Protein 2EBT (pdb70)

Structure (mmCIF, N/CA/C/O backbone):
data_2EBT
#
_entry.id   2EBT
#
loop_
_entity.id
_entity.type
_entity.pdbx_description
1 polymer 'Krueppel-like factor 5'
2 non-polymer 'ZINC ION'
#
loop_
_atom_site.group_PDB
_atom_site.id
_atom_site.type_symbol
_atom_site.label_atom_id
_atom_site.label_alt_id
_atom_site.label_comp_id
_atom_site.label_asym_id
_atom_site.label_entity_id
_atom_site.label_seq_id
_atom_site.pdbx_PDB_ins_code
_atom_site.Cartn_x
_atom_site.Cartn_y
_atom_site.Cartn_z
_atom_site.occupancy
_atom_site.B_iso_or_equiv
_atom_site.auth_seq_id
_atom_site.auth_comp_id
_atom_site.auth_asym_id
_atom_site.auth_atom_id
_atom_site.pdbx_PDB_model_num
ATOM 1 N N . GLY A 1 1 ? 1.112 3.012 46.236 1.00 0.00 358 GLY A N 1
ATOM 2 C CA . GLY A 1 1 ? 1.854 3.013 44.989 1.00 0.00 358 GLY A CA 1
ATOM 3 C C . GLY A 1 1 ? 1.402 4.111 44.047 1.00 0.00 358 GLY A C 1
ATOM 4 O O . GLY A 1 1 ? 0.552 3.889 43.185 1.00 0.00 358 GLY A O 1
ATOM 8 N N . SER A 1 2 ? 1.972 5.301 44.211 1.00 0.00 359 SER A N 1
ATOM 9 C CA . SER A 1 2 ? 1.619 6.440 43.372 1.00 0.00 359 SER A CA 1
ATOM 10 C C . SER A 1 2 ? 2.868 7.089 42.784 1.00 0.00 359 SER A C 1
ATOM 11 O O . SER A 1 2 ? 2.888 7.479 41.617 1.00 0.00 359 SER A O 1
ATOM 19 N N . SER A 1 3 ? 3.910 7.202 43.603 1.00 0.00 360 SER A N 1
ATOM 20 C CA . SER A 1 3 ? 5.162 7.807 43.166 1.00 0.00 360 SER A CA 1
ATOM 21 C C . SER A 1 3 ? 5.826 6.963 42.082 1.00 0.00 360 SER A C 1
ATOM 22 O O . SER A 1 3 ? 5.338 5.890 41.731 1.00 0.00 360 SER A O 1
ATOM 30 N N . GLY A 1 4 ? 6.942 7.457 41.556 1.00 0.00 361 GLY A N 1
ATOM 31 C CA . GLY A 1 4 ? 7.655 6.736 40.518 1.00 0.00 361 GLY A CA 1
ATOM 32 C C . GLY A 1 4 ? 9.092 7.197 40.374 1.00 0.00 361 GLY A C 1
ATOM 33 O O . GLY A 1 4 ? 9.495 8.192 40.975 1.00 0.00 361 GLY A O 1
ATOM 37 N N . SER A 1 5 ? 9.868 6.469 39.577 1.00 0.00 362 SER A N 1
ATOM 38 C CA . SER A 1 5 ? 11.270 6.806 39.361 1.00 0.00 362 SER A CA 1
ATOM 39 C C . SER A 1 5 ? 11.888 5.903 38.297 1.00 0.00 362 SER A C 1
ATOM 40 O O . SER A 1 5 ? 11.775 4.679 38.364 1.00 0.00 362 SER A O 1
ATOM 48 N N . SER A 1 6 ? 12.540 6.517 37.315 1.00 0.00 363 SER A N 1
ATOM 49 C CA . SER A 1 6 ? 13.172 5.771 36.233 1.00 0.00 363 SER A CA 1
ATOM 50 C C . SER A 1 6 ? 14.618 6.217 36.038 1.00 0.00 363 SER A C 1
ATOM 51 O O . SER A 1 6 ? 15.070 7.182 36.654 1.00 0.00 363 SER A O 1
ATOM 59 N N . GLY A 1 7 ? 15.339 5.507 35.176 1.00 0.00 364 GLY A N 1
ATOM 60 C CA . GLY A 1 7 ? 16.726 5.844 34.914 1.00 0.00 364 GLY A CA 1
ATOM 61 C C . GLY A 1 7 ? 17.328 5.002 33.807 1.00 0.00 364 GLY A C 1
ATOM 62 O O . GLY A 1 7 ? 16.980 3.835 33.626 1.00 0.00 364 GLY A O 1
ATOM 66 N N . PRO A 1 8 ? 18.254 5.598 33.042 1.00 0.00 365 PRO A N 1
ATOM 67 C CA . PRO A 1 8 ? 18.925 4.914 31.932 1.00 0.00 365 PRO A CA 1
ATOM 68 C C . PRO A 1 8 ? 19.881 3.828 32.414 1.00 0.00 365 PRO A C 1
ATOM 69 O O . PRO A 1 8 ? 19.897 3.481 33.596 1.00 0.00 365 PRO A O 1
ATOM 80 N N . ASP A 1 9 ? 20.678 3.296 31.494 1.00 0.00 366 ASP A N 1
ATOM 81 C CA . ASP A 1 9 ? 21.639 2.251 31.826 1.00 0.00 366 ASP A CA 1
ATOM 82 C C . ASP A 1 9 ? 22.854 2.317 30.905 1.00 0.00 366 ASP A C 1
ATOM 83 O O . ASP A 1 9 ? 22.884 3.101 29.955 1.00 0.00 366 ASP A O 1
ATOM 92 N N . LEU A 1 10 ? 23.853 1.491 31.194 1.00 0.00 367 LEU A N 1
ATOM 93 C CA . LEU A 1 10 ? 25.072 1.457 30.392 1.00 0.00 367 LEU A CA 1
ATOM 94 C C . LEU A 1 10 ? 25.701 0.067 30.418 1.00 0.00 367 LEU A C 1
ATOM 95 O O . LEU A 1 10 ? 25.539 -0.680 31.382 1.00 0.00 367 LEU A O 1
ATOM 111 N N . GLU A 1 11 ? 26.420 -0.271 29.352 1.00 0.00 368 GLU A N 1
ATOM 112 C CA . GLU A 1 11 ? 27.074 -1.571 29.253 1.00 0.00 368 GLU A CA 1
ATOM 113 C C . GLU A 1 11 ? 28.107 -1.576 28.131 1.00 0.00 368 GLU A C 1
ATOM 114 O O . GLU A 1 11 ? 28.107 -0.699 27.267 1.00 0.00 368 GLU A O 1
ATOM 126 N N . LYS A 1 12 ? 28.988 -2.570 28.150 1.00 0.00 369 LYS A N 1
ATOM 127 C CA . LYS A 1 12 ? 30.028 -2.692 27.135 1.00 0.00 369 LYS A CA 1
ATOM 128 C C . LYS A 1 12 ? 29.487 -2.330 25.756 1.00 0.00 369 LYS A C 1
ATOM 129 O O . LYS A 1 12 ? 28.277 -2.348 25.529 1.00 0.00 369 LYS A O 1
ATOM 148 N N . ARG A 1 13 ? 30.390 -2.002 24.838 1.00 0.00 370 ARG A N 1
ATOM 149 C CA . ARG A 1 13 ? 30.003 -1.636 23.481 1.00 0.00 370 ARG A CA 1
ATOM 150 C C . ARG A 1 13 ? 29.703 -2.878 22.647 1.00 0.00 370 ARG A C 1
ATOM 151 O O . ARG A 1 13 ? 30.615 -3.587 22.221 1.00 0.00 370 ARG A O 1
ATOM 172 N N . ARG A 1 14 ? 28.419 -3.136 22.420 1.00 0.00 371 ARG A N 1
ATOM 173 C CA . ARG A 1 14 ? 27.999 -4.293 21.639 1.00 0.00 371 ARG A CA 1
ATOM 174 C C . ARG A 1 14 ? 27.254 -3.858 20.380 1.00 0.00 371 ARG A C 1
ATOM 175 O O . ARG A 1 14 ? 26.922 -2.683 20.218 1.00 0.00 371 ARG A O 1
ATOM 196 N N . ILE A 1 15 ? 26.994 -4.812 19.493 1.00 0.00 372 ILE A N 1
ATOM 197 C CA . ILE A 1 15 ? 26.288 -4.527 18.250 1.00 0.00 372 ILE A CA 1
ATOM 198 C C . ILE A 1 15 ? 24.778 -4.614 18.443 1.00 0.00 372 ILE A C 1
ATOM 199 O O . ILE A 1 15 ? 24.252 -5.649 18.852 1.00 0.00 372 ILE A O 1
ATOM 215 N N . HIS A 1 16 ? 24.086 -3.519 18.144 1.00 0.00 373 HIS A N 1
ATOM 216 C CA . HIS A 1 16 ? 22.634 -3.471 18.283 1.00 0.00 373 HIS A CA 1
ATOM 217 C C . HIS A 1 16 ? 21.951 -3.815 16.963 1.00 0.00 373 HIS A C 1
ATOM 218 O O . HIS A 1 16 ? 22.293 -3.267 15.914 1.00 0.00 373 HIS A O 1
ATOM 232 N N . TYR A 1 17 ? 20.985 -4.725 17.021 1.00 0.00 374 TYR A N 1
ATOM 233 C CA . TYR A 1 17 ? 20.256 -5.144 15.830 1.00 0.00 374 TYR A CA 1
ATOM 234 C C . TYR A 1 17 ? 18.828 -4.609 15.849 1.00 0.00 374 TYR A C 1
ATOM 235 O O . TYR A 1 17 ? 18.073 -4.852 16.791 1.00 0.00 374 TYR A O 1
ATOM 253 N N . CYS A 1 18 ? 18.463 -3.878 14.801 1.00 0.00 375 CYS A N 1
ATOM 254 C CA . CYS A 1 18 ? 17.126 -3.307 14.694 1.00 0.00 375 CYS A CA 1
ATOM 255 C C . CYS A 1 18 ? 16.059 -4.372 14.936 1.00 0.00 375 CYS A C 1
ATOM 256 O O . CYS A 1 18 ? 16.049 -5.415 14.282 1.00 0.00 375 CYS A O 1
ATOM 263 N N . ASP A 1 19 ? 15.163 -4.100 15.878 1.00 0.00 376 ASP A N 1
ATOM 264 C CA . ASP A 1 19 ? 14.091 -5.033 16.205 1.00 0.00 376 ASP A CA 1
ATOM 265 C C . ASP A 1 19 ? 12.932 -4.896 15.222 1.00 0.00 376 ASP A C 1
ATOM 266 O O . ASP A 1 19 ? 11.765 -4.927 15.614 1.00 0.00 376 ASP A O 1
ATOM 275 N N . TYR A 1 20 ? 13.262 -4.743 13.945 1.00 0.00 377 TYR A N 1
ATOM 276 C CA . TYR A 1 20 ? 12.249 -4.597 12.906 1.00 0.00 377 TYR A CA 1
ATOM 277 C C . TYR A 1 20 ? 12.347 -5.728 11.887 1.00 0.00 377 TYR A C 1
ATOM 278 O O . TYR A 1 20 ? 13.434 -6.153 11.496 1.00 0.00 377 TYR A O 1
ATOM 296 N N . PRO A 1 21 ? 11.183 -6.227 11.445 1.00 0.00 378 PRO A N 1
ATOM 297 C CA . PRO A 1 21 ? 11.110 -7.315 10.465 1.00 0.00 378 PRO A CA 1
ATOM 298 C C . PRO A 1 21 ? 11.560 -6.874 9.076 1.00 0.00 378 PRO A C 1
ATOM 299 O O . PRO A 1 21 ? 11.111 -5.851 8.562 1.00 0.00 378 PRO A O 1
ATOM 310 N N . GLY A 1 22 ? 12.451 -7.655 8.472 1.00 0.00 379 GLY A N 1
ATOM 311 C CA . GLY A 1 22 ? 12.948 -7.329 7.148 1.00 0.00 379 GLY A CA 1
ATOM 312 C C . GLY A 1 22 ? 14.160 -6.420 7.191 1.00 0.00 379 GLY A C 1
ATOM 313 O O . GLY A 1 22 ? 15.150 -6.661 6.500 1.00 0.00 379 GLY A O 1
ATOM 317 N N . CYS A 1 23 ? 14.082 -5.371 8.003 1.00 0.00 380 CYS A N 1
ATOM 318 C CA . CYS A 1 23 ? 15.180 -4.420 8.132 1.00 0.00 380 CYS A CA 1
ATOM 319 C C . CYS A 1 23 ? 16.496 -5.143 8.401 1.00 0.00 380 CYS A C 1
ATOM 320 O O . CYS A 1 23 ? 16.546 -6.100 9.176 1.00 0.00 380 CYS A O 1
ATOM 327 N N . THR A 1 24 ? 17.563 -4.679 7.757 1.00 0.00 381 THR A N 1
ATOM 328 C CA . THR A 1 24 ? 18.879 -5.281 7.926 1.00 0.00 381 THR A CA 1
ATOM 329 C C . THR A 1 24 ? 19.921 -4.230 8.292 1.00 0.00 381 THR A C 1
ATOM 330 O O . THR A 1 24 ? 21.078 -4.317 7.878 1.00 0.00 381 THR A O 1
ATOM 341 N N . LYS A 1 25 ? 19.505 -3.238 9.071 1.00 0.00 382 LYS A N 1
ATOM 342 C CA . LYS A 1 25 ? 20.403 -2.170 9.496 1.00 0.00 382 LYS A CA 1
ATOM 343 C C . LYS A 1 25 ? 20.799 -2.342 10.959 1.00 0.00 382 LYS A C 1
ATOM 344 O O . LYS A 1 25 ? 19.960 -2.639 11.809 1.00 0.00 382 LYS A O 1
ATOM 363 N N . VAL A 1 26 ? 22.083 -2.152 11.246 1.00 0.00 383 VAL A N 1
ATOM 364 C CA . VAL A 1 26 ? 22.590 -2.284 12.606 1.00 0.00 383 VAL A CA 1
ATOM 365 C C . VAL A 1 26 ? 23.512 -1.123 12.964 1.00 0.00 383 VAL A C 1
ATOM 366 O O . VAL A 1 26 ? 24.015 -0.422 12.085 1.00 0.00 383 VAL A O 1
ATOM 379 N N . TYR A 1 27 ? 23.729 -0.926 14.259 1.00 0.00 384 TYR A N 1
ATOM 380 C CA . TYR A 1 27 ? 24.589 0.152 14.734 1.00 0.00 384 TYR A CA 1
ATOM 381 C C . TYR A 1 27 ? 25.101 -0.140 16.142 1.00 0.00 384 TYR A C 1
ATOM 382 O O . TYR A 1 27 ? 24.363 -0.634 16.995 1.00 0.00 384 TYR A O 1
ATOM 400 N N . THR A 1 28 ? 26.372 0.170 16.378 1.00 0.00 385 THR A N 1
ATOM 401 C CA . THR A 1 28 ? 26.985 -0.058 17.681 1.00 0.00 385 THR A CA 1
ATOM 402 C C . THR A 1 28 ? 26.729 1.114 18.622 1.00 0.00 385 THR A C 1
ATOM 403 O O . THR A 1 28 ? 27.579 1.463 19.441 1.00 0.00 385 THR A O 1
ATOM 414 N N . LYS A 1 29 ? 25.552 1.717 18.501 1.00 0.00 386 LYS A N 1
ATOM 415 C CA . LYS A 1 29 ? 25.182 2.850 19.342 1.00 0.00 386 LYS A CA 1
ATOM 416 C C . LYS A 1 29 ? 23.699 2.803 19.695 1.00 0.00 386 LYS A C 1
ATOM 417 O O . LYS A 1 29 ? 22.866 2.425 18.871 1.00 0.00 386 LYS A O 1
ATOM 436 N N . SER A 1 30 ? 23.375 3.191 20.925 1.00 0.00 387 SER A N 1
ATOM 437 C CA . SER A 1 30 ? 21.993 3.191 21.388 1.00 0.00 387 SER A CA 1
ATOM 438 C C . SER A 1 30 ? 21.284 4.480 20.982 1.00 0.00 387 SER A C 1
ATOM 439 O O . SER A 1 30 ? 20.056 4.530 20.910 1.00 0.00 387 SER A O 1
ATOM 447 N N . SER A 1 31 ? 22.068 5.521 20.719 1.00 0.00 388 SER A N 1
ATOM 448 C CA . SER A 1 31 ? 21.516 6.812 20.324 1.00 0.00 388 SER A CA 1
ATOM 449 C C . SER A 1 31 ? 21.240 6.849 18.824 1.00 0.00 388 SER A C 1
ATOM 450 O O . SER A 1 31 ? 20.202 7.346 18.385 1.00 0.00 388 SER A O 1
ATOM 458 N N . HIS A 1 32 ? 22.175 6.319 18.043 1.00 0.00 389 HIS A N 1
ATOM 459 C CA . HIS A 1 32 ? 22.033 6.290 16.592 1.00 0.00 389 HIS A CA 1
ATOM 460 C C . HIS A 1 32 ? 20.861 5.406 16.178 1.00 0.00 389 HIS A C 1
ATOM 461 O O . HIS A 1 32 ? 20.107 5.743 15.264 1.00 0.00 389 HIS A O 1
ATOM 475 N N . LEU A 1 33 ? 20.712 4.273 16.856 1.00 0.00 390 LEU A N 1
ATOM 476 C CA . LEU A 1 33 ? 19.632 3.339 16.559 1.00 0.00 390 LEU A CA 1
ATOM 477 C C . LEU A 1 33 ? 18.272 4.010 16.725 1.00 0.00 390 LEU A C 1
ATOM 478 O O . LEU A 1 33 ? 17.462 4.034 15.798 1.00 0.00 390 LEU A O 1
ATOM 494 N N . LYS A 1 34 ? 18.028 4.555 17.912 1.00 0.00 391 LYS A N 1
ATOM 495 C CA . LYS A 1 34 ? 16.767 5.230 18.200 1.00 0.00 391 LYS A CA 1
ATOM 496 C C . LYS A 1 34 ? 16.386 6.177 17.067 1.00 0.00 391 LYS A C 1
ATOM 497 O O . LYS A 1 34 ? 15.221 6.257 16.678 1.00 0.00 391 LYS A O 1
ATOM 516 N N . ALA A 1 35 ? 17.375 6.891 16.540 1.00 0.00 392 ALA A N 1
ATOM 517 C CA . ALA A 1 35 ? 17.143 7.829 15.449 1.00 0.00 392 ALA A CA 1
ATOM 518 C C . ALA A 1 35 ? 16.690 7.103 14.187 1.00 0.00 392 ALA A C 1
ATOM 519 O O . ALA A 1 35 ? 15.845 7.601 13.442 1.00 0.00 392 ALA A O 1
ATOM 526 N N . HIS A 1 36 ? 17.255 5.923 13.953 1.00 0.00 393 HIS A N 1
ATOM 527 C CA . HIS A 1 36 ? 16.909 5.128 12.780 1.00 0.00 393 HIS A CA 1
ATOM 528 C C . HIS A 1 36 ? 15.473 4.619 12.874 1.00 0.00 393 HIS A C 1
ATOM 529 O O . HIS A 1 36 ? 14.693 4.753 11.931 1.00 0.00 393 HIS A O 1
ATOM 543 N N . LEU A 1 37 ? 15.132 4.034 14.017 1.00 0.00 394 LEU A N 1
ATOM 544 C CA . LEU A 1 37 ? 13.791 3.504 14.234 1.00 0.00 394 LEU A CA 1
ATOM 545 C C . LEU A 1 37 ? 12.730 4.526 13.837 1.00 0.00 394 LEU A C 1
ATOM 546 O O . LEU A 1 37 ? 11.674 4.168 13.316 1.00 0.00 394 LEU A O 1
ATOM 562 N N . ARG A 1 38 ? 13.020 5.799 14.084 1.00 0.00 395 ARG A N 1
ATOM 563 C CA . ARG A 1 38 ? 12.092 6.873 13.751 1.00 0.00 395 ARG A CA 1
ATOM 564 C C . ARG A 1 38 ? 11.498 6.666 12.361 1.00 0.00 395 ARG A C 1
ATOM 565 O O . ARG A 1 38 ? 10.353 7.039 12.101 1.00 0.00 395 ARG A O 1
ATOM 586 N N . THR A 1 39 ? 12.284 6.070 11.470 1.00 0.00 396 THR A N 1
ATOM 587 C CA . THR A 1 39 ? 11.837 5.815 10.106 1.00 0.00 396 THR A CA 1
ATOM 588 C C . THR A 1 39 ? 10.749 4.749 10.074 1.00 0.00 396 THR A C 1
ATOM 589 O O . THR A 1 39 ? 9.773 4.865 9.332 1.00 0.00 396 THR A O 1
ATOM 600 N N . HIS A 1 40 ? 10.921 3.709 10.884 1.00 0.00 397 HIS A N 1
ATOM 601 C CA . HIS A 1 40 ? 9.952 2.621 10.949 1.00 0.00 397 HIS A CA 1
ATOM 602 C C . HIS A 1 40 ? 8.642 3.097 11.571 1.00 0.00 397 HIS A C 1
ATOM 603 O O . HIS A 1 40 ? 7.557 2.744 11.106 1.00 0.00 397 HIS A O 1
ATOM 617 N N . THR A 1 41 ? 8.750 3.901 12.624 1.00 0.00 398 THR A N 1
ATOM 618 C CA . THR A 1 41 ? 7.576 4.423 13.310 1.00 0.00 398 THR A CA 1
ATOM 619 C C . THR A 1 41 ? 7.105 5.728 12.678 1.00 0.00 398 THR A C 1
ATOM 620 O O . THR A 1 41 ? 7.874 6.680 12.549 1.00 0.00 398 THR A O 1
ATOM 631 N N . GLY A 1 42 ? 5.835 5.767 12.286 1.00 0.00 399 GLY A N 1
ATOM 632 C CA . GLY A 1 42 ? 5.284 6.961 11.672 1.00 0.00 399 GLY A CA 1
ATOM 633 C C . GLY A 1 42 ? 3.793 6.849 11.423 1.00 0.00 399 GLY A C 1
ATOM 634 O O . GLY A 1 42 ? 3.036 6.460 12.312 1.00 0.00 399 GLY A O 1
ATOM 638 N N . GLU A 1 43 ? 3.370 7.191 10.210 1.00 0.00 400 GLU A N 1
ATOM 639 C CA . GLU A 1 43 ? 1.958 7.130 9.849 1.00 0.00 400 GLU A CA 1
ATOM 640 C C . GLU A 1 43 ? 1.765 7.418 8.363 1.00 0.00 400 GLU A C 1
ATOM 641 O O . GLU A 1 43 ? 2.358 8.348 7.816 1.00 0.00 400 GLU A O 1
ATOM 653 N N . LYS A 1 44 ? 0.930 6.612 7.714 1.00 0.00 401 LYS A N 1
ATOM 654 C CA . LYS A 1 44 ? 0.656 6.779 6.292 1.00 0.00 401 LYS A CA 1
ATOM 655 C C . LYS A 1 44 ? -0.842 6.710 6.015 1.00 0.00 401 LYS A C 1
ATOM 656 O O . LYS A 1 44 ? -1.376 5.678 5.609 1.00 0.00 401 LYS A O 1
ATOM 675 N N . PRO A 1 45 ? -1.538 7.835 6.237 1.00 0.00 402 PRO A N 1
ATOM 676 C CA . PRO A 1 45 ? -2.984 7.928 6.016 1.00 0.00 402 PRO A CA 1
ATOM 677 C C . PRO A 1 45 ? -3.349 7.878 4.536 1.00 0.00 402 PRO A C 1
ATOM 678 O O . PRO A 1 45 ? -4.345 7.265 4.152 1.00 0.00 402 PRO A O 1
ATOM 689 N N . TYR A 1 46 ? -2.536 8.527 3.709 1.00 0.00 403 TYR A N 1
ATOM 690 C CA . TYR A 1 46 ? -2.775 8.558 2.271 1.00 0.00 403 TYR A CA 1
ATOM 691 C C . TYR A 1 46 ? -2.606 7.170 1.661 1.00 0.00 403 TYR A C 1
ATOM 692 O O . TYR A 1 46 ? -1.530 6.575 1.727 1.00 0.00 403 TYR A O 1
ATOM 710 N N . LYS A 1 47 ? -3.679 6.659 1.065 1.00 0.00 404 LYS A N 1
ATOM 711 C CA . LYS A 1 47 ? -3.652 5.342 0.440 1.00 0.00 404 LYS A CA 1
ATOM 712 C C . LYS A 1 47 ? -3.998 5.437 -1.043 1.00 0.00 404 LYS A C 1
ATOM 713 O O . LYS A 1 47 ? -4.883 6.196 -1.437 1.00 0.00 404 LYS A O 1
ATOM 732 N N . CYS A 1 48 ? -3.295 4.660 -1.860 1.00 0.00 405 CYS A N 1
ATOM 733 C CA . CYS A 1 48 ? -3.527 4.655 -3.299 1.00 0.00 405 CYS A CA 1
ATOM 734 C C . CYS A 1 48 ? -4.851 3.974 -3.634 1.00 0.00 405 CYS A C 1
ATOM 735 O O . CYS A 1 48 ? -4.979 2.754 -3.531 1.00 0.00 405 CYS A O 1
ATOM 742 N N . THR A 1 49 ? -5.836 4.772 -4.036 1.00 0.00 406 THR A N 1
ATOM 743 C CA . THR A 1 49 ? -7.150 4.249 -4.385 1.00 0.00 406 THR A CA 1
ATOM 744 C C . THR A 1 49 ? -7.156 3.673 -5.796 1.00 0.00 406 THR A C 1
ATOM 745 O O . THR A 1 49 ? -8.042 3.974 -6.596 1.00 0.00 406 THR A O 1
ATOM 756 N N . TRP A 1 50 ? -6.162 2.844 -6.095 1.00 0.00 407 TRP A N 1
ATOM 757 C CA . TRP A 1 50 ? -6.054 2.225 -7.412 1.00 0.00 407 TRP A CA 1
ATOM 758 C C . TRP A 1 50 ? -6.427 0.748 -7.352 1.00 0.00 407 TRP A C 1
ATOM 759 O O . TRP A 1 50 ? -6.421 0.141 -6.281 1.00 0.00 407 TRP A O 1
ATOM 780 N N . GLU A 1 51 ? -6.751 0.176 -8.507 1.00 0.00 408 GLU A N 1
ATOM 781 C CA . GLU A 1 51 ? -7.128 -1.230 -8.584 1.00 0.00 408 GLU A CA 1
ATOM 782 C C . GLU A 1 51 ? -5.903 -2.130 -8.449 1.00 0.00 408 GLU A C 1
ATOM 783 O O . GLU A 1 51 ? -5.015 -2.121 -9.301 1.00 0.00 408 GLU A O 1
ATOM 795 N N . GLY A 1 52 ? -5.862 -2.906 -7.370 1.00 0.00 409 GLY A N 1
ATOM 796 C CA . GLY A 1 52 ? -4.742 -3.800 -7.142 1.00 0.00 409 GLY A CA 1
ATOM 797 C C . GLY A 1 52 ? -3.720 -3.217 -6.186 1.00 0.00 409 GLY A C 1
ATOM 798 O O . GLY A 1 52 ? -3.252 -3.899 -5.273 1.00 0.00 409 GLY A O 1
ATOM 802 N N . CYS A 1 53 ? -3.371 -1.952 -6.395 1.00 0.00 410 CYS A N 1
ATOM 803 C CA . CYS A 1 53 ? -2.396 -1.277 -5.547 1.00 0.00 410 CYS A CA 1
ATOM 804 C C . CYS A 1 53 ? -2.897 -1.187 -4.108 1.00 0.00 410 CYS A C 1
ATOM 805 O O . CYS A 1 53 ? -4.035 -0.789 -3.860 1.00 0.00 410 CYS A O 1
ATOM 812 N N . ASP A 1 54 ? -2.039 -1.559 -3.164 1.00 0.00 411 ASP A N 1
ATOM 813 C CA . ASP A 1 54 ? -2.393 -1.519 -1.750 1.00 0.00 411 ASP A CA 1
ATOM 814 C C . ASP A 1 54 ? -1.304 -0.827 -0.937 1.00 0.00 411 ASP A C 1
ATOM 815 O O . ASP A 1 54 ? -1.079 -1.159 0.227 1.00 0.00 411 ASP A O 1
ATOM 824 N N . TRP A 1 55 ? -0.630 0.135 -1.557 1.00 0.00 412 TRP A N 1
ATOM 825 C CA . TRP A 1 55 ? 0.437 0.873 -0.891 1.00 0.00 412 TRP A CA 1
ATOM 826 C C . TRP A 1 55 ? -0.109 2.123 -0.210 1.00 0.00 412 TRP A C 1
ATOM 827 O O . TRP A 1 55 ? -1.275 2.477 -0.385 1.00 0.00 412 TRP A O 1
ATOM 848 N N . ARG A 1 56 ? 0.740 2.788 0.566 1.00 0.00 413 ARG A N 1
ATOM 849 C CA . ARG A 1 56 ? 0.341 3.999 1.273 1.00 0.00 413 ARG A CA 1
ATOM 850 C C . ARG A 1 56 ? 1.516 4.964 1.404 1.00 0.00 413 ARG A C 1
ATOM 851 O O . ARG A 1 56 ? 2.676 4.555 1.370 1.00 0.00 413 ARG A O 1
ATOM 872 N N . PHE A 1 57 ? 1.206 6.248 1.554 1.00 0.00 414 PHE A N 1
ATOM 873 C CA . PHE A 1 57 ? 2.236 7.272 1.688 1.00 0.00 414 PHE A CA 1
ATOM 874 C C . PHE A 1 57 ? 1.903 8.232 2.826 1.00 0.00 414 PHE A C 1
ATOM 875 O O . PHE A 1 57 ? 0.796 8.213 3.365 1.00 0.00 414 PHE A O 1
ATOM 892 N N . ALA A 1 58 ? 2.868 9.071 3.187 1.00 0.00 415 ALA A N 1
ATOM 893 C CA . ALA A 1 58 ? 2.678 10.040 4.259 1.00 0.00 415 ALA A CA 1
ATOM 894 C C . ALA A 1 58 ? 2.479 11.445 3.701 1.00 0.00 415 ALA A C 1
ATOM 895 O O . ALA A 1 58 ? 1.616 12.191 4.165 1.00 0.00 415 ALA A O 1
ATOM 902 N N . ARG A 1 59 ? 3.281 11.799 2.702 1.00 0.00 416 ARG A N 1
ATOM 903 C CA . ARG A 1 59 ? 3.194 13.115 2.082 1.00 0.00 416 ARG A CA 1
ATOM 904 C C . ARG A 1 59 ? 2.199 13.107 0.925 1.00 0.00 416 ARG A C 1
ATOM 905 O O . ARG A 1 59 ? 2.222 12.212 0.080 1.00 0.00 416 ARG A O 1
ATOM 926 N N . SER A 1 60 ? 1.326 14.108 0.895 1.00 0.00 417 SER A N 1
ATOM 927 C CA . SER A 1 60 ? 0.319 14.213 -0.155 1.00 0.00 417 SER A CA 1
ATOM 928 C C . SER A 1 60 ? 0.974 14.249 -1.533 1.00 0.00 417 SER A C 1
ATOM 929 O O . SER A 1 60 ? 0.574 13.520 -2.441 1.00 0.00 417 SER A O 1
ATOM 937 N N . ASP A 1 61 ? 1.982 15.101 -1.680 1.00 0.00 418 ASP A N 1
ATOM 938 C CA . ASP A 1 61 ? 2.694 15.232 -2.946 1.00 0.00 418 ASP A CA 1
ATOM 939 C C . ASP A 1 61 ? 3.288 13.895 -3.376 1.00 0.00 418 ASP A C 1
ATOM 940 O O . ASP A 1 61 ? 3.204 13.515 -4.544 1.00 0.00 418 ASP A O 1
ATOM 949 N N . GLU A 1 62 ? 3.890 13.186 -2.425 1.00 0.00 419 GLU A N 1
ATOM 950 C CA . GLU A 1 62 ? 4.499 11.892 -2.707 1.00 0.00 419 GLU A CA 1
ATOM 951 C C . GLU A 1 62 ? 3.526 10.983 -3.453 1.00 0.00 419 GLU A C 1
ATOM 952 O O . GLU A 1 62 ? 3.859 10.422 -4.498 1.00 0.00 419 GLU A O 1
ATOM 964 N N . LEU A 1 63 ? 2.323 10.842 -2.908 1.00 0.00 420 LEU A N 1
ATOM 965 C CA . LEU A 1 63 ? 1.300 10.000 -3.519 1.00 0.00 420 LEU A CA 1
ATOM 966 C C . LEU A 1 63 ? 0.976 10.477 -4.932 1.00 0.00 420 LEU A C 1
ATOM 967 O O . LEU A 1 63 ? 1.102 9.724 -5.898 1.00 0.00 420 LEU A O 1
ATOM 983 N N . THR A 1 64 ? 0.559 11.734 -5.045 1.00 0.00 421 THR A N 1
ATOM 984 C CA . THR A 1 64 ? 0.218 12.312 -6.339 1.00 0.00 421 THR A CA 1
ATOM 985 C C . THR A 1 64 ? 1.167 11.823 -7.427 1.00 0.00 421 THR A C 1
ATOM 986 O O . THR A 1 64 ? 0.733 11.306 -8.456 1.00 0.00 421 THR A O 1
ATOM 997 N N . ARG A 1 65 ? 2.465 11.990 -7.193 1.00 0.00 422 ARG A N 1
ATOM 998 C CA . ARG A 1 65 ? 3.475 11.566 -8.154 1.00 0.00 422 ARG A CA 1
ATOM 999 C C . ARG A 1 65 ? 3.363 10.071 -8.437 1.00 0.00 422 ARG A C 1
ATOM 1000 O O . ARG A 1 65 ? 3.345 9.646 -9.593 1.00 0.00 422 ARG A O 1
ATOM 1021 N N . HIS A 1 66 ? 3.288 9.277 -7.373 1.00 0.00 423 HIS A N 1
ATOM 1022 C CA . HIS A 1 66 ? 3.177 7.828 -7.507 1.00 0.00 423 HIS A CA 1
ATOM 1023 C C . HIS A 1 66 ? 1.982 7.453 -8.379 1.00 0.00 423 HIS A C 1
ATOM 1024 O O . HIS A 1 66 ? 2.094 6.615 -9.274 1.00 0.00 423 HIS A O 1
ATOM 1038 N N . TYR A 1 67 ? 0.841 8.077 -8.110 1.00 0.00 424 TYR A N 1
ATOM 1039 C CA . TYR A 1 67 ? -0.375 7.807 -8.868 1.00 0.00 424 TYR A CA 1
ATOM 1040 C C . TYR A 1 67 ? -0.130 7.963 -10.366 1.00 0.00 424 TYR A C 1
ATOM 1041 O O . TYR A 1 67 ? -0.674 7.213 -11.176 1.00 0.00 424 TYR A O 1
ATOM 1059 N N . ARG A 1 68 ? 0.693 8.942 -10.725 1.00 0.00 425 ARG A N 1
ATOM 1060 C CA . ARG A 1 68 ? 1.011 9.199 -12.124 1.00 0.00 425 ARG A CA 1
ATOM 1061 C C . ARG A 1 68 ? 1.382 7.905 -12.843 1.00 0.00 425 ARG A C 1
ATOM 1062 O O . ARG A 1 68 ? 0.962 7.669 -13.977 1.00 0.00 425 ARG A O 1
ATOM 1083 N N . LYS A 1 69 ? 2.171 7.069 -12.177 1.00 0.00 426 LYS A N 1
ATOM 1084 C CA . LYS A 1 69 ? 2.599 5.798 -12.751 1.00 0.00 426 LYS A CA 1
ATOM 1085 C C . LYS A 1 69 ? 1.405 5.014 -13.287 1.00 0.00 426 LYS A C 1
ATOM 1086 O O . LYS A 1 69 ? 1.477 4.409 -14.357 1.00 0.00 426 LYS A O 1
ATOM 1105 N N . HIS A 1 70 ? 0.307 5.031 -12.537 1.00 0.00 427 HIS A N 1
ATOM 1106 C CA . HIS A 1 70 ? -0.903 4.323 -12.939 1.00 0.00 427 HIS A CA 1
ATOM 1107 C C . HIS A 1 70 ? -1.600 5.045 -14.088 1.00 0.00 427 HIS A C 1
ATOM 1108 O O . HIS A 1 70 ? -2.081 4.416 -15.031 1.00 0.00 427 HIS A O 1
ATOM 1122 N N . THR A 1 71 ? -1.650 6.371 -14.004 1.00 0.00 428 THR A N 1
ATOM 1123 C CA . THR A 1 71 ? -2.289 7.179 -15.035 1.00 0.00 428 THR A CA 1
ATOM 1124 C C . THR A 1 71 ? -1.322 7.482 -16.173 1.00 0.00 428 THR A C 1
ATOM 1125 O O . THR A 1 71 ? -1.440 8.506 -16.846 1.00 0.00 428 THR A O 1
ATOM 1136 N N . GLY A 1 72 ? -0.364 6.584 -16.385 1.00 0.00 429 GLY A N 1
ATOM 1137 C CA . GLY A 1 72 ? 0.610 6.774 -17.444 1.00 0.00 429 GLY A CA 1
ATOM 1138 C C . GLY A 1 72 ? 0.974 5.476 -18.136 1.00 0.00 429 GLY A C 1
ATOM 1139 O O . GLY A 1 72 ? 0.208 4.962 -18.951 1.00 0.00 429 GLY A O 1
ATOM 1143 N N . ALA A 1 73 ? 2.149 4.944 -17.813 1.00 0.00 430 ALA A N 1
ATOM 1144 C CA . ALA A 1 73 ? 2.613 3.698 -18.409 1.00 0.00 430 ALA A CA 1
ATOM 1145 C C . ALA A 1 73 ? 2.545 2.551 -17.406 1.00 0.00 430 ALA A C 1
ATOM 1146 O O . ALA A 1 73 ? 2.594 2.768 -16.195 1.00 0.00 430 ALA A O 1
ATOM 1153 N N . LYS A 1 74 ? 2.432 1.330 -17.918 1.00 0.00 431 LYS A N 1
ATOM 1154 C CA . LYS A 1 74 ? 2.358 0.148 -17.068 1.00 0.00 431 LYS A CA 1
ATOM 1155 C C . LYS A 1 74 ? 3.378 -0.900 -17.503 1.00 0.00 431 LYS A C 1
ATOM 1156 O O . LYS A 1 74 ? 3.555 -1.174 -18.690 1.00 0.00 431 LYS A O 1
ATOM 1175 N N . PRO A 1 75 ? 4.065 -1.502 -16.521 1.00 0.00 432 PRO A N 1
ATOM 1176 C CA . PRO A 1 75 ? 5.077 -2.531 -16.778 1.00 0.00 432 PRO A CA 1
ATOM 1177 C C . PRO A 1 75 ? 4.465 -3.833 -17.282 1.00 0.00 432 PRO A C 1
ATOM 1178 O O . PRO A 1 75 ? 5.169 -4.819 -17.498 1.00 0.00 432 PRO A O 1
ATOM 1189 N N . PHE A 1 76 ? 3.149 -3.830 -17.467 1.00 0.00 433 PHE A N 1
ATOM 1190 C CA . PHE A 1 76 ? 2.441 -5.013 -17.945 1.00 0.00 433 PHE A CA 1
ATOM 1191 C C . PHE A 1 76 ? 1.290 -4.622 -18.867 1.00 0.00 433 PHE A C 1
ATOM 1192 O O . PHE A 1 76 ? 0.312 -4.016 -18.432 1.00 0.00 433 PHE A O 1
ATOM 1209 N N . GLN A 1 77 ? 1.416 -4.974 -20.142 1.00 0.00 434 GLN A N 1
ATOM 1210 C CA . GLN A 1 77 ? 0.388 -4.659 -21.126 1.00 0.00 434 GLN A CA 1
ATOM 1211 C C . GLN A 1 77 ? 0.143 -5.842 -22.057 1.00 0.00 434 GLN A C 1
ATOM 1212 O O . GLN A 1 77 ? 1.082 -6.410 -22.616 1.00 0.00 434 GLN A O 1
ATOM 1226 N N . CYS A 1 78 ? -1.123 -6.210 -22.218 1.00 0.00 435 CYS A N 1
ATOM 1227 C CA . CYS A 1 78 ? -1.492 -7.327 -23.080 1.00 0.00 435 CYS A CA 1
ATOM 1228 C C . CYS A 1 78 ? -1.256 -6.982 -24.548 1.00 0.00 435 CYS A C 1
ATOM 1229 O O . CYS A 1 78 ? -0.878 -5.859 -24.880 1.00 0.00 435 CYS A O 1
ATOM 1236 N N . GLY A 1 79 ? -1.481 -7.958 -25.423 1.00 0.00 436 GLY A N 1
ATOM 1237 C CA . GLY A 1 79 ? -1.288 -7.738 -26.844 1.00 0.00 436 GLY A CA 1
ATOM 1238 C C . GLY A 1 79 ? -2.599 -7.595 -27.592 1.00 0.00 436 GLY A C 1
ATOM 1239 O O . GLY A 1 79 ? -2.830 -6.593 -28.268 1.00 0.00 436 GLY A O 1
ATOM 1243 N N . VAL A 1 80 ? -3.460 -8.601 -27.473 1.00 0.00 437 VAL A N 1
ATOM 1244 C CA . VAL A 1 80 ? -4.754 -8.583 -28.143 1.00 0.00 437 VAL A CA 1
ATOM 1245 C C . VAL A 1 80 ? -5.606 -7.414 -27.662 1.00 0.00 437 VAL A C 1
ATOM 1246 O O . VAL A 1 80 ? -5.876 -6.477 -28.415 1.00 0.00 437 VAL A O 1
ATOM 1259 N N . CYS A 1 81 ? -6.027 -7.474 -26.404 1.00 0.00 438 CYS A N 1
ATOM 1260 C CA . CYS A 1 81 ? -6.849 -6.421 -25.820 1.00 0.00 438 CYS A CA 1
ATOM 1261 C C . CYS A 1 81 ? -6.038 -5.143 -25.624 1.00 0.00 438 CYS A C 1
ATOM 1262 O O . CYS A 1 81 ? -6.591 -4.046 -25.570 1.00 0.00 438 CYS A O 1
ATOM 1269 N N . ASN A 1 82 ? -4.721 -5.295 -25.520 1.00 0.00 439 ASN A N 1
ATOM 1270 C CA . ASN A 1 82 ? -3.833 -4.155 -25.329 1.00 0.00 439 ASN A CA 1
ATOM 1271 C C . ASN A 1 82 ? -4.187 -3.396 -24.054 1.00 0.00 439 ASN A C 1
ATOM 1272 O O . ASN A 1 82 ? -4.144 -2.166 -24.019 1.00 0.00 439 ASN A O 1
ATOM 1283 N N . ARG A 1 83 ? -4.536 -4.138 -23.008 1.00 0.00 440 ARG A N 1
ATOM 1284 C CA . ARG A 1 83 ? -4.898 -3.536 -21.731 1.00 0.00 440 ARG A CA 1
ATOM 1285 C C . ARG A 1 83 ? -3.679 -3.421 -20.819 1.00 0.00 440 ARG A C 1
ATOM 1286 O O . ARG A 1 83 ? -2.578 -3.832 -21.184 1.00 0.00 440 ARG A O 1
ATOM 1307 N N . SER A 1 84 ? -3.885 -2.858 -19.633 1.00 0.00 441 SER A N 1
ATOM 1308 C CA . SER A 1 84 ? -2.803 -2.684 -18.671 1.00 0.00 441 SER A CA 1
ATOM 1309 C C . SER A 1 84 ? -3.115 -3.410 -17.366 1.00 0.00 441 SER A C 1
ATOM 1310 O O . SER A 1 84 ? -4.269 -3.481 -16.942 1.00 0.00 441 SER A O 1
ATOM 1318 N N . PHE A 1 85 ? -2.077 -3.947 -16.732 1.00 0.00 442 PHE A N 1
ATOM 1319 C CA . PHE A 1 85 ? -2.239 -4.669 -15.476 1.00 0.00 442 PHE A CA 1
ATOM 1320 C C . PHE A 1 85 ? -1.164 -4.260 -14.472 1.00 0.00 442 PHE A C 1
ATOM 1321 O O . PHE A 1 85 ? -0.107 -3.756 -14.850 1.00 0.00 442 PHE A O 1
ATOM 1338 N N . SER A 1 86 ? -1.444 -4.482 -13.192 1.00 0.00 443 SER A N 1
ATOM 1339 C CA . SER A 1 86 ? -0.504 -4.134 -12.133 1.00 0.00 443 SER A CA 1
ATOM 1340 C C . SER A 1 86 ? 0.464 -5.283 -11.865 1.00 0.00 443 SER A C 1
ATOM 1341 O O . SER A 1 86 ? 1.673 -5.078 -11.761 1.00 0.00 443 SER A O 1
ATOM 1349 N N . ARG A 1 87 ? -0.078 -6.491 -11.756 1.00 0.00 444 ARG A N 1
ATOM 1350 C CA . ARG A 1 87 ? 0.736 -7.673 -11.499 1.00 0.00 444 ARG A CA 1
ATOM 1351 C C . ARG A 1 87 ? 1.009 -8.436 -12.793 1.00 0.00 444 ARG A C 1
ATOM 1352 O O . ARG A 1 87 ? 0.278 -8.297 -13.773 1.00 0.00 444 ARG A O 1
ATOM 1373 N N . SER A 1 88 ? 2.066 -9.241 -12.786 1.00 0.00 445 SER A N 1
ATOM 1374 C CA . SER A 1 88 ? 2.439 -10.023 -13.960 1.00 0.00 445 SER A CA 1
ATOM 1375 C C . SER A 1 88 ? 1.569 -11.270 -14.080 1.00 0.00 445 SER A C 1
ATOM 1376 O O . SER A 1 88 ? 0.940 -11.505 -15.112 1.00 0.00 445 SER A O 1
ATOM 1384 N N . ASP A 1 89 ? 1.538 -12.067 -13.017 1.00 0.00 446 ASP A N 1
ATOM 1385 C CA . ASP A 1 89 ? 0.745 -13.291 -13.002 1.00 0.00 446 ASP A CA 1
ATOM 1386 C C . ASP A 1 89 ? -0.629 -13.056 -13.622 1.00 0.00 446 ASP A C 1
ATOM 1387 O O . ASP A 1 89 ? -1.112 -13.868 -14.412 1.00 0.00 446 ASP A O 1
ATOM 1396 N N . HIS A 1 90 ? -1.254 -11.940 -13.260 1.00 0.00 447 HIS A N 1
ATOM 1397 C CA . HIS A 1 90 ? -2.573 -11.598 -13.781 1.00 0.00 447 HIS A CA 1
ATOM 1398 C C . HIS A 1 90 ? -2.565 -11.576 -15.306 1.00 0.00 447 HIS A C 1
ATOM 1399 O O . HIS A 1 90 ? -3.450 -12.142 -15.950 1.00 0.00 447 HIS A O 1
ATOM 1413 N N . LEU A 1 91 ? -1.562 -10.920 -15.879 1.00 0.00 448 LEU A N 1
ATOM 1414 C CA . LEU A 1 91 ? -1.440 -10.824 -17.329 1.00 0.00 448 LEU A CA 1
ATOM 1415 C C . LEU A 1 91 ? -1.297 -12.207 -17.957 1.00 0.00 448 LEU A C 1
ATOM 1416 O O . LEU A 1 91 ? -2.027 -12.557 -18.884 1.00 0.00 448 LEU A O 1
ATOM 1432 N N . ALA A 1 92 ? -0.354 -12.990 -17.443 1.00 0.00 449 ALA A N 1
ATOM 1433 C CA . ALA A 1 92 ? -0.119 -14.336 -17.950 1.00 0.00 449 ALA A CA 1
ATOM 1434 C C . ALA A 1 92 ? -1.403 -15.158 -17.943 1.00 0.00 449 ALA A C 1
ATOM 1435 O O . ALA A 1 92 ? -1.817 -15.692 -18.972 1.00 0.00 449 ALA A O 1
ATOM 1442 N N . LEU A 1 93 ? -2.031 -15.255 -16.776 1.00 0.00 450 LEU A N 1
ATOM 1443 C CA . LEU A 1 93 ? -3.269 -16.013 -16.634 1.00 0.00 450 LEU A CA 1
ATOM 1444 C C . LEU A 1 93 ? -4.383 -15.398 -17.475 1.00 0.00 450 LEU A C 1
ATOM 1445 O O . LEU A 1 93 ? -5.216 -16.110 -18.038 1.00 0.00 450 LEU A O 1
ATOM 1461 N N . HIS A 1 94 ? -4.392 -14.071 -17.558 1.00 0.00 451 HIS A N 1
ATOM 1462 C CA . HIS A 1 94 ? -5.402 -13.360 -18.333 1.00 0.00 451 HIS A CA 1
ATOM 1463 C C . HIS A 1 94 ? -5.468 -13.895 -19.760 1.00 0.00 451 HIS A C 1
ATOM 1464 O O . HIS A 1 94 ? -6.545 -14.203 -20.268 1.00 0.00 451 HIS A O 1
ATOM 1478 N N . MET A 1 95 ? -4.309 -14.000 -20.401 1.00 0.00 452 MET A N 1
ATOM 1479 C CA . MET A 1 95 ? -4.235 -14.498 -21.770 1.00 0.00 452 MET A CA 1
ATOM 1480 C C . MET A 1 95 ? -5.264 -15.600 -22.003 1.00 0.00 452 MET A C 1
ATOM 1481 O O . MET A 1 95 ? -5.970 -15.601 -23.012 1.00 0.00 452 MET A O 1
ATOM 1495 N N . LYS A 1 96 ? -5.344 -16.537 -21.065 1.00 0.00 453 LYS A N 1
ATOM 1496 C CA . LYS A 1 96 ? -6.287 -17.645 -21.167 1.00 0.00 453 LYS A CA 1
ATOM 1497 C C . LYS A 1 96 ? -7.599 -17.186 -21.795 1.00 0.00 453 LYS A C 1
ATOM 1498 O O . LYS A 1 96 ? -8.088 -17.794 -22.747 1.00 0.00 453 LYS A O 1
ATOM 1517 N N . ARG A 1 97 ? -8.163 -16.110 -21.257 1.00 0.00 454 ARG A N 1
ATOM 1518 C CA . ARG A 1 97 ? -9.418 -15.570 -21.765 1.00 0.00 454 ARG A CA 1
ATOM 1519 C C . ARG A 1 97 ? -9.390 -15.469 -23.287 1.00 0.00 454 ARG A C 1
ATOM 1520 O O . ARG A 1 97 ? -10.330 -15.886 -23.965 1.00 0.00 454 ARG A O 1
ATOM 1541 N N . HIS A 1 98 ? -8.306 -14.913 -23.818 1.00 0.00 455 HIS A N 1
ATOM 1542 C CA . HIS A 1 98 ? -8.155 -14.758 -25.261 1.00 0.00 455 HIS A CA 1
ATOM 1543 C C . HIS A 1 98 ? -8.199 -16.113 -25.961 1.00 0.00 455 HIS A C 1
ATOM 1544 O O . HIS A 1 98 ? -9.116 -16.394 -26.731 1.00 0.00 455 HIS A O 1
ATOM 1558 N N . GLN A 1 99 ? -7.200 -16.946 -25.688 1.00 0.00 456 GLN A N 1
ATOM 1559 C CA . GLN A 1 99 ? -7.125 -18.271 -26.293 1.00 0.00 456 GLN A CA 1
ATOM 1560 C C . GLN A 1 99 ? -8.306 -19.134 -25.862 1.00 0.00 456 GLN A C 1
ATOM 1561 O O . GLN A 1 99 ? -9.080 -18.752 -24.986 1.00 0.00 456 GLN A O 1
ATOM 1575 N N . ASN A 1 100 ? -8.437 -20.301 -26.485 1.00 0.00 457 ASN A N 1
ATOM 1576 C CA . ASN A 1 100 ? -9.525 -21.219 -26.166 1.00 0.00 457 ASN A CA 1
ATOM 1577 C C . ASN A 1 100 ? -9.528 -21.564 -24.680 1.00 0.00 457 ASN A C 1
ATOM 1578 O O . ASN A 1 100 ? -8.569 -22.138 -24.164 1.00 0.00 457 ASN A O 1
ATOM 1592 N N . GLY A 1 1 ? 72.080 14.036 20.582 1.00 0.00 358 GLY A N 2
ATOM 1593 C CA . GLY A 1 1 ? 70.716 13.887 20.108 1.00 0.00 358 GLY A CA 2
ATOM 1594 C C . GLY A 1 1 ? 70.056 12.625 20.628 1.00 0.00 358 GLY A C 2
ATOM 1595 O O . GLY A 1 1 ? 70.735 11.700 21.075 1.00 0.00 358 GLY A O 2
ATOM 1599 N N . SER A 1 2 ? 68.729 12.588 20.572 1.00 0.00 359 SER A N 2
ATOM 1600 C CA . SER A 1 2 ? 67.976 11.432 21.046 1.00 0.00 359 SER A CA 2
ATOM 1601 C C . SER A 1 2 ? 66.607 11.364 20.377 1.00 0.00 359 SER A C 2
ATOM 1602 O O . SER A 1 2 ? 66.245 12.237 19.588 1.00 0.00 359 SER A O 2
ATOM 1610 N N . SER A 1 3 ? 65.849 10.320 20.699 1.00 0.00 360 SER A N 2
ATOM 1611 C CA . SER A 1 3 ? 64.521 10.135 20.128 1.00 0.00 360 SER A CA 2
ATOM 1612 C C . SER A 1 3 ? 63.775 9.011 20.840 1.00 0.00 360 SER A C 2
ATOM 1613 O O . SER A 1 3 ? 64.323 8.346 21.719 1.00 0.00 360 SER A O 2
ATOM 1621 N N . GLY A 1 4 ? 62.519 8.804 20.454 1.00 0.00 361 GLY A N 2
ATOM 1622 C CA . GLY A 1 4 ? 61.718 7.760 21.065 1.00 0.00 361 GLY A CA 2
ATOM 1623 C C . GLY A 1 4 ? 60.255 7.849 20.676 1.00 0.00 361 GLY A C 2
ATOM 1624 O O . GLY A 1 4 ? 59.802 8.877 20.172 1.00 0.00 361 GLY A O 2
ATOM 1628 N N . SER A 1 5 ? 59.515 6.770 20.910 1.00 0.00 362 SER A N 2
ATOM 1629 C CA . SER A 1 5 ? 58.096 6.729 20.575 1.00 0.00 362 SER A CA 2
ATOM 1630 C C . SER A 1 5 ? 57.462 5.428 21.057 1.00 0.00 362 SER A C 2
ATOM 1631 O O . SER A 1 5 ? 58.109 4.381 21.082 1.00 0.00 362 SER A O 2
ATOM 1639 N N . SER A 1 6 ? 56.191 5.503 21.439 1.00 0.00 363 SER A N 2
ATOM 1640 C CA . SER A 1 6 ? 55.469 4.333 21.924 1.00 0.00 363 SER A CA 2
ATOM 1641 C C . SER A 1 6 ? 53.971 4.613 22.004 1.00 0.00 363 SER A C 2
ATOM 1642 O O . SER A 1 6 ? 53.526 5.739 21.783 1.00 0.00 363 SER A O 2
ATOM 1650 N N . GLY A 1 7 ? 53.198 3.579 22.322 1.00 0.00 364 GLY A N 2
ATOM 1651 C CA . GLY A 1 7 ? 51.758 3.734 22.425 1.00 0.00 364 GLY A CA 2
ATOM 1652 C C . GLY A 1 7 ? 51.044 2.408 22.596 1.00 0.00 364 GLY A C 2
ATOM 1653 O O . GLY A 1 7 ? 51.377 1.412 21.954 1.00 0.00 364 GLY A O 2
ATOM 1657 N N . PRO A 1 8 ? 50.036 2.384 23.481 1.00 0.00 365 PRO A N 2
ATOM 1658 C CA . PRO A 1 8 ? 49.252 1.176 23.755 1.00 0.00 365 PRO A CA 2
ATOM 1659 C C . PRO A 1 8 ? 48.361 0.784 22.582 1.00 0.00 365 PRO A C 2
ATOM 1660 O O . PRO A 1 8 ? 48.404 1.409 21.522 1.00 0.00 365 PRO A O 2
ATOM 1671 N N . ASP A 1 9 ? 47.555 -0.253 22.778 1.00 0.00 366 ASP A N 2
ATOM 1672 C CA . ASP A 1 9 ? 46.652 -0.727 21.736 1.00 0.00 366 ASP A CA 2
ATOM 1673 C C . ASP A 1 9 ? 45.436 -1.420 22.345 1.00 0.00 366 ASP A C 2
ATOM 1674 O O . ASP A 1 9 ? 45.571 -2.376 23.110 1.00 0.00 366 ASP A O 2
ATOM 1683 N N . LEU A 1 10 ? 44.250 -0.932 22.000 1.00 0.00 367 LEU A N 2
ATOM 1684 C CA . LEU A 1 10 ? 43.009 -1.504 22.513 1.00 0.00 367 LEU A CA 2
ATOM 1685 C C . LEU A 1 10 ? 41.797 -0.861 21.847 1.00 0.00 367 LEU A C 2
ATOM 1686 O O . LEU A 1 10 ? 41.869 0.269 21.365 1.00 0.00 367 LEU A O 2
ATOM 1702 N N . GLU A 1 11 ? 40.684 -1.589 21.826 1.00 0.00 368 GLU A N 2
ATOM 1703 C CA . GLU A 1 11 ? 39.456 -1.088 21.219 1.00 0.00 368 GLU A CA 2
ATOM 1704 C C . GLU A 1 11 ? 38.245 -1.872 21.716 1.00 0.00 368 GLU A C 2
ATOM 1705 O O . GLU A 1 11 ? 38.367 -3.021 22.140 1.00 0.00 368 GLU A O 2
ATOM 1717 N N . LYS A 1 12 ? 37.077 -1.242 21.662 1.00 0.00 369 LYS A N 2
ATOM 1718 C CA . LYS A 1 12 ? 35.842 -1.878 22.105 1.00 0.00 369 LYS A CA 2
ATOM 1719 C C . LYS A 1 12 ? 34.624 -1.109 21.605 1.00 0.00 369 LYS A C 2
ATOM 1720 O O . LYS A 1 12 ? 34.670 0.112 21.449 1.00 0.00 369 LYS A O 2
ATOM 1739 N N . ARG A 1 13 ? 33.535 -1.829 21.357 1.00 0.00 370 ARG A N 2
ATOM 1740 C CA . ARG A 1 13 ? 32.304 -1.214 20.875 1.00 0.00 370 ARG A CA 2
ATOM 1741 C C . ARG A 1 13 ? 31.170 -2.233 20.825 1.00 0.00 370 ARG A C 2
ATOM 1742 O O . ARG A 1 13 ? 31.360 -3.367 20.383 1.00 0.00 370 ARG A O 2
ATOM 1763 N N . ARG A 1 14 ? 29.991 -1.822 21.280 1.00 0.00 371 ARG A N 2
ATOM 1764 C CA . ARG A 1 14 ? 28.827 -2.700 21.289 1.00 0.00 371 ARG A CA 2
ATOM 1765 C C . ARG A 1 14 ? 28.110 -2.665 19.942 1.00 0.00 371 ARG A C 2
ATOM 1766 O O . ARG A 1 14 ? 28.512 -1.938 19.033 1.00 0.00 371 ARG A O 2
ATOM 1787 N N . ILE A 1 15 ? 27.048 -3.454 19.823 1.00 0.00 372 ILE A N 2
ATOM 1788 C CA . ILE A 1 15 ? 26.275 -3.512 18.588 1.00 0.00 372 ILE A CA 2
ATOM 1789 C C . ILE A 1 15 ? 24.788 -3.688 18.878 1.00 0.00 372 ILE A C 2
ATOM 1790 O O . ILE A 1 15 ? 24.406 -4.197 19.933 1.00 0.00 372 ILE A O 2
ATOM 1806 N N . HIS A 1 16 ? 23.953 -3.266 17.934 1.00 0.00 373 HIS A N 2
ATOM 1807 C CA . HIS A 1 16 ? 22.507 -3.379 18.087 1.00 0.00 373 HIS A CA 2
ATOM 1808 C C . HIS A 1 16 ? 21.828 -3.537 16.730 1.00 0.00 373 HIS A C 2
ATOM 1809 O O . HIS A 1 16 ? 22.100 -2.781 15.797 1.00 0.00 373 HIS A O 2
ATOM 1823 N N . TYR A 1 17 ? 20.945 -4.523 16.627 1.00 0.00 374 TYR A N 2
ATOM 1824 C CA . TYR A 1 17 ? 20.229 -4.782 15.383 1.00 0.00 374 TYR A CA 2
ATOM 1825 C C . TYR A 1 17 ? 18.790 -4.285 15.469 1.00 0.00 374 TYR A C 2
ATOM 1826 O O . TYR A 1 17 ? 18.085 -4.551 16.443 1.00 0.00 374 TYR A O 2
ATOM 1844 N N . CYS A 1 18 ? 18.359 -3.561 14.441 1.00 0.00 375 CYS A N 2
ATOM 1845 C CA . CYS A 1 18 ? 17.003 -3.026 14.398 1.00 0.00 375 CYS A CA 2
ATOM 1846 C C . CYS A 1 18 ? 15.983 -4.096 14.776 1.00 0.00 375 CYS A C 2
ATOM 1847 O O . CYS A 1 18 ? 16.057 -5.232 14.308 1.00 0.00 375 CYS A O 2
ATOM 1854 N N . ASP A 1 19 ? 15.032 -3.724 15.626 1.00 0.00 376 ASP A N 2
ATOM 1855 C CA . ASP A 1 19 ? 13.996 -4.650 16.067 1.00 0.00 376 ASP A CA 2
ATOM 1856 C C . ASP A 1 19 ? 12.814 -4.643 15.102 1.00 0.00 376 ASP A C 2
ATOM 1857 O O . ASP A 1 19 ? 11.657 -4.681 15.521 1.00 0.00 376 ASP A O 2
ATOM 1866 N N . TYR A 1 20 ? 13.114 -4.592 13.809 1.00 0.00 377 TYR A N 2
ATOM 1867 C CA . TYR A 1 20 ? 12.076 -4.576 12.784 1.00 0.00 377 TYR A CA 2
ATOM 1868 C C . TYR A 1 20 ? 12.210 -5.779 11.855 1.00 0.00 377 TYR A C 2
ATOM 1869 O O . TYR A 1 20 ? 13.306 -6.162 11.447 1.00 0.00 377 TYR A O 2
ATOM 1887 N N . PRO A 1 21 ? 11.066 -6.390 11.511 1.00 0.00 378 PRO A N 2
ATOM 1888 C CA . PRO A 1 21 ? 11.027 -7.557 10.626 1.00 0.00 378 PRO A CA 2
ATOM 1889 C C . PRO A 1 21 ? 11.386 -7.205 9.186 1.00 0.00 378 PRO A C 2
ATOM 1890 O O . PRO A 1 21 ? 10.616 -6.548 8.487 1.00 0.00 378 PRO A O 2
ATOM 1901 N N . GLY A 1 22 ? 12.561 -7.647 8.749 1.00 0.00 379 GLY A N 2
ATOM 1902 C CA . GLY A 1 22 ? 13.001 -7.369 7.394 1.00 0.00 379 GLY A CA 2
ATOM 1903 C C . GLY A 1 22 ? 14.175 -6.412 7.351 1.00 0.00 379 GLY A C 2
ATOM 1904 O O . GLY A 1 22 ? 15.076 -6.559 6.525 1.00 0.00 379 GLY A O 2
ATOM 1908 N N . CYS A 1 23 ? 14.165 -5.426 8.242 1.00 0.00 380 CYS A N 2
ATOM 1909 C CA . CYS A 1 23 ? 15.236 -4.438 8.302 1.00 0.00 380 CYS A CA 2
ATOM 1910 C C . CYS A 1 23 ? 16.554 -5.089 8.715 1.00 0.00 380 CYS A C 2
ATOM 1911 O O . CYS A 1 23 ? 16.613 -5.829 9.697 1.00 0.00 380 CYS A O 2
ATOM 1918 N N . THR A 1 24 ? 17.610 -4.806 7.958 1.00 0.00 381 THR A N 2
ATOM 1919 C CA . THR A 1 24 ? 18.926 -5.363 8.244 1.00 0.00 381 THR A CA 2
ATOM 1920 C C . THR A 1 24 ? 19.907 -4.272 8.654 1.00 0.00 381 THR A C 2
ATOM 1921 O O . THR A 1 24 ? 21.078 -4.301 8.275 1.00 0.00 381 THR A O 2
ATOM 1932 N N . LYS A 1 25 ? 19.423 -3.310 9.432 1.00 0.00 382 LYS A N 2
ATOM 1933 C CA . LYS A 1 25 ? 20.259 -2.208 9.897 1.00 0.00 382 LYS A CA 2
ATOM 1934 C C . LYS A 1 25 ? 20.865 -2.524 11.261 1.00 0.00 382 LYS A C 2
ATOM 1935 O O . LYS A 1 25 ? 20.317 -3.316 12.027 1.00 0.00 382 LYS A O 2
ATOM 1954 N N . VAL A 1 26 ? 22.000 -1.898 11.557 1.00 0.00 383 VAL A N 2
ATOM 1955 C CA . VAL A 1 26 ? 22.680 -2.111 12.829 1.00 0.00 383 VAL A CA 2
ATOM 1956 C C . VAL A 1 26 ? 23.591 -0.936 13.168 1.00 0.00 383 VAL A C 2
ATOM 1957 O O . VAL A 1 26 ? 24.285 -0.404 12.302 1.00 0.00 383 VAL A O 2
ATOM 1970 N N . TYR A 1 27 ? 23.583 -0.535 14.435 1.00 0.00 384 TYR A N 2
ATOM 1971 C CA . TYR A 1 27 ? 24.407 0.579 14.889 1.00 0.00 384 TYR A CA 2
ATOM 1972 C C . TYR A 1 27 ? 25.155 0.217 16.168 1.00 0.00 384 TYR A C 2
ATOM 1973 O O . TYR A 1 27 ? 24.562 -0.263 17.135 1.00 0.00 384 TYR A O 2
ATOM 1991 N N . THR A 1 28 ? 26.464 0.450 16.166 1.00 0.00 385 THR A N 2
ATOM 1992 C CA . THR A 1 28 ? 27.296 0.149 17.324 1.00 0.00 385 THR A CA 2
ATOM 1993 C C . THR A 1 28 ? 26.639 0.628 18.613 1.00 0.00 385 THR A C 2
ATOM 1994 O O . THR A 1 28 ? 26.500 -0.131 19.572 1.00 0.00 385 THR A O 2
ATOM 2005 N N . LYS A 1 29 ? 26.234 1.894 18.630 1.00 0.00 386 LYS A N 2
ATOM 2006 C CA . LYS A 1 29 ? 25.588 2.476 19.800 1.00 0.00 386 LYS A CA 2
ATOM 2007 C C . LYS A 1 29 ? 24.070 2.434 19.662 1.00 0.00 386 LYS A C 2
ATOM 2008 O O . LYS A 1 29 ? 23.535 2.530 18.557 1.00 0.00 386 LYS A O 2
ATOM 2027 N N . SER A 1 30 ? 23.381 2.290 20.789 1.00 0.00 387 SER A N 2
ATOM 2028 C CA . SER A 1 30 ? 21.924 2.232 20.793 1.00 0.00 387 SER A CA 2
ATOM 2029 C C . SER A 1 30 ? 21.325 3.612 20.537 1.00 0.00 387 SER A C 2
ATOM 2030 O O . SER A 1 30 ? 20.134 3.741 20.254 1.00 0.00 387 SER A O 2
ATOM 2038 N N . SER A 1 31 ? 22.161 4.641 20.640 1.00 0.00 388 SER A N 2
ATOM 2039 C CA . SER A 1 31 ? 21.715 6.012 20.424 1.00 0.00 388 SER A CA 2
ATOM 2040 C C . SER A 1 31 ? 21.365 6.245 18.957 1.00 0.00 388 SER A C 2
ATOM 2041 O O . SER A 1 31 ? 20.324 6.821 18.639 1.00 0.00 388 SER A O 2
ATOM 2049 N N . HIS A 1 32 ? 22.243 5.793 18.067 1.00 0.00 389 HIS A N 2
ATOM 2050 C CA . HIS A 1 32 ? 22.028 5.951 16.633 1.00 0.00 389 HIS A CA 2
ATOM 2051 C C . HIS A 1 32 ? 20.800 5.167 16.178 1.00 0.00 389 HIS A C 2
ATOM 2052 O O . HIS A 1 32 ? 20.044 5.621 15.319 1.00 0.00 389 HIS A O 2
ATOM 2066 N N . LEU A 1 33 ? 20.609 3.988 16.760 1.00 0.00 390 LEU A N 2
ATOM 2067 C CA . LEU A 1 33 ? 19.473 3.140 16.414 1.00 0.00 390 LEU A CA 2
ATOM 2068 C C . LEU A 1 33 ? 18.157 3.885 16.613 1.00 0.00 390 LEU A C 2
ATOM 2069 O O . LEU A 1 33 ? 17.372 4.041 15.677 1.00 0.00 390 LEU A O 2
ATOM 2085 N N . LYS A 1 34 ? 17.922 4.344 17.837 1.00 0.00 391 LYS A N 2
ATOM 2086 C CA . LYS A 1 34 ? 16.703 5.076 18.160 1.00 0.00 391 LYS A CA 2
ATOM 2087 C C . LYS A 1 34 ? 16.361 6.075 17.059 1.00 0.00 391 LYS A C 2
ATOM 2088 O O . LYS A 1 34 ? 15.205 6.196 16.655 1.00 0.00 391 LYS A O 2
ATOM 2107 N N . ALA A 1 35 ? 17.374 6.788 16.577 1.00 0.00 392 ALA A N 2
ATOM 2108 C CA . ALA A 1 35 ? 17.180 7.773 15.521 1.00 0.00 392 ALA A CA 2
ATOM 2109 C C . ALA A 1 35 ? 16.684 7.113 14.239 1.00 0.00 392 ALA A C 2
ATOM 2110 O O . ALA A 1 35 ? 15.751 7.600 13.599 1.00 0.00 392 ALA A O 2
ATOM 2117 N N . HIS A 1 36 ? 17.315 6.004 13.868 1.00 0.00 393 HIS A N 2
ATOM 2118 C CA . HIS A 1 36 ? 16.937 5.277 12.661 1.00 0.00 393 HIS A CA 2
ATOM 2119 C C . HIS A 1 36 ? 15.488 4.807 12.740 1.00 0.00 393 HIS A C 2
ATOM 2120 O O . HIS A 1 36 ? 14.687 5.077 11.845 1.00 0.00 393 HIS A O 2
ATOM 2134 N N . LEU A 1 37 ? 15.159 4.101 13.817 1.00 0.00 394 LEU A N 2
ATOM 2135 C CA . LEU A 1 37 ? 13.805 3.593 14.013 1.00 0.00 394 LEU A CA 2
ATOM 2136 C C . LEU A 1 37 ? 12.770 4.577 13.478 1.00 0.00 394 LEU A C 2
ATOM 2137 O O . LEU A 1 37 ? 11.834 4.189 12.779 1.00 0.00 394 LEU A O 2
ATOM 2153 N N . ARG A 1 38 ? 12.947 5.852 13.808 1.00 0.00 395 ARG A N 2
ATOM 2154 C CA . ARG A 1 38 ? 12.029 6.892 13.359 1.00 0.00 395 ARG A CA 2
ATOM 2155 C C . ARG A 1 38 ? 11.554 6.619 11.935 1.00 0.00 395 ARG A C 2
ATOM 2156 O O . ARG A 1 38 ? 10.354 6.636 11.655 1.00 0.00 395 ARG A O 2
ATOM 2177 N N . THR A 1 39 ? 12.502 6.369 11.038 1.00 0.00 396 THR A N 2
ATOM 2178 C CA . THR A 1 39 ? 12.180 6.095 9.643 1.00 0.00 396 THR A CA 2
ATOM 2179 C C . THR A 1 39 ? 10.956 5.194 9.527 1.00 0.00 396 THR A C 2
ATOM 2180 O O . THR A 1 39 ? 10.025 5.487 8.776 1.00 0.00 396 THR A O 2
ATOM 2191 N N . HIS A 1 40 ? 10.962 4.096 10.277 1.00 0.00 397 HIS A N 2
ATOM 2192 C CA . HIS A 1 40 ? 9.850 3.152 10.259 1.00 0.00 397 HIS A CA 2
ATOM 2193 C C . HIS A 1 40 ? 8.569 3.813 10.759 1.00 0.00 397 HIS A C 2
ATOM 2194 O O . HIS A 1 40 ? 7.519 3.717 10.123 1.00 0.00 397 HIS A O 2
ATOM 2208 N N . THR A 1 41 ? 8.661 4.484 11.903 1.00 0.00 398 THR A N 2
ATOM 2209 C CA . THR A 1 41 ? 7.510 5.158 12.489 1.00 0.00 398 THR A CA 2
ATOM 2210 C C . THR A 1 41 ? 7.138 6.403 11.692 1.00 0.00 398 THR A C 2
ATOM 2211 O O . THR A 1 41 ? 8.008 7.144 11.237 1.00 0.00 398 THR A O 2
ATOM 2222 N N . GLY A 1 42 ? 5.837 6.627 11.526 1.00 0.00 399 GLY A N 2
ATOM 2223 C CA . GLY A 1 42 ? 5.373 7.784 10.783 1.00 0.00 399 GLY A CA 2
ATOM 2224 C C . GLY A 1 42 ? 4.494 8.694 11.618 1.00 0.00 399 GLY A C 2
ATOM 2225 O O . GLY A 1 42 ? 4.977 9.655 12.216 1.00 0.00 399 GLY A O 2
ATOM 2229 N N . GLU A 1 43 ? 3.200 8.392 11.657 1.00 0.00 400 GLU A N 2
ATOM 2230 C CA . GLU A 1 43 ? 2.253 9.193 12.423 1.00 0.00 400 GLU A CA 2
ATOM 2231 C C . GLU A 1 43 ? 1.291 8.301 13.203 1.00 0.00 400 GLU A C 2
ATOM 2232 O O . GLU A 1 43 ? 0.720 7.357 12.656 1.00 0.00 400 GLU A O 2
ATOM 2244 N N . LYS A 1 44 ? 1.117 8.606 14.484 1.00 0.00 401 LYS A N 2
ATOM 2245 C CA . LYS A 1 44 ? 0.224 7.834 15.340 1.00 0.00 401 LYS A CA 2
ATOM 2246 C C . LYS A 1 44 ? -0.760 8.747 16.065 1.00 0.00 401 LYS A C 2
ATOM 2247 O O . LYS A 1 44 ? -0.506 9.219 17.173 1.00 0.00 401 LYS A O 2
ATOM 2266 N N . PRO A 1 45 ? -1.912 9.002 15.426 1.00 0.00 402 PRO A N 2
ATOM 2267 C CA . PRO A 1 45 ? -2.958 9.859 15.993 1.00 0.00 402 PRO A CA 2
ATOM 2268 C C . PRO A 1 45 ? -3.650 9.214 17.189 1.00 0.00 402 PRO A C 2
ATOM 2269 O O . PRO A 1 45 ? -4.389 9.874 17.921 1.00 0.00 402 PRO A O 2
ATOM 2280 N N . TYR A 1 46 ? -3.405 7.923 17.383 1.00 0.00 403 TYR A N 2
ATOM 2281 C CA . TYR A 1 46 ? -4.007 7.189 18.490 1.00 0.00 403 TYR A CA 2
ATOM 2282 C C . TYR A 1 46 ? -3.027 7.058 19.653 1.00 0.00 403 TYR A C 2
ATOM 2283 O O . TYR A 1 46 ? -1.920 6.544 19.493 1.00 0.00 403 TYR A O 2
ATOM 2301 N N . LYS A 1 47 ? -3.444 7.525 20.825 1.00 0.00 404 LYS A N 2
ATOM 2302 C CA . LYS A 1 47 ? -2.607 7.459 22.017 1.00 0.00 404 LYS A CA 2
ATOM 2303 C C . LYS A 1 47 ? -3.346 6.776 23.163 1.00 0.00 404 LYS A C 2
ATOM 2304 O O . LYS A 1 47 ? -4.576 6.779 23.212 1.00 0.00 404 LYS A O 2
ATOM 2323 N N . CYS A 1 48 ? -2.587 6.193 24.085 1.00 0.00 405 CYS A N 2
ATOM 2324 C CA . CYS A 1 48 ? -3.169 5.507 25.232 1.00 0.00 405 CYS A CA 2
ATOM 2325 C C . CYS A 1 48 ? -3.544 6.501 26.328 1.00 0.00 405 CYS A C 2
ATOM 2326 O O . CYS A 1 48 ? -2.684 7.186 26.882 1.00 0.00 405 CYS A O 2
ATOM 2333 N N . THR A 1 49 ? -4.836 6.574 26.635 1.00 0.00 406 THR A N 2
ATOM 2334 C CA . THR A 1 49 ? -5.326 7.484 27.663 1.00 0.00 406 THR A CA 2
ATOM 2335 C C . THR A 1 49 ? -5.148 6.889 29.055 1.00 0.00 406 THR A C 2
ATOM 2336 O O . THR A 1 49 ? -6.044 6.971 29.895 1.00 0.00 406 THR A O 2
ATOM 2347 N N . TRP A 1 50 ? -3.986 6.290 29.293 1.00 0.00 407 TRP A N 2
ATOM 2348 C CA . TRP A 1 50 ? -3.691 5.682 30.585 1.00 0.00 407 TRP A CA 2
ATOM 2349 C C . TRP A 1 50 ? -2.674 6.513 31.359 1.00 0.00 407 TRP A C 2
ATOM 2350 O O . TRP A 1 50 ? -1.958 7.329 30.780 1.00 0.00 407 TRP A O 2
ATOM 2371 N N . GLU A 1 51 ? -2.618 6.301 32.670 1.00 0.00 408 GLU A N 2
ATOM 2372 C CA . GLU A 1 51 ? -1.688 7.033 33.523 1.00 0.00 408 GLU A CA 2
ATOM 2373 C C . GLU A 1 51 ? -0.294 6.416 33.463 1.00 0.00 408 GLU A C 2
ATOM 2374 O O . GLU A 1 51 ? -0.074 5.306 33.946 1.00 0.00 408 GLU A O 2
ATOM 2386 N N . GLY A 1 52 ? 0.645 7.145 32.866 1.00 0.00 409 GLY A N 2
ATOM 2387 C CA . GLY A 1 52 ? 2.005 6.653 32.753 1.00 0.00 409 GLY A CA 2
ATOM 2388 C C . GLY A 1 52 ? 2.345 6.206 31.346 1.00 0.00 409 GLY A C 2
ATOM 2389 O O . GLY A 1 52 ? 3.445 6.462 30.853 1.00 0.00 409 GLY A O 2
ATOM 2393 N N . CYS A 1 53 ? 1.401 5.534 30.695 1.00 0.00 410 CYS A N 2
ATOM 2394 C CA . CYS A 1 53 ? 1.606 5.048 29.336 1.00 0.00 410 CYS A CA 2
ATOM 2395 C C . CYS A 1 53 ? 1.621 6.204 28.341 1.00 0.00 410 CYS A C 2
ATOM 2396 O O . CYS A 1 53 ? 0.651 6.954 28.231 1.00 0.00 410 CYS A O 2
ATOM 2403 N N . ASP A 1 54 ? 2.728 6.342 27.620 1.00 0.00 411 ASP A N 2
ATOM 2404 C CA . ASP A 1 54 ? 2.870 7.406 26.632 1.00 0.00 411 ASP A CA 2
ATOM 2405 C C . ASP A 1 54 ? 3.118 6.828 25.243 1.00 0.00 411 ASP A C 2
ATOM 2406 O O . ASP A 1 54 ? 3.784 7.447 24.413 1.00 0.00 411 ASP A O 2
ATOM 2415 N N . TRP A 1 55 ? 2.579 5.640 24.997 1.00 0.00 412 TRP A N 2
ATOM 2416 C CA . TRP A 1 55 ? 2.744 4.978 23.708 1.00 0.00 412 TRP A CA 2
ATOM 2417 C C . TRP A 1 55 ? 1.627 5.371 22.748 1.00 0.00 412 TRP A C 2
ATOM 2418 O O . TRP A 1 55 ? 0.599 5.906 23.163 1.00 0.00 412 TRP A O 2
ATOM 2439 N N . ARG A 1 56 ? 1.835 5.103 21.463 1.00 0.00 413 ARG A N 2
ATOM 2440 C CA . ARG A 1 56 ? 0.845 5.430 20.444 1.00 0.00 413 ARG A CA 2
ATOM 2441 C C . ARG A 1 56 ? 0.801 4.354 19.363 1.00 0.00 413 ARG A C 2
ATOM 2442 O O . ARG A 1 56 ? 1.586 3.405 19.384 1.00 0.00 413 ARG A O 2
ATOM 2463 N N . PHE A 1 57 ? -0.122 4.507 18.419 1.00 0.00 414 PHE A N 2
ATOM 2464 C CA . PHE A 1 57 ? -0.270 3.548 17.331 1.00 0.00 414 PHE A CA 2
ATOM 2465 C C . PHE A 1 57 ? -0.795 4.231 16.072 1.00 0.00 414 PHE A C 2
ATOM 2466 O O . PHE A 1 57 ? -1.331 5.338 16.130 1.00 0.00 414 PHE A O 2
ATOM 2483 N N . ALA A 1 58 ? -0.637 3.564 14.934 1.00 0.00 415 ALA A N 2
ATOM 2484 C CA . ALA A 1 58 ? -1.097 4.104 13.660 1.00 0.00 415 ALA A CA 2
ATOM 2485 C C . ALA A 1 58 ? -2.567 3.778 13.424 1.00 0.00 415 ALA A C 2
ATOM 2486 O O . ALA A 1 58 ? -3.353 4.647 13.045 1.00 0.00 415 ALA A O 2
ATOM 2493 N N . ARG A 1 59 ? -2.933 2.521 13.650 1.00 0.00 416 ARG A N 2
ATOM 2494 C CA . ARG A 1 59 ? -4.310 2.080 13.459 1.00 0.00 416 ARG A CA 2
ATOM 2495 C C . ARG A 1 59 ? -5.089 2.147 14.769 1.00 0.00 416 ARG A C 2
ATOM 2496 O O . ARG A 1 59 ? -4.506 2.311 15.841 1.00 0.00 416 ARG A O 2
ATOM 2517 N N . SER A 1 60 ? -6.408 2.019 14.675 1.00 0.00 417 SER A N 2
ATOM 2518 C CA . SER A 1 60 ? -7.267 2.069 15.852 1.00 0.00 417 SER A CA 2
ATOM 2519 C C . SER A 1 60 ? -7.288 0.722 16.568 1.00 0.00 417 SER A C 2
ATOM 2520 O O . SER A 1 60 ? -7.220 0.657 17.795 1.00 0.00 417 SER A O 2
ATOM 2528 N N . ASP A 1 61 ? -7.383 -0.352 15.791 1.00 0.00 418 ASP A N 2
ATOM 2529 C CA . ASP A 1 61 ? -7.411 -1.699 16.349 1.00 0.00 418 ASP A CA 2
ATOM 2530 C C . ASP A 1 61 ? -6.174 -1.961 17.201 1.00 0.00 418 ASP A C 2
ATOM 2531 O O . ASP A 1 61 ? -6.274 -2.465 18.319 1.00 0.00 418 ASP A O 2
ATOM 2540 N N . GLU A 1 62 ? -5.008 -1.615 16.664 1.00 0.00 419 GLU A N 2
ATOM 2541 C CA . GLU A 1 62 ? -3.751 -1.814 17.376 1.00 0.00 419 GLU A CA 2
ATOM 2542 C C . GLU A 1 62 ? -3.861 -1.337 18.821 1.00 0.00 419 GLU A C 2
ATOM 2543 O O . GLU A 1 62 ? -3.574 -2.083 19.758 1.00 0.00 419 GLU A O 2
ATOM 2555 N N . LEU A 1 63 ? -4.280 -0.088 18.994 1.00 0.00 420 LEU A N 2
ATOM 2556 C CA . LEU A 1 63 ? -4.429 0.492 20.325 1.00 0.00 420 LEU A CA 2
ATOM 2557 C C . LEU A 1 63 ? -5.356 -0.358 21.188 1.00 0.00 420 LEU A C 2
ATOM 2558 O O . LEU A 1 63 ? -5.085 -0.593 22.366 1.00 0.00 420 LEU A O 2
ATOM 2574 N N . THR A 1 64 ? -6.453 -0.817 20.593 1.00 0.00 421 THR A N 2
ATOM 2575 C CA . THR A 1 64 ? -7.421 -1.641 21.306 1.00 0.00 421 THR A CA 2
ATOM 2576 C C . THR A 1 64 ? -6.746 -2.843 21.957 1.00 0.00 421 THR A C 2
ATOM 2577 O O . THR A 1 64 ? -6.911 -3.088 23.152 1.00 0.00 421 THR A O 2
ATOM 2588 N N . ARG A 1 65 ? -5.986 -3.590 21.163 1.00 0.00 422 ARG A N 2
ATOM 2589 C CA . ARG A 1 65 ? -5.286 -4.768 21.663 1.00 0.00 422 ARG A CA 2
ATOM 2590 C C . ARG A 1 65 ? -4.257 -4.381 22.720 1.00 0.00 422 ARG A C 2
ATOM 2591 O O . ARG A 1 65 ? -3.991 -5.142 23.651 1.00 0.00 422 ARG A O 2
ATOM 2612 N N . HIS A 1 66 ? -3.681 -3.192 22.571 1.00 0.00 423 HIS A N 2
ATOM 2613 C CA . HIS A 1 66 ? -2.680 -2.704 23.513 1.00 0.00 423 HIS A CA 2
ATOM 2614 C C . HIS A 1 66 ? -3.323 -2.338 24.847 1.00 0.00 423 HIS A C 2
ATOM 2615 O O . HIS A 1 66 ? -2.737 -2.549 25.909 1.00 0.00 423 HIS A O 2
ATOM 2629 N N . TYR A 1 67 ? -4.531 -1.787 24.785 1.00 0.00 424 TYR A N 2
ATOM 2630 C CA . TYR A 1 67 ? -5.252 -1.389 25.987 1.00 0.00 424 TYR A CA 2
ATOM 2631 C C . TYR A 1 67 ? -5.621 -2.606 26.830 1.00 0.00 424 TYR A C 2
ATOM 2632 O O . TYR A 1 67 ? -5.390 -2.630 28.039 1.00 0.00 424 TYR A O 2
ATOM 2650 N N . ARG A 1 68 ? -6.195 -3.614 26.182 1.00 0.00 425 ARG A N 2
ATOM 2651 C CA . ARG A 1 68 ? -6.596 -4.835 26.871 1.00 0.00 425 ARG A CA 2
ATOM 2652 C C . ARG A 1 68 ? -5.615 -5.176 27.989 1.00 0.00 425 ARG A C 2
ATOM 2653 O O . ARG A 1 68 ? -6.008 -5.354 29.142 1.00 0.00 425 ARG A O 2
ATOM 2674 N N . LYS A 1 69 ? -4.337 -5.267 27.639 1.00 0.00 426 LYS A N 2
ATOM 2675 C CA . LYS A 1 69 ? -3.298 -5.587 28.612 1.00 0.00 426 LYS A CA 2
ATOM 2676 C C . LYS A 1 69 ? -3.487 -4.782 29.894 1.00 0.00 426 LYS A C 2
ATOM 2677 O O . LYS A 1 69 ? -3.433 -5.329 30.996 1.00 0.00 426 LYS A O 2
ATOM 2696 N N . HIS A 1 70 ? -3.711 -3.480 29.743 1.00 0.00 427 HIS A N 2
ATOM 2697 C CA . HIS A 1 70 ? -3.911 -2.601 30.889 1.00 0.00 427 HIS A CA 2
ATOM 2698 C C . HIS A 1 70 ? -5.062 -3.096 31.760 1.00 0.00 427 HIS A C 2
ATOM 2699 O O . HIS A 1 70 ? -4.969 -3.100 32.988 1.00 0.00 427 HIS A O 2
ATOM 2713 N N . THR A 1 71 ? -6.148 -3.513 31.116 1.00 0.00 428 THR A N 2
ATOM 2714 C CA . THR A 1 71 ? -7.317 -4.008 31.832 1.00 0.00 428 THR A CA 2
ATOM 2715 C C . THR A 1 71 ? -7.165 -5.484 32.179 1.00 0.00 428 THR A C 2
ATOM 2716 O O . THR A 1 71 ? -8.152 -6.186 32.394 1.00 0.00 428 THR A O 2
ATOM 2727 N N . GLY A 1 72 ? -5.921 -5.950 32.232 1.00 0.00 429 GLY A N 2
ATOM 2728 C CA . GLY A 1 72 ? -5.662 -7.341 32.555 1.00 0.00 429 GLY A CA 2
ATOM 2729 C C . GLY A 1 72 ? -4.194 -7.612 32.819 1.00 0.00 429 GLY A C 2
ATOM 2730 O O . GLY A 1 72 ? -3.405 -7.755 31.886 1.00 0.00 429 GLY A O 2
ATOM 2734 N N . ALA A 1 73 ? -3.827 -7.680 34.095 1.00 0.00 430 ALA A N 2
ATOM 2735 C CA . ALA A 1 73 ? -2.445 -7.936 34.479 1.00 0.00 430 ALA A CA 2
ATOM 2736 C C . ALA A 1 73 ? -2.263 -9.375 34.951 1.00 0.00 430 ALA A C 2
ATOM 2737 O O . ALA A 1 73 ? -2.811 -9.777 35.977 1.00 0.00 430 ALA A O 2
ATOM 2744 N N . LYS A 1 74 ? -1.491 -10.147 34.194 1.00 0.00 431 LYS A N 2
ATOM 2745 C CA . LYS A 1 74 ? -1.236 -11.542 34.534 1.00 0.00 431 LYS A CA 2
ATOM 2746 C C . LYS A 1 74 ? -0.137 -11.653 35.586 1.00 0.00 431 LYS A C 2
ATOM 2747 O O . LYS A 1 74 ? 0.631 -10.719 35.818 1.00 0.00 431 LYS A O 2
ATOM 2766 N N . PRO A 1 75 ? -0.056 -12.823 36.238 1.00 0.00 432 PRO A N 2
ATOM 2767 C CA . PRO A 1 75 ? 0.947 -13.084 37.274 1.00 0.00 432 PRO A CA 2
ATOM 2768 C C . PRO A 1 75 ? 2.356 -13.194 36.702 1.00 0.00 432 PRO A C 2
ATOM 2769 O O . PRO A 1 75 ? 3.314 -13.459 37.429 1.00 0.00 432 PRO A O 2
ATOM 2780 N N . PHE A 1 76 ? 2.477 -12.989 35.395 1.00 0.00 433 PHE A N 2
ATOM 2781 C CA . PHE A 1 76 ? 3.770 -13.065 34.725 1.00 0.00 433 PHE A CA 2
ATOM 2782 C C . PHE A 1 76 ? 3.849 -12.060 33.579 1.00 0.00 433 PHE A C 2
ATOM 2783 O O . PHE A 1 76 ? 3.101 -12.153 32.607 1.00 0.00 433 PHE A O 2
ATOM 2800 N N . GLN A 1 77 ? 4.761 -11.101 33.704 1.00 0.00 434 GLN A N 2
ATOM 2801 C CA . GLN A 1 77 ? 4.938 -10.078 32.680 1.00 0.00 434 GLN A CA 2
ATOM 2802 C C . GLN A 1 77 ? 6.404 -9.961 32.275 1.00 0.00 434 GLN A C 2
ATOM 2803 O O . GLN A 1 77 ? 7.303 -10.225 33.074 1.00 0.00 434 GLN A O 2
ATOM 2817 N N . CYS A 1 78 ? 6.638 -9.563 31.029 1.00 0.00 435 CYS A N 2
ATOM 2818 C CA . CYS A 1 78 ? 7.994 -9.411 30.516 1.00 0.00 435 CYS A CA 2
ATOM 2819 C C . CYS A 1 78 ? 8.609 -8.097 30.987 1.00 0.00 435 CYS A C 2
ATOM 2820 O O . CYS A 1 78 ? 7.979 -7.329 31.713 1.00 0.00 435 CYS A O 2
ATOM 2827 N N . GLY A 1 79 ? 9.846 -7.845 30.568 1.00 0.00 436 GLY A N 2
ATOM 2828 C CA . GLY A 1 79 ? 10.526 -6.623 30.957 1.00 0.00 436 GLY A CA 2
ATOM 2829 C C . GLY A 1 79 ? 10.769 -5.696 29.783 1.00 0.00 436 GLY A C 2
ATOM 2830 O O . GLY A 1 79 ? 10.323 -4.548 29.786 1.00 0.00 436 GLY A O 2
ATOM 2834 N N . VAL A 1 80 ? 11.479 -6.193 28.775 1.00 0.00 437 VAL A N 2
ATOM 2835 C CA . VAL A 1 80 ? 11.781 -5.401 27.589 1.00 0.00 437 VAL A CA 2
ATOM 2836 C C . VAL A 1 80 ? 10.504 -4.961 26.882 1.00 0.00 437 VAL A C 2
ATOM 2837 O O . VAL A 1 80 ? 10.239 -3.767 26.741 1.00 0.00 437 VAL A O 2
ATOM 2850 N N . CYS A 1 81 ? 9.714 -5.934 26.439 1.00 0.00 438 CYS A N 2
ATOM 2851 C CA . CYS A 1 81 ? 8.464 -5.649 25.746 1.00 0.00 438 CYS A CA 2
ATOM 2852 C C . CYS A 1 81 ? 7.327 -5.433 26.741 1.00 0.00 438 CYS A C 2
ATOM 2853 O O . CYS A 1 81 ? 6.320 -4.803 26.422 1.00 0.00 438 CYS A O 2
ATOM 2860 N N . ASN A 1 82 ? 7.498 -5.961 27.949 1.00 0.00 439 ASN A N 2
ATOM 2861 C CA . ASN A 1 82 ? 6.487 -5.827 28.992 1.00 0.00 439 ASN A CA 2
ATOM 2862 C C . ASN A 1 82 ? 5.158 -6.425 28.541 1.00 0.00 439 ASN A C 2
ATOM 2863 O O . ASN A 1 82 ? 4.106 -5.799 28.675 1.00 0.00 439 ASN A O 2
ATOM 2874 N N . ARG A 1 83 ? 5.214 -7.641 28.008 1.00 0.00 440 ARG A N 2
ATOM 2875 C CA . ARG A 1 83 ? 4.015 -8.324 27.537 1.00 0.00 440 ARG A CA 2
ATOM 2876 C C . ARG A 1 83 ? 3.467 -9.262 28.609 1.00 0.00 440 ARG A C 2
ATOM 2877 O O . ARG A 1 83 ? 4.151 -9.573 29.584 1.00 0.00 440 ARG A O 2
ATOM 2898 N N . SER A 1 84 ? 2.229 -9.709 28.421 1.00 0.00 441 SER A N 2
ATOM 2899 C CA . SER A 1 84 ? 1.588 -10.607 29.374 1.00 0.00 441 SER A CA 2
ATOM 2900 C C . SER A 1 84 ? 1.717 -12.059 28.923 1.00 0.00 441 SER A C 2
ATOM 2901 O O . SER A 1 84 ? 1.795 -12.345 27.728 1.00 0.00 441 SER A O 2
ATOM 2909 N N . PHE A 1 85 ? 1.738 -12.972 29.888 1.00 0.00 442 PHE A N 2
ATOM 2910 C CA . PHE A 1 85 ? 1.858 -14.395 29.592 1.00 0.00 442 PHE A CA 2
ATOM 2911 C C . PHE A 1 85 ? 0.897 -15.212 30.450 1.00 0.00 442 PHE A C 2
ATOM 2912 O O . PHE A 1 85 ? 0.265 -14.686 31.366 1.00 0.00 442 PHE A O 2
ATOM 2929 N N . SER A 1 86 ? 0.792 -16.502 30.146 1.00 0.00 443 SER A N 2
ATOM 2930 C CA . SER A 1 86 ? -0.095 -17.392 30.886 1.00 0.00 443 SER A CA 2
ATOM 2931 C C . SER A 1 86 ? 0.694 -18.248 31.872 1.00 0.00 443 SER A C 2
ATOM 2932 O O . SER A 1 86 ? 0.246 -18.498 32.991 1.00 0.00 443 SER A O 2
ATOM 2940 N N . ARG A 1 87 ? 1.872 -18.695 31.448 1.00 0.00 444 ARG A N 2
ATOM 2941 C CA . ARG A 1 87 ? 2.724 -19.524 32.292 1.00 0.00 444 ARG A CA 2
ATOM 2942 C C . ARG A 1 87 ? 4.088 -18.872 32.495 1.00 0.00 444 ARG A C 2
ATOM 2943 O O . ARG A 1 87 ? 4.394 -17.848 31.885 1.00 0.00 444 ARG A O 2
ATOM 2964 N N . SER A 1 88 ? 4.903 -19.473 33.356 1.00 0.00 445 SER A N 2
ATOM 2965 C CA . SER A 1 88 ? 6.233 -18.948 33.643 1.00 0.00 445 SER A CA 2
ATOM 2966 C C . SER A 1 88 ? 7.260 -19.504 32.661 1.00 0.00 445 SER A C 2
ATOM 2967 O O . SER A 1 88 ? 8.365 -18.976 32.536 1.00 0.00 445 SER A O 2
ATOM 2975 N N . ASP A 1 89 ? 6.886 -20.572 31.966 1.00 0.00 446 ASP A N 2
ATOM 2976 C CA . ASP A 1 89 ? 7.773 -21.200 30.993 1.00 0.00 446 ASP A CA 2
ATOM 2977 C C . ASP A 1 89 ? 7.750 -20.444 29.669 1.00 0.00 446 ASP A C 2
ATOM 2978 O O . ASP A 1 89 ? 8.747 -20.401 28.948 1.00 0.00 446 ASP A O 2
ATOM 2987 N N . HIS A 1 90 ? 6.604 -19.848 29.353 1.00 0.00 447 HIS A N 2
ATOM 2988 C CA . HIS A 1 90 ? 6.450 -19.094 28.114 1.00 0.00 447 HIS A CA 2
ATOM 2989 C C . HIS A 1 90 ? 7.198 -17.766 28.191 1.00 0.00 447 HIS A C 2
ATOM 2990 O O . HIS A 1 90 ? 7.822 -17.336 27.220 1.00 0.00 447 HIS A O 2
ATOM 3004 N N . LEU A 1 91 ? 7.130 -17.121 29.350 1.00 0.00 448 LEU A N 2
ATOM 3005 C CA . LEU A 1 91 ? 7.800 -15.841 29.553 1.00 0.00 448 LEU A CA 2
ATOM 3006 C C . LEU A 1 91 ? 9.315 -16.002 29.480 1.00 0.00 448 LEU A C 2
ATOM 3007 O O . LEU A 1 91 ? 10.013 -15.155 28.921 1.00 0.00 448 LEU A O 2
ATOM 3023 N N . ALA A 1 92 ? 9.817 -17.095 30.045 1.00 0.00 449 ALA A N 2
ATOM 3024 C CA . ALA A 1 92 ? 11.249 -17.369 30.039 1.00 0.00 449 ALA A CA 2
ATOM 3025 C C . ALA A 1 92 ? 11.742 -17.682 28.631 1.00 0.00 449 ALA A C 2
ATOM 3026 O O . ALA A 1 92 ? 12.660 -17.035 28.125 1.00 0.00 449 ALA A O 2
ATOM 3033 N N . LEU A 1 93 ? 11.129 -18.679 28.002 1.00 0.00 450 LEU A N 2
ATOM 3034 C CA . LEU A 1 93 ? 11.506 -19.079 26.651 1.00 0.00 450 LEU A CA 2
ATOM 3035 C C . LEU A 1 93 ? 11.386 -17.907 25.683 1.00 0.00 450 LEU A C 2
ATOM 3036 O O . LEU A 1 93 ? 12.035 -17.884 24.636 1.00 0.00 450 LEU A O 2
ATOM 3052 N N . HIS A 1 94 ? 10.553 -16.934 26.039 1.00 0.00 451 HIS A N 2
ATOM 3053 C CA . HIS A 1 94 ? 10.350 -15.757 25.202 1.00 0.00 451 HIS A CA 2
ATOM 3054 C C . HIS A 1 94 ? 11.410 -14.697 25.489 1.00 0.00 451 HIS A C 2
ATOM 3055 O O . HIS A 1 94 ? 11.973 -14.104 24.569 1.00 0.00 451 HIS A O 2
ATOM 3069 N N . MET A 1 95 ? 11.676 -14.464 26.770 1.00 0.00 452 MET A N 2
ATOM 3070 C CA . MET A 1 95 ? 12.669 -13.477 27.177 1.00 0.00 452 MET A CA 2
ATOM 3071 C C . MET A 1 95 ? 13.929 -13.589 26.325 1.00 0.00 452 MET A C 2
ATOM 3072 O O . MET A 1 95 ? 14.360 -12.617 25.705 1.00 0.00 452 MET A O 2
ATOM 3086 N N . LYS A 1 96 ? 14.515 -14.781 26.298 1.00 0.00 453 LYS A N 2
ATOM 3087 C CA . LYS A 1 96 ? 15.725 -15.022 25.522 1.00 0.00 453 LYS A CA 2
ATOM 3088 C C . LYS A 1 96 ? 15.462 -14.831 24.031 1.00 0.00 453 LYS A C 2
ATOM 3089 O O . LYS A 1 96 ? 16.369 -14.492 23.270 1.00 0.00 453 LYS A O 2
ATOM 3108 N N . ARG A 1 97 ? 14.217 -15.049 23.622 1.00 0.00 454 ARG A N 2
ATOM 3109 C CA . ARG A 1 97 ? 13.835 -14.901 22.223 1.00 0.00 454 ARG A CA 2
ATOM 3110 C C . ARG A 1 97 ? 14.103 -13.480 21.734 1.00 0.00 454 ARG A C 2
ATOM 3111 O O . ARG A 1 97 ? 14.453 -13.268 20.573 1.00 0.00 454 ARG A O 2
ATOM 3132 N N . HIS A 1 98 ? 13.936 -12.511 22.628 1.00 0.00 455 HIS A N 2
ATOM 3133 C CA . HIS A 1 98 ? 14.160 -11.110 22.288 1.00 0.00 455 HIS A CA 2
ATOM 3134 C C . HIS A 1 98 ? 15.452 -10.944 21.494 1.00 0.00 455 HIS A C 2
ATOM 3135 O O . HIS A 1 98 ? 15.476 -10.270 20.464 1.00 0.00 455 HIS A O 2
ATOM 3149 N N . GLN A 1 99 ? 16.524 -11.561 21.981 1.00 0.00 456 GLN A N 2
ATOM 3150 C CA . GLN A 1 99 ? 17.819 -11.479 21.316 1.00 0.00 456 GLN A CA 2
ATOM 3151 C C . GLN A 1 99 ? 17.689 -11.790 19.829 1.00 0.00 456 GLN A C 2
ATOM 3152 O O . GLN A 1 99 ? 17.207 -12.855 19.447 1.00 0.00 456 GLN A O 2
ATOM 3166 N N . ASN A 1 100 ? 18.122 -10.851 18.994 1.00 0.00 457 ASN A N 2
ATOM 3167 C CA . ASN A 1 100 ? 18.052 -11.024 17.547 1.00 0.00 457 ASN A CA 2
ATOM 3168 C C . ASN A 1 100 ? 18.951 -10.017 16.835 1.00 0.00 457 ASN A C 2
ATOM 3169 O O . ASN A 1 100 ? 19.157 -8.904 17.317 1.00 0.00 457 ASN A O 2
ATOM 3183 N N . GLY A 1 1 ? 71.182 -2.877 15.372 1.00 0.00 358 GLY A N 3
ATOM 3184 C CA . GLY A 1 1 ? 70.090 -3.086 14.440 1.00 0.00 358 GLY A CA 3
ATOM 3185 C C . GLY A 1 1 ? 68.735 -2.824 15.067 1.00 0.00 358 GLY A C 3
ATOM 3186 O O . GLY A 1 1 ? 68.608 -1.983 15.957 1.00 0.00 358 GLY A O 3
ATOM 3190 N N . SER A 1 2 ? 67.719 -3.544 14.602 1.00 0.00 359 SER A N 3
ATOM 3191 C CA . SER A 1 2 ? 66.366 -3.381 15.119 1.00 0.00 359 SER A CA 3
ATOM 3192 C C . SER A 1 2 ? 65.989 -4.544 16.032 1.00 0.00 359 SER A C 3
ATOM 3193 O O . SER A 1 2 ? 66.584 -5.619 15.963 1.00 0.00 359 SER A O 3
ATOM 3201 N N . SER A 1 3 ? 64.997 -4.319 16.888 1.00 0.00 360 SER A N 3
ATOM 3202 C CA . SER A 1 3 ? 64.543 -5.345 17.818 1.00 0.00 360 SER A CA 3
ATOM 3203 C C . SER A 1 3 ? 63.284 -6.032 17.297 1.00 0.00 360 SER A C 3
ATOM 3204 O O . SER A 1 3 ? 63.267 -7.244 17.083 1.00 0.00 360 SER A O 3
ATOM 3212 N N . GLY A 1 4 ? 62.230 -5.247 17.094 1.00 0.00 361 GLY A N 3
ATOM 3213 C CA . GLY A 1 4 ? 60.981 -5.796 16.600 1.00 0.00 361 GLY A CA 3
ATOM 3214 C C . GLY A 1 4 ? 60.055 -6.231 17.719 1.00 0.00 361 GLY A C 3
ATOM 3215 O O . GLY A 1 4 ? 60.478 -6.909 18.655 1.00 0.00 361 GLY A O 3
ATOM 3219 N N . SER A 1 5 ? 58.789 -5.838 17.624 1.00 0.00 362 SER A N 3
ATOM 3220 C CA . SER A 1 5 ? 57.802 -6.187 18.639 1.00 0.00 362 SER A CA 3
ATOM 3221 C C . SER A 1 5 ? 56.385 -6.048 18.090 1.00 0.00 362 SER A C 3
ATOM 3222 O O . SER A 1 5 ? 56.182 -5.540 16.988 1.00 0.00 362 SER A O 3
ATOM 3230 N N . SER A 1 6 ? 55.409 -6.505 18.868 1.00 0.00 363 SER A N 3
ATOM 3231 C CA . SER A 1 6 ? 54.011 -6.437 18.459 1.00 0.00 363 SER A CA 3
ATOM 3232 C C . SER A 1 6 ? 53.087 -6.495 19.672 1.00 0.00 363 SER A C 3
ATOM 3233 O O . SER A 1 6 ? 53.515 -6.826 20.777 1.00 0.00 363 SER A O 3
ATOM 3241 N N . GLY A 1 7 ? 51.816 -6.170 19.456 1.00 0.00 364 GLY A N 3
ATOM 3242 C CA . GLY A 1 7 ? 50.850 -6.192 20.539 1.00 0.00 364 GLY A CA 3
ATOM 3243 C C . GLY A 1 7 ? 49.589 -5.419 20.207 1.00 0.00 364 GLY A C 3
ATOM 3244 O O . GLY A 1 7 ? 49.427 -4.260 20.591 1.00 0.00 364 GLY A O 3
ATOM 3248 N N . PRO A 1 8 ? 48.670 -6.065 19.475 1.00 0.00 365 PRO A N 3
ATOM 3249 C CA . PRO A 1 8 ? 47.401 -5.449 19.074 1.00 0.00 365 PRO A CA 3
ATOM 3250 C C . PRO A 1 8 ? 46.459 -5.242 20.255 1.00 0.00 365 PRO A C 3
ATOM 3251 O O . PRO A 1 8 ? 46.698 -5.754 21.349 1.00 0.00 365 PRO A O 3
ATOM 3262 N N . ASP A 1 9 ? 45.388 -4.491 20.026 1.00 0.00 366 ASP A N 3
ATOM 3263 C CA . ASP A 1 9 ? 44.408 -4.218 21.071 1.00 0.00 366 ASP A CA 3
ATOM 3264 C C . ASP A 1 9 ? 43.004 -4.110 20.485 1.00 0.00 366 ASP A C 3
ATOM 3265 O O . ASP A 1 9 ? 42.733 -3.245 19.650 1.00 0.00 366 ASP A O 3
ATOM 3274 N N . LEU A 1 10 ? 42.115 -4.993 20.925 1.00 0.00 367 LEU A N 3
ATOM 3275 C CA . LEU A 1 10 ? 40.738 -4.998 20.443 1.00 0.00 367 LEU A CA 3
ATOM 3276 C C . LEU A 1 10 ? 39.854 -4.106 21.310 1.00 0.00 367 LEU A C 3
ATOM 3277 O O . LEU A 1 10 ? 40.325 -3.494 22.268 1.00 0.00 367 LEU A O 3
ATOM 3293 N N . GLU A 1 11 ? 38.572 -4.040 20.967 1.00 0.00 368 GLU A N 3
ATOM 3294 C CA . GLU A 1 11 ? 37.623 -3.223 21.715 1.00 0.00 368 GLU A CA 3
ATOM 3295 C C . GLU A 1 11 ? 36.353 -4.012 22.025 1.00 0.00 368 GLU A C 3
ATOM 3296 O O . GLU A 1 11 ? 35.950 -4.888 21.260 1.00 0.00 368 GLU A O 3
ATOM 3308 N N . LYS A 1 12 ? 35.727 -3.694 23.153 1.00 0.00 369 LYS A N 3
ATOM 3309 C CA . LYS A 1 12 ? 34.503 -4.370 23.566 1.00 0.00 369 LYS A CA 3
ATOM 3310 C C . LYS A 1 12 ? 33.298 -3.445 23.431 1.00 0.00 369 LYS A C 3
ATOM 3311 O O . LYS A 1 12 ? 33.004 -2.659 24.332 1.00 0.00 369 LYS A O 3
ATOM 3330 N N . ARG A 1 13 ? 32.605 -3.544 22.302 1.00 0.00 370 ARG A N 3
ATOM 3331 C CA . ARG A 1 13 ? 31.432 -2.716 22.050 1.00 0.00 370 ARG A CA 3
ATOM 3332 C C . ARG A 1 13 ? 30.271 -3.561 21.533 1.00 0.00 370 ARG A C 3
ATOM 3333 O O . ARG A 1 13 ? 30.424 -4.331 20.585 1.00 0.00 370 ARG A O 3
ATOM 3354 N N . ARG A 1 14 ? 29.111 -3.412 22.165 1.00 0.00 371 ARG A N 3
ATOM 3355 C CA . ARG A 1 14 ? 27.924 -4.162 21.770 1.00 0.00 371 ARG A CA 3
ATOM 3356 C C . ARG A 1 14 ? 27.273 -3.541 20.539 1.00 0.00 371 ARG A C 3
ATOM 3357 O O . ARG A 1 14 ? 27.419 -2.345 20.284 1.00 0.00 371 ARG A O 3
ATOM 3378 N N . ILE A 1 15 ? 26.554 -4.360 19.779 1.00 0.00 372 ILE A N 3
ATOM 3379 C CA . ILE A 1 15 ? 25.880 -3.890 18.575 1.00 0.00 372 ILE A CA 3
ATOM 3380 C C . ILE A 1 15 ? 24.373 -4.107 18.668 1.00 0.00 372 ILE A C 3
ATOM 3381 O O . ILE A 1 15 ? 23.913 -5.171 19.086 1.00 0.00 372 ILE A O 3
ATOM 3397 N N . HIS A 1 16 ? 23.609 -3.093 18.275 1.00 0.00 373 HIS A N 3
ATOM 3398 C CA . HIS A 1 16 ? 22.153 -3.174 18.311 1.00 0.00 373 HIS A CA 3
ATOM 3399 C C . HIS A 1 16 ? 21.584 -3.362 16.908 1.00 0.00 373 HIS A C 3
ATOM 3400 O O . HIS A 1 16 ? 21.759 -2.509 16.037 1.00 0.00 373 HIS A O 3
ATOM 3414 N N . TYR A 1 17 ? 20.902 -4.482 16.696 1.00 0.00 374 TYR A N 3
ATOM 3415 C CA . TYR A 1 17 ? 20.310 -4.783 15.399 1.00 0.00 374 TYR A CA 3
ATOM 3416 C C . TYR A 1 17 ? 18.886 -4.243 15.311 1.00 0.00 374 TYR A C 3
ATOM 3417 O O . TYR A 1 17 ? 18.062 -4.485 16.194 1.00 0.00 374 TYR A O 3
ATOM 3435 N N . CYS A 1 18 ? 18.603 -3.511 14.239 1.00 0.00 375 CYS A N 3
ATOM 3436 C CA . CYS A 1 18 ? 17.279 -2.936 14.034 1.00 0.00 375 CYS A CA 3
ATOM 3437 C C . CYS A 1 18 ? 16.191 -3.878 14.542 1.00 0.00 375 CYS A C 3
ATOM 3438 O O . CYS A 1 18 ? 16.165 -5.058 14.193 1.00 0.00 375 CYS A O 3
ATOM 3445 N N . ASP A 1 19 ? 15.296 -3.347 15.368 1.00 0.00 376 ASP A N 3
ATOM 3446 C CA . ASP A 1 19 ? 14.205 -4.139 15.924 1.00 0.00 376 ASP A CA 3
ATOM 3447 C C . ASP A 1 19 ? 13.024 -4.190 14.960 1.00 0.00 376 ASP A C 3
ATOM 3448 O O . ASP A 1 19 ? 11.867 -4.181 15.379 1.00 0.00 376 ASP A O 3
ATOM 3457 N N . TYR A 1 20 ? 13.325 -4.242 13.667 1.00 0.00 377 TYR A N 3
ATOM 3458 C CA . TYR A 1 20 ? 12.288 -4.291 12.643 1.00 0.00 377 TYR A CA 3
ATOM 3459 C C . TYR A 1 20 ? 12.378 -5.583 11.837 1.00 0.00 377 TYR A C 3
ATOM 3460 O O . TYR A 1 20 ? 13.461 -6.054 11.489 1.00 0.00 377 TYR A O 3
ATOM 3478 N N . PRO A 1 21 ? 11.212 -6.172 11.532 1.00 0.00 378 PRO A N 3
ATOM 3479 C CA . PRO A 1 21 ? 11.131 -7.417 10.763 1.00 0.00 378 PRO A CA 3
ATOM 3480 C C . PRO A 1 21 ? 11.528 -7.223 9.303 1.00 0.00 378 PRO A C 3
ATOM 3481 O O . PRO A 1 21 ? 10.841 -6.534 8.550 1.00 0.00 378 PRO A O 3
ATOM 3492 N N . GLY A 1 22 ? 12.640 -7.837 8.910 1.00 0.00 379 GLY A N 3
ATOM 3493 C CA . GLY A 1 22 ? 13.108 -7.719 7.542 1.00 0.00 379 GLY A CA 3
ATOM 3494 C C . GLY A 1 22 ? 14.337 -6.840 7.423 1.00 0.00 379 GLY A C 3
ATOM 3495 O O . GLY A 1 22 ? 15.269 -7.159 6.684 1.00 0.00 379 GLY A O 3
ATOM 3499 N N . CYS A 1 23 ? 14.340 -5.728 8.150 1.00 0.00 380 CYS A N 3
ATOM 3500 C CA . CYS A 1 23 ? 15.462 -4.798 8.122 1.00 0.00 380 CYS A CA 3
ATOM 3501 C C . CYS A 1 23 ? 16.745 -5.478 8.591 1.00 0.00 380 CYS A C 3
ATOM 3502 O O . CYS A 1 23 ? 16.716 -6.353 9.458 1.00 0.00 380 CYS A O 3
ATOM 3509 N N . THR A 1 24 ? 17.870 -5.071 8.012 1.00 0.00 381 THR A N 3
ATOM 3510 C CA . THR A 1 24 ? 19.163 -5.641 8.370 1.00 0.00 381 THR A CA 3
ATOM 3511 C C . THR A 1 24 ? 20.102 -4.572 8.917 1.00 0.00 381 THR A C 3
ATOM 3512 O O . THR A 1 24 ? 21.167 -4.882 9.454 1.00 0.00 381 THR A O 3
ATOM 3523 N N . LYS A 1 25 ? 19.702 -3.313 8.780 1.00 0.00 382 LYS A N 3
ATOM 3524 C CA . LYS A 1 25 ? 20.507 -2.197 9.263 1.00 0.00 382 LYS A CA 3
ATOM 3525 C C . LYS A 1 25 ? 20.739 -2.303 10.767 1.00 0.00 382 LYS A C 3
ATOM 3526 O O . LYS A 1 25 ? 19.856 -2.729 11.512 1.00 0.00 382 LYS A O 3
ATOM 3545 N N . VAL A 1 26 ? 21.930 -1.913 11.207 1.00 0.00 383 VAL A N 3
ATOM 3546 C CA . VAL A 1 26 ? 22.276 -1.962 12.623 1.00 0.00 383 VAL A CA 3
ATOM 3547 C C . VAL A 1 26 ? 22.987 -0.686 13.059 1.00 0.00 383 VAL A C 3
ATOM 3548 O O . VAL A 1 26 ? 23.126 0.258 12.280 1.00 0.00 383 VAL A O 3
ATOM 3561 N N . TYR A 1 27 ? 23.436 -0.663 14.309 1.00 0.00 384 TYR A N 3
ATOM 3562 C CA . TYR A 1 27 ? 24.132 0.498 14.851 1.00 0.00 384 TYR A CA 3
ATOM 3563 C C . TYR A 1 27 ? 24.964 0.114 16.070 1.00 0.00 384 TYR A C 3
ATOM 3564 O O . TYR A 1 27 ? 24.429 -0.310 17.095 1.00 0.00 384 TYR A O 3
ATOM 3582 N N . THR A 1 28 ? 26.280 0.268 15.952 1.00 0.00 385 THR A N 3
ATOM 3583 C CA . THR A 1 28 ? 27.188 -0.062 17.043 1.00 0.00 385 THR A CA 3
ATOM 3584 C C . THR A 1 28 ? 26.676 0.486 18.370 1.00 0.00 385 THR A C 3
ATOM 3585 O O . THR A 1 28 ? 26.771 -0.175 19.405 1.00 0.00 385 THR A O 3
ATOM 3596 N N . LYS A 1 29 ? 26.132 1.697 18.334 1.00 0.00 386 LYS A N 3
ATOM 3597 C CA . LYS A 1 29 ? 25.602 2.334 19.534 1.00 0.00 386 LYS A CA 3
ATOM 3598 C C . LYS A 1 29 ? 24.079 2.404 19.486 1.00 0.00 386 LYS A C 3
ATOM 3599 O O . LYS A 1 29 ? 23.484 2.432 18.409 1.00 0.00 386 LYS A O 3
ATOM 3618 N N . SER A 1 30 ? 23.455 2.433 20.659 1.00 0.00 387 SER A N 3
ATOM 3619 C CA . SER A 1 30 ? 22.001 2.498 20.750 1.00 0.00 387 SER A CA 3
ATOM 3620 C C . SER A 1 30 ? 21.499 3.905 20.440 1.00 0.00 387 SER A C 3
ATOM 3621 O O . SER A 1 30 ? 20.637 4.094 19.582 1.00 0.00 387 SER A O 3
ATOM 3629 N N . SER A 1 31 ? 22.045 4.890 21.146 1.00 0.00 388 SER A N 3
ATOM 3630 C CA . SER A 1 31 ? 21.651 6.280 20.951 1.00 0.00 388 SER A CA 3
ATOM 3631 C C . SER A 1 31 ? 21.375 6.564 19.477 1.00 0.00 388 SER A C 3
ATOM 3632 O O . SER A 1 31 ? 20.409 7.247 19.135 1.00 0.00 388 SER A O 3
ATOM 3640 N N . HIS A 1 32 ? 22.231 6.036 18.609 1.00 0.00 389 HIS A N 3
ATOM 3641 C CA . HIS A 1 32 ? 22.081 6.232 17.171 1.00 0.00 389 HIS A CA 3
ATOM 3642 C C . HIS A 1 32 ? 20.933 5.388 16.625 1.00 0.00 389 HIS A C 3
ATOM 3643 O O . HIS A 1 32 ? 20.164 5.841 15.777 1.00 0.00 389 HIS A O 3
ATOM 3657 N N . LEU A 1 33 ? 20.824 4.158 17.116 1.00 0.00 390 LEU A N 3
ATOM 3658 C CA . LEU A 1 33 ? 19.771 3.250 16.676 1.00 0.00 390 LEU A CA 3
ATOM 3659 C C . LEU A 1 33 ? 18.405 3.925 16.746 1.00 0.00 390 LEU A C 3
ATOM 3660 O O . LEU A 1 33 ? 17.542 3.696 15.898 1.00 0.00 390 LEU A O 3
ATOM 3676 N N . LYS A 1 34 ? 18.216 4.761 17.762 1.00 0.00 391 LYS A N 3
ATOM 3677 C CA . LYS A 1 34 ? 16.957 5.474 17.942 1.00 0.00 391 LYS A CA 3
ATOM 3678 C C . LYS A 1 34 ? 16.584 6.247 16.681 1.00 0.00 391 LYS A C 3
ATOM 3679 O O . LYS A 1 34 ? 15.458 6.149 16.192 1.00 0.00 391 LYS A O 3
ATOM 3698 N N . ALA A 1 35 ? 17.536 7.013 16.159 1.00 0.00 392 ALA A N 3
ATOM 3699 C CA . ALA A 1 35 ? 17.308 7.799 14.953 1.00 0.00 392 ALA A CA 3
ATOM 3700 C C . ALA A 1 35 ? 16.774 6.927 13.822 1.00 0.00 392 ALA A C 3
ATOM 3701 O O . ALA A 1 35 ? 16.224 7.432 12.842 1.00 0.00 392 ALA A O 3
ATOM 3708 N N . HIS A 1 36 ? 16.940 5.616 13.963 1.00 0.00 393 HIS A N 3
ATOM 3709 C CA . HIS A 1 36 ? 16.474 4.673 12.952 1.00 0.00 393 HIS A CA 3
ATOM 3710 C C . HIS A 1 36 ? 15.023 4.277 13.206 1.00 0.00 393 HIS A C 3
ATOM 3711 O O . HIS A 1 36 ? 14.180 4.359 12.311 1.00 0.00 393 HIS A O 3
ATOM 3725 N N . LEU A 1 37 ? 14.738 3.846 14.430 1.00 0.00 394 LEU A N 3
ATOM 3726 C CA . LEU A 1 37 ? 13.389 3.436 14.802 1.00 0.00 394 LEU A CA 3
ATOM 3727 C C . LEU A 1 37 ? 12.375 4.521 14.455 1.00 0.00 394 LEU A C 3
ATOM 3728 O O . LEU A 1 37 ? 11.251 4.227 14.048 1.00 0.00 394 LEU A O 3
ATOM 3744 N N . ARG A 1 38 ? 12.780 5.776 14.618 1.00 0.00 395 ARG A N 3
ATOM 3745 C CA . ARG A 1 38 ? 11.907 6.905 14.321 1.00 0.00 395 ARG A CA 3
ATOM 3746 C C . ARG A 1 38 ? 11.286 6.763 12.935 1.00 0.00 395 ARG A C 3
ATOM 3747 O O . ARG A 1 38 ? 10.136 7.146 12.715 1.00 0.00 395 ARG A O 3
ATOM 3768 N N . THR A 1 39 ? 12.054 6.209 12.002 1.00 0.00 396 THR A N 3
ATOM 3769 C CA . THR A 1 39 ? 11.580 6.017 10.637 1.00 0.00 396 THR A CA 3
ATOM 3770 C C . THR A 1 39 ? 10.747 4.746 10.518 1.00 0.00 396 THR A C 3
ATOM 3771 O O . THR A 1 39 ? 9.943 4.603 9.596 1.00 0.00 396 THR A O 3
ATOM 3782 N N . HIS A 1 40 ? 10.943 3.825 11.456 1.00 0.00 397 HIS A N 3
ATOM 3783 C CA . HIS A 1 40 ? 10.208 2.565 11.456 1.00 0.00 397 HIS A CA 3
ATOM 3784 C C . HIS A 1 40 ? 8.919 2.689 12.262 1.00 0.00 397 HIS A C 3
ATOM 3785 O O . HIS A 1 40 ? 8.172 1.720 12.413 1.00 0.00 397 HIS A O 3
ATOM 3799 N N . THR A 1 41 ? 8.662 3.886 12.780 1.00 0.00 398 THR A N 3
ATOM 3800 C CA . THR A 1 41 ? 7.465 4.136 13.572 1.00 0.00 398 THR A CA 3
ATOM 3801 C C . THR A 1 41 ? 6.203 3.893 12.753 1.00 0.00 398 THR A C 3
ATOM 3802 O O . THR A 1 41 ? 5.377 3.051 13.102 1.00 0.00 398 THR A O 3
ATOM 3813 N N . GLY A 1 42 ? 6.060 4.637 11.660 1.00 0.00 399 GLY A N 3
ATOM 3814 C CA . GLY A 1 42 ? 4.896 4.486 10.807 1.00 0.00 399 GLY A CA 3
ATOM 3815 C C . GLY A 1 42 ? 3.883 5.596 11.008 1.00 0.00 399 GLY A C 3
ATOM 3816 O O . GLY A 1 42 ? 3.881 6.263 12.042 1.00 0.00 399 GLY A O 3
ATOM 3820 N N . GLU A 1 43 ? 3.020 5.794 10.017 1.00 0.00 400 GLU A N 3
ATOM 3821 C CA . GLU A 1 43 ? 1.999 6.833 10.090 1.00 0.00 400 GLU A CA 3
ATOM 3822 C C . GLU A 1 43 ? 0.672 6.259 10.577 1.00 0.00 400 GLU A C 3
ATOM 3823 O O . GLU A 1 43 ? 0.087 5.385 9.936 1.00 0.00 400 GLU A O 3
ATOM 3835 N N . LYS A 1 44 ? 0.203 6.755 11.717 1.00 0.00 401 LYS A N 3
ATOM 3836 C CA . LYS A 1 44 ? -1.055 6.293 12.292 1.00 0.00 401 LYS A CA 3
ATOM 3837 C C . LYS A 1 44 ? -2.121 7.382 12.216 1.00 0.00 401 LYS A C 3
ATOM 3838 O O . LYS A 1 44 ? -2.330 8.147 13.157 1.00 0.00 401 LYS A O 3
ATOM 3857 N N . PRO A 1 45 ? -2.812 7.454 11.069 1.00 0.00 402 PRO A N 3
ATOM 3858 C CA . PRO A 1 45 ? -3.869 8.445 10.843 1.00 0.00 402 PRO A CA 3
ATOM 3859 C C . PRO A 1 45 ? -5.109 8.172 11.687 1.00 0.00 402 PRO A C 3
ATOM 3860 O O . PRO A 1 45 ? -5.925 9.065 11.916 1.00 0.00 402 PRO A O 3
ATOM 3871 N N . TYR A 1 46 ? -5.245 6.933 12.148 1.00 0.00 403 TYR A N 3
ATOM 3872 C CA . TYR A 1 46 ? -6.387 6.543 12.966 1.00 0.00 403 TYR A CA 3
ATOM 3873 C C . TYR A 1 46 ? -6.194 6.979 14.415 1.00 0.00 403 TYR A C 3
ATOM 3874 O O . TYR A 1 46 ? -5.331 6.460 15.123 1.00 0.00 403 TYR A O 3
ATOM 3892 N N . LYS A 1 47 ? -7.005 7.938 14.849 1.00 0.00 404 LYS A N 3
ATOM 3893 C CA . LYS A 1 47 ? -6.927 8.446 16.214 1.00 0.00 404 LYS A CA 3
ATOM 3894 C C . LYS A 1 47 ? -8.256 8.260 16.940 1.00 0.00 404 LYS A C 3
ATOM 3895 O O . LYS A 1 47 ? -9.306 8.677 16.450 1.00 0.00 404 LYS A O 3
ATOM 3914 N N . CYS A 1 48 ? -8.203 7.633 18.110 1.00 0.00 405 CYS A N 3
ATOM 3915 C CA . CYS A 1 48 ? -9.402 7.393 18.905 1.00 0.00 405 CYS A CA 3
ATOM 3916 C C . CYS A 1 48 ? -10.148 8.697 19.170 1.00 0.00 405 CYS A C 3
ATOM 3917 O O . CYS A 1 48 ? -9.685 9.548 19.930 1.00 0.00 405 CYS A O 3
ATOM 3924 N N . THR A 1 49 ? -11.309 8.847 18.539 1.00 0.00 406 THR A N 3
ATOM 3925 C CA . THR A 1 49 ? -12.120 10.046 18.706 1.00 0.00 406 THR A CA 3
ATOM 3926 C C . THR A 1 49 ? -12.849 10.035 20.045 1.00 0.00 406 THR A C 3
ATOM 3927 O O . THR A 1 49 ? -14.051 10.293 20.109 1.00 0.00 406 THR A O 3
ATOM 3938 N N . TRP A 1 50 ? -12.115 9.736 21.110 1.00 0.00 407 TRP A N 3
ATOM 3939 C CA . TRP A 1 50 ? -12.693 9.693 22.449 1.00 0.00 407 TRP A CA 3
ATOM 3940 C C . TRP A 1 50 ? -12.237 10.888 23.278 1.00 0.00 407 TRP A C 3
ATOM 3941 O O . TRP A 1 50 ? -11.225 11.517 22.971 1.00 0.00 407 TRP A O 3
ATOM 3962 N N . GLU A 1 51 ? -12.990 11.196 24.329 1.00 0.00 408 GLU A N 3
ATOM 3963 C CA . GLU A 1 51 ? -12.662 12.317 25.201 1.00 0.00 408 GLU A CA 3
ATOM 3964 C C . GLU A 1 51 ? -11.630 11.908 26.248 1.00 0.00 408 GLU A C 3
ATOM 3965 O O . GLU A 1 51 ? -11.923 11.128 27.153 1.00 0.00 408 GLU A O 3
ATOM 3977 N N . GLY A 1 52 ? -10.419 12.441 26.117 1.00 0.00 409 GLY A N 3
ATOM 3978 C CA . GLY A 1 52 ? -9.361 12.120 27.057 1.00 0.00 409 GLY A CA 3
ATOM 3979 C C . GLY A 1 52 ? -8.349 11.149 26.481 1.00 0.00 409 GLY A C 3
ATOM 3980 O O . GLY A 1 52 ? -7.154 11.246 26.763 1.00 0.00 409 GLY A O 3
ATOM 3984 N N . CYS A 1 53 ? -8.827 10.208 25.674 1.00 0.00 410 CYS A N 3
ATOM 3985 C CA . CYS A 1 53 ? -7.957 9.214 25.059 1.00 0.00 410 CYS A CA 3
ATOM 3986 C C . CYS A 1 53 ? -6.987 9.870 24.081 1.00 0.00 410 CYS A C 3
ATOM 3987 O O . CYS A 1 53 ? -7.365 10.757 23.316 1.00 0.00 410 CYS A O 3
ATOM 3994 N N . ASP A 1 54 ? -5.735 9.427 24.112 1.00 0.00 411 ASP A N 3
ATOM 3995 C CA . ASP A 1 54 ? -4.710 9.970 23.228 1.00 0.00 411 ASP A CA 3
ATOM 3996 C C . ASP A 1 54 ? -3.960 8.849 22.513 1.00 0.00 411 ASP A C 3
ATOM 3997 O O . ASP A 1 54 ? -2.765 8.965 22.240 1.00 0.00 411 ASP A O 3
ATOM 4006 N N . TRP A 1 55 ? -4.668 7.767 22.215 1.00 0.00 412 TRP A N 3
ATOM 4007 C CA . TRP A 1 55 ? -4.069 6.625 21.533 1.00 0.00 412 TRP A CA 3
ATOM 4008 C C . TRP A 1 55 ? -4.333 6.687 20.033 1.00 0.00 412 TRP A C 3
ATOM 4009 O O . TRP A 1 55 ? -5.184 7.449 19.574 1.00 0.00 412 TRP A O 3
ATOM 4030 N N . ARG A 1 56 ? -3.600 5.880 19.274 1.00 0.00 413 ARG A N 3
ATOM 4031 C CA . ARG A 1 56 ? -3.755 5.844 17.824 1.00 0.00 413 ARG A CA 3
ATOM 4032 C C . ARG A 1 56 ? -3.380 4.472 17.271 1.00 0.00 413 ARG A C 3
ATOM 4033 O O . ARG A 1 56 ? -2.887 3.611 18.000 1.00 0.00 413 ARG A O 3
ATOM 4054 N N . PHE A 1 57 ? -3.618 4.276 15.978 1.00 0.00 414 PHE A N 3
ATOM 4055 C CA . PHE A 1 57 ? -3.307 3.009 15.327 1.00 0.00 414 PHE A CA 3
ATOM 4056 C C . PHE A 1 57 ? -3.022 3.216 13.843 1.00 0.00 414 PHE A C 3
ATOM 4057 O O . PHE A 1 57 ? -3.504 4.171 13.234 1.00 0.00 414 PHE A O 3
ATOM 4074 N N . ALA A 1 58 ? -2.234 2.314 13.267 1.00 0.00 415 ALA A N 3
ATOM 4075 C CA . ALA A 1 58 ? -1.885 2.395 11.854 1.00 0.00 415 ALA A CA 3
ATOM 4076 C C . ALA A 1 58 ? -3.009 1.851 10.978 1.00 0.00 415 ALA A C 3
ATOM 4077 O O . ALA A 1 58 ? -3.313 2.409 9.924 1.00 0.00 415 ALA A O 3
ATOM 4084 N N . ARG A 1 59 ? -3.621 0.758 11.421 1.00 0.00 416 ARG A N 3
ATOM 4085 C CA . ARG A 1 59 ? -4.710 0.137 10.677 1.00 0.00 416 ARG A CA 3
ATOM 4086 C C . ARG A 1 59 ? -6.056 0.435 11.331 1.00 0.00 416 ARG A C 3
ATOM 4087 O O . ARG A 1 59 ? -6.189 0.379 12.554 1.00 0.00 416 ARG A O 3
ATOM 4108 N N . SER A 1 60 ? -7.051 0.753 10.509 1.00 0.00 417 SER A N 3
ATOM 4109 C CA . SER A 1 60 ? -8.385 1.064 11.008 1.00 0.00 417 SER A CA 3
ATOM 4110 C C . SER A 1 60 ? -8.878 -0.024 11.956 1.00 0.00 417 SER A C 3
ATOM 4111 O O . SER A 1 60 ? -9.215 0.247 13.109 1.00 0.00 417 SER A O 3
ATOM 4119 N N . ASP A 1 61 ? -8.918 -1.257 11.463 1.00 0.00 418 ASP A N 3
ATOM 4120 C CA . ASP A 1 61 ? -9.368 -2.388 12.265 1.00 0.00 418 ASP A CA 3
ATOM 4121 C C . ASP A 1 61 ? -8.796 -2.314 13.678 1.00 0.00 418 ASP A C 3
ATOM 4122 O O . ASP A 1 61 ? -9.538 -2.338 14.659 1.00 0.00 418 ASP A O 3
ATOM 4131 N N . GLU A 1 62 ? -7.473 -2.225 13.771 1.00 0.00 419 GLU A N 3
ATOM 4132 C CA . GLU A 1 62 ? -6.803 -2.150 15.063 1.00 0.00 419 GLU A CA 3
ATOM 4133 C C . GLU A 1 62 ? -7.522 -1.178 15.994 1.00 0.00 419 GLU A C 3
ATOM 4134 O O . GLU A 1 62 ? -7.950 -1.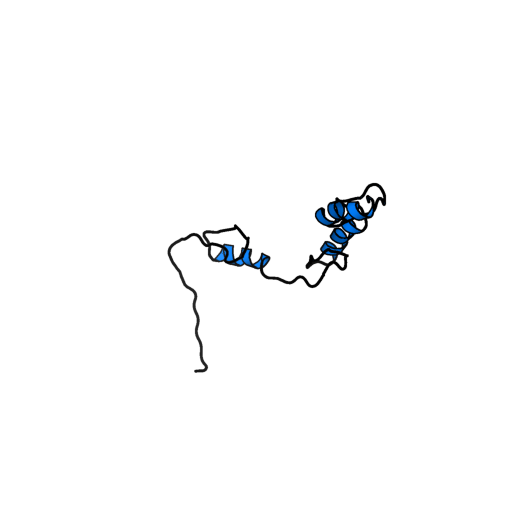549 17.088 1.00 0.00 419 GLU A O 3
ATOM 4146 N N . LEU A 1 63 ? -7.652 0.068 15.553 1.00 0.00 420 LEU A N 3
ATOM 4147 C CA . LEU A 1 63 ? -8.319 1.095 16.345 1.00 0.00 420 LEU A CA 3
ATOM 4148 C C . LEU A 1 63 ? -9.743 0.675 16.693 1.00 0.00 420 LEU A C 3
ATOM 4149 O O . LEU A 1 63 ? -10.133 0.667 17.861 1.00 0.00 420 LEU A O 3
ATOM 4165 N N . THR A 1 64 ? -10.517 0.324 15.670 1.00 0.00 421 THR A N 3
ATOM 4166 C CA . THR A 1 64 ? -11.898 -0.098 15.867 1.00 0.00 421 THR A CA 3
ATOM 4167 C C . THR A 1 64 ? -12.038 -0.955 17.120 1.00 0.00 421 THR A C 3
ATOM 4168 O O . THR A 1 64 ? -12.894 -0.699 17.967 1.00 0.00 421 THR A O 3
ATOM 4179 N N . ARG A 1 65 ? -11.191 -1.973 17.233 1.00 0.00 422 ARG A N 3
ATOM 4180 C CA . ARG A 1 65 ? -11.221 -2.868 18.383 1.00 0.00 422 ARG A CA 3
ATOM 4181 C C . ARG A 1 65 ? -11.005 -2.094 19.680 1.00 0.00 422 ARG A C 3
ATOM 4182 O O . ARG A 1 65 ? -11.803 -2.192 20.613 1.00 0.00 422 ARG A O 3
ATOM 4203 N N . HIS A 1 66 ? -9.922 -1.326 19.732 1.00 0.00 423 HIS A N 3
ATOM 4204 C CA . HIS A 1 66 ? -9.602 -0.534 20.914 1.00 0.00 423 HIS A CA 3
ATOM 4205 C C . HIS A 1 66 ? -10.765 0.378 21.289 1.00 0.00 423 HIS A C 3
ATOM 4206 O O . HIS A 1 66 ? -11.058 0.575 22.469 1.00 0.00 423 HIS A O 3
ATOM 4220 N N . TYR A 1 67 ? -11.425 0.933 20.278 1.00 0.00 424 TYR A N 3
ATOM 4221 C CA . TYR A 1 67 ? -12.555 1.827 20.502 1.00 0.00 424 TYR A CA 3
ATOM 4222 C C . TYR A 1 67 ? -13.664 1.121 21.275 1.00 0.00 424 TYR A C 3
ATOM 4223 O O . TYR A 1 67 ? -14.142 1.621 22.293 1.00 0.00 424 TYR A O 3
ATOM 4241 N N . ARG A 1 68 ? -14.069 -0.046 20.783 1.00 0.00 425 ARG A N 3
ATOM 4242 C CA . ARG A 1 68 ? -15.122 -0.822 21.426 1.00 0.00 425 ARG A CA 3
ATOM 4243 C C . ARG A 1 68 ? -15.005 -0.743 22.945 1.00 0.00 425 ARG A C 3
ATOM 4244 O O . ARG A 1 68 ? -15.984 -0.473 23.641 1.00 0.00 425 ARG A O 3
ATOM 4265 N N . LYS A 1 69 ? -13.801 -0.982 23.454 1.00 0.00 426 LYS A N 3
ATOM 4266 C CA . LYS A 1 69 ? -13.555 -0.938 24.890 1.00 0.00 426 LYS A CA 3
ATOM 4267 C C . LYS A 1 69 ? -14.215 0.285 25.518 1.00 0.00 426 LYS A C 3
ATOM 4268 O O . LYS A 1 69 ? -14.889 0.182 26.544 1.00 0.00 426 LYS A O 3
ATOM 4287 N N . HIS A 1 70 ? -14.019 1.444 24.896 1.00 0.00 427 HIS A N 3
ATOM 4288 C CA . HIS A 1 70 ? -14.598 2.687 25.393 1.00 0.00 427 HIS A CA 3
ATOM 4289 C C . HIS A 1 70 ? -16.121 2.601 25.428 1.00 0.00 427 HIS A C 3
ATOM 4290 O O . HIS A 1 70 ? -16.753 2.993 26.409 1.00 0.00 427 HIS A O 3
ATOM 4304 N N . THR A 1 71 ? -16.704 2.087 24.350 1.00 0.00 428 THR A N 3
ATOM 4305 C CA . THR A 1 71 ? -18.153 1.952 24.256 1.00 0.00 428 THR A CA 3
ATOM 4306 C C . THR A 1 71 ? -18.629 0.663 24.917 1.00 0.00 428 THR A C 3
ATOM 4307 O O . THR A 1 71 ? -19.630 0.078 24.509 1.00 0.00 428 THR A O 3
ATOM 4318 N N . GLY A 1 72 ? -17.904 0.227 25.943 1.00 0.00 429 GLY A N 3
ATOM 4319 C CA . GLY A 1 72 ? -18.269 -0.990 26.645 1.00 0.00 429 GLY A CA 3
ATOM 4320 C C . GLY A 1 72 ? -17.692 -1.046 28.046 1.00 0.00 429 GLY A C 3
ATOM 4321 O O . GLY A 1 72 ? -17.606 -0.027 28.730 1.00 0.00 429 GLY A O 3
ATOM 4325 N N . ALA A 1 73 ? -17.297 -2.241 28.474 1.00 0.00 430 ALA A N 3
ATOM 4326 C CA . ALA A 1 73 ? -16.726 -2.426 29.802 1.00 0.00 430 ALA A CA 3
ATOM 4327 C C . ALA A 1 73 ? -15.536 -1.498 30.022 1.00 0.00 430 ALA A C 3
ATOM 4328 O O . ALA A 1 73 ? -14.952 -0.983 29.068 1.00 0.00 430 ALA A O 3
ATOM 4335 N N . LYS A 1 74 ? -15.182 -1.286 31.285 1.00 0.00 431 LYS A N 3
ATOM 4336 C CA . LYS A 1 74 ? -14.062 -0.420 31.631 1.00 0.00 431 LYS A CA 3
ATOM 4337 C C . LYS A 1 74 ? -13.028 -1.174 32.461 1.00 0.00 431 LYS A C 3
ATOM 4338 O O . LYS A 1 74 ? -13.361 -1.989 33.322 1.00 0.00 431 LYS A O 3
ATOM 4357 N N . PRO A 1 75 ? -11.742 -0.898 32.199 1.00 0.00 432 PRO A N 3
ATOM 4358 C CA . PRO A 1 75 ? -10.633 -1.538 32.913 1.00 0.00 432 PRO A CA 3
ATOM 4359 C C . PRO A 1 75 ? -10.537 -1.081 34.365 1.00 0.00 432 PRO A C 3
ATOM 4360 O O . PRO A 1 75 ? -9.972 -1.777 35.209 1.00 0.00 432 PRO A O 3
ATOM 4371 N N . PHE A 1 76 ? -11.094 0.091 34.649 1.00 0.00 433 PHE A N 3
ATOM 4372 C CA . PHE A 1 76 ? -11.071 0.641 36.000 1.00 0.00 433 PHE A CA 3
ATOM 4373 C C . PHE A 1 76 ? -12.218 1.625 36.206 1.00 0.00 433 PHE A C 3
ATOM 4374 O O . PHE A 1 76 ? -12.247 2.696 35.600 1.00 0.00 433 PHE A O 3
ATOM 4391 N N . GLN A 1 77 ? -13.162 1.253 37.066 1.00 0.00 434 GLN A N 3
ATOM 4392 C CA . GLN A 1 77 ? -14.312 2.103 37.351 1.00 0.00 434 GLN A CA 3
ATOM 4393 C C . GLN A 1 77 ? -14.299 2.567 38.803 1.00 0.00 434 GLN A C 3
ATOM 4394 O O . GLN A 1 77 ? -14.418 1.760 39.726 1.00 0.00 434 GLN A O 3
ATOM 4408 N N . CYS A 1 78 ? -14.153 3.873 39.000 1.00 0.00 435 CYS A N 3
ATOM 4409 C CA . CYS A 1 78 ? -14.123 4.446 40.340 1.00 0.00 435 CYS A CA 3
ATOM 4410 C C . CYS A 1 78 ? -15.381 4.074 41.119 1.00 0.00 435 CYS A C 3
ATOM 4411 O O . CYS A 1 78 ? -16.301 3.463 40.578 1.00 0.00 435 CYS A O 3
ATOM 4418 N N . GLY A 1 79 ? -15.414 4.449 42.395 1.00 0.00 436 GLY A N 3
ATOM 4419 C CA . GLY A 1 79 ? -16.563 4.147 43.228 1.00 0.00 436 GLY A CA 3
ATOM 4420 C C . GLY A 1 79 ? -17.418 5.368 43.501 1.00 0.00 436 GLY A C 3
ATOM 4421 O O . GLY A 1 79 ? -18.582 5.422 43.102 1.00 0.00 436 GLY A O 3
ATOM 4425 N N . VAL A 1 80 ? -16.842 6.351 44.184 1.00 0.00 437 VAL A N 3
ATOM 4426 C CA . VAL A 1 80 ? -17.559 7.578 44.511 1.00 0.00 437 VAL A CA 3
ATOM 4427 C C . VAL A 1 80 ? -18.114 8.241 43.256 1.00 0.00 437 VAL A C 3
ATOM 4428 O O . VAL A 1 80 ? -19.328 8.304 43.057 1.00 0.00 437 VAL A O 3
ATOM 4441 N N . CYS A 1 81 ? -17.217 8.736 42.409 1.00 0.00 438 CYS A N 3
ATOM 4442 C CA . CYS A 1 81 ? -17.615 9.396 41.171 1.00 0.00 438 CYS A CA 3
ATOM 4443 C C . CYS A 1 81 ? -18.052 8.373 40.126 1.00 0.00 438 CYS A C 3
ATOM 4444 O O . CYS A 1 81 ? -18.949 8.633 39.325 1.00 0.00 438 CYS A O 3
ATOM 4451 N N . ASN A 1 82 ? -17.410 7.209 40.141 1.00 0.00 439 ASN A N 3
ATOM 4452 C CA . ASN A 1 82 ? -17.732 6.147 39.195 1.00 0.00 439 ASN A CA 3
ATOM 4453 C C . ASN A 1 82 ? -17.263 6.510 37.789 1.00 0.00 439 ASN A C 3
ATOM 4454 O O . ASN A 1 82 ? -17.984 6.310 36.812 1.00 0.00 439 ASN A O 3
ATOM 4465 N N . ARG A 1 83 ? -16.050 7.046 37.696 1.00 0.00 440 ARG A N 3
ATOM 4466 C CA . ARG A 1 83 ? -15.485 7.438 36.411 1.00 0.00 440 ARG A CA 3
ATOM 4467 C C . ARG A 1 83 ? -14.694 6.289 35.791 1.00 0.00 440 ARG A C 3
ATOM 4468 O O . ARG A 1 83 ? -14.541 5.229 36.399 1.00 0.00 440 ARG A O 3
ATOM 4489 N N . SER A 1 84 ? -14.194 6.507 34.579 1.00 0.00 441 SER A N 3
ATOM 4490 C CA . SER A 1 84 ? -13.423 5.489 33.876 1.00 0.00 441 SER A CA 3
ATOM 4491 C C . SER A 1 84 ? -11.969 5.923 33.716 1.00 0.00 441 SER A C 3
ATOM 4492 O O . SER A 1 84 ? -11.668 7.115 33.657 1.00 0.00 441 SER A O 3
ATOM 4500 N N . PHE A 1 85 ? -11.071 4.946 33.646 1.00 0.00 442 PHE A N 3
ATOM 4501 C CA . PHE A 1 85 ? -9.648 5.225 33.494 1.00 0.00 442 PHE A CA 3
ATOM 4502 C C . PHE A 1 85 ? -9.002 4.243 32.521 1.00 0.00 442 PHE A C 3
ATOM 4503 O O . PHE A 1 85 ? -9.622 3.262 32.109 1.00 0.00 442 PHE A O 3
ATOM 4520 N N . SER A 1 86 ? -7.753 4.514 32.157 1.00 0.00 443 SER A N 3
ATOM 4521 C CA . SER A 1 86 ? -7.023 3.658 31.230 1.00 0.00 443 SER A CA 3
ATOM 4522 C C . SER A 1 86 ? -6.003 2.799 31.971 1.00 0.00 443 SER A C 3
ATOM 4523 O O . SER A 1 86 ? -5.894 1.597 31.729 1.00 0.00 443 SER A O 3
ATOM 4531 N N . ARG A 1 87 ? -5.258 3.426 32.876 1.00 0.00 444 ARG A N 3
ATOM 4532 C CA . ARG A 1 87 ? -4.245 2.720 33.652 1.00 0.00 444 ARG A CA 3
ATOM 4533 C C . ARG A 1 87 ? -4.724 2.482 35.081 1.00 0.00 444 ARG A C 3
ATOM 4534 O O . ARG A 1 87 ? -5.735 3.039 35.509 1.00 0.00 444 ARG A O 3
ATOM 4555 N N . SER A 1 88 ? -3.991 1.651 35.815 1.00 0.00 445 SER A N 3
ATOM 4556 C CA . SER A 1 88 ? -4.343 1.335 37.194 1.00 0.00 445 SER A CA 3
ATOM 4557 C C . SER A 1 88 ? -3.982 2.489 38.125 1.00 0.00 445 SER A C 3
ATOM 4558 O O . SER A 1 88 ? -4.840 3.034 38.819 1.00 0.00 445 SER A O 3
ATOM 4566 N N . ASP A 1 89 ? -2.705 2.857 38.133 1.00 0.00 446 ASP A N 3
ATOM 4567 C CA . ASP A 1 89 ? -2.228 3.946 38.977 1.00 0.00 446 ASP A CA 3
ATOM 4568 C C . ASP A 1 89 ? -3.153 5.156 38.876 1.00 0.00 446 ASP A C 3
ATOM 4569 O O . ASP A 1 89 ? -3.481 5.785 39.883 1.00 0.00 446 ASP A O 3
ATOM 4578 N N . HIS A 1 90 ? -3.569 5.476 37.655 1.00 0.00 447 HIS A N 3
ATOM 4579 C CA . HIS A 1 90 ? -4.456 6.611 37.423 1.00 0.00 447 HIS A CA 3
ATOM 4580 C C . HIS A 1 90 ? -5.621 6.600 38.408 1.00 0.00 447 HIS A C 3
ATOM 4581 O O . HIS A 1 90 ? -5.956 7.627 39.001 1.00 0.00 447 HIS A O 3
ATOM 4595 N N . LEU A 1 91 ? -6.235 5.435 38.577 1.00 0.00 448 LEU A N 3
ATOM 4596 C CA . LEU A 1 91 ? -7.364 5.291 39.490 1.00 0.00 448 LEU A CA 3
ATOM 4597 C C . LEU A 1 91 ? -6.944 5.585 40.927 1.00 0.00 448 LEU A C 3
ATOM 4598 O O . LEU A 1 91 ? -7.505 6.463 41.581 1.00 0.00 448 LEU A O 3
ATOM 4614 N N . ALA A 1 92 ? -5.951 4.845 41.410 1.00 0.00 449 ALA A N 3
ATOM 4615 C CA . ALA A 1 92 ? -5.452 5.030 42.768 1.00 0.00 449 ALA A CA 3
ATOM 4616 C C . ALA A 1 92 ? -5.145 6.497 43.045 1.00 0.00 449 ALA A C 3
ATOM 4617 O O . ALA A 1 92 ? -5.608 7.063 44.036 1.00 0.00 449 ALA A O 3
ATOM 4624 N N . LEU A 1 93 ? -4.360 7.109 42.164 1.00 0.00 450 LEU A N 3
ATOM 4625 C CA . LEU A 1 93 ? -3.990 8.512 42.314 1.00 0.00 450 LEU A CA 3
ATOM 4626 C C . LEU A 1 93 ? -5.229 9.399 42.377 1.00 0.00 450 LEU A C 3
ATOM 4627 O O . LEU A 1 93 ? -5.388 10.198 43.301 1.00 0.00 450 LEU A O 3
ATOM 4643 N N . HIS A 1 94 ? -6.107 9.252 41.389 1.00 0.00 451 HIS A N 3
ATOM 4644 C CA . HIS A 1 94 ? -7.334 10.038 41.334 1.00 0.00 451 HIS A CA 3
ATOM 4645 C C . HIS A 1 94 ? -7.984 10.129 42.711 1.00 0.00 451 HIS A C 3
ATOM 4646 O O . HIS A 1 94 ? -8.495 11.179 43.098 1.00 0.00 451 HIS A O 3
ATOM 4660 N N . MET A 1 95 ? -7.959 9.022 43.446 1.00 0.00 452 MET A N 3
ATOM 4661 C CA . MET A 1 95 ? -8.545 8.978 44.781 1.00 0.00 452 MET A CA 3
ATOM 4662 C C . MET A 1 95 ? -8.180 10.227 45.577 1.00 0.00 452 MET A C 3
ATOM 4663 O O . MET A 1 95 ? -9.003 10.769 46.315 1.00 0.00 452 MET A O 3
ATOM 4677 N N . LYS A 1 96 ? -6.940 10.680 45.422 1.00 0.00 453 LYS A N 3
ATOM 4678 C CA . LYS A 1 96 ? -6.465 11.865 46.125 1.00 0.00 453 LYS A CA 3
ATOM 4679 C C . LYS A 1 96 ? -7.555 12.930 46.195 1.00 0.00 453 LYS A C 3
ATOM 4680 O O . LYS A 1 96 ? -7.824 13.487 47.259 1.00 0.00 453 LYS A O 3
ATOM 4699 N N . ARG A 1 97 ? -8.179 13.206 45.055 1.00 0.00 454 ARG A N 3
ATOM 4700 C CA . ARG A 1 97 ? -9.241 14.204 44.987 1.00 0.00 454 ARG A CA 3
ATOM 4701 C C . ARG A 1 97 ? -10.397 13.830 45.909 1.00 0.00 454 ARG A C 3
ATOM 4702 O O . ARG A 1 97 ? -10.873 14.655 46.691 1.00 0.00 454 ARG A O 3
ATOM 4723 N N . HIS A 1 98 ? -10.846 12.583 45.812 1.00 0.00 455 HIS A N 3
ATOM 4724 C CA . HIS A 1 98 ? -11.947 12.100 46.638 1.00 0.00 455 HIS A CA 3
ATOM 4725 C C . HIS A 1 98 ? -11.612 12.230 48.121 1.00 0.00 455 HIS A C 3
ATOM 4726 O O . HIS A 1 98 ? -12.377 12.811 48.890 1.00 0.00 455 HIS A O 3
ATOM 4740 N N . GLN A 1 99 ? -10.465 11.685 48.514 1.00 0.00 456 GLN A N 3
ATOM 4741 C CA . GLN A 1 99 ? -10.031 11.740 49.905 1.00 0.00 456 GLN A CA 3
ATOM 4742 C C . GLN A 1 99 ? -9.633 13.160 50.295 1.00 0.00 456 GLN A C 3
ATOM 4743 O O . GLN A 1 99 ? -9.380 14.002 49.435 1.00 0.00 456 GLN A O 3
ATOM 4757 N N . ASN A 1 100 ? -9.580 13.417 51.598 1.00 0.00 457 ASN A N 3
ATOM 4758 C CA . ASN A 1 100 ? -9.213 14.735 52.103 1.00 0.00 457 ASN A CA 3
ATOM 4759 C C . ASN A 1 100 ? -7.968 14.655 52.980 1.00 0.00 457 ASN A C 3
ATOM 4760 O O . ASN A 1 100 ? -7.946 13.936 53.979 1.00 0.00 457 ASN A O 3
ATOM 4774 N N . GLY A 1 1 ? 73.685 -16.163 22.566 1.00 0.00 358 GLY A N 4
ATOM 4775 C CA . GLY A 1 1 ? 72.615 -15.182 22.568 1.00 0.00 358 GLY A CA 4
ATOM 4776 C C . GLY A 1 1 ? 71.252 -15.811 22.780 1.00 0.00 358 GLY A C 4
ATOM 4777 O O . GLY A 1 1 ? 71.091 -17.023 22.637 1.00 0.00 358 GLY A O 4
ATOM 4781 N N . SER A 1 2 ? 70.269 -14.985 23.123 1.00 0.00 359 SER A N 4
ATOM 4782 C CA . SER A 1 2 ? 68.914 -15.468 23.360 1.00 0.00 359 SER A CA 4
ATOM 4783 C C . SER A 1 2 ? 67.957 -14.305 23.606 1.00 0.00 359 SER A C 4
ATOM 4784 O O . SER A 1 2 ? 68.384 -13.185 23.886 1.00 0.00 359 SER A O 4
ATOM 4792 N N . SER A 1 3 ? 66.661 -14.579 23.497 1.00 0.00 360 SER A N 4
ATOM 4793 C CA . SER A 1 3 ? 65.643 -13.556 23.703 1.00 0.00 360 SER A CA 4
ATOM 4794 C C . SER A 1 3 ? 64.262 -14.186 23.851 1.00 0.00 360 SER A C 4
ATOM 4795 O O . SER A 1 3 ? 64.106 -15.401 23.742 1.00 0.00 360 SER A O 4
ATOM 4803 N N . GLY A 1 4 ? 63.260 -13.348 24.101 1.00 0.00 361 GLY A N 4
ATOM 4804 C CA . GLY A 1 4 ? 61.904 -13.840 24.261 1.00 0.00 361 GLY A CA 4
ATOM 4805 C C . GLY A 1 4 ? 60.925 -12.738 24.617 1.00 0.00 361 GLY A C 4
ATOM 4806 O O . GLY A 1 4 ? 61.313 -11.711 25.174 1.00 0.00 361 GLY A O 4
ATOM 4810 N N . SER A 1 5 ? 59.654 -12.951 24.293 1.00 0.00 362 SER A N 4
ATOM 4811 C CA . SER A 1 5 ? 58.618 -11.965 24.578 1.00 0.00 362 SER A CA 4
ATOM 4812 C C . SER A 1 5 ? 57.235 -12.608 24.553 1.00 0.00 362 SER A C 4
ATOM 4813 O O . SER A 1 5 ? 57.095 -13.797 24.264 1.00 0.00 362 SER A O 4
ATOM 4821 N N . SER A 1 6 ? 56.214 -11.814 24.860 1.00 0.00 363 SER A N 4
ATOM 4822 C CA . SER A 1 6 ? 54.841 -12.305 24.877 1.00 0.00 363 SER A CA 4
ATOM 4823 C C . SER A 1 6 ? 53.857 -11.160 25.095 1.00 0.00 363 SER A C 4
ATOM 4824 O O . SER A 1 6 ? 54.246 -10.054 25.468 1.00 0.00 363 SER A O 4
ATOM 4832 N N . GLY A 1 7 ? 52.578 -11.434 24.858 1.00 0.00 364 GLY A N 4
ATOM 4833 C CA . GLY A 1 7 ? 51.556 -10.418 25.033 1.00 0.00 364 GLY A CA 4
ATOM 4834 C C . GLY A 1 7 ? 50.155 -10.969 24.863 1.00 0.00 364 GLY A C 4
ATOM 4835 O O . GLY A 1 7 ? 49.786 -11.471 23.801 1.00 0.00 364 GLY A O 4
ATOM 4839 N N . PRO A 1 8 ? 49.347 -10.881 25.930 1.00 0.00 365 PRO A N 4
ATOM 4840 C CA . PRO A 1 8 ? 47.965 -11.371 25.920 1.00 0.00 365 PRO A CA 4
ATOM 4841 C C . PRO A 1 8 ? 47.056 -10.522 25.038 1.00 0.00 365 PRO A C 4
ATOM 4842 O O . PRO A 1 8 ? 47.122 -9.293 25.063 1.00 0.00 365 PRO A O 4
ATOM 4853 N N . ASP A 1 9 ? 46.207 -11.185 24.261 1.00 0.00 366 ASP A N 4
ATOM 4854 C CA . ASP A 1 9 ? 45.282 -10.491 23.372 1.00 0.00 366 ASP A CA 4
ATOM 4855 C C . ASP A 1 9 ? 43.983 -10.152 24.097 1.00 0.00 366 ASP A C 4
ATOM 4856 O O . ASP A 1 9 ? 43.678 -10.721 25.146 1.00 0.00 366 ASP A O 4
ATOM 4865 N N . LEU A 1 10 ? 43.222 -9.221 23.532 1.00 0.00 367 LEU A N 4
ATOM 4866 C CA . LEU A 1 10 ? 41.956 -8.804 24.125 1.00 0.00 367 LEU A CA 4
ATOM 4867 C C . LEU A 1 10 ? 41.179 -7.902 23.171 1.00 0.00 367 LEU A C 4
ATOM 4868 O O . LEU A 1 10 ? 41.755 -7.294 22.270 1.00 0.00 367 LEU A O 4
ATOM 4884 N N . GLU A 1 11 ? 39.868 -7.820 23.378 1.00 0.00 368 GLU A N 4
ATOM 4885 C CA . GLU A 1 11 ? 39.013 -6.991 22.537 1.00 0.00 368 GLU A CA 4
ATOM 4886 C C . GLU A 1 11 ? 37.629 -6.832 23.158 1.00 0.00 368 GLU A C 4
ATOM 4887 O O . GLU A 1 11 ? 37.256 -7.569 24.070 1.00 0.00 368 GLU A O 4
ATOM 4899 N N . LYS A 1 12 ? 36.870 -5.862 22.657 1.00 0.00 369 LYS A N 4
ATOM 4900 C CA . LYS A 1 12 ? 35.526 -5.605 23.161 1.00 0.00 369 LYS A CA 4
ATOM 4901 C C . LYS A 1 12 ? 34.723 -4.773 22.166 1.00 0.00 369 LYS A C 4
ATOM 4902 O O . LYS A 1 12 ? 35.173 -3.717 21.720 1.00 0.00 369 LYS A O 4
ATOM 4921 N N . ARG A 1 13 ? 33.532 -5.254 21.825 1.00 0.00 370 ARG A N 4
ATOM 4922 C CA . ARG A 1 13 ? 32.667 -4.554 20.883 1.00 0.00 370 ARG A CA 4
ATOM 4923 C C . ARG A 1 13 ? 31.209 -4.963 21.077 1.00 0.00 370 ARG A C 4
ATOM 4924 O O . ARG A 1 13 ? 30.919 -6.087 21.485 1.00 0.00 370 ARG A O 4
ATOM 4945 N N . ARG A 1 14 ? 30.298 -4.041 20.784 1.00 0.00 371 ARG A N 4
ATOM 4946 C CA . ARG A 1 14 ? 28.871 -4.305 20.928 1.00 0.00 371 ARG A CA 4
ATOM 4947 C C . ARG A 1 14 ? 28.089 -3.720 19.755 1.00 0.00 371 ARG A C 4
ATOM 4948 O O . ARG A 1 14 ? 28.367 -2.609 19.303 1.00 0.00 371 ARG A O 4
ATOM 4969 N N . ILE A 1 15 ? 27.112 -4.476 19.267 1.00 0.00 372 ILE A N 4
ATOM 4970 C CA . ILE A 1 15 ? 26.290 -4.033 18.148 1.00 0.00 372 ILE A CA 4
ATOM 4971 C C . ILE A 1 15 ? 24.807 -4.233 18.442 1.00 0.00 372 ILE A C 4
ATOM 4972 O O . ILE A 1 15 ? 24.414 -5.219 19.066 1.00 0.00 372 ILE A O 4
ATOM 4988 N N . HIS A 1 16 ? 23.987 -3.291 17.986 1.00 0.00 373 HIS A N 4
ATOM 4989 C CA . HIS A 1 16 ? 22.545 -3.364 18.198 1.00 0.00 373 HIS A CA 4
ATOM 4990 C C . HIS A 1 16 ? 21.816 -3.626 16.884 1.00 0.00 373 HIS A C 4
ATOM 4991 O O . HIS A 1 16 ? 21.904 -2.834 15.945 1.00 0.00 373 HIS A O 4
ATOM 5005 N N . TYR A 1 17 ? 21.096 -4.741 16.824 1.00 0.00 374 TYR A N 4
ATOM 5006 C CA . TYR A 1 17 ? 20.354 -5.108 15.623 1.00 0.00 374 TYR A CA 4
ATOM 5007 C C . TYR A 1 17 ? 18.910 -4.623 15.707 1.00 0.00 374 TYR A C 4
ATOM 5008 O O . TYR A 1 17 ? 18.164 -5.008 16.608 1.00 0.00 374 TYR A O 4
ATOM 5026 N N . CYS A 1 18 ? 18.521 -3.776 14.759 1.00 0.00 375 CYS A N 4
ATOM 5027 C CA . CYS A 1 18 ? 17.167 -3.238 14.723 1.00 0.00 375 CYS A CA 4
ATOM 5028 C C . CYS A 1 18 ? 16.138 -4.337 14.969 1.00 0.00 375 CYS A C 4
ATOM 5029 O O . CYS A 1 18 ? 16.131 -5.360 14.284 1.00 0.00 375 CYS A O 4
ATOM 5036 N N . ASP A 1 19 ? 15.270 -4.118 15.950 1.00 0.00 376 ASP A N 4
ATOM 5037 C CA . ASP A 1 19 ? 14.235 -5.089 16.286 1.00 0.00 376 ASP A CA 4
ATOM 5038 C C . ASP A 1 19 ? 13.040 -4.956 15.346 1.00 0.00 376 ASP A C 4
ATOM 5039 O O . ASP A 1 19 ? 11.889 -5.035 15.775 1.00 0.00 376 ASP A O 4
ATOM 5048 N N . TYR A 1 20 ? 13.322 -4.754 14.064 1.00 0.00 377 TYR A N 4
ATOM 5049 C CA . TYR A 1 20 ? 12.271 -4.608 13.064 1.00 0.00 377 TYR A CA 4
ATOM 5050 C C . TYR A 1 20 ? 12.356 -5.715 12.018 1.00 0.00 377 TYR A C 4
ATOM 5051 O O . TYR A 1 20 ? 13.436 -6.100 11.570 1.00 0.00 377 TYR A O 4
ATOM 5069 N N . PRO A 1 21 ? 11.188 -6.240 11.618 1.00 0.00 378 PRO A N 4
ATOM 5070 C CA . PRO A 1 21 ? 11.102 -7.309 10.619 1.00 0.00 378 PRO A CA 4
ATOM 5071 C C . PRO A 1 21 ? 11.477 -6.829 9.221 1.00 0.00 378 PRO A C 4
ATOM 5072 O O . PRO A 1 21 ? 10.913 -5.860 8.715 1.00 0.00 378 PRO A O 4
ATOM 5083 N N . GLY A 1 22 ? 12.434 -7.514 8.602 1.00 0.00 379 GLY A N 4
ATOM 5084 C CA . GLY A 1 22 ? 12.868 -7.141 7.268 1.00 0.00 379 GLY A CA 4
ATOM 5085 C C . GLY A 1 22 ? 14.104 -6.265 7.284 1.00 0.00 379 GLY A C 4
ATOM 5086 O O . GLY A 1 22 ? 15.084 -6.549 6.595 1.00 0.00 379 GLY A O 4
ATOM 5090 N N . CYS A 1 23 ? 14.059 -5.195 8.071 1.00 0.00 380 CYS A N 4
ATOM 5091 C CA . CYS A 1 23 ? 15.183 -4.272 8.172 1.00 0.00 380 CYS A CA 4
ATOM 5092 C C . CYS A 1 23 ? 16.466 -5.015 8.536 1.00 0.00 380 CYS A C 4
ATOM 5093 O O . CYS A 1 23 ? 16.481 -5.841 9.449 1.00 0.00 380 CYS A O 4
ATOM 5100 N N . THR A 1 24 ? 17.542 -4.714 7.815 1.00 0.00 381 THR A N 4
ATOM 5101 C CA . THR A 1 24 ? 18.828 -5.352 8.061 1.00 0.00 381 THR A CA 4
ATOM 5102 C C . THR A 1 24 ? 19.899 -4.320 8.397 1.00 0.00 381 THR A C 4
ATOM 5103 O O . THR A 1 24 ? 21.035 -4.415 7.931 1.00 0.00 381 THR A O 4
ATOM 5114 N N . LYS A 1 25 ? 19.530 -3.335 9.209 1.00 0.00 382 LYS A N 4
ATOM 5115 C CA . LYS A 1 25 ? 20.459 -2.286 9.610 1.00 0.00 382 LYS A CA 4
ATOM 5116 C C . LYS A 1 25 ? 20.846 -2.434 11.078 1.00 0.00 382 LYS A C 4
ATOM 5117 O O . LYS A 1 25 ? 20.007 -2.743 11.923 1.00 0.00 382 LYS A O 4
ATOM 5136 N N . VAL A 1 26 ? 22.122 -2.208 11.375 1.00 0.00 383 VAL A N 4
ATOM 5137 C CA . VAL A 1 26 ? 22.620 -2.314 12.741 1.00 0.00 383 VAL A CA 4
ATOM 5138 C C . VAL A 1 26 ? 23.457 -1.097 13.117 1.00 0.00 383 VAL A C 4
ATOM 5139 O O . VAL A 1 26 ? 23.922 -0.358 12.248 1.00 0.00 383 VAL A O 4
ATOM 5152 N N . TYR A 1 27 ? 23.647 -0.894 14.416 1.00 0.00 384 TYR A N 4
ATOM 5153 C CA . TYR A 1 27 ? 24.427 0.235 14.907 1.00 0.00 384 TYR A CA 4
ATOM 5154 C C . TYR A 1 27 ? 25.112 -0.109 16.226 1.00 0.00 384 TYR A C 4
ATOM 5155 O O . TYR A 1 27 ? 24.496 -0.669 17.133 1.00 0.00 384 TYR A O 4
ATOM 5173 N N . THR A 1 28 ? 26.394 0.230 16.326 1.00 0.00 385 THR A N 4
ATOM 5174 C CA . THR A 1 28 ? 27.165 -0.042 17.533 1.00 0.00 385 THR A CA 4
ATOM 5175 C C . THR A 1 28 ? 26.555 0.654 18.744 1.00 0.00 385 THR A C 4
ATOM 5176 O O . THR A 1 28 ? 26.421 0.059 19.813 1.00 0.00 385 THR A O 4
ATOM 5187 N N . LYS A 1 29 ? 26.186 1.919 18.570 1.00 0.00 386 LYS A N 4
ATOM 5188 C CA . LYS A 1 29 ? 25.588 2.697 19.648 1.00 0.00 386 LYS A CA 4
ATOM 5189 C C . LYS A 1 29 ? 24.071 2.535 19.659 1.00 0.00 386 LYS A C 4
ATOM 5190 O O . LYS A 1 29 ? 23.470 2.163 18.651 1.00 0.00 386 LYS A O 4
ATOM 5209 N N . SER A 1 30 ? 23.459 2.818 20.804 1.00 0.00 387 SER A N 4
ATOM 5210 C CA . SER A 1 30 ? 22.012 2.702 20.946 1.00 0.00 387 SER A CA 4
ATOM 5211 C C . SER A 1 30 ? 21.311 3.941 20.397 1.00 0.00 387 SER A C 4
ATOM 5212 O O . SER A 1 30 ? 20.510 3.853 19.467 1.00 0.00 387 SER A O 4
ATOM 5220 N N . SER A 1 31 ? 21.619 5.095 20.981 1.00 0.00 388 SER A N 4
ATOM 5221 C CA . SER A 1 31 ? 21.016 6.352 20.553 1.00 0.00 388 SER A CA 4
ATOM 5222 C C . SER A 1 31 ? 20.875 6.399 19.035 1.00 0.00 388 SER A C 4
ATOM 5223 O O . SER A 1 31 ? 19.796 6.671 18.508 1.00 0.00 388 SER A O 4
ATOM 5231 N N . HIS A 1 32 ? 21.974 6.131 18.337 1.00 0.00 389 HIS A N 4
ATOM 5232 C CA . HIS A 1 32 ? 21.974 6.141 16.878 1.00 0.00 389 HIS A CA 4
ATOM 5233 C C . HIS A 1 32 ? 20.810 5.322 16.329 1.00 0.00 389 HIS A C 4
ATOM 5234 O O . HIS A 1 32 ? 20.137 5.736 15.384 1.00 0.00 389 HIS A O 4
ATOM 5248 N N . LEU A 1 33 ? 20.580 4.157 16.925 1.00 0.00 390 LEU A N 4
ATOM 5249 C CA . LEU A 1 33 ? 19.497 3.279 16.495 1.00 0.00 390 LEU A CA 4
ATOM 5250 C C . LEU A 1 33 ? 18.147 3.977 16.621 1.00 0.00 390 LEU A C 4
ATOM 5251 O O . LEU A 1 33 ? 17.300 3.878 15.733 1.00 0.00 390 LEU A O 4
ATOM 5267 N N . LYS A 1 34 ? 17.953 4.684 17.729 1.00 0.00 391 LYS A N 4
ATOM 5268 C CA . LYS A 1 34 ? 16.708 5.402 17.970 1.00 0.00 391 LYS A CA 4
ATOM 5269 C C . LYS A 1 34 ? 16.349 6.286 16.780 1.00 0.00 391 LYS A C 4
ATOM 5270 O O . LYS A 1 34 ? 15.248 6.196 16.238 1.00 0.00 391 LYS A O 4
ATOM 5289 N N . ALA A 1 35 ? 17.286 7.138 16.378 1.00 0.00 392 ALA A N 4
ATOM 5290 C CA . ALA A 1 35 ? 17.070 8.035 15.249 1.00 0.00 392 ALA A CA 4
ATOM 5291 C C . ALA A 1 35 ? 16.643 7.261 14.007 1.00 0.00 392 ALA A C 4
ATOM 5292 O O . ALA A 1 35 ? 15.741 7.681 13.281 1.00 0.00 392 ALA A O 4
ATOM 5299 N N . HIS A 1 36 ? 17.296 6.128 13.767 1.00 0.00 393 HIS A N 4
ATOM 5300 C CA . HIS A 1 36 ? 16.983 5.295 12.611 1.00 0.00 393 HIS A CA 4
ATOM 5301 C C . HIS A 1 36 ? 15.562 4.747 12.705 1.00 0.00 393 HIS A C 4
ATOM 5302 O O . HIS A 1 36 ? 14.772 4.879 11.769 1.00 0.00 393 HIS A O 4
ATOM 5316 N N . LEU A 1 37 ? 15.244 4.133 13.839 1.00 0.00 394 LEU A N 4
ATOM 5317 C CA . LEU A 1 37 ? 13.918 3.564 14.055 1.00 0.00 394 LEU A CA 4
ATOM 5318 C C . LEU A 1 37 ? 12.839 4.454 13.447 1.00 0.00 394 LEU A C 4
ATOM 5319 O O . LEU A 1 37 ? 11.972 3.981 12.712 1.00 0.00 394 LEU A O 4
ATOM 5335 N N . ARG A 1 38 ? 12.899 5.745 13.758 1.00 0.00 395 ARG A N 4
ATOM 5336 C CA . ARG A 1 38 ? 11.927 6.701 13.243 1.00 0.00 395 ARG A CA 4
ATOM 5337 C C . ARG A 1 38 ? 11.538 6.360 11.807 1.00 0.00 395 ARG A C 4
ATOM 5338 O O . ARG A 1 38 ? 10.355 6.288 11.473 1.00 0.00 395 ARG A O 4
ATOM 5359 N N . THR A 1 39 ? 12.542 6.152 10.961 1.00 0.00 396 THR A N 4
ATOM 5360 C CA . THR A 1 39 ? 12.306 5.821 9.561 1.00 0.00 396 THR A CA 4
ATOM 5361 C C . THR A 1 39 ? 11.144 4.845 9.416 1.00 0.00 396 THR A C 4
ATOM 5362 O O . THR A 1 39 ? 10.271 5.025 8.566 1.00 0.00 396 THR A O 4
ATOM 5373 N N . HIS A 1 40 ? 11.137 3.811 10.251 1.00 0.00 397 HIS A N 4
ATOM 5374 C CA . HIS A 1 40 ? 10.080 2.807 10.216 1.00 0.00 397 HIS A CA 4
ATOM 5375 C C . HIS A 1 40 ? 8.755 3.396 10.690 1.00 0.00 397 HIS A C 4
ATOM 5376 O O . HIS A 1 40 ? 7.703 3.139 10.103 1.00 0.00 397 HIS A O 4
ATOM 5390 N N . THR A 1 41 ? 8.812 4.187 11.757 1.00 0.00 398 THR A N 4
ATOM 5391 C CA . THR A 1 41 ? 7.617 4.811 12.311 1.00 0.00 398 THR A CA 4
ATOM 5392 C C . THR A 1 41 ? 6.674 5.270 11.205 1.00 0.00 398 THR A C 4
ATOM 5393 O O . THR A 1 41 ? 7.085 5.958 10.271 1.00 0.00 398 THR A O 4
ATOM 5404 N N . GLY A 1 42 ? 5.406 4.886 11.317 1.00 0.00 399 GLY A N 4
ATOM 5405 C CA . GLY A 1 42 ? 4.424 5.268 10.320 1.00 0.00 399 GLY A CA 4
ATOM 5406 C C . GLY A 1 42 ? 4.200 6.767 10.272 1.00 0.00 399 GLY A C 4
ATOM 5407 O O . GLY A 1 42 ? 5.100 7.524 9.911 1.00 0.00 399 GLY A O 4
ATOM 5411 N N . GLU A 1 43 ? 2.995 7.195 10.635 1.00 0.00 400 GLU A N 4
ATOM 5412 C CA . GLU A 1 43 ? 2.656 8.613 10.629 1.00 0.00 400 GLU A CA 4
ATOM 5413 C C . GLU A 1 43 ? 1.505 8.902 11.590 1.00 0.00 400 GLU A C 4
ATOM 5414 O O . GLU A 1 43 ? 0.394 8.402 11.413 1.00 0.00 400 GLU A O 4
ATOM 5426 N N . LYS A 1 44 ? 1.780 9.710 12.608 1.00 0.00 401 LYS A N 4
ATOM 5427 C CA . LYS A 1 44 ? 0.770 10.067 13.597 1.00 0.00 401 LYS A CA 4
ATOM 5428 C C . LYS A 1 44 ? 0.730 11.576 13.813 1.00 0.00 401 LYS A C 4
ATOM 5429 O O . LYS A 1 44 ? 1.471 12.131 14.625 1.00 0.00 401 LYS A O 4
ATOM 5448 N N . PRO A 1 45 ? -0.157 12.258 13.073 1.00 0.00 402 PRO A N 4
ATOM 5449 C CA . PRO A 1 45 ? -0.316 13.712 13.168 1.00 0.00 402 PRO A CA 4
ATOM 5450 C C . PRO A 1 45 ? -0.943 14.141 14.490 1.00 0.00 402 PRO A C 4
ATOM 5451 O O . PRO A 1 45 ? -0.803 15.289 14.911 1.00 0.00 402 PRO A O 4
ATOM 5462 N N . TYR A 1 46 ? -1.634 13.211 15.141 1.00 0.00 403 TYR A N 4
ATOM 5463 C CA . TYR A 1 46 ? -2.285 13.495 16.415 1.00 0.00 403 TYR A CA 4
ATOM 5464 C C . TYR A 1 46 ? -1.285 13.419 17.565 1.00 0.00 403 TYR A C 4
ATOM 5465 O O . TYR A 1 46 ? -0.693 12.370 17.821 1.00 0.00 403 TYR A O 4
ATOM 5483 N N . LYS A 1 47 ? -1.104 14.538 18.257 1.00 0.00 404 LYS A N 4
ATOM 5484 C CA . LYS A 1 47 ? -0.179 14.601 19.383 1.00 0.00 404 LYS A CA 4
ATOM 5485 C C . LYS A 1 47 ? -0.906 15.002 20.662 1.00 0.00 404 LYS A C 4
ATOM 5486 O O . LYS A 1 47 ? -1.850 15.792 20.631 1.00 0.00 404 LYS A O 4
ATOM 5505 N N . CYS A 1 48 ? -0.459 14.454 21.787 1.00 0.00 405 CYS A N 4
ATOM 5506 C CA . CYS A 1 48 ? -1.065 14.755 23.079 1.00 0.00 405 CYS A CA 4
ATOM 5507 C C . CYS A 1 48 ? -0.709 16.168 23.531 1.00 0.00 405 CYS A C 4
ATOM 5508 O O . CYS A 1 48 ? 0.454 16.473 23.798 1.00 0.00 405 CYS A O 4
ATOM 5515 N N . THR A 1 49 ? -1.719 17.029 23.615 1.00 0.00 406 THR A N 4
ATOM 5516 C CA . THR A 1 49 ? -1.513 18.410 24.033 1.00 0.00 406 THR A CA 4
ATOM 5517 C C . THR A 1 49 ? -1.468 18.523 25.553 1.00 0.00 406 THR A C 4
ATOM 5518 O O . THR A 1 49 ? -2.096 19.406 26.137 1.00 0.00 406 THR A O 4
ATOM 5529 N N . TRP A 1 50 ? -0.722 17.625 26.186 1.00 0.00 407 TRP A N 4
ATOM 5530 C CA . TRP A 1 50 ? -0.596 17.625 27.639 1.00 0.00 407 TRP A CA 4
ATOM 5531 C C . TRP A 1 50 ? 0.784 18.115 28.065 1.00 0.00 407 TRP A C 4
ATOM 5532 O O . TRP A 1 50 ? 1.724 18.116 27.271 1.00 0.00 407 TRP A O 4
ATOM 5553 N N . GLU A 1 51 ? 0.897 18.531 29.322 1.00 0.00 408 GLU A N 4
ATOM 5554 C CA . GLU A 1 51 ? 2.163 19.024 29.852 1.00 0.00 408 GLU A CA 4
ATOM 5555 C C . GLU A 1 51 ? 3.098 17.867 30.194 1.00 0.00 408 GLU A C 4
ATOM 5556 O O . GLU A 1 51 ? 2.810 17.064 31.081 1.00 0.00 408 GLU A O 4
ATOM 5568 N N . GLY A 1 52 ? 4.218 17.788 29.483 1.00 0.00 409 GLY A N 4
ATOM 5569 C CA . GLY A 1 52 ? 5.177 16.727 29.725 1.00 0.00 409 GLY A CA 4
ATOM 5570 C C . GLY A 1 52 ? 5.005 15.561 28.770 1.00 0.00 409 GLY A C 4
ATOM 5571 O O . GLY A 1 52 ? 5.970 15.105 28.156 1.00 0.00 409 GLY A O 4
ATOM 5575 N N . CYS A 1 53 ? 3.774 15.077 28.646 1.00 0.00 410 CYS A N 4
ATOM 5576 C CA . CYS A 1 53 ? 3.478 13.957 27.762 1.00 0.00 410 CYS A CA 4
ATOM 5577 C C . CYS A 1 53 ? 3.832 14.296 26.317 1.00 0.00 410 CYS A C 4
ATOM 5578 O O . CYS A 1 53 ? 3.504 15.374 25.823 1.00 0.00 410 CYS A O 4
ATOM 5585 N N . ASP A 1 54 ? 4.504 13.367 25.645 1.00 0.00 411 ASP A N 4
ATOM 5586 C CA . ASP A 1 54 ? 4.903 13.566 24.256 1.00 0.00 411 ASP A CA 4
ATOM 5587 C C . ASP A 1 54 ? 4.531 12.356 23.406 1.00 0.00 411 ASP A C 4
ATOM 5588 O O . ASP A 1 54 ? 5.285 11.951 22.522 1.00 0.00 411 ASP A O 4
ATOM 5597 N N . TRP A 1 55 ? 3.364 11.783 23.680 1.00 0.00 412 TRP A N 4
ATOM 5598 C CA . TRP A 1 55 ? 2.893 10.617 22.940 1.00 0.00 412 TRP A CA 4
ATOM 5599 C C . TRP A 1 55 ? 2.015 11.036 21.766 1.00 0.00 412 TRP A C 4
ATOM 5600 O O . TRP A 1 55 ? 1.441 12.125 21.766 1.00 0.00 412 TRP A O 4
ATOM 5621 N N . ARG A 1 56 ? 1.916 10.166 20.767 1.00 0.00 413 ARG A N 4
ATOM 5622 C CA . ARG A 1 56 ? 1.109 10.447 19.586 1.00 0.00 413 ARG A CA 4
ATOM 5623 C C . ARG A 1 56 ? 0.237 9.247 19.225 1.00 0.00 413 ARG A C 4
ATOM 5624 O O . ARG A 1 56 ? 0.401 8.159 19.776 1.00 0.00 413 ARG A O 4
ATOM 5645 N N . PHE A 1 57 ? -0.690 9.454 18.295 1.00 0.00 414 PHE A N 4
ATOM 5646 C CA . PHE A 1 57 ? -1.588 8.391 17.861 1.00 0.00 414 PHE A CA 4
ATOM 5647 C C . PHE A 1 57 ? -2.001 8.588 16.405 1.00 0.00 414 PHE A C 4
ATOM 5648 O O . PHE A 1 57 ? -1.898 9.688 15.864 1.00 0.00 414 PHE A O 4
ATOM 5665 N N . ALA A 1 58 ? -2.468 7.513 15.779 1.00 0.00 415 ALA A N 4
ATOM 5666 C CA . ALA A 1 58 ? -2.898 7.568 14.387 1.00 0.00 415 ALA A CA 4
ATOM 5667 C C . ALA A 1 58 ? -4.369 7.957 14.282 1.00 0.00 415 ALA A C 4
ATOM 5668 O O . ALA A 1 58 ? -4.743 8.791 13.457 1.00 0.00 415 ALA A O 4
ATOM 5675 N N . ARG A 1 59 ? -5.200 7.346 15.120 1.00 0.00 416 ARG A N 4
ATOM 5676 C CA . ARG A 1 59 ? -6.630 7.627 15.120 1.00 0.00 416 ARG A CA 4
ATOM 5677 C C . ARG A 1 59 ? -6.959 8.774 16.071 1.00 0.00 416 ARG A C 4
ATOM 5678 O O . ARG A 1 59 ? -6.373 8.889 17.147 1.00 0.00 416 ARG A O 4
ATOM 5699 N N . SER A 1 60 ? -7.900 9.621 15.665 1.00 0.00 417 SER A N 4
ATOM 5700 C CA . SER A 1 60 ? -8.303 10.762 16.479 1.00 0.00 417 SER A CA 4
ATOM 5701 C C . SER A 1 60 ? -8.962 10.299 17.775 1.00 0.00 417 SER A C 4
ATOM 5702 O O . SER A 1 60 ? -9.056 11.056 18.741 1.00 0.00 417 SER A O 4
ATOM 5710 N N . ASP A 1 61 ? -9.415 9.050 17.787 1.00 0.00 418 ASP A N 4
ATOM 5711 C CA . ASP A 1 61 ? -10.064 8.484 18.964 1.00 0.00 418 ASP A CA 4
ATOM 5712 C C . ASP A 1 61 ? -9.029 7.990 19.970 1.00 0.00 418 ASP A C 4
ATOM 5713 O O . ASP A 1 61 ? -9.190 8.166 21.177 1.00 0.00 418 ASP A O 4
ATOM 5722 N N . GLU A 1 62 ? -7.968 7.370 19.464 1.00 0.00 419 GLU A N 4
ATOM 5723 C CA . GLU A 1 62 ? -6.908 6.849 20.319 1.00 0.00 419 GLU A CA 4
ATOM 5724 C C . GLU A 1 62 ? -6.342 7.947 21.215 1.00 0.00 419 GLU A C 4
ATOM 5725 O O . GLU A 1 62 ? -6.005 7.706 22.375 1.00 0.00 419 GLU A O 4
ATOM 5737 N N . LEU A 1 63 ? -6.241 9.154 20.669 1.00 0.00 420 LEU A N 4
ATOM 5738 C CA . LEU A 1 63 ? -5.715 10.291 21.417 1.00 0.00 420 LEU A CA 4
ATOM 5739 C C . LEU A 1 63 ? -6.739 10.798 22.428 1.00 0.00 420 LEU A C 4
ATOM 5740 O O . LEU A 1 63 ? -6.415 11.037 23.591 1.00 0.00 420 LEU A O 4
ATOM 5756 N N . THR A 1 64 ? -7.980 10.957 21.976 1.00 0.00 421 THR A N 4
ATOM 5757 C CA . THR A 1 64 ? -9.052 11.434 22.841 1.00 0.00 421 THR A CA 4
ATOM 5758 C C . THR A 1 64 ? -9.234 10.520 24.046 1.00 0.00 421 THR A C 4
ATOM 5759 O O . THR A 1 64 ? -9.447 10.987 25.166 1.00 0.00 421 THR A O 4
ATOM 5770 N N . ARG A 1 65 ? -9.150 9.214 23.812 1.00 0.00 422 ARG A N 4
ATOM 5771 C CA . ARG A 1 65 ? -9.306 8.234 24.879 1.00 0.00 422 ARG A CA 4
ATOM 5772 C C . ARG A 1 65 ? -8.128 8.292 25.848 1.00 0.00 422 ARG A C 4
ATOM 5773 O O . ARG A 1 65 ? -8.290 8.093 27.052 1.00 0.00 422 ARG A O 4
ATOM 5794 N N . HIS A 1 66 ? -6.942 8.566 25.313 1.00 0.00 423 HIS A N 4
ATOM 5795 C CA . HIS A 1 66 ? -5.737 8.651 26.130 1.00 0.00 423 HIS A CA 4
ATOM 5796 C C . HIS A 1 66 ? -5.756 9.905 26.999 1.00 0.00 423 HIS A C 4
ATOM 5797 O O . HIS A 1 66 ? -5.636 9.826 28.222 1.00 0.00 423 HIS A O 4
ATOM 5811 N N . TYR A 1 67 ? -5.908 11.059 26.360 1.00 0.00 424 TYR A N 4
ATOM 5812 C CA . TYR A 1 67 ? -5.940 12.330 27.075 1.00 0.00 424 TYR A CA 4
ATOM 5813 C C . TYR A 1 67 ? -6.747 12.209 28.365 1.00 0.00 424 TYR A C 4
ATOM 5814 O O . TYR A 1 67 ? -6.285 12.599 29.437 1.00 0.00 424 TYR A O 4
ATOM 5832 N N . ARG A 1 68 ? -7.954 11.666 28.251 1.00 0.00 425 ARG A N 4
ATOM 5833 C CA . ARG A 1 68 ? -8.826 11.494 29.407 1.00 0.00 425 ARG A CA 4
ATOM 5834 C C . ARG A 1 68 ? -8.022 11.092 30.640 1.00 0.00 425 ARG A C 4
ATOM 5835 O O . ARG A 1 68 ? -8.102 11.738 31.685 1.00 0.00 425 ARG A O 4
ATOM 5856 N N . LYS A 1 69 ? -7.246 10.021 30.511 1.00 0.00 426 LYS A N 4
ATOM 5857 C CA . LYS A 1 69 ? -6.426 9.532 31.613 1.00 0.00 426 LYS A CA 4
ATOM 5858 C C . LYS A 1 69 ? -5.797 10.692 32.379 1.00 0.00 426 LYS A C 4
ATOM 5859 O O . LYS A 1 69 ? -5.858 10.742 33.608 1.00 0.00 426 LYS A O 4
ATOM 5878 N N . HIS A 1 70 ? -5.195 11.623 31.646 1.00 0.00 427 HIS A N 4
ATOM 5879 C CA . HIS A 1 70 ? -4.558 12.783 32.257 1.00 0.00 427 HIS A CA 4
ATOM 5880 C C . HIS A 1 70 ? -5.533 13.523 33.168 1.00 0.00 427 HIS A C 4
ATOM 5881 O O . HIS A 1 70 ? -5.211 13.843 34.312 1.00 0.00 427 HIS A O 4
ATOM 5895 N N . THR A 1 71 ? -6.729 13.792 32.652 1.00 0.00 428 THR A N 4
ATOM 5896 C CA . THR A 1 71 ? -7.751 14.495 33.417 1.00 0.00 428 THR A CA 4
ATOM 5897 C C . THR A 1 71 ? -8.357 13.592 34.485 1.00 0.00 428 THR A C 4
ATOM 5898 O O . THR A 1 71 ? -8.930 14.069 35.463 1.00 0.00 428 THR A O 4
ATOM 5909 N N . GLY A 1 72 ? -8.225 12.283 34.291 1.00 0.00 429 GLY A N 4
ATOM 5910 C CA . GLY A 1 72 ? -8.765 11.333 35.247 1.00 0.00 429 GLY A CA 4
ATOM 5911 C C . GLY A 1 72 ? -10.279 11.276 35.215 1.00 0.00 429 GLY A C 4
ATOM 5912 O O . GLY A 1 72 ? -10.903 11.698 34.242 1.00 0.00 429 GLY A O 4
ATOM 5916 N N . ALA A 1 73 ? -10.872 10.752 36.283 1.00 0.00 430 ALA A N 4
ATOM 5917 C CA . ALA A 1 73 ? -12.323 10.642 36.374 1.00 0.00 430 ALA A CA 4
ATOM 5918 C C . ALA A 1 73 ? -12.967 12.012 36.553 1.00 0.00 430 ALA A C 4
ATOM 5919 O O . ALA A 1 73 ? -13.808 12.423 35.753 1.00 0.00 430 ALA A O 4
ATOM 5926 N N . LYS A 1 74 ? -12.569 12.715 37.608 1.00 0.00 431 LYS A N 4
ATOM 5927 C CA . LYS A 1 74 ? -13.107 14.040 37.892 1.00 0.00 431 LYS A CA 4
ATOM 5928 C C . LYS A 1 74 ? -12.804 15.006 36.752 1.00 0.00 431 LYS A C 4
ATOM 5929 O O . LYS A 1 74 ? -11.900 14.789 35.946 1.00 0.00 431 LYS A O 4
ATOM 5948 N N . PRO A 1 75 ? -13.577 16.101 36.682 1.00 0.00 432 PRO A N 4
ATOM 5949 C CA . PRO A 1 75 ? -13.409 17.123 35.645 1.00 0.00 432 PRO A CA 4
ATOM 5950 C C . PRO A 1 75 ? -12.123 17.923 35.823 1.00 0.00 432 PRO A C 4
ATOM 5951 O O . PRO A 1 75 ? -11.731 18.691 34.944 1.00 0.00 432 PRO A O 4
ATOM 5962 N N . PHE A 1 76 ? -11.470 17.738 36.966 1.00 0.00 433 PHE A N 4
ATOM 5963 C CA . PHE A 1 76 ? -10.228 18.443 37.259 1.00 0.00 433 PHE A CA 4
ATOM 5964 C C . PHE A 1 76 ? -9.262 17.547 38.029 1.00 0.00 433 PHE A C 4
ATOM 5965 O O . PHE A 1 76 ? -9.581 17.061 39.114 1.00 0.00 433 PHE A O 4
ATOM 5982 N N . GLN A 1 77 ? -8.081 17.332 37.458 1.00 0.00 434 GLN A N 4
ATOM 5983 C CA . GLN A 1 77 ? -7.069 16.493 38.089 1.00 0.00 434 GLN A CA 4
ATOM 5984 C C . GLN A 1 77 ? -5.697 17.156 38.028 1.00 0.00 434 GLN A C 4
ATOM 5985 O O . GLN A 1 77 ? -5.303 17.697 36.995 1.00 0.00 434 GLN A O 4
ATOM 5999 N N . CYS A 1 78 ? -4.974 17.111 39.142 1.00 0.00 435 CYS A N 4
ATOM 6000 C CA . CYS A 1 78 ? -3.646 17.707 39.217 1.00 0.00 435 CYS A CA 4
ATOM 6001 C C . CYS A 1 78 ? -2.642 16.905 38.393 1.00 0.00 435 CYS A C 4
ATOM 6002 O O . CYS A 1 78 ? -2.996 15.911 37.760 1.00 0.00 435 CYS A O 4
ATOM 6009 N N . GLY A 1 79 ? -1.388 17.346 38.406 1.00 0.00 436 GLY A N 4
ATOM 6010 C CA . GLY A 1 79 ? -0.352 16.658 37.657 1.00 0.00 436 GLY A CA 4
ATOM 6011 C C . GLY A 1 79 ? 0.763 16.145 38.546 1.00 0.00 436 GLY A C 4
ATOM 6012 O O . GLY A 1 79 ? 1.081 14.956 38.533 1.00 0.00 436 GLY A O 4
ATOM 6016 N N . VAL A 1 80 ? 1.361 17.045 39.321 1.00 0.00 437 VAL A N 4
ATOM 6017 C CA . VAL A 1 80 ? 2.448 16.677 40.221 1.00 0.00 437 VAL A CA 4
ATOM 6018 C C . VAL A 1 80 ? 1.981 15.666 41.262 1.00 0.00 437 VAL A C 4
ATOM 6019 O O . VAL A 1 80 ? 2.564 14.591 41.405 1.00 0.00 437 VAL A O 4
ATOM 6032 N N . CYS A 1 81 ? 0.926 16.018 41.989 1.00 0.00 438 CYS A N 4
ATOM 6033 C CA . CYS A 1 81 ? 0.380 15.143 43.019 1.00 0.00 438 CYS A CA 4
ATOM 6034 C C . CYS A 1 81 ? -0.674 14.206 42.433 1.00 0.00 438 CYS A C 4
ATOM 6035 O O . CYS A 1 81 ? -0.886 13.104 42.936 1.00 0.00 438 CYS A O 4
ATOM 6042 N N . ASN A 1 82 ? -1.329 14.654 41.368 1.00 0.00 439 ASN A N 4
ATOM 6043 C CA . ASN A 1 82 ? -2.361 13.857 40.714 1.00 0.00 439 ASN A CA 4
ATOM 6044 C C . ASN A 1 82 ? -3.562 13.662 41.633 1.00 0.00 439 ASN A C 4
ATOM 6045 O O . ASN A 1 82 ? -4.029 12.540 41.832 1.00 0.00 439 ASN A O 4
ATOM 6056 N N . ARG A 1 83 ? -4.059 14.762 42.191 1.00 0.00 440 ARG A N 4
ATOM 6057 C CA . ARG A 1 83 ? -5.205 14.712 43.089 1.00 0.00 440 ARG A CA 4
ATOM 6058 C C . ARG A 1 83 ? -6.465 15.217 42.392 1.00 0.00 440 ARG A C 4
ATOM 6059 O O . ARG A 1 83 ? -6.415 16.164 41.607 1.00 0.00 440 ARG A O 4
ATOM 6080 N N . SER A 1 84 ? -7.593 14.577 42.684 1.00 0.00 441 SER A N 4
ATOM 6081 C CA . SER A 1 84 ? -8.866 14.959 42.081 1.00 0.00 441 SER A CA 4
ATOM 6082 C C . SER A 1 84 ? -9.580 16.002 42.936 1.00 0.00 441 SER A C 4
ATOM 6083 O O . SER A 1 84 ? -9.448 16.015 44.159 1.00 0.00 441 SER A O 4
ATOM 6091 N N . PHE A 1 85 ? -10.337 16.876 42.280 1.00 0.00 442 PHE A N 4
ATOM 6092 C CA . PHE A 1 85 ? -11.072 17.924 42.978 1.00 0.00 442 PHE A CA 4
ATOM 6093 C C . PHE A 1 85 ? -12.383 18.237 42.263 1.00 0.00 442 PHE A C 4
ATOM 6094 O O . PHE A 1 85 ? -12.417 18.381 41.041 1.00 0.00 442 PHE A O 4
ATOM 6111 N N . SER A 1 86 ? -13.461 18.341 43.034 1.00 0.00 443 SER A N 4
ATOM 6112 C CA . SER A 1 86 ? -14.776 18.632 42.475 1.00 0.00 443 SER A CA 4
ATOM 6113 C C . SER A 1 86 ? -14.866 20.088 42.028 1.00 0.00 443 SER A C 4
ATOM 6114 O O . SER A 1 86 ? -15.362 20.386 40.942 1.00 0.00 443 SER A O 4
ATOM 6122 N N . ARG A 1 87 ? -14.382 20.991 42.875 1.00 0.00 444 ARG A N 4
ATOM 6123 C CA . ARG A 1 87 ? -14.408 22.416 42.569 1.00 0.00 444 ARG A CA 4
ATOM 6124 C C . ARG A 1 87 ? -13.175 22.823 41.767 1.00 0.00 444 ARG A C 4
ATOM 6125 O O . ARG A 1 87 ? -12.067 22.360 42.036 1.00 0.00 444 ARG A O 4
ATOM 6146 N N . SER A 1 88 ? -13.377 23.691 40.781 1.00 0.00 445 SER A N 4
ATOM 6147 C CA . SER A 1 88 ? -12.284 24.157 39.936 1.00 0.00 445 SER A CA 4
ATOM 6148 C C . SER A 1 88 ? -11.337 25.059 40.722 1.00 0.00 445 SER A C 4
ATOM 6149 O O . SER A 1 88 ? -10.116 24.944 40.610 1.00 0.00 445 SER A O 4
ATOM 6157 N N . ASP A 1 89 ? -11.909 25.956 41.518 1.00 0.00 446 ASP A N 4
ATOM 6158 C CA . ASP A 1 89 ? -11.117 26.878 42.324 1.00 0.00 446 ASP A CA 4
ATOM 6159 C C . ASP A 1 89 ? -10.127 26.119 43.202 1.00 0.00 446 ASP A C 4
ATOM 6160 O O . ASP A 1 89 ? -8.948 26.470 43.273 1.00 0.00 446 ASP A O 4
ATOM 6169 N N . HIS A 1 90 ? -10.613 25.078 43.871 1.00 0.00 447 HIS A N 4
ATOM 6170 C CA . HIS A 1 90 ? -9.771 24.270 44.745 1.00 0.00 447 HIS A CA 4
ATOM 6171 C C . HIS A 1 90 ? -8.448 23.932 44.064 1.00 0.00 447 HIS A C 4
ATOM 6172 O O . HIS A 1 90 ? -7.388 23.967 44.691 1.00 0.00 447 HIS A O 4
ATOM 6186 N N . LEU A 1 91 ? -8.517 23.603 42.779 1.00 0.00 448 LEU A N 4
ATOM 6187 C CA . LEU A 1 91 ? -7.325 23.257 42.012 1.00 0.00 448 LEU A CA 4
ATOM 6188 C C . LEU A 1 91 ? -6.399 24.461 41.873 1.00 0.00 448 LEU A C 4
ATOM 6189 O O . LEU A 1 91 ? -5.237 24.413 42.276 1.00 0.00 448 LEU A O 4
ATOM 6205 N N . ALA A 1 92 ? -6.922 25.541 41.301 1.00 0.00 449 ALA A N 4
ATOM 6206 C CA . ALA A 1 92 ? -6.144 26.759 41.113 1.00 0.00 449 ALA A CA 4
ATOM 6207 C C . ALA A 1 92 ? -5.421 27.152 42.397 1.00 0.00 449 ALA A C 4
ATOM 6208 O O . ALA A 1 92 ? -4.218 27.419 42.387 1.00 0.00 449 ALA A O 4
ATOM 6215 N N . LEU A 1 93 ? -6.160 27.188 43.500 1.00 0.00 450 LEU A N 4
ATOM 6216 C CA . LEU A 1 93 ? -5.589 27.550 44.792 1.00 0.00 450 LEU A CA 4
ATOM 6217 C C . LEU A 1 93 ? -4.574 26.507 45.250 1.00 0.00 450 LEU A C 4
ATOM 6218 O O . LEU A 1 93 ? -3.524 26.846 45.796 1.00 0.00 450 LEU A O 4
ATOM 6234 N N . HIS A 1 94 ? -4.895 25.237 45.023 1.00 0.00 451 HIS A N 4
ATOM 6235 C CA . HIS A 1 94 ? -4.009 24.145 45.410 1.00 0.00 451 HIS A CA 4
ATOM 6236 C C . HIS A 1 94 ? -2.614 24.343 44.826 1.00 0.00 451 HIS A C 4
ATOM 6237 O O . HIS A 1 94 ? -1.610 24.157 45.514 1.00 0.00 451 HIS A O 4
ATOM 6251 N N . MET A 1 95 ? -2.558 24.722 43.553 1.00 0.00 452 MET A N 4
ATOM 6252 C CA . MET A 1 95 ? -1.286 24.946 42.877 1.00 0.00 452 MET A CA 4
ATOM 6253 C C . MET A 1 95 ? -0.313 25.695 43.784 1.00 0.00 452 MET A C 4
ATOM 6254 O O . MET A 1 95 ? 0.865 25.348 43.869 1.00 0.00 452 MET A O 4
ATOM 6268 N N . LYS A 1 96 ? -0.814 26.724 44.459 1.00 0.00 453 LYS A N 4
ATOM 6269 C CA . LYS A 1 96 ? 0.009 27.522 45.360 1.00 0.00 453 LYS A CA 4
ATOM 6270 C C . LYS A 1 96 ? 1.040 26.650 46.071 1.00 0.00 453 LYS A C 4
ATOM 6271 O O . LYS A 1 96 ? 2.196 27.042 46.226 1.00 0.00 453 LYS A O 4
ATOM 6290 N N . ARG A 1 97 ? 0.613 25.466 46.498 1.00 0.00 454 ARG A N 4
ATOM 6291 C CA . ARG A 1 97 ? 1.500 24.539 47.191 1.00 0.00 454 ARG A CA 4
ATOM 6292 C C . ARG A 1 97 ? 2.608 24.051 46.264 1.00 0.00 454 ARG A C 4
ATOM 6293 O O . ARG A 1 97 ? 3.789 24.106 46.608 1.00 0.00 454 ARG A O 4
ATOM 6314 N N . HIS A 1 98 ? 2.220 23.572 45.086 1.00 0.00 455 HIS A N 4
ATOM 6315 C CA . HIS A 1 98 ? 3.181 23.073 44.109 1.00 0.00 455 HIS A CA 4
ATOM 6316 C C . HIS A 1 98 ? 4.120 24.186 43.655 1.00 0.00 455 HIS A C 4
ATOM 6317 O O . HIS A 1 98 ? 5.339 24.017 43.648 1.00 0.00 455 HIS A O 4
ATOM 6331 N N . GLN A 1 99 ? 3.544 25.322 43.275 1.00 0.00 456 GLN A N 4
ATOM 6332 C CA . GLN A 1 99 ? 4.331 26.461 42.818 1.00 0.00 456 GLN A CA 4
ATOM 6333 C C . GLN A 1 99 ? 5.534 26.693 43.727 1.00 0.00 456 GLN A C 4
ATOM 6334 O O . GLN A 1 99 ? 5.582 26.189 44.849 1.00 0.00 456 GLN A O 4
ATOM 6348 N N . ASN A 1 100 ? 6.503 27.457 43.235 1.00 0.00 457 ASN A N 4
ATOM 6349 C CA . ASN A 1 100 ? 7.707 27.754 44.003 1.00 0.00 457 ASN A CA 4
ATOM 6350 C C . ASN A 1 100 ? 7.361 28.076 45.454 1.00 0.00 457 ASN A C 4
ATOM 6351 O O . ASN A 1 100 ? 6.204 28.333 45.784 1.00 0.00 457 ASN A O 4
ATOM 6365 N N . GLY A 1 1 ? 68.120 -28.603 31.523 1.00 0.00 358 GLY A N 5
ATOM 6366 C CA . GLY A 1 1 ? 67.313 -27.398 31.557 1.00 0.00 358 GLY A CA 5
ATOM 6367 C C . GLY A 1 1 ? 65.936 -27.605 30.960 1.00 0.00 358 GLY A C 5
ATOM 6368 O O . GLY A 1 1 ? 65.652 -28.657 30.387 1.00 0.00 358 GLY A O 5
ATOM 6372 N N . SER A 1 2 ? 65.076 -26.600 31.095 1.00 0.00 359 SER A N 5
ATOM 6373 C CA . SER A 1 2 ? 63.719 -26.679 30.568 1.00 0.00 359 SER A CA 5
ATOM 6374 C C . SER A 1 2 ? 62.998 -25.344 30.722 1.00 0.00 359 SER A C 5
ATOM 6375 O O . SER A 1 2 ? 63.280 -24.576 31.642 1.00 0.00 359 SER A O 5
ATOM 6383 N N . SER A 1 3 ? 62.064 -25.074 29.815 1.00 0.00 360 SER A N 5
ATOM 6384 C CA . SER A 1 3 ? 61.304 -23.830 29.847 1.00 0.00 360 SER A CA 5
ATOM 6385 C C . SER A 1 3 ? 60.130 -23.886 28.875 1.00 0.00 360 SER A C 5
ATOM 6386 O O . SER A 1 3 ? 59.987 -24.839 28.111 1.00 0.00 360 SER A O 5
ATOM 6394 N N . GLY A 1 4 ? 59.290 -22.856 28.911 1.00 0.00 361 GLY A N 5
ATOM 6395 C CA . GLY A 1 4 ? 58.138 -22.806 28.030 1.00 0.00 361 GLY A CA 5
ATOM 6396 C C . GLY A 1 4 ? 57.461 -21.450 28.036 1.00 0.00 361 GLY A C 5
ATOM 6397 O O . GLY A 1 4 ? 57.951 -20.507 28.657 1.00 0.00 361 GLY A O 5
ATOM 6401 N N . SER A 1 5 ? 56.332 -21.351 27.341 1.00 0.00 362 SER A N 5
ATOM 6402 C CA . SER A 1 5 ? 55.590 -20.098 27.264 1.00 0.00 362 SER A CA 5
ATOM 6403 C C . SER A 1 5 ? 54.181 -20.334 26.728 1.00 0.00 362 SER A C 5
ATOM 6404 O O . SER A 1 5 ? 53.883 -21.393 26.177 1.00 0.00 362 SER A O 5
ATOM 6412 N N . SER A 1 6 ? 53.317 -19.338 26.895 1.00 0.00 363 SER A N 5
ATOM 6413 C CA . SER A 1 6 ? 51.937 -19.437 26.433 1.00 0.00 363 SER A CA 5
ATOM 6414 C C . SER A 1 6 ? 51.235 -18.085 26.526 1.00 0.00 363 SER A C 5
ATOM 6415 O O . SER A 1 6 ? 51.668 -17.197 27.258 1.00 0.00 363 SER A O 5
ATOM 6423 N N . GLY A 1 7 ? 50.146 -17.938 25.777 1.00 0.00 364 GLY A N 5
ATOM 6424 C CA . GLY A 1 7 ? 49.401 -16.694 25.788 1.00 0.00 364 GLY A CA 5
ATOM 6425 C C . GLY A 1 7 ? 48.154 -16.757 24.928 1.00 0.00 364 GLY A C 5
ATOM 6426 O O . GLY A 1 7 ? 48.196 -16.530 23.719 1.00 0.00 364 GLY A O 5
ATOM 6430 N N . PRO A 1 8 ? 47.012 -17.073 25.557 1.00 0.00 365 PRO A N 5
ATOM 6431 C CA . PRO A 1 8 ? 45.726 -17.174 24.860 1.00 0.00 365 PRO A CA 5
ATOM 6432 C C . PRO A 1 8 ? 45.210 -15.816 24.397 1.00 0.00 365 PRO A C 5
ATOM 6433 O O . PRO A 1 8 ? 45.888 -14.800 24.546 1.00 0.00 365 PRO A O 5
ATOM 6444 N N . ASP A 1 9 ? 44.006 -15.807 23.835 1.00 0.00 366 ASP A N 5
ATOM 6445 C CA . ASP A 1 9 ? 43.397 -14.573 23.352 1.00 0.00 366 ASP A CA 5
ATOM 6446 C C . ASP A 1 9 ? 41.875 -14.660 23.404 1.00 0.00 366 ASP A C 5
ATOM 6447 O O . ASP A 1 9 ? 41.306 -15.752 23.438 1.00 0.00 366 ASP A O 5
ATOM 6456 N N . LEU A 1 10 ? 41.221 -13.504 23.411 1.00 0.00 367 LEU A N 5
ATOM 6457 C CA . LEU A 1 10 ? 39.764 -13.449 23.460 1.00 0.00 367 LEU A CA 5
ATOM 6458 C C . LEU A 1 10 ? 39.240 -12.224 22.720 1.00 0.00 367 LEU A C 5
ATOM 6459 O O . LEU A 1 10 ? 40.007 -11.336 22.349 1.00 0.00 367 LEU A O 5
ATOM 6475 N N . GLU A 1 11 ? 37.928 -12.182 22.509 1.00 0.00 368 GLU A N 5
ATOM 6476 C CA . GLU A 1 11 ? 37.302 -11.064 21.814 1.00 0.00 368 GLU A CA 5
ATOM 6477 C C . GLU A 1 11 ? 35.795 -11.050 22.052 1.00 0.00 368 GLU A C 5
ATOM 6478 O O . GLU A 1 11 ? 35.176 -12.096 22.253 1.00 0.00 368 GLU A O 5
ATOM 6490 N N . LYS A 1 12 ? 35.209 -9.858 22.029 1.00 0.00 369 LYS A N 5
ATOM 6491 C CA . LYS A 1 12 ? 33.774 -9.706 22.241 1.00 0.00 369 LYS A CA 5
ATOM 6492 C C . LYS A 1 12 ? 33.295 -8.339 21.763 1.00 0.00 369 LYS A C 5
ATOM 6493 O O . LYS A 1 12 ? 33.691 -7.307 22.306 1.00 0.00 369 LYS A O 5
ATOM 6512 N N . ARG A 1 13 ? 32.441 -8.339 20.745 1.00 0.00 370 ARG A N 5
ATOM 6513 C CA . ARG A 1 13 ? 31.909 -7.098 20.194 1.00 0.00 370 ARG A CA 5
ATOM 6514 C C . ARG A 1 13 ? 30.414 -6.975 20.478 1.00 0.00 370 ARG A C 5
ATOM 6515 O O . ARG A 1 13 ? 29.733 -7.972 20.714 1.00 0.00 370 ARG A O 5
ATOM 6536 N N . ARG A 1 14 ? 29.912 -5.744 20.455 1.00 0.00 371 ARG A N 5
ATOM 6537 C CA . ARG A 1 14 ? 28.500 -5.490 20.711 1.00 0.00 371 ARG A CA 5
ATOM 6538 C C . ARG A 1 14 ? 27.837 -4.835 19.503 1.00 0.00 371 ARG A C 5
ATOM 6539 O O . ARG A 1 14 ? 28.358 -3.868 18.946 1.00 0.00 371 ARG A O 5
ATOM 6560 N N . ILE A 1 15 ? 26.688 -5.368 19.103 1.00 0.00 372 ILE A N 5
ATOM 6561 C CA . ILE A 1 15 ? 25.954 -4.835 17.962 1.00 0.00 372 ILE A CA 5
ATOM 6562 C C . ILE A 1 15 ? 24.466 -4.714 18.273 1.00 0.00 372 ILE A C 5
ATOM 6563 O O . ILE A 1 15 ? 23.840 -5.663 18.745 1.00 0.00 372 ILE A O 5
ATOM 6579 N N . HIS A 1 16 ? 23.905 -3.540 18.002 1.00 0.00 373 HIS A N 5
ATOM 6580 C CA . HIS A 1 16 ? 22.489 -3.294 18.250 1.00 0.00 373 HIS A CA 5
ATOM 6581 C C . HIS A 1 16 ? 21.660 -3.586 17.003 1.00 0.00 373 HIS A C 5
ATOM 6582 O O . HIS A 1 16 ? 21.484 -2.720 16.146 1.00 0.00 373 HIS A O 5
ATOM 6596 N N . TYR A 1 17 ? 21.155 -4.811 16.907 1.00 0.00 374 TYR A N 5
ATOM 6597 C CA . TYR A 1 17 ? 20.347 -5.218 15.763 1.00 0.00 374 TYR A CA 5
ATOM 6598 C C . TYR A 1 17 ? 18.964 -4.577 15.817 1.00 0.00 374 TYR A C 5
ATOM 6599 O O . TYR A 1 17 ? 18.269 -4.656 16.831 1.00 0.00 374 TYR A O 5
ATOM 6617 N N . CYS A 1 18 ? 18.570 -3.942 14.719 1.00 0.00 375 CYS A N 5
ATOM 6618 C CA . CYS A 1 18 ? 17.270 -3.287 14.638 1.00 0.00 375 CYS A CA 5
ATOM 6619 C C . CYS A 1 18 ? 16.145 -4.270 14.952 1.00 0.00 375 CYS A C 5
ATOM 6620 O O . CYS A 1 18 ? 16.076 -5.355 14.374 1.00 0.00 375 CYS A O 5
ATOM 6627 N N . ASP A 1 19 ? 15.267 -3.881 15.870 1.00 0.00 376 ASP A N 5
ATOM 6628 C CA . ASP A 1 19 ? 14.144 -4.726 16.260 1.00 0.00 376 ASP A CA 5
ATOM 6629 C C . ASP A 1 19 ? 12.983 -4.573 15.283 1.00 0.00 376 ASP A C 5
ATOM 6630 O O . ASP A 1 19 ? 11.819 -4.548 15.685 1.00 0.00 376 ASP A O 5
ATOM 6639 N N . TYR A 1 20 ? 13.307 -4.469 13.999 1.00 0.00 377 TYR A N 5
ATOM 6640 C CA . TYR A 1 20 ? 12.291 -4.314 12.964 1.00 0.00 377 TYR A CA 5
ATOM 6641 C C . TYR A 1 20 ? 12.332 -5.481 11.982 1.00 0.00 377 TYR A C 5
ATOM 6642 O O . TYR A 1 20 ? 13.396 -5.959 11.590 1.00 0.00 377 TYR A O 5
ATOM 6660 N N . PRO A 1 21 ? 11.143 -5.950 11.573 1.00 0.00 378 PRO A N 5
ATOM 6661 C CA . PRO A 1 21 ? 11.015 -7.065 10.630 1.00 0.00 378 PRO A CA 5
ATOM 6662 C C . PRO A 1 21 ? 11.461 -6.688 9.222 1.00 0.00 378 PRO A C 5
ATOM 6663 O O . PRO A 1 21 ? 10.984 -5.708 8.651 1.00 0.00 378 PRO A O 5
ATOM 6674 N N . GLY A 1 22 ? 12.378 -7.473 8.666 1.00 0.00 379 GLY A N 5
ATOM 6675 C CA . GLY A 1 22 ? 12.873 -7.205 7.328 1.00 0.00 379 GLY A CA 5
ATOM 6676 C C . GLY A 1 22 ? 14.146 -6.383 7.335 1.00 0.00 379 GLY A C 5
ATOM 6677 O O . GLY A 1 22 ? 15.125 -6.735 6.676 1.00 0.00 379 GLY A O 5
ATOM 6681 N N . CYS A 1 23 ? 14.134 -5.283 8.080 1.00 0.00 380 CYS A N 5
ATOM 6682 C CA . CYS A 1 23 ? 15.296 -4.406 8.168 1.00 0.00 380 CYS A CA 5
ATOM 6683 C C . CYS A 1 23 ? 16.548 -5.197 8.535 1.00 0.00 380 CYS A C 5
ATOM 6684 O O . CYS A 1 23 ? 16.525 -6.036 9.437 1.00 0.00 380 CYS A O 5
ATOM 6691 N N . THR A 1 24 ? 17.641 -4.925 7.830 1.00 0.00 381 THR A N 5
ATOM 6692 C CA . THR A 1 24 ? 18.903 -5.611 8.079 1.00 0.00 381 THR A CA 5
ATOM 6693 C C . THR A 1 24 ? 20.017 -4.617 8.390 1.00 0.00 381 THR A C 5
ATOM 6694 O O . THR A 1 24 ? 21.161 -4.801 7.974 1.00 0.00 381 THR A O 5
ATOM 6705 N N . LYS A 1 25 ? 19.676 -3.564 9.125 1.00 0.00 382 LYS A N 5
ATOM 6706 C CA . LYS A 1 25 ? 20.647 -2.541 9.494 1.00 0.00 382 LYS A CA 5
ATOM 6707 C C . LYS A 1 25 ? 21.075 -2.698 10.950 1.00 0.00 382 LYS A C 5
ATOM 6708 O O . LYS A 1 25 ? 20.301 -3.157 11.789 1.00 0.00 382 LYS A O 5
ATOM 6727 N N . VAL A 1 26 ? 22.313 -2.310 11.243 1.00 0.00 383 VAL A N 5
ATOM 6728 C CA . VAL A 1 26 ? 22.842 -2.405 12.598 1.00 0.00 383 VAL A CA 5
ATOM 6729 C C . VAL A 1 26 ? 23.811 -1.264 12.891 1.00 0.00 383 VAL A C 5
ATOM 6730 O O . VAL A 1 26 ? 24.521 -0.796 12.001 1.00 0.00 383 VAL A O 5
ATOM 6743 N N . TYR A 1 27 ? 23.834 -0.822 14.143 1.00 0.00 384 TYR A N 5
ATOM 6744 C CA . TYR A 1 27 ? 24.714 0.266 14.553 1.00 0.00 384 TYR A CA 5
ATOM 6745 C C . TYR A 1 27 ? 25.283 0.011 15.946 1.00 0.00 384 TYR A C 5
ATOM 6746 O O . TYR A 1 27 ? 24.594 -0.505 16.827 1.00 0.00 384 TYR A O 5
ATOM 6764 N N . THR A 1 28 ? 26.546 0.376 16.137 1.00 0.00 385 THR A N 5
ATOM 6765 C CA . THR A 1 28 ? 27.210 0.187 17.421 1.00 0.00 385 THR A CA 5
ATOM 6766 C C . THR A 1 28 ? 26.917 1.346 18.367 1.00 0.00 385 THR A C 5
ATOM 6767 O O . THR A 1 28 ? 27.783 1.771 19.132 1.00 0.00 385 THR A O 5
ATOM 6778 N N . LYS A 1 29 ? 25.690 1.853 18.312 1.00 0.00 386 LYS A N 5
ATOM 6779 C CA . LYS A 1 29 ? 25.280 2.962 19.165 1.00 0.00 386 LYS A CA 5
ATOM 6780 C C . LYS A 1 29 ? 23.849 2.770 19.657 1.00 0.00 386 LYS A C 5
ATOM 6781 O O . LYS A 1 29 ? 23.030 2.144 18.984 1.00 0.00 386 LYS A O 5
ATOM 6800 N N . SER A 1 30 ? 23.554 3.314 20.833 1.00 0.00 387 SER A N 5
ATOM 6801 C CA . SER A 1 30 ? 22.222 3.201 21.415 1.00 0.00 387 SER A CA 5
ATOM 6802 C C . SER A 1 30 ? 21.328 4.347 20.952 1.00 0.00 387 SER A C 5
ATOM 6803 O O . SER A 1 30 ? 20.209 4.127 20.487 1.00 0.00 387 SER A O 5
ATOM 6811 N N . SER A 1 31 ? 21.829 5.571 21.084 1.00 0.00 388 SER A N 5
ATOM 6812 C CA . SER A 1 31 ? 21.075 6.753 20.683 1.00 0.00 388 SER A CA 5
ATOM 6813 C C . SER A 1 31 ? 20.797 6.737 19.183 1.00 0.00 388 SER A C 5
ATOM 6814 O O . SER A 1 31 ? 19.669 6.969 18.747 1.00 0.00 388 SER A O 5
ATOM 6822 N N . HIS A 1 32 ? 21.834 6.461 18.398 1.00 0.00 389 HIS A N 5
ATOM 6823 C CA . HIS A 1 32 ? 21.702 6.414 16.946 1.00 0.00 389 HIS A CA 5
ATOM 6824 C C . HIS A 1 32 ? 20.559 5.490 16.534 1.00 0.00 389 HIS A C 5
ATOM 6825 O O . HIS A 1 32 ? 19.642 5.901 15.822 1.00 0.00 389 HIS A O 5
ATOM 6839 N N . LEU A 1 33 ? 20.621 4.243 16.985 1.00 0.00 390 LEU A N 5
ATOM 6840 C CA . LEU A 1 33 ? 19.592 3.260 16.663 1.00 0.00 390 LEU A CA 5
ATOM 6841 C C . LEU A 1 33 ? 18.202 3.887 16.728 1.00 0.00 390 LEU A C 5
ATOM 6842 O O . LEU A 1 33 ? 17.497 3.964 15.722 1.00 0.00 390 LEU A O 5
ATOM 6858 N N . LYS A 1 34 ? 17.816 4.334 17.918 1.00 0.00 391 LYS A N 5
ATOM 6859 C CA . LYS A 1 34 ? 16.512 4.957 18.115 1.00 0.00 391 LYS A CA 5
ATOM 6860 C C . LYS A 1 34 ? 16.192 5.921 16.977 1.00 0.00 391 LYS A C 5
ATOM 6861 O O . LYS A 1 34 ? 15.099 5.889 16.413 1.00 0.00 391 LYS A O 5
ATOM 6880 N N . ALA A 1 35 ? 17.154 6.775 16.643 1.00 0.00 392 ALA A N 5
ATOM 6881 C CA . ALA A 1 35 ? 16.975 7.745 15.570 1.00 0.00 392 ALA A CA 5
ATOM 6882 C C . ALA A 1 35 ? 16.642 7.052 14.253 1.00 0.00 392 ALA A C 5
ATOM 6883 O O . ALA A 1 35 ? 15.802 7.524 13.486 1.00 0.00 392 ALA A O 5
ATOM 6890 N N . HIS A 1 36 ? 17.306 5.929 13.996 1.00 0.00 393 HIS A N 5
ATOM 6891 C CA . HIS A 1 36 ? 17.081 5.171 12.771 1.00 0.00 393 HIS A CA 5
ATOM 6892 C C . HIS A 1 36 ? 15.653 4.634 12.719 1.00 0.00 393 HIS A C 5
ATOM 6893 O O . HIS A 1 36 ? 14.987 4.712 11.686 1.00 0.00 393 HIS A O 5
ATOM 6907 N N . LEU A 1 37 ? 15.190 4.089 13.839 1.00 0.00 394 LEU A N 5
ATOM 6908 C CA . LEU A 1 37 ? 13.842 3.539 13.921 1.00 0.00 394 LEU A CA 5
ATOM 6909 C C . LEU A 1 37 ? 12.842 4.439 13.203 1.00 0.00 394 LEU A C 5
ATOM 6910 O O . LEU A 1 37 ? 11.875 3.961 12.609 1.00 0.00 394 LEU A O 5
ATOM 6926 N N . ARG A 1 38 ? 13.082 5.745 13.260 1.00 0.00 395 ARG A N 5
ATOM 6927 C CA . ARG A 1 38 ? 12.203 6.713 12.614 1.00 0.00 395 ARG A CA 5
ATOM 6928 C C . ARG A 1 38 ? 11.905 6.301 11.175 1.00 0.00 395 ARG A C 5
ATOM 6929 O O . ARG A 1 38 ? 10.749 6.269 10.753 1.00 0.00 395 ARG A O 5
ATOM 6950 N N . THR A 1 39 ? 12.957 5.987 10.425 1.00 0.00 396 THR A N 5
ATOM 6951 C CA . THR A 1 39 ? 12.810 5.580 9.034 1.00 0.00 396 THR A CA 5
ATOM 6952 C C . THR A 1 39 ? 11.536 4.768 8.831 1.00 0.00 396 THR A C 5
ATOM 6953 O O . THR A 1 39 ? 10.709 5.094 7.979 1.00 0.00 396 THR A O 5
ATOM 6964 N N . HIS A 1 40 ? 11.383 3.708 9.619 1.00 0.00 397 HIS A N 5
ATOM 6965 C CA . HIS A 1 40 ? 10.208 2.849 9.526 1.00 0.00 397 HIS A CA 5
ATOM 6966 C C . HIS A 1 40 ? 8.960 3.583 10.007 1.00 0.00 397 HIS A C 5
ATOM 6967 O O . HIS A 1 40 ? 7.898 3.497 9.388 1.00 0.00 397 HIS A O 5
ATOM 6981 N N . THR A 1 41 ? 9.093 4.305 11.115 1.00 0.00 398 THR A N 5
ATOM 6982 C CA . THR A 1 41 ? 7.976 5.051 11.680 1.00 0.00 398 THR A CA 5
ATOM 6983 C C . THR A 1 41 ? 7.110 5.659 10.583 1.00 0.00 398 THR A C 5
ATOM 6984 O O . THR A 1 41 ? 7.587 6.446 9.767 1.00 0.00 398 THR A O 5
ATOM 6995 N N . GLY A 1 42 ? 5.833 5.289 10.570 1.00 0.00 399 GLY A N 5
ATOM 6996 C CA . GLY A 1 42 ? 4.920 5.809 9.568 1.00 0.00 399 GLY A CA 5
ATOM 6997 C C . GLY A 1 42 ? 3.467 5.592 9.940 1.00 0.00 399 GLY A C 5
ATOM 6998 O O . GLY A 1 42 ? 2.840 6.458 10.548 1.00 0.00 399 GLY A O 5
ATOM 7002 N N . GLU A 1 43 ? 2.930 4.432 9.572 1.00 0.00 400 GLU A N 5
ATOM 7003 C CA . GLU A 1 43 ? 1.540 4.106 9.869 1.00 0.00 400 GLU A CA 5
ATOM 7004 C C . GLU A 1 43 ? 1.197 4.455 11.315 1.00 0.00 400 GLU A C 5
ATOM 7005 O O . GLU A 1 43 ? 1.436 3.667 12.229 1.00 0.00 400 GLU A O 5
ATOM 7017 N N . LYS A 1 44 ? 0.635 5.643 11.513 1.00 0.00 401 LYS A N 5
ATOM 7018 C CA . LYS A 1 44 ? 0.257 6.098 12.845 1.00 0.00 401 LYS A CA 5
ATOM 7019 C C . LYS A 1 44 ? -1.196 6.561 12.870 1.00 0.00 401 LYS A C 5
ATOM 7020 O O . LYS A 1 44 ? -1.493 7.756 12.873 1.00 0.00 401 LYS A O 5
ATOM 7039 N N . PRO A 1 45 ? -2.126 5.594 12.891 1.00 0.00 402 PRO A N 5
ATOM 7040 C CA . PRO A 1 45 ? -3.564 5.878 12.919 1.00 0.00 402 PRO A CA 5
ATOM 7041 C C . PRO A 1 45 ? -4.012 6.473 14.249 1.00 0.00 402 PRO A C 5
ATOM 7042 O O . PRO A 1 45 ? -5.044 7.139 14.326 1.00 0.00 402 PRO A O 5
ATOM 7053 N N . TYR A 1 46 ? -3.229 6.228 15.295 1.00 0.00 403 TYR A N 5
ATOM 7054 C CA . TYR A 1 46 ? -3.547 6.738 16.623 1.00 0.00 403 TYR A CA 5
ATOM 7055 C C . TYR A 1 46 ? -3.066 8.176 16.784 1.00 0.00 403 TYR A C 5
ATOM 7056 O O . TYR A 1 46 ? -1.893 8.480 16.563 1.00 0.00 403 TYR A O 5
ATOM 7074 N N . LYS A 1 47 ? -3.980 9.059 17.171 1.00 0.00 404 LYS A N 5
ATOM 7075 C CA . LYS A 1 47 ? -3.652 10.467 17.364 1.00 0.00 404 LYS A CA 5
ATOM 7076 C C . LYS A 1 47 ? -4.149 10.960 18.719 1.00 0.00 404 LYS A C 5
ATOM 7077 O O . LYS A 1 47 ? -5.300 10.731 19.091 1.00 0.00 404 LYS A O 5
ATOM 7096 N N . CYS A 1 48 ? -3.274 11.640 19.453 1.00 0.00 405 CYS A N 5
ATOM 7097 C CA . CYS A 1 48 ? -3.623 12.167 20.767 1.00 0.00 405 CYS A CA 5
ATOM 7098 C C . CYS A 1 48 ? -4.698 13.244 20.652 1.00 0.00 405 CYS A C 5
ATOM 7099 O O . CYS A 1 48 ? -4.464 14.314 20.090 1.00 0.00 405 CYS A O 5
ATOM 7106 N N . THR A 1 49 ? -5.879 12.955 21.191 1.00 0.00 406 THR A N 5
ATOM 7107 C CA . THR A 1 49 ? -6.990 13.897 21.149 1.00 0.00 406 THR A CA 5
ATOM 7108 C C . THR A 1 49 ? -6.888 14.917 22.277 1.00 0.00 406 THR A C 5
ATOM 7109 O O . THR A 1 49 ? -7.872 15.199 22.962 1.00 0.00 406 THR A O 5
ATOM 7120 N N . TRP A 1 50 ? -5.694 15.468 22.464 1.00 0.00 407 TRP A N 5
ATOM 7121 C CA . TRP A 1 50 ? -5.465 16.458 23.510 1.00 0.00 407 TRP A CA 5
ATOM 7122 C C . TRP A 1 50 ? -5.294 17.851 22.913 1.00 0.00 407 TRP A C 5
ATOM 7123 O O . TRP A 1 50 ? -4.430 18.070 22.065 1.00 0.00 407 TRP A O 5
ATOM 7144 N N . GLU A 1 51 ? -6.124 18.788 23.361 1.00 0.00 408 GLU A N 5
ATOM 7145 C CA . GLU A 1 51 ? -6.063 20.159 22.868 1.00 0.00 408 GLU A CA 5
ATOM 7146 C C . GLU A 1 51 ? -4.620 20.650 22.802 1.00 0.00 408 GLU A C 5
ATOM 7147 O O . GLU A 1 51 ? -3.945 20.768 23.824 1.00 0.00 408 GLU A O 5
ATOM 7159 N N . GLY A 1 52 ? -4.153 20.935 21.591 1.00 0.00 409 GLY A N 5
ATOM 7160 C CA . GLY A 1 52 ? -2.793 21.409 21.413 1.00 0.00 409 GLY A CA 5
ATOM 7161 C C . GLY A 1 52 ? -1.857 20.319 20.928 1.00 0.00 409 GLY A C 5
ATOM 7162 O O . GLY A 1 52 ? -1.080 20.527 19.996 1.00 0.00 409 GLY A O 5
ATOM 7166 N N . CYS A 1 53 ? -1.930 19.154 21.563 1.00 0.00 410 CYS A N 5
ATOM 7167 C CA . CYS A 1 53 ? -1.082 18.027 21.193 1.00 0.00 410 CYS A CA 5
ATOM 7168 C C . CYS A 1 53 ? -1.452 17.499 19.811 1.00 0.00 410 CYS A C 5
ATOM 7169 O O . CYS A 1 53 ? -2.629 17.317 19.499 1.00 0.00 410 CYS A O 5
ATOM 7176 N N . ASP A 1 54 ? -0.440 17.254 18.986 1.00 0.00 411 ASP A N 5
ATOM 7177 C CA . ASP A 1 54 ? -0.658 16.744 17.637 1.00 0.00 411 ASP A CA 5
ATOM 7178 C C . ASP A 1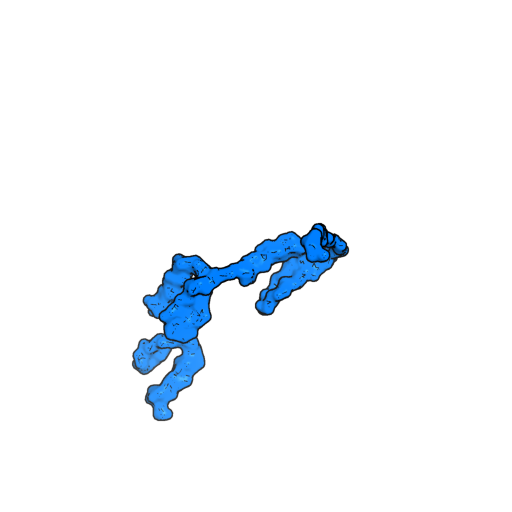 54 ? 0.232 15.536 17.362 1.00 0.00 411 ASP A C 5
ATOM 7179 O O . ASP A 1 54 ? 0.531 15.223 16.210 1.00 0.00 411 ASP A O 5
ATOM 7188 N N . TRP A 1 55 ? 0.651 14.862 18.427 1.00 0.00 412 TRP A N 5
ATOM 7189 C CA . TRP A 1 55 ? 1.508 13.689 18.300 1.00 0.00 412 TRP A CA 5
ATOM 7190 C C . TRP A 1 55 ? 0.684 12.444 17.989 1.00 0.00 412 TRP A C 5
ATOM 7191 O O . TRP A 1 55 ? -0.520 12.407 18.243 1.00 0.00 412 TRP A O 5
ATOM 7212 N N . ARG A 1 56 ? 1.339 11.428 17.438 1.00 0.00 413 ARG A N 5
ATOM 7213 C CA . ARG A 1 56 ? 0.666 10.182 17.091 1.00 0.00 413 ARG A CA 5
ATOM 7214 C C . ARG A 1 56 ? 1.537 8.979 17.439 1.00 0.00 413 ARG A C 5
ATOM 7215 O O . ARG A 1 56 ? 2.757 9.095 17.557 1.00 0.00 413 ARG A O 5
ATOM 7236 N N . PHE A 1 57 ? 0.902 7.823 17.602 1.00 0.00 414 PHE A N 5
ATOM 7237 C CA . PHE A 1 57 ? 1.618 6.598 17.938 1.00 0.00 414 PHE A CA 5
ATOM 7238 C C . PHE A 1 57 ? 1.091 5.419 17.124 1.00 0.00 414 PHE A C 5
ATOM 7239 O O . PHE A 1 57 ? 0.113 5.547 16.388 1.00 0.00 414 PHE A O 5
ATOM 7256 N N . ALA A 1 58 ? 1.748 4.272 17.262 1.00 0.00 415 ALA A N 5
ATOM 7257 C CA . ALA A 1 58 ? 1.346 3.071 16.541 1.00 0.00 415 ALA A CA 5
ATOM 7258 C C . ALA A 1 58 ? 0.509 2.153 17.427 1.00 0.00 415 ALA A C 5
ATOM 7259 O O . ALA A 1 58 ? -0.511 1.617 16.993 1.00 0.00 415 ALA A O 5
ATOM 7266 N N . ARG A 1 59 ? 0.947 1.977 18.669 1.00 0.00 416 ARG A N 5
ATOM 7267 C CA . ARG A 1 59 ? 0.239 1.122 19.615 1.00 0.00 416 ARG A CA 5
ATOM 7268 C C . ARG A 1 59 ? -0.676 1.948 20.514 1.00 0.00 416 ARG A C 5
ATOM 7269 O O . ARG A 1 59 ? -0.264 2.968 21.067 1.00 0.00 416 ARG A O 5
ATOM 7290 N N . SER A 1 60 ? -1.920 1.501 20.655 1.00 0.00 417 SER A N 5
ATOM 7291 C CA . SER A 1 60 ? -2.895 2.201 21.483 1.00 0.00 417 SER A CA 5
ATOM 7292 C C . SER A 1 60 ? -2.355 2.415 22.894 1.00 0.00 417 SER A C 5
ATOM 7293 O O . SER A 1 60 ? -2.358 3.533 23.409 1.00 0.00 417 SER A O 5
ATOM 7301 N N . ASP A 1 61 ? -1.893 1.334 23.514 1.00 0.00 418 ASP A N 5
ATOM 7302 C CA . ASP A 1 61 ? -1.349 1.402 24.865 1.00 0.00 418 ASP A CA 5
ATOM 7303 C C . ASP A 1 61 ? -0.407 2.593 25.013 1.00 0.00 418 ASP A C 5
ATOM 7304 O O . ASP A 1 61 ? -0.506 3.359 25.971 1.00 0.00 418 ASP A O 5
ATOM 7313 N N . GLU A 1 62 ? 0.505 2.742 24.058 1.00 0.00 419 GLU A N 5
ATOM 7314 C CA . GLU A 1 62 ? 1.466 3.839 24.084 1.00 0.00 419 GLU A CA 5
ATOM 7315 C C . GLU A 1 62 ? 0.753 5.183 24.204 1.00 0.00 419 GLU A C 5
ATOM 7316 O O . GLU A 1 62 ? 1.108 6.014 25.041 1.00 0.00 419 GLU A O 5
ATOM 7328 N N . LEU A 1 63 ? -0.254 5.389 23.362 1.00 0.00 420 LEU A N 5
ATOM 7329 C CA . LEU A 1 63 ? -1.017 6.632 23.373 1.00 0.00 420 LEU A CA 5
ATOM 7330 C C . LEU A 1 63 ? -1.731 6.822 24.708 1.00 0.00 420 LEU A C 5
ATOM 7331 O O . LEU A 1 63 ? -1.859 7.942 25.203 1.00 0.00 420 LEU A O 5
ATOM 7347 N N . THR A 1 64 ? -2.193 5.718 25.288 1.00 0.00 421 THR A N 5
ATOM 7348 C CA . THR A 1 64 ? -2.892 5.762 26.566 1.00 0.00 421 THR A CA 5
ATOM 7349 C C . THR A 1 64 ? -1.996 6.322 27.664 1.00 0.00 421 THR A C 5
ATOM 7350 O O . THR A 1 64 ? -2.353 7.287 28.339 1.00 0.00 421 THR A O 5
ATOM 7361 N N . ARG A 1 65 ? -0.829 5.709 27.839 1.00 0.00 422 ARG A N 5
ATOM 7362 C CA . ARG A 1 65 ? 0.119 6.147 28.856 1.00 0.00 422 ARG A CA 5
ATOM 7363 C C . ARG A 1 65 ? 0.488 7.614 28.661 1.00 0.00 422 ARG A C 5
ATOM 7364 O O . ARG A 1 65 ? 0.483 8.399 29.610 1.00 0.00 422 ARG A O 5
ATOM 7385 N N . HIS A 1 66 ? 0.809 7.978 27.423 1.00 0.00 423 HIS A N 5
ATOM 7386 C CA . HIS A 1 66 ? 1.181 9.352 27.102 1.00 0.00 423 HIS A CA 5
ATOM 7387 C C . HIS A 1 66 ? 0.049 10.316 27.445 1.00 0.00 423 HIS A C 5
ATOM 7388 O O . HIS A 1 66 ? 0.250 11.296 28.163 1.00 0.00 423 HIS A O 5
ATOM 7402 N N . TYR A 1 67 ? -1.141 10.031 26.927 1.00 0.00 424 TYR A N 5
ATOM 7403 C CA . TYR A 1 67 ? -2.304 10.874 27.176 1.00 0.00 424 TYR A CA 5
ATOM 7404 C C . TYR A 1 67 ? -2.447 11.180 28.664 1.00 0.00 424 TYR A C 5
ATOM 7405 O O . TYR A 1 67 ? -2.839 12.282 29.048 1.00 0.00 424 TYR A O 5
ATOM 7423 N N . ARG A 1 68 ? -2.126 10.196 29.497 1.00 0.00 425 ARG A N 5
ATOM 7424 C CA . ARG A 1 68 ? -2.218 10.358 30.943 1.00 0.00 425 ARG A CA 5
ATOM 7425 C C . ARG A 1 68 ? -1.264 11.445 31.431 1.00 0.00 425 ARG A C 5
ATOM 7426 O O . ARG A 1 68 ? -1.657 12.343 32.176 1.00 0.00 425 ARG A O 5
ATOM 7447 N N . LYS A 1 69 ? -0.008 11.356 31.006 1.00 0.00 426 LYS A N 5
ATOM 7448 C CA . LYS A 1 69 ? 1.003 12.331 31.397 1.00 0.00 426 LYS A CA 5
ATOM 7449 C C . LYS A 1 69 ? 0.429 13.744 31.387 1.00 0.00 426 LYS A C 5
ATOM 7450 O O . LYS A 1 69 ? 0.654 14.523 32.314 1.00 0.00 426 LYS A O 5
ATOM 7469 N N . HIS A 1 70 ? -0.314 14.069 30.333 1.00 0.00 427 HIS A N 5
ATOM 7470 C CA . HIS A 1 70 ? -0.922 15.388 30.204 1.00 0.00 427 HIS A CA 5
ATOM 7471 C C . HIS A 1 70 ? -1.585 15.812 31.511 1.00 0.00 427 HIS A C 5
ATOM 7472 O O . HIS A 1 70 ? -1.201 16.811 32.120 1.00 0.00 427 HIS A O 5
ATOM 7486 N N . THR A 1 71 ? -2.584 15.045 31.939 1.00 0.00 428 THR A N 5
ATOM 7487 C CA . THR A 1 71 ? -3.301 15.341 33.172 1.00 0.00 428 THR A CA 5
ATOM 7488 C C . THR A 1 71 ? -2.795 14.480 34.323 1.00 0.00 428 THR A C 5
ATOM 7489 O O . THR A 1 71 ? -3.549 14.138 35.233 1.00 0.00 428 THR A O 5
ATOM 7500 N N . GLY A 1 72 ? -1.513 14.131 34.276 1.00 0.00 429 GLY A N 5
ATOM 7501 C CA . GLY A 1 72 ? -0.928 13.312 35.322 1.00 0.00 429 GLY A CA 5
ATOM 7502 C C . GLY A 1 72 ? -0.011 14.103 36.234 1.00 0.00 429 GLY A C 5
ATOM 7503 O O . GLY A 1 72 ? -0.448 15.036 36.907 1.00 0.00 429 GLY A O 5
ATOM 7507 N N . ALA A 1 73 ? 1.264 13.729 36.257 1.00 0.00 430 ALA A N 5
ATOM 7508 C CA . ALA A 1 73 ? 2.245 14.411 37.093 1.00 0.00 430 ALA A CA 5
ATOM 7509 C C . ALA A 1 73 ? 3.424 14.907 36.263 1.00 0.00 430 ALA A C 5
ATOM 7510 O O . ALA A 1 73 ? 4.062 14.134 35.547 1.00 0.00 430 ALA A O 5
ATOM 7517 N N . LYS A 1 74 ? 3.708 16.201 36.362 1.00 0.00 431 LYS A N 5
ATOM 7518 C CA . LYS A 1 74 ? 4.811 16.801 35.620 1.00 0.00 431 LYS A CA 5
ATOM 7519 C C . LYS A 1 74 ? 5.990 17.095 36.542 1.00 0.00 431 LYS A C 5
ATOM 7520 O O . LYS A 1 74 ? 5.937 17.981 37.395 1.00 0.00 431 LYS A O 5
ATOM 7539 N N . PRO A 1 75 ? 7.082 16.335 36.369 1.00 0.00 432 PRO A N 5
ATOM 7540 C CA . PRO A 1 75 ? 8.296 16.497 37.175 1.00 0.00 432 PRO A CA 5
ATOM 7541 C C . PRO A 1 75 ? 9.030 17.796 36.862 1.00 0.00 432 PRO A C 5
ATOM 7542 O O . PRO A 1 75 ? 10.069 18.091 37.453 1.00 0.00 432 PRO A O 5
ATOM 7553 N N . PHE A 1 76 ? 8.483 18.570 35.931 1.00 0.00 433 PHE A N 5
ATOM 7554 C CA . PHE A 1 76 ? 9.087 19.839 35.539 1.00 0.00 433 PHE A CA 5
ATOM 7555 C C . PHE A 1 76 ? 8.070 20.973 35.621 1.00 0.00 433 PHE A C 5
ATOM 7556 O O . PHE A 1 76 ? 7.114 21.020 34.847 1.00 0.00 433 PHE A O 5
ATOM 7573 N N . GLN A 1 77 ? 8.283 21.885 36.564 1.00 0.00 434 GLN A N 5
ATOM 7574 C CA . GLN A 1 77 ? 7.385 23.018 36.748 1.00 0.00 434 GLN A CA 5
ATOM 7575 C C . GLN A 1 77 ? 8.171 24.304 36.981 1.00 0.00 434 GLN A C 5
ATOM 7576 O O . GLN A 1 77 ? 9.181 24.308 37.686 1.00 0.00 434 GLN A O 5
ATOM 7590 N N . CYS A 1 78 ? 7.703 25.395 36.383 1.00 0.00 435 CYS A N 5
ATOM 7591 C CA . CYS A 1 78 ? 8.362 26.687 36.523 1.00 0.00 435 CYS A CA 5
ATOM 7592 C C . CYS A 1 78 ? 8.036 27.320 37.873 1.00 0.00 435 CYS A C 5
ATOM 7593 O O . CYS A 1 78 ? 7.243 26.785 38.646 1.00 0.00 435 CYS A O 5
ATOM 7600 N N . GLY A 1 79 ? 8.655 28.464 38.149 1.00 0.00 436 GLY A N 5
ATOM 7601 C CA . GLY A 1 79 ? 8.418 29.152 39.405 1.00 0.00 436 GLY A CA 5
ATOM 7602 C C . GLY A 1 79 ? 7.619 30.428 39.225 1.00 0.00 436 GLY A C 5
ATOM 7603 O O . GLY A 1 79 ? 6.698 30.705 39.993 1.00 0.00 436 GLY A O 5
ATOM 7607 N N . VAL A 1 80 ? 7.974 31.208 38.210 1.00 0.00 437 VAL A N 5
ATOM 7608 C CA . VAL A 1 80 ? 7.284 32.462 37.932 1.00 0.00 437 VAL A CA 5
ATOM 7609 C C . VAL A 1 80 ? 5.919 32.210 37.301 1.00 0.00 437 VAL A C 5
ATOM 7610 O O . VAL A 1 80 ? 4.882 32.464 37.915 1.00 0.00 437 VAL A O 5
ATOM 7623 N N . CYS A 1 81 ? 5.926 31.710 36.070 1.00 0.00 438 CYS A N 5
ATOM 7624 C CA . CYS A 1 81 ? 4.689 31.423 35.354 1.00 0.00 438 CYS A CA 5
ATOM 7625 C C . CYS A 1 81 ? 4.007 30.181 35.922 1.00 0.00 438 CYS A C 5
ATOM 7626 O O . CYS A 1 81 ? 2.807 29.982 35.740 1.00 0.00 438 CYS A O 5
ATOM 7633 N N . ASN A 1 82 ? 4.782 29.350 36.611 1.00 0.00 439 ASN A N 5
ATOM 7634 C CA . ASN A 1 82 ? 4.254 28.128 37.205 1.00 0.00 439 ASN A CA 5
ATOM 7635 C C . ASN A 1 82 ? 3.645 27.223 36.138 1.00 0.00 439 ASN A C 5
ATOM 7636 O O . ASN A 1 82 ? 2.499 26.790 36.257 1.00 0.00 439 ASN A O 5
ATOM 7647 N N . ARG A 1 83 ? 4.422 26.941 35.097 1.00 0.00 440 ARG A N 5
ATOM 7648 C CA . ARG A 1 83 ? 3.959 26.088 34.008 1.00 0.00 440 ARG A CA 5
ATOM 7649 C C . ARG A 1 83 ? 4.678 24.742 34.029 1.00 0.00 440 ARG A C 5
ATOM 7650 O O . ARG A 1 83 ? 5.777 24.622 34.571 1.00 0.00 440 ARG A O 5
ATOM 7671 N N . SER A 1 84 ? 4.050 23.732 33.437 1.00 0.00 441 SER A N 5
ATOM 7672 C CA . SER A 1 84 ? 4.627 22.393 33.392 1.00 0.00 441 SER A CA 5
ATOM 7673 C C . SER A 1 84 ? 5.097 22.052 31.981 1.00 0.00 441 SER A C 5
ATOM 7674 O O . SER A 1 84 ? 4.617 22.621 31.000 1.00 0.00 441 SER A O 5
ATOM 7682 N N . PHE A 1 85 ? 6.039 21.119 31.887 1.00 0.00 442 PHE A N 5
ATOM 7683 C CA . PHE A 1 85 ? 6.576 20.702 30.597 1.00 0.00 442 PHE A CA 5
ATOM 7684 C C . PHE A 1 85 ? 6.906 19.212 30.602 1.00 0.00 442 PHE A C 5
ATOM 7685 O O . PHE A 1 85 ? 7.335 18.664 31.617 1.00 0.00 442 PHE A O 5
ATOM 7702 N N . SER A 1 86 ? 6.703 18.563 29.460 1.00 0.00 443 SER A N 5
ATOM 7703 C CA . SER A 1 86 ? 6.974 17.136 29.333 1.00 0.00 443 SER A CA 5
ATOM 7704 C C . SER A 1 86 ? 8.476 16.871 29.292 1.00 0.00 443 SER A C 5
ATOM 7705 O O . SER A 1 86 ? 8.973 15.954 29.946 1.00 0.00 443 SER A O 5
ATOM 7713 N N . ARG A 1 87 ? 9.193 17.679 28.518 1.00 0.00 444 ARG A N 5
ATOM 7714 C CA . ARG A 1 87 ? 10.637 17.532 28.390 1.00 0.00 444 ARG A CA 5
ATOM 7715 C C . ARG A 1 87 ? 11.367 18.462 29.355 1.00 0.00 444 ARG A C 5
ATOM 7716 O O . ARG A 1 87 ? 10.862 19.530 29.704 1.00 0.00 444 ARG A O 5
ATOM 7737 N N . SER A 1 88 ? 12.556 18.050 29.782 1.00 0.00 445 SER A N 5
ATOM 7738 C CA . SER A 1 88 ? 13.352 18.844 30.710 1.00 0.00 445 SER A CA 5
ATOM 7739 C C . SER A 1 88 ? 14.048 19.992 29.984 1.00 0.00 445 SER A C 5
ATOM 7740 O O . SER A 1 88 ? 13.854 21.161 30.318 1.00 0.00 445 SER A O 5
ATOM 7748 N N . ASP A 1 89 ? 14.858 19.649 28.989 1.00 0.00 446 ASP A N 5
ATOM 7749 C CA . ASP A 1 89 ? 15.583 20.650 28.214 1.00 0.00 446 ASP A CA 5
ATOM 7750 C C . ASP A 1 89 ? 14.710 21.875 27.957 1.00 0.00 446 ASP A C 5
ATOM 7751 O O . ASP A 1 89 ? 15.179 23.011 28.036 1.00 0.00 446 ASP A O 5
ATOM 7760 N N . HIS A 1 90 ? 13.439 21.636 27.649 1.00 0.00 447 HIS A N 5
ATOM 7761 C CA . HIS A 1 90 ? 12.501 22.720 27.380 1.00 0.00 447 HIS A CA 5
ATOM 7762 C C . HIS A 1 90 ? 12.416 23.672 28.570 1.00 0.00 447 HIS A C 5
ATOM 7763 O O . HIS A 1 90 ? 12.434 24.892 28.404 1.00 0.00 447 HIS A O 5
ATOM 7777 N N . LEU A 1 91 ? 12.322 23.106 29.768 1.00 0.00 448 LEU A N 5
ATOM 7778 C CA . LEU A 1 91 ? 12.233 23.905 30.986 1.00 0.00 448 LEU A CA 5
ATOM 7779 C C . LEU A 1 91 ? 13.476 24.771 31.161 1.00 0.00 448 LEU A C 5
ATOM 7780 O O . LEU A 1 91 ? 13.384 25.994 31.257 1.00 0.00 448 LEU A O 5
ATOM 7796 N N . ALA A 1 92 ? 14.638 24.127 31.201 1.00 0.00 449 ALA A N 5
ATOM 7797 C CA . ALA A 1 92 ? 15.900 24.839 31.360 1.00 0.00 449 ALA A CA 5
ATOM 7798 C C . ALA A 1 92 ? 15.957 26.065 30.455 1.00 0.00 449 ALA A C 5
ATOM 7799 O O . ALA A 1 92 ? 16.187 27.182 30.920 1.00 0.00 449 ALA A O 5
ATOM 7806 N N . LEU A 1 93 ? 15.748 25.849 29.161 1.00 0.00 450 LEU A N 5
ATOM 7807 C CA . LEU A 1 93 ? 15.776 26.937 28.190 1.00 0.00 450 LEU A CA 5
ATOM 7808 C C . LEU A 1 93 ? 14.634 27.918 28.437 1.00 0.00 450 LEU A C 5
ATOM 7809 O O . LEU A 1 93 ? 14.818 29.133 28.360 1.00 0.00 450 LEU A O 5
ATOM 7825 N N . HIS A 1 94 ? 13.455 27.382 28.736 1.00 0.00 451 HIS A N 5
ATOM 7826 C CA . HIS A 1 94 ? 12.284 28.210 28.998 1.00 0.00 451 HIS A CA 5
ATOM 7827 C C . HIS A 1 94 ? 12.595 29.277 30.043 1.00 0.00 451 HIS A C 5
ATOM 7828 O O . HIS A 1 94 ? 12.205 30.435 29.896 1.00 0.00 451 HIS A O 5
ATOM 7842 N N . MET A 1 95 ? 13.299 28.879 31.097 1.00 0.00 452 MET A N 5
ATOM 7843 C CA . MET A 1 95 ? 13.663 29.802 32.166 1.00 0.00 452 MET A CA 5
ATOM 7844 C C . MET A 1 95 ? 14.207 31.107 31.595 1.00 0.00 452 MET A C 5
ATOM 7845 O O . MET A 1 95 ? 13.822 32.194 32.026 1.00 0.00 452 MET A O 5
ATOM 7859 N N . LYS A 1 96 ? 15.106 30.993 30.623 1.00 0.00 453 LYS A N 5
ATOM 7860 C CA . LYS A 1 96 ? 15.704 32.164 29.992 1.00 0.00 453 LYS A CA 5
ATOM 7861 C C . LYS A 1 96 ? 14.637 33.197 29.641 1.00 0.00 453 LYS A C 5
ATOM 7862 O O . LYS A 1 96 ? 14.844 34.398 29.812 1.00 0.00 453 LYS A O 5
ATOM 7881 N N . ARG A 1 97 ? 13.497 32.720 29.152 1.00 0.00 454 ARG A N 5
ATOM 7882 C CA . ARG A 1 97 ? 12.399 33.603 28.777 1.00 0.00 454 ARG A CA 5
ATOM 7883 C C . ARG A 1 97 ? 12.090 34.592 29.897 1.00 0.00 454 ARG A C 5
ATOM 7884 O O . ARG A 1 97 ? 11.740 35.745 29.643 1.00 0.00 454 ARG A O 5
ATOM 7905 N N . HIS A 1 98 ? 12.223 34.134 31.138 1.00 0.00 455 HIS A N 5
ATOM 7906 C CA . HIS A 1 98 ? 11.958 34.979 32.297 1.00 0.00 455 HIS A CA 5
ATOM 7907 C C . HIS A 1 98 ? 13.161 35.863 32.611 1.00 0.00 455 HIS A C 5
ATOM 7908 O O . HIS A 1 98 ? 13.007 37.004 33.046 1.00 0.00 455 HIS A O 5
ATOM 7922 N N . GLN A 1 99 ? 14.357 35.329 32.387 1.00 0.00 456 GLN A N 5
ATOM 7923 C CA . GLN A 1 99 ? 15.585 36.070 32.647 1.00 0.00 456 GLN A CA 5
ATOM 7924 C C . GLN A 1 99 ? 15.965 36.932 31.448 1.00 0.00 456 GLN A C 5
ATOM 7925 O O . GLN A 1 99 ? 17.069 36.822 30.917 1.00 0.00 456 GLN A O 5
ATOM 7939 N N . ASN A 1 100 ? 15.042 37.791 31.027 1.00 0.00 457 ASN A N 5
ATOM 7940 C CA . ASN A 1 100 ? 15.280 38.672 29.889 1.00 0.00 457 ASN A CA 5
ATOM 7941 C C . ASN A 1 100 ? 14.638 40.037 30.115 1.00 0.00 457 ASN A C 5
ATOM 7942 O O . ASN A 1 100 ? 13.431 40.139 30.329 1.00 0.00 457 ASN A O 5
ATOM 7956 N N . GLY A 1 1 ? 35.477 -30.845 59.122 1.00 0.00 358 GLY A N 6
ATOM 7957 C CA . GLY A 1 1 ? 35.474 -30.751 57.674 1.00 0.00 358 GLY A CA 6
ATOM 7958 C C . GLY A 1 1 ? 35.326 -29.324 57.186 1.00 0.00 358 GLY A C 6
ATOM 7959 O O . GLY A 1 1 ? 34.942 -28.437 57.948 1.00 0.00 358 GLY A O 6
ATOM 7963 N N . SER A 1 2 ? 35.634 -29.101 55.912 1.00 0.00 359 SER A N 6
ATOM 7964 C CA . SER A 1 2 ? 35.539 -27.770 55.324 1.00 0.00 359 SER A CA 6
ATOM 7965 C C . SER A 1 2 ? 35.619 -27.841 53.802 1.00 0.00 359 SER A C 6
ATOM 7966 O O . SER A 1 2 ? 36.213 -28.763 53.243 1.00 0.00 359 SER A O 6
ATOM 7974 N N . SER A 1 3 ? 35.017 -26.860 53.138 1.00 0.00 360 SER A N 6
ATOM 7975 C CA . SER A 1 3 ? 35.016 -26.812 51.681 1.00 0.00 360 SER A CA 6
ATOM 7976 C C . SER A 1 3 ? 34.517 -25.459 51.182 1.00 0.00 360 SER A C 6
ATOM 7977 O O . SER A 1 3 ? 33.544 -24.913 51.701 1.00 0.00 360 SER A O 6
ATOM 7985 N N . GLY A 1 4 ? 35.192 -24.922 50.170 1.00 0.00 361 GLY A N 6
ATOM 7986 C CA . GLY A 1 4 ? 34.804 -23.638 49.617 1.00 0.00 361 GLY A CA 6
ATOM 7987 C C . GLY A 1 4 ? 35.371 -23.409 48.230 1.00 0.00 361 GLY A C 6
ATOM 7988 O O . GLY A 1 4 ? 36.452 -23.899 47.905 1.00 0.00 361 GLY A O 6
ATOM 7992 N N . SER A 1 5 ? 34.638 -22.663 47.409 1.00 0.00 362 SER A N 6
ATOM 7993 C CA . SER A 1 5 ? 35.071 -22.374 46.047 1.00 0.00 362 SER A CA 6
ATOM 7994 C C . SER A 1 5 ? 34.195 -21.297 45.415 1.00 0.00 362 SER A C 6
ATOM 7995 O O . SER A 1 5 ? 33.239 -20.821 46.026 1.00 0.00 362 SER A O 6
ATOM 8003 N N . SER A 1 6 ? 34.530 -20.916 44.186 1.00 0.00 363 SER A N 6
ATOM 8004 C CA . SER A 1 6 ? 33.777 -19.893 43.471 1.00 0.00 363 SER A CA 6
ATOM 8005 C C . SER A 1 6 ? 34.272 -19.758 42.034 1.00 0.00 363 SER A C 6
ATOM 8006 O O . SER A 1 6 ? 35.251 -20.390 41.641 1.00 0.00 363 SER A O 6
ATOM 8014 N N . GLY A 1 7 ? 33.586 -18.929 41.253 1.00 0.00 364 GLY A N 6
ATOM 8015 C CA . GLY A 1 7 ? 33.969 -18.726 39.869 1.00 0.00 364 GLY A CA 6
ATOM 8016 C C . GLY A 1 7 ? 33.081 -17.720 39.163 1.00 0.00 364 GLY A C 6
ATOM 8017 O O . GLY A 1 7 ? 32.083 -18.075 38.535 1.00 0.00 364 GLY A O 6
ATOM 8021 N N . PRO A 1 8 ? 33.443 -16.433 39.263 1.00 0.00 365 PRO A N 6
ATOM 8022 C CA . PRO A 1 8 ? 32.685 -15.346 38.635 1.00 0.00 365 PRO A CA 6
ATOM 8023 C C . PRO A 1 8 ? 32.798 -15.362 37.115 1.00 0.00 365 PRO A C 6
ATOM 8024 O O . PRO A 1 8 ? 33.544 -16.160 36.547 1.00 0.00 365 PRO A O 6
ATOM 8035 N N . ASP A 1 9 ? 32.055 -14.476 36.462 1.00 0.00 366 ASP A N 6
ATOM 8036 C CA . ASP A 1 9 ? 32.074 -14.387 35.006 1.00 0.00 366 ASP A CA 6
ATOM 8037 C C . ASP A 1 9 ? 31.517 -13.047 34.536 1.00 0.00 366 ASP A C 6
ATOM 8038 O O . ASP A 1 9 ? 30.577 -12.512 35.125 1.00 0.00 366 ASP A O 6
ATOM 8047 N N . LEU A 1 10 ? 32.104 -12.508 33.473 1.00 0.00 367 LEU A N 6
ATOM 8048 C CA . LEU A 1 10 ? 31.668 -11.229 32.924 1.00 0.00 367 LEU A CA 6
ATOM 8049 C C . LEU A 1 10 ? 32.030 -11.119 31.447 1.00 0.00 367 LEU A C 6
ATOM 8050 O O . LEU A 1 10 ? 32.770 -11.947 30.916 1.00 0.00 367 LEU A O 6
ATOM 8066 N N . GLU A 1 11 ? 31.506 -10.089 30.789 1.00 0.00 368 GLU A N 6
ATOM 8067 C CA . GLU A 1 11 ? 31.776 -9.870 29.373 1.00 0.00 368 GLU A CA 6
ATOM 8068 C C . GLU A 1 11 ? 31.647 -8.392 29.017 1.00 0.00 368 GLU A C 6
ATOM 8069 O O . GLU A 1 11 ? 31.184 -7.585 29.823 1.00 0.00 368 GLU A O 6
ATOM 8081 N N . LYS A 1 12 ? 32.062 -8.044 27.803 1.00 0.00 369 LYS A N 6
ATOM 8082 C CA . LYS A 1 12 ? 31.993 -6.664 27.337 1.00 0.00 369 LYS A CA 6
ATOM 8083 C C . LYS A 1 12 ? 31.705 -6.608 25.841 1.00 0.00 369 LYS A C 6
ATOM 8084 O O . LYS A 1 12 ? 32.422 -7.207 25.039 1.00 0.00 369 LYS A O 6
ATOM 8103 N N . ARG A 1 13 ? 30.653 -5.885 25.471 1.00 0.00 370 ARG A N 6
ATOM 8104 C CA . ARG A 1 13 ? 30.272 -5.751 24.071 1.00 0.00 370 ARG A CA 6
ATOM 8105 C C . ARG A 1 13 ? 29.181 -4.698 23.902 1.00 0.00 370 ARG A C 6
ATOM 8106 O O . ARG A 1 13 ? 28.304 -4.556 24.755 1.00 0.00 370 ARG A O 6
ATOM 8127 N N . ARG A 1 14 ? 29.243 -3.960 22.798 1.00 0.00 371 ARG A N 6
ATOM 8128 C CA . ARG A 1 14 ? 28.262 -2.919 22.519 1.00 0.00 371 ARG A CA 6
ATOM 8129 C C . ARG A 1 14 ? 27.732 -3.038 21.093 1.00 0.00 371 ARG A C 6
ATOM 8130 O O . ARG A 1 14 ? 28.253 -2.409 20.172 1.00 0.00 371 ARG A O 6
ATOM 8151 N N . ILE A 1 15 ? 26.695 -3.850 20.920 1.00 0.00 372 ILE A N 6
ATOM 8152 C CA . ILE A 1 15 ? 26.095 -4.051 19.607 1.00 0.00 372 ILE A CA 6
ATOM 8153 C C . ILE A 1 15 ? 24.576 -3.937 19.673 1.00 0.00 372 ILE A C 6
ATOM 8154 O O . ILE A 1 15 ? 23.965 -4.226 20.702 1.00 0.00 372 ILE A O 6
ATOM 8170 N N . HIS A 1 16 ? 23.970 -3.515 18.567 1.00 0.00 373 HIS A N 6
ATOM 8171 C CA . HIS A 1 16 ? 22.521 -3.364 18.498 1.00 0.00 373 HIS A CA 6
ATOM 8172 C C . HIS A 1 16 ? 21.990 -3.832 17.147 1.00 0.00 373 HIS A C 6
ATOM 8173 O O . HIS A 1 16 ? 22.370 -3.303 16.102 1.00 0.00 373 HIS A O 6
ATOM 8187 N N . TYR A 1 17 ? 21.111 -4.827 17.175 1.00 0.00 374 TYR A N 6
ATOM 8188 C CA . TYR A 1 17 ? 20.530 -5.369 15.952 1.00 0.00 374 TYR A CA 6
ATOM 8189 C C . TYR A 1 17 ? 19.057 -4.986 15.833 1.00 0.00 374 TYR A C 6
ATOM 8190 O O . TYR A 1 17 ? 18.214 -5.474 16.586 1.00 0.00 374 TYR A O 6
ATOM 8208 N N . CYS A 1 18 ? 18.756 -4.110 14.880 1.00 0.00 375 CYS A N 6
ATOM 8209 C CA . CYS A 1 18 ? 17.387 -3.661 14.659 1.00 0.00 375 CYS A CA 6
ATOM 8210 C C . CYS A 1 18 ? 16.397 -4.800 14.887 1.00 0.00 375 CYS A C 6
ATOM 8211 O O . CYS A 1 18 ? 16.598 -5.916 14.409 1.00 0.00 375 CYS A O 6
ATOM 8218 N N . ASP A 1 19 ? 15.328 -4.509 15.621 1.00 0.00 376 ASP A N 6
ATOM 8219 C CA . ASP A 1 19 ? 14.306 -5.507 15.912 1.00 0.00 376 ASP A CA 6
ATOM 8220 C C . ASP A 1 19 ? 13.089 -5.316 15.012 1.00 0.00 376 ASP A C 6
ATOM 8221 O O . ASP A 1 19 ? 11.949 -5.463 15.454 1.00 0.00 376 ASP A O 6
ATOM 8230 N N . TYR A 1 20 ? 13.338 -4.988 13.749 1.00 0.00 377 TYR A N 6
ATOM 8231 C CA . TYR A 1 20 ? 12.263 -4.774 12.788 1.00 0.00 377 TYR A CA 6
ATOM 8232 C C . TYR A 1 20 ? 12.319 -5.808 11.668 1.00 0.00 377 TYR A C 6
ATOM 8233 O O . TYR A 1 20 ? 13.385 -6.147 11.154 1.00 0.00 377 TYR A O 6
ATOM 8251 N N . PRO A 1 21 ? 11.143 -6.322 11.279 1.00 0.00 378 PRO A N 6
ATOM 8252 C CA . PRO A 1 21 ? 11.030 -7.324 10.215 1.00 0.00 378 PRO A CA 6
ATOM 8253 C C . PRO A 1 21 ? 11.344 -6.747 8.839 1.00 0.00 378 PRO A C 6
ATOM 8254 O O . PRO A 1 21 ? 10.825 -5.697 8.463 1.00 0.00 378 PRO A O 6
ATOM 8265 N N . GLY A 1 22 ? 12.197 -7.440 8.092 1.00 0.00 379 GLY A N 6
ATOM 8266 C CA . GLY A 1 22 ? 12.565 -6.981 6.766 1.00 0.00 379 GLY A CA 6
ATOM 8267 C C . GLY A 1 22 ? 13.780 -6.075 6.782 1.00 0.00 379 GLY A C 6
ATOM 8268 O O . GLY A 1 22 ? 14.671 -6.202 5.941 1.00 0.00 379 GLY A O 6
ATOM 8272 N N . CYS A 1 23 ? 13.818 -5.155 7.741 1.00 0.00 380 CYS A N 6
ATOM 8273 C CA . CYS A 1 23 ? 14.931 -4.222 7.863 1.00 0.00 380 CYS A CA 6
ATOM 8274 C C . CYS A 1 23 ? 16.170 -4.923 8.414 1.00 0.00 380 CYS A C 6
ATOM 8275 O O . CYS A 1 23 ? 16.090 -5.683 9.380 1.00 0.00 380 CYS A O 6
ATOM 8282 N N . THR A 1 24 ? 17.316 -4.662 7.794 1.00 0.00 381 THR A N 6
ATOM 8283 C CA . THR A 1 24 ? 18.572 -5.267 8.221 1.00 0.00 381 THR A CA 6
ATOM 8284 C C . THR A 1 24 ? 19.601 -4.201 8.581 1.00 0.00 381 THR A C 6
ATOM 8285 O O . THR A 1 24 ? 20.786 -4.339 8.277 1.00 0.00 381 THR A O 6
ATOM 8296 N N . LYS A 1 25 ? 19.141 -3.138 9.233 1.00 0.00 382 LYS A N 6
ATOM 8297 C CA . LYS A 1 25 ? 20.022 -2.049 9.638 1.00 0.00 382 LYS A CA 6
ATOM 8298 C C . LYS A 1 25 ? 20.527 -2.258 11.062 1.00 0.00 382 LYS A C 6
ATOM 8299 O O . LYS A 1 25 ? 19.778 -2.687 11.940 1.00 0.00 382 LYS A O 6
ATOM 8318 N N . VAL A 1 26 ? 21.801 -1.952 11.284 1.00 0.00 383 VAL A N 6
ATOM 8319 C CA . VAL A 1 26 ? 22.406 -2.104 12.602 1.00 0.00 383 VAL A CA 6
ATOM 8320 C C . VAL A 1 26 ? 23.270 -0.898 12.953 1.00 0.00 383 VAL A C 6
ATOM 8321 O O . VAL A 1 26 ? 23.738 -0.179 12.070 1.00 0.00 383 VAL A O 6
ATOM 8334 N N . TYR A 1 27 ? 23.479 -0.684 14.247 1.00 0.00 384 TYR A N 6
ATOM 8335 C CA . TYR A 1 27 ? 24.287 0.436 14.715 1.00 0.00 384 TYR A CA 6
ATOM 8336 C C . TYR A 1 27 ? 25.009 0.083 16.012 1.00 0.00 384 TYR A C 6
ATOM 8337 O O . TYR A 1 27 ? 24.388 -0.345 16.986 1.00 0.00 384 TYR A O 6
ATOM 8355 N N . THR A 1 28 ? 26.325 0.267 16.018 1.00 0.00 385 THR A N 6
ATOM 8356 C CA . THR A 1 28 ? 27.134 -0.032 17.193 1.00 0.00 385 THR A CA 6
ATOM 8357 C C . THR A 1 28 ? 26.618 0.712 18.419 1.00 0.00 385 THR A C 6
ATOM 8358 O O . THR A 1 28 ? 26.514 0.143 19.506 1.00 0.00 385 THR A O 6
ATOM 8369 N N . LYS A 1 29 ? 26.294 1.988 18.238 1.00 0.00 386 LYS A N 6
ATOM 8370 C CA . LYS A 1 29 ? 25.786 2.811 19.329 1.00 0.00 386 LYS A CA 6
ATOM 8371 C C . LYS A 1 29 ? 24.261 2.787 19.364 1.00 0.00 386 LYS A C 6
ATOM 8372 O O . LYS A 1 29 ? 23.610 2.621 18.333 1.00 0.00 386 LYS A O 6
ATOM 8391 N N . SER A 1 30 ? 23.698 2.956 20.556 1.00 0.00 387 SER A N 6
ATOM 8392 C CA . SER A 1 30 ? 22.250 2.952 20.725 1.00 0.00 387 SER A CA 6
ATOM 8393 C C . SER A 1 30 ? 21.657 4.311 20.366 1.00 0.00 387 SER A C 6
ATOM 8394 O O . SER A 1 30 ? 20.676 4.397 19.627 1.00 0.00 387 SER A O 6
ATOM 8402 N N . SER A 1 31 ? 22.260 5.371 20.895 1.00 0.00 388 SER A N 6
ATOM 8403 C CA . SER A 1 31 ? 21.790 6.727 20.634 1.00 0.00 388 SER A CA 6
ATOM 8404 C C . SER A 1 31 ? 21.376 6.887 19.174 1.00 0.00 388 SER A C 6
ATOM 8405 O O . SER A 1 31 ? 20.320 7.444 18.874 1.00 0.00 388 SER A O 6
ATOM 8413 N N . HIS A 1 32 ? 22.217 6.394 18.270 1.00 0.00 389 HIS A N 6
ATOM 8414 C CA . HIS A 1 32 ? 21.939 6.481 16.840 1.00 0.00 389 HIS A CA 6
ATOM 8415 C C . HIS A 1 32 ? 20.755 5.596 16.462 1.00 0.00 389 HIS A C 6
ATOM 8416 O O . HIS A 1 32 ? 19.835 6.034 15.770 1.00 0.00 389 HIS A O 6
ATOM 8430 N N . LEU A 1 33 ? 20.785 4.349 16.920 1.00 0.00 390 LEU A N 6
ATOM 8431 C CA . LEU A 1 33 ? 19.714 3.402 16.629 1.00 0.00 390 LEU A CA 6
ATOM 8432 C C . LEU A 1 33 ? 18.347 4.055 16.804 1.00 0.00 390 LEU A C 6
ATOM 8433 O O . LEU A 1 33 ? 17.482 3.954 15.934 1.00 0.00 390 LEU A O 6
ATOM 8449 N N . LYS A 1 34 ? 18.158 4.726 17.935 1.00 0.00 391 LYS A N 6
ATOM 8450 C CA . LYS A 1 34 ? 16.897 5.400 18.225 1.00 0.00 391 LYS A CA 6
ATOM 8451 C C . LYS A 1 34 ? 16.379 6.136 16.994 1.00 0.00 391 LYS A C 6
ATOM 8452 O O . LYS A 1 34 ? 15.213 6.001 16.623 1.00 0.00 391 LYS A O 6
ATOM 8471 N N . ALA A 1 35 ? 17.253 6.914 16.364 1.00 0.00 392 ALA A N 6
ATOM 8472 C CA . ALA A 1 35 ? 16.884 7.669 15.173 1.00 0.00 392 ALA A CA 6
ATOM 8473 C C . ALA A 1 35 ? 16.493 6.737 14.031 1.00 0.00 392 ALA A C 6
ATOM 8474 O O . ALA A 1 35 ? 15.440 6.902 13.415 1.00 0.00 392 ALA A O 6
ATOM 8481 N N . HIS A 1 36 ? 17.347 5.757 13.754 1.00 0.00 393 HIS A N 6
ATOM 8482 C CA . HIS A 1 36 ? 17.090 4.798 12.685 1.00 0.00 393 HIS A CA 6
ATOM 8483 C C . HIS A 1 36 ? 15.693 4.200 12.817 1.00 0.00 393 HIS A C 6
ATOM 8484 O O . HIS A 1 36 ? 14.988 4.019 11.823 1.00 0.00 393 HIS A O 6
ATOM 8498 N N . LEU A 1 37 ? 15.299 3.895 14.048 1.00 0.00 394 LEU A N 6
ATOM 8499 C CA . LEU A 1 37 ? 13.986 3.316 14.310 1.00 0.00 394 LEU A CA 6
ATOM 8500 C C . LEU A 1 37 ? 12.875 4.263 13.866 1.00 0.00 394 LEU A C 6
ATOM 8501 O O . LEU A 1 37 ? 11.754 3.834 13.591 1.00 0.00 394 LEU A O 6
ATOM 8517 N N . ARG A 1 38 ? 13.195 5.551 13.794 1.00 0.00 395 ARG A N 6
ATOM 8518 C CA . ARG A 1 38 ? 12.225 6.557 13.382 1.00 0.00 395 ARG A CA 6
ATOM 8519 C C . ARG A 1 38 ? 11.623 6.208 12.024 1.00 0.00 395 ARG A C 6
ATOM 8520 O O . ARG A 1 38 ? 10.436 6.430 11.783 1.00 0.00 395 ARG A O 6
ATOM 8541 N N . THR A 1 39 ? 12.450 5.661 11.139 1.00 0.00 396 THR A N 6
ATOM 8542 C CA . THR A 1 39 ? 12.001 5.283 9.805 1.00 0.00 396 THR A CA 6
ATOM 8543 C C . THR A 1 39 ? 10.857 4.278 9.875 1.00 0.00 396 THR A C 6
ATOM 8544 O O . THR A 1 39 ? 9.996 4.240 8.995 1.00 0.00 396 THR A O 6
ATOM 8555 N N . HIS A 1 40 ? 10.853 3.465 10.926 1.00 0.00 397 HIS A N 6
ATOM 8556 C CA . HIS A 1 40 ? 9.813 2.459 11.111 1.00 0.00 397 HIS A CA 6
ATOM 8557 C C . HIS A 1 40 ? 8.588 3.063 11.792 1.00 0.00 397 HIS A C 6
ATOM 8558 O O . HIS A 1 40 ? 7.670 2.346 12.193 1.00 0.00 397 HIS A O 6
ATOM 8572 N N . THR A 1 41 ? 8.581 4.386 11.921 1.00 0.00 398 THR A N 6
ATOM 8573 C CA . THR A 1 41 ? 7.471 5.086 12.555 1.00 0.00 398 THR A CA 6
ATOM 8574 C C . THR A 1 41 ? 6.695 5.918 11.541 1.00 0.00 398 THR A C 6
ATOM 8575 O O . THR A 1 41 ? 6.982 7.098 11.341 1.00 0.00 398 THR A O 6
ATOM 8586 N N . GLY A 1 42 ? 5.708 5.296 10.903 1.00 0.00 399 GLY A N 6
ATOM 8587 C CA . GLY A 1 42 ? 4.904 5.995 9.917 1.00 0.00 399 GLY A CA 6
ATOM 8588 C C . GLY A 1 42 ? 5.737 6.552 8.779 1.00 0.00 399 GLY A C 6
ATOM 8589 O O . GLY A 1 42 ? 6.270 5.797 7.966 1.00 0.00 399 GLY A O 6
ATOM 8593 N N . GLU A 1 43 ? 5.848 7.875 8.721 1.00 0.00 400 GLU A N 6
ATOM 8594 C CA . GLU A 1 43 ? 6.620 8.531 7.672 1.00 0.00 400 GLU A CA 6
ATOM 8595 C C . GLU A 1 43 ? 6.740 10.028 7.940 1.00 0.00 400 GLU A C 6
ATOM 8596 O O . GLU A 1 43 ? 6.099 10.562 8.845 1.00 0.00 400 GLU A O 6
ATOM 8608 N N . LYS A 1 44 ? 7.567 10.701 7.147 1.00 0.00 401 LYS A N 6
ATOM 8609 C CA . LYS A 1 44 ? 7.772 12.137 7.296 1.00 0.00 401 LYS A CA 6
ATOM 8610 C C . LYS A 1 44 ? 7.540 12.860 5.973 1.00 0.00 401 LYS A C 6
ATOM 8611 O O . LYS A 1 44 ? 8.473 13.326 5.320 1.00 0.00 401 LYS A O 6
ATOM 8630 N N . PRO A 1 45 ? 6.265 12.958 5.568 1.00 0.00 402 PRO A N 6
ATOM 8631 C CA . PRO A 1 45 ? 5.880 13.625 4.320 1.00 0.00 402 PRO A CA 6
ATOM 8632 C C . PRO A 1 45 ? 6.078 15.136 4.386 1.00 0.00 402 PRO A C 6
ATOM 8633 O O . PRO A 1 45 ? 6.019 15.824 3.367 1.00 0.00 402 PRO A O 6
ATOM 8644 N N . TYR A 1 46 ? 6.313 15.645 5.590 1.00 0.00 403 TYR A N 6
ATOM 8645 C CA . TYR A 1 46 ? 6.518 17.075 5.789 1.00 0.00 403 TYR A CA 6
ATOM 8646 C C . TYR A 1 46 ? 7.899 17.500 5.300 1.00 0.00 403 TYR A C 6
ATOM 8647 O O . TYR A 1 46 ? 8.882 17.425 6.037 1.00 0.00 403 TYR A O 6
ATOM 8665 N N . LYS A 1 47 ? 7.965 17.949 4.051 1.00 0.00 404 LYS A N 6
ATOM 8666 C CA . LYS A 1 47 ? 9.224 18.389 3.461 1.00 0.00 404 LYS A CA 6
ATOM 8667 C C . LYS A 1 47 ? 9.307 19.912 3.430 1.00 0.00 404 LYS A C 6
ATOM 8668 O O . LYS A 1 47 ? 8.423 20.581 2.895 1.00 0.00 404 LYS A O 6
ATOM 8687 N N . CYS A 1 48 ? 10.375 20.453 4.006 1.00 0.00 405 CYS A N 6
ATOM 8688 C CA . CYS A 1 48 ? 10.574 21.897 4.043 1.00 0.00 405 CYS A CA 6
ATOM 8689 C C . CYS A 1 48 ? 10.470 22.497 2.644 1.00 0.00 405 CYS A C 6
ATOM 8690 O O . CYS A 1 48 ? 11.231 22.140 1.744 1.00 0.00 405 CYS A O 6
ATOM 8697 N N . THR A 1 49 ? 9.522 23.413 2.468 1.00 0.00 406 THR A N 6
ATOM 8698 C CA . THR A 1 49 ? 9.317 24.062 1.180 1.00 0.00 406 THR A CA 6
ATOM 8699 C C . THR A 1 49 ? 10.284 25.225 0.990 1.00 0.00 406 THR A C 6
ATOM 8700 O O . THR A 1 49 ? 9.896 26.299 0.531 1.00 0.00 406 THR A O 6
ATOM 8711 N N . TRP A 1 50 ? 11.545 25.004 1.345 1.00 0.00 407 TRP A N 6
ATOM 8712 C CA . TRP A 1 50 ? 12.568 26.034 1.213 1.00 0.00 407 TRP A CA 6
ATOM 8713 C C . TRP A 1 50 ? 13.522 25.711 0.068 1.00 0.00 407 TRP A C 6
ATOM 8714 O O . TRP A 1 50 ? 13.603 24.567 -0.378 1.00 0.00 407 TRP A O 6
ATOM 8735 N N . GLU A 1 51 ? 14.241 26.725 -0.402 1.00 0.00 408 GLU A N 6
ATOM 8736 C CA . GLU A 1 51 ? 15.189 26.546 -1.496 1.00 0.00 408 GLU A CA 6
ATOM 8737 C C . GLU A 1 51 ? 16.568 26.165 -0.964 1.00 0.00 408 GLU A C 6
ATOM 8738 O O . GLU A 1 51 ? 17.274 26.992 -0.390 1.00 0.00 408 GLU A O 6
ATOM 8750 N N . GLY A 1 52 ? 16.943 24.904 -1.159 1.00 0.00 409 GLY A N 6
ATOM 8751 C CA . GLY A 1 52 ? 18.235 24.434 -0.693 1.00 0.00 409 GLY A CA 6
ATOM 8752 C C . GLY A 1 52 ? 18.113 23.430 0.436 1.00 0.00 409 GLY A C 6
ATOM 8753 O O . GLY A 1 52 ? 18.805 22.411 0.448 1.00 0.00 409 GLY A O 6
ATOM 8757 N N . CYS A 1 53 ? 17.234 23.718 1.389 1.00 0.00 410 CYS A N 6
ATOM 8758 C CA . CYS A 1 53 ? 17.025 22.834 2.530 1.00 0.00 410 CYS A CA 6
ATOM 8759 C C . CYS A 1 53 ? 16.535 21.463 2.073 1.00 0.00 410 CYS A C 6
ATOM 8760 O O . CYS A 1 53 ? 15.633 21.360 1.241 1.00 0.00 410 CYS A O 6
ATOM 8767 N N . ASP A 1 54 ? 17.135 20.413 2.623 1.00 0.00 411 ASP A N 6
ATOM 8768 C CA . ASP A 1 54 ? 16.759 19.048 2.274 1.00 0.00 411 ASP A CA 6
ATOM 8769 C C . ASP A 1 54 ? 16.374 18.255 3.519 1.00 0.00 411 ASP A C 6
ATOM 8770 O O . ASP A 1 54 ? 16.719 17.080 3.650 1.00 0.00 411 ASP A O 6
ATOM 8779 N N . TRP A 1 55 ? 15.659 18.905 4.430 1.00 0.00 412 TRP A N 6
ATOM 8780 C CA . TRP A 1 55 ? 15.228 18.260 5.666 1.00 0.00 412 TRP A CA 6
ATOM 8781 C C . TRP A 1 55 ? 13.751 17.889 5.599 1.00 0.00 412 TRP A C 6
ATOM 8782 O O . TRP A 1 55 ? 13.035 18.315 4.694 1.00 0.00 412 TRP A O 6
ATOM 8803 N N . ARG A 1 56 ? 13.302 17.093 6.564 1.00 0.00 413 ARG A N 6
ATOM 8804 C CA . ARG A 1 56 ? 11.909 16.664 6.614 1.00 0.00 413 ARG A CA 6
ATOM 8805 C C . ARG A 1 56 ? 11.443 16.496 8.057 1.00 0.00 413 ARG A C 6
ATOM 8806 O O . ARG A 1 56 ? 12.227 16.646 8.995 1.00 0.00 413 ARG A O 6
ATOM 8827 N N . PHE A 1 57 ? 10.163 16.183 8.227 1.00 0.00 414 PHE A N 6
ATOM 8828 C CA . PHE A 1 57 ? 9.592 15.996 9.556 1.00 0.00 414 PHE A CA 6
ATOM 8829 C C . PHE A 1 57 ? 8.296 15.193 9.483 1.00 0.00 414 PHE A C 6
ATOM 8830 O O . PHE A 1 57 ? 7.858 14.799 8.403 1.00 0.00 414 PHE A O 6
ATOM 8847 N N . ALA A 1 58 ? 7.688 14.955 10.641 1.00 0.00 415 ALA A N 6
ATOM 8848 C CA . ALA A 1 58 ? 6.443 14.202 10.709 1.00 0.00 415 ALA A CA 6
ATOM 8849 C C . ALA A 1 58 ? 5.343 15.018 11.381 1.00 0.00 415 ALA A C 6
ATOM 8850 O O . ALA A 1 58 ? 4.156 14.762 11.179 1.00 0.00 415 ALA A O 6
ATOM 8857 N N . ARG A 1 59 ? 5.747 15.999 12.181 1.00 0.00 416 ARG A N 6
ATOM 8858 C CA . ARG A 1 59 ? 4.795 16.851 12.884 1.00 0.00 416 ARG A CA 6
ATOM 8859 C C . ARG A 1 59 ? 4.849 18.280 12.352 1.00 0.00 416 ARG A C 6
ATOM 8860 O O . ARG A 1 59 ? 5.744 18.635 11.586 1.00 0.00 416 ARG A O 6
ATOM 8881 N N . SER A 1 60 ? 3.883 19.096 12.763 1.00 0.00 417 SER A N 6
ATOM 8882 C CA . SER A 1 60 ? 3.817 20.485 12.325 1.00 0.00 417 SER A CA 6
ATOM 8883 C C . SER A 1 60 ? 4.809 21.347 13.101 1.00 0.00 417 SER A C 6
ATOM 8884 O O . SER A 1 60 ? 5.783 21.849 12.540 1.00 0.00 417 SER A O 6
ATOM 8892 N N . ASP A 1 61 ? 4.553 21.514 14.394 1.00 0.00 418 ASP A N 6
ATOM 8893 C CA . ASP A 1 61 ? 5.423 22.313 15.248 1.00 0.00 418 ASP A CA 6
ATOM 8894 C C . ASP A 1 61 ? 6.887 22.123 14.864 1.00 0.00 418 ASP A C 6
ATOM 8895 O O . ASP A 1 61 ? 7.638 23.090 14.746 1.00 0.00 418 ASP A O 6
ATOM 8904 N N . GLU A 1 62 ? 7.284 20.869 14.672 1.00 0.00 419 GLU A N 6
ATOM 8905 C CA . GLU A 1 62 ? 8.659 20.552 14.304 1.00 0.00 419 GLU A CA 6
ATOM 8906 C C . GLU A 1 62 ? 9.062 21.281 13.025 1.00 0.00 419 GLU A C 6
ATOM 8907 O O . GLU A 1 62 ? 10.043 22.026 13.005 1.00 0.00 419 GLU A O 6
ATOM 8919 N N . LEU A 1 63 ? 8.299 21.061 11.960 1.00 0.00 420 LEU A N 6
ATOM 8920 C CA . LEU A 1 63 ? 8.575 21.697 10.677 1.00 0.00 420 LEU A CA 6
ATOM 8921 C C . LEU A 1 63 ? 8.520 23.216 10.798 1.00 0.00 420 LEU A C 6
ATOM 8922 O O . LEU A 1 63 ? 9.447 23.917 10.390 1.00 0.00 420 LEU A O 6
ATOM 8938 N N . THR A 1 64 ? 7.428 23.721 11.365 1.00 0.00 421 THR A N 6
ATOM 8939 C CA . THR A 1 64 ? 7.253 25.157 11.542 1.00 0.00 421 THR A CA 6
ATOM 8940 C C . THR A 1 64 ? 8.442 25.770 12.274 1.00 0.00 421 THR A C 6
ATOM 8941 O O . THR A 1 64 ? 9.131 26.639 11.739 1.00 0.00 421 THR A O 6
ATOM 8952 N N . ARG A 1 65 ? 8.676 25.311 13.499 1.00 0.00 422 ARG A N 6
ATOM 8953 C CA . ARG A 1 65 ? 9.782 25.816 14.304 1.00 0.00 422 ARG A CA 6
ATOM 8954 C C . ARG A 1 65 ? 11.084 25.806 13.508 1.00 0.00 422 ARG A C 6
ATOM 8955 O O . ARG A 1 65 ? 11.887 26.735 13.600 1.00 0.00 422 ARG A O 6
ATOM 8976 N N . HIS A 1 66 ? 11.285 24.750 12.726 1.00 0.00 423 HIS A N 6
ATOM 8977 C CA . HIS A 1 66 ? 12.489 24.620 11.913 1.00 0.00 423 HIS A CA 6
ATOM 8978 C C . HIS A 1 66 ? 12.490 25.638 10.776 1.00 0.00 423 HIS A C 6
ATOM 8979 O O . HIS A 1 66 ? 13.524 26.225 10.456 1.00 0.00 423 HIS A O 6
ATOM 8993 N N . TYR A 1 67 ? 11.326 25.842 10.170 1.00 0.00 424 TYR A N 6
ATOM 8994 C CA . TYR A 1 67 ? 11.194 26.786 9.067 1.00 0.00 424 TYR A CA 6
ATOM 8995 C C . TYR A 1 67 ? 11.562 28.198 9.512 1.00 0.00 424 TYR A C 6
ATOM 8996 O O . TYR A 1 67 ? 12.255 28.925 8.800 1.00 0.00 424 TYR A O 6
ATOM 9014 N N . ARG A 1 68 ? 11.093 28.580 10.696 1.00 0.00 425 ARG A N 6
ATOM 9015 C CA . ARG A 1 68 ? 11.371 29.905 11.237 1.00 0.00 425 ARG A CA 6
ATOM 9016 C C . ARG A 1 68 ? 12.866 30.206 11.193 1.00 0.00 425 ARG A C 6
ATOM 9017 O O . ARG A 1 68 ? 13.279 31.302 10.812 1.00 0.00 425 ARG A O 6
ATOM 9038 N N . LYS A 1 69 ? 13.674 29.228 11.588 1.00 0.00 426 LYS A N 6
ATOM 9039 C CA . LYS A 1 69 ? 15.123 29.387 11.594 1.00 0.00 426 LYS A CA 6
ATOM 9040 C C . LYS A 1 69 ? 15.611 29.981 10.276 1.00 0.00 426 LYS A C 6
ATOM 9041 O O . LYS A 1 69 ? 16.370 30.950 10.265 1.00 0.00 426 LYS A O 6
ATOM 9060 N N . HIS A 1 70 ? 15.168 29.395 9.168 1.00 0.00 427 HIS A N 6
ATOM 9061 C CA . HIS A 1 70 ? 15.558 29.869 7.845 1.00 0.00 427 HIS A CA 6
ATOM 9062 C C . HIS A 1 70 ? 15.445 31.388 7.756 1.00 0.00 427 HIS A C 6
ATOM 9063 O O . HIS A 1 70 ? 16.422 32.079 7.467 1.00 0.00 427 HIS A O 6
ATOM 9077 N N . THR A 1 71 ? 14.245 31.903 8.007 1.00 0.00 428 THR A N 6
ATOM 9078 C CA . THR A 1 71 ? 14.002 33.339 7.953 1.00 0.00 428 THR A CA 6
ATOM 9079 C C . THR A 1 71 ? 13.855 33.924 9.353 1.00 0.00 428 THR A C 6
ATOM 9080 O O . THR A 1 71 ? 13.123 34.891 9.558 1.00 0.00 428 THR A O 6
ATOM 9091 N N . GLY A 1 72 ? 14.557 33.331 10.314 1.00 0.00 429 GLY A N 6
ATOM 9092 C CA . GLY A 1 72 ? 14.491 33.808 11.683 1.00 0.00 429 GLY A CA 6
ATOM 9093 C C . GLY A 1 72 ? 15.829 34.311 12.187 1.00 0.00 429 GLY A C 6
ATOM 9094 O O . GLY A 1 72 ? 16.228 35.437 11.890 1.00 0.00 429 GLY A O 6
ATOM 9098 N N . ALA A 1 73 ? 16.523 33.476 12.954 1.00 0.00 430 ALA A N 6
ATOM 9099 C CA . ALA A 1 73 ? 17.823 33.843 13.500 1.00 0.00 430 ALA A CA 6
ATOM 9100 C C . ALA A 1 73 ? 18.624 34.673 12.502 1.00 0.00 430 ALA A C 6
ATOM 9101 O O . ALA A 1 73 ? 19.208 35.697 12.858 1.00 0.00 430 ALA A O 6
ATOM 9108 N N . LYS A 1 74 ? 18.646 34.226 11.251 1.00 0.00 431 LYS A N 6
ATOM 9109 C CA . LYS A 1 74 ? 19.374 34.928 10.201 1.00 0.00 431 LYS A CA 6
ATOM 9110 C C . LYS A 1 74 ? 18.551 34.993 8.919 1.00 0.00 431 LYS A C 6
ATOM 9111 O O . LYS A 1 74 ? 18.075 33.980 8.405 1.00 0.00 431 LYS A O 6
ATOM 9130 N N . PRO A 1 75 ? 18.378 36.212 8.387 1.00 0.00 432 PRO A N 6
ATOM 9131 C CA . PRO A 1 75 ? 17.613 36.438 7.157 1.00 0.00 432 PRO A CA 6
ATOM 9132 C C . PRO A 1 75 ? 18.325 35.894 5.923 1.00 0.00 432 PRO A C 6
ATOM 9133 O O . PRO A 1 75 ? 17.699 35.641 4.894 1.00 0.00 432 PRO A O 6
ATOM 9144 N N . PHE A 1 76 ? 19.637 35.715 6.034 1.00 0.00 433 PHE A N 6
ATOM 9145 C CA . PHE A 1 76 ? 20.435 35.200 4.926 1.00 0.00 433 PHE A CA 6
ATOM 9146 C C . PHE A 1 76 ? 20.888 33.770 5.202 1.00 0.00 433 PHE A C 6
ATOM 9147 O O . PHE A 1 76 ? 21.592 33.508 6.177 1.00 0.00 433 PHE A O 6
ATOM 9164 N N . GLN A 1 77 ? 20.479 32.848 4.335 1.00 0.00 434 GLN A N 6
ATOM 9165 C CA . GLN A 1 77 ? 20.842 31.444 4.486 1.00 0.00 434 GLN A CA 6
ATOM 9166 C C . GLN A 1 77 ? 21.250 30.841 3.146 1.00 0.00 434 GLN A C 6
ATOM 9167 O O . GLN A 1 77 ? 20.624 31.103 2.119 1.00 0.00 434 GLN A O 6
ATOM 9181 N N . CYS A 1 78 ? 22.304 30.032 3.163 1.00 0.00 435 CYS A N 6
ATOM 9182 C CA . CYS A 1 78 ? 22.797 29.391 1.950 1.00 0.00 435 CYS A CA 6
ATOM 9183 C C . CYS A 1 78 ? 22.149 28.024 1.755 1.00 0.00 435 CYS A C 6
ATOM 9184 O O . CYS A 1 78 ? 21.405 27.550 2.613 1.00 0.00 435 CYS A O 6
ATOM 9191 N N . GLY A 1 79 ? 22.437 27.395 0.619 1.00 0.00 436 GLY A N 6
ATOM 9192 C CA . GLY A 1 79 ? 21.874 26.089 0.331 1.00 0.00 436 GLY A CA 6
ATOM 9193 C C . GLY A 1 79 ? 22.916 24.988 0.369 1.00 0.00 436 GLY A C 6
ATOM 9194 O O . GLY A 1 79 ? 22.832 24.072 1.188 1.00 0.00 436 GLY A O 6
ATOM 9198 N N . VAL A 1 80 ? 23.899 25.075 -0.521 1.00 0.00 437 VAL A N 6
ATOM 9199 C CA . VAL A 1 80 ? 24.961 24.078 -0.586 1.00 0.00 437 VAL A CA 6
ATOM 9200 C C . VAL A 1 80 ? 25.578 23.841 0.788 1.00 0.00 437 VAL A C 6
ATOM 9201 O O . VAL A 1 80 ? 25.553 22.724 1.307 1.00 0.00 437 VAL A O 6
ATOM 9214 N N . CYS A 1 81 ? 26.130 24.898 1.373 1.00 0.00 438 CYS A N 6
ATOM 9215 C CA . CYS A 1 81 ? 26.754 24.806 2.687 1.00 0.00 438 CYS A CA 6
ATOM 9216 C C . CYS A 1 81 ? 25.715 24.958 3.794 1.00 0.00 438 CYS A C 6
ATOM 9217 O O . CYS A 1 81 ? 25.940 24.546 4.931 1.00 0.00 438 CYS A O 6
ATOM 9224 N N . ASN A 1 82 ? 24.576 25.551 3.452 1.00 0.00 439 ASN A N 6
ATOM 9225 C CA . ASN A 1 82 ? 23.501 25.757 4.416 1.00 0.00 439 ASN A CA 6
ATOM 9226 C C . ASN A 1 82 ? 24.014 26.489 5.653 1.00 0.00 439 ASN A C 6
ATOM 9227 O O . ASN A 1 82 ? 23.813 26.038 6.781 1.00 0.00 439 ASN A O 6
ATOM 9238 N N . ARG A 1 83 ? 24.675 27.620 5.433 1.00 0.00 440 ARG A N 6
ATOM 9239 C CA . ARG A 1 83 ? 25.217 28.414 6.529 1.00 0.00 440 ARG A CA 6
ATOM 9240 C C . ARG A 1 83 ? 24.433 29.712 6.699 1.00 0.00 440 ARG A C 6
ATOM 9241 O O . ARG A 1 83 ? 23.532 30.012 5.916 1.00 0.00 440 ARG A O 6
ATOM 9262 N N . SER A 1 84 ? 24.783 30.478 7.727 1.00 0.00 441 SER A N 6
ATOM 9263 C CA . SER A 1 84 ? 24.110 31.742 8.003 1.00 0.00 441 SER A CA 6
ATOM 9264 C C . SER A 1 84 ? 25.090 32.908 7.926 1.00 0.00 441 SER A C 6
ATOM 9265 O O . SER A 1 84 ? 26.266 32.769 8.265 1.00 0.00 441 SER A O 6
ATOM 9273 N N . PHE A 1 85 ? 24.598 34.058 7.478 1.00 0.00 442 PHE A N 6
ATOM 9274 C CA . PHE A 1 85 ? 25.430 35.250 7.355 1.00 0.00 442 PHE A CA 6
ATOM 9275 C C . PHE A 1 85 ? 24.755 36.454 8.003 1.00 0.00 442 PHE A C 6
ATOM 9276 O O . PHE A 1 85 ? 23.532 36.591 7.963 1.00 0.00 442 PHE A O 6
ATOM 9293 N N . SER A 1 86 ? 25.560 37.325 8.603 1.00 0.00 443 SER A N 6
ATOM 9294 C CA . SER A 1 86 ? 25.041 38.517 9.264 1.00 0.00 443 SER A CA 6
ATOM 9295 C C . SER A 1 86 ? 24.737 39.613 8.249 1.00 0.00 443 SER A C 6
ATOM 9296 O O . SER A 1 86 ? 23.707 40.282 8.331 1.00 0.00 443 SER A O 6
ATOM 9304 N N . ARG A 1 87 ? 25.641 39.792 7.291 1.00 0.00 444 ARG A N 6
ATOM 9305 C CA . ARG A 1 87 ? 25.472 40.808 6.260 1.00 0.00 444 ARG A CA 6
ATOM 9306 C C . ARG A 1 87 ? 25.066 40.173 4.933 1.00 0.00 444 ARG A C 6
ATOM 9307 O O . ARG A 1 87 ? 25.116 38.953 4.776 1.00 0.00 444 ARG A O 6
ATOM 9328 N N . SER A 1 88 ? 24.663 41.009 3.981 1.00 0.00 445 SER A N 6
ATOM 9329 C CA . SER A 1 88 ? 24.244 40.530 2.670 1.00 0.00 445 SER A CA 6
ATOM 9330 C C . SER A 1 88 ? 25.448 40.341 1.750 1.00 0.00 445 SER A C 6
ATOM 9331 O O . SER A 1 88 ? 25.671 39.254 1.217 1.00 0.00 445 SER A O 6
ATOM 9339 N N . ASP A 1 89 ? 26.219 41.408 1.570 1.00 0.00 446 ASP A N 6
ATOM 9340 C CA . ASP A 1 89 ? 27.400 41.361 0.717 1.00 0.00 446 ASP A CA 6
ATOM 9341 C C . ASP A 1 89 ? 28.130 40.031 0.871 1.00 0.00 446 ASP A C 6
ATOM 9342 O O . ASP A 1 89 ? 28.509 39.400 -0.117 1.00 0.00 446 ASP A O 6
ATOM 9351 N N . HIS A 1 90 ? 28.325 39.609 2.117 1.00 0.00 447 HIS A N 6
ATOM 9352 C CA . HIS A 1 90 ? 29.010 38.353 2.400 1.00 0.00 447 HIS A CA 6
ATOM 9353 C C . HIS A 1 90 ? 28.339 37.192 1.674 1.00 0.00 447 HIS A C 6
ATOM 9354 O O . HIS A 1 90 ? 29.004 36.386 1.022 1.00 0.00 447 HIS A O 6
ATOM 9368 N N . LEU A 1 91 ? 27.018 37.112 1.791 1.00 0.00 448 LEU A N 6
ATOM 9369 C CA . LEU A 1 91 ? 26.256 36.048 1.147 1.00 0.00 448 LEU A CA 6
ATOM 9370 C C . LEU A 1 91 ? 26.486 36.051 -0.361 1.00 0.00 448 LEU A C 6
ATOM 9371 O O . LEU A 1 91 ? 26.910 35.049 -0.936 1.00 0.00 448 LEU A O 6
ATOM 9387 N N . ALA A 1 92 ? 26.204 37.184 -0.996 1.00 0.00 449 ALA A N 6
ATOM 9388 C CA . ALA A 1 92 ? 26.385 37.318 -2.436 1.00 0.00 449 ALA A CA 6
ATOM 9389 C C . ALA A 1 92 ? 27.778 36.866 -2.859 1.00 0.00 449 ALA A C 6
ATOM 9390 O O . ALA A 1 92 ? 27.924 35.952 -3.672 1.00 0.00 449 ALA A O 6
ATOM 9397 N N . LEU A 1 93 ? 28.798 37.510 -2.305 1.00 0.00 450 LEU A N 6
ATOM 9398 C CA . LEU A 1 93 ? 30.181 37.174 -2.625 1.00 0.00 450 LEU A CA 6
ATOM 9399 C C . LEU A 1 93 ? 30.483 35.720 -2.276 1.00 0.00 450 LEU A C 6
ATOM 9400 O O . LEU A 1 93 ? 31.252 35.052 -2.968 1.00 0.00 450 LEU A O 6
ATOM 9416 N N . HIS A 1 94 ? 29.871 35.236 -1.201 1.00 0.00 451 HIS A N 6
ATOM 9417 C CA . HIS A 1 94 ? 30.072 33.859 -0.761 1.00 0.00 451 HIS A CA 6
ATOM 9418 C C . HIS A 1 94 ? 29.634 32.875 -1.841 1.00 0.00 451 HIS A C 6
ATOM 9419 O O . HIS A 1 94 ? 30.313 31.883 -2.103 1.00 0.00 451 HIS A O 6
ATOM 9433 N N . MET A 1 95 ? 28.494 33.156 -2.464 1.00 0.00 452 MET A N 6
ATOM 9434 C CA . MET A 1 95 ? 27.965 32.295 -3.516 1.00 0.00 452 MET A CA 6
ATOM 9435 C C . MET A 1 95 ? 29.006 32.070 -4.608 1.00 0.00 452 MET A C 6
ATOM 9436 O O . MET A 1 95 ? 29.207 30.946 -5.067 1.00 0.00 452 MET A O 6
ATOM 9450 N N . LYS A 1 96 ? 29.664 33.148 -5.022 1.00 0.00 453 LYS A N 6
ATOM 9451 C CA . LYS A 1 96 ? 30.685 33.069 -6.060 1.00 0.00 453 LYS A CA 6
ATOM 9452 C C . LYS A 1 96 ? 31.492 31.781 -5.934 1.00 0.00 453 LYS A C 6
ATOM 9453 O O . LYS A 1 96 ? 31.803 31.132 -6.932 1.00 0.00 453 LYS A O 6
ATOM 9472 N N . ARG A 1 97 ? 31.827 31.418 -4.700 1.00 0.00 454 ARG A N 6
ATOM 9473 C CA . ARG A 1 97 ? 32.598 30.207 -4.443 1.00 0.00 454 ARG A CA 6
ATOM 9474 C C . ARG A 1 97 ? 31.803 28.964 -4.831 1.00 0.00 454 ARG A C 6
ATOM 9475 O O . ARG A 1 97 ? 32.297 28.099 -5.556 1.00 0.00 454 ARG A O 6
ATOM 9496 N N . HIS A 1 98 ? 30.569 28.880 -4.343 1.00 0.00 455 HIS A N 6
ATOM 9497 C CA . HIS A 1 98 ? 29.706 27.743 -4.638 1.00 0.00 455 HIS A CA 6
ATOM 9498 C C . HIS A 1 98 ? 29.538 27.564 -6.144 1.00 0.00 455 HIS A C 6
ATOM 9499 O O . HIS A 1 98 ? 29.641 26.452 -6.661 1.00 0.00 455 HIS A O 6
ATOM 9513 N N . GLN A 1 99 ? 29.279 28.666 -6.840 1.00 0.00 456 GLN A N 6
ATOM 9514 C CA . GLN A 1 99 ? 29.096 28.630 -8.286 1.00 0.00 456 GLN A CA 6
ATOM 9515 C C . GLN A 1 99 ? 30.431 28.438 -9.000 1.00 0.00 456 GLN A C 6
ATOM 9516 O O . GLN A 1 99 ? 31.259 29.347 -9.041 1.00 0.00 456 GLN A O 6
ATOM 9530 N N . ASN A 1 100 ? 30.632 27.250 -9.559 1.00 0.00 457 ASN A N 6
ATOM 9531 C CA . ASN A 1 100 ? 31.867 26.938 -10.270 1.00 0.00 457 ASN A CA 6
ATOM 9532 C C . ASN A 1 100 ? 31.760 27.327 -11.741 1.00 0.00 457 ASN A C 6
ATOM 9533 O O . ASN A 1 100 ? 32.588 26.929 -12.560 1.00 0.00 457 ASN A O 6
ATOM 9547 N N . GLY A 1 1 ? 49.078 -3.597 60.172 1.00 0.00 358 GLY A N 7
ATOM 9548 C CA . GLY A 1 1 ? 48.402 -3.018 59.026 1.00 0.00 358 GLY A CA 7
ATOM 9549 C C . GLY A 1 1 ? 48.066 -4.051 57.969 1.00 0.00 358 GLY A C 7
ATOM 9550 O O . GLY A 1 1 ? 48.402 -5.226 58.111 1.00 0.00 358 GLY A O 7
ATOM 9554 N N . SER A 1 2 ? 47.399 -3.612 56.906 1.00 0.00 359 SER A N 7
ATOM 9555 C CA . SER A 1 2 ? 47.011 -4.508 55.823 1.00 0.00 359 SER A CA 7
ATOM 9556 C C . SER A 1 2 ? 46.411 -3.725 54.659 1.00 0.00 359 SER A C 7
ATOM 9557 O O . SER A 1 2 ? 45.693 -2.746 54.860 1.00 0.00 359 SER A O 7
ATOM 9565 N N . SER A 1 3 ? 46.710 -4.166 53.441 1.00 0.00 360 SER A N 7
ATOM 9566 C CA . SER A 1 3 ? 46.204 -3.505 52.244 1.00 0.00 360 SER A CA 7
ATOM 9567 C C . SER A 1 3 ? 45.908 -4.523 51.146 1.00 0.00 360 SER A C 7
ATOM 9568 O O . SER A 1 3 ? 46.229 -5.703 51.276 1.00 0.00 360 SER A O 7
ATOM 9576 N N . GLY A 1 4 ? 45.292 -4.055 50.065 1.00 0.00 361 GLY A N 7
ATOM 9577 C CA . GLY A 1 4 ? 44.962 -4.936 48.960 1.00 0.00 361 GLY A CA 7
ATOM 9578 C C . GLY A 1 4 ? 43.901 -4.351 48.049 1.00 0.00 361 GLY A C 7
ATOM 9579 O O . GLY A 1 4 ? 42.863 -3.881 48.515 1.00 0.00 361 GLY A O 7
ATOM 9583 N N . SER A 1 5 ? 44.161 -4.378 46.746 1.00 0.00 362 SER A N 7
ATOM 9584 C CA . SER A 1 5 ? 43.223 -3.842 45.767 1.00 0.00 362 SER A CA 7
ATOM 9585 C C . SER A 1 5 ? 43.286 -4.632 44.464 1.00 0.00 362 SER A C 7
ATOM 9586 O O . SER A 1 5 ? 44.343 -4.743 43.842 1.00 0.00 362 SER A O 7
ATOM 9594 N N . SER A 1 6 ? 42.146 -5.180 44.056 1.00 0.00 363 SER A N 7
ATOM 9595 C CA . SER A 1 6 ? 42.070 -5.964 42.829 1.00 0.00 363 SER A CA 7
ATOM 9596 C C . SER A 1 6 ? 41.740 -5.074 41.635 1.00 0.00 363 SER A C 7
ATOM 9597 O O . SER A 1 6 ? 42.506 -4.993 40.675 1.00 0.00 363 SER A O 7
ATOM 9605 N N . GLY A 1 7 ? 40.592 -4.406 41.702 1.00 0.00 364 GLY A N 7
ATOM 9606 C CA . GLY A 1 7 ? 40.179 -3.530 40.621 1.00 0.00 364 GLY A CA 7
ATOM 9607 C C . GLY A 1 7 ? 39.739 -4.297 39.390 1.00 0.00 364 GLY A C 7
ATOM 9608 O O . GLY A 1 7 ? 40.511 -4.508 38.455 1.00 0.00 364 GLY A O 7
ATOM 9612 N N . PRO A 1 8 ? 38.469 -4.729 39.380 1.00 0.00 365 PRO A N 7
ATOM 9613 C CA . PRO A 1 8 ? 37.899 -5.484 38.260 1.00 0.00 365 PRO A CA 7
ATOM 9614 C C . PRO A 1 8 ? 37.719 -4.626 37.013 1.00 0.00 365 PRO A C 7
ATOM 9615 O O . PRO A 1 8 ? 37.874 -3.405 37.061 1.00 0.00 365 PRO A O 7
ATOM 9626 N N . ASP A 1 9 ? 37.392 -5.271 35.899 1.00 0.00 366 ASP A N 7
ATOM 9627 C CA . ASP A 1 9 ? 37.190 -4.565 34.638 1.00 0.00 366 ASP A CA 7
ATOM 9628 C C . ASP A 1 9 ? 36.646 -5.507 33.569 1.00 0.00 366 ASP A C 7
ATOM 9629 O O . ASP A 1 9 ? 37.363 -6.374 33.067 1.00 0.00 366 ASP A O 7
ATOM 9638 N N . LEU A 1 10 ? 35.375 -5.333 33.226 1.00 0.00 367 LEU A N 7
ATOM 9639 C CA . LEU A 1 10 ? 34.733 -6.169 32.217 1.00 0.00 367 LEU A CA 7
ATOM 9640 C C . LEU A 1 10 ? 34.611 -5.425 30.891 1.00 0.00 367 LEU A C 7
ATOM 9641 O O . LEU A 1 10 ? 34.297 -4.235 30.864 1.00 0.00 367 LEU A O 7
ATOM 9657 N N . GLU A 1 11 ? 34.859 -6.134 29.794 1.00 0.00 368 GLU A N 7
ATOM 9658 C CA . GLU A 1 11 ? 34.774 -5.540 28.466 1.00 0.00 368 GLU A CA 7
ATOM 9659 C C . GLU A 1 11 ? 33.870 -6.367 27.556 1.00 0.00 368 GLU A C 7
ATOM 9660 O O . GLU A 1 11 ? 34.003 -7.588 27.474 1.00 0.00 368 GLU A O 7
ATOM 9672 N N . LYS A 1 12 ? 32.950 -5.693 26.875 1.00 0.00 369 LYS A N 7
ATOM 9673 C CA . LYS A 1 12 ? 32.023 -6.363 25.970 1.00 0.00 369 LYS A CA 7
ATOM 9674 C C . LYS A 1 12 ? 31.854 -5.568 24.679 1.00 0.00 369 LYS A C 7
ATOM 9675 O O . LYS A 1 12 ? 32.189 -4.385 24.618 1.00 0.00 369 LYS A O 7
ATOM 9694 N N . ARG A 1 13 ? 31.330 -6.226 23.650 1.00 0.00 370 ARG A N 7
ATOM 9695 C CA . ARG A 1 13 ? 31.116 -5.581 22.360 1.00 0.00 370 ARG A CA 7
ATOM 9696 C C . ARG A 1 13 ? 29.937 -4.614 22.425 1.00 0.00 370 ARG A C 7
ATOM 9697 O O . ARG A 1 13 ? 29.198 -4.586 23.409 1.00 0.00 370 ARG A O 7
ATOM 9718 N N . ARG A 1 14 ? 29.769 -3.822 21.371 1.00 0.00 371 ARG A N 7
ATOM 9719 C CA . ARG A 1 14 ? 28.682 -2.852 21.309 1.00 0.00 371 ARG A CA 7
ATOM 9720 C C . ARG A 1 14 ? 27.981 -2.908 19.955 1.00 0.00 371 ARG A C 7
ATOM 9721 O O . ARG A 1 14 ? 28.375 -2.221 19.013 1.00 0.00 371 ARG A O 7
ATOM 9742 N N . ILE A 1 15 ? 26.940 -3.730 19.867 1.00 0.00 372 ILE A N 7
ATOM 9743 C CA . ILE A 1 15 ? 26.184 -3.874 18.630 1.00 0.00 372 ILE A CA 7
ATOM 9744 C C . ILE A 1 15 ? 24.683 -3.840 18.895 1.00 0.00 372 ILE A C 7
ATOM 9745 O O . ILE A 1 15 ? 24.223 -4.225 19.971 1.00 0.00 372 ILE A O 7
ATOM 9761 N N . HIS A 1 16 ? 23.923 -3.380 17.907 1.00 0.00 373 HIS A N 7
ATOM 9762 C CA . HIS A 1 16 ? 22.472 -3.298 18.033 1.00 0.00 373 HIS A CA 7
ATOM 9763 C C . HIS A 1 16 ? 21.795 -3.541 16.687 1.00 0.00 373 HIS A C 7
ATOM 9764 O O . HIS A 1 16 ? 22.007 -2.794 15.731 1.00 0.00 373 HIS A O 7
ATOM 9778 N N . TYR A 1 17 ? 20.982 -4.589 16.620 1.00 0.00 374 TYR A N 7
ATOM 9779 C CA . TYR A 1 17 ? 20.277 -4.932 15.391 1.00 0.00 374 TYR A CA 7
ATOM 9780 C C . TYR A 1 17 ? 18.847 -4.400 15.416 1.00 0.00 374 TYR A C 7
ATOM 9781 O O . TYR A 1 17 ? 18.135 -4.546 16.410 1.00 0.00 374 TYR A O 7
ATOM 9799 N N . CYS A 1 18 ? 18.434 -3.781 14.315 1.00 0.00 375 CYS A N 7
ATOM 9800 C CA . CYS A 1 18 ? 17.090 -3.226 14.208 1.00 0.00 375 CYS A CA 7
ATOM 9801 C C . CYS A 1 18 ? 16.041 -4.262 14.598 1.00 0.00 375 CYS A C 7
ATOM 9802 O O . CYS A 1 18 ? 16.023 -5.373 14.067 1.00 0.00 375 CYS A O 7
ATOM 9809 N N . ASP A 1 19 ? 15.169 -3.891 15.529 1.00 0.00 376 ASP A N 7
ATOM 9810 C CA . ASP A 1 19 ? 14.115 -4.788 15.990 1.00 0.00 376 ASP A CA 7
ATOM 9811 C C . ASP A 1 19 ? 12.904 -4.725 15.064 1.00 0.00 376 ASP A C 7
ATOM 9812 O O . ASP A 1 19 ? 11.760 -4.784 15.516 1.00 0.00 376 ASP A O 7
ATOM 9821 N N . TYR A 1 20 ? 13.164 -4.603 13.767 1.00 0.00 377 TYR A N 7
ATOM 9822 C CA . TYR A 1 20 ? 12.095 -4.528 12.777 1.00 0.00 377 TYR A CA 7
ATOM 9823 C C . TYR A 1 20 ? 12.159 -5.712 11.816 1.00 0.00 377 TYR A C 7
ATOM 9824 O O . TYR A 1 20 ? 13.231 -6.142 11.390 1.00 0.00 377 TYR A O 7
ATOM 9842 N N . PRO A 1 21 ? 10.982 -6.251 11.465 1.00 0.00 378 PRO A N 7
ATOM 9843 C CA . PRO A 1 21 ? 10.876 -7.391 10.550 1.00 0.00 378 PRO A CA 7
ATOM 9844 C C . PRO A 1 21 ? 11.244 -7.021 9.117 1.00 0.00 378 PRO A C 7
ATOM 9845 O O . PRO A 1 21 ? 10.486 -6.342 8.426 1.00 0.00 378 PRO A O 7
ATOM 9856 N N . GLY A 1 22 ? 12.415 -7.472 8.676 1.00 0.00 379 GLY A N 7
ATOM 9857 C CA . GLY A 1 22 ? 12.863 -7.178 7.328 1.00 0.00 379 GLY A CA 7
ATOM 9858 C C . GLY A 1 22 ? 14.121 -6.333 7.306 1.00 0.00 379 GLY A C 7
ATOM 9859 O O . GLY A 1 22 ? 15.033 -6.583 6.517 1.00 0.00 379 GLY A O 7
ATOM 9863 N N . CYS A 1 23 ? 14.172 -5.327 8.174 1.00 0.00 380 CYS A N 7
ATOM 9864 C CA . CYS A 1 23 ? 15.326 -4.440 8.250 1.00 0.00 380 CYS A CA 7
ATOM 9865 C C . CYS A 1 23 ? 16.560 -5.194 8.736 1.00 0.00 380 CYS A C 7
ATOM 9866 O O . CYS A 1 23 ? 16.523 -5.876 9.761 1.00 0.00 380 CYS A O 7
ATOM 9873 N N . THR A 1 24 ? 17.655 -5.067 7.992 1.00 0.00 381 THR A N 7
ATOM 9874 C CA . THR A 1 24 ? 18.901 -5.737 8.345 1.00 0.00 381 THR A CA 7
ATOM 9875 C C . THR A 1 24 ? 19.985 -4.727 8.703 1.00 0.00 381 THR A C 7
ATOM 9876 O O . THR A 1 24 ? 21.170 -4.960 8.461 1.00 0.00 381 THR A O 7
ATOM 9887 N N . LYS A 1 25 ? 19.574 -3.604 9.282 1.00 0.00 382 LYS A N 7
ATOM 9888 C CA . LYS A 1 25 ? 20.510 -2.558 9.676 1.00 0.00 382 LYS A CA 7
ATOM 9889 C C . LYS A 1 25 ? 21.088 -2.839 11.060 1.00 0.00 382 LYS A C 7
ATOM 9890 O O . LYS A 1 25 ? 20.590 -3.696 11.789 1.00 0.00 382 LYS A O 7
ATOM 9909 N N . VAL A 1 26 ? 22.141 -2.110 11.415 1.00 0.00 383 VAL A N 7
ATOM 9910 C CA . VAL A 1 26 ? 22.785 -2.279 12.712 1.00 0.00 383 VAL A CA 7
ATOM 9911 C C . VAL A 1 26 ? 23.611 -1.051 13.080 1.00 0.00 383 VAL A C 7
ATOM 9912 O O . VAL A 1 26 ? 24.305 -0.481 12.237 1.00 0.00 383 VAL A O 7
ATOM 9925 N N . TYR A 1 27 ? 23.532 -0.648 14.343 1.00 0.00 384 TYR A N 7
ATOM 9926 C CA . TYR A 1 27 ? 24.271 0.514 14.822 1.00 0.00 384 TYR A CA 7
ATOM 9927 C C . TYR A 1 27 ? 24.944 0.218 16.159 1.00 0.00 384 TYR A C 7
ATOM 9928 O O . TYR A 1 27 ? 24.276 -0.016 17.167 1.00 0.00 384 TYR A O 7
ATOM 9946 N N . THR A 1 28 ? 26.274 0.230 16.160 1.00 0.00 385 THR A N 7
ATOM 9947 C CA . THR A 1 28 ? 27.039 -0.038 17.371 1.00 0.00 385 THR A CA 7
ATOM 9948 C C . THR A 1 28 ? 26.502 0.766 18.550 1.00 0.00 385 THR A C 7
ATOM 9949 O O . THR A 1 28 ? 26.392 0.255 19.665 1.00 0.00 385 THR A O 7
ATOM 9960 N N . LYS A 1 29 ? 26.167 2.027 18.297 1.00 0.00 386 LYS A N 7
ATOM 9961 C CA . LYS A 1 29 ? 25.639 2.902 19.337 1.00 0.00 386 LYS A CA 7
ATOM 9962 C C . LYS A 1 29 ? 24.127 2.742 19.466 1.00 0.00 386 LYS A C 7
ATOM 9963 O O . LYS A 1 29 ? 23.420 2.606 18.468 1.00 0.00 386 LYS A O 7
ATOM 9982 N N . SER A 1 30 ? 23.639 2.760 20.702 1.00 0.00 387 SER A N 7
ATOM 9983 C CA . SER A 1 30 ? 22.211 2.614 20.962 1.00 0.00 387 SER A CA 7
ATOM 9984 C C . SER A 1 30 ? 21.457 3.885 20.581 1.00 0.00 387 SER A C 7
ATOM 9985 O O . SER A 1 30 ? 20.401 3.828 19.951 1.00 0.00 387 SER A O 7
ATOM 9993 N N . SER A 1 31 ? 22.008 5.031 20.968 1.00 0.00 388 SER A N 7
ATOM 9994 C CA . SER A 1 31 ? 21.387 6.316 20.671 1.00 0.00 388 SER A CA 7
ATOM 9995 C C . SER A 1 31 ? 21.118 6.457 19.176 1.00 0.00 388 SER A C 7
ATOM 9996 O O . SER A 1 31 ? 20.024 6.844 18.764 1.00 0.00 388 SER A O 7
ATOM 10004 N N . HIS A 1 32 ? 22.125 6.140 18.367 1.00 0.00 389 HIS A N 7
ATOM 10005 C CA . HIS A 1 32 ? 21.998 6.230 16.917 1.00 0.00 389 HIS A CA 7
ATOM 10006 C C . HIS A 1 32 ? 20.810 5.409 16.424 1.00 0.00 389 HIS A C 7
ATOM 10007 O O . HIS A 1 32 ? 19.995 5.890 15.634 1.00 0.00 389 HIS A O 7
ATOM 10021 N N . LEU A 1 33 ? 20.717 4.170 16.893 1.00 0.00 390 LEU A N 7
ATOM 10022 C CA . LEU A 1 33 ? 19.629 3.282 16.499 1.00 0.00 390 LEU A CA 7
ATOM 10023 C C . LEU A 1 33 ? 18.275 3.951 16.715 1.00 0.00 390 LEU A C 7
ATOM 10024 O O . LEU A 1 33 ? 17.446 4.007 15.806 1.00 0.00 390 LEU A O 7
ATOM 10040 N N . LYS A 1 34 ? 18.058 4.459 17.923 1.00 0.00 391 LYS A N 7
ATOM 10041 C CA . LYS A 1 34 ? 16.807 5.128 18.259 1.00 0.00 391 LYS A CA 7
ATOM 10042 C C . LYS A 1 34 ? 16.369 6.060 17.134 1.00 0.00 391 LYS A C 7
ATOM 10043 O O . LYS A 1 34 ? 15.211 6.045 16.718 1.00 0.00 391 LYS A O 7
ATOM 10062 N N . ALA A 1 35 ? 17.303 6.869 16.645 1.00 0.00 392 ALA A N 7
ATOM 10063 C CA . ALA A 1 35 ? 17.014 7.805 15.565 1.00 0.00 392 ALA A CA 7
ATOM 10064 C C . ALA A 1 35 ? 16.568 7.070 14.306 1.00 0.00 392 ALA A C 7
ATOM 10065 O O . ALA A 1 35 ? 15.590 7.454 13.663 1.00 0.00 392 ALA A O 7
ATOM 10072 N N . HIS A 1 36 ? 17.291 6.010 13.957 1.00 0.00 393 HIS A N 7
ATOM 10073 C CA . HIS A 1 36 ? 16.969 5.221 12.774 1.00 0.00 393 HIS A CA 7
ATOM 10074 C C . HIS A 1 36 ? 15.539 4.693 12.845 1.00 0.00 393 HIS A C 7
ATOM 10075 O O . HIS A 1 36 ? 14.774 4.815 11.888 1.00 0.00 393 HIS A O 7
ATOM 10089 N N . LEU A 1 37 ? 15.186 4.107 13.983 1.00 0.00 394 LEU A N 7
ATOM 10090 C CA . LEU A 1 37 ? 13.848 3.560 14.179 1.00 0.00 394 LEU A CA 7
ATOM 10091 C C . LEU A 1 37 ? 12.790 4.484 13.585 1.00 0.00 394 LEU A C 7
ATOM 10092 O O . LEU A 1 37 ? 11.864 4.032 12.911 1.00 0.00 394 LEU A O 7
ATOM 10108 N N . ARG A 1 38 ? 12.934 5.780 13.838 1.00 0.00 395 ARG A N 7
ATOM 10109 C CA . ARG A 1 38 ? 11.991 6.768 13.328 1.00 0.00 395 ARG A CA 7
ATOM 10110 C C . ARG A 1 38 ? 11.565 6.427 11.903 1.00 0.00 395 ARG A C 7
ATOM 10111 O O . ARG A 1 38 ? 10.386 6.517 11.558 1.00 0.00 395 ARG A O 7
ATOM 10132 N N . THR A 1 39 ? 12.531 6.036 11.079 1.00 0.00 396 THR A N 7
ATOM 10133 C CA . THR A 1 39 ? 12.257 5.683 9.692 1.00 0.00 396 THR A CA 7
ATOM 10134 C C . THR A 1 39 ? 11.048 4.760 9.588 1.00 0.00 396 THR A C 7
ATOM 10135 O O . THR A 1 39 ? 10.195 4.934 8.717 1.00 0.00 396 THR A O 7
ATOM 10146 N N . HIS A 1 40 ? 10.980 3.779 10.482 1.00 0.00 397 HIS A N 7
ATOM 10147 C CA . HIS A 1 40 ? 9.874 2.828 10.491 1.00 0.00 397 HIS A CA 7
ATOM 10148 C C . HIS A 1 40 ? 8.661 3.413 11.209 1.00 0.00 397 HIS A C 7
ATOM 10149 O O . HIS A 1 40 ? 7.524 3.248 10.766 1.00 0.00 397 HIS A O 7
ATOM 10163 N N . THR A 1 41 ? 8.911 4.098 12.321 1.00 0.00 398 THR A N 7
ATOM 10164 C CA . THR A 1 41 ? 7.841 4.706 13.101 1.00 0.00 398 THR A CA 7
ATOM 10165 C C . THR A 1 41 ? 7.742 6.202 12.827 1.00 0.00 398 THR A C 7
ATOM 10166 O O . THR A 1 41 ? 8.653 6.964 13.150 1.00 0.00 398 THR A O 7
ATOM 10177 N N . GLY A 1 42 ? 6.629 6.618 12.231 1.00 0.00 399 GLY A N 7
ATOM 10178 C CA . GLY A 1 42 ? 6.432 8.023 11.925 1.00 0.00 399 GLY A CA 7
ATOM 10179 C C . GLY A 1 42 ? 7.077 8.427 10.614 1.00 0.00 399 GLY A C 7
ATOM 10180 O O . GLY A 1 42 ? 8.302 8.435 10.495 1.00 0.00 399 GLY A O 7
ATOM 10184 N N . GLU A 1 43 ? 6.251 8.760 9.627 1.00 0.00 400 GLU A N 7
ATOM 10185 C CA . GLU A 1 43 ? 6.750 9.164 8.318 1.00 0.00 400 GLU A CA 7
ATOM 10186 C C . GLU A 1 43 ? 6.086 10.459 7.858 1.00 0.00 400 GLU A C 7
ATOM 10187 O O . GLU A 1 43 ? 5.288 11.053 8.584 1.00 0.00 400 GLU A O 7
ATOM 10199 N N . LYS A 1 44 ? 6.422 10.892 6.648 1.00 0.00 401 LYS A N 7
ATOM 10200 C CA . LYS A 1 44 ? 5.860 12.116 6.089 1.00 0.00 401 LYS A CA 7
ATOM 10201 C C . LYS A 1 44 ? 5.052 11.818 4.830 1.00 0.00 401 LYS A C 7
ATOM 10202 O O . LYS A 1 44 ? 5.597 11.659 3.737 1.00 0.00 401 LYS A O 7
ATOM 10221 N N . PRO A 1 45 ? 3.722 11.741 4.984 1.00 0.00 402 PRO A N 7
ATOM 10222 C CA . PRO A 1 45 ? 2.811 11.464 3.869 1.00 0.00 402 PRO A CA 7
ATOM 10223 C C . PRO A 1 45 ? 2.729 12.626 2.885 1.00 0.00 402 PRO A C 7
ATOM 10224 O O . PRO A 1 45 ? 2.293 12.458 1.746 1.00 0.00 402 PRO A O 7
ATOM 10235 N N . TYR A 1 46 ? 3.150 13.804 3.331 1.00 0.00 403 TYR A N 7
ATOM 10236 C CA . TYR A 1 46 ? 3.122 14.994 2.490 1.00 0.00 403 TYR A CA 7
ATOM 10237 C C . TYR A 1 46 ? 4.489 15.251 1.863 1.00 0.00 403 TYR A C 7
ATOM 10238 O O . TYR A 1 46 ? 5.491 15.394 2.565 1.00 0.00 403 TYR A O 7
ATOM 10256 N N . LYS A 1 47 ? 4.522 15.308 0.536 1.00 0.00 404 LYS A N 7
ATOM 10257 C CA . LYS A 1 47 ? 5.764 15.549 -0.189 1.00 0.00 404 LYS A CA 7
ATOM 10258 C C . LYS A 1 47 ? 5.572 16.623 -1.256 1.00 0.00 404 LYS A C 7
ATOM 10259 O O . LYS A 1 47 ? 4.465 16.824 -1.755 1.00 0.00 404 LYS A O 7
ATOM 10278 N N . CYS A 1 48 ? 6.657 17.308 -1.602 1.00 0.00 405 CYS A N 7
ATOM 10279 C CA . CYS A 1 48 ? 6.608 18.360 -2.610 1.00 0.00 405 CYS A CA 7
ATOM 10280 C C . CYS A 1 48 ? 6.558 17.765 -4.014 1.00 0.00 405 CYS A C 7
ATOM 10281 O O . CYS A 1 48 ? 7.487 17.080 -4.445 1.00 0.00 405 CYS A O 7
ATOM 10288 N N . THR A 1 49 ? 5.467 18.031 -4.725 1.00 0.00 406 THR A N 7
ATOM 10289 C CA . THR A 1 49 ? 5.294 17.522 -6.080 1.00 0.00 406 THR A CA 7
ATOM 10290 C C . THR A 1 49 ? 6.068 18.366 -7.087 1.00 0.00 406 THR A C 7
ATOM 10291 O O . THR A 1 49 ? 5.560 18.689 -8.160 1.00 0.00 406 THR A O 7
ATOM 10302 N N . TRP A 1 50 ? 7.299 18.719 -6.734 1.00 0.00 407 TRP A N 7
ATOM 10303 C CA . TRP A 1 50 ? 8.143 19.525 -7.608 1.00 0.00 407 TRP A CA 7
ATOM 10304 C C . TRP A 1 50 ? 9.262 18.684 -8.211 1.00 0.00 407 TRP A C 7
ATOM 10305 O O . TRP A 1 50 ? 9.883 17.875 -7.522 1.00 0.00 407 TRP A O 7
ATOM 10326 N N . GLU A 1 51 ? 9.515 18.880 -9.501 1.00 0.00 408 GLU A N 7
ATOM 10327 C CA . GLU A 1 51 ? 10.560 18.138 -10.196 1.00 0.00 408 GLU A CA 7
ATOM 10328 C C . GLU A 1 51 ? 11.915 18.350 -9.527 1.00 0.00 408 GLU A C 7
ATOM 10329 O O . GLU A 1 51 ? 12.369 19.482 -9.364 1.00 0.00 408 GLU A O 7
ATOM 10341 N N . GLY A 1 52 ? 12.556 17.252 -9.139 1.00 0.00 409 GLY A N 7
ATOM 10342 C CA . GLY A 1 52 ? 13.852 17.338 -8.491 1.00 0.00 409 GLY A CA 7
ATOM 10343 C C . GLY A 1 52 ? 13.741 17.432 -6.983 1.00 0.00 409 GLY A C 7
ATOM 10344 O O . GLY A 1 52 ? 14.469 16.755 -6.256 1.00 0.00 409 GLY A O 7
ATOM 10348 N N . CYS A 1 53 ? 12.829 18.275 -6.510 1.00 0.00 410 CYS A N 7
ATOM 10349 C CA . CYS A 1 53 ? 12.625 18.457 -5.078 1.00 0.00 410 CYS A CA 7
ATOM 10350 C C . CYS A 1 53 ? 12.260 17.136 -4.407 1.00 0.00 410 CYS A C 7
ATOM 10351 O O . CYS A 1 53 ? 11.409 16.393 -4.897 1.00 0.00 410 CYS A O 7
ATOM 10358 N N . ASP A 1 54 ? 12.910 16.850 -3.284 1.00 0.00 411 ASP A N 7
ATOM 10359 C CA . ASP A 1 54 ? 12.653 15.619 -2.545 1.00 0.00 411 ASP A CA 7
ATOM 10360 C C . ASP A 1 54 ? 12.386 15.915 -1.073 1.00 0.00 411 ASP A C 7
ATOM 10361 O O . ASP A 1 54 ? 12.714 15.112 -0.199 1.00 0.00 411 ASP A O 7
ATOM 10370 N N . TRP A 1 55 ? 11.791 17.072 -0.806 1.00 0.00 412 TRP A N 7
ATOM 10371 C CA . TRP A 1 55 ? 11.481 17.474 0.561 1.00 0.00 412 TRP A CA 7
ATOM 10372 C C . TRP A 1 55 ? 10.081 17.019 0.958 1.00 0.00 412 TRP A C 7
ATOM 10373 O O . TRP A 1 55 ? 9.146 17.087 0.160 1.00 0.00 412 TRP A O 7
ATOM 10394 N N . ARG A 1 56 ? 9.943 16.556 2.197 1.00 0.00 413 ARG A N 7
ATOM 10395 C CA . ARG A 1 56 ? 8.656 16.089 2.698 1.00 0.00 413 ARG A CA 7
ATOM 10396 C C . ARG A 1 56 ? 8.252 16.855 3.955 1.00 0.00 413 ARG A C 7
ATOM 10397 O O . ARG A 1 56 ? 9.023 17.660 4.479 1.00 0.00 413 ARG A O 7
ATOM 10418 N N . PHE A 1 57 ? 7.039 16.600 4.433 1.00 0.00 414 PHE A N 7
ATOM 10419 C CA . PHE A 1 57 ? 6.532 17.266 5.627 1.00 0.00 414 PHE A CA 7
ATOM 10420 C C . PHE A 1 57 ? 5.495 16.399 6.335 1.00 0.00 414 PHE A C 7
ATOM 10421 O O . PHE A 1 57 ? 4.974 15.442 5.761 1.00 0.00 414 PHE A O 7
ATOM 10438 N N . ALA A 1 58 ? 5.200 16.740 7.585 1.00 0.00 415 ALA A N 7
ATOM 10439 C CA . ALA A 1 58 ? 4.225 15.995 8.371 1.00 0.00 415 ALA A CA 7
ATOM 10440 C C . ALA A 1 58 ? 2.840 16.624 8.268 1.00 0.00 415 ALA A C 7
ATOM 10441 O O . ALA A 1 58 ? 1.848 15.931 8.044 1.00 0.00 415 ALA A O 7
ATOM 10448 N N . ARG A 1 59 ? 2.780 17.942 8.434 1.00 0.00 416 ARG A N 7
ATOM 10449 C CA . ARG A 1 59 ? 1.516 18.664 8.362 1.00 0.00 416 ARG A CA 7
ATOM 10450 C C . ARG A 1 59 ? 1.267 19.184 6.949 1.00 0.00 416 ARG A C 7
ATOM 10451 O O . ARG A 1 59 ? 2.207 19.434 6.195 1.00 0.00 416 ARG A O 7
ATOM 10472 N N . SER A 1 60 ? -0.005 19.345 6.599 1.00 0.00 417 SER A N 7
ATOM 10473 C CA . SER A 1 60 ? -0.378 19.831 5.276 1.00 0.00 417 SER A CA 7
ATOM 10474 C C . SER A 1 60 ? 0.108 21.262 5.066 1.00 0.00 417 SER A C 7
ATOM 10475 O O . SER A 1 60 ? 0.873 21.541 4.142 1.00 0.00 417 SER A O 7
ATOM 10483 N N . ASP A 1 61 ? -0.342 22.165 5.930 1.00 0.00 418 ASP A N 7
ATOM 10484 C CA . ASP A 1 61 ? 0.047 23.568 5.842 1.00 0.00 418 ASP A CA 7
ATOM 10485 C C . ASP A 1 61 ? 1.552 23.702 5.628 1.00 0.00 418 ASP A C 7
ATOM 10486 O O . ASP A 1 61 ? 1.998 24.358 4.688 1.00 0.00 418 ASP A O 7
ATOM 10495 N N . GLU A 1 62 ? 2.327 23.078 6.509 1.00 0.00 419 GLU A N 7
ATOM 10496 C CA . GLU A 1 62 ? 3.782 23.130 6.417 1.00 0.00 419 GLU A CA 7
ATOM 10497 C C . GLU A 1 62 ? 4.241 22.970 4.970 1.00 0.00 419 GLU A C 7
ATOM 10498 O O . GLU A 1 62 ? 5.130 23.686 4.507 1.00 0.00 419 GLU A O 7
ATOM 10510 N N . LEU A 1 63 ? 3.630 22.027 4.262 1.00 0.00 420 LEU A N 7
ATOM 10511 C CA . LEU A 1 63 ? 3.976 21.772 2.868 1.00 0.00 420 LEU A CA 7
ATOM 10512 C C . LEU A 1 63 ? 3.574 22.948 1.983 1.00 0.00 420 LEU A C 7
ATOM 10513 O O . LEU A 1 63 ? 4.390 23.481 1.231 1.00 0.00 420 LEU A O 7
ATOM 10529 N N . THR A 1 64 ? 2.310 23.349 2.080 1.00 0.00 421 THR A N 7
ATOM 10530 C CA . THR A 1 64 ? 1.799 24.462 1.290 1.00 0.00 421 THR A CA 7
ATOM 10531 C C . THR A 1 64 ? 2.754 25.650 1.332 1.00 0.00 421 THR A C 7
ATOM 10532 O O . THR A 1 64 ? 3.096 26.220 0.296 1.00 0.00 421 THR A O 7
ATOM 10543 N N . ARG A 1 65 ? 3.181 26.018 2.535 1.00 0.00 422 ARG A N 7
ATOM 10544 C CA . ARG A 1 65 ? 4.097 27.139 2.712 1.00 0.00 422 ARG A CA 7
ATOM 10545 C C . ARG A 1 65 ? 5.380 26.923 1.915 1.00 0.00 422 ARG A C 7
ATOM 10546 O O . ARG A 1 65 ? 5.857 27.827 1.229 1.00 0.00 422 ARG A O 7
ATOM 10567 N N . HIS A 1 66 ? 5.935 25.719 2.012 1.00 0.00 423 HIS A N 7
ATOM 10568 C CA . HIS A 1 66 ? 7.164 25.384 1.301 1.00 0.00 423 HIS A CA 7
ATOM 10569 C C . HIS A 1 66 ? 6.982 25.548 -0.205 1.00 0.00 423 HIS A C 7
ATOM 10570 O O . HIS A 1 66 ? 7.807 26.168 -0.876 1.00 0.00 423 HIS A O 7
ATOM 10584 N N . TYR A 1 67 ? 5.897 24.989 -0.729 1.00 0.00 424 TYR A N 7
ATOM 10585 C CA . TYR A 1 67 ? 5.608 25.070 -2.156 1.00 0.00 424 TYR A CA 7
ATOM 10586 C C . TYR A 1 67 ? 5.557 26.523 -2.619 1.00 0.00 424 TYR A C 7
ATOM 10587 O O . TYR A 1 67 ? 6.158 26.886 -3.631 1.00 0.00 424 TYR A O 7
ATOM 10605 N N . ARG A 1 68 ? 4.834 27.350 -1.871 1.00 0.00 425 ARG A N 7
ATOM 10606 C CA . ARG A 1 68 ? 4.702 28.764 -2.204 1.00 0.00 425 ARG A CA 7
ATOM 10607 C C . ARG A 1 68 ? 6.049 29.354 -2.613 1.00 0.00 425 ARG A C 7
ATOM 10608 O O . ARG A 1 68 ? 6.126 30.187 -3.516 1.00 0.00 425 ARG A O 7
ATOM 10629 N N . LYS A 1 69 ? 7.109 28.916 -1.942 1.00 0.00 426 LYS A N 7
ATOM 10630 C CA . LYS A 1 69 ? 8.453 29.399 -2.234 1.00 0.00 426 LYS A CA 7
ATOM 10631 C C . LYS A 1 69 ? 8.832 29.110 -3.683 1.00 0.00 426 LYS A C 7
ATOM 10632 O O . LYS A 1 69 ? 9.354 29.977 -4.384 1.00 0.00 426 LYS A O 7
ATOM 10651 N N . HIS A 1 70 ? 8.564 27.886 -4.127 1.00 0.00 427 HIS A N 7
ATOM 10652 C CA . HIS A 1 70 ? 8.875 27.483 -5.494 1.00 0.00 427 HIS A CA 7
ATOM 10653 C C . HIS A 1 70 ? 8.228 28.430 -6.500 1.00 0.00 427 HIS A C 7
ATOM 10654 O O . HIS A 1 70 ? 8.894 28.956 -7.393 1.00 0.00 427 HIS A O 7
ATOM 10668 N N . THR A 1 71 ? 6.924 28.644 -6.350 1.00 0.00 428 THR A N 7
ATOM 10669 C CA . THR A 1 71 ? 6.187 29.526 -7.246 1.00 0.00 428 THR A CA 7
ATOM 10670 C C . THR A 1 71 ? 6.497 30.990 -6.955 1.00 0.00 428 THR A C 7
ATOM 10671 O O . THR A 1 71 ? 6.339 31.851 -7.819 1.00 0.00 428 THR A O 7
ATOM 10682 N N . GLY A 1 72 ? 6.940 31.264 -5.732 1.00 0.00 429 GLY A N 7
ATOM 10683 C CA . GLY A 1 72 ? 7.265 32.626 -5.349 1.00 0.00 429 GLY A CA 7
ATOM 10684 C C . GLY A 1 72 ? 8.531 32.707 -4.519 1.00 0.00 429 GLY A C 7
ATOM 10685 O O . GLY A 1 72 ? 8.475 32.722 -3.289 1.00 0.00 429 GLY A O 7
ATOM 10689 N N . ALA A 1 73 ? 9.676 32.759 -5.191 1.00 0.00 430 ALA A N 7
ATOM 10690 C CA . ALA A 1 73 ? 10.961 32.840 -4.508 1.00 0.00 430 ALA A CA 7
ATOM 10691 C C . ALA A 1 73 ? 11.862 33.886 -5.154 1.00 0.00 430 ALA A C 7
ATOM 10692 O O . ALA A 1 73 ? 12.482 33.634 -6.188 1.00 0.00 430 ALA A O 7
ATOM 10699 N N . LYS A 1 74 ? 11.930 35.063 -4.540 1.00 0.00 431 LYS A N 7
ATOM 10700 C CA . LYS A 1 74 ? 12.755 36.149 -5.055 1.00 0.00 431 LYS A CA 7
ATOM 10701 C C . LYS A 1 74 ? 13.608 36.756 -3.946 1.00 0.00 431 LYS A C 7
ATOM 10702 O O . LYS A 1 74 ? 13.100 37.255 -2.941 1.00 0.00 431 LYS A O 7
ATOM 10721 N N . PRO A 1 75 ? 14.936 36.716 -4.130 1.00 0.00 432 PRO A N 7
ATOM 10722 C CA . PRO A 1 75 ? 15.888 37.260 -3.157 1.00 0.00 432 PRO A CA 7
ATOM 10723 C C . PRO A 1 75 ? 15.844 38.783 -3.092 1.00 0.00 432 PRO A C 7
ATOM 10724 O O . PRO A 1 75 ? 16.450 39.395 -2.212 1.00 0.00 432 PRO A O 7
ATOM 10735 N N . PHE A 1 76 ? 15.124 39.390 -4.030 1.00 0.00 433 PHE A N 7
ATOM 10736 C CA . PHE A 1 76 ? 15.002 40.842 -4.080 1.00 0.00 433 PHE A CA 7
ATOM 10737 C C . PHE A 1 76 ? 13.540 41.268 -3.988 1.00 0.00 433 PHE A C 7
ATOM 10738 O O . PHE A 1 76 ? 12.709 40.845 -4.791 1.00 0.00 433 PHE A O 7
ATOM 10755 N N . GLN A 1 77 ? 13.235 42.108 -3.004 1.00 0.00 434 GLN A N 7
ATOM 10756 C CA . GLN A 1 77 ? 11.874 42.591 -2.807 1.00 0.00 434 GLN A CA 7
ATOM 10757 C C . GLN A 1 77 ? 11.869 44.072 -2.445 1.00 0.00 434 GLN A C 7
ATOM 10758 O O . GLN A 1 77 ? 12.648 44.520 -1.603 1.00 0.00 434 GLN A O 7
ATOM 10772 N N . CYS A 1 78 ? 10.985 44.830 -3.087 1.00 0.00 435 CYS A N 7
ATOM 10773 C CA . CYS A 1 78 ? 10.879 46.262 -2.834 1.00 0.00 435 CYS A CA 7
ATOM 10774 C C . CYS A 1 78 ? 9.999 46.535 -1.618 1.00 0.00 435 CYS A C 7
ATOM 10775 O O . CYS A 1 78 ? 9.369 45.627 -1.077 1.00 0.00 435 CYS A O 7
ATOM 10782 N N . GLY A 1 79 ? 9.961 47.795 -1.193 1.00 0.00 436 GLY A N 7
ATOM 10783 C CA . GLY A 1 79 ? 9.156 48.166 -0.044 1.00 0.00 436 GLY A CA 7
ATOM 10784 C C . GLY A 1 79 ? 7.926 48.963 -0.431 1.00 0.00 436 GLY A C 7
ATOM 10785 O O . GLY A 1 79 ? 6.804 48.599 -0.077 1.00 0.00 436 GLY A O 7
ATOM 10789 N N . VAL A 1 80 ? 8.135 50.055 -1.159 1.00 0.00 437 VAL A N 7
ATOM 10790 C CA . VAL A 1 80 ? 7.034 50.907 -1.594 1.00 0.00 437 VAL A CA 7
ATOM 10791 C C . VAL A 1 80 ? 6.063 50.138 -2.483 1.00 0.00 437 VAL A C 7
ATOM 10792 O O . VAL A 1 80 ? 4.883 49.999 -2.157 1.00 0.00 437 VAL A O 7
ATOM 10805 N N . CYS A 1 81 ? 6.566 49.639 -3.607 1.00 0.00 438 CYS A N 7
ATOM 10806 C CA . CYS A 1 81 ? 5.744 48.884 -4.544 1.00 0.00 438 CYS A CA 7
ATOM 10807 C C . CYS A 1 81 ? 5.636 47.422 -4.118 1.00 0.00 438 CYS A C 7
ATOM 10808 O O . CYS A 1 81 ? 4.783 46.684 -4.607 1.00 0.00 438 CYS A O 7
ATOM 10815 N N . ASN A 1 82 ? 6.509 47.013 -3.203 1.00 0.00 439 ASN A N 7
ATOM 10816 C CA . ASN A 1 82 ? 6.513 45.640 -2.711 1.00 0.00 439 ASN A CA 7
ATOM 10817 C C . ASN A 1 82 ? 6.465 44.647 -3.868 1.00 0.00 439 ASN A C 7
ATOM 10818 O O . ASN A 1 82 ? 5.691 43.690 -3.845 1.00 0.00 439 ASN A O 7
ATOM 10829 N N . ARG A 1 83 ? 7.296 44.882 -4.877 1.00 0.00 440 ARG A N 7
ATOM 10830 C CA . ARG A 1 83 ? 7.348 44.009 -6.044 1.00 0.00 440 ARG A CA 7
ATOM 10831 C C . ARG A 1 83 ? 8.542 43.063 -5.962 1.00 0.00 440 ARG A C 7
ATOM 10832 O O . ARG A 1 83 ? 9.298 43.084 -4.991 1.00 0.00 440 ARG A O 7
ATOM 10853 N N . SER A 1 84 ? 8.705 42.234 -6.989 1.00 0.00 441 SER A N 7
ATOM 10854 C CA . SER A 1 84 ? 9.805 41.278 -7.031 1.00 0.00 441 SER A CA 7
ATOM 10855 C C . SER A 1 84 ? 10.637 41.462 -8.297 1.00 0.00 441 SER A C 7
ATOM 10856 O O . SER A 1 84 ? 10.128 41.897 -9.330 1.00 0.00 441 SER A O 7
ATOM 10864 N N . PHE A 1 85 ? 11.920 41.128 -8.207 1.00 0.00 442 PHE A N 7
ATOM 10865 C CA . PHE A 1 85 ? 12.825 41.257 -9.344 1.00 0.00 442 PHE A CA 7
ATOM 10866 C C . PHE A 1 85 ? 13.787 40.075 -9.410 1.00 0.00 442 PHE A C 7
ATOM 10867 O O . PHE A 1 85 ? 14.302 39.622 -8.387 1.00 0.00 442 PHE A O 7
ATOM 10884 N N . SER A 1 86 ? 14.025 39.580 -10.620 1.00 0.00 443 SER A N 7
ATOM 10885 C CA . SER A 1 86 ? 14.922 38.448 -10.821 1.00 0.00 443 SER A CA 7
ATOM 10886 C C . SER A 1 86 ? 16.380 38.898 -10.790 1.00 0.00 443 SER A C 7
ATOM 10887 O O . SER A 1 86 ? 17.229 38.244 -10.185 1.00 0.00 443 SER A O 7
ATOM 10895 N N . ARG A 1 87 ? 16.661 40.018 -11.446 1.00 0.00 444 ARG A N 7
ATOM 10896 C CA . ARG A 1 87 ? 18.015 40.556 -11.496 1.00 0.00 444 ARG A CA 7
ATOM 10897 C C . ARG A 1 87 ? 18.196 41.668 -10.467 1.00 0.00 444 ARG A C 7
ATOM 10898 O O . ARG A 1 87 ? 17.407 42.611 -10.413 1.00 0.00 444 ARG A O 7
ATOM 10919 N N . SER A 1 88 ? 19.241 41.551 -9.654 1.00 0.00 445 SER A N 7
ATOM 10920 C CA . SER A 1 88 ? 19.523 42.544 -8.624 1.00 0.00 445 SER A CA 7
ATOM 10921 C C . SER A 1 88 ? 19.598 43.944 -9.225 1.00 0.00 445 SER A C 7
ATOM 10922 O O . SER A 1 88 ? 18.881 44.851 -8.805 1.00 0.00 445 SER A O 7
ATOM 10930 N N . ASP A 1 89 ? 20.472 44.111 -10.212 1.00 0.00 446 ASP A N 7
ATOM 10931 C CA . ASP A 1 89 ? 20.642 45.399 -10.873 1.00 0.00 446 ASP A CA 7
ATOM 10932 C C . ASP A 1 89 ? 19.292 46.065 -11.121 1.00 0.00 446 ASP A C 7
ATOM 10933 O O . ASP A 1 89 ? 19.098 47.238 -10.799 1.00 0.00 446 ASP A O 7
ATOM 10942 N N . HIS A 1 90 ? 18.361 45.309 -11.695 1.00 0.00 447 HIS A N 7
ATOM 10943 C CA . HIS A 1 90 ? 17.029 45.826 -11.986 1.00 0.00 447 HIS A CA 7
ATOM 10944 C C . HIS A 1 90 ? 16.436 46.520 -10.763 1.00 0.00 447 HIS A C 7
ATOM 10945 O O . HIS A 1 90 ? 15.846 47.596 -10.872 1.00 0.00 447 HIS A O 7
ATOM 10959 N N . LEU A 1 91 ? 16.596 45.897 -9.601 1.00 0.00 448 LEU A N 7
ATOM 10960 C CA . LEU A 1 91 ? 16.076 46.454 -8.357 1.00 0.00 448 LEU A CA 7
ATOM 10961 C C . LEU A 1 91 ? 16.748 47.785 -8.033 1.00 0.00 448 LEU A C 7
ATOM 10962 O O . LEU A 1 91 ? 16.087 48.748 -7.647 1.00 0.00 448 LEU A O 7
ATOM 10978 N N . ALA A 1 92 ? 18.066 47.831 -8.195 1.00 0.00 449 ALA A N 7
ATOM 10979 C CA . ALA A 1 92 ? 18.828 49.044 -7.925 1.00 0.00 449 ALA A CA 7
ATOM 10980 C C . ALA A 1 92 ? 18.352 50.197 -8.802 1.00 0.00 449 ALA A C 7
ATOM 10981 O O . ALA A 1 92 ? 18.041 51.281 -8.305 1.00 0.00 449 ALA A O 7
ATOM 10988 N N . LEU A 1 93 ? 18.299 49.958 -10.107 1.00 0.00 450 LEU A N 7
ATOM 10989 C CA . LEU A 1 93 ? 17.862 50.978 -11.055 1.00 0.00 450 LEU A CA 7
ATOM 10990 C C . LEU A 1 93 ? 16.394 51.330 -10.838 1.00 0.00 450 LEU A C 7
ATOM 10991 O O . LEU A 1 93 ? 16.005 52.495 -10.920 1.00 0.00 450 LEU A O 7
ATOM 11007 N N . HIS A 1 94 ? 15.583 50.314 -10.558 1.00 0.00 451 HIS A N 7
ATOM 11008 C CA . HIS A 1 94 ? 14.157 50.516 -10.326 1.00 0.00 451 HIS A CA 7
ATOM 11009 C C . HIS A 1 94 ? 13.926 51.458 -9.148 1.00 0.00 451 HIS A C 7
ATOM 11010 O O . HIS A 1 94 ? 13.134 52.395 -9.237 1.00 0.00 451 HIS A O 7
ATOM 11024 N N . MET A 1 95 ? 14.623 51.201 -8.046 1.00 0.00 452 MET A N 7
ATOM 11025 C CA . MET A 1 95 ? 14.494 52.026 -6.851 1.00 0.00 452 MET A CA 7
ATOM 11026 C C . MET A 1 95 ? 14.558 53.509 -7.204 1.00 0.00 452 MET A C 7
ATOM 11027 O O . MET A 1 95 ? 13.745 54.306 -6.735 1.00 0.00 452 MET A O 7
ATOM 11041 N N . LYS A 1 96 ? 15.530 53.873 -8.035 1.00 0.00 453 LYS A N 7
ATOM 11042 C CA . LYS A 1 96 ? 15.700 55.259 -8.452 1.00 0.00 453 LYS A CA 7
ATOM 11043 C C . LYS A 1 96 ? 14.350 55.918 -8.715 1.00 0.00 453 LYS A C 7
ATOM 11044 O O . LYS A 1 96 ? 14.094 57.034 -8.261 1.00 0.00 453 LYS A O 7
ATOM 11063 N N . ARG A 1 97 ? 13.489 55.221 -9.449 1.00 0.00 454 ARG A N 7
ATOM 11064 C CA . ARG A 1 97 ? 12.165 55.739 -9.771 1.00 0.00 454 ARG A CA 7
ATOM 11065 C C . ARG A 1 97 ? 11.427 56.171 -8.507 1.00 0.00 454 ARG A C 7
ATOM 11066 O O . ARG A 1 97 ? 10.808 57.234 -8.470 1.00 0.00 454 ARG A O 7
ATOM 11087 N N . HIS A 1 98 ? 11.498 55.338 -7.473 1.00 0.00 455 HIS A N 7
ATOM 11088 C CA . HIS A 1 98 ? 10.837 55.634 -6.207 1.00 0.00 455 HIS A CA 7
ATOM 11089 C C . HIS A 1 98 ? 11.413 56.898 -5.576 1.00 0.00 455 HIS A C 7
ATOM 11090 O O . HIS A 1 98 ? 10.727 57.914 -5.466 1.00 0.00 455 HIS A O 7
ATOM 11104 N N . GLN A 1 99 ? 12.674 56.827 -5.164 1.00 0.00 456 GLN A N 7
ATOM 11105 C CA . GLN A 1 99 ? 13.340 57.966 -4.543 1.00 0.00 456 GLN A CA 7
ATOM 11106 C C . GLN A 1 99 ? 13.323 59.177 -5.469 1.00 0.00 456 GLN A C 7
ATOM 11107 O O . GLN A 1 99 ? 13.917 59.156 -6.546 1.00 0.00 456 GLN A O 7
ATOM 11121 N N . ASN A 1 100 ? 12.637 60.233 -5.042 1.00 0.00 457 ASN A N 7
ATOM 11122 C CA . ASN A 1 100 ? 12.542 61.454 -5.833 1.00 0.00 457 ASN A CA 7
ATOM 11123 C C . ASN A 1 100 ? 13.711 62.388 -5.536 1.00 0.00 457 ASN A C 7
ATOM 11124 O O . ASN A 1 100 ? 13.718 63.544 -5.957 1.00 0.00 457 ASN A O 7
ATOM 11138 N N . GLY A 1 1 ? 62.229 -33.101 36.115 1.00 0.00 358 GLY A N 8
ATOM 11139 C CA . GLY A 1 1 ? 60.914 -32.832 35.564 1.00 0.00 358 GLY A CA 8
ATOM 11140 C C . GLY A 1 1 ? 60.799 -31.431 34.996 1.00 0.00 358 GLY A C 8
ATOM 11141 O O . GLY A 1 1 ? 61.754 -30.656 35.041 1.00 0.00 358 GLY A O 8
ATOM 11145 N N . SER A 1 2 ? 59.628 -31.106 34.458 1.00 0.00 359 SER A N 8
ATOM 11146 C CA . SER A 1 2 ? 59.394 -29.791 33.873 1.00 0.00 359 SER A CA 8
ATOM 11147 C C . SER A 1 2 ? 57.909 -29.574 33.601 1.00 0.00 359 SER A C 8
ATOM 11148 O O . SER A 1 2 ? 57.098 -30.487 33.756 1.00 0.00 359 SER A O 8
ATOM 11156 N N . SER A 1 3 ? 57.559 -28.358 33.195 1.00 0.00 360 SER A N 8
ATOM 11157 C CA . SER A 1 3 ? 56.171 -28.018 32.905 1.00 0.00 360 SER A CA 8
ATOM 11158 C C . SER A 1 3 ? 56.070 -26.623 32.294 1.00 0.00 360 SER A C 8
ATOM 11159 O O . SER A 1 3 ? 56.907 -25.759 32.550 1.00 0.00 360 SER A O 8
ATOM 11167 N N . GLY A 1 4 ? 55.036 -26.413 31.484 1.00 0.00 361 GLY A N 8
ATOM 11168 C CA . GLY A 1 4 ? 54.843 -25.123 30.849 1.00 0.00 361 GLY A CA 8
ATOM 11169 C C . GLY A 1 4 ? 53.439 -24.585 31.042 1.00 0.00 361 GLY A C 8
ATOM 11170 O O . GLY A 1 4 ? 52.701 -25.054 31.909 1.00 0.00 361 GLY A O 8
ATOM 11174 N N . SER A 1 5 ? 53.068 -23.598 30.234 1.00 0.00 362 SER A N 8
ATOM 11175 C CA . SER A 1 5 ? 51.744 -22.992 30.324 1.00 0.00 362 SER A CA 8
ATOM 11176 C C . SER A 1 5 ? 51.501 -22.043 29.155 1.00 0.00 362 SER A C 8
ATOM 11177 O O . SER A 1 5 ? 52.382 -21.825 28.324 1.00 0.00 362 SER A O 8
ATOM 11185 N N . SER A 1 6 ? 50.297 -21.481 29.098 1.00 0.00 363 SER A N 8
ATOM 11186 C CA . SER A 1 6 ? 49.934 -20.558 28.029 1.00 0.00 363 SER A CA 8
ATOM 11187 C C . SER A 1 6 ? 48.741 -19.699 28.435 1.00 0.00 363 SER A C 8
ATOM 11188 O O . SER A 1 6 ? 48.126 -19.923 29.476 1.00 0.00 363 SER A O 8
ATOM 11196 N N . GLY A 1 7 ? 48.418 -18.713 27.602 1.00 0.00 364 GLY A N 8
ATOM 11197 C CA . GLY A 1 7 ? 47.300 -17.835 27.891 1.00 0.00 364 GLY A CA 8
ATOM 11198 C C . GLY A 1 7 ? 46.827 -17.077 26.666 1.00 0.00 364 GLY A C 8
ATOM 11199 O O . GLY A 1 7 ? 47.345 -16.011 26.331 1.00 0.00 364 GLY A O 8
ATOM 11203 N N . PRO A 1 8 ? 45.821 -17.631 25.974 1.00 0.00 365 PRO A N 8
ATOM 11204 C CA . PRO A 1 8 ? 45.257 -17.018 24.768 1.00 0.00 365 PRO A CA 8
ATOM 11205 C C . PRO A 1 8 ? 44.474 -15.746 25.076 1.00 0.00 365 PRO A C 8
ATOM 11206 O O . PRO A 1 8 ? 44.432 -15.294 26.220 1.00 0.00 365 PRO A O 8
ATOM 11217 N N . ASP A 1 9 ? 43.856 -15.174 24.049 1.00 0.00 366 ASP A N 8
ATOM 11218 C CA . ASP A 1 9 ? 43.073 -13.955 24.211 1.00 0.00 366 ASP A CA 8
ATOM 11219 C C . ASP A 1 9 ? 41.824 -13.990 23.335 1.00 0.00 366 ASP A C 8
ATOM 11220 O O . ASP A 1 9 ? 41.657 -14.890 22.510 1.00 0.00 366 ASP A O 8
ATOM 11229 N N . LEU A 1 10 ? 40.950 -13.008 23.520 1.00 0.00 367 LEU A N 8
ATOM 11230 C CA . LEU A 1 10 ? 39.715 -12.927 22.747 1.00 0.00 367 LEU A CA 8
ATOM 11231 C C . LEU A 1 10 ? 39.238 -11.482 22.633 1.00 0.00 367 LEU A C 8
ATOM 11232 O O . LEU A 1 10 ? 39.671 -10.615 23.390 1.00 0.00 367 LEU A O 8
ATOM 11248 N N . GLU A 1 11 ? 38.342 -11.234 21.683 1.00 0.00 368 GLU A N 8
ATOM 11249 C CA . GLU A 1 11 ? 37.805 -9.895 21.471 1.00 0.00 368 GLU A CA 8
ATOM 11250 C C . GLU A 1 11 ? 36.280 -9.921 21.423 1.00 0.00 368 GLU A C 8
ATOM 11251 O O . GLU A 1 11 ? 35.680 -10.852 20.886 1.00 0.00 368 GLU A O 8
ATOM 11263 N N . LYS A 1 12 ? 35.659 -8.892 21.989 1.00 0.00 369 LYS A N 8
ATOM 11264 C CA . LYS A 1 12 ? 34.204 -8.795 22.012 1.00 0.00 369 LYS A CA 8
ATOM 11265 C C . LYS A 1 12 ? 33.745 -7.403 21.588 1.00 0.00 369 LYS A C 8
ATOM 11266 O O . LYS A 1 12 ? 34.292 -6.396 22.038 1.00 0.00 369 LYS A O 8
ATOM 11285 N N . ARG A 1 13 ? 32.739 -7.355 20.722 1.00 0.00 370 ARG A N 8
ATOM 11286 C CA . ARG A 1 13 ? 32.207 -6.087 20.238 1.00 0.00 370 ARG A CA 8
ATOM 11287 C C . ARG A 1 13 ? 30.721 -5.961 20.564 1.00 0.00 370 ARG A C 8
ATOM 11288 O O . ARG A 1 13 ? 30.100 -6.906 21.049 1.00 0.00 370 ARG A O 8
ATOM 11309 N N . ARG A 1 14 ? 30.159 -4.787 20.294 1.00 0.00 371 ARG A N 8
ATOM 11310 C CA . ARG A 1 14 ? 28.748 -4.537 20.560 1.00 0.00 371 ARG A CA 8
ATOM 11311 C C . ARG A 1 14 ? 27.955 -4.458 19.258 1.00 0.00 371 ARG A C 8
ATOM 11312 O O . ARG A 1 14 ? 28.476 -4.032 18.227 1.00 0.00 371 ARG A O 8
ATOM 11333 N N . ILE A 1 15 ? 26.694 -4.873 19.314 1.00 0.00 372 ILE A N 8
ATOM 11334 C CA . ILE A 1 15 ? 25.830 -4.849 18.140 1.00 0.00 372 ILE A CA 8
ATOM 11335 C C . ILE A 1 15 ? 24.370 -4.660 18.537 1.00 0.00 372 ILE A C 8
ATOM 11336 O O . ILE A 1 15 ? 23.854 -5.367 19.403 1.00 0.00 372 ILE A O 8
ATOM 11352 N N . HIS A 1 16 ? 23.707 -3.704 17.895 1.00 0.00 373 HIS A N 8
ATOM 11353 C CA . HIS A 1 16 ? 22.304 -3.424 18.178 1.00 0.00 373 HIS A CA 8
ATOM 11354 C C . HIS A 1 16 ? 21.432 -3.735 16.965 1.00 0.00 373 HIS A C 8
ATOM 11355 O O . HIS A 1 16 ? 21.230 -2.883 16.099 1.00 0.00 373 HIS A O 8
ATOM 11369 N N . TYR A 1 17 ? 20.918 -4.958 16.911 1.00 0.00 374 TYR A N 8
ATOM 11370 C CA . TYR A 1 17 ? 20.071 -5.382 15.802 1.00 0.00 374 TYR A CA 8
ATOM 11371 C C . TYR A 1 17 ? 18.713 -4.688 15.858 1.00 0.00 374 TYR A C 8
ATOM 11372 O O . TYR A 1 17 ? 18.009 -4.754 16.866 1.00 0.00 374 TYR A O 8
ATOM 11390 N N . CYS A 1 18 ? 18.352 -4.022 14.766 1.00 0.00 375 CYS A N 8
ATOM 11391 C CA . CYS A 1 18 ? 17.080 -3.314 14.687 1.00 0.00 375 CYS A CA 8
ATOM 11392 C C . CYS A 1 18 ? 15.923 -4.230 15.077 1.00 0.00 375 CYS A C 8
ATOM 11393 O O . CYS A 1 18 ? 15.900 -5.407 14.717 1.00 0.00 375 CYS A O 8
ATOM 11400 N N . ASP A 1 19 ? 14.965 -3.681 15.816 1.00 0.00 376 ASP A N 8
ATOM 11401 C CA . ASP A 1 19 ? 13.804 -4.447 16.255 1.00 0.00 376 ASP A CA 8
ATOM 11402 C C . ASP A 1 19 ? 12.726 -4.465 15.176 1.00 0.00 376 ASP A C 8
ATOM 11403 O O . ASP A 1 19 ? 11.532 -4.489 15.477 1.00 0.00 376 ASP A O 8
ATOM 11412 N N . TYR A 1 20 ? 13.154 -4.451 13.919 1.00 0.00 377 TYR A N 8
ATOM 11413 C CA . TYR A 1 20 ? 12.225 -4.462 12.795 1.00 0.00 377 TYR A CA 8
ATOM 11414 C C . TYR A 1 20 ? 12.436 -5.697 11.925 1.00 0.00 377 TYR A C 8
ATOM 11415 O O . TYR A 1 20 ? 13.563 -6.119 11.664 1.00 0.00 377 TYR A O 8
ATOM 11433 N N . PRO A 1 21 ? 11.326 -6.292 11.464 1.00 0.00 378 PRO A N 8
ATOM 11434 C CA . PRO A 1 21 ? 11.362 -7.486 10.615 1.00 0.00 378 PRO A CA 8
ATOM 11435 C C . PRO A 1 21 ? 11.901 -7.190 9.220 1.00 0.00 378 PRO A C 8
ATOM 11436 O O . PRO A 1 21 ? 11.473 -6.239 8.567 1.00 0.00 378 PRO A O 8
ATOM 11447 N N . GLY A 1 22 ? 12.843 -8.012 8.767 1.00 0.00 379 GLY A N 8
ATOM 11448 C CA . GLY A 1 22 ? 13.425 -7.821 7.452 1.00 0.00 379 GLY A CA 8
ATOM 11449 C C . GLY A 1 22 ? 14.568 -6.826 7.462 1.00 0.00 379 GLY A C 8
ATOM 11450 O O . GLY A 1 22 ? 15.626 -7.079 6.885 1.00 0.00 379 GLY A O 8
ATOM 11454 N N . CYS A 1 23 ? 14.356 -5.690 8.118 1.00 0.00 380 CYS A N 8
ATOM 11455 C CA . CYS A 1 23 ? 15.376 -4.652 8.199 1.00 0.00 380 CYS A CA 8
ATOM 11456 C C . CYS A 1 23 ? 16.766 -5.265 8.345 1.00 0.00 380 CYS A C 8
ATOM 11457 O O . CYS A 1 23 ? 16.953 -6.242 9.071 1.00 0.00 380 CYS A O 8
ATOM 11464 N N . THR A 1 24 ? 17.739 -4.684 7.650 1.00 0.00 381 THR A N 8
ATOM 11465 C CA . THR A 1 24 ? 19.111 -5.172 7.700 1.00 0.00 381 THR A CA 8
ATOM 11466 C C . THR A 1 24 ? 20.075 -4.062 8.104 1.00 0.00 381 THR A C 8
ATOM 11467 O O . THR A 1 24 ? 21.176 -3.955 7.564 1.00 0.00 381 THR A O 8
ATOM 11478 N N . LYS A 1 25 ? 19.655 -3.239 9.058 1.00 0.00 382 LYS A N 8
ATOM 11479 C CA . LYS A 1 25 ? 20.482 -2.137 9.537 1.00 0.00 382 LYS A CA 8
ATOM 11480 C C . LYS A 1 25 ? 20.853 -2.333 11.003 1.00 0.00 382 LYS A C 8
ATOM 11481 O O . LYS A 1 25 ? 20.072 -2.877 11.785 1.00 0.00 382 LYS A O 8
ATOM 11500 N N . VAL A 1 26 ? 22.049 -1.886 11.371 1.00 0.00 383 VAL A N 8
ATOM 11501 C CA . VAL A 1 26 ? 22.523 -2.010 12.745 1.00 0.00 383 VAL A CA 8
ATOM 11502 C C . VAL A 1 26 ? 23.427 -0.842 13.122 1.00 0.00 383 VAL A C 8
ATOM 11503 O O . VAL A 1 26 ? 24.188 -0.340 12.294 1.00 0.00 383 VAL A O 8
ATOM 11516 N N . TYR A 1 27 ? 23.339 -0.414 14.376 1.00 0.00 384 TYR A N 8
ATOM 11517 C CA . TYR A 1 27 ? 24.148 0.697 14.863 1.00 0.00 384 TYR A CA 8
ATOM 11518 C C . TYR A 1 27 ? 24.884 0.315 16.144 1.00 0.00 384 TYR A C 8
ATOM 11519 O O . TYR A 1 27 ? 24.266 0.089 17.185 1.00 0.00 384 TYR A O 8
ATOM 11537 N N . THR A 1 28 ? 26.209 0.246 16.060 1.00 0.00 385 THR A N 8
ATOM 11538 C CA . THR A 1 28 ? 27.030 -0.109 17.211 1.00 0.00 385 THR A CA 8
ATOM 11539 C C . THR A 1 28 ? 26.653 0.722 18.432 1.00 0.00 385 THR A C 8
ATOM 11540 O O . THR A 1 28 ? 26.951 0.348 19.567 1.00 0.00 385 THR A O 8
ATOM 11551 N N . LYS A 1 29 ? 25.995 1.851 18.194 1.00 0.00 386 LYS A N 8
ATOM 11552 C CA . LYS A 1 29 ? 25.575 2.736 19.274 1.00 0.00 386 LYS A CA 8
ATOM 11553 C C . LYS A 1 29 ? 24.054 2.817 19.350 1.00 0.00 386 LYS A C 8
ATOM 11554 O O . LYS A 1 29 ? 23.376 2.904 18.327 1.00 0.00 386 LYS A O 8
ATOM 11573 N N . SER A 1 30 ? 23.525 2.790 20.569 1.00 0.00 387 SER A N 8
ATOM 11574 C CA . SER A 1 30 ? 22.083 2.859 20.778 1.00 0.00 387 SER A CA 8
ATOM 11575 C C . SER A 1 30 ? 21.546 4.238 20.409 1.00 0.00 387 SER A C 8
ATOM 11576 O O . SER A 1 30 ? 20.594 4.360 19.639 1.00 0.00 387 SER A O 8
ATOM 11584 N N . SER A 1 31 ? 22.164 5.275 20.966 1.00 0.00 388 SER A N 8
ATOM 11585 C CA . SER A 1 31 ? 21.747 6.647 20.699 1.00 0.00 388 SER A CA 8
ATOM 11586 C C . SER A 1 31 ? 21.465 6.850 19.213 1.00 0.00 388 SER A C 8
ATOM 11587 O O . SER A 1 31 ? 20.568 7.605 18.837 1.00 0.00 388 SER A O 8
ATOM 11595 N N . HIS A 1 32 ? 22.239 6.171 18.373 1.00 0.00 389 HIS A N 8
ATOM 11596 C CA . HIS A 1 32 ? 22.074 6.276 16.927 1.00 0.00 389 HIS A CA 8
ATOM 11597 C C . HIS A 1 32 ? 20.900 5.426 16.452 1.00 0.00 389 HIS A C 8
ATOM 11598 O O . HIS A 1 32 ? 20.162 5.818 15.547 1.00 0.00 389 HIS A O 8
ATOM 11612 N N . LEU A 1 33 ? 20.732 4.260 17.066 1.00 0.00 390 LEU A N 8
ATOM 11613 C CA . LEU A 1 33 ? 19.648 3.354 16.706 1.00 0.00 390 LEU A CA 8
ATOM 11614 C C . LEU A 1 33 ? 18.296 4.055 16.805 1.00 0.00 390 LEU A C 8
ATOM 11615 O O . LEU A 1 33 ? 17.520 4.069 15.849 1.00 0.00 390 LEU A O 8
ATOM 11631 N N . LYS A 1 34 ? 18.022 4.637 17.967 1.00 0.00 391 LYS A N 8
ATOM 11632 C CA . LYS A 1 34 ? 16.766 5.344 18.191 1.00 0.00 391 LYS A CA 8
ATOM 11633 C C . LYS A 1 34 ? 16.368 6.150 16.959 1.00 0.00 391 LYS A C 8
ATOM 11634 O O . LYS A 1 34 ? 15.266 5.994 16.434 1.00 0.00 391 LYS A O 8
ATOM 11653 N N . ALA A 1 35 ? 17.272 7.011 16.503 1.00 0.00 392 ALA A N 8
ATOM 11654 C CA . ALA A 1 35 ? 17.016 7.839 15.331 1.00 0.00 392 ALA A CA 8
ATOM 11655 C C . ALA A 1 35 ? 16.492 6.999 14.170 1.00 0.00 392 ALA A C 8
ATOM 11656 O O . ALA A 1 35 ? 15.439 7.293 13.605 1.00 0.00 392 ALA A O 8
ATOM 11663 N N . HIS A 1 36 ? 17.235 5.955 13.819 1.00 0.00 393 HIS A N 8
ATOM 11664 C CA . HIS A 1 36 ? 16.846 5.073 12.725 1.00 0.00 393 HIS A CA 8
ATOM 11665 C C . HIS A 1 36 ? 15.403 4.605 12.892 1.00 0.00 393 HIS A C 8
ATOM 11666 O O . HIS A 1 36 ? 14.623 4.611 11.938 1.00 0.00 393 HIS A O 8
ATOM 11680 N N . LEU A 1 37 ? 15.055 4.198 14.108 1.00 0.00 394 LEU A N 8
ATOM 11681 C CA . LEU A 1 37 ? 13.706 3.726 14.399 1.00 0.00 394 LEU A CA 8
ATOM 11682 C C . LEU A 1 37 ? 12.668 4.784 14.037 1.00 0.00 394 LEU A C 8
ATOM 11683 O O . LEU A 1 37 ? 11.611 4.469 13.490 1.00 0.00 394 LEU A O 8
ATOM 11699 N N . ARG A 1 38 ? 12.978 6.039 14.344 1.00 0.00 395 ARG A N 8
ATOM 11700 C CA . ARG A 1 38 ? 12.073 7.143 14.050 1.00 0.00 395 ARG A CA 8
ATOM 11701 C C . ARG A 1 38 ? 11.311 6.891 12.752 1.00 0.00 395 ARG A C 8
ATOM 11702 O O . ARG A 1 38 ? 10.132 7.227 12.636 1.00 0.00 395 ARG A O 8
ATOM 11723 N N . THR A 1 39 ? 11.993 6.296 11.778 1.00 0.00 396 THR A N 8
ATOM 11724 C CA . THR A 1 39 ? 11.381 6.000 10.489 1.00 0.00 396 THR A CA 8
ATOM 11725 C C . THR A 1 39 ? 10.442 4.804 10.587 1.00 0.00 396 THR A C 8
ATOM 11726 O O . THR A 1 39 ? 9.312 4.847 10.099 1.00 0.00 396 THR A O 8
ATOM 11737 N N . HIS A 1 40 ? 10.915 3.736 11.222 1.00 0.00 397 HIS A N 8
ATOM 11738 C CA . HIS A 1 40 ? 10.116 2.527 11.386 1.00 0.00 397 HIS A CA 8
ATOM 11739 C C . HIS A 1 40 ? 8.805 2.836 12.102 1.00 0.00 397 HIS A C 8
ATOM 11740 O O . HIS A 1 40 ? 7.732 2.417 11.665 1.00 0.00 397 HIS A O 8
ATOM 11754 N N . THR A 1 41 ? 8.897 3.571 13.206 1.00 0.00 398 THR A N 8
ATOM 11755 C CA . THR A 1 41 ? 7.720 3.934 13.984 1.00 0.00 398 THR A CA 8
ATOM 11756 C C . THR A 1 41 ? 6.921 5.032 13.291 1.00 0.00 398 THR A C 8
ATOM 11757 O O . THR A 1 41 ? 7.485 5.895 12.620 1.00 0.00 398 THR A O 8
ATOM 11768 N N . GLY A 1 42 ? 5.602 4.994 13.460 1.00 0.00 399 GLY A N 8
ATOM 11769 C CA . GLY A 1 42 ? 4.747 5.992 12.845 1.00 0.00 399 GLY A CA 8
ATOM 11770 C C . GLY A 1 42 ? 3.801 5.394 11.822 1.00 0.00 399 GLY A C 8
ATOM 11771 O O . GLY A 1 42 ? 3.658 4.175 11.738 1.00 0.00 399 GLY A O 8
ATOM 11775 N N . GLU A 1 43 ? 3.153 6.255 11.044 1.00 0.00 400 GLU A N 8
ATOM 11776 C CA . GLU A 1 43 ? 2.214 5.804 10.023 1.00 0.00 400 GLU A CA 8
ATOM 11777 C C . GLU A 1 43 ? 2.107 6.823 8.893 1.00 0.00 400 GLU A C 8
ATOM 11778 O O . GLU A 1 43 ? 2.084 8.031 9.130 1.00 0.00 400 GLU A O 8
ATOM 11790 N N . LYS A 1 44 ? 2.043 6.328 7.661 1.00 0.00 401 LYS A N 8
ATOM 11791 C CA . LYS A 1 44 ? 1.939 7.193 6.493 1.00 0.00 401 LYS A CA 8
ATOM 11792 C C . LYS A 1 44 ? 0.571 7.053 5.833 1.00 0.00 401 LYS A C 8
ATOM 11793 O O . LYS A 1 44 ? 0.435 6.503 4.740 1.00 0.00 401 LYS A O 8
ATOM 11812 N N . PRO A 1 45 ? -0.469 7.564 6.509 1.00 0.00 402 PRO A N 8
ATOM 11813 C CA . PRO A 1 45 ? -1.844 7.510 6.006 1.00 0.00 402 PRO A CA 8
ATOM 11814 C C . PRO A 1 45 ? -2.057 8.419 4.800 1.00 0.00 402 PRO A C 8
ATOM 11815 O O . PRO A 1 45 ? -3.089 8.349 4.132 1.00 0.00 402 PRO A O 8
ATOM 11826 N N . TYR A 1 46 ? -1.074 9.269 4.526 1.00 0.00 403 TYR A N 8
ATOM 11827 C CA . TYR A 1 46 ? -1.155 10.193 3.401 1.00 0.00 403 TYR A CA 8
ATOM 11828 C C . TYR A 1 46 ? -0.909 9.468 2.081 1.00 0.00 403 TYR A C 8
ATOM 11829 O O . TYR A 1 46 ? 0.219 9.411 1.591 1.00 0.00 403 TYR A O 8
ATOM 11847 N N . LYS A 1 47 ? -1.974 8.914 1.511 1.00 0.00 404 LYS A N 8
ATOM 11848 C CA . LYS A 1 47 ? -1.877 8.194 0.247 1.00 0.00 404 LYS A CA 8
ATOM 11849 C C . LYS A 1 47 ? -2.183 9.115 -0.929 1.00 0.00 404 LYS A C 8
ATOM 11850 O O . LYS A 1 47 ? -3.201 9.808 -0.941 1.00 0.00 404 LYS A O 8
ATOM 11869 N N . CYS A 1 48 ? -1.296 9.117 -1.919 1.00 0.00 405 CYS A N 8
ATOM 11870 C CA . CYS A 1 48 ? -1.471 9.952 -3.101 1.00 0.00 405 CYS A CA 8
ATOM 11871 C C . CYS A 1 48 ? -2.791 9.636 -3.800 1.00 0.00 405 CYS A C 8
ATOM 11872 O O . CYS A 1 48 ? -3.049 8.493 -4.178 1.00 0.00 405 CYS A O 8
ATOM 11879 N N . THR A 1 49 ? -3.624 10.659 -3.968 1.00 0.00 406 THR A N 8
ATOM 11880 C CA . THR A 1 49 ? -4.917 10.491 -4.620 1.00 0.00 406 THR A CA 8
ATOM 11881 C C . THR A 1 49 ? -4.776 10.520 -6.137 1.00 0.00 406 THR A C 8
ATOM 11882 O O . THR A 1 49 ? -5.584 11.133 -6.834 1.00 0.00 406 THR A O 8
ATOM 11893 N N . TRP A 1 50 ? -3.745 9.852 -6.643 1.00 0.00 407 TRP A N 8
ATOM 11894 C CA . TRP A 1 50 ? -3.499 9.800 -8.080 1.00 0.00 407 TRP A CA 8
ATOM 11895 C C . TRP A 1 50 ? -3.813 8.416 -8.636 1.00 0.00 407 TRP A C 8
ATOM 11896 O O . TRP A 1 50 ? -3.822 7.430 -7.901 1.00 0.00 407 TRP A O 8
ATOM 11917 N N . GLU A 1 51 ? -4.070 8.351 -9.939 1.00 0.00 408 GLU A N 8
ATOM 11918 C CA . GLU A 1 51 ? -4.385 7.086 -10.593 1.00 0.00 408 GLU A CA 8
ATOM 11919 C C . GLU A 1 51 ? -3.117 6.282 -10.863 1.00 0.00 408 GLU A C 8
ATOM 11920 O O . GLU A 1 51 ? -2.286 6.670 -11.682 1.00 0.00 408 GLU A O 8
ATOM 11932 N N . GLY A 1 52 ? -2.975 5.159 -10.165 1.00 0.00 409 GLY A N 8
ATOM 11933 C CA . GLY A 1 52 ? -1.806 4.318 -10.343 1.00 0.00 409 GLY A CA 8
ATOM 11934 C C . GLY A 1 52 ? -0.815 4.455 -9.204 1.00 0.00 409 GLY A C 8
ATOM 11935 O O . GLY A 1 52 ? -0.293 3.459 -8.701 1.00 0.00 409 GLY A O 8
ATOM 11939 N N . CYS A 1 53 ? -0.553 5.692 -8.795 1.00 0.00 410 CYS A N 8
ATOM 11940 C CA . CYS A 1 53 ? 0.384 5.957 -7.710 1.00 0.00 410 CYS A CA 8
ATOM 11941 C C . CYS A 1 53 ? -0.041 5.233 -6.436 1.00 0.00 410 CYS A C 8
ATOM 11942 O O . CYS A 1 53 ? -1.167 5.392 -5.964 1.00 0.00 410 CYS A O 8
ATOM 11949 N N . ASP A 1 54 ? 0.868 4.436 -5.884 1.00 0.00 411 ASP A N 8
ATOM 11950 C CA . ASP A 1 54 ? 0.589 3.688 -4.664 1.00 0.00 411 ASP A CA 8
ATOM 11951 C C . ASP A 1 54 ? 1.569 4.067 -3.558 1.00 0.00 411 ASP A C 8
ATOM 11952 O O . ASP A 1 54 ? 1.939 3.233 -2.731 1.00 0.00 411 ASP A O 8
ATOM 11961 N N . TRP A 1 55 ? 1.986 5.328 -3.550 1.00 0.00 412 TRP A N 8
ATOM 11962 C CA . TRP A 1 55 ? 2.924 5.816 -2.546 1.00 0.00 412 TRP A CA 8
ATOM 11963 C C . TRP A 1 55 ? 2.187 6.485 -1.392 1.00 0.00 412 TRP A C 8
ATOM 11964 O O . TRP A 1 55 ? 1.010 6.829 -1.511 1.00 0.00 412 TRP A O 8
ATOM 11985 N N . ARG A 1 56 ? 2.885 6.668 -0.275 1.00 0.00 413 ARG A N 8
ATOM 11986 C CA . ARG A 1 56 ? 2.294 7.295 0.901 1.00 0.00 413 ARG A CA 8
ATOM 11987 C C . ARG A 1 56 ? 3.303 8.206 1.595 1.00 0.00 413 ARG A C 8
ATOM 11988 O O . ARG A 1 56 ? 4.505 8.128 1.339 1.00 0.00 413 ARG A O 8
ATOM 12009 N N . PHE A 1 57 ? 2.805 9.070 2.473 1.00 0.00 414 PHE A N 8
ATOM 12010 C CA . PHE A 1 57 ? 3.662 9.998 3.203 1.00 0.00 414 PHE A CA 8
ATOM 12011 C C . PHE A 1 57 ? 3.181 10.166 4.641 1.00 0.00 414 PHE A C 8
ATOM 12012 O O . PHE A 1 57 ? 2.162 9.600 5.036 1.00 0.00 414 PHE A O 8
ATOM 12029 N N . ALA A 1 58 ? 3.922 10.949 5.419 1.00 0.00 415 ALA A N 8
ATOM 12030 C CA . ALA A 1 58 ? 3.571 11.194 6.812 1.00 0.00 415 ALA A CA 8
ATOM 12031 C C . ALA A 1 58 ? 3.078 12.623 7.011 1.00 0.00 415 ALA A C 8
ATOM 12032 O O . ALA A 1 58 ? 2.170 12.872 7.804 1.00 0.00 415 ALA A O 8
ATOM 12039 N N . ARG A 1 59 ? 3.684 13.559 6.287 1.00 0.00 416 ARG A N 8
ATOM 12040 C CA . ARG A 1 59 ? 3.309 14.964 6.386 1.00 0.00 416 ARG A CA 8
ATOM 12041 C C . ARG A 1 59 ? 2.588 15.424 5.122 1.00 0.00 416 ARG A C 8
ATOM 12042 O O . ARG A 1 59 ? 2.602 14.736 4.102 1.00 0.00 416 ARG A O 8
ATOM 12063 N N . SER A 1 60 ? 1.960 16.593 5.198 1.00 0.00 417 SER A N 8
ATOM 12064 C CA . SER A 1 60 ? 1.230 17.144 4.062 1.00 0.00 417 SER A CA 8
ATOM 12065 C C . SER A 1 60 ? 2.190 17.745 3.040 1.00 0.00 417 SER A C 8
ATOM 12066 O O . SER A 1 60 ? 2.029 17.555 1.834 1.00 0.00 417 SER A O 8
ATOM 12074 N N . ASP A 1 61 ? 3.187 18.472 3.531 1.00 0.00 418 ASP A N 8
ATOM 12075 C CA . ASP A 1 61 ? 4.175 19.101 2.661 1.00 0.00 418 ASP A CA 8
ATOM 12076 C C . ASP A 1 61 ? 4.847 18.066 1.764 1.00 0.00 418 ASP A C 8
ATOM 12077 O O . ASP A 1 61 ? 5.011 18.285 0.564 1.00 0.00 418 ASP A O 8
ATOM 12086 N N . GLU A 1 62 ? 5.234 16.940 2.355 1.00 0.00 419 GLU A N 8
ATOM 12087 C CA . GLU A 1 62 ? 5.890 15.873 1.608 1.00 0.00 419 GLU A CA 8
ATOM 12088 C C . GLU A 1 62 ? 5.040 15.441 0.416 1.00 0.00 419 GLU A C 8
ATOM 12089 O O . GLU A 1 62 ? 5.552 15.243 -0.687 1.00 0.00 419 GLU A O 8
ATOM 12101 N N . LEU A 1 63 ? 3.740 15.298 0.646 1.00 0.00 420 LEU A N 8
ATOM 12102 C CA . LEU A 1 63 ? 2.817 14.889 -0.408 1.00 0.00 420 LEU A CA 8
ATOM 12103 C C . LEU A 1 63 ? 2.555 16.037 -1.378 1.00 0.00 420 LEU A C 8
ATOM 12104 O O . LEU A 1 63 ? 2.848 15.936 -2.570 1.00 0.00 420 LEU A O 8
ATOM 12120 N N . THR A 1 64 ? 2.003 17.129 -0.859 1.00 0.00 421 THR A N 8
ATOM 12121 C CA . THR A 1 64 ? 1.703 18.297 -1.678 1.00 0.00 421 THR A CA 8
ATOM 12122 C C . THR A 1 64 ? 2.761 18.499 -2.757 1.00 0.00 421 THR A C 8
ATOM 12123 O O . THR A 1 64 ? 2.438 18.672 -3.932 1.00 0.00 421 THR A O 8
ATOM 12134 N N . ARG A 1 65 ? 4.026 18.474 -2.350 1.00 0.00 422 ARG A N 8
ATOM 12135 C CA . ARG A 1 65 ? 5.132 18.655 -3.283 1.00 0.00 422 ARG A CA 8
ATOM 12136 C C . ARG A 1 65 ? 5.160 17.533 -4.317 1.00 0.00 422 ARG A C 8
ATOM 12137 O O . ARG A 1 65 ? 5.290 17.783 -5.516 1.00 0.00 422 ARG A O 8
ATOM 12158 N N . HIS A 1 66 ? 5.038 16.297 -3.845 1.00 0.00 423 HIS A N 8
ATOM 12159 C CA . HIS A 1 66 ? 5.049 15.136 -4.729 1.00 0.00 423 HIS A CA 8
ATOM 12160 C C . HIS A 1 66 ? 3.886 15.194 -5.715 1.00 0.00 423 HIS A C 8
ATOM 12161 O O . HIS A 1 66 ? 4.089 15.189 -6.930 1.00 0.00 423 HIS A O 8
ATOM 12175 N N . TYR A 1 67 ? 2.670 15.246 -5.185 1.00 0.00 424 TYR A N 8
ATOM 12176 C CA . TYR A 1 67 ? 1.475 15.301 -6.019 1.00 0.00 424 TYR A CA 8
ATOM 12177 C C . TYR A 1 67 ? 1.647 16.308 -7.152 1.00 0.00 424 TYR A C 8
ATOM 12178 O O . TYR A 1 67 ? 1.301 16.032 -8.301 1.00 0.00 424 TYR A O 8
ATOM 12196 N N . ARG A 1 68 ? 2.184 17.477 -6.819 1.00 0.00 425 ARG A N 8
ATOM 12197 C CA . ARG A 1 68 ? 2.402 18.527 -7.808 1.00 0.00 425 ARG A CA 8
ATOM 12198 C C . ARG A 1 68 ? 3.129 17.978 -9.032 1.00 0.00 425 ARG A C 8
ATOM 12199 O O . ARG A 1 68 ? 2.819 18.342 -10.166 1.00 0.00 425 ARG A O 8
ATOM 12220 N N . LYS A 1 69 ? 4.099 17.101 -8.794 1.00 0.00 426 LYS A N 8
ATOM 12221 C CA . LYS A 1 69 ? 4.871 16.501 -9.876 1.00 0.00 426 LYS A CA 8
ATOM 12222 C C . LYS A 1 69 ? 3.952 15.846 -10.901 1.00 0.00 426 LYS A C 8
ATOM 12223 O O . LYS A 1 69 ? 4.167 15.964 -12.108 1.00 0.00 426 LYS A O 8
ATOM 12242 N N . HIS A 1 70 ? 2.926 15.155 -10.414 1.00 0.00 427 HIS A N 8
ATOM 12243 C CA . HIS A 1 70 ? 1.972 14.482 -11.289 1.00 0.00 427 HIS A CA 8
ATOM 12244 C C . HIS A 1 70 ? 1.353 15.467 -12.277 1.00 0.00 427 HIS A C 8
ATOM 12245 O O . HIS A 1 70 ? 1.097 15.125 -13.432 1.00 0.00 427 HIS A O 8
ATOM 12259 N N . THR A 1 71 ? 1.115 16.690 -11.815 1.00 0.00 428 THR A N 8
ATOM 12260 C CA . THR A 1 71 ? 0.524 17.723 -12.657 1.00 0.00 428 THR A CA 8
ATOM 12261 C C . THR A 1 71 ? 1.592 18.665 -13.202 1.00 0.00 428 THR A C 8
ATOM 12262 O O . THR A 1 71 ? 1.329 19.842 -13.445 1.00 0.00 428 THR A O 8
ATOM 12273 N N . GLY A 1 72 ? 2.798 18.139 -13.391 1.00 0.00 429 GLY A N 8
ATOM 12274 C CA . GLY A 1 72 ? 3.887 18.947 -13.907 1.00 0.00 429 GLY A CA 8
ATOM 12275 C C . GLY A 1 72 ? 4.664 18.243 -15.001 1.00 0.00 429 GLY A C 8
ATOM 12276 O O . GLY A 1 72 ? 4.499 17.043 -15.215 1.00 0.00 429 GLY A O 8
ATOM 12280 N N . ALA A 1 73 ? 5.514 18.992 -15.697 1.00 0.00 430 ALA A N 8
ATOM 12281 C CA . ALA A 1 73 ? 6.319 18.432 -16.775 1.00 0.00 430 ALA A CA 8
ATOM 12282 C C . ALA A 1 73 ? 7.766 18.905 -16.682 1.00 0.00 430 ALA A C 8
ATOM 12283 O O . ALA A 1 73 ? 8.136 19.924 -17.265 1.00 0.00 430 ALA A O 8
ATOM 12290 N N . LYS A 1 74 ? 8.581 18.158 -15.945 1.00 0.00 431 LYS A N 8
ATOM 12291 C CA . LYS A 1 74 ? 9.989 18.499 -15.776 1.00 0.00 431 LYS A CA 8
ATOM 12292 C C . LYS A 1 74 ? 10.836 17.881 -16.883 1.00 0.00 431 LYS A C 8
ATOM 12293 O O . LYS A 1 74 ? 10.806 16.674 -17.121 1.00 0.00 431 LYS A O 8
ATOM 12312 N N . PRO A 1 75 ? 11.612 18.727 -17.578 1.00 0.00 432 PRO A N 8
ATOM 12313 C CA . PRO A 1 75 ? 12.484 18.286 -18.670 1.00 0.00 432 PRO A CA 8
ATOM 12314 C C . PRO A 1 75 ? 13.663 17.458 -18.172 1.00 0.00 432 PRO A C 8
ATOM 12315 O O . PRO A 1 75 ? 14.197 16.620 -18.899 1.00 0.00 432 PRO A O 8
ATOM 12326 N N . PHE A 1 76 ? 14.065 17.697 -16.928 1.00 0.00 433 PHE A N 8
ATOM 12327 C CA . PHE A 1 76 ? 15.182 16.973 -16.333 1.00 0.00 433 PHE A CA 8
ATOM 12328 C C . PHE A 1 76 ? 14.884 16.612 -14.881 1.00 0.00 433 PHE A C 8
ATOM 12329 O O . PHE A 1 76 ? 14.388 17.437 -14.115 1.00 0.00 433 PHE A O 8
ATOM 12346 N N . GLN A 1 77 ? 15.191 15.372 -14.511 1.00 0.00 434 GLN A N 8
ATOM 12347 C CA . GLN A 1 77 ? 14.955 14.901 -13.152 1.00 0.00 434 GLN A CA 8
ATOM 12348 C C . GLN A 1 77 ? 16.113 14.036 -12.667 1.00 0.00 434 GLN A C 8
ATOM 12349 O O . GLN A 1 77 ? 16.608 13.176 -13.396 1.00 0.00 434 GLN A O 8
ATOM 12363 N N . CYS A 1 78 ? 16.543 14.270 -11.431 1.00 0.00 435 CYS A N 8
ATOM 12364 C CA . CYS A 1 78 ? 17.644 13.514 -10.847 1.00 0.00 435 CYS A CA 8
ATOM 12365 C C . CYS A 1 78 ? 17.144 12.208 -10.238 1.00 0.00 435 CYS A C 8
ATOM 12366 O O . CYS A 1 78 ? 15.942 11.952 -10.192 1.00 0.00 435 CYS A O 8
ATOM 12373 N N . GLY A 1 79 ? 18.077 11.384 -9.770 1.00 0.00 436 GLY A N 8
ATOM 12374 C CA . GLY A 1 79 ? 17.712 10.114 -9.169 1.00 0.00 436 GLY A CA 8
ATOM 12375 C C . GLY A 1 79 ? 17.898 10.110 -7.664 1.00 0.00 436 GLY A C 8
ATOM 12376 O O . GLY A 1 79 ? 16.993 9.730 -6.921 1.00 0.00 436 GLY A O 8
ATOM 12380 N N . VAL A 1 80 ? 19.075 10.532 -7.214 1.00 0.00 437 VAL A N 8
ATOM 12381 C CA . VAL A 1 80 ? 19.377 10.575 -5.788 1.00 0.00 437 VAL A CA 8
ATOM 12382 C C . VAL A 1 80 ? 18.473 11.567 -5.064 1.00 0.00 437 VAL A C 8
ATOM 12383 O O . VAL A 1 80 ? 17.688 11.188 -4.195 1.00 0.00 437 VAL A O 8
ATOM 12396 N N . CYS A 1 81 ? 18.589 12.840 -5.429 1.00 0.00 438 CYS A N 8
ATOM 12397 C CA . CYS A 1 81 ? 17.783 13.888 -4.815 1.00 0.00 438 CYS A CA 8
ATOM 12398 C C . CYS A 1 81 ? 16.403 13.962 -5.463 1.00 0.00 438 CYS A C 8
ATOM 12399 O O . CYS A 1 81 ? 15.463 14.506 -4.885 1.00 0.00 438 CYS A O 8
ATOM 12406 N N . ASN A 1 82 ? 16.291 13.412 -6.668 1.00 0.00 439 ASN A N 8
ATOM 12407 C CA . ASN A 1 82 ? 15.027 13.416 -7.395 1.00 0.00 439 ASN A CA 8
ATOM 12408 C C . ASN A 1 82 ? 14.502 14.838 -7.565 1.00 0.00 439 ASN A C 8
ATOM 12409 O O . ASN A 1 82 ? 13.306 15.091 -7.416 1.00 0.00 439 ASN A O 8
ATOM 12420 N N . ARG A 1 83 ? 15.404 15.763 -7.878 1.00 0.00 440 ARG A N 8
ATOM 12421 C CA . ARG A 1 83 ? 15.032 17.160 -8.067 1.00 0.00 440 ARG A CA 8
ATOM 12422 C C . ARG A 1 83 ? 14.911 17.493 -9.551 1.00 0.00 440 ARG A C 8
ATOM 12423 O O . ARG A 1 83 ? 15.226 16.670 -10.411 1.00 0.00 440 ARG A O 8
ATOM 12444 N N . SER A 1 84 ? 14.452 18.706 -9.845 1.00 0.00 441 SER A N 8
ATOM 12445 C CA . SER A 1 84 ? 14.285 19.147 -11.224 1.00 0.00 441 SER A CA 8
ATOM 12446 C C . SER A 1 84 ? 15.196 20.332 -11.530 1.00 0.00 441 SER A C 8
ATOM 12447 O O . SER A 1 84 ? 15.607 21.063 -10.629 1.00 0.00 441 SER A O 8
ATOM 12455 N N . PHE A 1 85 ? 15.509 20.515 -12.808 1.00 0.00 442 PHE A N 8
ATOM 12456 C CA . PHE A 1 85 ? 16.373 21.609 -13.235 1.00 0.00 442 PHE A CA 8
ATOM 12457 C C . PHE A 1 85 ? 15.850 22.247 -14.518 1.00 0.00 442 PHE A C 8
ATOM 12458 O O . PHE A 1 85 ? 15.606 21.561 -15.511 1.00 0.00 442 PHE A O 8
ATOM 12475 N N . SER A 1 86 ? 15.678 23.565 -14.490 1.00 0.00 443 SER A N 8
ATOM 12476 C CA . SER A 1 86 ? 15.179 24.296 -15.649 1.00 0.00 443 SER A CA 8
ATOM 12477 C C . SER A 1 86 ? 16.126 24.145 -16.835 1.00 0.00 443 SER A C 8
ATOM 12478 O O . SER A 1 86 ? 15.690 23.975 -17.974 1.00 0.00 443 SER A O 8
ATOM 12486 N N . ARG A 1 87 ? 17.425 24.209 -16.560 1.00 0.00 444 ARG A N 8
ATOM 12487 C CA . ARG A 1 87 ? 18.434 24.081 -17.604 1.00 0.00 444 ARG A CA 8
ATOM 12488 C C . ARG A 1 87 ? 19.020 22.673 -17.623 1.00 0.00 444 ARG A C 8
ATOM 12489 O O . ARG A 1 87 ? 18.825 21.895 -16.689 1.00 0.00 444 ARG A O 8
ATOM 12510 N N . SER A 1 88 ? 19.739 22.351 -18.694 1.00 0.00 445 SER A N 8
ATOM 12511 C CA . SER A 1 88 ? 20.350 21.035 -18.838 1.00 0.00 445 SER A CA 8
ATOM 12512 C C . SER A 1 88 ? 21.710 20.989 -18.147 1.00 0.00 445 SER A C 8
ATOM 12513 O O . SER A 1 88 ? 21.978 20.100 -17.338 1.00 0.00 445 SER A O 8
ATOM 12521 N N . ASP A 1 89 ? 22.564 21.952 -18.473 1.00 0.00 446 ASP A N 8
ATOM 12522 C CA . ASP A 1 89 ? 23.897 22.024 -17.884 1.00 0.00 446 ASP A CA 8
ATOM 12523 C C . ASP A 1 89 ? 23.829 21.880 -16.367 1.00 0.00 446 ASP A C 8
ATOM 12524 O O . ASP A 1 89 ? 24.624 21.158 -15.765 1.00 0.00 446 ASP A O 8
ATOM 12533 N N . HIS A 1 90 ? 22.874 22.574 -15.754 1.00 0.00 447 HIS A N 8
ATOM 12534 C CA . HIS A 1 90 ? 22.703 22.524 -14.306 1.00 0.00 447 HIS A CA 8
ATOM 12535 C C . HIS A 1 90 ? 22.702 21.082 -13.809 1.00 0.00 447 HIS A C 8
ATOM 12536 O O . HIS A 1 90 ? 23.382 20.749 -12.837 1.00 0.00 447 HIS A O 8
ATOM 12550 N N . LEU A 1 91 ? 21.935 20.230 -14.480 1.00 0.00 448 LEU A N 8
ATOM 12551 C CA . LEU A 1 91 ? 21.845 18.823 -14.106 1.00 0.00 448 LEU A CA 8
ATOM 12552 C C . LEU A 1 91 ? 23.219 18.162 -14.138 1.00 0.00 448 LEU A C 8
ATOM 12553 O O . LEU A 1 91 ? 23.565 17.381 -13.251 1.00 0.00 448 LEU A O 8
ATOM 12569 N N . ALA A 1 92 ? 24.000 18.481 -15.165 1.00 0.00 449 ALA A N 8
ATOM 12570 C CA . ALA A 1 92 ? 25.338 17.921 -15.310 1.00 0.00 449 ALA A CA 8
ATOM 12571 C C . ALA A 1 92 ? 26.247 18.370 -14.171 1.00 0.00 449 ALA A C 8
ATOM 12572 O O . ALA A 1 92 ? 26.779 17.545 -13.426 1.00 0.00 449 ALA A O 8
ATOM 12579 N N . LEU A 1 93 ? 26.422 19.680 -14.041 1.00 0.00 450 LEU A N 8
ATOM 12580 C CA . LEU A 1 93 ? 27.268 20.238 -12.992 1.00 0.00 450 LEU A CA 8
ATOM 12581 C C . LEU A 1 93 ? 26.812 19.767 -11.615 1.00 0.00 450 LEU A C 8
ATOM 12582 O O . LEU A 1 93 ? 27.608 19.688 -10.679 1.00 0.00 450 LEU A O 8
ATOM 12598 N N . HIS A 1 94 ? 25.525 19.452 -11.499 1.00 0.00 451 HIS A N 8
ATOM 12599 C CA . HIS A 1 94 ? 24.963 18.985 -10.237 1.00 0.00 451 HIS A CA 8
ATOM 12600 C C . HIS A 1 94 ? 25.278 17.509 -10.015 1.00 0.00 451 HIS A C 8
ATOM 12601 O O . HIS A 1 94 ? 25.703 17.112 -8.931 1.00 0.00 451 HIS A O 8
ATOM 12615 N N . MET A 1 95 ? 25.066 16.702 -11.049 1.00 0.00 452 MET A N 8
ATOM 12616 C CA . MET A 1 95 ? 25.329 15.269 -10.967 1.00 0.00 452 MET A CA 8
ATOM 12617 C C . MET A 1 95 ? 26.613 14.996 -10.190 1.00 0.00 452 MET A C 8
ATOM 12618 O O . MET A 1 95 ? 26.593 14.343 -9.146 1.00 0.00 452 MET A O 8
ATOM 12632 N N . LYS A 1 96 ? 27.729 15.499 -10.706 1.00 0.00 453 LYS A N 8
ATOM 12633 C CA . LYS A 1 96 ? 29.024 15.311 -10.061 1.00 0.00 453 LYS A CA 8
ATOM 12634 C C . LYS A 1 96 ? 28.961 15.706 -8.589 1.00 0.00 453 LYS A C 8
ATOM 12635 O O . LYS A 1 96 ? 29.644 15.119 -7.750 1.00 0.00 453 LYS A O 8
ATOM 12654 N N . ARG A 1 97 ? 28.136 16.702 -8.283 1.00 0.00 454 ARG A N 8
ATOM 12655 C CA . ARG A 1 97 ? 27.985 17.175 -6.912 1.00 0.00 454 ARG A CA 8
ATOM 12656 C C . ARG A 1 97 ? 27.654 16.020 -5.972 1.00 0.00 454 ARG A C 8
ATOM 12657 O O . ARG A 1 97 ? 28.236 15.897 -4.894 1.00 0.00 454 ARG A O 8
ATOM 12678 N N . HIS A 1 98 ? 26.717 15.174 -6.389 1.00 0.00 455 HIS A N 8
ATOM 12679 C CA . HIS A 1 98 ? 26.309 14.028 -5.584 1.00 0.00 455 HIS A CA 8
ATOM 12680 C C . HIS A 1 98 ? 27.520 13.199 -5.166 1.00 0.00 455 HIS A C 8
ATOM 12681 O O . HIS A 1 98 ? 27.733 12.949 -3.980 1.00 0.00 455 HIS A O 8
ATOM 12695 N N . GLN A 1 99 ? 28.308 12.774 -6.149 1.00 0.00 456 GLN A N 8
ATOM 12696 C CA . GLN A 1 99 ? 29.496 11.972 -5.883 1.00 0.00 456 GLN A CA 8
ATOM 12697 C C . GLN A 1 99 ? 30.327 12.586 -4.762 1.00 0.00 456 GLN A C 8
ATOM 12698 O O . GLN A 1 99 ? 30.428 13.807 -4.647 1.00 0.00 456 GLN A O 8
ATOM 12712 N N . ASN A 1 100 ? 30.921 11.731 -3.936 1.00 0.00 457 ASN A N 8
ATOM 12713 C CA . ASN A 1 100 ? 31.743 12.189 -2.822 1.00 0.00 457 ASN A CA 8
ATOM 12714 C C . ASN A 1 100 ? 33.080 11.454 -2.794 1.00 0.00 457 ASN A C 8
ATOM 12715 O O . ASN A 1 100 ? 33.127 10.237 -2.618 1.00 0.00 457 ASN A O 8
ATOM 12729 N N . GLY A 1 1 ? 57.657 -31.361 45.871 1.00 0.00 358 GLY A N 9
ATOM 12730 C CA . GLY A 1 1 ? 56.494 -30.514 45.679 1.00 0.00 358 GLY A CA 9
ATOM 12731 C C . GLY A 1 1 ? 56.709 -29.472 44.600 1.00 0.00 358 GLY A C 9
ATOM 12732 O O . GLY A 1 1 ? 57.806 -29.348 44.055 1.00 0.00 358 GLY A O 9
ATOM 12736 N N . SER A 1 2 ? 55.658 -28.720 44.288 1.00 0.00 359 SER A N 9
ATOM 12737 C CA . SER A 1 2 ? 55.734 -27.686 43.263 1.00 0.00 359 SER A CA 9
ATOM 12738 C C . SER A 1 2 ? 54.435 -26.888 43.198 1.00 0.00 359 SER A C 9
ATOM 12739 O O . SER A 1 2 ? 53.476 -27.183 43.911 1.00 0.00 359 SER A O 9
ATOM 12747 N N . SER A 1 3 ? 54.413 -25.875 42.337 1.00 0.00 360 SER A N 9
ATOM 12748 C CA . SER A 1 3 ? 53.234 -25.031 42.181 1.00 0.00 360 SER A CA 9
ATOM 12749 C C . SER A 1 3 ? 53.232 -24.349 40.816 1.00 0.00 360 SER A C 9
ATOM 12750 O O . SER A 1 3 ? 54.177 -24.485 40.040 1.00 0.00 360 SER A O 9
ATOM 12758 N N . GLY A 1 4 ? 52.162 -23.613 40.531 1.00 0.00 361 GLY A N 9
ATOM 12759 C CA . GLY A 1 4 ? 52.056 -22.919 39.261 1.00 0.00 361 GLY A CA 9
ATOM 12760 C C . GLY A 1 4 ? 51.138 -21.715 39.333 1.00 0.00 361 GLY A C 9
ATOM 12761 O O . GLY A 1 4 ? 50.746 -21.288 40.419 1.00 0.00 361 GLY A O 9
ATOM 12765 N N . SER A 1 5 ? 50.794 -21.164 38.173 1.00 0.00 362 SER A N 9
ATOM 12766 C CA . SER A 1 5 ? 49.921 -19.998 38.109 1.00 0.00 362 SER A CA 9
ATOM 12767 C C . SER A 1 5 ? 49.370 -19.809 36.699 1.00 0.00 362 SER A C 9
ATOM 12768 O O . SER A 1 5 ? 49.807 -20.468 35.756 1.00 0.00 362 SER A O 9
ATOM 12776 N N . SER A 1 6 ? 48.406 -18.904 36.564 1.00 0.00 363 SER A N 9
ATOM 12777 C CA . SER A 1 6 ? 47.791 -18.629 35.270 1.00 0.00 363 SER A CA 9
ATOM 12778 C C . SER A 1 6 ? 47.193 -17.226 35.240 1.00 0.00 363 SER A C 9
ATOM 12779 O O . SER A 1 6 ? 47.213 -16.509 36.239 1.00 0.00 363 SER A O 9
ATOM 12787 N N . GLY A 1 7 ? 46.662 -16.841 34.083 1.00 0.00 364 GLY A N 9
ATOM 12788 C CA . GLY A 1 7 ? 46.066 -15.525 33.943 1.00 0.00 364 GLY A CA 9
ATOM 12789 C C . GLY A 1 7 ? 45.020 -15.477 32.846 1.00 0.00 364 GLY A C 9
ATOM 12790 O O . GLY A 1 7 ? 45.319 -15.657 31.665 1.00 0.00 364 GLY A O 9
ATOM 12794 N N . PRO A 1 8 ? 43.760 -15.230 33.235 1.00 0.00 365 PRO A N 9
ATOM 12795 C CA . PRO A 1 8 ? 42.641 -15.154 32.291 1.00 0.00 365 PRO A CA 9
ATOM 12796 C C . PRO A 1 8 ? 42.714 -13.916 31.404 1.00 0.00 365 PRO A C 9
ATOM 12797 O O . PRO A 1 8 ? 43.672 -13.146 31.474 1.00 0.00 365 PRO A O 9
ATOM 12808 N N . ASP A 1 9 ? 41.696 -13.729 30.572 1.00 0.00 366 ASP A N 9
ATOM 12809 C CA . ASP A 1 9 ? 41.644 -12.583 29.672 1.00 0.00 366 ASP A CA 9
ATOM 12810 C C . ASP A 1 9 ? 40.259 -11.943 29.687 1.00 0.00 366 ASP A C 9
ATOM 12811 O O . ASP A 1 9 ? 39.336 -12.450 30.325 1.00 0.00 366 ASP A O 9
ATOM 12820 N N . LEU A 1 10 ? 40.122 -10.826 28.980 1.00 0.00 367 LEU A N 9
ATOM 12821 C CA . LEU A 1 10 ? 38.850 -10.115 28.913 1.00 0.00 367 LEU A CA 9
ATOM 12822 C C . LEU A 1 10 ? 38.699 -9.395 27.577 1.00 0.00 367 LEU A C 9
ATOM 12823 O O . LEU A 1 10 ? 39.605 -9.414 26.745 1.00 0.00 367 LEU A O 9
ATOM 12839 N N . GLU A 1 11 ? 37.548 -8.760 27.379 1.00 0.00 368 GLU A N 9
ATOM 12840 C CA . GLU A 1 11 ? 37.279 -8.033 26.144 1.00 0.00 368 GLU A CA 9
ATOM 12841 C C . GLU A 1 11 ? 36.158 -7.018 26.344 1.00 0.00 368 GLU A C 9
ATOM 12842 O O . GLU A 1 11 ? 35.482 -7.015 27.373 1.00 0.00 368 GLU A O 9
ATOM 12854 N N . LYS A 1 12 ? 35.965 -6.155 25.351 1.00 0.00 369 LYS A N 9
ATOM 12855 C CA . LYS A 1 12 ? 34.926 -5.134 25.415 1.00 0.00 369 LYS A CA 9
ATOM 12856 C C . LYS A 1 12 ? 34.320 -4.889 24.037 1.00 0.00 369 LYS A C 9
ATOM 12857 O O . LYS A 1 12 ? 35.036 -4.615 23.073 1.00 0.00 369 LYS A O 9
ATOM 12876 N N . ARG A 1 13 ? 32.997 -4.986 23.951 1.00 0.00 370 ARG A N 9
ATOM 12877 C CA . ARG A 1 13 ? 32.295 -4.774 22.691 1.00 0.00 370 ARG A CA 9
ATOM 12878 C C . ARG A 1 13 ? 30.786 -4.720 22.911 1.00 0.00 370 ARG A C 9
ATOM 12879 O O . ARG A 1 13 ? 30.283 -5.172 23.940 1.00 0.00 370 ARG A O 9
ATOM 12900 N N . ARG A 1 14 ? 30.071 -4.165 21.939 1.00 0.00 371 ARG A N 9
ATOM 12901 C CA . ARG A 1 14 ? 28.620 -4.050 22.027 1.00 0.00 371 ARG A CA 9
ATOM 12902 C C . ARG A 1 14 ? 28.026 -3.620 20.689 1.00 0.00 371 ARG A C 9
ATOM 12903 O O . ARG A 1 14 ? 28.599 -2.789 19.984 1.00 0.00 371 ARG A O 9
ATOM 12924 N N . ILE A 1 15 ? 26.876 -4.190 20.347 1.00 0.00 372 ILE A N 9
ATOM 12925 C CA . ILE A 1 15 ? 26.205 -3.865 19.095 1.00 0.00 372 ILE A CA 9
ATOM 12926 C C . ILE A 1 15 ? 24.692 -3.984 19.235 1.00 0.00 372 ILE A C 9
ATOM 12927 O O . ILE A 1 15 ? 24.190 -4.845 19.959 1.00 0.00 372 ILE A O 9
ATOM 12943 N N . HIS A 1 16 ? 23.968 -3.116 18.536 1.00 0.00 373 HIS A N 9
ATOM 12944 C CA . HIS A 1 16 ? 22.510 -3.125 18.581 1.00 0.00 373 HIS A CA 9
ATOM 12945 C C . HIS A 1 16 ? 21.927 -3.464 17.212 1.00 0.00 373 HIS A C 9
ATOM 12946 O O . HIS A 1 16 ? 22.304 -2.870 16.201 1.00 0.00 373 HIS A O 9
ATOM 12960 N N . TYR A 1 17 ? 21.007 -4.422 17.187 1.00 0.00 374 TYR A N 9
ATOM 12961 C CA . TYR A 1 17 ? 20.374 -4.842 15.942 1.00 0.00 374 TYR A CA 9
ATOM 12962 C C . TYR A 1 17 ? 18.901 -4.447 15.920 1.00 0.00 374 TYR A C 9
ATOM 12963 O O . TYR A 1 17 ? 18.170 -4.674 16.884 1.00 0.00 374 TYR A O 9
ATOM 12981 N N . CYS A 1 18 ? 18.471 -3.855 14.811 1.00 0.00 375 CYS A N 9
ATOM 12982 C CA . CYS A 1 18 ? 17.085 -3.427 14.659 1.00 0.00 375 CYS A CA 9
ATOM 12983 C C . CYS A 1 18 ? 16.133 -4.611 14.798 1.00 0.00 375 CYS A C 9
ATOM 12984 O O . CYS A 1 18 ? 16.186 -5.560 14.015 1.00 0.00 375 CYS A O 9
ATOM 12991 N N . ASP A 1 19 ? 15.262 -4.548 15.800 1.00 0.00 376 ASP A N 9
ATOM 12992 C CA . ASP A 1 19 ? 14.296 -5.614 16.041 1.00 0.00 376 ASP A CA 9
ATOM 12993 C C . ASP A 1 19 ? 13.084 -5.466 15.126 1.00 0.00 376 ASP A C 9
ATOM 12994 O O . ASP A 1 19 ? 11.945 -5.658 15.552 1.00 0.00 376 ASP A O 9
ATOM 13003 N N . TYR A 1 20 ? 13.338 -5.124 13.868 1.00 0.00 377 TYR A N 9
ATOM 13004 C CA . TYR A 1 20 ? 12.268 -4.947 12.893 1.00 0.00 377 TYR A CA 9
ATOM 13005 C C . TYR A 1 20 ? 12.422 -5.924 11.732 1.00 0.00 377 TYR A C 9
ATOM 13006 O O . TYR A 1 20 ? 13.517 -6.142 11.212 1.00 0.00 377 TYR A O 9
ATOM 13024 N N . PRO A 1 21 ? 11.299 -6.526 11.313 1.00 0.00 378 PRO A N 9
ATOM 13025 C CA . PRO A 1 21 ? 11.282 -7.488 10.207 1.00 0.00 378 PRO A CA 9
ATOM 13026 C C . PRO A 1 21 ? 11.547 -6.827 8.859 1.00 0.00 378 PRO A C 9
ATOM 13027 O O . PRO A 1 21 ? 11.039 -5.742 8.578 1.00 0.00 378 PRO A O 9
ATOM 13038 N N . GLY A 1 22 ? 12.346 -7.489 8.027 1.00 0.00 379 GLY A N 9
ATOM 13039 C CA . GLY A 1 22 ? 12.664 -6.950 6.718 1.00 0.00 379 GLY A CA 9
ATOM 13040 C C . GLY A 1 22 ? 13.865 -6.026 6.748 1.00 0.00 379 GLY A C 9
ATOM 13041 O O . GLY A 1 22 ? 14.710 -6.064 5.853 1.00 0.00 379 GLY A O 9
ATOM 13045 N N . CYS A 1 23 ? 13.941 -5.190 7.778 1.00 0.00 380 CYS A N 9
ATOM 13046 C CA . CYS A 1 23 ? 15.046 -4.250 7.921 1.00 0.00 380 CYS A CA 9
ATOM 13047 C C . CYS A 1 23 ? 16.275 -4.939 8.506 1.00 0.00 380 CYS A C 9
ATOM 13048 O O . CYS A 1 23 ? 16.217 -5.526 9.587 1.00 0.00 380 CYS A O 9
ATOM 13055 N N . THR A 1 24 ? 17.389 -4.864 7.784 1.00 0.00 381 THR A N 9
ATOM 13056 C CA . THR A 1 24 ? 18.632 -5.481 8.229 1.00 0.00 381 THR A CA 9
ATOM 13057 C C . THR A 1 24 ? 19.672 -4.425 8.587 1.00 0.00 381 THR A C 9
ATOM 13058 O O . THR A 1 24 ? 20.867 -4.614 8.358 1.00 0.00 381 THR A O 9
ATOM 13069 N N . LYS A 1 25 ? 19.211 -3.314 9.150 1.00 0.00 382 LYS A N 9
ATOM 13070 C CA . LYS A 1 25 ? 20.101 -2.228 9.542 1.00 0.00 382 LYS A CA 9
ATOM 13071 C C . LYS A 1 25 ? 20.441 -2.311 11.026 1.00 0.00 382 LYS A C 9
ATOM 13072 O O . LYS A 1 25 ? 19.576 -2.593 11.856 1.00 0.00 382 LYS A O 9
ATOM 13091 N N . VAL A 1 26 ? 21.705 -2.063 11.355 1.00 0.00 383 VAL A N 9
ATOM 13092 C CA . VAL A 1 26 ? 22.158 -2.107 12.740 1.00 0.00 383 VAL A CA 9
ATOM 13093 C C . VAL A 1 26 ? 23.105 -0.953 13.045 1.00 0.00 383 VAL A C 9
ATOM 13094 O O . VAL A 1 26 ? 23.522 -0.223 12.145 1.00 0.00 383 VAL A O 9
ATOM 13107 N N . TYR A 1 27 ? 23.441 -0.792 14.320 1.00 0.00 384 TYR A N 9
ATOM 13108 C CA . TYR A 1 27 ? 24.338 0.275 14.746 1.00 0.00 384 TYR A CA 9
ATOM 13109 C C . TYR A 1 27 ? 25.083 -0.114 16.019 1.00 0.00 384 TYR A C 9
ATOM 13110 O O . TYR A 1 27 ? 24.546 -0.814 16.878 1.00 0.00 384 TYR A O 9
ATOM 13128 N N . THR A 1 28 ? 26.325 0.346 16.135 1.00 0.00 385 THR A N 9
ATOM 13129 C CA . THR A 1 28 ? 27.145 0.047 17.302 1.00 0.00 385 THR A CA 9
ATOM 13130 C C . THR A 1 28 ? 26.602 0.737 18.548 1.00 0.00 385 THR A C 9
ATOM 13131 O O . THR A 1 28 ? 26.506 0.130 19.615 1.00 0.00 385 THR A O 9
ATOM 13142 N N . LYS A 1 29 ? 26.246 2.009 18.406 1.00 0.00 386 LYS A N 9
ATOM 13143 C CA . LYS A 1 29 ? 25.709 2.782 19.519 1.00 0.00 386 LYS A CA 9
ATOM 13144 C C . LYS A 1 29 ? 24.193 2.635 19.604 1.00 0.00 386 LYS A C 9
ATOM 13145 O O . LYS A 1 29 ? 23.524 2.414 18.594 1.00 0.00 386 LYS A O 9
ATOM 13164 N N . SER A 1 30 ? 23.657 2.759 20.814 1.00 0.00 387 SER A N 9
ATOM 13165 C CA . SER A 1 30 ? 22.220 2.637 21.030 1.00 0.00 387 SER A CA 9
ATOM 13166 C C . SER A 1 30 ? 21.521 3.973 20.798 1.00 0.00 387 SER A C 9
ATOM 13167 O O . SER A 1 30 ? 20.298 4.031 20.663 1.00 0.00 387 SER A O 9
ATOM 13175 N N . SER A 1 31 ? 22.305 5.045 20.753 1.00 0.00 388 SER A N 9
ATOM 13176 C CA . SER A 1 31 ? 21.762 6.381 20.542 1.00 0.00 388 SER A CA 9
ATOM 13177 C C . SER A 1 31 ? 21.407 6.597 19.074 1.00 0.00 388 SER A C 9
ATOM 13178 O O . SER A 1 31 ? 20.325 7.088 18.750 1.00 0.00 388 SER A O 9
ATOM 13186 N N . HIS A 1 32 ? 22.326 6.226 18.188 1.00 0.00 389 HIS A N 9
ATOM 13187 C CA . HIS A 1 32 ? 22.111 6.378 16.753 1.00 0.00 389 HIS A CA 9
ATOM 13188 C C . HIS A 1 32 ? 20.903 5.567 16.296 1.00 0.00 389 HIS A C 9
ATOM 13189 O O . HIS A 1 32 ? 20.066 6.055 15.535 1.00 0.00 389 HIS A O 9
ATOM 13203 N N . LEU A 1 33 ? 20.817 4.327 16.765 1.00 0.00 390 LEU A N 9
ATOM 13204 C CA . LEU A 1 33 ? 19.711 3.447 16.404 1.00 0.00 390 LEU A CA 9
ATOM 13205 C C . LEU A 1 33 ? 18.372 4.161 16.567 1.00 0.00 390 LEU A C 9
ATOM 13206 O O . LEU A 1 33 ? 17.567 4.213 15.636 1.00 0.00 390 LEU A O 9
ATOM 13222 N N . LYS A 1 34 ? 18.141 4.711 17.754 1.00 0.00 391 LYS A N 9
ATOM 13223 C CA . LYS A 1 34 ? 16.903 5.425 18.039 1.00 0.00 391 LYS A CA 9
ATOM 13224 C C . LYS A 1 34 ? 16.500 6.308 16.862 1.00 0.00 391 LYS A C 9
ATOM 13225 O O . LYS A 1 34 ? 15.343 6.310 16.443 1.00 0.00 391 LYS A O 9
ATOM 13244 N N . ALA A 1 35 ? 17.463 7.055 16.332 1.00 0.00 392 ALA A N 9
ATOM 13245 C CA . ALA A 1 35 ? 17.210 7.939 15.201 1.00 0.00 392 ALA A CA 9
ATOM 13246 C C . ALA A 1 35 ? 16.673 7.160 14.005 1.00 0.00 392 ALA A C 9
ATOM 13247 O O . ALA A 1 35 ? 15.802 7.639 13.279 1.00 0.00 392 ALA A O 9
ATOM 13254 N N . HIS A 1 36 ? 17.200 5.956 13.804 1.00 0.00 393 HIS A N 9
ATOM 13255 C CA . HIS A 1 36 ? 16.773 5.110 12.695 1.00 0.00 393 HIS A CA 9
ATOM 13256 C C . HIS A 1 36 ? 15.360 4.584 12.925 1.00 0.00 393 HIS A C 9
ATOM 13257 O O . HIS A 1 36 ? 14.461 4.813 12.115 1.00 0.00 393 HIS A O 9
ATOM 13271 N N . LEU A 1 37 ? 15.171 3.876 14.034 1.00 0.00 394 LEU A N 9
ATOM 13272 C CA . LEU A 1 37 ? 13.867 3.316 14.370 1.00 0.00 394 LEU A CA 9
ATOM 13273 C C . LEU A 1 37 ? 12.746 4.281 13.996 1.00 0.00 394 LEU A C 9
ATOM 13274 O O . LEU A 1 37 ? 11.747 3.885 13.396 1.00 0.00 394 LEU A O 9
ATOM 13290 N N . ARG A 1 38 ? 12.921 5.550 14.352 1.00 0.00 395 ARG A N 9
ATOM 13291 C CA . ARG A 1 38 ? 11.926 6.572 14.052 1.00 0.00 395 ARG A CA 9
ATOM 13292 C C . ARG A 1 38 ? 11.248 6.294 12.713 1.00 0.00 395 ARG A C 9
ATOM 13293 O O . ARG A 1 38 ? 10.026 6.160 12.640 1.00 0.00 395 ARG A O 9
ATOM 13314 N N . THR A 1 39 ? 12.049 6.210 11.656 1.00 0.00 396 THR A N 9
ATOM 13315 C CA . THR A 1 39 ? 11.527 5.950 10.320 1.00 0.00 396 THR A CA 9
ATOM 13316 C C . THR A 1 39 ? 10.442 4.879 10.352 1.00 0.00 396 THR A C 9
ATOM 13317 O O . THR A 1 39 ? 9.364 5.057 9.785 1.00 0.00 396 THR A O 9
ATOM 13328 N N . HIS A 1 40 ? 10.734 3.768 11.021 1.00 0.00 397 HIS A N 9
ATOM 13329 C CA . HIS A 1 40 ? 9.781 2.668 11.128 1.00 0.00 397 HIS A CA 9
ATOM 13330 C C . HIS A 1 40 ? 8.464 3.147 11.731 1.00 0.00 397 HIS A C 9
ATOM 13331 O O . HIS A 1 40 ? 7.388 2.869 11.200 1.00 0.00 397 HIS A O 9
ATOM 13345 N N . THR A 1 41 ? 8.556 3.868 12.844 1.00 0.00 398 THR A N 9
ATOM 13346 C CA . THR A 1 41 ? 7.372 4.384 13.520 1.00 0.00 398 THR A CA 9
ATOM 13347 C C . THR A 1 41 ? 6.910 5.695 12.895 1.00 0.00 398 THR A C 9
ATOM 13348 O O . THR A 1 41 ? 7.681 6.647 12.783 1.00 0.00 398 THR A O 9
ATOM 13359 N N . GLY A 1 42 ? 5.644 5.739 12.489 1.00 0.00 399 GLY A N 9
ATOM 13360 C CA . GLY A 1 42 ? 5.101 6.939 11.881 1.00 0.00 399 GLY A CA 9
ATOM 13361 C C . GLY A 1 42 ? 4.148 6.632 10.742 1.00 0.00 399 GLY A C 9
ATOM 13362 O O . GLY A 1 42 ? 4.093 5.502 10.259 1.00 0.00 399 GLY A O 9
ATOM 13366 N N . GLU A 1 43 ? 3.395 7.640 10.315 1.00 0.00 400 GLU A N 9
ATOM 13367 C CA . GLU A 1 43 ? 2.438 7.471 9.228 1.00 0.00 400 GLU A CA 9
ATOM 13368 C C . GLU A 1 43 ? 2.676 8.501 8.128 1.00 0.00 400 GLU A C 9
ATOM 13369 O O . GLU A 1 43 ? 2.012 9.537 8.077 1.00 0.00 400 GLU A O 9
ATOM 13381 N N . LYS A 1 44 ? 3.628 8.210 7.248 1.00 0.00 401 LYS A N 9
ATOM 13382 C CA . LYS A 1 44 ? 3.955 9.109 6.148 1.00 0.00 401 LYS A CA 9
ATOM 13383 C C . LYS A 1 44 ? 3.458 8.547 4.819 1.00 0.00 401 LYS A C 9
ATOM 13384 O O . LYS A 1 44 ? 4.228 8.029 4.010 1.00 0.00 401 LYS A O 9
ATOM 13403 N N . PRO A 1 45 ? 2.141 8.650 4.587 1.00 0.00 402 PRO A N 9
ATOM 13404 C CA . PRO A 1 45 ? 1.513 8.159 3.357 1.00 0.00 402 PRO A CA 9
ATOM 13405 C C . PRO A 1 45 ? 1.893 8.994 2.139 1.00 0.00 402 PRO A C 9
ATOM 13406 O O . PRO A 1 45 ? 1.888 8.502 1.011 1.00 0.00 402 PRO A O 9
ATOM 13417 N N . TYR A 1 46 ? 2.222 10.259 2.374 1.00 0.00 403 TYR A N 9
ATOM 13418 C CA . TYR A 1 46 ? 2.604 11.163 1.295 1.00 0.00 403 TYR A CA 9
ATOM 13419 C C . TYR A 1 46 ? 4.097 11.060 1.000 1.00 0.00 403 TYR A C 9
ATOM 13420 O O . TYR A 1 46 ? 4.931 11.210 1.893 1.00 0.00 403 TYR A O 9
ATOM 13438 N N . LYS A 1 47 ? 4.427 10.803 -0.261 1.00 0.00 404 LYS A N 9
ATOM 13439 C CA . LYS A 1 47 ? 5.818 10.680 -0.679 1.00 0.00 404 LYS A CA 9
ATOM 13440 C C . LYS A 1 47 ? 6.118 11.608 -1.852 1.00 0.00 404 LYS A C 9
ATOM 13441 O O . LYS A 1 47 ? 5.274 11.815 -2.724 1.00 0.00 404 LYS A O 9
ATOM 13460 N N . CYS A 1 48 ? 7.325 12.162 -1.869 1.00 0.00 405 CYS A N 9
ATOM 13461 C CA . CYS A 1 48 ? 7.737 13.067 -2.935 1.00 0.00 405 CYS A CA 9
ATOM 13462 C C . CYS A 1 48 ? 7.954 12.306 -4.240 1.00 0.00 405 CYS A C 9
ATOM 13463 O O . CYS A 1 48 ? 8.854 11.472 -4.345 1.00 0.00 405 CYS A O 9
ATOM 13470 N N . THR A 1 49 ? 7.122 12.600 -5.235 1.00 0.00 406 THR A N 9
ATOM 13471 C CA . THR A 1 49 ? 7.221 11.944 -6.533 1.00 0.00 406 THR A CA 9
ATOM 13472 C C . THR A 1 49 ? 8.334 12.556 -7.375 1.00 0.00 406 THR A C 9
ATOM 13473 O O . THR A 1 49 ? 8.166 12.779 -8.574 1.00 0.00 406 THR A O 9
ATOM 13484 N N . TRP A 1 50 ? 9.469 12.825 -6.741 1.00 0.00 407 TRP A N 9
ATOM 13485 C CA . TRP A 1 50 ? 10.611 13.412 -7.433 1.00 0.00 407 TRP A CA 9
ATOM 13486 C C . TRP A 1 50 ? 11.724 12.385 -7.615 1.00 0.00 407 TRP A C 9
ATOM 13487 O O . TRP A 1 50 ? 12.295 11.899 -6.640 1.00 0.00 407 TRP A O 9
ATOM 13508 N N . GLU A 1 51 ? 12.026 12.062 -8.868 1.00 0.00 408 GLU A N 9
ATOM 13509 C CA . GLU A 1 51 ? 13.071 11.092 -9.175 1.00 0.00 408 GLU A CA 9
ATOM 13510 C C . GLU A 1 51 ? 14.326 11.366 -8.352 1.00 0.00 408 GLU A C 9
ATOM 13511 O O . GLU A 1 51 ? 14.819 12.492 -8.308 1.00 0.00 408 GLU A O 9
ATOM 13523 N N . GLY A 1 52 ? 14.838 10.326 -7.700 1.00 0.00 409 GLY A N 9
ATOM 13524 C CA . GLY A 1 52 ? 16.030 10.475 -6.886 1.00 0.00 409 GLY A CA 9
ATOM 13525 C C . GLY A 1 52 ? 15.709 10.773 -5.435 1.00 0.00 409 GLY A C 9
ATOM 13526 O O . GLY A 1 52 ? 16.227 10.120 -4.529 1.00 0.00 409 GLY A O 9
ATOM 13530 N N . CYS A 1 53 ? 14.853 11.765 -5.212 1.00 0.00 410 CYS A N 9
ATOM 13531 C CA . CYS A 1 53 ? 14.464 12.151 -3.861 1.00 0.00 410 CYS A CA 9
ATOM 13532 C C . CYS A 1 53 ? 13.813 10.982 -3.127 1.00 0.00 410 CYS A C 9
ATOM 13533 O O . CYS A 1 53 ? 13.060 10.207 -3.717 1.00 0.00 410 CYS A O 9
ATOM 13540 N N . ASP A 1 54 ? 14.111 10.861 -1.838 1.00 0.00 411 ASP A N 9
ATOM 13541 C CA . ASP A 1 54 ? 13.554 9.788 -1.023 1.00 0.00 411 ASP A CA 9
ATOM 13542 C C . ASP A 1 54 ? 12.966 10.338 0.273 1.00 0.00 411 ASP A C 9
ATOM 13543 O O . ASP A 1 54 ? 13.073 9.714 1.329 1.00 0.00 411 ASP A O 9
ATOM 13552 N N . TRP A 1 55 ? 12.348 11.510 0.184 1.00 0.00 412 TRP A N 9
ATOM 13553 C CA . TRP A 1 55 ? 11.744 12.146 1.350 1.00 0.00 412 TRP A CA 9
ATOM 13554 C C . TRP A 1 55 ? 10.263 11.800 1.453 1.00 0.00 412 TRP A C 9
ATOM 13555 O O . TRP A 1 55 ? 9.664 11.306 0.497 1.00 0.00 412 TRP A O 9
ATOM 13576 N N . ARG A 1 56 ? 9.678 12.062 2.616 1.00 0.00 413 ARG A N 9
ATOM 13577 C CA . ARG A 1 56 ? 8.266 11.777 2.843 1.00 0.00 413 ARG A CA 9
ATOM 13578 C C . ARG A 1 56 ? 7.703 12.664 3.949 1.00 0.00 413 ARG A C 9
ATOM 13579 O O . ARG A 1 56 ? 8.451 13.245 4.736 1.00 0.00 413 ARG A O 9
ATOM 13600 N N . PHE A 1 57 ? 6.379 12.765 4.003 1.00 0.00 414 PHE A N 9
ATOM 13601 C CA . PHE A 1 57 ? 5.715 13.583 5.012 1.00 0.00 414 PHE A CA 9
ATOM 13602 C C . PHE A 1 57 ? 4.380 12.966 5.419 1.00 0.00 414 PHE A C 9
ATOM 13603 O O . PHE A 1 57 ? 3.867 12.071 4.748 1.00 0.00 414 PHE A O 9
ATOM 13620 N N . ALA A 1 58 ? 3.822 13.453 6.523 1.00 0.00 415 ALA A N 9
ATOM 13621 C CA . ALA A 1 58 ? 2.547 12.952 7.020 1.00 0.00 415 ALA A CA 9
ATOM 13622 C C . ALA A 1 58 ? 1.391 13.826 6.544 1.00 0.00 415 ALA A C 9
ATOM 13623 O O . ALA A 1 58 ? 0.382 13.322 6.051 1.00 0.00 415 ALA A O 9
ATOM 13630 N N . ARG A 1 59 ? 1.545 15.137 6.696 1.00 0.00 416 ARG A N 9
ATOM 13631 C CA . ARG A 1 59 ? 0.513 16.080 6.283 1.00 0.00 416 ARG A CA 9
ATOM 13632 C C . ARG A 1 59 ? 0.703 16.491 4.826 1.00 0.00 416 ARG A C 9
ATOM 13633 O O . ARG A 1 59 ? 1.771 16.965 4.438 1.00 0.00 416 ARG A O 9
ATOM 13654 N N . SER A 1 60 ? -0.340 16.304 4.023 1.00 0.00 417 SER A N 9
ATOM 13655 C CA . SER A 1 60 ? -0.286 16.651 2.608 1.00 0.00 417 SER A CA 9
ATOM 13656 C C . SER A 1 60 ? 0.454 17.968 2.398 1.00 0.00 417 SER A C 9
ATOM 13657 O O . SER A 1 60 ? 1.346 18.065 1.555 1.00 0.00 417 SER A O 9
ATOM 13665 N N . ASP A 1 61 ? 0.078 18.980 3.173 1.00 0.00 418 ASP A N 9
ATOM 13666 C CA . ASP A 1 61 ? 0.707 20.293 3.074 1.00 0.00 418 ASP A CA 9
ATOM 13667 C C . ASP A 1 61 ? 2.227 20.169 3.078 1.00 0.00 418 ASP A C 9
ATOM 13668 O O . ASP A 1 61 ? 2.902 20.669 2.179 1.00 0.00 418 ASP A O 9
ATOM 13677 N N . GLU A 1 62 ? 2.759 19.500 4.096 1.00 0.00 419 GLU A N 9
ATOM 13678 C CA . GLU A 1 62 ? 4.200 19.313 4.217 1.00 0.00 419 GLU A CA 9
ATOM 13679 C C . GLU A 1 62 ? 4.831 19.051 2.853 1.00 0.00 419 GLU A C 9
ATOM 13680 O O . GLU A 1 62 ? 5.835 19.668 2.492 1.00 0.00 419 GLU A O 9
ATOM 13692 N N . LEU A 1 63 ? 4.237 18.133 2.099 1.00 0.00 420 LEU A N 9
ATOM 13693 C CA . LEU A 1 63 ? 4.740 17.789 0.774 1.00 0.00 420 LEU A CA 9
ATOM 13694 C C . LEU A 1 63 ? 4.633 18.978 -0.175 1.00 0.00 420 LEU A C 9
ATOM 13695 O O . LEU A 1 63 ? 5.622 19.396 -0.779 1.00 0.00 420 LEU A O 9
ATOM 13711 N N . THR A 1 64 ? 3.426 19.521 -0.302 1.00 0.00 421 THR A N 9
ATOM 13712 C CA . THR A 1 64 ? 3.190 20.663 -1.177 1.00 0.00 421 THR A CA 9
ATOM 13713 C C . THR A 1 64 ? 4.304 21.695 -1.046 1.00 0.00 421 THR A C 9
ATOM 13714 O O . THR A 1 64 ? 4.755 22.263 -2.040 1.00 0.00 421 THR A O 9
ATOM 13725 N N . ARG A 1 65 ? 4.743 21.932 0.185 1.00 0.00 422 ARG A N 9
ATOM 13726 C CA . ARG A 1 65 ? 5.804 22.897 0.445 1.00 0.00 422 ARG A CA 9
ATOM 13727 C C . ARG A 1 65 ? 7.162 22.338 0.028 1.00 0.00 422 ARG A C 9
ATOM 13728 O O . ARG A 1 65 ? 7.985 23.046 -0.553 1.00 0.00 422 ARG A O 9
ATOM 13749 N N . HIS A 1 66 ? 7.389 21.063 0.330 1.00 0.00 423 HIS A N 9
ATOM 13750 C CA . HIS A 1 66 ? 8.646 20.409 -0.014 1.00 0.00 423 HIS A CA 9
ATOM 13751 C C . HIS A 1 66 ? 8.866 20.413 -1.524 1.00 0.00 423 HIS A C 9
ATOM 13752 O O . HIS A 1 66 ? 9.989 20.583 -1.997 1.00 0.00 423 HIS A O 9
ATOM 13766 N N . TYR A 1 67 ? 7.786 20.223 -2.274 1.00 0.00 424 TYR A N 9
ATOM 13767 C CA . TYR A 1 67 ? 7.861 20.202 -3.730 1.00 0.00 424 TYR A CA 9
ATOM 13768 C C . TYR A 1 67 ? 8.251 21.572 -4.276 1.00 0.00 424 TYR A C 9
ATOM 13769 O O . TYR A 1 67 ? 9.061 21.678 -5.197 1.00 0.00 424 TYR A O 9
ATOM 13787 N N . ARG A 1 68 ? 7.670 22.619 -3.699 1.00 0.00 425 ARG A N 9
ATOM 13788 C CA . ARG A 1 68 ? 7.955 23.983 -4.127 1.00 0.00 425 ARG A CA 9
ATOM 13789 C C . ARG A 1 68 ? 9.459 24.221 -4.217 1.00 0.00 425 ARG A C 9
ATOM 13790 O O . ARG A 1 68 ? 9.948 24.825 -5.173 1.00 0.00 425 ARG A O 9
ATOM 13811 N N . LYS A 1 69 ? 10.190 23.744 -3.215 1.00 0.00 426 LYS A N 9
ATOM 13812 C CA . LYS A 1 69 ? 11.638 23.903 -3.180 1.00 0.00 426 LYS A CA 9
ATOM 13813 C C . LYS A 1 69 ? 12.288 23.246 -4.393 1.00 0.00 426 LYS A C 9
ATOM 13814 O O . LYS A 1 69 ? 13.134 23.845 -5.058 1.00 0.00 426 LYS A O 9
ATOM 13833 N N . HIS A 1 70 ? 11.885 22.011 -4.678 1.00 0.00 427 HIS A N 9
ATOM 13834 C CA . HIS A 1 70 ? 12.427 21.274 -5.814 1.00 0.00 427 HIS A CA 9
ATOM 13835 C C . HIS A 1 70 ? 12.366 22.114 -7.086 1.00 0.00 427 HIS A C 9
ATOM 13836 O O . HIS A 1 70 ? 13.363 22.262 -7.794 1.00 0.00 427 HIS A O 9
ATOM 13850 N N . THR A 1 71 ? 11.189 22.661 -7.373 1.00 0.00 428 THR A N 9
ATOM 13851 C CA . THR A 1 71 ? 10.997 23.484 -8.560 1.00 0.00 428 THR A CA 9
ATOM 13852 C C . THR A 1 71 ? 11.332 24.944 -8.277 1.00 0.00 428 THR A C 9
ATOM 13853 O O . THR A 1 71 ? 10.743 25.851 -8.864 1.00 0.00 428 THR A O 9
ATOM 13864 N N . GLY A 1 72 ? 12.282 25.165 -7.374 1.00 0.00 429 GLY A N 9
ATOM 13865 C CA . GLY A 1 72 ? 12.679 26.517 -7.029 1.00 0.00 429 GLY A CA 9
ATOM 13866 C C . GLY A 1 72 ? 14.131 26.799 -7.362 1.00 0.00 429 GLY A C 9
ATOM 13867 O O . GLY A 1 72 ? 14.447 27.239 -8.467 1.00 0.00 429 GLY A O 9
ATOM 13871 N N . ALA A 1 73 ? 15.016 26.545 -6.404 1.00 0.00 430 ALA A N 9
ATOM 13872 C CA . ALA A 1 73 ? 16.442 26.774 -6.602 1.00 0.00 430 ALA A CA 9
ATOM 13873 C C . ALA A 1 73 ? 16.960 25.999 -7.809 1.00 0.00 430 ALA A C 9
ATOM 13874 O O . ALA A 1 73 ? 17.454 26.586 -8.772 1.00 0.00 430 ALA A O 9
ATOM 13881 N N . LYS A 1 74 ? 16.845 24.676 -7.750 1.00 0.00 431 LYS A N 9
ATOM 13882 C CA . LYS A 1 74 ? 17.301 23.819 -8.838 1.00 0.00 431 LYS A CA 9
ATOM 13883 C C . LYS A 1 74 ? 16.171 22.924 -9.336 1.00 0.00 431 LYS A C 9
ATOM 13884 O O . LYS A 1 74 ? 15.873 21.879 -8.755 1.00 0.00 431 LYS A O 9
ATOM 13903 N N . PRO A 1 75 ? 15.527 23.339 -10.436 1.00 0.00 432 PRO A N 9
ATOM 13904 C CA . PRO A 1 75 ? 14.421 22.587 -11.037 1.00 0.00 432 PRO A CA 9
ATOM 13905 C C . PRO A 1 75 ? 14.887 21.286 -11.681 1.00 0.00 432 PRO A C 9
ATOM 13906 O O . PRO A 1 75 ? 14.147 20.303 -11.724 1.00 0.00 432 PRO A O 9
ATOM 13917 N N . PHE A 1 76 ? 16.118 21.286 -12.181 1.00 0.00 433 PHE A N 9
ATOM 13918 C CA . PHE A 1 76 ? 16.683 20.105 -12.824 1.00 0.00 433 PHE A CA 9
ATOM 13919 C C . PHE A 1 76 ? 17.597 19.348 -11.865 1.00 0.00 433 PHE A C 9
ATOM 13920 O O . PHE A 1 76 ? 18.595 19.888 -11.387 1.00 0.00 433 PHE A O 9
ATOM 13937 N N . GLN A 1 77 ? 17.247 18.096 -11.587 1.00 0.00 434 GLN A N 9
ATOM 13938 C CA . GLN A 1 77 ? 18.035 17.266 -10.684 1.00 0.00 434 GLN A CA 9
ATOM 13939 C C . GLN A 1 77 ? 18.195 15.855 -11.242 1.00 0.00 434 GLN A C 9
ATOM 13940 O O . GLN A 1 77 ? 17.212 15.148 -11.461 1.00 0.00 434 GLN A O 9
ATOM 13954 N N . CYS A 1 78 ? 19.441 15.453 -11.470 1.00 0.00 435 CYS A N 9
ATOM 13955 C CA . CYS A 1 78 ? 19.731 14.127 -12.003 1.00 0.00 435 CYS A CA 9
ATOM 13956 C C . CYS A 1 78 ? 19.409 13.045 -10.976 1.00 0.00 435 CYS A C 9
ATOM 13957 O O . CYS A 1 78 ? 18.989 13.341 -9.859 1.00 0.00 435 CYS A O 9
ATOM 13964 N N . GLY A 1 79 ? 19.610 11.790 -11.365 1.00 0.00 436 GLY A N 9
ATOM 13965 C CA . GLY A 1 79 ? 19.336 10.683 -10.467 1.00 0.00 436 GLY A CA 9
ATOM 13966 C C . GLY A 1 79 ? 20.600 9.993 -9.995 1.00 0.00 436 GLY A C 9
ATOM 13967 O O . GLY A 1 79 ? 20.828 9.852 -8.793 1.00 0.00 436 GLY A O 9
ATOM 13971 N N . VAL A 1 80 ? 21.426 9.561 -10.943 1.00 0.00 437 VAL A N 9
ATOM 13972 C CA . VAL A 1 80 ? 22.674 8.881 -10.617 1.00 0.00 437 VAL A CA 9
ATOM 13973 C C . VAL A 1 80 ? 23.623 9.806 -9.863 1.00 0.00 437 VAL A C 9
ATOM 13974 O O . VAL A 1 80 ? 23.861 9.628 -8.668 1.00 0.00 437 VAL A O 9
ATOM 13987 N N . CYS A 1 81 ? 24.162 10.794 -10.568 1.00 0.00 438 CYS A N 9
ATOM 13988 C CA . CYS A 1 81 ? 25.086 11.748 -9.965 1.00 0.00 438 CYS A CA 9
ATOM 13989 C C . CYS A 1 81 ? 24.350 12.695 -9.021 1.00 0.00 438 CYS A C 9
ATOM 13990 O O . CYS A 1 81 ? 24.972 13.440 -8.265 1.00 0.00 438 CYS A O 9
ATOM 13997 N N . ASN A 1 82 ? 23.023 12.659 -9.071 1.00 0.00 439 ASN A N 9
ATOM 13998 C CA . ASN A 1 82 ? 22.202 13.513 -8.221 1.00 0.00 439 ASN A CA 9
ATOM 13999 C C . ASN A 1 82 ? 22.706 14.953 -8.249 1.00 0.00 439 ASN A C 9
ATOM 14000 O O . ASN A 1 82 ? 22.889 15.578 -7.204 1.00 0.00 439 ASN A O 9
ATOM 14011 N N . ARG A 1 83 ? 22.927 15.474 -9.452 1.00 0.00 440 ARG A N 9
ATOM 14012 C CA . ARG A 1 83 ? 23.410 16.840 -9.616 1.00 0.00 440 ARG A CA 9
ATOM 14013 C C . ARG A 1 83 ? 22.290 17.758 -10.098 1.00 0.00 440 ARG A C 9
ATOM 14014 O O . ARG A 1 83 ? 21.157 17.320 -10.296 1.00 0.00 440 ARG A O 9
ATOM 14035 N N . SER A 1 84 ? 22.617 19.033 -10.283 1.00 0.00 441 SER A N 9
ATOM 14036 C CA . SER A 1 84 ? 21.638 20.014 -10.738 1.00 0.00 441 SER A CA 9
ATOM 14037 C C . SER A 1 84 ? 22.194 20.841 -11.893 1.00 0.00 441 SER A C 9
ATOM 14038 O O . SER A 1 84 ? 23.400 21.069 -11.984 1.00 0.00 441 SER A O 9
ATOM 14046 N N . PHE A 1 85 ? 21.305 21.289 -12.773 1.00 0.00 442 PHE A N 9
ATOM 14047 C CA . PHE A 1 85 ? 21.705 22.090 -13.924 1.00 0.00 442 PHE A CA 9
ATOM 14048 C C . PHE A 1 85 ? 20.808 23.316 -14.071 1.00 0.00 442 PHE A C 9
ATOM 14049 O O . PHE A 1 85 ? 19.638 23.292 -13.690 1.00 0.00 442 PHE A O 9
ATOM 14066 N N . SER A 1 86 ? 21.367 24.387 -14.625 1.00 0.00 443 SER A N 9
ATOM 14067 C CA . SER A 1 86 ? 20.621 25.625 -14.819 1.00 0.00 443 SER A CA 9
ATOM 14068 C C . SER A 1 86 ? 19.665 25.503 -16.002 1.00 0.00 443 SER A C 9
ATOM 14069 O O . SER A 1 86 ? 18.471 25.778 -15.880 1.00 0.00 443 SER A O 9
ATOM 14077 N N . ARG A 1 87 ? 20.199 25.089 -17.146 1.00 0.00 444 ARG A N 9
ATOM 14078 C CA . ARG A 1 87 ? 19.395 24.931 -18.352 1.00 0.00 444 ARG A CA 9
ATOM 14079 C C . ARG A 1 87 ? 18.984 23.474 -18.545 1.00 0.00 444 ARG A C 9
ATOM 14080 O O . ARG A 1 87 ? 19.453 22.587 -17.832 1.00 0.00 444 ARG A O 9
ATOM 14101 N N . SER A 1 88 ? 18.106 23.236 -19.514 1.00 0.00 445 SER A N 9
ATOM 14102 C CA . SER A 1 88 ? 17.629 21.888 -19.799 1.00 0.00 445 SER A CA 9
ATOM 14103 C C . SER A 1 88 ? 18.619 21.137 -20.684 1.00 0.00 445 SER A C 9
ATOM 14104 O O . SER A 1 88 ? 19.014 20.012 -20.377 1.00 0.00 445 SER A O 9
ATOM 14112 N N . ASP A 1 89 ? 19.015 21.767 -21.784 1.00 0.00 446 ASP A N 9
ATOM 14113 C CA . ASP A 1 89 ? 19.960 21.161 -22.715 1.00 0.00 446 ASP A CA 9
ATOM 14114 C C . ASP A 1 89 ? 21.108 20.492 -21.965 1.00 0.00 446 ASP A C 9
ATOM 14115 O O . ASP A 1 89 ? 21.513 19.377 -22.296 1.00 0.00 446 ASP A O 9
ATOM 14124 N N . HIS A 1 90 ? 21.629 21.180 -20.954 1.00 0.00 447 HIS A N 9
ATOM 14125 C CA . HIS A 1 90 ? 22.731 20.652 -20.157 1.00 0.00 447 HIS A CA 9
ATOM 14126 C C . HIS A 1 90 ? 22.365 19.301 -19.551 1.00 0.00 447 HIS A C 9
ATOM 14127 O O . HIS A 1 90 ? 23.146 18.350 -19.610 1.00 0.00 447 HIS A O 9
ATOM 14141 N N . LEU A 1 91 ? 21.173 19.223 -18.969 1.00 0.00 448 LEU A N 9
ATOM 14142 C CA . LEU A 1 91 ? 20.704 17.988 -18.351 1.00 0.00 448 LEU A CA 9
ATOM 14143 C C . LEU A 1 91 ? 20.621 16.862 -19.377 1.00 0.00 448 LEU A C 9
ATOM 14144 O O . LEU A 1 91 ? 21.196 15.792 -19.187 1.00 0.00 448 LEU A O 9
ATOM 14160 N N . ALA A 1 92 ? 19.902 17.114 -20.467 1.00 0.00 449 ALA A N 9
ATOM 14161 C CA . ALA A 1 92 ? 19.748 16.124 -21.525 1.00 0.00 449 ALA A CA 9
ATOM 14162 C C . ALA A 1 92 ? 21.104 15.665 -22.050 1.00 0.00 449 ALA A C 9
ATOM 14163 O O . ALA A 1 92 ? 21.450 14.486 -21.958 1.00 0.00 449 ALA A O 9
ATOM 14170 N N . LEU A 1 93 ? 21.868 16.602 -22.600 1.00 0.00 450 LEU A N 9
ATOM 14171 C CA . LEU A 1 93 ? 23.187 16.293 -23.141 1.00 0.00 450 LEU A CA 9
ATOM 14172 C C . LEU A 1 93 ? 24.050 15.586 -22.101 1.00 0.00 450 LEU A C 9
ATOM 14173 O O . LEU A 1 93 ? 25.066 14.975 -22.433 1.00 0.00 450 LEU A O 9
ATOM 14189 N N . HIS A 1 94 ? 23.637 15.672 -20.840 1.00 0.00 451 HIS A N 9
ATOM 14190 C CA . HIS A 1 94 ? 24.371 15.037 -19.751 1.00 0.00 451 HIS A CA 9
ATOM 14191 C C . HIS A 1 94 ? 23.879 13.611 -19.522 1.00 0.00 451 HIS A C 9
ATOM 14192 O O . HIS A 1 94 ? 24.671 12.705 -19.268 1.00 0.00 451 HIS A O 9
ATOM 14206 N N . MET A 1 95 ? 22.567 13.422 -19.613 1.00 0.00 452 MET A N 9
ATOM 14207 C CA . MET A 1 95 ? 21.970 12.106 -19.416 1.00 0.00 452 MET A CA 9
ATOM 14208 C C . MET A 1 95 ? 22.711 11.046 -20.226 1.00 0.00 452 MET A C 9
ATOM 14209 O O . MET A 1 95 ? 23.204 10.062 -19.675 1.00 0.00 452 MET A O 9
ATOM 14223 N N . LYS A 1 96 ? 22.785 11.254 -21.536 1.00 0.00 453 LYS A N 9
ATOM 14224 C CA . LYS A 1 96 ? 23.467 10.318 -22.422 1.00 0.00 453 LYS A CA 9
ATOM 14225 C C . LYS A 1 96 ? 24.867 10.002 -21.907 1.00 0.00 453 LYS A C 9
ATOM 14226 O O . LYS A 1 96 ? 25.424 8.944 -22.203 1.00 0.00 453 LYS A O 9
ATOM 14245 N N . ARG A 1 97 ? 25.431 10.925 -21.134 1.00 0.00 454 ARG A N 9
ATOM 14246 C CA . ARG A 1 97 ? 26.766 10.744 -20.578 1.00 0.00 454 ARG A CA 9
ATOM 14247 C C . ARG A 1 97 ? 26.797 9.564 -19.610 1.00 0.00 454 ARG A C 9
ATOM 14248 O O . ARG A 1 97 ? 27.712 8.741 -19.647 1.00 0.00 454 ARG A O 9
ATOM 14269 N N . HIS A 1 98 ? 25.791 9.489 -18.745 1.00 0.00 455 HIS A N 9
ATOM 14270 C CA . HIS A 1 98 ? 25.703 8.410 -17.767 1.00 0.00 455 HIS A CA 9
ATOM 14271 C C . HIS A 1 98 ? 25.743 7.049 -18.455 1.00 0.00 455 HIS A C 9
ATOM 14272 O O . HIS A 1 98 ? 26.504 6.167 -18.061 1.00 0.00 455 HIS A O 9
ATOM 14286 N N . GLN A 1 99 ? 24.918 6.887 -19.485 1.00 0.00 456 GLN A N 9
ATOM 14287 C CA . GLN A 1 99 ? 24.859 5.633 -20.226 1.00 0.00 456 GLN A CA 9
ATOM 14288 C C . GLN A 1 99 ? 26.169 5.373 -20.961 1.00 0.00 456 GLN A C 9
ATOM 14289 O O . GLN A 1 99 ? 27.084 6.194 -20.928 1.00 0.00 456 GLN A O 9
ATOM 14303 N N . ASN A 1 100 ? 26.252 4.224 -21.625 1.00 0.00 457 ASN A N 9
ATOM 14304 C CA . ASN A 1 100 ? 27.451 3.856 -22.368 1.00 0.00 457 ASN A CA 9
ATOM 14305 C C . ASN A 1 100 ? 27.715 4.845 -23.500 1.00 0.00 457 ASN A C 9
ATOM 14306 O O . ASN A 1 100 ? 28.725 4.751 -24.197 1.00 0.00 457 ASN A O 9
ATOM 14320 N N . GLY A 1 1 ? 59.096 9.421 50.887 1.00 0.00 358 GLY A N 10
ATOM 14321 C CA . GLY A 1 1 ? 58.015 9.841 50.015 1.00 0.00 358 GLY A CA 10
ATOM 14322 C C . GLY A 1 1 ? 57.557 8.734 49.085 1.00 0.00 358 GLY A C 10
ATOM 14323 O O . GLY A 1 1 ? 58.152 7.657 49.051 1.00 0.00 358 GLY A O 10
ATOM 14327 N N . SER A 1 2 ? 56.496 8.999 48.330 1.00 0.00 359 SER A N 10
ATOM 14328 C CA . SER A 1 2 ? 55.955 8.015 47.399 1.00 0.00 359 SER A CA 10
ATOM 14329 C C . SER A 1 2 ? 54.858 8.630 46.535 1.00 0.00 359 SER A C 10
ATOM 14330 O O . SER A 1 2 ? 54.472 9.782 46.731 1.00 0.00 359 SER A O 10
ATOM 14338 N N . SER A 1 3 ? 54.361 7.852 45.579 1.00 0.00 360 SER A N 10
ATOM 14339 C CA . SER A 1 3 ? 53.310 8.320 44.682 1.00 0.00 360 SER A CA 10
ATOM 14340 C C . SER A 1 3 ? 52.735 7.164 43.870 1.00 0.00 360 SER A C 10
ATOM 14341 O O . SER A 1 3 ? 53.241 6.044 43.919 1.00 0.00 360 SER A O 10
ATOM 14349 N N . GLY A 1 4 ? 51.673 7.446 43.121 1.00 0.00 361 GLY A N 10
ATOM 14350 C CA . GLY A 1 4 ? 51.046 6.420 42.308 1.00 0.00 361 GLY A CA 10
ATOM 14351 C C . GLY A 1 4 ? 50.769 6.891 40.894 1.00 0.00 361 GLY A C 10
ATOM 14352 O O . GLY A 1 4 ? 51.461 6.498 39.955 1.00 0.00 361 GLY A O 10
ATOM 14356 N N . SER A 1 5 ? 49.752 7.733 40.740 1.00 0.00 362 SER A N 10
ATOM 14357 C CA . SER A 1 5 ? 49.382 8.253 39.429 1.00 0.00 362 SER A CA 10
ATOM 14358 C C . SER A 1 5 ? 48.907 7.129 38.513 1.00 0.00 362 SER A C 10
ATOM 14359 O O . SER A 1 5 ? 49.263 7.081 37.336 1.00 0.00 362 SER A O 10
ATOM 14367 N N . SER A 1 6 ? 48.101 6.226 39.063 1.00 0.00 363 SER A N 10
ATOM 14368 C CA . SER A 1 6 ? 47.580 5.100 38.298 1.00 0.00 363 SER A CA 10
ATOM 14369 C C . SER A 1 6 ? 46.496 5.558 37.327 1.00 0.00 363 SER A C 10
ATOM 14370 O O . SER A 1 6 ? 46.017 6.688 37.402 1.00 0.00 363 SER A O 10
ATOM 14378 N N . GLY A 1 7 ? 46.114 4.669 36.415 1.00 0.00 364 GLY A N 10
ATOM 14379 C CA . GLY A 1 7 ? 45.089 5.000 35.441 1.00 0.00 364 GLY A CA 10
ATOM 14380 C C . GLY A 1 7 ? 44.471 3.768 34.810 1.00 0.00 364 GLY A C 10
ATOM 14381 O O . GLY A 1 7 ? 45.079 3.103 33.971 1.00 0.00 364 GLY A O 10
ATOM 14385 N N . PRO A 1 8 ? 43.233 3.448 35.216 1.00 0.00 365 PRO A N 10
ATOM 14386 C CA . PRO A 1 8 ? 42.506 2.286 34.698 1.00 0.00 365 PRO A CA 10
ATOM 14387 C C . PRO A 1 8 ? 42.087 2.465 33.243 1.00 0.00 365 PRO A C 10
ATOM 14388 O O . PRO A 1 8 ? 42.406 3.476 32.616 1.00 0.00 365 PRO A O 10
ATOM 14399 N N . ASP A 1 9 ? 41.372 1.480 32.712 1.00 0.00 366 ASP A N 10
ATOM 14400 C CA . ASP A 1 9 ? 40.908 1.530 31.330 1.00 0.00 366 ASP A CA 10
ATOM 14401 C C . ASP A 1 9 ? 39.636 0.708 31.154 1.00 0.00 366 ASP A C 10
ATOM 14402 O O . ASP A 1 9 ? 39.420 -0.280 31.857 1.00 0.00 366 ASP A O 10
ATOM 14411 N N . LEU A 1 10 ? 38.796 1.122 30.212 1.00 0.00 367 LEU A N 10
ATOM 14412 C CA . LEU A 1 10 ? 37.543 0.424 29.943 1.00 0.00 367 LEU A CA 10
ATOM 14413 C C . LEU A 1 10 ? 37.288 0.321 28.443 1.00 0.00 367 LEU A C 10
ATOM 14414 O O . LEU A 1 10 ? 37.879 1.055 27.652 1.00 0.00 367 LEU A O 10
ATOM 14430 N N . GLU A 1 11 ? 36.402 -0.593 28.059 1.00 0.00 368 GLU A N 10
ATOM 14431 C CA . GLU A 1 11 ? 36.068 -0.790 26.654 1.00 0.00 368 GLU A CA 10
ATOM 14432 C C . GLU A 1 11 ? 34.620 -1.244 26.497 1.00 0.00 368 GLU A C 10
ATOM 14433 O O . GLU A 1 11 ? 34.074 -1.928 27.363 1.00 0.00 368 GLU A O 10
ATOM 14445 N N . LYS A 1 12 ? 34.002 -0.857 25.386 1.00 0.00 369 LYS A N 10
ATOM 14446 C CA . LYS A 1 12 ? 32.617 -1.223 25.113 1.00 0.00 369 LYS A CA 10
ATOM 14447 C C . LYS A 1 12 ? 32.485 -1.867 23.737 1.00 0.00 369 LYS A C 10
ATOM 14448 O O . LYS A 1 12 ? 32.898 -1.291 22.730 1.00 0.00 369 LYS A O 10
ATOM 14467 N N . ARG A 1 13 ? 31.907 -3.062 23.700 1.00 0.00 370 ARG A N 10
ATOM 14468 C CA . ARG A 1 13 ? 31.721 -3.783 22.447 1.00 0.00 370 ARG A CA 10
ATOM 14469 C C . ARG A 1 13 ? 30.354 -4.461 22.407 1.00 0.00 370 ARG A C 10
ATOM 14470 O O . ARG A 1 13 ? 30.056 -5.328 23.229 1.00 0.00 370 ARG A O 10
ATOM 14491 N N . ARG A 1 14 ? 29.528 -4.059 21.447 1.00 0.00 371 ARG A N 10
ATOM 14492 C CA . ARG A 1 14 ? 28.193 -4.625 21.301 1.00 0.00 371 ARG A CA 10
ATOM 14493 C C . ARG A 1 14 ? 27.551 -4.176 19.991 1.00 0.00 371 ARG A C 10
ATOM 14494 O O . ARG A 1 14 ? 27.969 -3.184 19.393 1.00 0.00 371 ARG A O 10
ATOM 14515 N N . ILE A 1 15 ? 26.536 -4.911 19.553 1.00 0.00 372 ILE A N 10
ATOM 14516 C CA . ILE A 1 15 ? 25.837 -4.588 18.315 1.00 0.00 372 ILE A CA 10
ATOM 14517 C C . ILE A 1 15 ? 24.348 -4.373 18.564 1.00 0.00 372 ILE A C 10
ATOM 14518 O O . ILE A 1 15 ? 23.746 -5.039 19.407 1.00 0.00 372 ILE A O 10
ATOM 14534 N N . HIS A 1 16 ? 23.758 -3.439 17.825 1.00 0.00 373 HIS A N 10
ATOM 14535 C CA . HIS A 1 16 ? 22.338 -3.138 17.963 1.00 0.00 373 HIS A CA 10
ATOM 14536 C C . HIS A 1 16 ? 21.565 -3.581 16.725 1.00 0.00 373 HIS A C 10
ATOM 14537 O O . HIS A 1 16 ? 21.520 -2.869 15.721 1.00 0.00 373 HIS A O 10
ATOM 14551 N N . TYR A 1 17 ? 20.959 -4.761 16.803 1.00 0.00 374 TYR A N 10
ATOM 14552 C CA . TYR A 1 17 ? 20.191 -5.301 15.687 1.00 0.00 374 TYR A CA 10
ATOM 14553 C C . TYR A 1 17 ? 18.769 -4.749 15.688 1.00 0.00 374 TYR A C 10
ATOM 14554 O O . TYR A 1 17 ? 17.950 -5.109 16.535 1.00 0.00 374 TYR A O 10
ATOM 14572 N N . CYS A 1 18 ? 18.481 -3.872 14.732 1.00 0.00 375 CYS A N 10
ATOM 14573 C CA . CYS A 1 18 ? 17.158 -3.269 14.619 1.00 0.00 375 CYS A CA 10
ATOM 14574 C C . CYS A 1 18 ? 16.068 -4.282 14.957 1.00 0.00 375 CYS A C 10
ATOM 14575 O O . CYS A 1 18 ? 16.123 -5.435 14.530 1.00 0.00 375 CYS A O 10
ATOM 14582 N N . ASP A 1 19 ? 15.078 -3.842 15.726 1.00 0.00 376 ASP A N 10
ATOM 14583 C CA . ASP A 1 19 ? 13.974 -4.709 16.121 1.00 0.00 376 ASP A CA 10
ATOM 14584 C C . ASP A 1 19 ? 12.834 -4.631 15.111 1.00 0.00 376 ASP A C 10
ATOM 14585 O O . ASP A 1 19 ? 11.660 -4.687 15.479 1.00 0.00 376 ASP A O 10
ATOM 14594 N N . TYR A 1 20 ? 13.187 -4.499 13.837 1.00 0.00 377 TYR A N 10
ATOM 14595 C CA . TYR A 1 20 ? 12.193 -4.409 12.774 1.00 0.00 377 TYR A CA 10
ATOM 14596 C C . TYR A 1 20 ? 12.259 -5.631 11.862 1.00 0.00 377 TYR A C 10
ATOM 14597 O O . TYR A 1 20 ? 13.333 -6.123 11.517 1.00 0.00 377 TYR A O 10
ATOM 14615 N N . PRO A 1 21 ? 11.081 -6.133 11.462 1.00 0.00 378 PRO A N 10
ATOM 14616 C CA . PRO A 1 21 ? 10.976 -7.302 10.584 1.00 0.00 378 PRO A CA 10
ATOM 14617 C C . PRO A 1 21 ? 11.443 -7.004 9.164 1.00 0.00 378 PRO A C 10
ATOM 14618 O O . PRO A 1 21 ? 10.860 -6.173 8.470 1.00 0.00 378 PRO A O 10
ATOM 14629 N N . GLY A 1 22 ? 12.499 -7.690 8.737 1.00 0.00 379 GLY A N 10
ATOM 14630 C CA . GLY A 1 22 ? 13.026 -7.485 7.400 1.00 0.00 379 GLY A CA 10
ATOM 14631 C C . GLY A 1 22 ? 14.246 -6.586 7.390 1.00 0.00 379 GLY A C 10
ATOM 14632 O O . GLY A 1 22 ? 15.215 -6.850 6.678 1.00 0.00 379 GLY A O 10
ATOM 14636 N N . CYS A 1 23 ? 14.200 -5.519 8.181 1.00 0.00 380 CYS A N 10
ATOM 14637 C CA . CYS A 1 23 ? 15.309 -4.576 8.259 1.00 0.00 380 CYS A CA 10
ATOM 14638 C C . CYS A 1 23 ? 16.635 -5.309 8.438 1.00 0.00 380 CYS A C 10
ATOM 14639 O O . CYS A 1 23 ? 16.727 -6.272 9.200 1.00 0.00 380 CYS A O 10
ATOM 14646 N N . THR A 1 24 ? 17.661 -4.847 7.731 1.00 0.00 381 THR A N 10
ATOM 14647 C CA . THR A 1 24 ? 18.982 -5.458 7.810 1.00 0.00 381 THR A CA 10
ATOM 14648 C C . THR A 1 24 ? 20.045 -4.425 8.163 1.00 0.00 381 THR A C 10
ATOM 14649 O O . THR A 1 24 ? 21.205 -4.552 7.768 1.00 0.00 381 THR A O 10
ATOM 14660 N N . LYS A 1 25 ? 19.645 -3.401 8.909 1.00 0.00 382 LYS A N 10
ATOM 14661 C CA . LYS A 1 25 ? 20.564 -2.345 9.317 1.00 0.00 382 LYS A CA 10
ATOM 14662 C C . LYS A 1 25 ? 20.919 -2.475 10.795 1.00 0.00 382 LYS A C 10
ATOM 14663 O O . LYS A 1 25 ? 20.074 -2.828 11.618 1.00 0.00 382 LYS A O 10
ATOM 14682 N N . VAL A 1 26 ? 22.173 -2.185 11.125 1.00 0.00 383 VAL A N 10
ATOM 14683 C CA . VAL A 1 26 ? 22.639 -2.266 12.505 1.00 0.00 383 VAL A CA 10
ATOM 14684 C C . VAL A 1 26 ? 23.558 -1.098 12.844 1.00 0.00 383 VAL A C 10
ATOM 14685 O O . VAL A 1 26 ? 24.043 -0.398 11.955 1.00 0.00 383 VAL A O 10
ATOM 14698 N N . TYR A 1 27 ? 23.794 -0.895 14.135 1.00 0.00 384 TYR A N 10
ATOM 14699 C CA . TYR A 1 27 ? 24.654 0.190 14.593 1.00 0.00 384 TYR A CA 10
ATOM 14700 C C . TYR A 1 27 ? 25.225 -0.114 15.975 1.00 0.00 384 TYR A C 10
ATOM 14701 O O . TYR A 1 27 ? 24.554 -0.704 16.822 1.00 0.00 384 TYR A O 10
ATOM 14719 N N . THR A 1 28 ? 26.471 0.294 16.196 1.00 0.00 385 THR A N 10
ATOM 14720 C CA . THR A 1 28 ? 27.135 0.066 17.474 1.00 0.00 385 THR A CA 10
ATOM 14721 C C . THR A 1 28 ? 26.917 1.239 18.423 1.00 0.00 385 THR A C 10
ATOM 14722 O O . THR A 1 28 ? 27.795 1.581 19.215 1.00 0.00 385 THR A O 10
ATOM 14733 N N . LYS A 1 29 ? 25.740 1.851 18.340 1.00 0.00 386 LYS A N 10
ATOM 14734 C CA . LYS A 1 29 ? 25.405 2.984 19.193 1.00 0.00 386 LYS A CA 10
ATOM 14735 C C . LYS A 1 29 ? 23.983 2.859 19.729 1.00 0.00 386 LYS A C 10
ATOM 14736 O O . LYS A 1 29 ? 23.138 2.198 19.126 1.00 0.00 386 LYS A O 10
ATOM 14755 N N . SER A 1 30 ? 23.725 3.500 20.865 1.00 0.00 387 SER A N 10
ATOM 14756 C CA . SER A 1 30 ? 22.405 3.459 21.483 1.00 0.00 387 SER A CA 10
ATOM 14757 C C . SER A 1 30 ? 21.508 4.559 20.924 1.00 0.00 387 SER A C 10
ATOM 14758 O O . SER A 1 30 ? 20.427 4.288 20.401 1.00 0.00 387 SER A O 10
ATOM 14766 N N . SER A 1 31 ? 21.965 5.802 21.038 1.00 0.00 388 SER A N 10
ATOM 14767 C CA . SER A 1 31 ? 21.204 6.945 20.548 1.00 0.00 388 SER A CA 10
ATOM 14768 C C . SER A 1 31 ? 20.908 6.802 19.058 1.00 0.00 388 SER A C 10
ATOM 14769 O O . SER A 1 31 ? 19.773 6.987 18.618 1.00 0.00 388 SER A O 10
ATOM 14777 N N . HIS A 1 32 ? 21.939 6.471 18.286 1.00 0.00 389 HIS A N 10
ATOM 14778 C CA . HIS A 1 32 ? 21.791 6.302 16.845 1.00 0.00 389 HIS A CA 10
ATOM 14779 C C . HIS A 1 32 ? 20.639 5.355 16.524 1.00 0.00 389 HIS A C 10
ATOM 14780 O O . HIS A 1 32 ? 19.705 5.717 15.807 1.00 0.00 389 HIS A O 10
ATOM 14794 N N . LEU A 1 33 ? 20.712 4.141 17.058 1.00 0.00 390 LEU A N 10
ATOM 14795 C CA . LEU A 1 33 ? 19.675 3.140 16.828 1.00 0.00 390 LEU A CA 10
ATOM 14796 C C . LEU A 1 33 ? 18.286 3.759 16.944 1.00 0.00 390 LEU A C 10
ATOM 14797 O O . LEU A 1 33 ? 17.494 3.717 16.002 1.00 0.00 390 LEU A O 10
ATOM 14813 N N . LYS A 1 34 ? 17.996 4.336 18.106 1.00 0.00 391 LYS A N 10
ATOM 14814 C CA . LYS A 1 34 ? 16.704 4.967 18.346 1.00 0.00 391 LYS A CA 10
ATOM 14815 C C . LYS A 1 34 ? 16.339 5.911 17.204 1.00 0.00 391 LYS A C 10
ATOM 14816 O O . LYS A 1 34 ? 15.195 5.939 16.751 1.00 0.00 391 LYS A O 10
ATOM 14835 N N . ALA A 1 35 ? 17.319 6.681 16.743 1.00 0.00 392 ALA A N 10
ATOM 14836 C CA . ALA A 1 35 ? 17.102 7.623 15.652 1.00 0.00 392 ALA A CA 10
ATOM 14837 C C . ALA A 1 35 ? 16.716 6.896 14.368 1.00 0.00 392 ALA A C 10
ATOM 14838 O O . ALA A 1 35 ? 15.789 7.302 13.667 1.00 0.00 392 ALA A O 10
ATOM 14845 N N . HIS A 1 36 ? 17.434 5.819 14.064 1.00 0.00 393 HIS A N 10
ATOM 14846 C CA . HIS A 1 36 ? 17.167 5.036 12.864 1.00 0.00 393 HIS A CA 10
ATOM 14847 C C . HIS A 1 36 ? 15.721 4.549 12.843 1.00 0.00 393 HIS A C 10
ATOM 14848 O O . HIS A 1 36 ? 15.061 4.576 11.804 1.00 0.00 393 HIS A O 10
ATOM 14862 N N . LEU A 1 37 ? 15.236 4.104 13.997 1.00 0.00 394 LEU A N 10
ATOM 14863 C CA . LEU A 1 37 ? 13.868 3.610 14.111 1.00 0.00 394 LEU A CA 10
ATOM 14864 C C . LEU A 1 37 ? 12.881 4.589 13.483 1.00 0.00 394 LEU A C 10
ATOM 14865 O O . LEU A 1 37 ? 11.966 4.188 12.764 1.00 0.00 394 LEU A O 10
ATOM 14881 N N . ARG A 1 38 ? 13.075 5.875 13.758 1.00 0.00 395 ARG A N 10
ATOM 14882 C CA . ARG A 1 38 ? 12.203 6.911 13.219 1.00 0.00 395 ARG A CA 10
ATOM 14883 C C . ARG A 1 38 ? 11.752 6.561 11.804 1.00 0.00 395 ARG A C 10
ATOM 14884 O O . ARG A 1 38 ? 10.562 6.607 11.490 1.00 0.00 395 ARG A O 10
ATOM 14905 N N . THR A 1 39 ? 12.712 6.213 10.952 1.00 0.00 396 THR A N 10
ATOM 14906 C CA . THR A 1 39 ? 12.415 5.857 9.571 1.00 0.00 396 THR A CA 10
ATOM 14907 C C . THR A 1 39 ? 11.179 4.969 9.485 1.00 0.00 396 THR A C 10
ATOM 14908 O O . THR A 1 39 ? 10.257 5.244 8.716 1.00 0.00 396 THR A O 10
ATOM 14919 N N . HIS A 1 40 ? 11.164 3.904 10.280 1.00 0.00 397 HIS A N 10
ATOM 14920 C CA . HIS A 1 40 ? 10.039 2.976 10.295 1.00 0.00 397 HIS A CA 10
ATOM 14921 C C . HIS A 1 40 ? 8.774 3.663 10.802 1.00 0.00 397 HIS A C 10
ATOM 14922 O O . HIS A 1 40 ? 7.712 3.565 10.187 1.00 0.00 397 HIS A O 10
ATOM 14936 N N . THR A 1 41 ? 8.896 4.359 11.928 1.00 0.00 398 THR A N 10
ATOM 14937 C CA . THR A 1 41 ? 7.763 5.061 12.519 1.00 0.00 398 THR A CA 10
ATOM 14938 C C . THR A 1 41 ? 6.933 5.763 11.450 1.00 0.00 398 THR A C 10
ATOM 14939 O O . THR A 1 41 ? 7.359 6.766 10.880 1.00 0.00 398 THR A O 10
ATOM 14950 N N . GLY A 1 42 ? 5.745 5.229 11.184 1.00 0.00 399 GLY A N 10
ATOM 14951 C CA . GLY A 1 42 ? 4.874 5.818 10.184 1.00 0.00 399 GLY A CA 10
ATOM 14952 C C . GLY A 1 42 ? 4.830 5.008 8.904 1.00 0.00 399 GLY A C 10
ATOM 14953 O O . GLY A 1 42 ? 4.992 3.789 8.928 1.00 0.00 399 GLY A O 10
ATOM 14957 N N . GLU A 1 43 ? 4.608 5.687 7.783 1.00 0.00 400 GLU A N 10
ATOM 14958 C CA . GLU A 1 43 ? 4.540 5.022 6.487 1.00 0.00 400 GLU A CA 10
ATOM 14959 C C . GLU A 1 43 ? 5.119 5.909 5.389 1.00 0.00 400 GLU A C 10
ATOM 14960 O O . GLU A 1 43 ? 5.395 7.088 5.608 1.00 0.00 400 GLU A O 10
ATOM 14972 N N . LYS A 1 44 ? 5.300 5.333 4.205 1.00 0.00 401 LYS A N 10
ATOM 14973 C CA . LYS A 1 44 ? 5.844 6.069 3.071 1.00 0.00 401 LYS A CA 10
ATOM 14974 C C . LYS A 1 44 ? 4.866 6.065 1.900 1.00 0.00 401 LYS A C 10
ATOM 14975 O O . LYS A 1 44 ? 4.748 5.087 1.162 1.00 0.00 401 LYS A O 10
ATOM 14994 N N . PRO A 1 45 ? 4.150 7.185 1.723 1.00 0.00 402 PRO A N 10
ATOM 14995 C CA . PRO A 1 45 ? 3.171 7.337 0.643 1.00 0.00 402 PRO A CA 10
ATOM 14996 C C . PRO A 1 45 ? 3.831 7.426 -0.729 1.00 0.00 402 PRO A C 10
ATOM 14997 O O . PRO A 1 45 ? 3.302 6.918 -1.718 1.00 0.00 402 PRO A O 10
ATOM 15008 N N . TYR A 1 46 ? 4.989 8.075 -0.781 1.00 0.00 403 TYR A N 10
ATOM 15009 C CA . TYR A 1 46 ? 5.721 8.233 -2.033 1.00 0.00 403 TYR A CA 10
ATOM 15010 C C . TYR A 1 46 ? 6.332 6.907 -2.477 1.00 0.00 403 TYR A C 10
ATOM 15011 O O . TYR A 1 46 ? 7.164 6.327 -1.779 1.00 0.00 403 TYR A O 10
ATOM 15029 N N . LYS A 1 47 ? 5.913 6.433 -3.646 1.00 0.00 404 LYS A N 10
ATOM 15030 C CA . LYS A 1 47 ? 6.418 5.177 -4.188 1.00 0.00 404 LYS A CA 10
ATOM 15031 C C . LYS A 1 47 ? 6.943 5.369 -5.607 1.00 0.00 404 LYS A C 10
ATOM 15032 O O . LYS A 1 47 ? 6.190 5.716 -6.517 1.00 0.00 404 LYS A O 10
ATOM 15051 N N . CYS A 1 48 ? 8.239 5.139 -5.789 1.00 0.00 405 CYS A N 10
ATOM 15052 C CA . CYS A 1 48 ? 8.865 5.286 -7.098 1.00 0.00 405 CYS A CA 10
ATOM 15053 C C . CYS A 1 48 ? 7.952 4.758 -8.200 1.00 0.00 405 CYS A C 10
ATOM 15054 O O . CYS A 1 48 ? 7.535 3.599 -8.176 1.00 0.00 405 CYS A O 10
ATOM 15061 N N . THR A 1 49 ? 7.644 5.617 -9.167 1.00 0.00 406 THR A N 10
ATOM 15062 C CA . THR A 1 49 ? 6.780 5.239 -10.278 1.00 0.00 406 THR A CA 10
ATOM 15063 C C . THR A 1 49 ? 7.581 4.594 -11.403 1.00 0.00 406 THR A C 10
ATOM 15064 O O . THR A 1 49 ? 7.395 4.920 -12.576 1.00 0.00 406 THR A O 10
ATOM 15075 N N . TRP A 1 50 ? 8.470 3.677 -11.040 1.00 0.00 407 TRP A N 10
ATOM 15076 C CA . TRP A 1 50 ? 9.300 2.986 -12.020 1.00 0.00 407 TRP A CA 10
ATOM 15077 C C . TRP A 1 50 ? 8.854 1.537 -12.185 1.00 0.00 407 TRP A C 10
ATOM 15078 O O . TRP A 1 50 ? 8.185 0.982 -11.314 1.00 0.00 407 TRP A O 10
ATOM 15099 N N . GLU A 1 51 ? 9.229 0.931 -13.307 1.00 0.00 408 GLU A N 10
ATOM 15100 C CA . GLU A 1 51 ? 8.866 -0.454 -13.585 1.00 0.00 408 GLU A CA 10
ATOM 15101 C C . GLU A 1 51 ? 9.833 -1.417 -12.903 1.00 0.00 408 GLU A C 10
ATOM 15102 O O . GLU A 1 51 ? 10.962 -1.603 -13.354 1.00 0.00 408 GLU A O 10
ATOM 15114 N N . GLY A 1 52 ? 9.381 -2.027 -11.811 1.00 0.00 409 GLY A N 10
ATOM 15115 C CA . GLY A 1 52 ? 10.218 -2.963 -11.084 1.00 0.00 409 GLY A CA 10
ATOM 15116 C C . GLY A 1 52 ? 10.590 -2.456 -9.704 1.00 0.00 409 GLY A C 10
ATOM 15117 O O . GLY A 1 52 ? 10.568 -3.210 -8.731 1.00 0.00 409 GLY A O 10
ATOM 15121 N N . CYS A 1 53 ? 10.935 -1.176 -9.619 1.00 0.00 410 CYS A N 10
ATOM 15122 C CA . CYS A 1 53 ? 11.316 -0.569 -8.349 1.00 0.00 410 CYS A CA 10
ATOM 15123 C C . CYS A 1 53 ? 10.105 -0.416 -7.434 1.00 0.00 410 CYS A C 10
ATOM 15124 O O . CYS A 1 53 ? 9.220 0.401 -7.690 1.00 0.00 410 CYS A O 10
ATOM 15131 N N . ASP A 1 54 ? 10.073 -1.207 -6.367 1.00 0.00 411 ASP A N 10
ATOM 15132 C CA . ASP A 1 54 ? 8.971 -1.159 -5.413 1.00 0.00 411 ASP A CA 10
ATOM 15133 C C . ASP A 1 54 ? 9.397 -0.457 -4.127 1.00 0.00 411 ASP A C 10
ATOM 15134 O O . ASP A 1 54 ? 8.904 -0.773 -3.044 1.00 0.00 411 ASP A O 10
ATOM 15143 N N . TRP A 1 55 ? 10.314 0.494 -4.254 1.00 0.00 412 TRP A N 10
ATOM 15144 C CA . TRP A 1 55 ? 10.807 1.240 -3.101 1.00 0.00 412 TRP A CA 10
ATOM 15145 C C . TRP A 1 55 ? 9.909 2.435 -2.802 1.00 0.00 412 TRP A C 10
ATOM 15146 O O . TRP A 1 55 ? 9.094 2.834 -3.634 1.00 0.00 412 TRP A O 10
ATOM 15167 N N . ARG A 1 56 ? 10.065 3.003 -1.610 1.00 0.00 413 ARG A N 10
ATOM 15168 C CA . ARG A 1 56 ? 9.267 4.153 -1.202 1.00 0.00 413 ARG A CA 10
ATOM 15169 C C . ARG A 1 56 ? 10.132 5.190 -0.493 1.00 0.00 413 ARG A C 10
ATOM 15170 O O . ARG A 1 56 ? 11.331 4.987 -0.300 1.00 0.00 413 ARG A O 10
ATOM 15191 N N . PHE A 1 57 ? 9.516 6.303 -0.107 1.00 0.00 414 PHE A N 10
ATOM 15192 C CA . PHE A 1 57 ? 10.230 7.373 0.580 1.00 0.00 414 PHE A CA 10
ATOM 15193 C C . PHE A 1 57 ? 9.282 8.179 1.464 1.00 0.00 414 PHE A C 10
ATOM 15194 O O . PHE A 1 57 ? 8.063 8.110 1.310 1.00 0.00 414 PHE A O 10
ATOM 15211 N N . ALA A 1 58 ? 9.853 8.941 2.392 1.00 0.00 415 ALA A N 10
ATOM 15212 C CA . ALA A 1 58 ? 9.060 9.760 3.300 1.00 0.00 415 ALA A CA 10
ATOM 15213 C C . ALA A 1 58 ? 8.823 11.151 2.720 1.00 0.00 415 ALA A C 10
ATOM 15214 O O . ALA A 1 58 ? 7.719 11.688 2.802 1.00 0.00 415 ALA A O 10
ATOM 15221 N N . ARG A 1 59 ? 9.867 11.728 2.134 1.00 0.00 416 ARG A N 10
ATOM 15222 C CA . ARG A 1 59 ? 9.772 13.057 1.542 1.00 0.00 416 ARG A CA 10
ATOM 15223 C C . ARG A 1 59 ? 9.762 12.974 0.019 1.00 0.00 416 ARG A C 10
ATOM 15224 O O . ARG A 1 59 ? 10.320 12.046 -0.566 1.00 0.00 416 ARG A O 10
ATOM 15245 N N . SER A 1 60 ? 9.123 13.951 -0.618 1.00 0.00 417 SER A N 10
ATOM 15246 C CA . SER A 1 60 ? 9.037 13.986 -2.073 1.00 0.00 417 SER A CA 10
ATOM 15247 C C . SER A 1 60 ? 10.408 14.235 -2.693 1.00 0.00 417 SER A C 10
ATOM 15248 O O . SER A 1 60 ? 10.837 13.509 -3.590 1.00 0.00 417 SER A O 10
ATOM 15256 N N . ASP A 1 61 ? 11.090 15.267 -2.209 1.00 0.00 418 ASP A N 10
ATOM 15257 C CA . ASP A 1 61 ? 12.414 15.613 -2.714 1.00 0.00 418 ASP A CA 10
ATOM 15258 C C . ASP A 1 61 ? 13.309 14.380 -2.782 1.00 0.00 418 ASP A C 10
ATOM 15259 O O . ASP A 1 61 ? 13.921 14.103 -3.813 1.00 0.00 418 ASP A O 10
ATOM 15268 N N . GLU A 1 62 ? 13.380 13.644 -1.677 1.00 0.00 419 GLU A N 10
ATOM 15269 C CA . GLU A 1 62 ? 14.202 12.442 -1.613 1.00 0.00 419 GLU A CA 10
ATOM 15270 C C . GLU A 1 62 ? 13.922 11.526 -2.801 1.00 0.00 419 GLU A C 10
ATOM 15271 O O . GLU A 1 62 ? 14.834 11.151 -3.539 1.00 0.00 419 GLU A O 10
ATOM 15283 N N . LEU A 1 63 ? 12.654 11.170 -2.979 1.00 0.00 420 LEU A N 10
ATOM 15284 C CA . LEU A 1 63 ? 12.252 10.298 -4.077 1.00 0.00 420 LEU A CA 10
ATOM 15285 C C . LEU A 1 63 ? 12.631 10.907 -5.423 1.00 0.00 420 LEU A C 10
ATOM 15286 O O . LEU A 1 63 ? 13.330 10.285 -6.224 1.00 0.00 420 LEU A O 10
ATOM 15302 N N . THR A 1 64 ? 12.168 12.129 -5.665 1.00 0.00 421 THR A N 10
ATOM 15303 C CA . THR A 1 64 ? 12.459 12.823 -6.913 1.00 0.00 421 THR A CA 10
ATOM 15304 C C . THR A 1 64 ? 13.881 12.540 -7.382 1.00 0.00 421 THR A C 10
ATOM 15305 O O . THR A 1 64 ? 14.096 12.091 -8.508 1.00 0.00 421 THR A O 10
ATOM 15316 N N . ARG A 1 65 ? 14.850 12.803 -6.511 1.00 0.00 422 ARG A N 10
ATOM 15317 C CA . ARG A 1 65 ? 16.253 12.576 -6.836 1.00 0.00 422 ARG A CA 10
ATOM 15318 C C . ARG A 1 65 ? 16.491 11.122 -7.231 1.00 0.00 422 ARG A C 10
ATOM 15319 O O . ARG A 1 65 ? 17.213 10.837 -8.187 1.00 0.00 422 ARG A O 10
ATOM 15340 N N . HIS A 1 66 ? 15.879 10.204 -6.489 1.00 0.00 423 HIS A N 10
ATOM 15341 C CA . HIS A 1 66 ? 16.024 8.779 -6.761 1.00 0.00 423 HIS A CA 10
ATOM 15342 C C . HIS A 1 66 ? 15.455 8.427 -8.132 1.00 0.00 423 HIS A C 10
ATOM 15343 O O . HIS A 1 66 ? 16.065 7.677 -8.894 1.00 0.00 423 HIS A O 10
ATOM 15357 N N . TYR A 1 67 ? 14.284 8.974 -8.439 1.00 0.00 424 TYR A N 10
ATOM 15358 C CA . TYR A 1 67 ? 13.631 8.715 -9.717 1.00 0.00 424 TYR A CA 10
ATOM 15359 C C . TYR A 1 67 ? 14.517 9.152 -10.880 1.00 0.00 424 TYR A C 10
ATOM 15360 O O . TYR A 1 67 ? 14.499 8.547 -11.951 1.00 0.00 424 TYR A O 10
ATOM 15378 N N . ARG A 1 68 ? 15.293 10.209 -10.659 1.00 0.00 425 ARG A N 10
ATOM 15379 C CA . ARG A 1 68 ? 16.186 10.729 -11.687 1.00 0.00 425 ARG A CA 10
ATOM 15380 C C . ARG A 1 68 ? 17.263 9.707 -12.040 1.00 0.00 425 ARG A C 10
ATOM 15381 O O . ARG A 1 68 ? 17.589 9.512 -13.211 1.00 0.00 425 ARG A O 10
ATOM 15402 N N . LYS A 1 69 ? 17.811 9.057 -11.019 1.00 0.00 426 LYS A N 10
ATOM 15403 C CA . LYS A 1 69 ? 18.850 8.054 -11.220 1.00 0.00 426 LYS A CA 10
ATOM 15404 C C . LYS A 1 69 ? 18.420 7.025 -12.261 1.00 0.00 426 LYS A C 10
ATOM 15405 O O . LYS A 1 69 ? 19.115 6.804 -13.253 1.00 0.00 426 LYS A O 10
ATOM 15424 N N . HIS A 1 70 ? 17.270 6.400 -12.028 1.00 0.00 427 HIS A N 10
ATOM 15425 C CA . HIS A 1 70 ? 16.746 5.396 -12.948 1.00 0.00 427 HIS A CA 10
ATOM 15426 C C . HIS A 1 70 ? 17.020 5.790 -14.396 1.00 0.00 427 HIS A C 10
ATOM 15427 O O . HIS A 1 70 ? 17.779 5.123 -15.099 1.00 0.00 427 HIS A O 10
ATOM 15441 N N . THR A 1 71 ? 16.396 6.878 -14.837 1.00 0.00 428 THR A N 10
ATOM 15442 C CA . THR A 1 71 ? 16.571 7.360 -16.201 1.00 0.00 428 THR A CA 10
ATOM 15443 C C . THR A 1 71 ? 17.525 8.548 -16.247 1.00 0.00 428 THR A C 10
ATOM 15444 O O . THR A 1 71 ? 17.412 9.413 -17.114 1.00 0.00 428 THR A O 10
ATOM 15455 N N . GLY A 1 72 ? 18.465 8.582 -15.308 1.00 0.00 429 GLY A N 10
ATOM 15456 C CA . GLY A 1 72 ? 19.426 9.669 -15.260 1.00 0.00 429 GLY A CA 10
ATOM 15457 C C . GLY A 1 72 ? 20.701 9.350 -16.015 1.00 0.00 429 GLY A C 10
ATOM 15458 O O . GLY A 1 72 ? 21.034 10.016 -16.994 1.00 0.00 429 GLY A O 10
ATOM 15462 N N . ALA A 1 73 ? 21.417 8.328 -15.557 1.00 0.00 430 ALA A N 10
ATOM 15463 C CA . ALA A 1 73 ? 22.663 7.921 -16.196 1.00 0.00 430 ALA A CA 10
ATOM 15464 C C . ALA A 1 73 ? 22.553 8.004 -17.715 1.00 0.00 430 ALA A C 10
ATOM 15465 O O . ALA A 1 73 ? 23.149 8.878 -18.344 1.00 0.00 430 ALA A O 10
ATOM 15472 N N . LYS A 1 74 ? 21.788 7.088 -18.299 1.00 0.00 431 LYS A N 10
ATOM 15473 C CA . LYS A 1 74 ? 21.599 7.056 -19.744 1.00 0.00 431 LYS A CA 10
ATOM 15474 C C . LYS A 1 74 ? 20.182 6.618 -20.098 1.00 0.00 431 LYS A C 10
ATOM 15475 O O . LYS A 1 74 ? 19.532 5.879 -19.359 1.00 0.00 431 LYS A O 10
ATOM 15494 N N . PRO A 1 75 ? 19.690 7.081 -21.257 1.00 0.00 432 PRO A N 10
ATOM 15495 C CA . PRO A 1 75 ? 18.345 6.748 -21.736 1.00 0.00 432 PRO A CA 10
ATOM 15496 C C . PRO A 1 75 ? 18.225 5.287 -22.157 1.00 0.00 432 PRO A C 10
ATOM 15497 O O . PRO A 1 75 ? 17.125 4.783 -22.380 1.00 0.00 432 PRO A O 10
ATOM 15508 N N . PHE A 1 76 ? 19.365 4.611 -22.262 1.00 0.00 433 PHE A N 10
ATOM 15509 C CA . PHE A 1 76 ? 19.387 3.207 -22.657 1.00 0.00 433 PHE A CA 10
ATOM 15510 C C . PHE A 1 76 ? 19.920 2.333 -21.525 1.00 0.00 433 PHE A C 10
ATOM 15511 O O . PHE A 1 76 ? 21.098 2.402 -21.176 1.00 0.00 433 PHE A O 10
ATOM 15528 N N . GLN A 1 77 ? 19.042 1.512 -20.956 1.00 0.00 434 GLN A N 10
ATOM 15529 C CA . GLN A 1 77 ? 19.423 0.625 -19.863 1.00 0.00 434 GLN A CA 10
ATOM 15530 C C . GLN A 1 77 ? 19.247 -0.836 -20.262 1.00 0.00 434 GLN A C 10
ATOM 15531 O O . GLN A 1 77 ? 18.153 -1.261 -20.634 1.00 0.00 434 GLN A O 10
ATOM 15545 N N . CYS A 1 78 ? 20.330 -1.601 -20.181 1.00 0.00 435 CYS A N 10
ATOM 15546 C CA . CYS A 1 78 ? 20.296 -3.015 -20.533 1.00 0.00 435 CYS A CA 10
ATOM 15547 C C . CYS A 1 78 ? 19.276 -3.764 -19.680 1.00 0.00 435 CYS A C 10
ATOM 15548 O O . CYS A 1 78 ? 18.618 -3.177 -18.823 1.00 0.00 435 CYS A O 10
ATOM 15555 N N . GLY A 1 79 ? 19.151 -5.066 -19.923 1.00 0.00 436 GLY A N 10
ATOM 15556 C CA . GLY A 1 79 ? 18.210 -5.874 -19.170 1.00 0.00 436 GLY A CA 10
ATOM 15557 C C . GLY A 1 79 ? 18.901 -6.845 -18.232 1.00 0.00 436 GLY A C 10
ATOM 15558 O O . GLY A 1 79 ? 18.662 -6.829 -17.025 1.00 0.00 436 GLY A O 10
ATOM 15562 N N . VAL A 1 80 ? 19.758 -7.695 -18.789 1.00 0.00 437 VAL A N 10
ATOM 15563 C CA . VAL A 1 80 ? 20.484 -8.678 -17.995 1.00 0.00 437 VAL A CA 10
ATOM 15564 C C . VAL A 1 80 ? 21.418 -7.999 -16.999 1.00 0.00 437 VAL A C 10
ATOM 15565 O O . VAL A 1 80 ? 21.278 -8.164 -15.787 1.00 0.00 437 VAL A O 10
ATOM 15578 N N . CYS A 1 81 ? 22.372 -7.233 -17.519 1.00 0.00 438 CYS A N 10
ATOM 15579 C CA . CYS A 1 81 ? 23.330 -6.527 -16.676 1.00 0.00 438 CYS A CA 10
ATOM 15580 C C . CYS A 1 81 ? 22.768 -5.184 -16.221 1.00 0.00 438 CYS A C 10
ATOM 15581 O O . CYS A 1 81 ? 23.251 -4.592 -15.257 1.00 0.00 438 CYS A O 10
ATOM 15588 N N . ASN A 1 82 ? 21.743 -4.709 -16.922 1.00 0.00 439 ASN A N 10
ATOM 15589 C CA . ASN A 1 82 ? 21.115 -3.435 -16.591 1.00 0.00 439 ASN A CA 10
ATOM 15590 C C . ASN A 1 82 ? 22.151 -2.316 -16.535 1.00 0.00 439 ASN A C 10
ATOM 15591 O O . ASN A 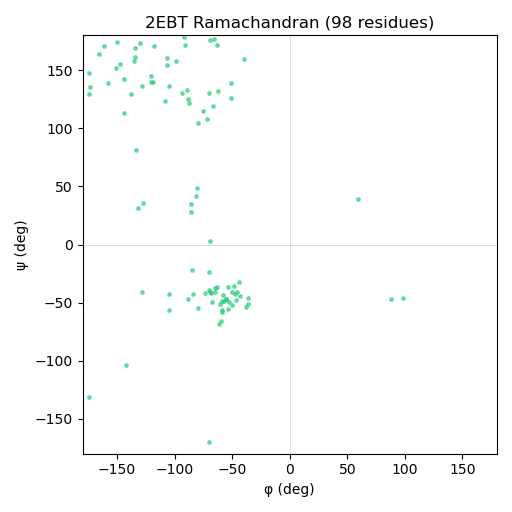1 82 ? 22.178 -1.529 -15.589 1.00 0.00 439 ASN A O 10
ATOM 15602 N N . ARG A 1 83 ? 23.001 -2.252 -17.554 1.00 0.00 440 ARG A N 10
ATOM 15603 C CA . ARG A 1 83 ? 24.039 -1.230 -17.621 1.00 0.00 440 ARG A CA 10
ATOM 15604 C C . ARG A 1 83 ? 23.534 0.010 -18.353 1.00 0.00 440 ARG A C 10
ATOM 15605 O O . ARG A 1 83 ? 22.374 0.075 -18.758 1.00 0.00 440 ARG A O 10
ATOM 15626 N N . SER A 1 84 ? 24.414 0.992 -18.518 1.00 0.00 441 SER A N 10
ATOM 15627 C CA . SER A 1 84 ? 24.057 2.232 -19.197 1.00 0.00 441 SER A CA 10
ATOM 15628 C C . SER A 1 84 ? 24.961 2.471 -20.403 1.00 0.00 441 SER A C 10
ATOM 15629 O O . SER A 1 84 ? 26.120 2.055 -20.417 1.00 0.00 441 SER A O 10
ATOM 15637 N N . PHE A 1 85 ? 24.422 3.144 -21.414 1.00 0.00 442 PHE A N 10
ATOM 15638 C CA . PHE A 1 85 ? 25.178 3.438 -22.626 1.00 0.00 442 PHE A CA 10
ATOM 15639 C C . PHE A 1 85 ? 24.603 4.655 -23.344 1.00 0.00 442 PHE A C 10
ATOM 15640 O O . PHE A 1 85 ? 23.386 4.820 -23.430 1.00 0.00 442 PHE A O 10
ATOM 15657 N N . SER A 1 86 ? 25.487 5.504 -23.857 1.00 0.00 443 SER A N 10
ATOM 15658 C CA . SER A 1 86 ? 25.068 6.709 -24.564 1.00 0.00 443 SER A CA 10
ATOM 15659 C C . SER A 1 86 ? 25.118 6.498 -26.075 1.00 0.00 443 SER A C 10
ATOM 15660 O O . SER A 1 86 ? 25.603 7.353 -26.816 1.00 0.00 443 SER A O 10
ATOM 15668 N N . ARG A 1 87 ? 24.615 5.353 -26.523 1.00 0.00 444 ARG A N 10
ATOM 15669 C CA . ARG A 1 87 ? 24.603 5.027 -27.944 1.00 0.00 444 ARG A CA 10
ATOM 15670 C C . ARG A 1 87 ? 23.695 3.833 -28.221 1.00 0.00 444 ARG A C 10
ATOM 15671 O O . ARG A 1 87 ? 23.811 2.790 -27.578 1.00 0.00 444 ARG A O 10
ATOM 15692 N N . SER A 1 88 ? 22.790 3.995 -29.181 1.00 0.00 445 SER A N 10
ATOM 15693 C CA . SER A 1 88 ? 21.858 2.932 -29.540 1.00 0.00 445 SER A CA 10
ATOM 15694 C C . SER A 1 88 ? 22.599 1.737 -30.132 1.00 0.00 445 SER A C 10
ATOM 15695 O O . SER A 1 88 ? 22.181 0.590 -29.970 1.00 0.00 445 SER A O 10
ATOM 15703 N N . ASP A 1 89 ? 23.702 2.014 -30.819 1.00 0.00 446 ASP A N 10
ATOM 15704 C CA . ASP A 1 89 ? 24.504 0.963 -31.435 1.00 0.00 446 ASP A CA 10
ATOM 15705 C C . ASP A 1 89 ? 25.227 0.139 -30.374 1.00 0.00 446 ASP A C 10
ATOM 15706 O O . ASP A 1 89 ? 25.453 -1.059 -30.551 1.00 0.00 446 ASP A O 10
ATOM 15715 N N . HIS A 1 90 ? 25.587 0.787 -29.271 1.00 0.00 447 HIS A N 10
ATOM 15716 C CA . HIS A 1 90 ? 26.285 0.114 -28.181 1.00 0.00 447 HIS A CA 10
ATOM 15717 C C . HIS A 1 90 ? 25.367 -0.887 -27.485 1.00 0.00 447 HIS A C 10
ATOM 15718 O O . HIS A 1 90 ? 25.791 -1.985 -27.123 1.00 0.00 447 HIS A O 10
ATOM 15732 N N . LEU A 1 91 ? 24.110 -0.500 -27.300 1.00 0.00 448 LEU A N 10
ATOM 15733 C CA . LEU A 1 91 ? 23.132 -1.363 -26.646 1.00 0.00 448 LEU A CA 10
ATOM 15734 C C . LEU A 1 91 ? 22.920 -2.646 -27.442 1.00 0.00 448 LEU A C 10
ATOM 15735 O O . LEU A 1 91 ? 23.114 -3.747 -26.927 1.00 0.00 448 LEU A O 10
ATOM 15751 N N . ALA A 1 92 ? 22.523 -2.497 -28.702 1.00 0.00 449 ALA A N 10
ATOM 15752 C CA . ALA A 1 92 ? 22.290 -3.644 -29.570 1.00 0.00 449 ALA A CA 10
ATOM 15753 C C . ALA A 1 92 ? 23.532 -4.523 -29.666 1.00 0.00 449 ALA A C 10
ATOM 15754 O O . ALA A 1 92 ? 23.482 -5.720 -29.381 1.00 0.00 449 ALA A O 10
ATOM 15761 N N . LEU A 1 93 ? 24.647 -3.922 -30.068 1.00 0.00 450 LEU A N 10
ATOM 15762 C CA . LEU A 1 93 ? 25.903 -4.650 -30.201 1.00 0.00 450 LEU A CA 10
ATOM 15763 C C . LEU A 1 93 ? 26.293 -5.310 -28.882 1.00 0.00 450 LEU A C 10
ATOM 15764 O O . LEU A 1 93 ? 26.685 -6.477 -28.852 1.00 0.00 450 LEU A O 10
ATOM 15780 N N . HIS A 1 94 ? 26.181 -4.556 -27.793 1.00 0.00 451 HIS A N 10
ATOM 15781 C CA . HIS A 1 94 ? 26.519 -5.068 -26.470 1.00 0.00 451 HIS A CA 10
ATOM 15782 C C . HIS A 1 94 ? 25.910 -6.450 -26.251 1.00 0.00 451 HIS A C 10
ATOM 15783 O O . HIS A 1 94 ? 26.611 -7.399 -25.898 1.00 0.00 451 HIS A O 10
ATOM 15797 N N . MET A 1 95 ? 24.602 -6.556 -26.462 1.00 0.00 452 MET A N 10
ATOM 15798 C CA . MET A 1 95 ? 23.900 -7.822 -26.288 1.00 0.00 452 MET A CA 10
ATOM 15799 C C . MET A 1 95 ? 24.741 -8.985 -26.803 1.00 0.00 452 MET A C 10
ATOM 15800 O O . MET A 1 95 ? 24.881 -10.009 -26.134 1.00 0.00 452 MET A O 10
ATOM 15814 N N . LYS A 1 96 ? 25.300 -8.822 -27.998 1.00 0.00 453 LYS A N 10
ATOM 15815 C CA . LYS A 1 96 ? 26.128 -9.858 -28.604 1.00 0.00 453 LYS A CA 10
ATOM 15816 C C . LYS A 1 96 ? 26.920 -10.612 -27.541 1.00 0.00 453 LYS A C 10
ATOM 15817 O O . LYS A 1 96 ? 27.027 -11.838 -27.586 1.00 0.00 453 LYS A O 10
ATOM 15836 N N . ARG A 1 97 ? 27.473 -9.872 -26.585 1.00 0.00 454 ARG A N 10
ATOM 15837 C CA . ARG A 1 97 ? 28.255 -10.472 -25.510 1.00 0.00 454 ARG A CA 10
ATOM 15838 C C . ARG A 1 97 ? 27.376 -11.345 -24.620 1.00 0.00 454 ARG A C 10
ATOM 15839 O O . ARG A 1 97 ? 27.716 -12.492 -24.326 1.00 0.00 454 ARG A O 10
ATOM 15860 N N . HIS A 1 98 ? 26.243 -10.795 -24.194 1.00 0.00 455 HIS A N 10
ATOM 15861 C CA . HIS A 1 98 ? 25.314 -11.524 -23.337 1.00 0.00 455 HIS A CA 10
ATOM 15862 C C . HIS A 1 98 ? 25.006 -12.901 -23.918 1.00 0.00 455 HIS A C 10
ATOM 15863 O O . HIS A 1 98 ? 25.063 -13.908 -23.213 1.00 0.00 455 HIS A O 10
ATOM 15877 N N . GLN A 1 99 ? 24.679 -12.935 -25.205 1.00 0.00 456 GLN A N 10
ATOM 15878 C CA . GLN A 1 99 ? 24.360 -14.188 -25.879 1.00 0.00 456 GLN A CA 10
ATOM 15879 C C . GLN A 1 99 ? 25.607 -15.051 -26.044 1.00 0.00 456 GLN A C 10
ATOM 15880 O O . GLN A 1 99 ? 26.672 -14.555 -26.411 1.00 0.00 456 GLN A O 10
ATOM 15894 N N . ASN A 1 100 ? 25.467 -16.344 -25.769 1.00 0.00 457 ASN A N 10
ATOM 15895 C CA . ASN A 1 100 ? 26.584 -17.275 -25.886 1.00 0.00 457 ASN A CA 10
ATOM 15896 C C . ASN A 1 100 ? 27.283 -17.120 -27.233 1.00 0.00 457 ASN A C 10
ATOM 15897 O O . ASN A 1 100 ? 28.212 -17.861 -27.550 1.00 0.00 457 ASN A O 10
ATOM 15911 N N . GLY A 1 1 ? 71.466 -2.835 40.478 1.00 0.00 358 GLY A N 11
ATOM 15912 C CA . GLY A 1 1 ? 70.726 -2.383 39.315 1.00 0.00 358 GLY A CA 11
ATOM 15913 C C . GLY A 1 1 ? 69.419 -3.129 39.132 1.00 0.00 358 GLY A C 11
ATOM 15914 O O . GLY A 1 1 ? 69.298 -4.288 39.528 1.00 0.00 358 GLY A O 11
ATOM 15918 N N . SER A 1 2 ? 68.438 -2.463 38.531 1.00 0.00 359 SER A N 11
ATOM 15919 C CA . SER A 1 2 ? 67.132 -3.069 38.301 1.00 0.00 359 SER A CA 11
ATOM 15920 C C . SER A 1 2 ? 66.421 -2.400 37.129 1.00 0.00 359 SER A C 11
ATOM 15921 O O . SER A 1 2 ? 66.892 -1.395 36.595 1.00 0.00 359 SER A O 11
ATOM 15929 N N . SER A 1 3 ? 65.285 -2.964 36.733 1.00 0.00 360 SER A N 11
ATOM 15930 C CA . SER A 1 3 ? 64.510 -2.425 35.622 1.00 0.00 360 SER A CA 11
ATOM 15931 C C . SER A 1 3 ? 63.130 -3.073 35.557 1.00 0.00 360 SER A C 11
ATOM 15932 O O . SER A 1 3 ? 62.833 -4.003 36.305 1.00 0.00 360 SER A O 11
ATOM 15940 N N . GLY A 1 4 ? 62.290 -2.573 34.656 1.00 0.00 361 GLY A N 11
ATOM 15941 C CA . GLY A 1 4 ? 60.951 -3.114 34.509 1.00 0.00 361 GLY A CA 11
ATOM 15942 C C . GLY A 1 4 ? 60.010 -2.151 33.814 1.00 0.00 361 GLY A C 11
ATOM 15943 O O . GLY A 1 4 ? 60.204 -0.936 33.865 1.00 0.00 361 GLY A O 11
ATOM 15947 N N . SER A 1 5 ? 58.987 -2.693 33.160 1.00 0.00 362 SER A N 11
ATOM 15948 C CA . SER A 1 5 ? 58.015 -1.874 32.447 1.00 0.00 362 SER A CA 11
ATOM 15949 C C . SER A 1 5 ? 56.811 -2.707 32.020 1.00 0.00 362 SER A C 11
ATOM 15950 O O . SER A 1 5 ? 56.911 -3.923 31.853 1.00 0.00 362 SER A O 11
ATOM 15958 N N . SER A 1 6 ? 55.672 -2.045 31.846 1.00 0.00 363 SER A N 11
ATOM 15959 C CA . SER A 1 6 ? 54.446 -2.724 31.443 1.00 0.00 363 SER A CA 11
ATOM 15960 C C . SER A 1 6 ? 53.504 -1.763 30.725 1.00 0.00 363 SER A C 11
ATOM 15961 O O . SER A 1 6 ? 53.803 -0.579 30.572 1.00 0.00 363 SER A O 11
ATOM 15969 N N . GLY A 1 7 ? 52.361 -2.282 30.285 1.00 0.00 364 GLY A N 11
ATOM 15970 C CA . GLY A 1 7 ? 51.391 -1.457 29.588 1.00 0.00 364 GLY A CA 11
ATOM 15971 C C . GLY A 1 7 ? 50.288 -2.276 28.947 1.00 0.00 364 GLY A C 11
ATOM 15972 O O . GLY A 1 7 ? 50.343 -2.613 27.764 1.00 0.00 364 GLY A O 11
ATOM 15976 N N . PRO A 1 8 ? 49.258 -2.611 29.738 1.00 0.00 365 PRO A N 11
ATOM 15977 C CA . PRO A 1 8 ? 48.118 -3.400 29.263 1.00 0.00 365 PRO A CA 11
ATOM 15978 C C . PRO A 1 8 ? 47.242 -2.624 28.286 1.00 0.00 365 PRO A C 11
ATOM 15979 O O . PRO A 1 8 ? 47.574 -1.504 27.896 1.00 0.00 365 PRO A O 11
ATOM 15990 N N . ASP A 1 9 ? 46.124 -3.224 27.895 1.00 0.00 366 ASP A N 11
ATOM 15991 C CA . ASP A 1 9 ? 45.199 -2.588 26.965 1.00 0.00 366 ASP A CA 11
ATOM 15992 C C . ASP A 1 9 ? 43.869 -3.334 26.924 1.00 0.00 366 ASP A C 11
ATOM 15993 O O . ASP A 1 9 ? 43.791 -4.506 27.297 1.00 0.00 366 ASP A O 11
ATOM 16002 N N . LEU A 1 10 ? 42.826 -2.649 26.471 1.00 0.00 367 LEU A N 11
ATOM 16003 C CA . LEU A 1 10 ? 41.498 -3.246 26.383 1.00 0.00 367 LEU A CA 11
ATOM 16004 C C . LEU A 1 10 ? 40.554 -2.360 25.575 1.00 0.00 367 LEU A C 11
ATOM 16005 O O . LEU A 1 10 ? 40.836 -1.184 25.347 1.00 0.00 367 LEU A O 11
ATOM 16021 N N . GLU A 1 11 ? 39.433 -2.932 25.148 1.00 0.00 368 GLU A N 11
ATOM 16022 C CA . GLU A 1 11 ? 38.448 -2.193 24.368 1.00 0.00 368 GLU A CA 11
ATOM 16023 C C . GLU A 1 11 ? 37.082 -2.869 24.435 1.00 0.00 368 GLU A C 11
ATOM 16024 O O . GLU A 1 11 ? 36.985 -4.094 24.515 1.00 0.00 368 GLU A O 11
ATOM 16036 N N . LYS A 1 12 ? 36.027 -2.062 24.404 1.00 0.00 369 LYS A N 11
ATOM 16037 C CA . LYS A 1 12 ? 34.665 -2.580 24.461 1.00 0.00 369 LYS A CA 11
ATOM 16038 C C . LYS A 1 12 ? 33.787 -1.920 23.402 1.00 0.00 369 LYS A C 11
ATOM 16039 O O . LYS A 1 12 ? 33.937 -0.733 23.111 1.00 0.00 369 LYS A O 11
ATOM 16058 N N . ARG A 1 13 ? 32.871 -2.696 22.832 1.00 0.00 370 ARG A N 11
ATOM 16059 C CA . ARG A 1 13 ? 31.970 -2.186 21.806 1.00 0.00 370 ARG A CA 11
ATOM 16060 C C . ARG A 1 13 ? 30.621 -2.897 21.865 1.00 0.00 370 ARG A C 11
ATOM 16061 O O . ARG A 1 13 ? 30.559 -4.123 21.965 1.00 0.00 370 ARG A O 11
ATOM 16082 N N . ARG A 1 14 ? 29.545 -2.120 21.802 1.00 0.00 371 ARG A N 11
ATOM 16083 C CA . ARG A 1 14 ? 28.198 -2.676 21.850 1.00 0.00 371 ARG A CA 11
ATOM 16084 C C . ARG A 1 14 ? 27.549 -2.650 20.469 1.00 0.00 371 ARG A C 11
ATOM 16085 O O . ARG A 1 14 ? 28.057 -2.012 19.546 1.00 0.00 371 ARG A O 11
ATOM 16106 N N . ILE A 1 15 ? 26.426 -3.348 20.335 1.00 0.00 372 ILE A N 11
ATOM 16107 C CA . ILE A 1 15 ? 25.709 -3.404 19.067 1.00 0.00 372 ILE A CA 11
ATOM 16108 C C . ILE A 1 15 ? 24.206 -3.533 19.291 1.00 0.00 372 ILE A C 11
ATOM 16109 O O . ILE A 1 15 ? 23.758 -3.889 20.382 1.00 0.00 372 ILE A O 11
ATOM 16125 N N . HIS A 1 16 ? 23.432 -3.242 18.251 1.00 0.00 373 HIS A N 11
ATOM 16126 C CA . HIS A 1 16 ? 21.978 -3.328 18.333 1.00 0.00 373 HIS A CA 11
ATOM 16127 C C . HIS A 1 16 ? 21.370 -3.577 16.956 1.00 0.00 373 HIS A C 11
ATOM 16128 O O . HIS A 1 16 ? 21.339 -2.684 16.109 1.00 0.00 373 HIS A O 11
ATOM 16142 N N . TYR A 1 17 ? 20.888 -4.796 16.739 1.00 0.00 374 TYR A N 11
ATOM 16143 C CA . TYR A 1 17 ? 20.284 -5.163 15.464 1.00 0.00 374 TYR A CA 11
ATOM 16144 C C . TYR A 1 17 ? 18.817 -4.748 15.417 1.00 0.00 374 TYR A C 11
ATOM 16145 O O . TYR A 1 17 ? 17.994 -5.241 16.190 1.00 0.00 374 TYR A O 11
ATOM 16163 N N . CYS A 1 18 ? 18.495 -3.839 14.503 1.00 0.00 375 CYS A N 11
ATOM 16164 C CA . CYS A 1 18 ? 17.128 -3.356 14.352 1.00 0.00 375 CYS A CA 11
ATOM 16165 C C . CYS A 1 18 ? 16.123 -4.468 14.639 1.00 0.00 375 CYS A C 11
ATOM 16166 O O . CYS A 1 18 ? 16.198 -5.551 14.059 1.00 0.00 375 CYS A O 11
ATOM 16173 N N . ASP A 1 19 ? 15.184 -4.192 15.537 1.00 0.00 376 ASP A N 11
ATOM 16174 C CA . ASP A 1 19 ? 14.163 -5.168 15.901 1.00 0.00 376 ASP A CA 11
ATOM 16175 C C . ASP A 1 19 ? 12.956 -5.062 14.975 1.00 0.00 376 ASP A C 11
ATOM 16176 O O . ASP A 1 19 ? 11.813 -5.205 15.410 1.00 0.00 376 ASP A O 11
ATOM 16185 N N . TYR A 1 20 ? 13.217 -4.808 13.698 1.00 0.00 377 TYR A N 11
ATOM 16186 C CA . TYR A 1 20 ? 12.151 -4.679 12.711 1.00 0.00 377 TYR A CA 11
ATOM 16187 C C . TYR A 1 20 ? 12.221 -5.805 11.683 1.00 0.00 377 TYR A C 11
ATOM 16188 O O . TYR A 1 20 ? 13.293 -6.181 11.208 1.00 0.00 377 TYR A O 11
ATOM 16206 N N . PRO A 1 21 ? 11.050 -6.356 11.330 1.00 0.00 378 PRO A N 11
ATOM 16207 C CA . PRO A 1 21 ? 10.950 -7.445 10.355 1.00 0.00 378 PRO A CA 11
ATOM 16208 C C . PRO A 1 21 ? 11.272 -6.985 8.937 1.00 0.00 378 PRO A C 11
ATOM 16209 O O . PRO A 1 21 ? 10.559 -6.163 8.363 1.00 0.00 378 PRO A O 11
ATOM 16220 N N . GLY A 1 22 ? 12.352 -7.522 8.377 1.00 0.00 379 GLY A N 11
ATOM 16221 C CA . GLY A 1 22 ? 12.750 -7.154 7.030 1.00 0.00 379 GLY A CA 11
ATOM 16222 C C . GLY A 1 22 ? 13.986 -6.277 7.010 1.00 0.00 379 GLY A C 11
ATOM 16223 O O . GLY A 1 22 ? 14.842 -6.418 6.136 1.00 0.00 379 GLY A O 11
ATOM 16227 N N . CYS A 1 23 ? 14.079 -5.367 7.973 1.00 0.00 380 CYS A N 11
ATOM 16228 C CA . CYS A 1 23 ? 15.218 -4.461 8.062 1.00 0.00 380 CYS A CA 11
ATOM 16229 C C . CYS A 1 23 ? 16.422 -5.160 8.685 1.00 0.00 380 CYS A C 11
ATOM 16230 O O . CYS A 1 23 ? 16.293 -5.878 9.678 1.00 0.00 380 CYS A O 11
ATOM 16237 N N . THR A 1 24 ? 17.594 -4.946 8.096 1.00 0.00 381 THR A N 11
ATOM 16238 C CA . THR A 1 24 ? 18.822 -5.555 8.592 1.00 0.00 381 THR A CA 11
ATOM 16239 C C . THR A 1 24 ? 19.878 -4.498 8.893 1.00 0.00 381 THR A C 11
ATOM 16240 O O . THR A 1 24 ? 21.072 -4.724 8.694 1.00 0.00 381 THR A O 11
ATOM 16251 N N . LYS A 1 25 ? 19.432 -3.343 9.375 1.00 0.00 382 LYS A N 11
ATOM 16252 C CA . LYS A 1 25 ? 20.338 -2.250 9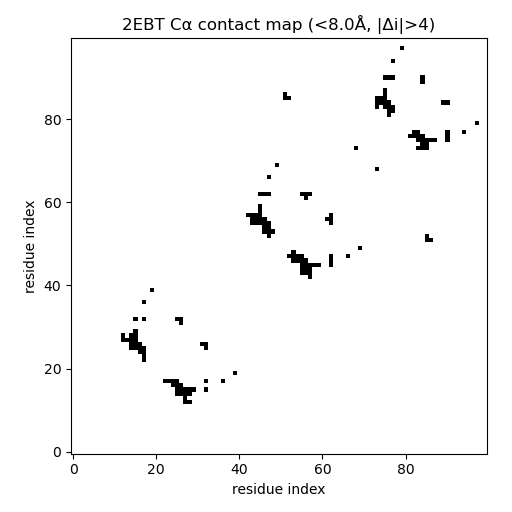.706 1.00 0.00 382 LYS A CA 11
ATOM 16253 C C . LYS A 1 25 ? 20.759 -2.317 11.171 1.00 0.00 382 LYS A C 11
ATOM 16254 O O . LYS A 1 25 ? 19.926 -2.500 12.058 1.00 0.00 382 LYS A O 11
ATOM 16273 N N . VAL A 1 26 ? 22.057 -2.167 11.417 1.00 0.00 383 VAL A N 11
ATOM 16274 C CA . VAL A 1 26 ? 22.587 -2.208 12.774 1.00 0.00 383 VAL A CA 11
ATOM 16275 C C . VAL A 1 26 ? 23.532 -1.039 13.030 1.00 0.00 383 VAL A C 11
ATOM 16276 O O . VAL A 1 26 ? 24.190 -0.547 12.113 1.00 0.00 383 VAL A O 11
ATOM 16289 N N . TYR A 1 27 ? 23.594 -0.599 14.282 1.00 0.00 384 TYR A N 11
ATOM 16290 C CA . TYR A 1 27 ? 24.458 0.513 14.659 1.00 0.00 384 TYR A CA 11
ATOM 16291 C C . TYR A 1 27 ? 25.213 0.204 15.948 1.00 0.00 384 TYR A C 11
ATOM 16292 O O . TYR A 1 27 ? 24.617 -0.177 16.956 1.00 0.00 384 TYR A O 11
ATOM 16310 N N . THR A 1 28 ? 26.532 0.372 15.908 1.00 0.00 385 THR A N 11
ATOM 16311 C CA . THR A 1 28 ? 27.371 0.111 17.071 1.00 0.00 385 THR A CA 11
ATOM 16312 C C . THR A 1 28 ? 26.860 0.860 18.297 1.00 0.00 385 THR A C 11
ATOM 16313 O O . THR A 1 28 ? 26.852 0.325 19.405 1.00 0.00 385 THR A O 11
ATOM 16324 N N . LYS A 1 29 ? 26.434 2.102 18.091 1.00 0.00 386 LYS A N 11
ATOM 16325 C CA . LYS A 1 29 ? 25.920 2.925 19.179 1.00 0.00 386 LYS A CA 11
ATOM 16326 C C . LYS A 1 29 ? 24.421 2.710 19.361 1.00 0.00 386 LYS A C 11
ATOM 16327 O O . LYS A 1 29 ? 23.714 2.363 18.415 1.00 0.00 386 LYS A O 11
ATOM 16346 N N . SER A 1 30 ? 23.942 2.919 20.584 1.00 0.00 387 SER A N 11
ATOM 16347 C CA . SER A 1 30 ? 22.527 2.746 20.890 1.00 0.00 387 SER A CA 11
ATOM 16348 C C . SER A 1 30 ? 21.721 3.961 20.441 1.00 0.00 387 SER A C 11
ATOM 16349 O O . SER A 1 30 ? 20.897 3.871 19.531 1.00 0.00 387 SER A O 11
ATOM 16357 N N . SER A 1 31 ? 21.966 5.097 21.086 1.00 0.00 388 SER A N 11
ATOM 16358 C CA . SER A 1 31 ? 21.261 6.330 20.756 1.00 0.00 388 SER A CA 11
ATOM 16359 C C . SER A 1 31 ? 21.151 6.506 19.245 1.00 0.00 388 SER A C 11
ATOM 16360 O O . SER A 1 31 ? 20.157 7.029 18.739 1.00 0.00 388 SER A O 11
ATOM 16368 N N . HIS A 1 32 ? 22.179 6.064 18.527 1.00 0.00 389 HIS A N 11
ATOM 16369 C CA . HIS A 1 32 ? 22.199 6.171 17.073 1.00 0.00 389 HIS A CA 11
ATOM 16370 C C . HIS A 1 32 ? 21.052 5.377 16.454 1.00 0.00 389 HIS A C 11
ATOM 16371 O O . HIS A 1 32 ? 20.394 5.841 15.521 1.00 0.00 389 HIS A O 11
ATOM 16385 N N . LEU A 1 33 ? 20.818 4.179 16.978 1.00 0.00 390 LEU A N 11
ATOM 16386 C CA . LEU A 1 33 ? 19.750 3.320 16.477 1.00 0.00 390 LEU A CA 11
ATOM 16387 C C . LEU A 1 33 ? 18.388 3.984 16.654 1.00 0.00 390 LEU A C 11
ATOM 16388 O O . LEU A 1 33 ? 17.595 4.059 15.715 1.00 0.00 390 LEU A O 11
ATOM 16404 N N . LYS A 1 34 ? 18.124 4.466 17.863 1.00 0.00 391 LYS A N 11
ATOM 16405 C CA . LYS A 1 34 ? 16.860 5.128 18.164 1.00 0.00 391 LYS A CA 11
ATOM 16406 C C . LYS A 1 34 ? 16.470 6.090 17.047 1.00 0.00 391 LYS A C 11
ATOM 16407 O O . LYS A 1 34 ? 15.306 6.162 16.655 1.00 0.00 391 LYS A O 11
ATOM 16426 N N . ALA A 1 35 ? 17.452 6.828 16.538 1.00 0.00 392 ALA A N 11
ATOM 16427 C CA . ALA A 1 35 ? 17.211 7.783 15.463 1.00 0.00 392 ALA A CA 11
ATOM 16428 C C . ALA A 1 35 ? 16.706 7.081 14.208 1.00 0.00 392 ALA A C 11
ATOM 16429 O O . ALA A 1 35 ? 15.855 7.607 13.489 1.00 0.00 392 ALA A O 11
ATOM 16436 N N . HIS A 1 36 ? 17.234 5.889 13.948 1.00 0.00 393 HIS A N 11
ATOM 16437 C CA . HIS A 1 36 ? 16.836 5.115 12.778 1.00 0.00 393 HIS A CA 11
ATOM 16438 C C . HIS A 1 36 ? 15.421 4.569 12.943 1.00 0.00 393 HIS A C 11
ATOM 16439 O O . HIS A 1 36 ? 14.568 4.754 12.074 1.00 0.00 393 HIS A O 11
ATOM 16453 N N . LEU A 1 37 ? 15.179 3.896 14.063 1.00 0.00 394 LEU A N 11
ATOM 16454 C CA . LEU A 1 37 ? 13.867 3.323 14.342 1.00 0.00 394 LEU A CA 11
ATOM 16455 C C . LEU A 1 37 ? 12.754 4.286 13.938 1.00 0.00 394 LEU A C 11
ATOM 16456 O O . LEU A 1 37 ? 11.693 3.865 13.477 1.00 0.00 394 LEU A O 11
ATOM 16472 N N . ARG A 1 38 ? 13.006 5.579 14.111 1.00 0.00 395 ARG A N 11
ATOM 16473 C CA . ARG A 1 38 ? 12.027 6.601 13.763 1.00 0.00 395 ARG A CA 11
ATOM 16474 C C . ARG A 1 38 ? 11.613 6.483 12.299 1.00 0.00 395 ARG A C 11
ATOM 16475 O O . ARG A 1 38 ? 10.430 6.558 11.969 1.00 0.00 395 ARG A O 11
ATOM 16496 N N . THR A 1 39 ? 12.598 6.298 11.425 1.00 0.00 396 THR A N 11
ATOM 16497 C CA . THR A 1 39 ? 12.337 6.171 9.997 1.00 0.00 396 THR A CA 11
ATOM 16498 C C . THR A 1 39 ? 11.219 5.170 9.729 1.00 0.00 396 THR A C 11
ATOM 16499 O O . THR A 1 39 ? 10.374 5.386 8.859 1.00 0.00 396 THR A O 11
ATOM 16510 N N . HIS A 1 40 ? 11.219 4.074 10.481 1.00 0.00 397 HIS A N 11
ATOM 16511 C CA . HIS A 1 40 ? 10.202 3.040 10.325 1.00 0.00 397 HIS A CA 11
ATOM 16512 C C . HIS A 1 40 ? 8.817 3.585 10.658 1.00 0.00 397 HIS A C 11
ATOM 16513 O O . HIS A 1 40 ? 7.823 3.208 10.036 1.00 0.00 397 HIS A O 11
ATOM 16527 N N . THR A 1 41 ? 8.758 4.474 11.645 1.00 0.00 398 THR A N 11
ATOM 16528 C CA . THR A 1 41 ? 7.495 5.070 12.062 1.00 0.00 398 THR A CA 11
ATOM 16529 C C . THR A 1 41 ? 6.556 5.255 10.876 1.00 0.00 398 THR A C 11
ATOM 16530 O O . THR A 1 41 ? 6.994 5.554 9.766 1.00 0.00 398 THR A O 11
ATOM 16541 N N . GLY A 1 42 ? 5.261 5.077 11.118 1.00 0.00 399 GLY A N 11
ATOM 16542 C CA . GLY A 1 42 ? 4.280 5.230 10.060 1.00 0.00 399 GLY A CA 11
ATOM 16543 C C . GLY A 1 42 ? 2.969 5.803 10.562 1.00 0.00 399 GLY A C 11
ATOM 16544 O O . GLY A 1 42 ? 1.923 5.166 10.448 1.00 0.00 399 GLY A O 11
ATOM 16548 N N . GLU A 1 43 ? 3.027 7.008 11.120 1.00 0.00 400 GLU A N 11
ATOM 16549 C CA . GLU A 1 43 ? 1.835 7.665 11.643 1.00 0.00 400 GLU A CA 11
ATOM 16550 C C . GLU A 1 43 ? 1.209 8.575 10.590 1.00 0.00 400 GLU A C 11
ATOM 16551 O O . GLU A 1 43 ? 0.047 8.967 10.704 1.00 0.00 400 GLU A O 11
ATOM 16563 N N . LYS A 1 44 ? 1.987 8.908 9.566 1.00 0.00 401 LYS A N 11
ATOM 16564 C CA . LYS A 1 44 ? 1.510 9.771 8.491 1.00 0.00 401 LYS A CA 11
ATOM 16565 C C . LYS A 1 44 ? 1.791 9.147 7.128 1.00 0.00 401 LYS A C 11
ATOM 16566 O O . LYS A 1 44 ? 2.898 9.232 6.596 1.00 0.00 401 LYS A O 11
ATOM 16585 N N . PRO A 1 45 ? 0.766 8.506 6.547 1.00 0.00 402 PRO A N 11
ATOM 16586 C CA . PRO A 1 45 ? 0.878 7.857 5.237 1.00 0.00 402 PRO A CA 11
ATOM 16587 C C . PRO A 1 45 ? 1.019 8.865 4.102 1.00 0.00 402 PRO A C 11
ATOM 16588 O O . PRO A 1 45 ? 1.818 8.674 3.185 1.00 0.00 402 PRO A O 11
ATOM 16599 N N . TYR A 1 46 ? 0.238 9.938 4.169 1.00 0.00 403 TYR A N 11
ATOM 16600 C CA . TYR A 1 46 ? 0.275 10.975 3.145 1.00 0.00 403 TYR A CA 11
ATOM 16601 C C . TYR A 1 46 ? 1.699 11.479 2.930 1.00 0.00 403 TYR A C 11
ATOM 16602 O O . TYR A 1 46 ? 2.275 12.137 3.796 1.00 0.00 403 TYR A O 11
ATOM 16620 N N . LYS A 1 47 ? 2.261 11.165 1.768 1.00 0.00 404 LYS A N 11
ATOM 16621 C CA . LYS A 1 47 ? 3.617 11.585 1.435 1.00 0.00 404 LYS A CA 11
ATOM 16622 C C . LYS A 1 47 ? 3.616 12.520 0.230 1.00 0.00 404 LYS A C 11
ATOM 16623 O O . LYS A 1 47 ? 2.931 12.270 -0.762 1.00 0.00 404 LYS A O 11
ATOM 16642 N N . CYS A 1 48 ? 4.389 13.598 0.322 1.00 0.00 405 CYS A N 11
ATOM 16643 C CA . CYS A 1 48 ? 4.479 14.570 -0.760 1.00 0.00 405 CYS A CA 11
ATOM 16644 C C . CYS A 1 48 ? 5.087 13.939 -2.009 1.00 0.00 405 CYS A C 11
ATOM 16645 O O . CYS A 1 48 ? 6.261 13.568 -2.023 1.00 0.00 405 CYS A O 11
ATOM 16652 N N . THR A 1 49 ? 4.279 13.819 -3.058 1.00 0.00 406 THR A N 11
ATOM 16653 C CA . THR A 1 49 ? 4.736 13.232 -4.312 1.00 0.00 406 THR A CA 11
ATOM 16654 C C . THR A 1 49 ? 5.552 14.233 -5.122 1.00 0.00 406 THR A C 11
ATOM 16655 O O . THR A 1 49 ? 5.388 14.342 -6.337 1.00 0.00 406 THR A O 11
ATOM 16666 N N . TRP A 1 50 ? 6.431 14.960 -4.442 1.00 0.00 407 TRP A N 11
ATOM 16667 C CA . TRP A 1 50 ? 7.273 15.952 -5.101 1.00 0.00 407 TRP A CA 11
ATOM 16668 C C . TRP A 1 50 ? 8.719 15.474 -5.177 1.00 0.00 407 TRP A C 11
ATOM 16669 O O . TRP A 1 50 ? 9.229 14.861 -4.240 1.00 0.00 407 TRP A O 11
ATOM 16690 N N . GLU A 1 51 ? 9.374 15.759 -6.298 1.00 0.00 408 GLU A N 11
ATOM 16691 C CA . GLU A 1 51 ? 10.761 15.356 -6.495 1.00 0.00 408 GLU A CA 11
ATOM 16692 C C . GLU A 1 51 ? 11.663 15.974 -5.431 1.00 0.00 408 GLU A C 11
ATOM 16693 O O . GLU A 1 51 ? 11.757 17.195 -5.313 1.00 0.00 408 GLU A O 11
ATOM 16705 N N . GLY A 1 52 ? 12.326 15.121 -4.656 1.00 0.00 409 GLY A N 11
ATOM 16706 C CA . GLY A 1 52 ? 13.211 15.601 -3.611 1.00 0.00 409 GLY A CA 11
ATOM 16707 C C . GLY A 1 52 ? 12.532 15.661 -2.258 1.00 0.00 409 GLY A C 11
ATOM 16708 O O . GLY A 1 52 ? 13.127 15.310 -1.239 1.00 0.00 409 GLY A O 11
ATOM 16712 N N . CYS A 1 53 ? 11.281 16.110 -2.245 1.00 0.00 410 CYS A N 11
ATOM 16713 C CA . CYS A 1 53 ? 10.519 16.218 -1.007 1.00 0.00 410 CYS A CA 11
ATOM 16714 C C . CYS A 1 53 ? 10.191 14.836 -0.448 1.00 0.00 410 CYS A C 11
ATOM 16715 O O . CYS A 1 53 ? 9.736 13.953 -1.175 1.00 0.00 410 CYS A O 11
ATOM 16722 N N . ASP A 1 54 ? 10.424 14.658 0.848 1.00 0.00 411 ASP A N 11
ATOM 16723 C CA . ASP A 1 54 ? 10.152 13.386 1.506 1.00 0.00 411 ASP A CA 11
ATOM 16724 C C . ASP A 1 54 ? 9.346 13.596 2.783 1.00 0.00 411 ASP A C 11
ATOM 16725 O O . ASP A 1 54 ? 9.390 12.774 3.699 1.00 0.00 411 ASP A O 11
ATOM 16734 N N . TRP A 1 55 ? 8.611 14.701 2.838 1.00 0.00 412 TRP A N 11
ATOM 16735 C CA . TRP A 1 55 ? 7.795 15.019 4.004 1.00 0.00 412 TRP A CA 11
ATOM 16736 C C . TRP A 1 55 ? 6.472 14.263 3.966 1.00 0.00 412 TRP A C 11
ATOM 16737 O O . TRP A 1 55 ? 6.110 13.678 2.945 1.00 0.00 412 TRP A O 11
ATOM 16758 N N . ARG A 1 56 ? 5.754 14.278 5.085 1.00 0.00 413 ARG A N 11
ATOM 16759 C CA . ARG A 1 56 ? 4.471 13.592 5.178 1.00 0.00 413 ARG A CA 11
ATOM 16760 C C . ARG A 1 56 ? 3.475 14.411 5.994 1.00 0.00 413 ARG A C 11
ATOM 16761 O O . ARG A 1 56 ? 3.792 15.504 6.465 1.00 0.00 413 ARG A O 11
ATOM 16782 N N . PHE A 1 57 ? 2.270 13.876 6.156 1.00 0.00 414 PHE A N 11
ATOM 16783 C CA . PHE A 1 57 ? 1.226 14.558 6.913 1.00 0.00 414 PHE A CA 11
ATOM 16784 C C . PHE A 1 57 ? 0.161 13.571 7.382 1.00 0.00 414 PHE A C 11
ATOM 16785 O O . PHE A 1 57 ? -0.096 12.561 6.727 1.00 0.00 414 PHE A O 11
ATOM 16802 N N . ALA A 1 58 ? -0.455 13.871 8.521 1.00 0.00 415 ALA A N 11
ATOM 16803 C CA . ALA A 1 58 ? -1.493 13.012 9.077 1.00 0.00 415 ALA A CA 11
ATOM 16804 C C . ALA A 1 58 ? -2.821 13.220 8.358 1.00 0.00 415 ALA A C 11
ATOM 16805 O O . ALA A 1 58 ? -3.614 12.289 8.216 1.00 0.00 415 ALA A O 11
ATOM 16812 N N . ARG A 1 59 ? -3.059 14.447 7.907 1.00 0.00 416 ARG A N 11
ATOM 16813 C CA . ARG A 1 59 ? -4.293 14.778 7.204 1.00 0.00 416 ARG A CA 11
ATOM 16814 C C . ARG A 1 59 ? -4.024 15.037 5.725 1.00 0.00 416 ARG A C 11
ATOM 16815 O O . ARG A 1 59 ? -2.924 15.441 5.346 1.00 0.00 416 ARG A O 11
ATOM 16836 N N . SER A 1 60 ? -5.034 14.802 4.895 1.00 0.00 417 SER A N 11
ATOM 16837 C CA . SER A 1 60 ? -4.906 15.006 3.457 1.00 0.00 417 SER A CA 11
ATOM 16838 C C . SER A 1 60 ? -4.893 16.494 3.118 1.00 0.00 417 SER A C 11
ATOM 16839 O O . SER A 1 60 ? -4.011 16.972 2.404 1.00 0.00 417 SER A O 11
ATOM 16847 N N . ASP A 1 61 ? -5.878 17.220 3.635 1.00 0.00 418 ASP A N 11
ATOM 16848 C CA . ASP A 1 61 ? -5.982 18.653 3.389 1.00 0.00 418 ASP A CA 11
ATOM 16849 C C . ASP A 1 61 ? -4.659 19.353 3.687 1.00 0.00 418 ASP A C 11
ATOM 16850 O O . ASP A 1 61 ? -4.215 20.210 2.924 1.00 0.00 418 ASP A O 11
ATOM 16859 N N . GLU A 1 62 ? -4.037 18.981 4.801 1.00 0.00 419 GLU A N 11
ATOM 16860 C CA . GLU A 1 62 ? -2.766 19.574 5.200 1.00 0.00 419 GLU A CA 11
ATOM 16861 C C . GLU A 1 62 ? -1.722 19.417 4.098 1.00 0.00 419 GLU A C 11
ATOM 16862 O O . GLU A 1 62 ? -0.977 20.349 3.794 1.00 0.00 419 GLU A O 11
ATOM 16874 N N . LEU A 1 63 ? -1.674 18.230 3.502 1.00 0.00 420 LEU A N 11
ATOM 16875 C CA . LEU A 1 63 ? -0.722 17.948 2.434 1.00 0.00 420 LEU A CA 11
ATOM 16876 C C . LEU A 1 63 ? -0.981 18.840 1.224 1.00 0.00 420 LEU A C 11
ATOM 16877 O O . LEU A 1 63 ? -0.085 19.537 0.748 1.00 0.00 420 LEU A O 11
ATOM 16893 N N . THR A 1 64 ? -2.216 18.814 0.730 1.00 0.00 421 THR A N 11
ATOM 16894 C CA . THR A 1 64 ? -2.594 19.620 -0.424 1.00 0.00 421 THR A CA 11
ATOM 16895 C C . THR A 1 64 ? -2.154 21.069 -0.250 1.00 0.00 421 THR A C 11
ATOM 16896 O O . THR A 1 64 ? -1.742 21.722 -1.209 1.00 0.00 421 THR A O 11
ATOM 16907 N N . ARG A 1 65 ? -2.244 21.567 0.979 1.00 0.00 422 ARG A N 11
ATOM 16908 C CA . ARG A 1 65 ? -1.855 22.940 1.277 1.00 0.00 422 ARG A CA 11
ATOM 16909 C C . ARG A 1 65 ? -0.360 23.144 1.046 1.00 0.00 422 ARG A C 11
ATOM 16910 O O . ARG A 1 65 ? 0.055 24.136 0.446 1.00 0.00 422 ARG A O 11
ATOM 16931 N N . HIS A 1 66 ? 0.442 22.200 1.525 1.00 0.00 423 HIS A N 11
ATOM 16932 C CA . HIS A 1 66 ? 1.891 22.276 1.371 1.00 0.00 423 HIS A CA 11
ATOM 16933 C C . HIS A 1 66 ? 2.289 22.120 -0.094 1.00 0.00 423 HIS A C 11
ATOM 16934 O O . HIS A 1 66 ? 3.253 22.733 -0.554 1.00 0.00 423 HIS A O 11
ATOM 16948 N N . TYR A 1 67 ? 1.543 21.296 -0.820 1.00 0.00 424 TYR A N 11
ATOM 16949 C CA . TYR A 1 67 ? 1.821 21.057 -2.232 1.00 0.00 424 TYR A CA 11
ATOM 16950 C C . TYR A 1 67 ? 1.668 22.340 -3.042 1.00 0.00 424 TYR A C 11
ATOM 16951 O O . TYR A 1 67 ? 2.521 22.674 -3.864 1.00 0.00 424 TYR A O 11
ATOM 16969 N N . ARG A 1 68 ? 0.575 23.057 -2.802 1.00 0.00 425 ARG A N 11
ATOM 16970 C CA . ARG A 1 68 ? 0.308 24.304 -3.509 1.00 0.00 425 ARG A CA 11
ATOM 16971 C C . ARG A 1 68 ? 1.580 25.138 -3.638 1.00 0.00 425 ARG A C 11
ATOM 16972 O O . ARG A 1 68 ? 1.806 25.792 -4.656 1.00 0.00 425 ARG A O 11
ATOM 16993 N N . LYS A 1 69 ? 2.406 25.111 -2.598 1.00 0.00 426 LYS A N 11
ATOM 16994 C CA . LYS A 1 69 ? 3.655 25.863 -2.593 1.00 0.00 426 LYS A CA 11
ATOM 16995 C C . LYS A 1 69 ? 4.617 25.329 -3.650 1.00 0.00 426 LYS A C 11
ATOM 16996 O O . LYS A 1 69 ? 5.241 26.098 -4.382 1.00 0.00 426 LYS A O 11
ATOM 17015 N N . HIS A 1 70 ? 4.730 24.007 -3.726 1.00 0.00 427 HIS A N 11
ATOM 17016 C CA . HIS A 1 70 ? 5.614 23.369 -4.696 1.00 0.00 427 HIS A CA 11
ATOM 17017 C C . H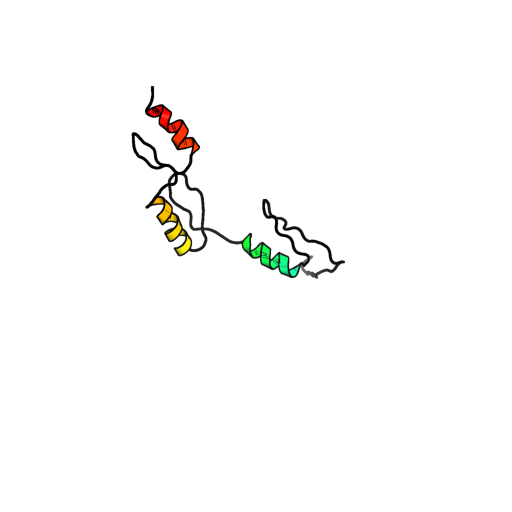IS A 1 70 ? 5.314 23.860 -6.109 1.00 0.00 427 HIS A C 11
ATOM 17018 O O . HIS A 1 70 ? 6.206 23.937 -6.954 1.00 0.00 427 HIS A O 11
ATOM 17032 N N . THR A 1 71 ? 4.051 24.190 -6.360 1.00 0.00 428 THR A N 11
ATOM 17033 C CA . THR A 1 71 ? 3.632 24.671 -7.671 1.00 0.00 428 THR A CA 11
ATOM 17034 C C . THR A 1 71 ? 3.647 26.195 -7.728 1.00 0.00 428 THR A C 11
ATOM 17035 O O . THR A 1 71 ? 3.690 26.785 -8.807 1.00 0.00 428 THR A O 11
ATOM 17046 N N . GLY A 1 72 ? 3.613 26.827 -6.559 1.00 0.00 429 GLY A N 11
ATOM 17047 C CA . GLY A 1 72 ? 3.624 28.277 -6.498 1.00 0.00 429 GLY A CA 11
ATOM 17048 C C . GLY A 1 72 ? 4.871 28.873 -7.120 1.00 0.00 429 GLY A C 11
ATOM 17049 O O . GLY A 1 72 ? 5.986 28.441 -6.828 1.00 0.00 429 GLY A O 11
ATOM 17053 N N . ALA A 1 73 ? 4.683 29.868 -7.981 1.00 0.00 430 ALA A N 11
ATOM 17054 C CA . ALA A 1 73 ? 5.802 30.525 -8.645 1.00 0.00 430 ALA A CA 11
ATOM 17055 C C . ALA A 1 73 ? 6.355 31.663 -7.793 1.00 0.00 430 ALA A C 11
ATOM 17056 O O . ALA A 1 73 ? 5.598 32.439 -7.209 1.00 0.00 430 ALA A O 11
ATOM 17063 N N . LYS A 1 74 ? 7.679 31.757 -7.726 1.00 0.00 431 LYS A N 11
ATOM 17064 C CA . LYS A 1 74 ? 8.334 32.800 -6.947 1.00 0.00 431 LYS A CA 11
ATOM 17065 C C . LYS A 1 74 ? 9.538 33.363 -7.695 1.00 0.00 431 LYS A C 11
ATOM 17066 O O . LYS A 1 74 ? 10.530 32.674 -7.931 1.00 0.00 431 LYS A O 11
ATOM 17085 N N . PRO A 1 75 ? 9.452 34.647 -8.076 1.00 0.00 432 PRO A N 11
ATOM 17086 C CA . PRO A 1 75 ? 10.526 35.331 -8.801 1.00 0.00 432 PRO A CA 11
ATOM 17087 C C . PRO A 1 75 ? 11.753 35.571 -7.928 1.00 0.00 432 PRO A C 11
ATOM 17088 O O . PRO A 1 75 ? 12.875 35.660 -8.427 1.00 0.00 432 PRO A O 11
ATOM 17099 N N . PHE A 1 76 ? 11.533 35.673 -6.621 1.00 0.00 433 PHE A N 11
ATOM 17100 C CA . PHE A 1 76 ? 12.621 35.903 -5.678 1.00 0.00 433 PHE A CA 11
ATOM 17101 C C . PHE A 1 76 ? 12.894 34.653 -4.847 1.00 0.00 433 PHE A C 11
ATOM 17102 O O . PHE A 1 76 ? 12.136 34.325 -3.934 1.00 0.00 433 PHE A O 11
ATOM 17119 N N . GLN A 1 77 ? 13.981 33.960 -5.170 1.00 0.00 434 GLN A N 11
ATOM 17120 C CA . GLN A 1 77 ? 14.353 32.746 -4.455 1.00 0.00 434 GLN A CA 11
ATOM 17121 C C . GLN A 1 77 ? 15.823 32.781 -4.049 1.00 0.00 434 GLN A C 11
ATOM 17122 O O . GLN A 1 77 ? 16.713 32.764 -4.899 1.00 0.00 434 GLN A O 11
ATOM 17136 N N . CYS A 1 78 ? 16.070 32.831 -2.744 1.00 0.00 435 CYS A N 11
ATOM 17137 C CA . CYS A 1 78 ? 17.432 32.871 -2.225 1.00 0.00 435 CYS A CA 11
ATOM 17138 C C . CYS A 1 78 ? 18.158 31.557 -2.501 1.00 0.00 435 CYS A C 11
ATOM 17139 O O . CYS A 1 78 ? 17.562 30.596 -2.987 1.00 0.00 435 CYS A O 11
ATOM 17146 N N . GLY A 1 79 ? 19.449 31.524 -2.188 1.00 0.00 436 GLY A N 11
ATOM 17147 C CA . GLY A 1 79 ? 20.236 30.324 -2.409 1.00 0.00 436 GLY A CA 11
ATOM 17148 C C . GLY A 1 79 ? 20.759 29.727 -1.118 1.00 0.00 436 GLY A C 11
ATOM 17149 O O . GLY A 1 79 ? 20.640 28.524 -0.888 1.00 0.00 436 GLY A O 11
ATOM 17153 N N . VAL A 1 80 ? 21.342 30.571 -0.272 1.00 0.00 437 VAL A N 11
ATOM 17154 C CA . VAL A 1 80 ? 21.887 30.120 1.004 1.00 0.00 437 VAL A CA 11
ATOM 17155 C C . VAL A 1 80 ? 20.806 29.480 1.867 1.00 0.00 437 VAL A C 11
ATOM 17156 O O . VAL A 1 80 ? 20.817 28.271 2.101 1.00 0.00 437 VAL A O 11
ATOM 17169 N N . CYS A 1 81 ? 19.871 30.299 2.339 1.00 0.00 438 CYS A N 11
ATOM 17170 C CA . CYS A 1 81 ? 18.782 29.814 3.178 1.00 0.00 438 CYS A CA 11
ATOM 17171 C C . CYS A 1 81 ? 17.724 29.104 2.338 1.00 0.00 438 CYS A C 11
ATOM 17172 O O . CYS A 1 81 ? 16.977 28.266 2.841 1.00 0.00 438 CYS A O 11
ATOM 17179 N N . ASN A 1 82 ? 17.668 29.445 1.055 1.00 0.00 439 ASN A N 11
ATOM 17180 C CA . ASN A 1 82 ? 16.702 28.841 0.145 1.00 0.00 439 ASN A CA 11
ATOM 17181 C C . ASN A 1 82 ? 15.280 29.267 0.499 1.00 0.00 439 ASN A C 11
ATOM 17182 O O . ASN A 1 82 ? 14.400 28.428 0.695 1.00 0.00 439 ASN A O 11
ATOM 17193 N N . ARG A 1 83 ? 15.063 30.576 0.578 1.00 0.00 440 ARG A N 11
ATOM 17194 C CA . ARG A 1 83 ? 13.749 31.114 0.909 1.00 0.00 440 ARG A CA 11
ATOM 17195 C C . ARG A 1 83 ? 13.175 31.906 -0.262 1.00 0.00 440 ARG A C 11
ATOM 17196 O O . ARG A 1 83 ? 13.781 31.978 -1.331 1.00 0.00 440 ARG A O 11
ATOM 17217 N N . SER A 1 84 ? 12.004 32.498 -0.052 1.00 0.00 441 SER A N 11
ATOM 17218 C CA . SER A 1 84 ? 11.346 33.281 -1.091 1.00 0.00 441 SER A CA 11
ATOM 17219 C C . SER A 1 84 ? 10.617 34.479 -0.489 1.00 0.00 441 SER A C 11
ATOM 17220 O O . SER A 1 84 ? 10.256 34.473 0.688 1.00 0.00 441 SER A O 11
ATOM 17228 N N . PHE A 1 85 ? 10.405 35.505 -1.306 1.00 0.00 442 PHE A N 11
ATOM 17229 C CA . PHE A 1 85 ? 9.720 36.712 -0.855 1.00 0.00 442 PHE A CA 11
ATOM 17230 C C . PHE A 1 85 ? 9.021 37.407 -2.020 1.00 0.00 442 PHE A C 11
ATOM 17231 O O . PHE A 1 85 ? 9.507 37.389 -3.150 1.00 0.00 442 PHE A O 11
ATOM 17248 N N . SER A 1 86 ? 7.876 38.019 -1.734 1.00 0.00 443 SER A N 11
ATOM 17249 C CA . SER A 1 86 ? 7.107 38.717 -2.757 1.00 0.00 443 SER A CA 11
ATOM 17250 C C . SER A 1 86 ? 7.488 40.193 -2.812 1.00 0.00 443 SER A C 11
ATOM 17251 O O . SER A 1 86 ? 6.637 41.059 -3.013 1.00 0.00 443 SER A O 11
ATOM 17259 N N . ARG A 1 87 ? 8.775 40.472 -2.631 1.00 0.00 444 ARG A N 11
ATOM 17260 C CA . ARG A 1 87 ? 9.271 41.843 -2.658 1.00 0.00 444 ARG A CA 11
ATOM 17261 C C . ARG A 1 87 ? 10.785 41.870 -2.843 1.00 0.00 444 ARG A C 11
ATOM 17262 O O . ARG A 1 87 ? 11.521 41.194 -2.125 1.00 0.00 444 ARG A O 11
ATOM 17283 N N . SER A 1 88 ? 11.243 42.655 -3.813 1.00 0.00 445 SER A N 11
ATOM 17284 C CA . SER A 1 88 ? 12.669 42.767 -4.097 1.00 0.00 445 SER A CA 11
ATOM 17285 C C . SER A 1 88 ? 13.423 43.311 -2.887 1.00 0.00 445 SER A C 11
ATOM 17286 O O . SER A 1 88 ? 14.229 42.609 -2.276 1.00 0.00 445 SER A O 11
ATOM 17294 N N . ASP A 1 89 ? 13.154 44.566 -2.546 1.00 0.00 446 ASP A N 11
ATOM 17295 C CA . ASP A 1 89 ? 13.804 45.206 -1.408 1.00 0.00 446 ASP A CA 11
ATOM 17296 C C . ASP A 1 89 ? 13.953 44.228 -0.247 1.00 0.00 446 ASP A C 11
ATOM 17297 O O . ASP A 1 89 ? 14.967 44.228 0.452 1.00 0.00 446 ASP A O 11
ATOM 17306 N N . HIS A 1 90 ? 12.936 43.397 -0.045 1.00 0.00 447 HIS A N 11
ATOM 17307 C CA . HIS A 1 90 ? 12.953 42.414 1.032 1.00 0.00 447 HIS A CA 11
ATOM 17308 C C . HIS A 1 90 ? 14.113 41.439 0.859 1.00 0.00 447 HIS A C 11
ATOM 17309 O O . HIS A 1 90 ? 14.884 41.203 1.790 1.00 0.00 447 HIS A O 11
ATOM 17323 N N . LEU A 1 91 ? 14.231 40.874 -0.338 1.00 0.00 448 LEU A N 11
ATOM 17324 C CA . LEU A 1 91 ? 15.297 39.923 -0.633 1.00 0.00 448 LEU A CA 11
ATOM 17325 C C . LEU A 1 91 ? 16.664 40.596 -0.561 1.00 0.00 448 LEU A C 11
ATOM 17326 O O . LEU A 1 91 ? 17.542 40.164 0.185 1.00 0.00 448 LEU A O 11
ATOM 17342 N N . ALA A 1 92 ? 16.835 41.660 -1.340 1.00 0.00 449 ALA A N 11
ATOM 17343 C CA . ALA A 1 92 ? 18.093 42.396 -1.360 1.00 0.00 449 ALA A CA 11
ATOM 17344 C C . ALA A 1 92 ? 18.574 42.702 0.054 1.00 0.00 449 ALA A C 11
ATOM 17345 O O . ALA A 1 92 ? 19.713 42.399 0.413 1.00 0.00 449 ALA A O 11
ATOM 17352 N N . LEU A 1 93 ? 17.700 43.304 0.853 1.00 0.00 450 LEU A N 11
ATOM 17353 C CA . LEU A 1 93 ? 18.036 43.652 2.230 1.00 0.00 450 LEU A CA 11
ATOM 17354 C C . LEU A 1 93 ? 18.353 42.403 3.045 1.00 0.00 450 LEU A C 11
ATOM 17355 O O . LEU A 1 93 ? 19.279 42.396 3.857 1.00 0.00 450 LEU A O 11
ATOM 17371 N N . HIS A 1 94 ? 17.579 41.345 2.823 1.00 0.00 451 HIS A N 11
ATOM 17372 C CA . HIS A 1 94 ? 17.779 40.088 3.535 1.00 0.00 451 HIS A CA 11
ATOM 17373 C C . HIS A 1 94 ? 19.169 39.523 3.261 1.00 0.00 451 HIS A C 11
ATOM 17374 O O . HIS A 1 94 ? 19.882 39.127 4.182 1.00 0.00 451 HIS A O 11
ATOM 17388 N N . MET A 1 95 ? 19.548 39.488 1.987 1.00 0.00 452 MET A N 11
ATOM 17389 C CA . MET A 1 95 ? 20.853 38.972 1.592 1.00 0.00 452 MET A CA 11
ATOM 17390 C C . MET A 1 95 ? 21.945 39.482 2.526 1.00 0.00 452 MET A C 11
ATOM 17391 O O . MET A 1 95 ? 22.789 38.714 2.990 1.00 0.00 452 MET A O 11
ATOM 17405 N N . LYS A 1 96 ? 21.924 40.782 2.799 1.00 0.00 453 LYS A N 11
ATOM 17406 C CA . LYS A 1 96 ? 22.912 41.396 3.679 1.00 0.00 453 LYS A CA 11
ATOM 17407 C C . LYS A 1 96 ? 23.213 40.494 4.871 1.00 0.00 453 LYS A C 11
ATOM 17408 O O . LYS A 1 96 ? 24.373 40.296 5.235 1.00 0.00 453 LYS A O 11
ATOM 17427 N N . ARG A 1 97 ? 22.163 39.948 5.475 1.00 0.00 454 ARG A N 11
ATOM 17428 C CA . ARG A 1 97 ? 22.316 39.066 6.626 1.00 0.00 454 ARG A CA 11
ATOM 17429 C C . ARG A 1 97 ? 23.320 37.956 6.331 1.00 0.00 454 ARG A C 11
ATOM 17430 O O . ARG A 1 97 ? 24.158 37.623 7.170 1.00 0.00 454 ARG A O 11
ATOM 17451 N N . HIS A 1 98 ? 23.230 37.386 5.133 1.00 0.00 455 HIS A N 11
ATOM 17452 C CA . HIS A 1 98 ? 24.130 36.313 4.727 1.00 0.00 455 HIS A CA 11
ATOM 17453 C C . HIS A 1 98 ? 25.577 36.796 4.708 1.00 0.00 455 HIS A C 11
ATOM 17454 O O . HIS A 1 98 ? 26.433 36.248 5.402 1.00 0.00 455 HIS A O 11
ATOM 17468 N N . GLN A 1 99 ? 25.842 37.825 3.909 1.00 0.00 456 GLN A N 11
ATOM 17469 C CA . GLN A 1 99 ? 27.186 38.380 3.800 1.00 0.00 456 GLN A CA 11
ATOM 17470 C C . GLN A 1 99 ? 27.913 38.314 5.139 1.00 0.00 456 GLN A C 11
ATOM 17471 O O . GLN A 1 99 ? 27.522 38.974 6.101 1.00 0.00 456 GLN A O 11
ATOM 17485 N N . ASN A 1 100 ? 28.972 37.513 5.193 1.00 0.00 457 ASN A N 11
ATOM 17486 C CA . ASN A 1 100 ? 29.754 37.361 6.415 1.00 0.00 457 ASN A CA 11
ATOM 17487 C C . ASN A 1 100 ? 31.245 37.504 6.129 1.00 0.00 457 ASN A C 11
ATOM 17488 O O . ASN A 1 100 ? 31.654 37.668 4.979 1.00 0.00 457 ASN A O 11
ATOM 17502 N N . GLY A 1 1 ? 67.801 5.719 36.989 1.00 0.00 358 GLY A N 12
ATOM 17503 C CA . GLY A 1 1 ? 66.745 4.749 36.767 1.00 0.00 358 GLY A CA 12
ATOM 17504 C C . GLY A 1 1 ? 65.889 5.089 35.563 1.00 0.00 358 GLY A C 12
ATOM 17505 O O . GLY A 1 1 ? 66.144 6.073 34.870 1.00 0.00 358 GLY A O 12
ATOM 17509 N N . SER A 1 2 ? 64.871 4.272 35.313 1.00 0.00 359 SER A N 12
ATOM 17510 C CA . SER A 1 2 ? 63.977 4.488 34.181 1.00 0.00 359 SER A CA 12
ATOM 17511 C C . SER A 1 2 ? 62.805 3.513 34.221 1.00 0.00 359 SER A C 12
ATOM 17512 O O . SER A 1 2 ? 62.836 2.516 34.942 1.00 0.00 359 SER A O 12
ATOM 17520 N N . SER A 1 3 ? 61.770 3.809 33.441 1.00 0.00 360 SER A N 12
ATOM 17521 C CA . SER A 1 3 ? 60.585 2.961 33.389 1.00 0.00 360 SER A CA 12
ATOM 17522 C C . SER A 1 3 ? 59.830 3.163 32.078 1.00 0.00 360 SER A C 12
ATOM 17523 O O . SER A 1 3 ? 60.201 4.002 31.258 1.00 0.00 360 SER A O 12
ATOM 17531 N N . GLY A 1 4 ? 58.768 2.386 31.889 1.00 0.00 361 GLY A N 12
ATOM 17532 C CA . GLY A 1 4 ? 57.977 2.494 30.677 1.00 0.00 361 GLY A CA 12
ATOM 17533 C C . GLY A 1 4 ? 56.568 1.964 30.855 1.00 0.00 361 GLY A C 12
ATOM 17534 O O . GLY A 1 4 ? 56.249 1.361 31.880 1.00 0.00 361 GLY A O 12
ATOM 17538 N N . SER A 1 5 ? 55.721 2.191 29.856 1.00 0.00 362 SER A N 12
ATOM 17539 C CA . SER A 1 5 ? 54.336 1.737 29.909 1.00 0.00 362 SER A CA 12
ATOM 17540 C C . SER A 1 5 ? 53.745 1.631 28.507 1.00 0.00 362 SER A C 12
ATOM 17541 O O . SER A 1 5 ? 54.369 2.034 27.526 1.00 0.00 362 SER A O 12
ATOM 17549 N N . SER A 1 6 ? 52.536 1.083 28.421 1.00 0.00 363 SER A N 12
ATOM 17550 C CA . SER A 1 6 ? 51.861 0.919 27.139 1.00 0.00 363 SER A CA 12
ATOM 17551 C C . SER A 1 6 ? 50.447 0.382 27.335 1.00 0.00 363 SER A C 12
ATOM 17552 O O . SER A 1 6 ? 50.021 0.118 28.459 1.00 0.00 363 SER A O 12
ATOM 17560 N N . GLY A 1 7 ? 49.723 0.221 26.231 1.00 0.00 364 GLY A N 12
ATOM 17561 C CA . GLY A 1 7 ? 48.365 -0.285 26.302 1.00 0.00 364 GLY A CA 12
ATOM 17562 C C . GLY A 1 7 ? 47.654 -0.226 24.964 1.00 0.00 364 GLY A C 12
ATOM 17563 O O . GLY A 1 7 ? 47.866 0.685 24.164 1.00 0.00 364 GLY A O 12
ATOM 17567 N N . PRO A 1 8 ? 46.789 -1.218 24.706 1.00 0.00 365 PRO A N 12
ATOM 17568 C CA . PRO A 1 8 ? 46.028 -1.299 23.455 1.00 0.00 365 PRO A CA 12
ATOM 17569 C C . PRO A 1 8 ? 44.963 -0.212 23.353 1.00 0.00 365 PRO A C 12
ATOM 17570 O O . PRO A 1 8 ? 44.724 0.527 24.309 1.00 0.00 365 PRO A O 12
ATOM 17581 N N . ASP A 1 9 ? 44.328 -0.120 22.191 1.00 0.00 366 ASP A N 12
ATOM 17582 C CA . ASP A 1 9 ? 43.287 0.876 21.964 1.00 0.00 366 ASP A CA 12
ATOM 17583 C C . ASP A 1 9 ? 42.216 0.339 21.021 1.00 0.00 366 ASP A C 12
ATOM 17584 O O . ASP A 1 9 ? 42.525 -0.268 19.994 1.00 0.00 366 ASP A O 12
ATOM 17593 N N . LEU A 1 10 ? 40.956 0.565 21.375 1.00 0.00 367 LEU A N 12
ATOM 17594 C CA . LEU A 1 10 ? 39.838 0.102 20.560 1.00 0.00 367 LEU A CA 12
ATOM 17595 C C . LEU A 1 10 ? 38.660 1.068 20.652 1.00 0.00 367 LEU A C 12
ATOM 17596 O O . LEU A 1 10 ? 38.574 1.868 21.583 1.00 0.00 367 LEU A O 12
ATOM 17612 N N . GLU A 1 11 ? 37.756 0.985 19.681 1.00 0.00 368 GLU A N 12
ATOM 17613 C CA . GLU A 1 11 ? 36.583 1.851 19.655 1.00 0.00 368 GLU A CA 12
ATOM 17614 C C . GLU A 1 11 ? 35.304 1.031 19.520 1.00 0.00 368 GLU A C 12
ATOM 17615 O O . GLU A 1 11 ? 34.408 1.378 18.750 1.00 0.00 368 GLU A O 12
ATOM 17627 N N . LYS A 1 12 ? 35.225 -0.060 20.274 1.00 0.00 369 LYS A N 12
ATOM 17628 C CA . LYS A 1 12 ? 34.057 -0.932 20.241 1.00 0.00 369 LYS A CA 12
ATOM 17629 C C . LYS A 1 12 ? 33.316 -0.899 21.574 1.00 0.00 369 LYS A C 12
ATOM 17630 O O . LYS A 1 12 ? 33.934 -0.813 22.636 1.00 0.00 369 LYS A O 12
ATOM 17649 N N . ARG A 1 13 ? 31.991 -0.971 21.512 1.00 0.00 370 ARG A N 12
ATOM 17650 C CA . ARG A 1 13 ? 31.167 -0.950 22.714 1.00 0.00 370 ARG A CA 12
ATOM 17651 C C . ARG A 1 13 ? 30.198 -2.129 22.730 1.00 0.00 370 ARG A C 12
ATOM 17652 O O . ARG A 1 13 ? 30.275 -2.998 23.598 1.00 0.00 370 ARG A O 12
ATOM 17673 N N . ARG A 1 14 ? 29.285 -2.151 21.763 1.00 0.00 371 ARG A N 12
ATOM 17674 C CA . ARG A 1 14 ? 28.300 -3.221 21.667 1.00 0.00 371 ARG A CA 12
ATOM 17675 C C . ARG A 1 14 ? 27.538 -3.141 20.348 1.00 0.00 371 ARG A C 12
ATOM 17676 O O . ARG A 1 14 ? 27.592 -2.129 19.649 1.00 0.00 371 ARG A O 12
ATOM 17697 N N . ILE A 1 15 ? 26.830 -4.215 20.014 1.00 0.00 372 ILE A N 12
ATOM 17698 C CA . ILE A 1 15 ? 26.057 -4.266 18.779 1.00 0.00 372 ILE A CA 12
ATOM 17699 C C . ILE A 1 15 ? 24.562 -4.172 19.062 1.00 0.00 372 ILE A C 12
ATOM 17700 O O . ILE A 1 15 ? 24.078 -4.679 20.074 1.00 0.00 372 ILE A O 12
ATOM 17716 N N . HIS A 1 16 ? 23.834 -3.521 18.160 1.00 0.00 373 HIS A N 12
ATOM 17717 C CA . HIS A 1 16 ? 22.392 -3.363 18.311 1.00 0.00 373 HIS A CA 12
ATOM 17718 C C . HIS A 1 16 ? 21.680 -3.571 16.978 1.00 0.00 373 HIS A C 12
ATOM 17719 O O . HIS A 1 16 ? 21.749 -2.725 16.087 1.00 0.00 373 HIS A O 12
ATOM 17733 N N . TYR A 1 17 ? 20.996 -4.703 16.849 1.00 0.00 374 TYR A N 12
ATOM 17734 C CA . TYR A 1 17 ? 20.274 -5.024 15.624 1.00 0.00 374 TYR A CA 12
ATOM 17735 C C . TYR A 1 17 ? 18.850 -4.479 15.672 1.00 0.00 374 TYR A C 12
ATOM 17736 O O . TYR A 1 17 ? 18.103 -4.742 16.615 1.00 0.00 374 TYR A O 12
ATOM 17754 N N . CYS A 1 18 ? 18.479 -3.718 14.648 1.00 0.00 375 CYS A N 12
ATOM 17755 C CA . CYS A 1 18 ? 17.145 -3.134 14.571 1.00 0.00 375 CYS A CA 12
ATOM 17756 C C . CYS A 1 18 ? 16.075 -4.186 14.849 1.00 0.00 375 CYS A C 12
ATOM 17757 O O . CYS A 1 18 ? 16.063 -5.252 14.234 1.00 0.00 375 CYS A O 12
ATOM 17764 N N . ASP A 1 19 ? 15.178 -3.877 15.780 1.00 0.00 376 ASP A N 12
ATOM 17765 C CA . ASP A 1 19 ? 14.103 -4.794 16.139 1.00 0.00 376 ASP A CA 12
ATOM 17766 C C . ASP A 1 19 ? 12.948 -4.692 15.148 1.00 0.00 376 ASP A C 12
ATOM 17767 O O . ASP A 1 19 ? 11.780 -4.696 15.538 1.00 0.00 376 ASP A O 12
ATOM 17776 N N . TYR A 1 20 ? 13.282 -4.601 13.866 1.00 0.00 377 TYR A N 12
ATOM 17777 C CA . TYR A 1 20 ? 12.273 -4.495 12.819 1.00 0.00 377 TYR A CA 12
ATOM 17778 C C . TYR A 1 20 ? 12.353 -5.681 11.862 1.00 0.00 377 TYR A C 12
ATOM 17779 O O . TYR A 1 20 ? 13.433 -6.149 11.503 1.00 0.00 377 TYR A O 12
ATOM 17797 N N . PRO A 1 21 ? 11.182 -6.179 11.440 1.00 0.00 378 PRO A N 12
ATOM 17798 C CA . PRO A 1 21 ? 11.091 -7.316 10.519 1.00 0.00 378 PRO A CA 12
ATOM 17799 C C . PRO A 1 21 ? 11.559 -6.961 9.112 1.00 0.00 378 PRO A C 12
ATOM 17800 O O . PRO A 1 21 ? 11.066 -6.012 8.504 1.00 0.00 378 PRO A O 12
ATOM 17811 N N . GLY A 1 22 ? 12.515 -7.730 8.599 1.00 0.00 379 GLY A N 12
ATOM 17812 C CA . GLY A 1 22 ? 13.034 -7.481 7.267 1.00 0.00 379 GLY A CA 12
ATOM 17813 C C . GLY A 1 22 ? 14.231 -6.551 7.276 1.00 0.00 379 GLY A C 12
ATOM 17814 O O . GLY A 1 22 ? 15.201 -6.769 6.550 1.00 0.00 379 GLY A O 12
ATOM 17818 N N . CYS A 1 23 ? 14.164 -5.510 8.099 1.00 0.00 380 CYS A N 12
ATOM 17819 C CA . CYS A 1 23 ? 15.249 -4.541 8.198 1.00 0.00 380 CYS A CA 12
ATOM 17820 C C . CYS A 1 23 ? 16.573 -5.238 8.498 1.00 0.00 380 CYS A C 12
ATOM 17821 O O . CYS A 1 23 ? 16.648 -6.107 9.367 1.00 0.00 380 CYS A O 12
ATOM 17828 N N . THR A 1 24 ? 17.618 -4.849 7.773 1.00 0.00 381 THR A N 12
ATOM 17829 C CA . THR A 1 24 ? 18.939 -5.435 7.960 1.00 0.00 381 THR A CA 12
ATOM 17830 C C . THR A 1 24 ? 19.973 -4.366 8.292 1.00 0.00 381 THR A C 12
ATOM 17831 O O . THR A 1 24 ? 21.088 -4.383 7.771 1.00 0.00 381 THR A O 12
ATOM 17842 N N . LYS A 1 25 ? 19.597 -3.435 9.162 1.00 0.00 382 LYS A N 12
ATOM 17843 C CA . LYS A 1 25 ? 20.492 -2.358 9.566 1.00 0.00 382 LYS A CA 12
ATOM 17844 C C . LYS A 1 25 ? 20.876 -2.491 11.037 1.00 0.00 382 LYS A C 12
ATOM 17845 O O . LYS A 1 25 ? 20.069 -2.917 11.863 1.00 0.00 382 LYS A O 12
ATOM 17864 N N . VAL A 1 26 ? 22.112 -2.123 11.357 1.00 0.00 383 VAL A N 12
ATOM 17865 C CA . VAL A 1 26 ? 22.602 -2.200 12.728 1.00 0.00 383 VAL A CA 12
ATOM 17866 C C . VAL A 1 26 ? 23.450 -0.982 13.077 1.00 0.00 383 VAL A C 12
ATOM 17867 O O . VAL A 1 26 ? 24.146 -0.431 12.224 1.00 0.00 383 VAL A O 12
ATOM 17880 N N . TYR A 1 27 ? 23.387 -0.566 14.337 1.00 0.00 384 TYR A N 12
ATOM 17881 C CA . TYR A 1 27 ? 24.147 0.589 14.800 1.00 0.00 384 TYR A CA 12
ATOM 17882 C C . TYR A 1 27 ? 24.912 0.261 16.079 1.00 0.00 384 TYR A C 12
ATOM 17883 O O . TYR A 1 27 ? 24.315 0.023 17.130 1.00 0.00 384 TYR A O 12
ATOM 17901 N N . THR A 1 28 ? 26.237 0.250 15.983 1.00 0.00 385 THR A N 12
ATOM 17902 C CA . THR A 1 28 ? 27.085 -0.049 17.130 1.00 0.00 385 THR A CA 12
ATOM 17903 C C . THR A 1 28 ? 26.605 0.687 18.375 1.00 0.00 385 THR A C 12
ATOM 17904 O O . THR A 1 28 ? 26.674 0.161 19.486 1.00 0.00 385 THR A O 12
ATOM 17915 N N . LYS A 1 29 ? 26.116 1.908 18.183 1.00 0.00 386 LYS A N 12
ATOM 17916 C CA . LYS A 1 29 ? 25.622 2.718 19.291 1.00 0.00 386 LYS A CA 12
ATOM 17917 C C . LYS A 1 29 ? 24.098 2.692 19.345 1.00 0.00 386 LYS A C 12
ATOM 17918 O O . LYS A 1 29 ? 23.428 2.817 18.320 1.00 0.00 386 LYS A O 12
ATOM 17937 N N . SER A 1 30 ? 23.556 2.529 20.548 1.00 0.00 387 SER A N 12
ATOM 17938 C CA . SER A 1 30 ? 22.110 2.485 20.736 1.00 0.00 387 SER A CA 12
ATOM 17939 C C . SER A 1 30 ? 21.478 3.834 20.408 1.00 0.00 387 SER A C 12
ATOM 17940 O O . SER A 1 30 ? 20.514 3.912 19.647 1.00 0.00 387 SER A O 12
ATOM 17948 N N . SER A 1 31 ? 22.029 4.895 20.989 1.00 0.00 388 SER A N 12
ATOM 17949 C CA . SER A 1 31 ? 21.518 6.242 20.763 1.00 0.00 388 SER A CA 12
ATOM 17950 C C . SER A 1 31 ? 21.222 6.470 19.284 1.00 0.00 388 SER A C 12
ATOM 17951 O O . SER A 1 31 ? 20.106 6.834 18.911 1.00 0.00 388 SER A O 12
ATOM 17959 N N . HIS A 1 32 ? 22.230 6.252 18.445 1.00 0.00 389 HIS A N 12
ATOM 17960 C CA . HIS A 1 32 ? 22.078 6.433 17.005 1.00 0.00 389 HIS A CA 12
ATOM 17961 C C . HIS A 1 32 ? 20.883 5.643 16.482 1.00 0.00 389 HIS A C 12
ATOM 17962 O O . HIS A 1 32 ? 20.031 6.182 15.774 1.00 0.00 389 HIS A O 12
ATOM 17976 N N . LEU A 1 33 ? 20.826 4.363 16.832 1.00 0.00 390 LEU A N 12
ATOM 17977 C CA . LEU A 1 33 ? 19.735 3.498 16.397 1.00 0.00 390 LEU A CA 12
ATOM 17978 C C . LEU A 1 33 ? 18.385 4.177 16.604 1.00 0.00 390 LEU A C 12
ATOM 17979 O O . LEU A 1 33 ? 17.601 4.324 15.666 1.00 0.00 390 LEU A O 12
ATOM 17995 N N . LYS A 1 34 ? 18.122 4.593 17.838 1.00 0.00 391 LYS A N 12
ATOM 17996 C CA . LYS A 1 34 ? 16.868 5.261 18.169 1.00 0.00 391 LYS A CA 12
ATOM 17997 C C . LYS A 1 34 ? 16.406 6.152 17.020 1.00 0.00 391 LYS A C 12
ATOM 17998 O O . LYS A 1 34 ? 15.249 6.095 16.606 1.00 0.00 391 LYS A O 12
ATOM 18017 N N . ALA A 1 35 ? 17.319 6.972 16.509 1.00 0.00 392 ALA A N 12
ATOM 18018 C CA . ALA A 1 35 ? 17.005 7.871 15.406 1.00 0.00 392 ALA A CA 12
ATOM 18019 C C . ALA A 1 35 ? 16.498 7.097 14.194 1.00 0.00 392 ALA A C 12
ATOM 18020 O O . ALA A 1 35 ? 15.534 7.503 13.543 1.00 0.00 392 ALA A O 12
ATOM 18027 N N . HIS A 1 36 ? 17.153 5.979 13.895 1.00 0.00 393 HIS A N 12
ATOM 18028 C CA . HIS A 1 36 ? 16.768 5.148 12.760 1.00 0.00 393 HIS A CA 12
ATOM 18029 C C . HIS A 1 36 ? 15.331 4.657 12.909 1.00 0.00 393 HIS A C 12
ATOM 18030 O O . HIS A 1 36 ? 14.499 4.862 12.024 1.00 0.00 393 HIS A O 12
ATOM 18044 N N . LEU A 1 37 ? 15.047 4.007 14.032 1.00 0.00 394 LEU A N 12
ATOM 18045 C CA . LEU A 1 37 ? 13.710 3.486 14.297 1.00 0.00 394 LEU A CA 12
ATOM 18046 C C . LEU A 1 37 ? 12.640 4.442 13.780 1.00 0.00 394 LEU A C 12
ATOM 18047 O O . LEU A 1 37 ? 11.633 4.016 13.215 1.00 0.00 394 LEU A O 12
ATOM 18063 N N . ARG A 1 38 ? 12.867 5.737 13.976 1.00 0.00 395 ARG A N 12
ATOM 18064 C CA . ARG A 1 38 ? 11.923 6.754 13.529 1.00 0.00 395 ARG A CA 12
ATOM 18065 C C . ARG A 1 38 ? 11.337 6.391 12.167 1.00 0.00 395 ARG A C 12
ATOM 18066 O O . ARG A 1 38 ? 10.119 6.308 12.005 1.00 0.00 395 ARG A O 12
ATOM 18087 N N . THR A 1 39 ? 12.212 6.175 11.190 1.00 0.00 396 THR A N 12
ATOM 18088 C CA . THR A 1 39 ? 11.782 5.822 9.843 1.00 0.00 396 THR A CA 12
ATOM 18089 C C . THR A 1 39 ? 10.663 4.788 9.876 1.00 0.00 396 THR A C 12
ATOM 18090 O O . THR A 1 39 ? 9.659 4.922 9.176 1.00 0.00 396 THR A O 12
ATOM 18101 N N . HIS A 1 40 ? 10.842 3.756 10.695 1.00 0.00 397 HIS A N 12
ATOM 18102 C CA . HIS A 1 40 ? 9.845 2.698 10.820 1.00 0.00 397 HIS A CA 12
ATOM 18103 C C . HIS A 1 40 ? 8.560 3.233 11.444 1.00 0.00 397 HIS A C 12
ATOM 18104 O O . HIS A 1 40 ? 7.463 2.986 10.942 1.00 0.00 397 HIS A O 12
ATOM 18118 N N . THR A 1 41 ? 8.703 3.967 12.543 1.00 0.00 398 THR A N 12
ATOM 18119 C CA . THR A 1 41 ? 7.554 4.536 13.237 1.00 0.00 398 THR A CA 12
ATOM 18120 C C . THR A 1 41 ? 7.364 6.004 12.875 1.00 0.00 398 THR A C 12
ATOM 18121 O O . THR A 1 41 ? 7.989 6.885 13.465 1.00 0.00 398 THR A O 12
ATOM 18132 N N . GLY A 1 42 ? 6.497 6.261 11.900 1.00 0.00 399 GLY A N 12
ATOM 18133 C CA . GLY A 1 42 ? 6.240 7.625 11.477 1.00 0.00 399 GLY A CA 12
ATOM 18134 C C . GLY A 1 42 ? 4.888 7.780 10.809 1.00 0.00 399 GLY A C 12
ATOM 18135 O O . GLY A 1 42 ? 4.088 6.845 10.790 1.00 0.00 399 GLY A O 12
ATOM 18139 N N . GLU A 1 43 ? 4.632 8.964 10.262 1.00 0.00 400 GLU A N 12
ATOM 18140 C CA . GLU A 1 43 ? 3.365 9.238 9.593 1.00 0.00 400 GLU A CA 12
ATOM 18141 C C . GLU A 1 43 ? 3.561 9.354 8.084 1.00 0.00 400 GLU A C 12
ATOM 18142 O O . GLU A 1 43 ? 2.953 8.616 7.309 1.00 0.00 400 GLU A O 12
ATOM 18154 N N . LYS A 1 44 ? 4.414 10.287 7.674 1.00 0.00 401 LYS A N 12
ATOM 18155 C CA . LYS A 1 44 ? 4.693 10.501 6.259 1.00 0.00 401 LYS A CA 12
ATOM 18156 C C . LYS A 1 44 ? 3.433 10.305 5.421 1.00 0.00 401 LYS A C 12
ATOM 18157 O O . LYS A 1 44 ? 3.405 9.519 4.474 1.00 0.00 401 LYS A O 12
ATOM 18176 N N . PRO A 1 45 ? 2.366 11.036 5.776 1.00 0.00 402 PRO A N 12
ATOM 18177 C CA . PRO A 1 45 ? 1.085 10.961 5.068 1.00 0.00 402 PRO A CA 12
ATOM 18178 C C . PRO A 1 45 ? 1.158 11.567 3.670 1.00 0.00 402 PRO A C 12
ATOM 18179 O O . PRO A 1 45 ? 0.345 11.250 2.802 1.00 0.00 402 PRO A O 12
ATOM 18190 N N . TYR A 1 46 ? 2.138 12.439 3.460 1.00 0.00 403 TYR A N 12
ATOM 18191 C CA . TYR A 1 46 ? 2.316 13.091 2.168 1.00 0.00 403 TYR A CA 12
ATOM 18192 C C . TYR A 1 46 ? 2.962 12.142 1.163 1.00 0.00 403 TYR A C 12
ATOM 18193 O O . TYR A 1 46 ? 4.108 11.725 1.332 1.00 0.00 403 TYR A O 12
ATOM 18211 N N . LYS A 1 47 ? 2.217 11.804 0.116 1.00 0.00 404 LYS A N 12
ATOM 18212 C CA . LYS A 1 47 ? 2.715 10.905 -0.919 1.00 0.00 404 LYS A CA 12
ATOM 18213 C C . LYS A 1 47 ? 2.797 11.618 -2.265 1.00 0.00 404 LYS A C 12
ATOM 18214 O O . LYS A 1 47 ? 1.954 12.455 -2.588 1.00 0.00 404 LYS A O 12
ATOM 18233 N N . CYS A 1 48 ? 3.817 11.281 -3.047 1.00 0.00 405 CYS A N 12
ATOM 18234 C CA . CYS A 1 48 ? 4.009 11.887 -4.359 1.00 0.00 405 CYS A CA 12
ATOM 18235 C C . CYS A 1 48 ? 2.966 11.380 -5.351 1.00 0.00 405 CYS A C 12
ATOM 18236 O O . CYS A 1 48 ? 2.872 10.180 -5.612 1.00 0.00 405 CYS A O 12
ATOM 18243 N N . THR A 1 49 ? 2.183 12.303 -5.901 1.00 0.00 406 THR A N 12
ATOM 18244 C CA . THR A 1 49 ? 1.147 11.951 -6.863 1.00 0.00 406 THR A CA 12
ATOM 18245 C C . THR A 1 49 ? 1.735 11.741 -8.254 1.00 0.00 406 THR A C 12
ATOM 18246 O O . THR A 1 49 ? 1.162 12.175 -9.253 1.00 0.00 406 THR A O 12
ATOM 18257 N N . TRP A 1 50 ? 2.882 11.073 -8.311 1.00 0.00 407 TRP A N 12
ATOM 18258 C CA . TRP A 1 50 ? 3.548 10.805 -9.580 1.00 0.00 407 TRP A CA 12
ATOM 18259 C C . TRP A 1 50 ? 3.440 9.330 -9.951 1.00 0.00 407 TRP A C 12
ATOM 18260 O O . TRP A 1 50 ? 3.487 8.459 -9.084 1.00 0.00 407 TRP A O 12
ATOM 18281 N N . GLU A 1 51 ? 3.295 9.059 -11.244 1.00 0.00 408 GLU A N 12
ATOM 18282 C CA . GLU A 1 51 ? 3.180 7.688 -11.728 1.00 0.00 408 GLU A CA 12
ATOM 18283 C C . GLU A 1 51 ? 4.474 6.915 -11.487 1.00 0.00 408 GLU A C 12
ATOM 18284 O O . GLU A 1 51 ? 5.529 7.271 -12.010 1.00 0.00 408 GLU A O 12
ATOM 18296 N N . GLY A 1 52 ? 4.383 5.855 -10.690 1.00 0.00 409 GLY A N 12
ATOM 18297 C CA . GLY A 1 52 ? 5.553 5.049 -10.392 1.00 0.00 409 GLY A CA 12
ATOM 18298 C C . GLY A 1 52 ? 6.163 5.388 -9.047 1.00 0.00 409 GLY A C 12
ATOM 18299 O O . GLY A 1 52 ? 6.443 4.499 -8.242 1.00 0.00 409 GLY A O 12
ATOM 18303 N N . CYS A 1 53 ? 6.373 6.677 -8.802 1.00 0.00 410 CYS A N 12
ATOM 18304 C CA . CYS A 1 53 ? 6.957 7.132 -7.546 1.00 0.00 410 CYS A CA 12
ATOM 18305 C C . CYS A 1 53 ? 6.088 6.719 -6.361 1.00 0.00 410 CYS A C 12
ATOM 18306 O O . CYS A 1 53 ? 4.961 7.191 -6.210 1.00 0.00 410 CYS A O 12
ATOM 18313 N N . ASP A 1 54 ? 6.621 5.836 -5.524 1.00 0.00 411 ASP A N 12
ATOM 18314 C CA . ASP A 1 54 ? 5.896 5.360 -4.351 1.00 0.00 411 ASP A CA 12
ATOM 18315 C C . ASP A 1 54 ? 6.556 5.853 -3.067 1.00 0.00 411 ASP A C 12
ATOM 18316 O O . ASP A 1 54 ? 6.559 5.155 -2.053 1.00 0.00 411 ASP A O 12
ATOM 18325 N N . TRP A 1 55 ? 7.113 7.057 -3.119 1.00 0.00 412 TRP A N 12
ATOM 18326 C CA . TRP A 1 55 ? 7.777 7.642 -1.960 1.00 0.00 412 TRP A CA 12
ATOM 18327 C C . TRP A 1 55 ? 6.787 8.421 -1.101 1.00 0.00 412 TRP A C 12
ATOM 18328 O O . TRP A 1 55 ? 5.611 8.538 -1.445 1.00 0.00 412 TRP A O 12
ATOM 18349 N N . ARG A 1 56 ? 7.271 8.954 0.016 1.00 0.00 413 ARG A N 12
ATOM 18350 C CA . ARG A 1 56 ? 6.427 9.722 0.924 1.00 0.00 413 ARG A CA 12
ATOM 18351 C C . ARG A 1 56 ? 7.274 10.596 1.845 1.00 0.00 413 ARG A C 12
ATOM 18352 O O . ARG A 1 56 ? 8.410 10.252 2.172 1.00 0.00 413 ARG A O 12
ATOM 18373 N N . PHE A 1 57 ? 6.713 11.727 2.259 1.00 0.00 414 PHE A N 12
ATOM 18374 C CA . PHE A 1 57 ? 7.416 12.651 3.140 1.00 0.00 414 PHE A CA 12
ATOM 18375 C C . PHE A 1 57 ? 6.551 13.023 4.341 1.00 0.00 414 PHE A C 12
ATOM 18376 O O . PHE A 1 57 ? 5.345 12.777 4.350 1.00 0.00 414 PHE A O 12
ATOM 18393 N N . ALA A 1 58 ? 7.177 13.615 5.353 1.00 0.00 415 ALA A N 12
ATOM 18394 C CA . ALA A 1 58 ? 6.465 14.022 6.558 1.00 0.00 415 ALA A CA 12
ATOM 18395 C C . ALA A 1 58 ? 5.907 15.434 6.416 1.00 0.00 415 ALA A C 12
ATOM 18396 O O . ALA A 1 58 ? 4.759 15.697 6.774 1.00 0.00 415 ALA A O 12
ATOM 18403 N N . ARG A 1 59 ? 6.726 16.339 5.891 1.00 0.00 416 ARG A N 12
ATOM 18404 C CA . ARG A 1 59 ? 6.315 17.725 5.704 1.00 0.00 416 ARG A CA 12
ATOM 18405 C C . ARG A 1 59 ? 5.969 17.997 4.242 1.00 0.00 416 ARG A C 12
ATOM 18406 O O . ARG A 1 59 ? 6.652 17.524 3.334 1.00 0.00 416 ARG A O 12
ATOM 18427 N N . SER A 1 60 ? 4.902 18.760 4.024 1.00 0.00 417 SER A N 12
ATOM 18428 C CA . SER A 1 60 ? 4.463 19.091 2.674 1.00 0.00 417 SER A CA 12
ATOM 18429 C C . SER A 1 60 ? 5.610 19.678 1.857 1.00 0.00 417 SER A C 12
ATOM 18430 O O . SER A 1 60 ? 5.848 19.274 0.719 1.00 0.00 417 SER A O 12
ATOM 18438 N N . ASP A 1 61 ? 6.318 20.635 2.448 1.00 0.00 418 ASP A N 12
ATOM 18439 C CA . ASP A 1 61 ? 7.442 21.279 1.777 1.00 0.00 418 ASP A CA 12
ATOM 18440 C C . ASP A 1 61 ? 8.358 20.242 1.136 1.00 0.00 418 ASP A C 12
ATOM 18441 O O . ASP A 1 61 ? 8.605 20.279 -0.069 1.00 0.00 418 ASP A O 12
ATOM 18450 N N . GLU A 1 62 ? 8.860 19.318 1.950 1.00 0.00 419 GLU A N 12
ATOM 18451 C CA . GLU A 1 62 ? 9.751 18.273 1.461 1.00 0.00 419 GLU A CA 12
ATOM 18452 C C . GLU A 1 62 ? 9.235 17.687 0.150 1.00 0.00 419 GLU A C 12
ATOM 18453 O O . GLU A 1 62 ? 9.990 17.518 -0.808 1.00 0.00 419 GLU A O 12
ATOM 18465 N N . LEU A 1 63 ? 7.943 17.378 0.115 1.00 0.00 420 LEU A N 12
ATOM 18466 C CA . LEU A 1 63 ? 7.324 16.811 -1.078 1.00 0.00 420 LEU A CA 12
ATOM 18467 C C . LEU A 1 63 ? 7.428 17.773 -2.256 1.00 0.00 420 LEU A C 12
ATOM 18468 O O . LEU A 1 63 ? 7.896 17.405 -3.334 1.00 0.00 420 LEU A O 12
ATOM 18484 N N . THR A 1 64 ? 6.991 19.011 -2.044 1.00 0.00 421 THR A N 12
ATOM 18485 C CA . THR A 1 64 ? 7.036 20.027 -3.087 1.00 0.00 421 THR A CA 12
ATOM 18486 C C . THR A 1 64 ? 8.397 20.050 -3.774 1.00 0.00 421 THR A C 12
ATOM 18487 O O . THR A 1 64 ? 8.490 19.899 -4.992 1.00 0.00 421 THR A O 12
ATOM 18498 N N . ARG A 1 65 ? 9.450 20.238 -2.985 1.00 0.00 422 ARG A N 12
ATOM 18499 C CA . ARG A 1 65 ? 10.806 20.281 -3.519 1.00 0.00 422 ARG A CA 12
ATOM 18500 C C . ARG A 1 65 ? 11.100 19.040 -4.356 1.00 0.00 422 ARG A C 12
ATOM 18501 O O . ARG A 1 65 ? 11.534 19.142 -5.504 1.00 0.00 422 ARG A O 12
ATOM 18522 N N . HIS A 1 66 ? 10.861 17.869 -3.774 1.00 0.00 423 HIS A N 12
ATOM 18523 C CA . HIS A 1 66 ? 11.101 16.608 -4.467 1.00 0.00 423 HIS A CA 12
ATOM 18524 C C . HIS A 1 66 ? 10.404 16.593 -5.825 1.00 0.00 423 HIS A C 12
ATOM 18525 O O . HIS A 1 66 ? 10.994 16.199 -6.831 1.00 0.00 423 HIS A O 12
ATOM 18539 N N . TYR A 1 67 ? 9.148 17.024 -5.844 1.00 0.00 424 TYR A N 12
ATOM 18540 C CA . TYR A 1 67 ? 8.371 17.058 -7.077 1.00 0.00 424 TYR A CA 12
ATOM 18541 C C . TYR A 1 67 ? 9.100 17.848 -8.160 1.00 0.00 424 TYR A C 12
ATOM 18542 O O . TYR A 1 67 ? 9.160 17.429 -9.316 1.00 0.00 424 TYR A O 12
ATOM 18560 N N . ARG A 1 68 ? 9.654 18.993 -7.775 1.00 0.00 425 ARG A N 12
ATOM 18561 C CA . ARG A 1 68 ? 10.379 19.844 -8.712 1.00 0.00 425 ARG A CA 12
ATOM 18562 C C . ARG A 1 68 ? 11.219 19.005 -9.670 1.00 0.00 425 ARG A C 12
ATOM 18563 O O . ARG A 1 68 ? 11.266 19.273 -10.870 1.00 0.00 425 ARG A O 12
ATOM 18584 N N . LYS A 1 69 ? 11.882 17.987 -9.131 1.00 0.00 426 LYS A N 12
ATOM 18585 C CA . LYS A 1 69 ? 12.720 17.107 -9.936 1.00 0.00 426 LYS A CA 12
ATOM 18586 C C . LYS A 1 69 ? 11.895 16.395 -11.003 1.00 0.00 426 LYS A C 12
ATOM 18587 O O . LYS A 1 69 ? 12.273 16.358 -12.174 1.00 0.00 426 LYS A O 12
ATOM 18606 N N . HIS A 1 70 ? 10.764 15.830 -10.590 1.00 0.00 427 HIS A N 12
ATOM 18607 C CA . HIS A 1 70 ? 9.883 15.121 -11.511 1.00 0.00 427 HIS A CA 12
ATOM 18608 C C . HIS A 1 70 ? 9.569 15.979 -12.733 1.00 0.00 427 HIS A C 12
ATOM 18609 O O . HIS A 1 70 ? 9.713 15.534 -13.872 1.00 0.00 427 HIS A O 12
ATOM 18623 N N . THR A 1 71 ? 9.138 17.213 -12.488 1.00 0.00 428 THR A N 12
ATOM 18624 C CA . THR A 1 71 ? 8.801 18.133 -13.567 1.00 0.00 428 THR A CA 12
ATOM 18625 C C . THR A 1 71 ? 10.056 18.653 -14.257 1.00 0.00 428 THR A C 12
ATOM 18626 O O . THR A 1 71 ? 10.016 19.058 -15.418 1.00 0.00 428 THR A O 12
ATOM 18637 N N . GLY A 1 72 ? 11.173 18.639 -13.535 1.00 0.00 429 GLY A N 12
ATOM 18638 C CA . GLY A 1 72 ? 12.425 19.112 -14.096 1.00 0.00 429 GLY A CA 12
ATOM 18639 C C . GLY A 1 72 ? 13.266 17.987 -14.667 1.00 0.00 429 GLY A C 12
ATOM 18640 O O . GLY A 1 72 ? 12.784 16.867 -14.836 1.00 0.00 429 GLY A O 12
ATOM 18644 N N . ALA A 1 73 ? 14.526 18.285 -14.965 1.00 0.00 430 ALA A N 12
ATOM 18645 C CA . ALA A 1 73 ? 15.436 17.291 -15.520 1.00 0.00 430 ALA A CA 12
ATOM 18646 C C . ALA A 1 73 ? 15.485 16.043 -14.644 1.00 0.00 430 ALA A C 12
ATOM 18647 O O . ALA A 1 73 ? 15.177 16.095 -13.453 1.00 0.00 430 ALA A O 12
ATOM 18654 N N . LYS A 1 74 ? 15.874 14.922 -15.242 1.00 0.00 431 LYS A N 12
ATOM 18655 C CA . LYS A 1 74 ? 15.965 13.660 -14.517 1.00 0.00 431 LYS A CA 12
ATOM 18656 C C . LYS A 1 74 ? 17.392 13.124 -14.534 1.00 0.00 431 LYS A C 12
ATOM 18657 O O . LYS A 1 74 ? 18.208 13.490 -15.380 1.00 0.00 431 LYS A O 12
ATOM 18676 N N . PRO A 1 75 ? 17.703 12.235 -13.579 1.00 0.00 432 PRO A N 12
ATOM 18677 C CA . PRO A 1 75 ? 19.033 11.628 -13.465 1.00 0.00 432 PRO A CA 12
ATOM 18678 C C . PRO A 1 75 ? 19.326 10.656 -14.602 1.00 0.00 432 PRO A C 12
ATOM 18679 O O . PRO A 1 75 ? 20.482 10.448 -14.972 1.00 0.00 432 PRO A O 12
ATOM 18690 N N . PHE A 1 76 ? 18.273 10.063 -15.154 1.00 0.00 433 PHE A N 12
ATOM 18691 C CA . PHE A 1 76 ? 18.418 9.112 -16.250 1.00 0.00 433 PHE A CA 12
ATOM 18692 C C . PHE A 1 76 ? 18.139 9.782 -17.592 1.00 0.00 433 PHE A C 12
ATOM 18693 O O . PHE A 1 76 ? 16.999 10.129 -17.898 1.00 0.00 433 PHE A O 12
ATOM 18710 N N . GLN A 1 77 ? 19.189 9.960 -18.387 1.00 0.00 434 GLN A N 12
ATOM 18711 C CA . GLN A 1 77 ? 19.058 10.590 -19.696 1.00 0.00 434 GLN A CA 12
ATOM 18712 C C . GLN A 1 77 ? 19.678 9.719 -20.784 1.00 0.00 434 GLN A C 12
ATOM 18713 O O . GLN A 1 77 ? 20.765 9.169 -20.608 1.00 0.00 434 GLN A O 12
ATOM 18727 N N . CYS A 1 78 ? 18.979 9.597 -21.907 1.00 0.00 435 CYS A N 12
ATOM 18728 C CA . CYS A 1 78 ? 19.459 8.793 -23.024 1.00 0.00 435 CYS A CA 12
ATOM 18729 C C . CYS A 1 78 ? 20.800 9.315 -23.534 1.00 0.00 435 CYS A C 12
ATOM 18730 O O . CYS A 1 78 ? 21.341 10.285 -23.006 1.00 0.00 435 CYS A O 12
ATOM 18737 N N . GLY A 1 79 ? 21.329 8.664 -24.565 1.00 0.00 436 GLY A N 12
ATOM 18738 C CA . GLY A 1 79 ? 22.601 9.076 -25.129 1.00 0.00 436 GLY A CA 12
ATOM 18739 C C . GLY A 1 79 ? 22.436 9.880 -26.403 1.00 0.00 436 GLY A C 12
ATOM 18740 O O . GLY A 1 79 ? 23.063 10.926 -26.572 1.00 0.00 436 GLY A O 12
ATOM 18744 N N . VAL A 1 80 ? 21.591 9.391 -27.305 1.00 0.00 437 VAL A N 12
ATOM 18745 C CA . VAL A 1 80 ? 21.346 10.071 -28.572 1.00 0.00 437 VAL A CA 12
ATOM 18746 C C . VAL A 1 80 ? 20.261 11.132 -28.425 1.00 0.00 437 VAL A C 12
ATOM 18747 O O . VAL A 1 80 ? 20.549 12.329 -28.391 1.00 0.00 437 VAL A O 12
ATOM 18760 N N . CYS A 1 81 ? 19.013 10.686 -28.337 1.00 0.00 438 CYS A N 12
ATOM 18761 C CA . CYS A 1 81 ? 17.883 11.597 -28.194 1.00 0.00 438 CYS A CA 12
ATOM 18762 C C . CYS A 1 81 ? 17.933 12.318 -26.850 1.00 0.00 438 CYS A C 12
ATOM 18763 O O . CYS A 1 81 ? 17.185 13.266 -26.615 1.00 0.00 438 CYS A O 12
ATOM 18770 N N . ASN A 1 82 ? 18.820 11.861 -25.972 1.00 0.00 439 ASN A N 12
ATOM 18771 C CA . ASN A 1 82 ? 18.968 12.462 -24.652 1.00 0.00 439 ASN A CA 12
ATOM 18772 C C . ASN A 1 82 ? 17.611 12.625 -23.973 1.00 0.00 439 ASN A C 12
ATOM 18773 O O . ASN A 1 82 ? 17.263 13.712 -23.513 1.00 0.00 439 ASN A O 12
ATOM 18784 N N . ARG A 1 83 ? 16.851 11.537 -23.915 1.00 0.00 440 ARG A N 12
ATOM 18785 C CA . ARG A 1 83 ? 15.532 11.559 -23.294 1.00 0.00 440 ARG A CA 12
ATOM 18786 C C . ARG A 1 83 ? 15.648 11.681 -21.777 1.00 0.00 440 ARG A C 12
ATOM 18787 O O . ARG A 1 83 ? 16.738 11.880 -21.242 1.00 0.00 440 ARG A O 12
ATOM 18808 N N . SER A 1 84 ? 14.516 11.561 -21.091 1.00 0.00 441 SER A N 12
ATOM 18809 C CA . SER A 1 84 ? 14.489 11.662 -19.636 1.00 0.00 441 SER A CA 12
ATOM 18810 C C . SER A 1 84 ? 13.588 10.588 -19.033 1.00 0.00 441 SER A C 12
ATOM 18811 O O . SER A 1 84 ? 12.392 10.531 -19.323 1.00 0.00 441 SER A O 12
ATOM 18819 N N . PHE A 1 85 ? 14.170 9.739 -18.193 1.00 0.00 442 PHE A N 12
ATOM 18820 C CA . PHE A 1 85 ? 13.421 8.666 -17.550 1.00 0.00 442 PHE A CA 12
ATOM 18821 C C . PHE A 1 85 ? 13.527 8.765 -16.031 1.00 0.00 442 PHE A C 12
ATOM 18822 O O . PHE A 1 85 ? 14.483 9.328 -15.499 1.00 0.00 442 PHE A O 12
ATOM 18839 N N . SER A 1 86 ? 12.536 8.213 -15.337 1.00 0.00 443 SER A N 12
ATOM 18840 C CA . SER A 1 86 ? 12.514 8.242 -13.880 1.00 0.00 443 SER A CA 12
ATOM 18841 C C . SER A 1 86 ? 13.330 7.090 -13.301 1.00 0.00 443 SER A C 12
ATOM 18842 O O . SER A 1 86 ? 13.872 7.191 -12.200 1.00 0.00 443 SER A O 12
ATOM 18850 N N . ARG A 1 87 ? 13.414 5.997 -14.052 1.00 0.00 444 ARG A N 12
ATOM 18851 C CA . ARG A 1 87 ? 14.163 4.825 -13.614 1.00 0.00 444 ARG A CA 12
ATOM 18852 C C . ARG A 1 87 ? 15.285 4.499 -14.595 1.00 0.00 444 ARG A C 12
ATOM 18853 O O . ARG A 1 87 ? 15.356 5.069 -15.684 1.00 0.00 444 ARG A O 12
ATOM 18874 N N . SER A 1 88 ? 16.160 3.580 -14.201 1.00 0.00 445 SER A N 12
ATOM 18875 C CA . SER A 1 88 ? 17.281 3.181 -15.044 1.00 0.00 445 SER A CA 12
ATOM 18876 C C . SER A 1 88 ? 16.837 2.172 -16.098 1.00 0.00 445 SER A C 12
ATOM 18877 O O . SER A 1 88 ? 16.821 2.471 -17.292 1.00 0.00 445 SER A O 12
ATOM 18885 N N . ASP A 1 89 ? 16.477 0.975 -15.648 1.00 0.00 446 ASP A N 12
ATOM 18886 C CA . ASP A 1 89 ? 16.031 -0.080 -16.551 1.00 0.00 446 ASP A CA 12
ATOM 18887 C C . ASP A 1 89 ? 15.226 0.501 -17.709 1.00 0.00 446 ASP A C 12
ATOM 18888 O O . ASP A 1 89 ? 15.427 0.130 -18.866 1.00 0.00 446 ASP A O 12
ATOM 18897 N N . HIS A 1 90 ? 14.315 1.415 -17.391 1.00 0.00 447 HIS A N 12
ATOM 18898 C CA . HIS A 1 90 ? 13.479 2.047 -18.406 1.00 0.00 447 HIS A CA 12
ATOM 18899 C C . HIS A 1 90 ? 14.329 2.572 -19.559 1.00 0.00 447 HIS A C 12
ATOM 18900 O O . HIS A 1 90 ? 14.100 2.229 -20.719 1.00 0.00 447 HIS A O 12
ATOM 18914 N N . LEU A 1 91 ? 15.309 3.407 -19.232 1.00 0.00 448 LEU A N 12
ATOM 18915 C CA . LEU A 1 91 ? 16.193 3.981 -20.241 1.00 0.00 448 LEU A CA 12
ATOM 18916 C C . LEU A 1 91 ? 16.933 2.886 -21.003 1.00 0.00 448 LEU A C 12
ATOM 18917 O O . LEU A 1 91 ? 16.765 2.737 -22.213 1.00 0.00 448 LEU A O 12
ATOM 18933 N N . ALA A 1 92 ? 17.750 2.121 -20.286 1.00 0.00 449 ALA A N 12
ATOM 18934 C CA . ALA A 1 92 ? 18.511 1.037 -20.894 1.00 0.00 449 ALA A CA 12
ATOM 18935 C C . ALA A 1 92 ? 17.726 0.381 -22.025 1.00 0.00 449 ALA A C 12
ATOM 18936 O O . ALA A 1 92 ? 18.227 0.237 -23.141 1.00 0.00 449 ALA A O 12
ATOM 18943 N N . LEU A 1 93 ? 16.493 -0.016 -21.729 1.00 0.00 450 LEU A N 12
ATOM 18944 C CA . LEU A 1 93 ? 15.638 -0.658 -22.721 1.00 0.00 450 LEU A CA 12
ATOM 18945 C C . LEU A 1 93 ? 15.443 0.242 -23.937 1.00 0.00 450 LEU A C 12
ATOM 18946 O O . LEU A 1 93 ? 15.784 -0.131 -25.059 1.00 0.00 450 LEU A O 12
ATOM 18962 N N . HIS A 1 94 ? 14.893 1.430 -23.705 1.00 0.00 451 HIS A N 12
ATOM 18963 C CA . HIS A 1 94 ? 14.656 2.385 -24.781 1.00 0.00 451 HIS A CA 12
ATOM 18964 C C . HIS A 1 94 ? 15.800 2.362 -25.790 1.00 0.00 451 HIS A C 12
ATOM 18965 O O . HIS A 1 94 ? 15.575 2.426 -26.999 1.00 0.00 451 HIS A O 12
ATOM 18979 N N . MET A 1 95 ? 17.026 2.272 -25.286 1.00 0.00 452 MET A N 12
ATOM 18980 C CA . MET A 1 95 ? 18.205 2.241 -26.144 1.00 0.00 452 MET A CA 12
ATOM 18981 C C . MET A 1 95 ? 17.924 1.461 -27.425 1.00 0.00 452 MET A C 12
ATOM 18982 O O . MET A 1 95 ? 18.268 1.904 -28.521 1.00 0.00 452 MET A O 12
ATOM 18996 N N . LYS A 1 96 ? 17.297 0.299 -27.279 1.00 0.00 453 LYS A N 12
ATOM 18997 C CA . LYS A 1 96 ? 16.969 -0.542 -28.424 1.00 0.00 453 LYS A CA 12
ATOM 18998 C C . LYS A 1 96 ? 16.590 0.308 -29.633 1.00 0.00 453 LYS A C 12
ATOM 18999 O O . LYS A 1 96 ? 17.054 0.061 -30.746 1.00 0.00 453 LYS A O 12
ATOM 19018 N N . ARG A 1 97 ? 15.746 1.309 -29.406 1.00 0.00 454 ARG A N 12
ATOM 19019 C CA . ARG A 1 97 ? 15.306 2.195 -30.477 1.00 0.00 454 ARG A CA 12
ATOM 19020 C C . ARG A 1 97 ? 16.477 2.585 -31.375 1.00 0.00 454 ARG A C 12
ATOM 19021 O O . ARG A 1 97 ? 16.425 2.408 -32.592 1.00 0.00 454 ARG A O 12
ATOM 19042 N N . HIS A 1 98 ? 17.531 3.119 -30.765 1.00 0.00 455 HIS A N 12
ATOM 19043 C CA . HIS A 1 98 ? 18.714 3.535 -31.509 1.00 0.00 455 HIS A CA 12
ATOM 19044 C C . HIS A 1 98 ? 19.560 2.328 -31.904 1.00 0.00 455 HIS A C 12
ATOM 19045 O O . HIS A 1 98 ? 20.006 2.218 -33.046 1.00 0.00 455 HIS A O 12
ATOM 19059 N N . GLN A 1 99 ? 19.776 1.426 -30.952 1.00 0.00 456 GLN A N 12
ATOM 19060 C CA . GLN A 1 99 ? 20.570 0.228 -31.201 1.00 0.00 456 GLN A CA 12
ATOM 19061 C C . GLN A 1 99 ? 20.023 -0.549 -32.394 1.00 0.00 456 GLN A C 12
ATOM 19062 O O . GLN A 1 99 ? 18.990 -1.210 -32.296 1.00 0.00 456 GLN A O 12
ATOM 19076 N N . ASN A 1 100 ? 20.723 -0.464 -33.521 1.00 0.00 457 ASN A N 12
ATOM 19077 C CA . ASN A 1 100 ? 20.306 -1.158 -34.733 1.00 0.00 457 ASN A CA 12
ATOM 19078 C C . ASN A 1 100 ? 20.398 -2.671 -34.553 1.00 0.00 457 ASN A C 12
ATOM 19079 O O . ASN A 1 100 ? 19.939 -3.436 -35.400 1.00 0.00 457 ASN A O 12
ATOM 19093 N N . GLY A 1 1 ? 53.076 -37.809 33.342 1.00 0.00 358 GLY A N 13
ATOM 19094 C CA . GLY A 1 1 ? 52.384 -36.853 32.497 1.00 0.00 358 GLY A CA 13
ATOM 19095 C C . GLY A 1 1 ? 51.965 -35.608 33.254 1.00 0.00 358 GLY A C 13
ATOM 19096 O O . GLY A 1 1 ? 52.231 -35.481 34.449 1.00 0.00 358 GLY A O 13
ATOM 19100 N N . SER A 1 2 ? 51.310 -34.685 32.557 1.00 0.00 359 SER A N 13
ATOM 19101 C CA . SER A 1 2 ? 50.859 -33.441 33.169 1.00 0.00 359 SER A CA 13
ATOM 19102 C C . SER A 1 2 ? 49.678 -32.854 32.401 1.00 0.00 359 SER A C 13
ATOM 19103 O O . SER A 1 2 ? 49.259 -33.396 31.378 1.00 0.00 359 SER A O 13
ATOM 19111 N N . SER A 1 3 ? 49.148 -31.744 32.903 1.00 0.00 360 SER A N 13
ATOM 19112 C CA . SER A 1 3 ? 48.013 -31.084 32.267 1.00 0.00 360 SER A CA 13
ATOM 19113 C C . SER A 1 3 ? 48.041 -29.582 32.529 1.00 0.00 360 SER A C 13
ATOM 19114 O O . SER A 1 3 ? 48.908 -29.081 33.244 1.00 0.00 360 SER A O 13
ATOM 19122 N N . GLY A 1 4 ? 47.084 -28.867 31.945 1.00 0.00 361 GLY A N 13
ATOM 19123 C CA . GLY A 1 4 ? 47.016 -27.429 32.126 1.00 0.00 361 GLY A CA 13
ATOM 19124 C C . GLY A 1 4 ? 45.627 -26.957 32.507 1.00 0.00 361 GLY A C 13
ATOM 19125 O O . GLY A 1 4 ? 44.820 -27.733 33.019 1.00 0.00 361 GLY A O 13
ATOM 19129 N N . SER A 1 5 ? 45.348 -25.682 32.259 1.00 0.00 362 SER A N 13
ATOM 19130 C CA . SER A 1 5 ? 44.048 -25.106 32.585 1.00 0.00 362 SER A CA 13
ATOM 19131 C C . SER A 1 5 ? 43.782 -23.858 31.749 1.00 0.00 362 SER A C 13
ATOM 19132 O O . SER A 1 5 ? 44.657 -23.384 31.024 1.00 0.00 362 SER A O 13
ATOM 19140 N N . SER A 1 6 ? 42.567 -23.330 31.856 1.00 0.00 363 SER A N 13
ATOM 19141 C CA . SER A 1 6 ? 42.183 -22.138 31.108 1.00 0.00 363 SER A CA 13
ATOM 19142 C C . SER A 1 6 ? 41.569 -21.091 32.032 1.00 0.00 363 SER A C 13
ATOM 19143 O O . SER A 1 6 ? 41.301 -21.360 33.202 1.00 0.00 363 SER A O 13
ATOM 19151 N N . GLY A 1 7 ? 41.349 -19.894 31.497 1.00 0.00 364 GLY A N 13
ATOM 19152 C CA . GLY A 1 7 ? 40.769 -18.823 32.286 1.00 0.00 364 GLY A CA 13
ATOM 19153 C C . GLY A 1 7 ? 39.512 -18.255 31.657 1.00 0.00 364 GLY A C 13
ATOM 19154 O O . GLY A 1 7 ? 39.522 -17.779 30.521 1.00 0.00 364 GLY A O 13
ATOM 19158 N N . PRO A 1 8 ? 38.399 -18.301 32.403 1.00 0.00 365 PRO A N 13
ATOM 19159 C CA . PRO A 1 8 ? 37.108 -17.792 31.931 1.00 0.00 365 PRO A CA 13
ATOM 19160 C C . PRO A 1 8 ? 37.089 -16.271 31.823 1.00 0.00 365 PRO A C 13
ATOM 19161 O O . PRO A 1 8 ? 37.873 -15.583 32.477 1.00 0.00 365 PRO A O 13
ATOM 19172 N N . ASP A 1 9 ? 36.189 -15.753 30.995 1.00 0.00 366 ASP A N 13
ATOM 19173 C CA . ASP A 1 9 ? 36.068 -14.312 30.802 1.00 0.00 366 ASP A CA 13
ATOM 19174 C C . ASP A 1 9 ? 34.746 -13.965 30.125 1.00 0.00 366 ASP A C 13
ATOM 19175 O O . ASP A 1 9 ? 34.038 -14.844 29.631 1.00 0.00 366 ASP A O 13
ATOM 19184 N N . LEU A 1 10 ? 34.418 -12.677 30.105 1.00 0.00 367 LEU A N 13
ATOM 19185 C CA . LEU A 1 10 ? 33.180 -12.213 29.489 1.00 0.00 367 LEU A CA 13
ATOM 19186 C C . LEU A 1 10 ? 33.368 -10.836 28.859 1.00 0.00 367 LEU A C 13
ATOM 19187 O O . LEU A 1 10 ? 33.436 -9.827 29.559 1.00 0.00 367 LEU A O 13
ATOM 19203 N N . GLU A 1 11 ? 33.450 -10.805 27.532 1.00 0.00 368 GLU A N 13
ATOM 19204 C CA . GLU A 1 11 ? 33.629 -9.552 26.808 1.00 0.00 368 GLU A CA 13
ATOM 19205 C C . GLU A 1 11 ? 32.293 -9.024 26.295 1.00 0.00 368 GLU A C 13
ATOM 19206 O O . GLU A 1 11 ? 31.393 -9.796 25.965 1.00 0.00 368 GLU A O 13
ATOM 19218 N N . LYS A 1 12 ? 32.170 -7.703 26.232 1.00 0.00 369 LYS A N 13
ATOM 19219 C CA . LYS A 1 12 ? 30.945 -7.069 25.759 1.00 0.00 369 LYS A CA 13
ATOM 19220 C C . LYS A 1 12 ? 31.215 -6.217 24.523 1.00 0.00 369 LYS A C 13
ATOM 19221 O O . LYS A 1 12 ? 32.232 -5.529 24.442 1.00 0.00 369 LYS A O 13
ATOM 19240 N N . ARG A 1 13 ? 30.298 -6.268 23.563 1.00 0.00 370 ARG A N 13
ATOM 19241 C CA . ARG A 1 13 ? 30.437 -5.501 22.331 1.00 0.00 370 ARG A CA 13
ATOM 19242 C C . ARG A 1 13 ? 29.276 -4.526 22.163 1.00 0.00 370 ARG A C 13
ATOM 19243 O O . ARG A 1 13 ? 28.110 -4.919 22.212 1.00 0.00 370 ARG A O 13
ATOM 19264 N N . ARG A 1 14 ? 29.602 -3.253 21.966 1.00 0.00 371 ARG A N 13
ATOM 19265 C CA . ARG A 1 14 ? 28.586 -2.222 21.792 1.00 0.00 371 ARG A CA 13
ATOM 19266 C C . ARG A 1 14 ? 27.908 -2.350 20.431 1.00 0.00 371 ARG A C 13
ATOM 19267 O O . ARG A 1 14 ? 28.301 -1.692 19.467 1.00 0.00 371 ARG A O 13
ATOM 19288 N N . ILE A 1 15 ? 26.890 -3.201 20.361 1.00 0.00 372 ILE A N 13
ATOM 19289 C CA . ILE A 1 15 ? 26.158 -3.414 19.119 1.00 0.00 372 ILE A CA 13
ATOM 19290 C C . ILE A 1 15 ? 24.670 -3.612 19.385 1.00 0.00 372 ILE A C 13
ATOM 19291 O O . ILE A 1 15 ? 24.278 -4.121 20.436 1.00 0.00 372 ILE A O 13
ATOM 19307 N N . HIS A 1 16 ? 23.843 -3.207 18.426 1.00 0.00 373 HIS A N 13
ATOM 19308 C CA . HIS A 1 16 ? 22.397 -3.342 18.556 1.00 0.00 373 HIS A CA 13
ATOM 19309 C C . HIS A 1 16 ? 21.748 -3.570 17.194 1.00 0.00 373 HIS A C 13
ATOM 19310 O O . HIS A 1 16 ? 22.013 -2.840 16.238 1.00 0.00 373 HIS A O 13
ATOM 19324 N N . TYR A 1 17 ? 20.899 -4.588 17.112 1.00 0.00 374 TYR A N 13
ATOM 19325 C CA . TYR A 1 17 ? 20.215 -4.915 15.866 1.00 0.00 374 TYR A CA 13
ATOM 19326 C C . TYR A 1 17 ? 18.826 -4.285 15.826 1.00 0.00 374 TYR A C 13
ATOM 19327 O O . TYR A 1 17 ? 18.154 -4.169 16.851 1.00 0.00 374 TYR A O 13
ATOM 19345 N N . CYS A 1 18 ? 18.401 -3.881 14.633 1.00 0.00 375 CYS A N 13
ATOM 19346 C CA . CYS A 1 18 ? 17.093 -3.263 14.456 1.00 0.00 375 CYS A CA 13
ATOM 19347 C C . CYS A 1 18 ? 15.977 -4.286 14.649 1.00 0.00 375 CYS A C 13
ATOM 19348 O O . CYS A 1 18 ? 15.933 -5.308 13.963 1.00 0.00 375 CYS A O 13
ATOM 19355 N N . ASP A 1 19 ? 15.079 -4.004 15.586 1.00 0.00 376 ASP A N 13
ATOM 19356 C CA . ASP A 1 19 ? 13.962 -4.899 15.868 1.00 0.00 376 ASP A CA 13
ATOM 19357 C C . ASP A 1 19 ? 12.836 -4.697 14.860 1.00 0.00 376 ASP A C 13
ATOM 19358 O O . ASP A 1 19 ? 11.658 -4.715 15.218 1.00 0.00 376 ASP A O 13
ATOM 19367 N N . TYR A 1 20 ? 13.205 -4.505 13.598 1.00 0.00 377 TYR A N 13
ATOM 19368 C CA . TYR A 1 20 ? 12.226 -4.296 12.538 1.00 0.00 377 TYR A CA 13
ATOM 19369 C C . TYR A 1 20 ? 12.343 -5.377 11.468 1.00 0.00 377 TYR A C 13
ATOM 19370 O O . TYR A 1 20 ? 13.437 -5.795 11.089 1.00 0.00 377 TYR A O 13
ATOM 19388 N N . PRO A 1 21 ? 11.187 -5.840 10.968 1.00 0.00 378 PRO A N 13
ATOM 19389 C CA . PRO A 1 21 ? 11.132 -6.878 9.934 1.00 0.00 378 PRO A CA 13
ATOM 19390 C C . PRO A 1 21 ? 11.629 -6.376 8.583 1.00 0.00 378 PRO A C 13
ATOM 19391 O O . PRO A 1 21 ? 11.590 -5.179 8.302 1.00 0.00 378 PRO A O 13
ATOM 19402 N N . GLY A 1 22 ? 12.095 -7.300 7.748 1.00 0.00 379 GLY A N 13
ATOM 19403 C CA . GLY A 1 22 ? 12.592 -6.931 6.435 1.00 0.00 379 GLY A CA 13
ATOM 19404 C C . GLY A 1 22 ? 13.695 -5.893 6.504 1.00 0.00 379 GLY A C 13
ATOM 19405 O O . GLY A 1 22 ? 14.000 -5.234 5.509 1.00 0.00 379 GLY A O 13
ATOM 19409 N N . CYS A 1 23 ? 14.293 -5.744 7.681 1.00 0.00 380 CYS A N 13
ATOM 19410 C CA . CYS A 1 23 ? 15.366 -4.777 7.877 1.00 0.00 380 CYS A CA 13
ATOM 19411 C C . CYS A 1 23 ? 16.461 -5.353 8.772 1.00 0.00 380 CYS A C 13
ATOM 19412 O O . CYS A 1 23 ? 16.232 -5.638 9.948 1.00 0.00 380 CYS A O 13
ATOM 19419 N N . THR A 1 24 ? 17.652 -5.523 8.206 1.00 0.00 381 THR A N 13
ATOM 19420 C CA . THR A 1 24 ? 18.781 -6.065 8.950 1.00 0.00 381 THR A CA 13
ATOM 19421 C C . THR A 1 24 ? 19.855 -5.005 9.170 1.00 0.00 381 THR A C 13
ATOM 19422 O O . THR A 1 24 ? 21.027 -5.220 8.860 1.00 0.00 381 THR A O 13
ATOM 19433 N N . LYS A 1 25 ? 19.448 -3.861 9.708 1.00 0.00 382 LYS A N 13
ATOM 19434 C CA . LYS A 1 25 ? 20.375 -2.766 9.971 1.00 0.00 382 LYS A CA 13
ATOM 19435 C C . LYS A 1 25 ? 20.852 -2.795 11.420 1.00 0.00 382 LYS A C 13
ATOM 19436 O O . LYS A 1 25 ? 20.094 -3.139 12.327 1.00 0.00 382 LYS A O 13
ATOM 19455 N N . VAL A 1 26 ? 22.113 -2.430 11.630 1.00 0.00 383 VAL A N 13
ATOM 19456 C CA . VAL A 1 26 ? 22.690 -2.411 12.969 1.00 0.00 383 VAL A CA 13
ATOM 19457 C C . VAL A 1 26 ? 23.638 -1.230 13.142 1.00 0.00 383 VAL A C 13
ATOM 19458 O O . VAL A 1 26 ? 24.491 -0.975 12.291 1.00 0.00 383 VAL A O 13
ATOM 19471 N N . TYR A 1 27 ? 23.485 -0.513 14.249 1.00 0.00 384 TYR A N 13
ATOM 19472 C CA . TYR A 1 27 ? 24.327 0.644 14.534 1.00 0.00 384 TYR A CA 13
ATOM 19473 C C . TYR A 1 27 ? 25.152 0.419 15.797 1.00 0.00 384 TYR A C 13
ATOM 19474 O O . TYR A 1 27 ? 24.608 0.298 16.896 1.00 0.00 384 TYR A O 13
ATOM 19492 N N . THR A 1 28 ? 26.470 0.365 15.633 1.00 0.00 385 THR A N 13
ATOM 19493 C CA . THR A 1 28 ? 27.372 0.154 16.759 1.00 0.00 385 THR A CA 13
ATOM 19494 C C . THR A 1 28 ? 26.846 0.831 18.019 1.00 0.00 385 THR A C 13
ATOM 19495 O O . THR A 1 28 ? 26.752 0.210 19.078 1.00 0.00 385 THR A O 13
ATOM 19506 N N . LYS A 1 29 ? 26.502 2.109 17.899 1.00 0.00 386 LYS A N 13
ATOM 19507 C CA . LYS A 1 29 ? 25.983 2.871 19.028 1.00 0.00 386 LYS A CA 13
ATOM 19508 C C . LYS A 1 29 ? 24.480 2.661 19.181 1.00 0.00 386 LYS A C 13
ATOM 19509 O O . LYS A 1 29 ? 23.785 2.351 18.214 1.00 0.00 386 LYS A O 13
ATOM 19528 N N . SER A 1 30 ? 23.984 2.833 20.403 1.00 0.00 387 SER A N 13
ATOM 19529 C CA . SER A 1 30 ? 22.563 2.660 20.683 1.00 0.00 387 SER A CA 13
ATOM 19530 C C . SER A 1 30 ? 21.788 3.935 20.366 1.00 0.00 387 SER A C 13
ATOM 19531 O O . SER A 1 30 ? 20.872 3.930 19.544 1.00 0.00 387 SER A O 13
ATOM 19539 N N . SER A 1 31 ? 22.163 5.027 21.025 1.00 0.00 388 SER A N 13
ATOM 19540 C CA . SER A 1 31 ? 21.501 6.310 20.818 1.00 0.00 388 SER A CA 13
ATOM 19541 C C . SER A 1 31 ? 21.195 6.531 19.340 1.00 0.00 388 SER A C 13
ATOM 19542 O O . SER A 1 31 ? 20.128 7.032 18.983 1.00 0.00 388 SER A O 13
ATOM 19550 N N . HIS A 1 32 ? 22.139 6.153 18.484 1.00 0.00 389 HIS A N 13
ATOM 19551 C CA . HIS A 1 32 ? 21.971 6.309 17.043 1.00 0.00 389 HIS A CA 13
ATOM 19552 C C . HIS A 1 32 ? 20.808 5.461 16.536 1.00 0.00 389 HIS A C 13
ATOM 19553 O O . HIS A 1 32 ? 19.928 5.954 15.830 1.00 0.00 389 HIS A O 13
ATOM 19567 N N . LEU A 1 33 ? 20.811 4.183 16.901 1.00 0.00 390 LEU A N 13
ATOM 19568 C CA . LEU A 1 33 ? 19.757 3.266 16.483 1.00 0.00 390 LEU A CA 13
ATOM 19569 C C . LEU A 1 33 ? 18.379 3.881 16.707 1.00 0.00 390 LEU A C 13
ATOM 19570 O O . LEU A 1 33 ? 17.505 3.805 15.843 1.00 0.00 390 LEU A O 13
ATOM 19586 N N . LYS A 1 34 ? 18.193 4.493 17.872 1.00 0.00 391 LYS A N 13
ATOM 19587 C CA . LYS A 1 34 ? 16.923 5.126 18.209 1.00 0.00 391 LYS A CA 13
ATOM 19588 C C . LYS A 1 34 ? 16.398 5.951 17.039 1.00 0.00 391 LYS A C 13
ATOM 19589 O O . LYS A 1 34 ? 15.238 5.824 16.648 1.00 0.00 391 LYS A O 13
ATOM 19608 N N . ALA A 1 35 ? 17.261 6.797 16.483 1.00 0.00 392 ALA A N 13
ATOM 19609 C CA . ALA A 1 35 ? 16.884 7.640 15.356 1.00 0.00 392 ALA A CA 13
ATOM 19610 C C . ALA A 1 35 ? 16.371 6.802 14.190 1.00 0.00 392 ALA A C 13
ATOM 19611 O O . ALA A 1 35 ? 15.463 7.214 13.468 1.00 0.00 392 ALA A O 13
ATOM 19618 N N . HIS A 1 36 ? 16.958 5.622 14.012 1.00 0.00 393 HIS A N 13
ATOM 19619 C CA . HIS A 1 36 ? 16.560 4.725 12.933 1.00 0.00 393 HIS A CA 13
ATOM 19620 C C . HIS A 1 36 ? 15.147 4.196 13.160 1.00 0.00 393 HIS A C 13
ATOM 19621 O O . HIS A 1 36 ? 14.378 4.021 12.213 1.00 0.00 393 HIS A O 13
ATOM 19635 N N . LEU A 1 37 ? 14.811 3.943 14.420 1.00 0.00 394 LEU A N 13
ATOM 19636 C CA . LEU A 1 37 ? 13.490 3.432 14.772 1.00 0.00 394 LEU A CA 13
ATOM 19637 C C . LEU A 1 37 ? 12.404 4.442 14.415 1.00 0.00 394 LEU A C 13
ATOM 19638 O O . LEU A 1 37 ? 11.323 4.069 13.957 1.00 0.00 394 LEU A O 13
ATOM 19654 N N . ARG A 1 38 ? 12.699 5.720 14.626 1.00 0.00 395 ARG A N 13
ATOM 19655 C CA . ARG A 1 38 ? 11.747 6.783 14.325 1.00 0.00 395 ARG A CA 13
ATOM 19656 C C . ARG A 1 38 ? 11.071 6.543 12.979 1.00 0.00 395 ARG A C 13
ATOM 19657 O O . ARG A 1 38 ? 9.862 6.731 12.835 1.00 0.00 395 ARG A O 13
ATOM 19678 N N . THR A 1 39 ? 11.859 6.126 11.992 1.00 0.00 396 THR A N 13
ATOM 19679 C CA . THR A 1 39 ? 11.338 5.862 10.657 1.00 0.00 396 THR A CA 13
ATOM 19680 C C . THR A 1 39 ? 10.441 4.630 10.651 1.00 0.00 396 THR A C 13
ATOM 19681 O O . THR A 1 39 ? 9.467 4.562 9.901 1.00 0.00 396 THR A O 13
ATOM 19692 N N . HIS A 1 40 ? 10.774 3.656 11.493 1.00 0.00 397 HIS A N 13
ATOM 19693 C CA . HIS A 1 40 ? 9.996 2.426 11.586 1.00 0.00 397 HIS A CA 13
ATOM 19694 C C . HIS A 1 40 ? 8.737 2.640 12.421 1.00 0.00 397 HIS A C 13
ATOM 19695 O O . HIS A 1 40 ? 7.942 1.720 12.614 1.00 0.00 397 HIS A O 13
ATOM 19709 N N . THR A 1 41 ? 8.561 3.862 12.915 1.00 0.00 398 THR A N 13
ATOM 19710 C CA . THR A 1 41 ? 7.401 4.197 13.731 1.00 0.00 398 THR A CA 13
ATOM 19711 C C . THR A 1 41 ? 6.678 5.421 13.181 1.00 0.00 398 THR A C 13
ATOM 19712 O O . THR A 1 41 ? 7.230 6.172 12.378 1.00 0.00 398 THR A O 13
ATOM 19723 N N . GLY A 1 42 ? 5.438 5.618 13.621 1.00 0.00 399 GLY A N 13
ATOM 19724 C CA . GLY A 1 42 ? 4.660 6.754 13.163 1.00 0.00 399 GLY A CA 13
ATOM 19725 C C . GLY A 1 42 ? 5.511 7.990 12.945 1.00 0.00 399 GLY A C 13
ATOM 19726 O O . GLY A 1 42 ? 6.352 8.326 13.778 1.00 0.00 399 GLY A O 13
ATOM 19730 N N . GLU A 1 43 ? 5.293 8.666 11.821 1.00 0.00 400 GLU A N 13
ATOM 19731 C CA . GLU A 1 43 ? 6.049 9.869 11.496 1.00 0.00 400 GLU A CA 13
ATOM 19732 C C . GLU A 1 43 ? 5.119 10.985 11.027 1.00 0.00 400 GLU A C 13
ATOM 19733 O O . GLU A 1 43 ? 3.926 10.768 10.818 1.00 0.00 400 GLU A O 13
ATOM 19745 N N . LYS A 1 44 ? 5.676 12.181 10.864 1.00 0.00 401 LYS A N 13
ATOM 19746 C CA . LYS A 1 44 ? 4.899 13.332 10.420 1.00 0.00 401 LYS A CA 13
ATOM 19747 C C . LYS A 1 44 ? 5.399 13.838 9.070 1.00 0.00 401 LYS A C 13
ATOM 19748 O O . LYS A 1 44 ? 6.393 14.559 8.980 1.00 0.00 401 LYS A O 13
ATOM 19767 N N . PRO A 1 45 ? 4.695 13.453 7.995 1.00 0.00 402 PRO A N 13
ATOM 19768 C CA . PRO A 1 45 ? 5.049 13.858 6.631 1.00 0.00 402 PRO A CA 13
ATOM 19769 C C . PRO A 1 45 ? 4.801 15.342 6.384 1.00 0.00 402 PRO A C 13
ATOM 19770 O O . PRO A 1 45 ? 5.387 15.937 5.480 1.00 0.00 402 PRO A O 13
ATOM 19781 N N . TYR A 1 46 ? 3.929 15.934 7.194 1.00 0.00 403 TYR A N 13
ATOM 19782 C CA . TYR A 1 46 ? 3.603 17.348 7.061 1.00 0.00 403 TYR A CA 13
ATOM 19783 C C . TYR A 1 46 ? 4.542 18.206 7.904 1.00 0.00 403 TYR A C 13
ATOM 19784 O O . TYR A 1 46 ? 4.682 17.996 9.109 1.00 0.00 403 TYR A O 13
ATOM 19802 N N . LYS A 1 47 ? 5.185 19.174 7.260 1.00 0.00 404 LYS A N 13
ATOM 19803 C CA . LYS A 1 47 ? 6.111 20.066 7.947 1.00 0.00 404 LYS A CA 13
ATOM 19804 C C . LYS A 1 47 ? 5.805 21.525 7.621 1.00 0.00 404 LYS A C 13
ATOM 19805 O O . LYS A 1 47 ? 5.418 21.853 6.499 1.00 0.00 404 LYS A O 13
ATOM 19824 N N . CYS A 1 48 ? 5.981 22.397 8.608 1.00 0.00 405 CYS A N 13
ATOM 19825 C CA . CYS A 1 48 ? 5.724 23.820 8.426 1.00 0.00 405 CYS A CA 13
ATOM 19826 C C . CYS A 1 48 ? 6.728 24.434 7.455 1.00 0.00 405 CYS A C 13
ATOM 19827 O O . CYS A 1 48 ? 7.932 24.450 7.715 1.00 0.00 405 CYS A O 13
ATOM 19834 N N . THR A 1 49 ? 6.225 24.940 6.333 1.00 0.00 406 THR A N 13
ATOM 19835 C CA . THR A 1 49 ? 7.076 25.555 5.323 1.00 0.00 406 THR A CA 13
ATOM 19836 C C . THR A 1 49 ? 7.321 27.027 5.631 1.00 0.00 406 THR A C 13
ATOM 19837 O O . THR A 1 49 ? 7.227 27.880 4.749 1.00 0.00 406 THR A O 13
ATOM 19848 N N . TRP A 1 50 ? 7.637 27.319 6.888 1.00 0.00 407 TRP A N 13
ATOM 19849 C CA . TRP A 1 50 ? 7.897 28.690 7.312 1.00 0.00 407 TRP A CA 13
ATOM 19850 C C . TRP A 1 50 ? 9.381 28.903 7.587 1.00 0.00 407 TRP A C 13
ATOM 19851 O O . TRP A 1 50 ? 10.117 27.950 7.841 1.00 0.00 407 TRP A O 13
ATOM 19872 N N . GLU A 1 51 ? 9.815 30.158 7.534 1.00 0.00 408 GLU A N 13
ATOM 19873 C CA . GLU A 1 51 ? 11.213 30.494 7.777 1.00 0.00 408 GLU A CA 13
ATOM 19874 C C . GLU A 1 51 ? 11.554 30.365 9.258 1.00 0.00 408 GLU A C 13
ATOM 19875 O O . GLU A 1 51 ? 11.061 31.127 10.089 1.00 0.00 408 GLU A O 13
ATOM 19887 N N . GLY A 1 52 ? 12.401 29.393 9.582 1.00 0.00 409 GLY A N 13
ATOM 19888 C CA . GLY A 1 52 ? 12.794 29.181 10.963 1.00 0.00 409 GLY A CA 13
ATOM 19889 C C . GLY A 1 52 ? 12.038 28.037 11.611 1.00 0.00 409 GLY A C 13
ATOM 19890 O O . GLY A 1 52 ? 12.615 27.247 12.358 1.00 0.00 409 GLY A O 13
ATOM 19894 N N . CYS A 1 53 ? 10.743 27.949 11.326 1.00 0.00 410 CYS A N 13
ATOM 19895 C CA . CYS A 1 53 ? 9.906 26.896 11.887 1.00 0.00 410 CYS A CA 13
ATOM 19896 C C . CYS A 1 53 ? 10.232 25.546 11.255 1.00 0.00 410 CYS A C 13
ATOM 19897 O O . CYS A 1 53 ? 10.082 25.363 10.046 1.00 0.00 410 CYS A O 13
ATOM 19904 N N . ASP A 1 54 ? 10.679 24.605 12.079 1.00 0.00 411 ASP A N 13
ATOM 19905 C CA . ASP A 1 54 ? 11.025 23.272 11.601 1.00 0.00 411 ASP A CA 13
ATOM 19906 C C . ASP A 1 54 ? 10.155 22.212 12.270 1.00 0.00 411 ASP A C 13
ATOM 19907 O O . ASP A 1 54 ? 10.593 21.083 12.487 1.00 0.00 411 ASP A O 13
ATOM 19916 N N . TRP A 1 55 ? 8.923 22.585 12.594 1.00 0.00 412 TRP A N 13
ATOM 19917 C CA . TRP A 1 55 ? 7.991 21.666 13.240 1.00 0.00 412 TRP A CA 13
ATOM 19918 C C . TRP A 1 55 ? 7.285 20.794 12.208 1.00 0.00 412 TRP A C 13
ATOM 19919 O O . TRP A 1 55 ? 7.395 21.027 11.005 1.00 0.00 412 TRP A O 13
ATOM 19940 N N . ARG A 1 56 ? 6.559 19.789 12.687 1.00 0.00 413 ARG A N 13
ATOM 19941 C CA . ARG A 1 56 ? 5.835 18.881 11.806 1.00 0.00 413 ARG A CA 13
ATOM 19942 C C . ARG A 1 56 ? 4.604 18.311 12.505 1.00 0.00 413 ARG A C 13
ATOM 19943 O O . ARG A 1 56 ? 4.547 18.249 13.733 1.00 0.00 413 ARG A O 13
ATOM 19964 N N . PHE A 1 57 ? 3.620 17.896 11.713 1.00 0.00 414 PHE A N 13
ATOM 19965 C CA . PHE A 1 57 ? 2.389 17.333 12.255 1.00 0.00 414 PHE A CA 13
ATOM 19966 C C . PHE A 1 57 ? 1.996 16.063 11.506 1.00 0.00 414 PHE A C 13
ATOM 19967 O O . PHE A 1 57 ? 2.453 15.822 10.389 1.00 0.00 414 PHE A O 13
ATOM 19984 N N . ALA A 1 58 ? 1.146 15.254 12.130 1.00 0.00 415 ALA A N 13
ATOM 19985 C CA . ALA A 1 58 ? 0.690 14.010 11.523 1.00 0.00 415 ALA A CA 13
ATOM 19986 C C . ALA A 1 58 ? -0.444 14.264 10.536 1.00 0.00 415 ALA A C 13
ATOM 19987 O O . ALA A 1 58 ? -0.403 13.801 9.396 1.00 0.00 415 ALA A O 13
ATOM 19994 N N . ARG A 1 59 ? -1.455 15.003 10.981 1.00 0.00 416 ARG A N 13
ATOM 19995 C CA . ARG A 1 59 ? -2.601 15.317 10.136 1.00 0.00 416 ARG A CA 13
ATOM 19996 C C . ARG A 1 59 ? -2.421 16.672 9.457 1.00 0.00 416 ARG A C 13
ATOM 19997 O O . ARG A 1 59 ? -1.980 17.636 10.081 1.00 0.00 416 ARG A O 13
ATOM 20018 N N . SER A 1 60 ? -2.765 16.735 8.175 1.00 0.00 417 SER A N 13
ATOM 20019 C CA . SER A 1 60 ? -2.638 17.970 7.410 1.00 0.00 417 SER A CA 13
ATOM 20020 C C . SER A 1 60 ? -3.360 19.119 8.107 1.00 0.00 417 SER A C 13
ATOM 20021 O O . SER A 1 60 ? -2.768 20.162 8.385 1.00 0.00 417 SER A O 13
ATOM 20029 N N . ASP A 1 61 ? -4.643 18.919 8.387 1.00 0.00 418 ASP A N 13
ATOM 20030 C CA . ASP A 1 61 ? -5.448 19.937 9.053 1.00 0.00 418 ASP A CA 13
ATOM 20031 C C . ASP A 1 61 ? -4.658 20.608 10.172 1.00 0.00 418 ASP A C 13
ATOM 20032 O O . ASP A 1 61 ? -4.627 21.833 10.274 1.00 0.00 418 ASP A O 13
ATOM 20041 N N . GLU A 1 62 ? -4.022 19.795 11.010 1.00 0.00 419 GLU A N 13
ATOM 20042 C CA . GLU A 1 62 ? -3.233 20.311 12.123 1.00 0.00 419 GLU A CA 13
ATOM 20043 C C . GLU A 1 62 ? -2.260 21.385 11.648 1.00 0.00 419 GLU A C 13
ATOM 20044 O O . GLU A 1 62 ? -2.175 22.466 12.234 1.00 0.00 419 GLU A O 13
ATOM 20056 N N . LEU A 1 63 ? -1.525 21.081 10.584 1.00 0.00 420 LEU A N 13
ATOM 20057 C CA . LEU A 1 63 ? -0.556 22.019 10.029 1.00 0.00 420 LEU A CA 13
ATOM 20058 C C . LEU A 1 63 ? -1.237 23.314 9.597 1.00 0.00 420 LEU A C 13
ATOM 20059 O O . LEU A 1 63 ? -0.731 24.408 9.847 1.00 0.00 420 LEU A O 13
ATOM 20075 N N . THR A 1 64 ? -2.391 23.182 8.950 1.00 0.00 421 THR A N 13
ATOM 20076 C CA . THR A 1 64 ? -3.142 24.341 8.484 1.00 0.00 421 THR A CA 13
ATOM 20077 C C . THR A 1 64 ? -3.444 25.298 9.632 1.00 0.00 421 THR A C 13
ATOM 20078 O O . THR A 1 64 ? -3.199 26.500 9.531 1.00 0.00 421 THR A O 13
ATOM 20089 N N . ARG A 1 65 ? -3.977 24.757 10.723 1.00 0.00 422 ARG A N 13
ATOM 20090 C CA . ARG A 1 65 ? -4.312 25.564 11.890 1.00 0.00 422 ARG A CA 13
ATOM 20091 C C . ARG A 1 65 ? -3.074 26.268 12.438 1.00 0.00 422 ARG A C 13
ATOM 20092 O O . ARG A 1 65 ? -3.107 27.463 12.734 1.00 0.00 422 ARG A O 13
ATOM 20113 N N . HIS A 1 66 ? -1.984 25.519 12.572 1.00 0.00 423 HIS A N 13
ATOM 20114 C CA . HIS A 1 66 ? -0.736 26.071 13.084 1.00 0.00 423 HIS A CA 13
ATOM 20115 C C . HIS A 1 66 ? -0.217 27.179 12.173 1.00 0.00 423 HIS A C 13
ATOM 20116 O O . HIS A 1 66 ? -0.069 28.326 12.595 1.00 0.00 423 HIS A O 13
ATOM 20130 N N . TYR A 1 67 ? 0.059 26.828 10.922 1.00 0.00 424 TYR A N 13
ATOM 20131 C CA . TYR A 1 67 ? 0.564 27.792 9.951 1.00 0.00 424 TYR A CA 13
ATOM 20132 C C . TYR A 1 67 ? -0.115 29.147 10.125 1.00 0.00 424 TYR A C 13
ATOM 20133 O O . TYR A 1 67 ? 0.538 30.190 10.092 1.00 0.00 424 TYR A O 13
ATOM 20151 N N . ARG A 1 68 ? -1.431 29.122 10.310 1.00 0.00 425 ARG A N 13
ATOM 20152 C CA . ARG A 1 68 ? -2.201 30.348 10.488 1.00 0.00 425 ARG A CA 13
ATOM 20153 C C . ARG A 1 68 ? -1.603 31.209 11.597 1.00 0.00 425 ARG A C 13
ATOM 20154 O O . ARG A 1 68 ? -1.448 32.420 11.442 1.00 0.00 425 ARG A O 13
ATOM 20175 N N . LYS A 1 69 ? -1.268 30.575 12.716 1.00 0.00 426 LYS A N 13
ATOM 20176 C CA . LYS A 1 69 ? -0.687 31.281 13.851 1.00 0.00 426 LYS A CA 13
ATOM 20177 C C . LYS A 1 69 ? 0.402 32.246 13.392 1.00 0.00 426 LYS A C 13
ATOM 20178 O O . LYS A 1 69 ? 0.434 33.405 13.807 1.00 0.00 426 LYS A O 13
ATOM 20197 N N . HIS A 1 70 ? 1.293 31.761 12.533 1.00 0.00 427 HIS A N 13
ATOM 20198 C CA . HIS A 1 70 ? 2.382 32.581 12.016 1.00 0.00 427 HIS A CA 13
ATOM 20199 C C . HIS A 1 70 ? 1.855 33.910 11.482 1.00 0.00 427 HIS A C 13
ATOM 20200 O O . HIS A 1 70 ? 2.397 34.973 11.786 1.00 0.00 427 HIS A O 13
ATOM 20214 N N . THR A 1 71 ? 0.795 33.842 10.682 1.00 0.00 428 THR A N 13
ATOM 20215 C CA . THR A 1 71 ? 0.196 35.038 10.104 1.00 0.00 428 THR A CA 13
ATOM 20216 C C . THR A 1 71 ? -0.681 35.761 11.121 1.00 0.00 428 THR A C 13
ATOM 20217 O O . THR A 1 71 ? -0.899 36.967 11.021 1.00 0.00 428 THR A O 13
ATOM 20228 N N . GLY A 1 72 ? -1.181 35.014 12.101 1.00 0.00 429 GLY A N 13
ATOM 20229 C CA . GLY A 1 72 ? -2.028 35.601 13.122 1.00 0.00 429 GLY A CA 13
ATOM 20230 C C . GLY A 1 72 ? -1.297 36.631 13.961 1.00 0.00 429 GLY A C 13
ATOM 20231 O O . GLY A 1 72 ? -1.478 37.834 13.776 1.00 0.00 429 GLY A O 13
ATOM 20235 N N . ALA A 1 73 ? -0.468 36.158 14.886 1.00 0.00 430 ALA A N 13
ATOM 20236 C CA . ALA A 1 73 ? 0.293 37.046 15.756 1.00 0.00 430 ALA A CA 13
ATOM 20237 C C . ALA A 1 73 ? 1.654 37.373 15.150 1.00 0.00 430 ALA A C 13
ATOM 20238 O O . ALA A 1 73 ? 2.125 36.682 14.247 1.00 0.00 430 ALA A O 13
ATOM 20245 N N . LYS A 1 74 ? 2.281 38.431 15.654 1.00 0.00 431 LYS A N 13
ATOM 20246 C CA . LYS A 1 74 ? 3.589 38.850 15.163 1.00 0.00 431 LYS A CA 13
ATOM 20247 C C . LYS A 1 74 ? 3.514 39.259 13.696 1.00 0.00 431 LYS A C 13
ATOM 20248 O O . LYS A 1 74 ? 4.256 38.760 12.849 1.00 0.00 431 LYS A O 13
ATOM 20267 N N . PRO A 1 75 ? 2.599 40.189 13.385 1.00 0.00 432 PRO A N 13
ATOM 20268 C CA . PRO A 1 75 ? 2.407 40.686 12.020 1.00 0.00 432 PRO A CA 13
ATOM 20269 C C . PRO A 1 75 ? 3.578 41.539 11.544 1.00 0.00 432 PRO A C 13
ATOM 20270 O O . PRO A 1 75 ? 3.563 42.067 10.432 1.00 0.00 432 PRO A O 13
ATOM 20281 N N . PHE A 1 76 ? 4.593 41.670 12.393 1.00 0.00 433 PHE A N 13
ATOM 20282 C CA . PHE A 1 76 ? 5.772 42.460 12.059 1.00 0.00 433 PHE A CA 13
ATOM 20283 C C . PHE A 1 76 ? 6.932 41.558 11.649 1.00 0.00 433 PHE A C 13
ATOM 20284 O O . PHE A 1 76 ? 7.270 40.605 12.351 1.00 0.00 433 PHE A O 13
ATOM 20301 N N . GLN A 1 77 ? 7.537 41.865 10.506 1.00 0.00 434 GLN A N 13
ATOM 20302 C CA . GLN A 1 77 ? 8.659 41.082 10.001 1.00 0.00 434 GLN A CA 13
ATOM 20303 C C . GLN A 1 77 ? 9.737 41.989 9.416 1.00 0.00 434 GLN A C 13
ATOM 20304 O O . GLN A 1 77 ? 9.518 42.661 8.407 1.00 0.00 434 GLN A O 13
ATOM 20318 N N . CYS A 1 78 ? 10.901 42.004 10.056 1.00 0.00 435 CYS A N 13
ATOM 20319 C CA . CYS A 1 78 ? 12.014 42.829 9.601 1.00 0.00 435 CYS A CA 13
ATOM 20320 C C . CYS A 1 78 ? 12.551 42.327 8.264 1.00 0.00 435 CYS A C 13
ATOM 20321 O O . CYS A 1 78 ? 12.115 41.295 7.755 1.00 0.00 435 CYS A O 13
ATOM 20328 N N . GLY A 1 79 ? 13.502 43.066 7.700 1.00 0.00 436 GLY A N 13
ATOM 20329 C CA . GLY A 1 79 ? 14.084 42.680 6.427 1.00 0.00 436 GLY A CA 13
ATOM 20330 C C . GLY A 1 79 ? 15.518 42.208 6.565 1.00 0.00 436 GLY A C 13
ATOM 20331 O O . GLY A 1 79 ? 15.843 41.076 6.207 1.00 0.00 436 GLY A O 13
ATOM 20335 N N . VAL A 1 80 ? 16.379 43.078 7.083 1.00 0.00 437 VAL A N 13
ATOM 20336 C CA . VAL A 1 80 ? 17.786 42.744 7.266 1.00 0.00 437 VAL A CA 13
ATOM 20337 C C . VAL A 1 80 ? 17.946 41.439 8.038 1.00 0.00 437 VAL A C 13
ATOM 20338 O O . VAL A 1 80 ? 18.549 40.484 7.547 1.00 0.00 437 VAL A O 13
ATOM 20351 N N . CYS A 1 81 ? 17.401 41.405 9.249 1.00 0.00 438 CYS A N 13
ATOM 20352 C CA . CYS A 1 81 ? 17.482 40.217 10.091 1.00 0.00 438 CYS A CA 13
ATOM 20353 C C . CYS A 1 81 ? 16.343 39.251 9.778 1.00 0.00 438 CYS A C 13
ATOM 20354 O O . CYS A 1 81 ? 16.484 38.038 9.933 1.00 0.00 438 CYS A O 13
ATOM 20361 N N . ASN A 1 82 ? 15.214 39.797 9.338 1.00 0.00 439 ASN A N 13
ATOM 20362 C CA . ASN A 1 82 ? 14.051 38.984 9.004 1.00 0.00 439 ASN A CA 13
ATOM 20363 C C . ASN A 1 82 ? 13.520 38.261 10.238 1.00 0.00 439 ASN A C 13
ATOM 20364 O O . ASN A 1 82 ? 13.239 37.063 10.195 1.00 0.00 439 ASN A O 13
ATOM 20375 N N . ARG A 1 83 ? 13.385 38.997 11.336 1.00 0.00 440 ARG A N 13
ATOM 20376 C CA . ARG A 1 83 ? 12.888 38.427 12.582 1.00 0.00 440 ARG A CA 13
ATOM 20377 C C . ARG A 1 83 ? 11.422 38.789 12.800 1.00 0.00 440 ARG A C 13
ATOM 20378 O O . ARG A 1 83 ? 10.803 39.446 11.963 1.00 0.00 440 ARG A O 13
ATOM 20399 N N . SER A 1 84 ? 10.872 38.356 13.930 1.00 0.00 441 SER A N 13
ATOM 20400 C CA . SER A 1 84 ? 9.478 38.631 14.256 1.00 0.00 441 SER A CA 13
ATOM 20401 C C . SER A 1 84 ? 9.364 39.344 15.600 1.00 0.00 441 SER A C 13
ATOM 20402 O O . SER A 1 84 ? 10.191 39.148 16.492 1.00 0.00 441 SER A O 13
ATOM 20410 N N . PHE A 1 85 ? 8.335 40.172 15.739 1.00 0.00 442 PHE A N 13
ATOM 20411 C CA . PHE A 1 85 ? 8.112 40.916 16.973 1.00 0.00 442 PHE A CA 13
ATOM 20412 C C . PHE A 1 85 ? 6.651 40.828 17.405 1.00 0.00 442 PHE A C 13
ATOM 20413 O O . PHE A 1 85 ? 5.803 40.329 16.666 1.00 0.00 442 PHE A O 13
ATOM 20430 N N . SER A 1 86 ? 6.366 41.316 18.609 1.00 0.00 443 SER A N 13
ATOM 20431 C CA . SER A 1 86 ? 5.009 41.289 19.142 1.00 0.00 443 SER A CA 13
ATOM 20432 C C . SER A 1 86 ? 4.377 42.677 19.090 1.00 0.00 443 SER A C 13
ATOM 20433 O O . SER A 1 86 ? 3.239 42.836 18.647 1.00 0.00 443 SER A O 13
ATOM 20441 N N . ARG A 1 87 ? 5.124 43.678 19.544 1.00 0.00 444 ARG A N 13
ATOM 20442 C CA . ARG A 1 87 ? 4.638 45.052 19.550 1.00 0.00 444 ARG A CA 13
ATOM 20443 C C . ARG A 1 87 ? 4.997 45.762 18.248 1.00 0.00 444 ARG A C 13
ATOM 20444 O O . ARG A 1 87 ? 5.844 45.294 17.488 1.00 0.00 444 ARG A O 13
ATOM 20465 N N . SER A 1 88 ? 4.346 46.894 17.998 1.00 0.00 445 SER A N 13
ATOM 20466 C CA . SER A 1 88 ? 4.594 47.666 16.786 1.00 0.00 445 SER A CA 13
ATOM 20467 C C . SER A 1 88 ? 5.749 48.641 16.990 1.00 0.00 445 SER A C 13
ATOM 20468 O O . SER A 1 88 ? 6.350 49.119 16.027 1.00 0.00 445 SER A O 13
ATOM 20476 N N . ASP A 1 89 ? 6.055 48.932 18.250 1.00 0.00 446 ASP A N 13
ATOM 20477 C CA . ASP A 1 89 ? 7.139 49.849 18.582 1.00 0.00 446 ASP A CA 13
ATOM 20478 C C . ASP A 1 89 ? 8.484 49.130 18.563 1.00 0.00 446 ASP A C 13
ATOM 20479 O O . ASP A 1 89 ? 9.490 49.685 18.121 1.00 0.00 446 ASP A O 13
ATOM 20488 N N . HIS A 1 90 ? 8.494 47.892 19.046 1.00 0.00 447 HIS A N 13
ATOM 20489 C CA . HIS A 1 90 ? 9.716 47.096 19.086 1.00 0.00 447 HIS A CA 13
ATOM 20490 C C . HIS A 1 90 ? 10.341 46.991 17.697 1.00 0.00 447 HIS A C 13
ATOM 20491 O O . HIS A 1 90 ? 11.564 47.004 17.553 1.00 0.00 447 HIS A O 13
ATOM 20505 N N . LEU A 1 91 ? 9.494 46.886 16.680 1.00 0.00 448 LEU A N 13
ATOM 20506 C CA . LEU A 1 91 ? 9.962 46.778 15.302 1.00 0.00 448 LEU A CA 13
ATOM 20507 C C . LEU A 1 91 ? 10.695 48.046 14.875 1.00 0.00 448 LEU A C 13
ATOM 20508 O O . LEU A 1 91 ? 11.821 47.987 14.383 1.00 0.00 448 LEU A O 13
ATOM 20524 N N . ALA A 1 92 ? 10.048 49.191 15.069 1.00 0.00 449 ALA A N 13
ATOM 20525 C CA . ALA A 1 92 ? 10.640 50.473 14.708 1.00 0.00 449 ALA A CA 13
ATOM 20526 C C . ALA A 1 92 ? 11.920 50.728 15.497 1.00 0.00 449 ALA A C 13
ATOM 20527 O O . ALA A 1 92 ? 12.987 50.938 14.918 1.00 0.00 449 ALA A O 13
ATOM 20534 N N . LEU A 1 93 ? 11.807 50.710 16.820 1.00 0.00 450 LEU A N 13
ATOM 20535 C CA . LEU A 1 93 ? 12.956 50.941 17.689 1.00 0.00 450 LEU A CA 13
ATOM 20536 C C . LEU A 1 93 ? 14.126 50.045 17.295 1.00 0.00 450 LEU A C 13
ATOM 20537 O O . LEU A 1 93 ? 15.288 50.420 17.450 1.00 0.00 450 LEU A O 13
ATOM 20553 N N . HIS A 1 94 ? 13.810 48.860 16.782 1.00 0.00 451 HIS A N 13
ATOM 20554 C CA . HIS A 1 94 ? 14.836 47.911 16.361 1.00 0.00 451 HIS A CA 13
ATOM 20555 C C . HIS A 1 94 ? 15.335 48.238 14.957 1.00 0.00 451 HIS A C 13
ATOM 20556 O O . HIS A 1 94 ? 16.528 48.137 14.674 1.00 0.00 451 HIS A O 13
ATOM 20570 N N . MET A 1 95 ? 14.414 48.628 14.083 1.00 0.00 452 MET A N 13
ATOM 20571 C CA . MET A 1 95 ? 14.761 48.969 12.708 1.00 0.00 452 MET A CA 13
ATOM 20572 C C . MET A 1 95 ? 15.969 49.901 12.668 1.00 0.00 452 MET A C 13
ATOM 20573 O O . MET A 1 95 ? 16.993 49.5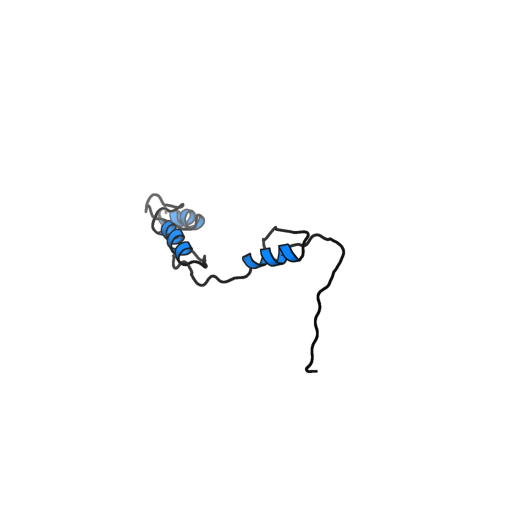81 12.064 1.00 0.00 452 MET A O 13
ATOM 20587 N N . LYS A 1 96 ? 15.842 51.054 13.315 1.00 0.00 453 LYS A N 13
ATOM 20588 C CA . LYS A 1 96 ? 16.922 52.033 13.354 1.00 0.00 453 LYS A CA 13
ATOM 20589 C C . LYS A 1 96 ? 18.197 51.413 13.917 1.00 0.00 453 LYS A C 13
ATOM 20590 O O . LYS A 1 96 ? 19.300 51.723 13.467 1.00 0.00 453 LYS A O 13
ATOM 20609 N N . ARG A 1 97 ? 18.038 50.535 14.902 1.00 0.00 454 ARG A N 13
ATOM 20610 C CA . ARG A 1 97 ? 19.177 49.871 15.525 1.00 0.00 454 ARG A CA 13
ATOM 20611 C C . ARG A 1 97 ? 20.127 49.314 14.469 1.00 0.00 454 ARG A C 13
ATOM 20612 O O . ARG A 1 97 ? 21.342 49.496 14.553 1.00 0.00 454 ARG A O 13
ATOM 20633 N N . HIS A 1 98 ? 19.564 48.634 13.475 1.00 0.00 455 HIS A N 13
ATOM 20634 C CA . HIS A 1 98 ? 20.361 48.050 12.401 1.00 0.00 455 HIS A CA 13
ATOM 20635 C C . HIS A 1 98 ? 21.416 49.036 11.909 1.00 0.00 455 HIS A C 13
ATOM 20636 O O . HIS A 1 98 ? 22.578 48.676 11.726 1.00 0.00 455 HIS A O 13
ATOM 20650 N N . GLN A 1 99 ? 21.001 50.281 11.696 1.00 0.00 456 GLN A N 13
ATOM 20651 C CA . GLN A 1 99 ? 21.911 51.318 11.224 1.00 0.00 456 GLN A CA 13
ATOM 20652 C C . GLN A 1 99 ? 22.835 51.784 12.344 1.00 0.00 456 GLN A C 13
ATOM 20653 O O . GLN A 1 99 ? 22.410 51.938 13.488 1.00 0.00 456 GLN A O 13
ATOM 20667 N N . ASN A 1 100 ? 24.101 52.005 12.006 1.00 0.00 457 ASN A N 13
ATOM 20668 C CA . ASN A 1 100 ? 25.086 52.452 12.985 1.00 0.00 457 ASN A CA 13
ATOM 20669 C C . ASN A 1 100 ? 24.585 53.680 13.739 1.00 0.00 457 ASN A C 13
ATOM 20670 O O . ASN A 1 100 ? 24.544 54.783 13.193 1.00 0.00 457 ASN A O 13
ATOM 20684 N N . GLY A 1 1 ? 73.768 -5.341 30.419 1.00 0.00 358 GLY A N 14
ATOM 20685 C CA . GLY A 1 1 ? 72.542 -5.006 29.718 1.00 0.00 358 GLY A CA 14
ATOM 20686 C C . GLY A 1 1 ? 71.417 -5.976 30.020 1.00 0.00 358 GLY A C 14
ATOM 20687 O O . GLY A 1 1 ? 71.657 -7.159 30.263 1.00 0.00 358 GLY A O 14
ATOM 20691 N N . SER A 1 2 ? 70.186 -5.475 30.007 1.00 0.00 359 SER A N 14
ATOM 20692 C CA . SER A 1 2 ? 69.020 -6.305 30.287 1.00 0.00 359 SER A CA 14
ATOM 20693 C C . SER A 1 2 ? 67.730 -5.525 30.055 1.00 0.00 359 SER A C 14
ATOM 20694 O O . SER A 1 2 ? 67.746 -4.301 29.925 1.00 0.00 359 SER A O 14
ATOM 20702 N N . SER A 1 3 ? 66.613 -6.243 30.003 1.00 0.00 360 SER A N 14
ATOM 20703 C CA . SER A 1 3 ? 65.313 -5.620 29.782 1.00 0.00 360 SER A CA 14
ATOM 20704 C C . SER A 1 3 ? 64.191 -6.646 29.903 1.00 0.00 360 SER A C 14
ATOM 20705 O O . SER A 1 3 ? 64.440 -7.835 30.099 1.00 0.00 360 SER A O 14
ATOM 20713 N N . GLY A 1 4 ? 62.952 -6.177 29.785 1.00 0.00 361 GLY A N 14
ATOM 20714 C CA . GLY A 1 4 ? 61.810 -7.066 29.884 1.00 0.00 361 GLY A CA 14
ATOM 20715 C C . GLY A 1 4 ? 60.502 -6.315 30.040 1.00 0.00 361 GLY A C 14
ATOM 20716 O O . GLY A 1 4 ? 60.446 -5.286 30.714 1.00 0.00 361 GLY A O 14
ATOM 20720 N N . SER A 1 5 ? 59.448 -6.829 29.414 1.00 0.00 362 SER A N 14
ATOM 20721 C CA . SER A 1 5 ? 58.136 -6.196 29.482 1.00 0.00 362 SER A CA 14
ATOM 20722 C C . SER A 1 5 ? 57.052 -7.139 28.968 1.00 0.00 362 SER A C 14
ATOM 20723 O O . SER A 1 5 ? 57.308 -7.996 28.124 1.00 0.00 362 SER A O 14
ATOM 20731 N N . SER A 1 6 ? 55.838 -6.972 29.485 1.00 0.00 363 SER A N 14
ATOM 20732 C CA . SER A 1 6 ? 54.714 -7.809 29.082 1.00 0.00 363 SER A CA 14
ATOM 20733 C C . SER A 1 6 ? 53.569 -6.958 28.543 1.00 0.00 363 SER A C 14
ATOM 20734 O O . SER A 1 6 ? 53.199 -7.064 27.375 1.00 0.00 363 SER A O 14
ATOM 20742 N N . GLY A 1 7 ? 53.010 -6.114 29.405 1.00 0.00 364 GLY A N 14
ATOM 20743 C CA . GLY A 1 7 ? 51.912 -5.257 28.999 1.00 0.00 364 GLY A CA 14
ATOM 20744 C C . GLY A 1 7 ? 50.588 -5.992 28.956 1.00 0.00 364 GLY A C 14
ATOM 20745 O O . GLY A 1 7 ? 50.489 -7.109 28.446 1.00 0.00 364 GLY A O 14
ATOM 20749 N N . PRO A 1 8 ? 49.538 -5.361 29.503 1.00 0.00 365 PRO A N 14
ATOM 20750 C CA . PRO A 1 8 ? 48.194 -5.945 29.538 1.00 0.00 365 PRO A CA 14
ATOM 20751 C C . PRO A 1 8 ? 47.556 -6.016 28.155 1.00 0.00 365 PRO A C 14
ATOM 20752 O O . PRO A 1 8 ? 48.209 -5.750 27.145 1.00 0.00 365 PRO A O 14
ATOM 20763 N N . ASP A 1 9 ? 46.277 -6.374 28.116 1.00 0.00 366 ASP A N 14
ATOM 20764 C CA . ASP A 1 9 ? 45.550 -6.477 26.856 1.00 0.00 366 ASP A CA 14
ATOM 20765 C C . ASP A 1 9 ? 44.054 -6.646 27.104 1.00 0.00 366 ASP A C 14
ATOM 20766 O O . ASP A 1 9 ? 43.637 -7.491 27.897 1.00 0.00 366 ASP A O 14
ATOM 20775 N N . LEU A 1 10 ? 43.252 -5.836 26.422 1.00 0.00 367 LEU A N 14
ATOM 20776 C CA . LEU A 1 10 ? 41.802 -5.895 26.569 1.00 0.00 367 LEU A CA 14
ATOM 20777 C C . LEU A 1 10 ? 41.110 -5.686 25.225 1.00 0.00 367 LEU A C 14
ATOM 20778 O O . LEU A 1 10 ? 41.683 -5.102 24.306 1.00 0.00 367 LEU A O 14
ATOM 20794 N N . GLU A 1 11 ? 39.874 -6.164 25.121 1.00 0.00 368 GLU A N 14
ATOM 20795 C CA . GLU A 1 11 ? 39.104 -6.028 23.891 1.00 0.00 368 GLU A CA 14
ATOM 20796 C C . GLU A 1 11 ? 37.621 -6.285 24.145 1.00 0.00 368 GLU A C 14
ATOM 20797 O O . GLU A 1 11 ? 37.251 -7.273 24.780 1.00 0.00 368 GLU A O 14
ATOM 20809 N N . LYS A 1 12 ? 36.777 -5.389 23.646 1.00 0.00 369 LYS A N 14
ATOM 20810 C CA . LYS A 1 12 ? 35.335 -5.517 23.817 1.00 0.00 369 LYS A CA 14
ATOM 20811 C C . LYS A 1 12 ? 34.603 -5.221 22.511 1.00 0.00 369 LYS A C 14
ATOM 20812 O O . LYS A 1 12 ? 35.225 -4.888 21.502 1.00 0.00 369 LYS A O 14
ATOM 20831 N N . ARG A 1 13 ? 33.280 -5.343 22.539 1.00 0.00 370 ARG A N 14
ATOM 20832 C CA . ARG A 1 13 ? 32.465 -5.088 21.357 1.00 0.00 370 ARG A CA 14
ATOM 20833 C C . ARG A 1 13 ? 30.980 -5.095 21.710 1.00 0.00 370 ARG A C 14
ATOM 20834 O O . ARG A 1 13 ? 30.552 -5.800 22.623 1.00 0.00 370 ARG A O 14
ATOM 20855 N N . ARG A 1 14 ? 30.201 -4.304 20.979 1.00 0.00 371 ARG A N 14
ATOM 20856 C CA . ARG A 1 14 ? 28.765 -4.218 21.216 1.00 0.00 371 ARG A CA 14
ATOM 20857 C C . ARG A 1 14 ? 28.045 -3.661 19.991 1.00 0.00 371 ARG A C 14
ATOM 20858 O O . ARG A 1 14 ? 28.483 -2.677 19.394 1.00 0.00 371 ARG A O 14
ATOM 20879 N N . ILE A 1 15 ? 26.938 -4.298 19.622 1.00 0.00 372 ILE A N 14
ATOM 20880 C CA . ILE A 1 15 ? 26.158 -3.866 18.469 1.00 0.00 372 ILE A CA 14
ATOM 20881 C C . ILE A 1 15 ? 24.670 -4.120 18.686 1.00 0.00 372 ILE A C 14
ATOM 20882 O O . ILE A 1 15 ? 24.282 -5.116 19.299 1.00 0.00 372 ILE A O 14
ATOM 20898 N N . HIS A 1 16 ? 23.840 -3.215 18.177 1.00 0.00 373 HIS A N 14
ATOM 20899 C CA . HIS A 1 16 ? 22.393 -3.342 18.313 1.00 0.00 373 HIS A CA 14
ATOM 20900 C C . HIS A 1 16 ? 21.752 -3.702 16.977 1.00 0.00 373 HIS A C 14
ATOM 20901 O O . HIS A 1 16 ? 22.018 -3.064 15.958 1.00 0.00 373 HIS A O 14
ATOM 20915 N N . TYR A 1 17 ? 20.906 -4.727 16.988 1.00 0.00 374 TYR A N 14
ATOM 20916 C CA . TYR A 1 17 ? 20.229 -5.173 15.777 1.00 0.00 374 TYR A CA 14
ATOM 20917 C C . TYR A 1 17 ? 18.779 -4.701 15.758 1.00 0.00 374 TYR A C 14
ATOM 20918 O O . TYR A 1 17 ? 17.956 -5.154 16.554 1.00 0.00 374 TYR A O 14
ATOM 20936 N N . CYS A 1 18 ? 18.472 -3.789 14.842 1.00 0.00 375 CYS A N 14
ATOM 20937 C CA . CYS A 1 18 ? 17.121 -3.254 14.717 1.00 0.00 375 CYS A CA 14
ATOM 20938 C C . CYS A 1 18 ? 16.081 -4.350 14.930 1.00 0.00 375 CYS A C 14
ATOM 20939 O O . CYS A 1 18 ? 16.093 -5.374 14.247 1.00 0.00 375 CYS A O 14
ATOM 20946 N N . ASP A 1 19 ? 15.181 -4.126 15.882 1.00 0.00 376 ASP A N 14
ATOM 20947 C CA . ASP A 1 19 ? 14.132 -5.093 16.185 1.00 0.00 376 ASP A CA 14
ATOM 20948 C C . ASP A 1 19 ? 12.970 -4.958 15.207 1.00 0.00 376 ASP A C 14
ATOM 20949 O O . ASP A 1 19 ? 11.804 -5.035 15.598 1.00 0.00 376 ASP A O 14
ATOM 20958 N N . TYR A 1 20 ? 13.294 -4.754 13.935 1.00 0.00 377 TYR A N 14
ATOM 20959 C CA . TYR A 1 20 ? 12.276 -4.604 12.902 1.00 0.00 377 TYR A CA 14
ATOM 20960 C C . TYR A 1 20 ? 12.303 -5.785 11.936 1.00 0.00 377 TYR A C 14
ATOM 20961 O O . TYR A 1 20 ? 13.361 -6.256 11.520 1.00 0.00 377 TYR A O 14
ATOM 20979 N N . PRO A 1 21 ? 11.109 -6.275 11.570 1.00 0.00 378 PRO A N 14
ATOM 20980 C CA . PRO A 1 21 ? 10.967 -7.406 10.648 1.00 0.00 378 PRO A CA 14
ATOM 20981 C C . PRO A 1 21 ? 11.366 -7.045 9.221 1.00 0.00 378 PRO A C 14
ATOM 20982 O O . PRO A 1 21 ? 10.732 -6.206 8.582 1.00 0.00 378 PRO A O 14
ATOM 20993 N N . GLY A 1 22 ? 12.422 -7.684 8.727 1.00 0.00 379 GLY A N 14
ATOM 20994 C CA . GLY A 1 22 ? 12.887 -7.416 7.379 1.00 0.00 379 GLY A CA 14
ATOM 20995 C C . GLY A 1 22 ? 14.078 -6.479 7.352 1.00 0.00 379 GLY A C 14
ATOM 20996 O O . GLY A 1 22 ? 14.970 -6.620 6.515 1.00 0.00 379 GLY A O 14
ATOM 21000 N N . CYS A 1 23 ? 14.092 -5.517 8.268 1.00 0.00 380 CYS A N 14
ATOM 21001 C CA . CYS A 1 23 ? 15.181 -4.550 8.346 1.00 0.00 380 CYS A CA 14
ATOM 21002 C C . CYS A 1 23 ? 16.535 -5.254 8.341 1.00 0.00 380 CYS A C 14
ATOM 21003 O O . CYS A 1 23 ? 16.704 -6.305 8.961 1.00 0.00 380 CYS A O 14
ATOM 21010 N N . THR A 1 24 ? 17.499 -4.667 7.638 1.00 0.00 381 THR A N 14
ATOM 21011 C CA . THR A 1 24 ? 18.837 -5.237 7.552 1.00 0.00 381 THR A CA 14
ATOM 21012 C C . THR A 1 24 ? 19.897 -4.214 7.943 1.00 0.00 381 THR A C 14
ATOM 21013 O O . THR A 1 24 ? 21.021 -4.246 7.442 1.00 0.00 381 THR A O 14
ATOM 21024 N N . LYS A 1 25 ? 19.532 -3.305 8.842 1.00 0.00 382 LYS A N 14
ATOM 21025 C CA . LYS A 1 25 ? 20.452 -2.272 9.303 1.00 0.00 382 LYS A CA 14
ATOM 21026 C C . LYS A 1 25 ? 20.802 -2.473 10.774 1.00 0.00 382 LYS A C 14
ATOM 21027 O O . LYS A 1 25 ? 19.957 -2.874 11.574 1.00 0.00 382 LYS A O 14
ATOM 21046 N N . VAL A 1 26 ? 22.053 -2.190 11.124 1.00 0.00 383 VAL A N 14
ATOM 21047 C CA . VAL A 1 26 ? 22.514 -2.336 12.499 1.00 0.00 383 VAL A CA 14
ATOM 21048 C C . VAL A 1 26 ? 23.439 -1.191 12.894 1.00 0.00 383 VAL A C 14
ATOM 21049 O O . VAL A 1 26 ? 24.173 -0.657 12.062 1.00 0.00 383 VAL A O 14
ATOM 21062 N N . TYR A 1 27 ? 23.399 -0.817 14.168 1.00 0.00 384 TYR A N 14
ATOM 21063 C CA . TYR A 1 27 ? 24.233 0.267 14.673 1.00 0.00 384 TYR A CA 14
ATOM 21064 C C . TYR A 1 27 ? 25.067 -0.197 15.864 1.00 0.00 384 TYR A C 14
ATOM 21065 O O . TYR A 1 27 ? 24.741 -1.189 16.518 1.00 0.00 384 TYR A O 14
ATOM 21083 N N . THR A 1 28 ? 26.145 0.529 16.142 1.00 0.00 385 THR A N 14
ATOM 21084 C CA . THR A 1 28 ? 27.027 0.194 17.252 1.00 0.00 385 THR A CA 14
ATOM 21085 C C . THR A 1 28 ? 26.521 0.797 18.558 1.00 0.00 385 THR A C 14
ATOM 21086 O O . THR A 1 28 ? 26.506 0.135 19.595 1.00 0.00 385 THR A O 14
ATOM 21097 N N . LYS A 1 29 ? 26.106 2.058 18.499 1.00 0.00 386 LYS A N 14
ATOM 21098 C CA . LYS A 1 29 ? 25.597 2.752 19.676 1.00 0.00 386 LYS A CA 14
ATOM 21099 C C . LYS A 1 29 ? 24.092 2.547 19.820 1.00 0.00 386 LYS A C 14
ATOM 21100 O O . LYS A 1 29 ? 23.440 2.018 18.920 1.00 0.00 386 LYS A O 14
ATOM 21119 N N . SER A 1 30 ? 23.547 2.970 20.956 1.00 0.00 387 SER A N 14
ATOM 21120 C CA . SER A 1 30 ? 22.120 2.830 21.218 1.00 0.00 387 SER A CA 14
ATOM 21121 C C . SER A 1 30 ? 21.353 4.048 20.712 1.00 0.00 387 SER A C 14
ATOM 21122 O O . SER A 1 30 ? 20.483 3.933 19.849 1.00 0.00 387 SER A O 14
ATOM 21130 N N . SER A 1 31 ? 21.683 5.216 21.256 1.00 0.00 388 SER A N 14
ATOM 21131 C CA . SER A 1 31 ? 21.024 6.456 20.863 1.00 0.00 388 SER A CA 14
ATOM 21132 C C . SER A 1 31 ? 20.930 6.564 19.344 1.00 0.00 388 SER A C 14
ATOM 21133 O O . SER A 1 31 ? 19.860 6.825 18.793 1.00 0.00 388 SER A O 14
ATOM 21141 N N . HIS A 1 32 ? 22.059 6.361 18.672 1.00 0.00 389 HIS A N 14
ATOM 21142 C CA . HIS A 1 32 ? 22.106 6.435 17.216 1.00 0.00 389 HIS A CA 14
ATOM 21143 C C . HIS A 1 32 ? 21.010 5.576 16.593 1.00 0.00 389 HIS A C 14
ATOM 21144 O O . HIS A 1 32 ? 20.235 6.047 15.759 1.00 0.00 389 HIS A O 14
ATOM 21158 N N . LEU A 1 33 ? 20.950 4.313 17.001 1.00 0.00 390 LEU A N 14
ATOM 21159 C CA . LEU A 1 33 ? 19.949 3.387 16.483 1.00 0.00 390 LEU A CA 14
ATOM 21160 C C . LEU A 1 33 ? 18.557 4.010 16.526 1.00 0.00 390 LEU A C 14
ATOM 21161 O O . LEU A 1 33 ? 17.878 4.111 15.504 1.00 0.00 390 LEU A O 14
ATOM 21177 N N . LYS A 1 34 ? 18.139 4.428 17.716 1.00 0.00 391 LYS A N 14
ATOM 21178 C CA . LYS A 1 34 ? 16.830 5.045 17.893 1.00 0.00 391 LYS A CA 14
ATOM 21179 C C . LYS A 1 34 ? 16.517 5.999 16.745 1.00 0.00 391 LYS A C 14
ATOM 21180 O O . LYS A 1 34 ? 15.456 5.916 16.128 1.00 0.00 391 LYS A O 14
ATOM 21199 N N . ALA A 1 35 ? 17.449 6.904 16.463 1.00 0.00 392 ALA A N 14
ATOM 21200 C CA . ALA A 1 35 ? 17.274 7.871 15.387 1.00 0.00 392 ALA A CA 14
ATOM 21201 C C . ALA A 1 35 ? 16.794 7.190 14.110 1.00 0.00 392 ALA A C 14
ATOM 21202 O O . ALA A 1 35 ? 15.905 7.693 13.422 1.00 0.00 392 ALA A O 14
ATOM 21209 N N . HIS A 1 36 ? 17.389 6.043 13.797 1.00 0.00 393 HIS A N 14
ATOM 21210 C CA . HIS A 1 36 ? 17.022 5.293 12.601 1.00 0.00 393 HIS A CA 14
ATOM 21211 C C . HIS A 1 36 ? 15.585 4.788 12.696 1.00 0.00 393 HIS A C 14
ATOM 21212 O O . HIS A 1 36 ? 14.781 4.996 11.786 1.00 0.00 393 HIS A O 14
ATOM 21226 N N . LEU A 1 37 ? 15.269 4.123 13.802 1.00 0.00 394 LEU A N 14
ATOM 21227 C CA . LEU A 1 37 ? 13.929 3.588 14.016 1.00 0.00 394 LEU A CA 14
ATOM 21228 C C . LEU A 1 37 ? 12.869 4.540 13.473 1.00 0.00 394 LEU A C 14
ATOM 21229 O O . LEU A 1 37 ? 11.917 4.117 12.817 1.00 0.00 394 LEU A O 14
ATOM 21245 N N . ARG A 1 38 ? 13.041 5.829 13.749 1.00 0.00 395 ARG A N 14
ATOM 21246 C CA . ARG A 1 38 ? 12.100 6.842 13.287 1.00 0.00 395 ARG A CA 14
ATOM 21247 C C . ARG A 1 38 ? 11.714 6.601 11.830 1.00 0.00 395 ARG A C 14
ATOM 21248 O O . ARG A 1 38 ? 10.537 6.656 11.471 1.00 0.00 395 ARG A O 14
ATOM 21269 N N . THR A 1 39 ? 12.713 6.335 10.995 1.00 0.00 396 THR A N 14
ATOM 21270 C CA . THR A 1 39 ? 12.479 6.088 9.577 1.00 0.00 396 THR A CA 14
ATOM 21271 C C . THR A 1 39 ? 11.365 5.068 9.374 1.00 0.00 396 THR A C 14
ATOM 21272 O O . THR A 1 39 ? 10.467 5.269 8.555 1.00 0.00 396 THR A O 14
ATOM 21283 N N . HIS A 1 40 ? 11.428 3.972 10.124 1.00 0.00 397 HIS A N 14
ATOM 21284 C CA . HIS A 1 40 ? 10.422 2.920 10.026 1.00 0.00 397 HIS A CA 14
ATOM 21285 C C . HIS A 1 40 ? 9.019 3.491 10.209 1.00 0.00 397 HIS A C 14
ATOM 21286 O O . HIS A 1 40 ? 8.053 2.987 9.636 1.00 0.00 397 HIS A O 14
ATOM 21300 N N . THR A 1 41 ? 8.914 4.545 11.012 1.00 0.00 398 THR A N 14
ATOM 21301 C CA . THR A 1 41 ? 7.630 5.183 11.272 1.00 0.00 398 THR A CA 14
ATOM 21302 C C . THR A 1 41 ? 6.784 5.252 10.005 1.00 0.00 398 THR A C 14
ATOM 21303 O O . THR A 1 41 ? 7.291 5.549 8.924 1.00 0.00 398 THR A O 14
ATOM 21314 N N . GLY A 1 42 ? 5.491 4.978 10.147 1.00 0.00 399 GLY A N 14
ATOM 21315 C CA . GLY A 1 42 ? 4.595 5.015 9.006 1.00 0.00 399 GLY A CA 14
ATOM 21316 C C . GLY A 1 42 ? 3.478 6.025 9.179 1.00 0.00 399 GLY A C 14
ATOM 21317 O O . GLY A 1 42 ? 3.121 6.378 10.302 1.00 0.00 399 GLY A O 14
ATOM 21321 N N . GLU A 1 43 ? 2.925 6.490 8.063 1.00 0.00 400 GLU A N 14
ATOM 21322 C CA . GLU A 1 43 ? 1.843 7.467 8.097 1.00 0.00 400 GLU A CA 14
ATOM 21323 C C . GLU A 1 43 ? 0.487 6.774 8.197 1.00 0.00 400 GLU A C 14
ATOM 21324 O O . GLU A 1 43 ? -0.471 7.160 7.526 1.00 0.00 400 GLU A O 14
ATOM 21336 N N . LYS A 1 44 ? 0.414 5.748 9.038 1.00 0.00 401 LYS A N 14
ATOM 21337 C CA . LYS A 1 44 ? -0.823 5.000 9.227 1.00 0.00 401 LYS A CA 14
ATOM 21338 C C . LYS A 1 44 ? -1.966 5.930 9.621 1.00 0.00 401 LYS A C 14
ATOM 21339 O O . LYS A 1 44 ? -1.989 6.497 10.713 1.00 0.00 401 LYS A O 14
ATOM 21358 N N . PRO A 1 45 ? -2.939 6.091 8.711 1.00 0.00 402 PRO A N 14
ATOM 21359 C CA . PRO A 1 45 ? -4.104 6.950 8.942 1.00 0.00 402 PRO A CA 14
ATOM 21360 C C . PRO A 1 45 ? -5.048 6.377 9.994 1.00 0.00 402 PRO A C 14
ATOM 21361 O O . PRO A 1 45 ? -5.712 7.120 10.717 1.00 0.00 402 PRO A O 14
ATOM 21372 N N . TYR A 1 46 ? -5.102 5.052 10.074 1.00 0.00 403 TYR A N 14
ATOM 21373 C CA . TYR A 1 46 ? -5.966 4.379 11.037 1.00 0.00 403 TYR A CA 14
ATOM 21374 C C . TYR A 1 46 ? -5.218 4.097 12.336 1.00 0.00 403 TYR A C 14
ATOM 21375 O O . TYR A 1 46 ? -4.077 3.634 12.323 1.00 0.00 403 TYR A O 14
ATOM 21393 N N . LYS A 1 47 ? -5.869 4.380 13.460 1.00 0.00 404 LYS A N 14
ATOM 21394 C CA . LYS A 1 47 ? -5.269 4.156 14.769 1.00 0.00 404 LYS A CA 14
ATOM 21395 C C . LYS A 1 47 ? -6.245 3.443 15.700 1.00 0.00 404 LYS A C 14
ATOM 21396 O O . LYS A 1 47 ? -7.456 3.462 15.479 1.00 0.00 404 LYS A O 14
ATOM 21415 N N . CYS A 1 48 ? -5.711 2.816 16.743 1.00 0.00 405 CYS A N 14
ATOM 21416 C CA . CYS A 1 48 ? -6.534 2.098 17.708 1.00 0.00 405 CYS A CA 14
ATOM 21417 C C . CYS A 1 48 ? -6.964 3.019 18.847 1.00 0.00 405 CYS A C 14
ATOM 21418 O O . CYS A 1 48 ? -6.132 3.521 19.603 1.00 0.00 405 CYS A O 14
ATOM 21425 N N . THR A 1 49 ? -8.271 3.236 18.964 1.00 0.00 406 THR A N 14
ATOM 21426 C CA . THR A 1 49 ? -8.813 4.095 20.009 1.00 0.00 406 THR A CA 14
ATOM 21427 C C . THR A 1 49 ? -8.955 3.339 21.324 1.00 0.00 406 THR A C 14
ATOM 21428 O O . THR A 1 49 ? -9.969 3.457 22.012 1.00 0.00 406 THR A O 14
ATOM 21439 N N . TRP A 1 50 ? -7.934 2.562 21.668 1.00 0.00 407 TRP A N 14
ATOM 21440 C CA . TRP A 1 50 ? -7.946 1.787 22.903 1.00 0.00 407 TRP A CA 14
ATOM 21441 C C . TRP A 1 50 ? -6.991 2.384 23.931 1.00 0.00 407 TRP A C 14
ATOM 21442 O O . TRP A 1 50 ? -5.893 2.823 23.588 1.00 0.00 407 TRP A O 14
ATOM 21463 N N . GLU A 1 51 ? -7.415 2.397 25.190 1.00 0.00 408 GLU A N 14
ATOM 21464 C CA . GLU A 1 51 ? -6.596 2.942 26.266 1.00 0.00 408 GLU A CA 14
ATOM 21465 C C . GLU A 1 51 ? -5.272 2.192 26.375 1.00 0.00 408 GLU A C 14
ATOM 21466 O O . GLU A 1 51 ? -5.246 0.991 26.641 1.00 0.00 408 GLU A O 14
ATOM 21478 N N . GLY A 1 52 ? -4.172 2.910 26.168 1.00 0.00 409 GLY A N 14
ATOM 21479 C CA . GLY A 1 52 ? -2.860 2.296 26.246 1.00 0.00 409 GLY A CA 14
ATOM 21480 C C . GLY A 1 52 ? -2.301 1.947 24.881 1.00 0.00 409 GLY A C 14
ATOM 21481 O O . GLY A 1 52 ? -1.169 2.305 24.555 1.00 0.00 409 GLY A O 14
ATOM 21485 N N . CYS A 1 53 ? -3.095 1.244 24.080 1.00 0.00 410 CYS A N 14
ATOM 21486 C CA . CYS A 1 53 ? -2.673 0.843 22.744 1.00 0.00 410 CYS A CA 14
ATOM 21487 C C . CYS A 1 53 ? -2.436 2.064 21.859 1.00 0.00 410 CYS A C 14
ATOM 21488 O O . CYS A 1 53 ? -3.364 2.812 21.554 1.00 0.00 410 CYS A O 14
ATOM 21495 N N . ASP A 1 54 ? -1.186 2.258 21.452 1.00 0.00 411 ASP A N 14
ATOM 21496 C CA . ASP A 1 54 ? -0.826 3.387 20.602 1.00 0.00 411 ASP A CA 14
ATOM 21497 C C . ASP A 1 54 ? -0.370 2.908 19.227 1.00 0.00 411 ASP A C 14
ATOM 21498 O O . ASP A 1 54 ? 0.486 3.527 18.596 1.00 0.00 411 ASP A O 14
ATOM 21507 N N . TRP A 1 55 ? -0.947 1.802 18.771 1.00 0.00 412 TRP A N 14
ATOM 21508 C CA . TRP A 1 55 ? -0.599 1.239 17.471 1.00 0.00 412 TRP A CA 14
ATOM 21509 C C . TRP A 1 55 ? -1.474 1.830 16.371 1.00 0.00 412 TRP A C 14
ATOM 21510 O O . TRP A 1 55 ? -2.538 2.387 16.642 1.00 0.00 412 TRP A O 14
ATOM 21531 N N . ARG A 1 56 ? -1.020 1.704 15.128 1.00 0.00 413 ARG A N 14
ATOM 21532 C CA . ARG A 1 56 ? -1.762 2.226 13.987 1.00 0.00 413 ARG A CA 14
ATOM 21533 C C . ARG A 1 56 ? -1.641 1.293 12.786 1.00 0.00 413 ARG A C 14
ATOM 21534 O O . ARG A 1 56 ? -0.649 0.578 12.639 1.00 0.00 413 ARG A O 14
ATOM 21555 N N . PHE A 1 57 ? -2.657 1.303 11.930 1.00 0.00 414 PHE A N 14
ATOM 21556 C CA . PHE A 1 57 ? -2.666 0.456 10.743 1.00 0.00 414 PHE A CA 14
ATOM 21557 C C . PHE A 1 57 ? -2.965 1.277 9.492 1.00 0.00 414 PHE A C 14
ATOM 21558 O O . PHE A 1 57 ? -3.315 2.453 9.577 1.00 0.00 414 PHE A O 14
ATOM 21575 N N . ALA A 1 58 ? -2.823 0.647 8.330 1.00 0.00 415 ALA A N 14
ATOM 21576 C CA . ALA A 1 58 ? -3.078 1.317 7.061 1.00 0.00 415 ALA A CA 14
ATOM 21577 C C . ALA A 1 58 ? -4.439 0.922 6.497 1.00 0.00 415 ALA A C 14
ATOM 21578 O O . ALA A 1 58 ? -5.210 1.775 6.057 1.00 0.00 415 ALA A O 14
ATOM 21585 N N . ARG A 1 59 ? -4.727 -0.375 6.511 1.00 0.00 416 ARG A N 14
ATOM 21586 C CA . ARG A 1 59 ? -5.994 -0.882 5.999 1.00 0.00 416 ARG A CA 14
ATOM 21587 C C . ARG A 1 59 ? -7.095 -0.753 7.047 1.00 0.00 416 ARG A C 14
ATOM 21588 O O . ARG A 1 59 ? -6.972 -1.267 8.158 1.00 0.00 416 ARG A O 14
ATOM 21609 N N . SER A 1 60 ? -8.171 -0.061 6.685 1.00 0.00 417 SER A N 14
ATOM 21610 C CA . SER A 1 60 ? -9.293 0.140 7.595 1.00 0.00 417 SER A CA 14
ATOM 21611 C C . SER A 1 60 ? -9.695 -1.173 8.260 1.00 0.00 417 SER A C 14
ATOM 21612 O O . SER A 1 60 ? -9.994 -1.211 9.454 1.00 0.00 417 SER A O 14
ATOM 21620 N N . ASP A 1 61 ? -9.700 -2.247 7.478 1.00 0.00 418 ASP A N 14
ATOM 21621 C CA . ASP A 1 61 ? -10.064 -3.564 7.990 1.00 0.00 418 ASP A CA 14
ATOM 21622 C C . ASP A 1 61 ? -9.065 -4.032 9.044 1.00 0.00 418 ASP A C 14
ATOM 21623 O O . ASP A 1 61 ? -9.448 -4.411 10.150 1.00 0.00 418 ASP A O 14
ATOM 21632 N N . GLU A 1 62 ? -7.784 -4.005 8.691 1.00 0.00 419 GLU A N 14
ATOM 21633 C CA . GLU A 1 62 ? -6.731 -4.429 9.606 1.00 0.00 419 GLU A CA 14
ATOM 21634 C C . GLU A 1 62 ? -7.025 -3.961 11.028 1.00 0.00 419 GLU A C 14
ATOM 21635 O O . GLU A 1 62 ? -7.046 -4.761 11.965 1.00 0.00 419 GLU A O 14
ATOM 21647 N N . LEU A 1 63 ? -7.250 -2.661 11.182 1.00 0.00 420 LEU A N 14
ATOM 21648 C CA . LEU A 1 63 ? -7.543 -2.085 12.490 1.00 0.00 420 LEU A CA 14
ATOM 21649 C C . LEU A 1 63 ? -8.729 -2.788 13.142 1.00 0.00 420 LEU A C 14
ATOM 21650 O O . LEU A 1 63 ? -8.646 -3.241 14.284 1.00 0.00 420 LEU A O 14
ATOM 21666 N N . THR A 1 64 ? -9.834 -2.879 12.407 1.00 0.00 421 THR A N 14
ATOM 21667 C CA . THR A 1 64 ? -11.037 -3.528 12.912 1.00 0.00 421 THR A CA 14
ATOM 21668 C C . THR A 1 64 ? -10.709 -4.873 13.550 1.00 0.00 421 THR A C 14
ATOM 21669 O O . THR A 1 64 ? -11.000 -5.101 14.724 1.00 0.00 421 THR A O 14
ATOM 21680 N N . ARG A 1 65 ? -10.103 -5.761 12.769 1.00 0.00 422 ARG A N 14
ATOM 21681 C CA . ARG A 1 65 ? -9.736 -7.084 13.258 1.00 0.00 422 ARG A CA 14
ATOM 21682 C C . ARG A 1 65 ? -8.913 -6.982 14.539 1.00 0.00 422 ARG A C 14
ATOM 21683 O O . ARG A 1 65 ? -9.187 -7.671 15.522 1.00 0.00 422 ARG A O 14
ATOM 21704 N N . HIS A 1 66 ? -7.903 -6.117 14.520 1.00 0.00 423 HIS A N 14
ATOM 21705 C CA . HIS A 1 66 ? -7.040 -5.925 15.680 1.00 0.00 423 HIS A CA 14
ATOM 21706 C C . HIS A 1 66 ? -7.860 -5.550 16.911 1.00 0.00 423 HIS A C 14
ATOM 21707 O O . HIS A 1 66 ? -7.630 -6.069 18.004 1.00 0.00 423 HIS A O 14
ATOM 21721 N N . TYR A 1 67 ? -8.816 -4.647 16.727 1.00 0.00 424 TYR A N 14
ATOM 21722 C CA . TYR A 1 67 ? -9.668 -4.200 17.823 1.00 0.00 424 TYR A CA 14
ATOM 21723 C C . TYR A 1 67 ? -10.447 -5.369 18.418 1.00 0.00 424 TYR A C 14
ATOM 21724 O O . TYR A 1 67 ? -10.573 -5.490 19.637 1.00 0.00 424 TYR A O 14
ATOM 21742 N N . ARG A 1 68 ? -10.968 -6.228 17.548 1.00 0.00 425 ARG A N 14
ATOM 21743 C CA . ARG A 1 68 ? -11.736 -7.388 17.986 1.00 0.00 425 ARG A CA 14
ATOM 21744 C C . ARG A 1 68 ? -11.082 -8.047 19.196 1.00 0.00 425 ARG A C 14
ATOM 21745 O O . ARG A 1 68 ? -11.745 -8.340 20.192 1.00 0.00 425 ARG A O 14
ATOM 21766 N N . LYS A 1 69 ? -9.777 -8.280 19.104 1.00 0.00 426 LYS A N 14
ATOM 21767 C CA . LYS A 1 69 ? -9.031 -8.904 20.190 1.00 0.00 426 LYS A CA 14
ATOM 21768 C C . LYS A 1 69 ? -9.271 -8.171 21.506 1.00 0.00 426 LYS A C 14
ATOM 21769 O O . LYS A 1 69 ? -9.601 -8.786 22.521 1.00 0.00 426 LYS A O 14
ATOM 21788 N N . HIS A 1 70 ? -9.105 -6.852 21.483 1.00 0.00 427 HIS A N 14
ATOM 21789 C CA . HIS A 1 70 ? -9.306 -6.034 22.674 1.00 0.00 427 HIS A CA 14
ATOM 21790 C C . HIS A 1 70 ? -10.627 -6.381 23.355 1.00 0.00 427 HIS A C 14
ATOM 21791 O O . HIS A 1 70 ? -10.708 -6.441 24.582 1.00 0.00 427 HIS A O 14
ATOM 21805 N N . THR A 1 71 ? -11.660 -6.608 22.550 1.00 0.00 428 THR A N 14
ATOM 21806 C CA . THR A 1 71 ? -12.977 -6.947 23.074 1.00 0.00 428 THR A CA 14
ATOM 21807 C C . THR A 1 71 ? -13.116 -8.451 23.282 1.00 0.00 428 THR A C 14
ATOM 21808 O O . THR A 1 71 ? -14.208 -9.005 23.166 1.00 0.00 428 THR A O 14
ATOM 21819 N N . GLY A 1 72 ? -12.001 -9.107 23.591 1.00 0.00 429 GLY A N 14
ATOM 21820 C CA . GLY A 1 72 ? -12.021 -10.541 23.811 1.00 0.00 429 GLY A CA 14
ATOM 21821 C C . GLY A 1 72 ? -11.119 -10.965 24.953 1.00 0.00 429 GLY A C 14
ATOM 21822 O O . GLY A 1 72 ? -10.490 -12.021 24.896 1.00 0.00 429 GLY A O 14
ATOM 21826 N N . ALA A 1 73 ? -11.055 -10.139 25.992 1.00 0.00 430 ALA A N 14
ATOM 21827 C CA . ALA A 1 73 ? -10.224 -10.434 27.152 1.00 0.00 430 ALA A CA 14
ATOM 21828 C C . ALA A 1 73 ? -10.732 -9.706 28.392 1.00 0.00 430 ALA A C 14
ATOM 21829 O O . ALA A 1 73 ? -11.252 -8.593 28.301 1.00 0.00 430 ALA A O 14
ATOM 21836 N N . LYS A 1 74 ? -10.580 -10.340 29.549 1.00 0.00 431 LYS A N 14
ATOM 21837 C CA . LYS A 1 74 ? -11.023 -9.752 30.808 1.00 0.00 431 LYS A CA 14
ATOM 21838 C C . LYS A 1 74 ? -9.927 -9.842 31.866 1.00 0.00 431 LYS A C 14
ATOM 21839 O O . LYS A 1 74 ? -9.640 -10.910 32.408 1.00 0.00 431 LYS A O 14
ATOM 21858 N N . PRO A 1 75 ? -9.300 -8.696 32.169 1.00 0.00 432 PRO A N 14
ATOM 21859 C CA . PRO A 1 75 ? -8.228 -8.619 33.165 1.00 0.00 432 PRO A CA 14
ATOM 21860 C C . PRO A 1 75 ? -8.741 -8.828 34.586 1.00 0.00 432 PRO A C 14
ATOM 21861 O O . PRO A 1 75 ? -7.971 -9.142 35.495 1.00 0.00 432 PRO A O 14
ATOM 21872 N N . PHE A 1 76 ? -10.045 -8.653 34.771 1.00 0.00 433 PHE A N 14
ATOM 21873 C CA . PHE A 1 76 ? -10.661 -8.823 36.082 1.00 0.00 433 PHE A CA 14
ATOM 21874 C C . PHE A 1 76 ? -11.885 -9.729 35.995 1.00 0.00 433 PHE A C 14
ATOM 21875 O O . PHE A 1 76 ? -12.998 -9.263 35.750 1.00 0.00 433 PHE A O 14
ATOM 21892 N N . GLN A 1 77 ? -11.671 -11.025 36.197 1.00 0.00 434 GLN A N 14
ATOM 21893 C CA . GLN A 1 77 ? -12.756 -11.997 36.140 1.00 0.00 434 GLN A CA 14
ATOM 21894 C C . GLN A 1 77 ? -13.174 -12.429 37.542 1.00 0.00 434 GLN A C 14
ATOM 21895 O O . GLN A 1 77 ? -12.334 -12.610 38.423 1.00 0.00 434 GLN A O 14
ATOM 21909 N N . CYS A 1 78 ? -14.478 -12.592 37.741 1.00 0.00 435 CYS A N 14
ATOM 21910 C CA . CYS A 1 78 ? -15.008 -13.003 39.036 1.00 0.00 435 CYS A CA 14
ATOM 21911 C C . CYS A 1 78 ? -15.002 -14.523 39.169 1.00 0.00 435 CYS A C 14
ATOM 21912 O O . CYS A 1 78 ? -14.650 -15.237 38.232 1.00 0.00 435 CYS A O 14
ATOM 21919 N N . GLY A 1 79 ? -15.394 -15.010 40.343 1.00 0.00 436 GLY A N 14
ATOM 21920 C CA . GLY A 1 79 ? -15.426 -16.442 40.578 1.00 0.00 436 GLY A CA 14
ATOM 21921 C C . GLY A 1 79 ? -16.839 -16.978 40.696 1.00 0.00 436 GLY A C 14
ATOM 21922 O O . GLY A 1 79 ? -17.276 -17.784 39.874 1.00 0.00 436 GLY A O 14
ATOM 21926 N N . VAL A 1 80 ? -17.555 -16.532 41.723 1.00 0.00 437 VAL A N 14
ATOM 21927 C CA . VAL A 1 80 ? -18.927 -16.973 41.947 1.00 0.00 437 VAL A CA 14
ATOM 21928 C C . VAL A 1 80 ? -19.767 -16.819 40.684 1.00 0.00 437 VAL A C 14
ATOM 21929 O O . VAL A 1 80 ? -20.253 -17.802 40.124 1.00 0.00 437 VAL A O 14
ATOM 21942 N N . CYS A 1 81 ? -19.934 -15.578 40.239 1.00 0.00 438 CYS A N 14
ATOM 21943 C CA . CYS A 1 81 ? -20.715 -15.293 39.041 1.00 0.00 438 CYS A CA 14
ATOM 21944 C C . CYS A 1 81 ? -19.896 -15.562 37.781 1.00 0.00 438 CYS A C 14
ATOM 21945 O O . CYS A 1 81 ? -20.446 -15.891 36.731 1.00 0.00 438 CYS A O 14
ATOM 21952 N N . ASN A 1 82 ? -18.580 -15.419 37.896 1.00 0.00 439 ASN A N 14
ATOM 21953 C CA . ASN A 1 82 ? -17.685 -15.646 36.767 1.00 0.00 439 ASN A CA 14
ATOM 21954 C C . ASN A 1 82 ? -17.973 -14.660 35.638 1.00 0.00 439 ASN A C 14
ATOM 21955 O O . ASN A 1 82 ? -18.153 -15.054 34.486 1.00 0.00 439 ASN A O 14
ATOM 21966 N N . ARG A 1 83 ? -18.014 -13.376 35.978 1.00 0.00 440 ARG A N 14
ATOM 21967 C CA . ARG A 1 83 ? -18.280 -12.333 34.994 1.00 0.00 440 ARG A CA 14
ATOM 21968 C C . ARG A 1 83 ? -17.007 -11.558 34.666 1.00 0.00 440 ARG A C 14
ATOM 21969 O O . ARG A 1 83 ? -15.944 -11.825 35.226 1.00 0.00 440 ARG A O 14
ATOM 21990 N N . SER A 1 84 ? -17.123 -10.599 33.753 1.00 0.00 441 SER A N 14
ATOM 21991 C CA . SER A 1 84 ? -15.981 -9.789 33.346 1.00 0.00 441 SER A CA 14
ATOM 21992 C C . SER A 1 84 ? -16.250 -8.308 33.595 1.00 0.00 441 SER A C 14
ATOM 21993 O O . SER A 1 84 ? -17.385 -7.844 33.484 1.00 0.00 441 SER A O 14
ATOM 22001 N N . PHE A 1 85 ? -15.197 -7.570 33.932 1.00 0.00 442 PHE A N 14
ATOM 22002 C CA . PHE A 1 85 ? -15.318 -6.141 34.197 1.00 0.00 442 PHE A CA 14
ATOM 22003 C C . PHE A 1 85 ? -14.053 -5.400 33.774 1.00 0.00 442 PHE A C 14
ATOM 22004 O O . PHE A 1 85 ? -12.954 -5.719 34.225 1.00 0.00 442 PHE A O 14
ATOM 22021 N N . SER A 1 86 ? -14.219 -4.409 32.903 1.00 0.00 443 SER A N 14
ATOM 22022 C CA . SER A 1 86 ? -13.091 -3.625 32.415 1.00 0.00 443 SER A CA 14
ATOM 22023 C C . SER A 1 86 ? -12.714 -2.535 33.413 1.00 0.00 443 SER A C 14
ATOM 22024 O O . SER A 1 86 ? -11.994 -1.594 33.079 1.00 0.00 443 SER A O 14
ATOM 22032 N N . ARG A 1 87 ? -13.205 -2.670 34.641 1.00 0.00 444 ARG A N 14
ATOM 22033 C CA . ARG A 1 87 ? -12.921 -1.697 35.689 1.00 0.00 444 ARG A CA 14
ATOM 22034 C C . ARG A 1 87 ? -12.477 -2.394 36.972 1.00 0.00 444 ARG A C 14
ATOM 22035 O O . ARG A 1 87 ? -13.163 -3.282 37.478 1.00 0.00 444 ARG A O 14
ATOM 22056 N N . SER A 1 88 ? -11.324 -1.985 37.492 1.00 0.00 445 SER A N 14
ATOM 22057 C CA . SER A 1 88 ? -10.785 -2.573 38.713 1.00 0.00 445 SER A CA 14
ATOM 22058 C C . SER A 1 88 ? -11.748 -2.378 39.880 1.00 0.00 445 SER A C 14
ATOM 22059 O O . SER A 1 88 ? -12.125 -3.336 40.555 1.00 0.00 445 SER A O 14
ATOM 22067 N N . ASP A 1 89 ? -12.142 -1.131 40.112 1.00 0.00 446 ASP A N 14
ATOM 22068 C CA . ASP A 1 89 ? -13.063 -0.808 41.196 1.00 0.00 446 ASP A CA 14
ATOM 22069 C C . ASP A 1 89 ? -14.324 -1.661 41.110 1.00 0.00 446 ASP A C 14
ATOM 22070 O O . ASP A 1 89 ? -14.816 -2.165 42.120 1.00 0.00 446 ASP A O 14
ATOM 22079 N N . HIS A 1 90 ? -14.844 -1.819 39.897 1.00 0.00 447 HIS A N 14
ATOM 22080 C CA . HIS A 1 90 ? -16.050 -2.611 39.679 1.00 0.00 447 HIS A CA 14
ATOM 22081 C C . HIS A 1 90 ? -15.921 -3.986 40.327 1.00 0.00 447 HIS A C 14
ATOM 22082 O O . HIS A 1 90 ? -16.837 -4.452 41.006 1.00 0.00 447 HIS A O 14
ATOM 22096 N N . LEU A 1 91 ? -14.780 -4.631 40.111 1.00 0.00 448 LEU A N 14
ATOM 22097 C CA . LEU A 1 91 ? -14.531 -5.954 40.674 1.00 0.00 448 LEU A CA 14
ATOM 22098 C C . LEU A 1 91 ? -14.573 -5.914 42.198 1.00 0.00 448 LEU A C 14
ATOM 22099 O O . LEU A 1 91 ? -15.395 -6.583 42.824 1.00 0.00 448 LEU A O 14
ATOM 22115 N N . ALA A 1 92 ? -13.682 -5.125 42.789 1.00 0.00 449 ALA A N 14
ATOM 22116 C CA . ALA A 1 92 ? -13.619 -4.994 44.239 1.00 0.00 449 ALA A CA 14
ATOM 22117 C C . ALA A 1 92 ? -15.008 -4.780 44.831 1.00 0.00 449 ALA A C 14
ATOM 22118 O O . ALA A 1 92 ? -15.476 -5.576 45.646 1.00 0.00 449 ALA A O 14
ATOM 22125 N N . LEU A 1 93 ? -15.661 -3.700 44.418 1.00 0.00 450 LEU A N 14
ATOM 22126 C CA . LEU A 1 93 ? -16.998 -3.380 44.909 1.00 0.00 450 LEU A CA 14
ATOM 22127 C C . LEU A 1 93 ? -17.959 -4.539 44.666 1.00 0.00 450 LEU A C 14
ATOM 22128 O O . LEU A 1 93 ? -18.643 -4.994 45.582 1.00 0.00 450 LEU A O 14
ATOM 22144 N N . HIS A 1 94 ? -18.004 -5.013 43.425 1.00 0.00 451 HIS A N 14
ATOM 22145 C CA . HIS A 1 94 ? -18.880 -6.122 43.061 1.00 0.00 451 HIS A CA 14
ATOM 22146 C C . HIS A 1 94 ? -18.802 -7.238 44.099 1.00 0.00 451 HIS A C 14
ATOM 22147 O O . HIS A 1 94 ? -19.826 -7.712 44.591 1.00 0.00 451 HIS A O 14
ATOM 22161 N N . MET A 1 95 ? -17.583 -7.651 44.426 1.00 0.00 452 MET A N 14
ATOM 22162 C CA . MET A 1 95 ? -17.373 -8.711 45.406 1.00 0.00 452 MET A CA 14
ATOM 22163 C C . MET A 1 95 ? -18.224 -8.478 46.650 1.00 0.00 452 MET A C 14
ATOM 22164 O O . MET A 1 95 ? -18.923 -9.379 47.114 1.00 0.00 452 MET A O 14
ATOM 22178 N N . LYS A 1 96 ? -18.161 -7.264 47.185 1.00 0.00 453 LYS A N 14
ATOM 22179 C CA . LYS A 1 96 ? -18.926 -6.911 48.375 1.00 0.00 453 LYS A CA 14
ATOM 22180 C C . LYS A 1 96 ? -20.284 -7.606 48.374 1.00 0.00 453 LYS A C 14
ATOM 22181 O O . LYS A 1 96 ? -20.743 -8.094 49.408 1.00 0.00 453 LYS A O 14
ATOM 22200 N N . ARG A 1 97 ? -20.921 -7.649 47.209 1.00 0.00 454 ARG A N 14
ATOM 22201 C CA . ARG A 1 97 ? -22.226 -8.285 47.074 1.00 0.00 454 ARG A CA 14
ATOM 22202 C C . ARG A 1 97 ? -22.120 -9.793 47.281 1.00 0.00 454 ARG A C 14
ATOM 22203 O O . ARG A 1 97 ? -22.873 -10.378 48.061 1.00 0.00 454 ARG A O 14
ATOM 22224 N N . HIS A 1 98 ? -21.181 -10.417 46.578 1.00 0.00 455 HIS A N 14
ATOM 22225 C CA . HIS A 1 98 ? -20.976 -11.857 46.684 1.00 0.00 455 HIS A CA 14
ATOM 22226 C C . HIS A 1 98 ? -20.794 -12.274 48.141 1.00 0.00 455 HIS A C 14
ATOM 22227 O O . HIS A 1 98 ? -21.396 -13.245 48.597 1.00 0.00 455 HIS A O 14
ATOM 22241 N N . GLN A 1 99 ? -19.960 -11.533 48.863 1.00 0.00 456 GLN A N 14
ATOM 22242 C CA . GLN A 1 99 ? -19.698 -11.827 50.267 1.00 0.00 456 GLN A CA 14
ATOM 22243 C C . GLN A 1 99 ? -21.002 -11.963 51.047 1.00 0.00 456 GLN A C 14
ATOM 22244 O O . GLN A 1 99 ? -21.990 -11.295 50.745 1.00 0.00 456 GLN A O 14
ATOM 22258 N N . ASN A 1 100 ? -20.997 -12.833 52.052 1.00 0.00 457 ASN A N 14
ATOM 22259 C CA . ASN A 1 100 ? -22.180 -13.058 52.875 1.00 0.00 457 ASN A CA 14
ATOM 22260 C C . ASN A 1 100 ? -23.260 -13.791 52.086 1.00 0.00 457 ASN A C 14
ATOM 22261 O O . ASN A 1 100 ? -24.448 -13.679 52.388 1.00 0.00 457 ASN A O 14
ATOM 22275 N N . GLY A 1 1 ? 35.224 14.013 33.528 1.00 0.00 358 GLY A N 15
ATOM 22276 C CA . GLY A 1 1 ? 34.925 13.311 34.762 1.00 0.00 358 GLY A CA 15
ATOM 22277 C C . GLY A 1 1 ? 35.913 12.198 35.050 1.00 0.00 358 GLY A C 15
ATOM 22278 O O . GLY A 1 1 ? 36.558 11.680 34.138 1.00 0.00 358 GLY A O 15
ATOM 22282 N N . SER A 1 2 ? 36.034 11.831 36.322 1.00 0.00 359 SER A N 15
ATOM 22283 C CA . SER A 1 2 ? 36.956 10.776 36.728 1.00 0.00 359 SER A CA 15
ATOM 22284 C C . SER A 1 2 ? 36.699 10.358 38.173 1.00 0.00 359 SER A C 15
ATOM 22285 O O . SER A 1 2 ? 36.487 11.200 39.046 1.00 0.00 359 SER A O 15
ATOM 22293 N N . SER A 1 3 ? 36.722 9.052 38.418 1.00 0.00 360 SER A N 15
ATOM 22294 C CA . SER A 1 3 ? 36.488 8.521 39.755 1.00 0.00 360 SER A CA 15
ATOM 22295 C C . SER A 1 3 ? 36.699 7.010 39.784 1.00 0.00 360 SER A C 15
ATOM 22296 O O . SER A 1 3 ? 36.944 6.386 38.752 1.00 0.00 360 SER A O 15
ATOM 22304 N N . GLY A 1 4 ? 36.601 6.427 40.975 1.00 0.00 361 GLY A N 15
ATOM 22305 C CA . GLY A 1 4 ? 36.783 4.995 41.118 1.00 0.00 361 GLY A CA 15
ATOM 22306 C C . GLY A 1 4 ? 38.226 4.618 41.391 1.00 0.00 361 GLY A C 15
ATOM 22307 O O . GLY A 1 4 ? 38.915 5.290 42.159 1.00 0.00 361 GLY A O 15
ATOM 22311 N N . SER A 1 5 ? 38.684 3.540 40.763 1.00 0.00 362 SER A N 15
ATOM 22312 C CA . SER A 1 5 ? 40.053 3.072 40.947 1.00 0.00 362 SER A CA 15
ATOM 22313 C C . SER A 1 5 ? 40.652 2.612 39.621 1.00 0.00 362 SER A C 15
ATOM 22314 O O . SER A 1 5 ? 39.984 1.960 38.819 1.00 0.00 362 SER A O 15
ATOM 22322 N N . SER A 1 6 ? 41.917 2.956 39.399 1.00 0.00 363 SER A N 15
ATOM 22323 C CA . SER A 1 6 ? 42.606 2.582 38.170 1.00 0.00 363 SER A CA 15
ATOM 22324 C C . SER A 1 6 ? 42.238 1.161 37.752 1.00 0.00 363 SER A C 15
ATOM 22325 O O . SER A 1 6 ? 42.706 0.188 38.341 1.00 0.00 363 SER A O 15
ATOM 22333 N N . GLY A 1 7 ? 41.396 1.052 36.729 1.00 0.00 364 GLY A N 15
ATOM 22334 C CA . GLY A 1 7 ? 40.979 -0.252 36.248 1.00 0.00 364 GLY A CA 15
ATOM 22335 C C . GLY A 1 7 ? 40.895 -0.313 34.736 1.00 0.00 364 GLY A C 15
ATOM 22336 O O . GLY A 1 7 ? 40.089 0.376 34.109 1.00 0.00 364 GLY A O 15
ATOM 22340 N N . PRO A 1 8 ? 41.744 -1.153 34.125 1.00 0.00 365 PRO A N 15
ATOM 22341 C CA . PRO A 1 8 ? 41.782 -1.320 32.669 1.00 0.00 365 PRO A CA 15
ATOM 22342 C C . PRO A 1 8 ? 40.543 -2.028 32.134 1.00 0.00 365 PRO A C 15
ATOM 22343 O O . PRO A 1 8 ? 40.373 -2.173 30.924 1.00 0.00 365 PRO A O 15
ATOM 22354 N N . ASP A 1 9 ? 39.679 -2.467 33.043 1.00 0.00 366 ASP A N 15
ATOM 22355 C CA . ASP A 1 9 ? 38.454 -3.160 32.662 1.00 0.00 366 ASP A CA 15
ATOM 22356 C C . ASP A 1 9 ? 37.446 -2.187 32.056 1.00 0.00 366 ASP A C 15
ATOM 22357 O O . ASP A 1 9 ? 36.833 -1.390 32.766 1.00 0.00 366 ASP A O 15
ATOM 22366 N N . LEU A 1 10 ? 37.282 -2.259 30.740 1.00 0.00 367 LEU A N 15
ATOM 22367 C CA . LEU A 1 10 ? 36.350 -1.384 30.037 1.00 0.00 367 LEU A CA 15
ATOM 22368 C C . LEU A 1 10 ? 35.781 -2.074 28.801 1.00 0.00 367 LEU A C 15
ATOM 22369 O O . LEU A 1 10 ? 36.493 -2.301 27.823 1.00 0.00 367 LEU A O 15
ATOM 22385 N N . GLU A 1 11 ? 34.495 -2.405 28.853 1.00 0.00 368 GLU A N 15
ATOM 22386 C CA . GLU A 1 11 ? 33.831 -3.068 27.737 1.00 0.00 368 GLU A CA 15
ATOM 22387 C C . GLU A 1 11 ? 34.396 -2.586 26.404 1.00 0.00 368 GLU A C 15
ATOM 22388 O O . GLU A 1 11 ? 34.812 -1.434 26.272 1.00 0.00 368 GLU A O 15
ATOM 22400 N N . LYS A 1 12 ? 34.409 -3.475 25.417 1.00 0.00 369 LYS A N 15
ATOM 22401 C CA . LYS A 1 12 ? 34.921 -3.142 24.093 1.00 0.00 369 LYS A CA 15
ATOM 22402 C C . LYS A 1 12 ? 33.921 -2.287 23.321 1.00 0.00 369 LYS A C 15
ATOM 22403 O O . LYS A 1 12 ? 34.227 -1.162 22.927 1.00 0.00 369 LYS A O 15
ATOM 22422 N N . ARG A 1 13 ? 32.725 -2.827 23.111 1.00 0.00 370 ARG A N 15
ATOM 22423 C CA . ARG A 1 13 ? 31.681 -2.113 22.387 1.00 0.00 370 ARG A CA 15
ATOM 22424 C C . ARG A 1 13 ? 30.356 -2.866 22.461 1.00 0.00 370 ARG A C 15
ATOM 22425 O O . ARG A 1 13 ? 30.296 -3.989 22.963 1.00 0.00 370 ARG A O 15
ATOM 22446 N N . ARG A 1 14 ? 29.297 -2.241 21.957 1.00 0.00 371 ARG A N 15
ATOM 22447 C CA . ARG A 1 14 ? 27.973 -2.851 21.968 1.00 0.00 371 ARG A CA 15
ATOM 22448 C C . ARG A 1 14 ? 27.351 -2.824 20.574 1.00 0.00 371 ARG A C 15
ATOM 22449 O O . ARG A 1 14 ? 27.579 -1.894 19.800 1.00 0.00 371 ARG A O 15
ATOM 22470 N N . ILE A 1 15 ? 26.566 -3.850 20.263 1.00 0.00 372 ILE A N 15
ATOM 22471 C CA . ILE A 1 15 ? 25.911 -3.943 18.964 1.00 0.00 372 ILE A CA 15
ATOM 22472 C C . ILE A 1 15 ? 24.398 -3.811 19.100 1.00 0.00 372 ILE A C 15
ATOM 22473 O O . ILE A 1 15 ? 23.823 -4.173 20.127 1.00 0.00 372 ILE A O 15
ATOM 22489 N N . HIS A 1 16 ? 23.758 -3.293 18.057 1.00 0.00 373 HIS A N 15
ATOM 22490 C CA . HIS A 1 16 ? 22.310 -3.117 18.058 1.00 0.00 373 HIS A CA 15
ATOM 22491 C C . HIS A 1 16 ? 21.709 -3.540 16.722 1.00 0.00 373 HIS A C 15
ATOM 22492 O O . HIS A 1 16 ? 21.972 -2.924 15.689 1.00 0.00 373 HIS A O 15
ATOM 22506 N N . TYR A 1 17 ? 20.902 -4.595 16.749 1.00 0.00 374 TYR A N 15
ATOM 22507 C CA . TYR A 1 17 ? 20.267 -5.103 15.539 1.00 0.00 374 TYR A CA 15
ATOM 22508 C C . TYR A 1 17 ? 18.779 -4.765 15.522 1.00 0.00 374 TYR A C 15
ATOM 22509 O O . TYR A 1 17 ? 17.987 -5.359 16.253 1.00 0.00 374 TYR A O 15
ATOM 22527 N N . CYS A 1 18 ? 18.407 -3.806 14.681 1.00 0.00 375 CYS A N 15
ATOM 22528 C CA . CYS A 1 18 ? 17.015 -3.386 14.566 1.00 0.00 375 CYS A CA 15
ATOM 22529 C C . CYS A 1 18 ? 16.073 -4.575 14.737 1.00 0.00 375 CYS A C 15
ATOM 22530 O O . CYS A 1 18 ? 16.231 -5.605 14.082 1.00 0.00 375 CYS A O 15
ATOM 22537 N N . ASP A 1 19 ? 15.094 -4.423 15.622 1.00 0.00 376 ASP A N 15
ATOM 22538 C CA . ASP A 1 19 ? 14.126 -5.483 15.880 1.00 0.00 376 ASP A CA 15
ATOM 22539 C C . ASP A 1 19 ? 12.917 -5.349 14.959 1.00 0.00 376 ASP A C 15
ATOM 22540 O O . ASP A 1 19 ? 11.793 -5.673 15.342 1.00 0.00 376 ASP A O 15
ATOM 22549 N N . TYR A 1 20 ? 13.156 -4.869 13.743 1.00 0.00 377 TYR A N 15
ATOM 22550 C CA . TYR A 1 20 ? 12.087 -4.689 12.769 1.00 0.00 377 TYR A CA 15
ATOM 22551 C C . TYR A 1 20 ? 12.213 -5.697 11.630 1.00 0.00 377 TYR A C 15
ATOM 22552 O O . TYR A 1 20 ? 13.305 -5.988 11.142 1.00 0.00 377 TYR A O 15
ATOM 22570 N N . PRO A 1 21 ? 11.067 -6.242 11.194 1.00 0.00 378 PRO A N 15
ATOM 22571 C CA . PRO A 1 21 ? 11.021 -7.224 10.107 1.00 0.00 378 PRO A CA 15
ATOM 22572 C C . PRO A 1 21 ? 11.356 -6.606 8.753 1.00 0.00 378 PRO A C 15
ATOM 22573 O O . PRO A 1 21 ? 10.814 -5.566 8.383 1.00 0.00 378 PRO A O 15
ATOM 22584 N N . GLY A 1 22 ? 12.254 -7.255 8.018 1.00 0.00 379 GLY A N 15
ATOM 22585 C CA . GLY A 1 22 ? 12.646 -6.754 6.713 1.00 0.00 379 GLY A CA 15
ATOM 22586 C C . GLY A 1 22 ? 13.913 -5.924 6.767 1.00 0.00 379 GLY A C 15
ATOM 22587 O O . GLY A 1 22 ? 14.743 -5.985 5.859 1.00 0.00 379 GLY A O 15
ATOM 22591 N N . CYS A 1 23 ? 14.063 -5.145 7.832 1.00 0.00 380 CYS A N 15
ATOM 22592 C CA . CYS A 1 23 ? 15.237 -4.297 8.001 1.00 0.00 380 CYS A CA 15
ATOM 22593 C C . CYS A 1 23 ? 16.325 -5.024 8.786 1.00 0.00 380 CYS A C 15
ATOM 22594 O O . CYS A 1 23 ? 16.118 -5.424 9.932 1.00 0.00 380 CYS A O 15
ATOM 22601 N N . THR A 1 24 ? 17.486 -5.192 8.161 1.00 0.00 381 THR A N 15
ATOM 22602 C CA . THR A 1 24 ? 18.607 -5.871 8.799 1.00 0.00 381 THR A CA 15
ATOM 22603 C C . THR A 1 24 ? 19.763 -4.909 9.047 1.00 0.00 381 THR A C 15
ATOM 22604 O O . THR A 1 24 ? 20.923 -5.239 8.798 1.00 0.00 381 THR A O 15
ATOM 22615 N N . LYS A 1 25 ? 19.441 -3.718 9.540 1.00 0.00 382 LYS A N 15
ATOM 22616 C CA . LYS A 1 25 ? 20.454 -2.708 9.824 1.00 0.00 382 LYS A CA 15
ATOM 22617 C C . LYS A 1 25 ? 21.046 -2.908 11.215 1.00 0.00 382 LYS A C 15
ATOM 22618 O O . LYS A 1 25 ? 20.409 -3.487 12.095 1.00 0.00 382 LYS A O 15
ATOM 22637 N N . VAL A 1 26 ? 22.269 -2.424 11.408 1.00 0.00 383 VAL A N 15
ATOM 22638 C CA . VAL A 1 26 ? 22.947 -2.547 12.693 1.00 0.00 383 VAL A CA 15
ATOM 22639 C C . VAL A 1 26 ? 23.890 -1.373 12.932 1.00 0.00 383 VAL A C 15
ATOM 22640 O O . VAL A 1 26 ? 24.581 -0.922 12.018 1.00 0.00 383 VAL A O 15
ATOM 22653 N N . TYR A 1 27 ? 23.914 -0.883 14.166 1.00 0.00 384 TYR A N 15
ATOM 22654 C CA . TYR A 1 27 ? 24.771 0.241 14.525 1.00 0.00 384 TYR A CA 15
ATOM 22655 C C . TYR A 1 27 ? 25.431 0.010 15.882 1.00 0.00 384 TYR A C 15
ATOM 22656 O O . TYR A 1 27 ? 24.804 -0.497 16.813 1.00 0.00 384 TYR A O 15
ATOM 22674 N N . THR A 1 28 ? 26.701 0.389 15.987 1.00 0.00 385 THR A N 15
ATOM 22675 C CA . THR A 1 28 ? 27.447 0.224 17.228 1.00 0.00 385 THR A CA 15
ATOM 22676 C C . THR A 1 28 ? 27.190 1.385 18.182 1.00 0.00 385 THR A C 15
ATOM 22677 O O . THR A 1 28 ? 28.089 1.822 18.901 1.00 0.00 385 THR A O 15
ATOM 22688 N N . LYS A 1 29 ? 25.958 1.881 18.184 1.00 0.00 386 LYS A N 15
ATOM 22689 C CA . LYS A 1 29 ? 25.581 2.991 19.052 1.00 0.00 386 LYS A CA 15
ATOM 22690 C C . LYS A 1 29 ? 24.163 2.808 19.584 1.00 0.00 386 LYS A C 15
ATOM 22691 O O . LYS A 1 29 ? 23.327 2.169 18.945 1.00 0.00 386 LYS A O 15
ATOM 22710 N N . SER A 1 30 ? 23.899 3.374 20.757 1.00 0.00 387 SER A N 15
ATOM 22711 C CA . SER A 1 30 ? 22.582 3.271 21.377 1.00 0.00 387 SER A CA 15
ATOM 22712 C C . SER A 1 30 ? 21.667 4.394 20.897 1.00 0.00 387 SER A C 15
ATOM 22713 O O . SER A 1 30 ? 20.511 4.160 20.545 1.00 0.00 387 SER A O 15
ATOM 22721 N N . SER A 1 31 ? 22.194 5.614 20.887 1.00 0.00 388 SER A N 15
ATOM 22722 C CA . SER A 1 31 ? 21.425 6.775 20.455 1.00 0.00 388 SER A CA 15
ATOM 22723 C C . SER A 1 31 ? 21.102 6.689 18.966 1.00 0.00 388 SER A C 15
ATOM 22724 O O . SER A 1 31 ? 19.974 6.952 18.548 1.00 0.00 388 SER A O 15
ATOM 22732 N N . HIS A 1 32 ? 22.100 6.319 18.171 1.00 0.00 389 HIS A N 15
ATOM 22733 C CA . HIS A 1 32 ? 21.923 6.198 16.728 1.00 0.00 389 HIS A CA 15
ATOM 22734 C C . HIS A 1 32 ? 20.698 5.351 16.400 1.00 0.00 389 HIS A C 15
ATOM 22735 O O . HIS A 1 32 ? 19.807 5.785 15.668 1.00 0.00 389 HIS A O 15
ATOM 22749 N N . LEU A 1 33 ? 20.658 4.140 16.946 1.00 0.00 390 LEU A N 15
ATOM 22750 C CA . LEU A 1 33 ? 19.542 3.231 16.711 1.00 0.00 390 LEU A CA 15
ATOM 22751 C C . LEU A 1 33 ? 18.208 3.956 16.862 1.00 0.00 390 LEU A C 15
ATOM 22752 O O . LEU A 1 33 ? 17.443 4.078 15.905 1.00 0.00 390 LEU A O 15
ATOM 22768 N N . LYS A 1 34 ? 17.936 4.437 18.070 1.00 0.00 391 LYS A N 15
ATOM 22769 C CA . LYS A 1 34 ? 16.697 5.153 18.348 1.00 0.00 391 LYS A CA 15
ATOM 22770 C C . LYS A 1 34 ? 16.309 6.044 17.173 1.00 0.00 391 LYS A C 15
ATOM 22771 O O . LYS A 1 34 ? 15.184 5.981 16.679 1.00 0.00 391 LYS A O 15
ATOM 22790 N N . ALA A 1 35 ? 17.248 6.873 16.729 1.00 0.00 392 ALA A N 15
ATOM 22791 C CA . ALA A 1 35 ? 17.005 7.774 15.609 1.00 0.00 392 ALA A CA 15
ATOM 22792 C C . ALA A 1 35 ? 16.548 7.005 14.375 1.00 0.00 392 ALA A C 15
ATOM 22793 O O . ALA A 1 35 ? 15.579 7.386 13.716 1.00 0.00 392 ALA A O 15
ATOM 22800 N N . HIS A 1 36 ? 17.251 5.920 14.065 1.00 0.00 393 HIS A N 15
ATOM 22801 C CA . HIS A 1 36 ? 16.916 5.097 12.909 1.00 0.00 393 HIS A CA 15
ATOM 22802 C C . HIS A 1 36 ? 15.480 4.590 12.999 1.00 0.00 393 HIS A C 15
ATOM 22803 O O . HIS A 1 36 ? 14.698 4.737 12.059 1.00 0.00 393 HIS A O 15
ATOM 22817 N N . LEU A 1 37 ? 15.140 3.992 14.135 1.00 0.00 394 LEU A N 15
ATOM 22818 C CA . LEU A 1 37 ? 13.797 3.462 14.349 1.00 0.00 394 LEU A CA 15
ATOM 22819 C C . LEU A 1 37 ? 12.739 4.447 13.861 1.00 0.00 394 LEU A C 15
ATOM 22820 O O . LEU A 1 37 ? 11.671 4.047 13.399 1.00 0.00 394 LEU A O 15
ATOM 22836 N N . ARG A 1 38 ? 13.045 5.736 13.966 1.00 0.00 395 ARG A N 15
ATOM 22837 C CA . ARG A 1 38 ? 12.121 6.778 13.535 1.00 0.00 395 ARG A CA 15
ATOM 22838 C C . ARG A 1 38 ? 11.551 6.462 12.155 1.00 0.00 395 ARG A C 15
ATOM 22839 O O . ARG A 1 38 ? 10.334 6.446 11.963 1.00 0.00 395 ARG A O 15
ATOM 22860 N N . THR A 1 39 ? 12.437 6.211 11.197 1.00 0.00 396 THR A N 15
ATOM 22861 C CA . THR A 1 39 ? 12.022 5.897 9.836 1.00 0.00 396 THR A CA 15
ATOM 22862 C C . THR A 1 39 ? 10.836 4.940 9.829 1.00 0.00 396 THR A C 15
ATOM 22863 O O . THR A 1 39 ? 9.821 5.197 9.180 1.00 0.00 396 THR A O 15
ATOM 22874 N N . HIS A 1 40 ? 10.968 3.836 10.557 1.00 0.00 397 HIS A N 15
ATOM 22875 C CA . HIS A 1 40 ? 9.905 2.840 10.636 1.00 0.00 397 HIS A CA 15
ATOM 22876 C C . HIS A 1 40 ? 8.626 3.455 11.197 1.00 0.00 397 HIS A C 15
ATOM 22877 O O . HIS A 1 40 ? 7.530 3.202 10.695 1.00 0.00 397 HIS A O 15
ATOM 22891 N N . THR A 1 41 ? 8.772 4.263 12.242 1.00 0.00 398 THR A N 15
ATOM 22892 C CA . THR A 1 41 ? 7.630 4.911 12.873 1.00 0.00 398 THR A CA 15
ATOM 22893 C C . THR A 1 41 ? 7.435 6.325 12.337 1.00 0.00 398 THR A C 15
ATOM 22894 O O . THR A 1 41 ? 8.168 7.244 12.701 1.00 0.00 398 THR A O 15
ATOM 22905 N N . GLY A 1 42 ? 6.441 6.493 11.470 1.00 0.00 399 GLY A N 15
ATOM 22906 C CA . GLY A 1 42 ? 6.168 7.799 10.899 1.00 0.00 399 GLY A CA 15
ATOM 22907 C C . GLY A 1 42 ? 4.968 7.787 9.973 1.00 0.00 399 GLY A C 15
ATOM 22908 O O . GLY A 1 42 ? 4.218 8.760 9.908 1.00 0.00 399 GLY A O 15
ATOM 22912 N N . GLU A 1 43 ? 4.787 6.683 9.255 1.00 0.00 400 GLU A N 15
ATOM 22913 C CA . GLU A 1 43 ? 3.671 6.551 8.326 1.00 0.00 400 GLU A CA 15
ATOM 22914 C C . GLU A 1 43 ? 3.319 7.899 7.704 1.00 0.00 400 GLU A C 15
ATOM 22915 O O . GLU A 1 43 ? 2.147 8.267 7.612 1.00 0.00 400 GLU A O 15
ATOM 22927 N N . LYS A 1 44 ? 4.341 8.632 7.277 1.00 0.00 401 LYS A N 15
ATOM 22928 C CA . LYS A 1 44 ? 4.142 9.939 6.662 1.00 0.00 401 LYS A CA 15
ATOM 22929 C C . LYS A 1 44 ? 3.112 9.861 5.540 1.00 0.00 401 LYS A C 15
ATOM 22930 O O . LYS A 1 44 ? 3.216 9.045 4.624 1.00 0.00 401 LYS A O 15
ATOM 22949 N N . PRO A 1 45 ? 2.093 10.731 5.610 1.00 0.00 402 PRO A N 15
ATOM 22950 C CA . PRO A 1 45 ? 1.025 10.781 4.607 1.00 0.00 402 PRO A CA 15
ATOM 22951 C C . PRO A 1 45 ? 1.515 11.313 3.265 1.00 0.00 402 PRO A C 15
ATOM 22952 O O . PRO A 1 45 ? 0.968 10.976 2.215 1.00 0.00 402 PRO A O 15
ATOM 22963 N N . TYR A 1 46 ? 2.549 12.146 3.306 1.00 0.00 403 TYR A N 15
ATOM 22964 C CA . TYR A 1 46 ? 3.112 12.726 2.093 1.00 0.00 403 TYR A CA 15
ATOM 22965 C C . TYR A 1 46 ? 4.320 11.926 1.615 1.00 0.00 403 TYR A C 15
ATOM 22966 O O . TYR A 1 46 ? 5.232 11.634 2.389 1.00 0.00 403 TYR A O 15
ATOM 22984 N N . LYS A 1 47 ? 4.319 11.574 0.334 1.00 0.00 404 LYS A N 15
ATOM 22985 C CA . LYS A 1 47 ? 5.415 10.809 -0.250 1.00 0.00 404 LYS A CA 15
ATOM 22986 C C . LYS A 1 47 ? 5.883 11.441 -1.557 1.00 0.00 404 LYS A C 15
ATOM 22987 O O . LYS A 1 47 ? 5.120 12.131 -2.233 1.00 0.00 404 LYS A O 15
ATOM 23006 N N . CYS A 1 48 ? 7.142 11.199 -1.908 1.00 0.00 405 CYS A N 15
ATOM 23007 C CA . CYS A 1 48 ? 7.712 11.743 -3.135 1.00 0.00 405 CYS A CA 15
ATOM 23008 C C . CYS A 1 48 ? 7.350 10.874 -4.335 1.00 0.00 405 CYS A C 15
ATOM 23009 O O . CYS A 1 48 ? 7.816 9.741 -4.460 1.00 0.00 405 CYS A O 15
ATOM 23016 N N . THR A 1 49 ? 6.514 11.412 -5.218 1.00 0.00 406 THR A N 15
ATOM 23017 C CA . THR A 1 49 ? 6.088 10.687 -6.408 1.00 0.00 406 THR A CA 15
ATOM 23018 C C . THR A 1 49 ? 7.122 10.804 -7.523 1.00 0.00 406 THR A C 15
ATOM 23019 O O . THR A 1 49 ? 6.777 11.058 -8.677 1.00 0.00 406 THR A O 15
ATOM 23030 N N . TRP A 1 50 ? 8.388 10.616 -7.171 1.00 0.00 407 TRP A N 15
ATOM 23031 C CA . TRP A 1 50 ? 9.472 10.700 -8.143 1.00 0.00 407 TRP A CA 15
ATOM 23032 C C . TRP A 1 50 ? 10.025 9.316 -8.463 1.00 0.00 407 TRP A C 15
ATOM 23033 O O . TRP A 1 50 ? 9.861 8.378 -7.684 1.00 0.00 407 TRP A O 15
ATOM 23054 N N . GLU A 1 51 ? 10.679 9.196 -9.614 1.00 0.00 408 GLU A N 15
ATOM 23055 C CA . GLU A 1 51 ? 11.255 7.924 -10.036 1.00 0.00 408 GLU A CA 15
ATOM 23056 C C . GLU A 1 51 ? 12.354 7.479 -9.076 1.00 0.00 408 GLU A C 15
ATOM 23057 O O . GLU A 1 51 ? 13.287 8.229 -8.793 1.00 0.00 408 GLU A O 15
ATOM 23069 N N . GLY A 1 52 ? 12.235 6.253 -8.577 1.00 0.00 409 GLY A N 15
ATOM 23070 C CA . GLY A 1 52 ? 13.224 5.729 -7.653 1.00 0.00 409 GLY A CA 15
ATOM 23071 C C . GLY A 1 52 ? 13.084 6.312 -6.261 1.00 0.00 409 GLY A C 15
ATOM 23072 O O . GLY A 1 52 ? 13.015 5.578 -5.276 1.00 0.00 409 GLY A O 15
ATOM 23076 N N . CYS A 1 53 ? 13.044 7.638 -6.179 1.00 0.00 410 CYS A N 15
ATOM 23077 C CA . CYS A 1 53 ? 12.914 8.321 -4.898 1.00 0.00 410 CYS A CA 15
ATOM 23078 C C . CYS A 1 53 ? 11.705 7.802 -4.124 1.00 0.00 410 CYS A C 15
ATOM 23079 O O . CYS A 1 53 ? 10.562 7.981 -4.545 1.00 0.00 410 CYS A O 15
ATOM 23086 N N . ASP A 1 54 ? 11.967 7.159 -2.992 1.00 0.00 411 ASP A N 15
ATOM 23087 C CA . ASP A 1 54 ? 10.901 6.614 -2.158 1.00 0.00 411 ASP A CA 15
ATOM 23088 C C . ASP A 1 54 ? 10.887 7.285 -0.788 1.00 0.00 411 ASP A C 15
ATOM 23089 O O . ASP A 1 54 ? 10.538 6.662 0.215 1.00 0.00 411 ASP A O 15
ATOM 23098 N N . TRP A 1 55 ? 11.269 8.556 -0.753 1.00 0.00 412 TRP A N 15
ATOM 23099 C CA . TRP A 1 55 ? 11.301 9.311 0.495 1.00 0.00 412 TRP A CA 15
ATOM 23100 C C . TRP A 1 55 ? 9.911 9.821 0.858 1.00 0.00 412 TRP A C 15
ATOM 23101 O O . TRP A 1 55 ? 9.020 9.881 0.010 1.00 0.00 412 TRP A O 15
ATOM 23122 N N . ARG A 1 56 ? 9.731 10.186 2.123 1.00 0.00 413 ARG A N 15
ATOM 23123 C CA . ARG A 1 56 ? 8.448 10.690 2.599 1.00 0.00 413 ARG A CA 15
ATOM 23124 C C . ARG A 1 56 ? 8.647 11.769 3.660 1.00 0.00 413 ARG A C 15
ATOM 23125 O O . ARG A 1 56 ? 9.693 11.834 4.305 1.00 0.00 413 ARG A O 15
ATOM 23146 N N . PHE A 1 57 ? 7.636 12.613 3.834 1.00 0.00 414 PHE A N 15
ATOM 23147 C CA . PHE A 1 57 ? 7.700 13.690 4.815 1.00 0.00 414 PHE A CA 15
ATOM 23148 C C . PHE A 1 57 ? 6.371 13.833 5.553 1.00 0.00 414 PHE A C 15
ATOM 23149 O O . PHE A 1 57 ? 5.318 13.464 5.034 1.00 0.00 414 PHE A O 15
ATOM 23166 N N . ALA A 1 58 ? 6.431 14.371 6.767 1.00 0.00 415 ALA A N 15
ATOM 23167 C CA . ALA A 1 58 ? 5.234 14.564 7.576 1.00 0.00 415 ALA A CA 15
ATOM 23168 C C . ALA A 1 58 ? 4.484 15.823 7.155 1.00 0.00 415 ALA A C 15
ATOM 23169 O O . ALA A 1 58 ? 3.254 15.862 7.178 1.00 0.00 415 ALA A O 15
ATOM 23176 N N . ARG A 1 59 ? 5.233 16.852 6.770 1.00 0.00 416 ARG A N 15
ATOM 23177 C CA . ARG A 1 59 ? 4.639 18.113 6.346 1.00 0.00 416 ARG A CA 15
ATOM 23178 C C . ARG A 1 59 ? 4.513 18.171 4.826 1.00 0.00 416 ARG A C 15
ATOM 23179 O O . ARG A 1 59 ? 5.388 17.696 4.102 1.00 0.00 416 ARG A O 15
ATOM 23200 N N . SER A 1 60 ? 3.417 18.755 4.350 1.00 0.00 417 SER A N 15
ATOM 23201 C CA . SER A 1 60 ? 3.174 18.871 2.917 1.00 0.00 417 SER A CA 15
ATOM 23202 C C . SER A 1 60 ? 4.220 19.766 2.259 1.00 0.00 417 SER A C 15
ATOM 23203 O O . SER A 1 60 ? 4.876 19.368 1.296 1.00 0.00 417 SER A O 15
ATOM 23211 N N . ASP A 1 61 ? 4.369 20.976 2.786 1.00 0.00 418 ASP A N 15
ATOM 23212 C CA . ASP A 1 61 ? 5.335 21.929 2.252 1.00 0.00 418 ASP A CA 15
ATOM 23213 C C . ASP A 1 61 ? 6.725 21.305 2.171 1.00 0.00 418 ASP A C 15
ATOM 23214 O O . ASP A 1 61 ? 7.431 21.468 1.176 1.00 0.00 418 ASP A O 15
ATOM 23223 N N . GLU A 1 62 ? 7.111 20.593 3.225 1.00 0.00 419 GLU A N 15
ATOM 23224 C CA . GLU A 1 62 ? 8.418 19.947 3.272 1.00 0.00 419 GLU A CA 15
ATOM 23225 C C . GLU A 1 62 ? 8.695 19.184 1.981 1.00 0.00 419 GLU A C 15
ATOM 23226 O O . GLU A 1 62 ? 9.793 19.254 1.428 1.00 0.00 419 GLU A O 15
ATOM 23238 N N . LEU A 1 63 ? 7.692 18.454 1.505 1.00 0.00 420 LEU A N 15
ATOM 23239 C CA . LEU A 1 63 ? 7.826 17.676 0.279 1.00 0.00 420 LEU A CA 15
ATOM 23240 C C . LEU A 1 63 ? 7.968 18.590 -0.934 1.00 0.00 420 LEU A C 15
ATOM 23241 O O . LEU A 1 63 ? 8.913 18.464 -1.714 1.00 0.00 420 LEU A O 15
ATOM 23257 N N . THR A 1 64 ? 7.025 19.514 -1.086 1.00 0.00 421 THR A N 15
ATOM 23258 C CA . THR A 1 64 ? 7.045 20.451 -2.202 1.00 0.00 421 THR A CA 15
ATOM 23259 C C . THR A 1 64 ? 8.455 20.969 -2.459 1.00 0.00 421 THR A C 15
ATOM 23260 O O . THR A 1 64 ? 8.927 20.975 -3.596 1.00 0.00 421 THR A O 15
ATOM 23271 N N . ARG A 1 65 ? 9.125 21.403 -1.396 1.00 0.00 422 ARG A N 15
ATOM 23272 C CA . ARG A 1 65 ? 10.482 21.924 -1.508 1.00 0.00 422 ARG A CA 15
ATOM 23273 C C . ARG A 1 65 ? 11.432 20.855 -2.040 1.00 0.00 422 ARG A C 15
ATOM 23274 O O . ARG A 1 65 ? 12.196 21.099 -2.975 1.00 0.00 422 ARG A O 15
ATOM 23295 N N . HIS A 1 66 ? 11.379 19.671 -1.439 1.00 0.00 423 HIS A N 15
ATOM 23296 C CA . HIS A 1 66 ? 12.235 18.565 -1.852 1.00 0.00 423 HIS A CA 15
ATOM 23297 C C . HIS A 1 66 ? 12.032 18.244 -3.330 1.00 0.00 423 HIS A C 15
ATOM 23298 O O . HIS A 1 66 ? 12.993 18.164 -4.096 1.00 0.00 423 HIS A O 15
ATOM 23312 N N . TYR A 1 67 ? 10.777 18.061 -3.724 1.00 0.00 424 TYR A N 15
ATOM 23313 C CA . TYR A 1 67 ? 10.448 17.746 -5.109 1.00 0.00 424 TYR A CA 15
ATOM 23314 C C . TYR A 1 67 ? 11.203 18.659 -6.069 1.00 0.00 424 TYR A C 15
ATOM 23315 O O . TYR A 1 67 ? 11.761 18.204 -7.068 1.00 0.00 424 TYR A O 15
ATOM 23333 N N . ARG A 1 68 ? 11.216 19.952 -5.759 1.00 0.00 425 ARG A N 15
ATOM 23334 C CA . ARG A 1 68 ? 11.901 20.931 -6.594 1.00 0.00 425 ARG A CA 15
ATOM 23335 C C . ARG A 1 68 ? 13.313 20.461 -6.936 1.00 0.00 425 ARG A C 15
ATOM 23336 O O . ARG A 1 68 ? 13.714 20.462 -8.099 1.00 0.00 425 ARG A O 15
ATOM 23357 N N . LYS A 1 69 ? 14.061 20.062 -5.913 1.00 0.00 426 LYS A N 15
ATOM 23358 C CA . LYS A 1 69 ? 15.427 19.589 -6.104 1.00 0.00 426 LYS A CA 15
ATOM 23359 C C . LYS A 1 69 ? 15.540 18.746 -7.370 1.00 0.00 426 LYS A C 15
ATOM 23360 O O . LYS A 1 69 ? 16.433 18.959 -8.192 1.00 0.00 426 LYS A O 15
ATOM 23379 N N . HIS A 1 70 ? 14.629 17.791 -7.524 1.00 0.00 427 HIS A N 15
ATOM 23380 C CA . HIS A 1 70 ? 14.625 16.918 -8.692 1.00 0.00 427 HIS A CA 15
ATOM 23381 C C . HIS A 1 70 ? 14.632 17.735 -9.981 1.00 0.00 427 HIS A C 15
ATOM 23382 O O . HIS A 1 70 ? 15.377 17.436 -10.915 1.00 0.00 427 HIS A O 15
ATOM 23396 N N . THR A 1 71 ? 13.797 18.769 -10.025 1.00 0.00 428 THR A N 15
ATOM 23397 C CA . THR A 1 71 ? 13.706 19.628 -11.199 1.00 0.00 428 THR A CA 15
ATOM 23398 C C . THR A 1 71 ? 14.679 20.797 -11.102 1.00 0.00 428 THR A C 15
ATOM 23399 O O . THR A 1 71 ? 14.420 21.879 -11.629 1.00 0.00 428 THR A O 15
ATOM 23410 N N . GLY A 1 72 ? 15.801 20.573 -10.424 1.00 0.00 429 GLY A N 15
ATOM 23411 C CA . GLY A 1 72 ? 16.796 21.618 -10.271 1.00 0.00 429 GLY A CA 15
ATOM 23412 C C . GLY A 1 72 ? 17.734 21.704 -11.459 1.00 0.00 429 GLY A C 15
ATOM 23413 O O . GLY A 1 72 ? 17.503 22.481 -12.385 1.00 0.00 429 GLY A O 15
ATOM 23417 N N . ALA A 1 73 ? 18.796 20.906 -11.432 1.00 0.00 430 ALA A N 15
ATOM 23418 C CA . ALA A 1 73 ? 19.771 20.895 -12.515 1.00 0.00 430 ALA A CA 15
ATOM 23419 C C . ALA A 1 73 ? 20.536 19.577 -12.552 1.00 0.00 430 ALA A C 15
ATOM 23420 O O . ALA A 1 73 ? 20.676 18.899 -11.534 1.00 0.00 430 ALA A O 15
ATOM 23427 N N . LYS A 1 74 ? 21.029 19.217 -13.732 1.00 0.00 431 LYS A N 15
ATOM 23428 C CA . LYS A 1 74 ? 21.781 17.980 -13.903 1.00 0.00 431 LYS A CA 15
ATOM 23429 C C . LYS A 1 74 ? 22.967 18.188 -14.840 1.00 0.00 431 LYS A C 15
ATOM 23430 O O . LYS A 1 74 ? 22.815 18.314 -16.055 1.00 0.00 431 LYS A O 15
ATOM 23449 N N . PRO A 1 75 ? 24.178 18.224 -14.263 1.00 0.00 432 PRO A N 15
ATOM 23450 C CA . PRO A 1 75 ? 25.413 18.415 -15.029 1.00 0.00 432 PRO A CA 15
ATOM 23451 C C . PRO A 1 75 ? 25.753 17.206 -15.893 1.00 0.00 432 PRO A C 15
ATOM 23452 O O . PRO A 1 75 ? 26.455 17.325 -16.897 1.00 0.00 432 PRO A O 15
ATOM 23463 N N . PHE A 1 76 ? 25.249 16.041 -15.497 1.00 0.00 433 PHE A N 15
ATOM 23464 C CA . PHE A 1 76 ? 25.500 14.809 -16.235 1.00 0.00 433 PHE A CA 15
ATOM 23465 C C . PHE A 1 76 ? 24.367 13.809 -16.024 1.00 0.00 433 PHE A C 15
ATOM 23466 O O . PHE A 1 76 ? 24.059 13.434 -14.893 1.00 0.00 433 PHE A O 15
ATOM 23483 N N . GLN A 1 77 ? 23.751 13.382 -17.122 1.00 0.00 434 GLN A N 15
ATOM 23484 C CA . GLN A 1 77 ? 22.651 12.427 -17.058 1.00 0.00 434 GLN A CA 15
ATOM 23485 C C . GLN A 1 77 ? 22.936 11.210 -17.932 1.00 0.00 434 GLN A C 15
ATOM 23486 O O . GLN A 1 77 ? 23.383 11.342 -19.071 1.00 0.00 434 GLN A O 15
ATOM 23500 N N . CYS A 1 78 ? 22.673 10.025 -17.391 1.00 0.00 435 CYS A N 15
ATOM 23501 C CA . CYS A 1 78 ? 22.901 8.783 -18.121 1.00 0.00 435 CYS A CA 15
ATOM 23502 C C . CYS A 1 78 ? 21.819 8.564 -19.174 1.00 0.00 435 CYS A C 15
ATOM 23503 O O . CYS A 1 78 ? 20.893 9.364 -19.303 1.00 0.00 435 CYS A O 15
ATOM 23510 N N . GLY A 1 79 ? 21.943 7.474 -19.925 1.00 0.00 436 GLY A N 15
ATOM 23511 C CA . GLY A 1 79 ? 20.970 7.170 -20.957 1.00 0.00 436 GLY A CA 15
ATOM 23512 C C . GLY A 1 79 ? 20.139 5.946 -20.627 1.00 0.00 436 GLY A C 15
ATOM 23513 O O . GLY A 1 79 ? 18.920 6.036 -20.474 1.00 0.00 436 GLY A O 15
ATOM 23517 N N . VAL A 1 80 ? 20.798 4.796 -20.517 1.00 0.00 437 VAL A N 15
ATOM 23518 C CA . VAL A 1 80 ? 20.112 3.549 -20.204 1.00 0.00 437 VAL A CA 15
ATOM 23519 C C . VAL A 1 80 ? 19.285 3.681 -18.930 1.00 0.00 437 VAL A C 15
ATOM 23520 O O . VAL A 1 80 ? 18.073 3.464 -18.938 1.00 0.00 437 VAL A O 15
ATOM 23533 N N . CYS A 1 81 ? 19.948 4.040 -17.836 1.00 0.00 438 CYS A N 15
ATOM 23534 C CA . CYS A 1 81 ? 19.275 4.203 -16.552 1.00 0.00 438 CYS A CA 15
ATOM 23535 C C . CYS A 1 81 ? 18.747 5.625 -16.391 1.00 0.00 438 CYS A C 15
ATOM 23536 O O . CYS A 1 81 ? 17.768 5.858 -15.683 1.00 0.00 438 CYS A O 15
ATOM 23543 N N . ASN A 1 82 ? 19.403 6.572 -17.054 1.00 0.00 439 ASN A N 15
ATOM 23544 C CA . ASN A 1 82 ? 19.000 7.972 -16.984 1.00 0.00 439 ASN A CA 15
ATOM 23545 C C . ASN A 1 82 ? 19.150 8.512 -15.565 1.00 0.00 439 ASN A C 15
ATOM 23546 O O . ASN A 1 82 ? 18.210 9.068 -14.999 1.00 0.00 439 ASN A O 15
ATOM 23557 N N . ARG A 1 83 ? 20.340 8.343 -14.997 1.00 0.00 440 ARG A N 15
ATOM 23558 C CA . ARG A 1 83 ? 20.614 8.812 -13.644 1.00 0.00 440 ARG A CA 15
ATOM 23559 C C . ARG A 1 83 ? 21.527 10.035 -13.667 1.00 0.00 440 ARG A C 15
ATOM 23560 O O . ARG A 1 83 ? 22.359 10.184 -14.563 1.00 0.00 440 ARG A O 15
ATOM 23581 N N . SER A 1 84 ? 21.366 10.906 -12.677 1.00 0.00 441 SER A N 15
ATOM 23582 C CA . SER A 1 84 ? 22.173 12.118 -12.586 1.00 0.00 441 SER A CA 15
ATOM 23583 C C . SER A 1 84 ? 23.402 11.887 -11.711 1.00 0.00 441 SER A C 15
ATOM 23584 O O . SER A 1 84 ? 23.339 11.176 -10.708 1.00 0.00 441 SER A O 15
ATOM 23592 N N . PHE A 1 85 ? 24.518 12.494 -12.099 1.00 0.00 442 PHE A N 15
ATOM 23593 C CA . PHE A 1 85 ? 25.763 12.356 -11.352 1.00 0.00 442 PHE A CA 15
ATOM 23594 C C . PHE A 1 85 ? 26.336 13.723 -10.991 1.00 0.00 442 PHE A C 15
ATOM 23595 O O . PHE A 1 85 ? 25.935 14.743 -11.551 1.00 0.00 442 PHE A O 15
ATOM 23612 N N . SER A 1 86 ? 27.275 13.735 -10.050 1.00 0.00 443 SER A N 15
ATOM 23613 C CA . SER A 1 86 ? 27.900 14.977 -9.611 1.00 0.00 443 SER A CA 15
ATOM 23614 C C . SER A 1 86 ? 29.086 15.333 -10.502 1.00 0.00 443 SER A C 15
ATOM 23615 O O . SER A 1 86 ? 29.157 16.434 -11.049 1.00 0.00 443 SER A O 15
ATOM 23623 N N . ARG A 1 87 ? 30.016 14.394 -10.643 1.00 0.00 444 ARG A N 15
ATOM 23624 C CA . ARG A 1 87 ? 31.200 14.609 -11.466 1.00 0.00 444 ARG A CA 15
ATOM 23625 C C . ARG A 1 87 ? 31.102 13.826 -12.773 1.00 0.00 444 ARG A C 15
ATOM 23626 O O . ARG A 1 87 ? 30.279 12.921 -12.906 1.00 0.00 444 ARG A O 15
ATOM 23647 N N . SER A 1 88 ? 31.948 14.182 -13.734 1.00 0.00 445 SER A N 15
ATOM 23648 C CA . SER A 1 88 ? 31.954 13.517 -15.032 1.00 0.00 445 SER A CA 15
ATOM 23649 C C . SER A 1 88 ? 32.669 12.172 -14.949 1.00 0.00 445 SER A C 15
ATOM 23650 O O . SER A 1 88 ? 32.148 11.150 -15.398 1.00 0.00 445 SER A O 15
ATOM 23658 N N . ASP A 1 89 ? 33.865 12.179 -14.372 1.00 0.00 446 ASP A N 15
ATOM 23659 C CA . ASP A 1 89 ? 34.653 10.961 -14.229 1.00 0.00 446 ASP A CA 15
ATOM 23660 C C . ASP A 1 89 ? 33.775 9.795 -13.785 1.00 0.00 446 ASP A C 15
ATOM 23661 O O . ASP A 1 89 ? 33.877 8.689 -14.318 1.00 0.00 446 ASP A O 15
ATOM 23670 N N . HIS A 1 90 ? 32.912 10.049 -12.806 1.00 0.00 447 HIS A N 15
ATOM 23671 C CA . HIS A 1 90 ? 32.016 9.021 -12.290 1.00 0.00 447 HIS A CA 15
ATOM 23672 C C . HIS A 1 90 ? 31.117 8.479 -13.398 1.00 0.00 447 HIS A C 15
ATOM 23673 O O . HIS A 1 90 ? 30.901 7.270 -13.501 1.00 0.00 447 HIS A O 15
ATOM 23687 N N . LEU A 1 91 ? 30.595 9.379 -14.223 1.00 0.00 448 LEU A N 15
ATOM 23688 C CA . LEU A 1 91 ? 29.718 8.992 -15.323 1.00 0.00 448 LEU A CA 15
ATOM 23689 C C . LEU A 1 91 ? 30.430 8.037 -16.276 1.00 0.00 448 LEU A C 15
ATOM 23690 O O . LEU A 1 91 ? 29.889 6.994 -16.644 1.00 0.00 448 LEU A O 15
ATOM 23706 N N . ALA A 1 92 ? 31.646 8.399 -16.669 1.00 0.00 449 ALA A N 15
ATOM 23707 C CA . ALA A 1 92 ? 32.434 7.572 -17.575 1.00 0.00 449 ALA A CA 15
ATOM 23708 C C . ALA A 1 92 ? 32.540 6.141 -17.061 1.00 0.00 449 ALA A C 15
ATOM 23709 O O . ALA A 1 92 ? 32.249 5.187 -17.783 1.00 0.00 449 ALA A O 15
ATOM 23716 N N . LEU A 1 93 ? 32.960 5.997 -15.808 1.00 0.00 450 LEU A N 15
ATOM 23717 C CA . LEU A 1 93 ? 33.106 4.681 -15.197 1.00 0.00 450 LEU A CA 15
ATOM 23718 C C . LEU A 1 93 ? 31.758 3.972 -15.102 1.00 0.00 450 LEU A C 15
ATOM 23719 O O . LEU A 1 93 ? 31.688 2.743 -15.134 1.00 0.00 450 LEU A O 15
ATOM 23735 N N . HIS A 1 94 ? 30.690 4.755 -14.989 1.00 0.00 451 HIS A N 15
ATOM 23736 C CA . HIS A 1 94 ? 29.344 4.202 -14.893 1.00 0.00 451 HIS A CA 15
ATOM 23737 C C . HIS A 1 94 ? 28.904 3.610 -16.228 1.00 0.00 451 HIS A C 15
ATOM 23738 O O . HIS A 1 94 ? 28.110 2.670 -16.269 1.00 0.00 451 HIS A O 15
ATOM 23752 N N . MET A 1 95 ? 29.424 4.166 -17.317 1.00 0.00 452 MET A N 15
ATOM 23753 C CA . MET A 1 95 ? 29.084 3.691 -18.654 1.00 0.00 452 MET A CA 15
ATOM 23754 C C . MET A 1 95 ? 29.639 2.290 -18.890 1.00 0.00 452 MET A C 15
ATOM 23755 O O . MET A 1 95 ? 28.931 1.403 -19.368 1.00 0.00 452 MET A O 15
ATOM 23769 N N . LYS A 1 96 ? 30.910 2.097 -18.554 1.00 0.00 453 LYS A N 15
ATOM 23770 C CA . LYS A 1 96 ? 31.560 0.803 -18.728 1.00 0.00 453 LYS A CA 15
ATOM 23771 C C . LYS A 1 96 ? 30.605 -0.336 -18.387 1.00 0.00 453 LYS A C 15
ATOM 23772 O O . LYS A 1 96 ? 30.558 -1.349 -19.084 1.00 0.00 453 LYS A O 15
ATOM 23791 N N . ARG A 1 97 ? 29.844 -0.162 -17.311 1.00 0.00 454 ARG A N 15
ATOM 23792 C CA . ARG A 1 97 ? 28.890 -1.176 -16.878 1.00 0.00 454 ARG A CA 15
ATOM 23793 C C . ARG A 1 97 ? 27.750 -1.315 -17.882 1.00 0.00 454 ARG A C 15
ATOM 23794 O O . ARG A 1 97 ? 27.404 -2.422 -18.296 1.00 0.00 454 ARG A O 15
ATOM 23815 N N . HIS A 1 98 ? 27.170 -0.183 -18.271 1.00 0.00 455 HIS A N 15
ATOM 23816 C CA . HIS A 1 98 ? 26.069 -0.179 -19.227 1.00 0.00 455 HIS A CA 15
ATOM 23817 C C . HIS A 1 98 ? 26.485 -0.839 -20.538 1.00 0.00 455 HIS A C 15
ATOM 23818 O O . HIS A 1 98 ? 25.807 -1.740 -21.032 1.00 0.00 455 HIS A O 15
ATOM 23832 N N . GLN A 1 99 ? 27.602 -0.385 -21.096 1.00 0.00 456 GLN A N 15
ATOM 23833 C CA . GLN A 1 99 ? 28.107 -0.931 -22.350 1.00 0.00 456 GLN A CA 15
ATOM 23834 C C . GLN A 1 99 ? 28.668 -2.335 -22.145 1.00 0.00 456 GLN A C 15
ATOM 23835 O O . GLN A 1 99 ? 29.329 -2.610 -21.145 1.00 0.00 456 GLN A O 15
ATOM 23849 N N . ASN A 1 100 ? 28.398 -3.219 -23.100 1.00 0.00 457 ASN A N 15
ATOM 23850 C CA . ASN A 1 100 ? 28.875 -4.595 -23.024 1.00 0.00 457 ASN A CA 15
ATOM 23851 C C . ASN A 1 100 ? 29.838 -4.901 -24.168 1.00 0.00 457 ASN A C 15
ATOM 23852 O O . ASN A 1 100 ? 30.144 -4.033 -24.984 1.00 0.00 457 ASN A O 15
ATOM 23866 N N . GLY A 1 1 ? 65.367 -15.336 46.166 1.00 0.00 358 GLY A N 16
ATOM 23867 C CA . GLY A 1 1 ? 64.567 -15.757 45.031 1.00 0.00 358 GLY A CA 16
ATOM 23868 C C . GLY A 1 1 ? 63.529 -14.726 44.638 1.00 0.00 358 GLY A C 16
ATOM 23869 O O . GLY A 1 1 ? 63.146 -13.881 45.448 1.00 0.00 358 GLY A O 16
ATOM 23873 N N . SER A 1 2 ? 63.072 -14.792 43.392 1.00 0.00 359 SER A N 16
ATOM 23874 C CA . SER A 1 2 ? 62.076 -13.853 42.891 1.00 0.00 359 SER A CA 16
ATOM 23875 C C . SER A 1 2 ? 61.351 -14.425 41.677 1.00 0.00 359 SER A C 16
ATOM 23876 O O . SER A 1 2 ? 61.711 -15.487 41.168 1.00 0.00 359 SER A O 16
ATOM 23884 N N . SER A 1 3 ? 60.327 -13.713 41.217 1.00 0.00 360 SER A N 16
ATOM 23885 C CA . SER A 1 3 ? 59.548 -14.151 40.064 1.00 0.00 360 SER A CA 16
ATOM 23886 C C . SER A 1 3 ? 58.606 -13.047 39.594 1.00 0.00 360 SER A C 16
ATOM 23887 O O . SER A 1 3 ? 58.521 -11.985 40.209 1.00 0.00 360 SER A O 16
ATOM 23895 N N . GLY A 1 4 ? 57.899 -13.308 38.498 1.00 0.00 361 GLY A N 16
ATOM 23896 C CA . GLY A 1 4 ? 56.972 -12.328 37.963 1.00 0.00 361 GLY A CA 16
ATOM 23897 C C . GLY A 1 4 ? 56.297 -12.802 36.691 1.00 0.00 361 GLY A C 16
ATOM 23898 O O . GLY A 1 4 ? 56.859 -13.603 35.945 1.00 0.00 361 GLY A O 16
ATOM 23902 N N . SER A 1 5 ? 55.089 -12.307 36.445 1.00 0.00 362 SER A N 16
ATOM 23903 C CA . SER A 1 5 ? 54.334 -12.689 35.257 1.00 0.00 362 SER A CA 16
ATOM 23904 C C . SER A 1 5 ? 53.105 -11.801 35.085 1.00 0.00 362 SER A C 16
ATOM 23905 O O . SER A 1 5 ? 52.492 -11.374 36.063 1.00 0.00 362 SER A O 16
ATOM 23913 N N . SER A 1 6 ? 52.752 -11.527 33.833 1.00 0.00 363 SER A N 16
ATOM 23914 C CA . SER A 1 6 ? 51.599 -10.687 33.531 1.00 0.00 363 SER A CA 16
ATOM 23915 C C . SER A 1 6 ? 50.782 -11.276 32.385 1.00 0.00 363 SER A C 16
ATOM 23916 O O . SER A 1 6 ? 51.192 -12.249 31.752 1.00 0.00 363 SER A O 16
ATOM 23924 N N . GLY A 1 7 ? 49.624 -10.679 32.123 1.00 0.00 364 GLY A N 16
ATOM 23925 C CA . GLY A 1 7 ? 48.767 -11.158 31.054 1.00 0.00 364 GLY A CA 16
ATOM 23926 C C . GLY A 1 7 ? 47.844 -10.078 30.524 1.00 0.00 364 GLY A C 16
ATOM 23927 O O . GLY A 1 7 ? 47.067 -9.476 31.265 1.00 0.00 364 GLY A O 16
ATOM 23931 N N . PRO A 1 8 ? 47.924 -9.819 29.210 1.00 0.00 365 PRO A N 16
ATOM 23932 C CA . PRO A 1 8 ? 47.097 -8.803 28.552 1.00 0.00 365 PRO A CA 16
ATOM 23933 C C . PRO A 1 8 ? 45.628 -9.207 28.482 1.00 0.00 365 PRO A C 16
ATOM 23934 O O . PRO A 1 8 ? 45.253 -10.296 28.917 1.00 0.00 365 PRO A O 16
ATOM 23945 N N . ASP A 1 9 ? 44.802 -8.324 27.933 1.00 0.00 366 ASP A N 16
ATOM 23946 C CA . ASP A 1 9 ? 43.374 -8.590 27.805 1.00 0.00 366 ASP A CA 16
ATOM 23947 C C . ASP A 1 9 ? 42.797 -7.883 26.582 1.00 0.00 366 ASP A C 16
ATOM 23948 O O . ASP A 1 9 ? 43.475 -7.082 25.938 1.00 0.00 366 ASP A O 16
ATOM 23957 N N . LEU A 1 10 ? 41.543 -8.186 26.268 1.00 0.00 367 LEU A N 16
ATOM 23958 C CA . LEU A 1 10 ? 40.874 -7.581 25.121 1.00 0.00 367 LEU A CA 16
ATOM 23959 C C . LEU A 1 10 ? 39.363 -7.542 25.329 1.00 0.00 367 LEU A C 16
ATOM 23960 O O . LEU A 1 10 ? 38.845 -8.112 26.289 1.00 0.00 367 LEU A O 16
ATOM 23976 N N . GLU A 1 11 ? 38.663 -6.867 24.423 1.00 0.00 368 GLU A N 16
ATOM 23977 C CA . GLU A 1 11 ? 37.212 -6.755 24.508 1.00 0.00 368 GLU A CA 16
ATOM 23978 C C . GLU A 1 11 ? 36.617 -6.360 23.160 1.00 0.00 368 GLU A C 16
ATOM 23979 O O . GLU A 1 11 ? 37.252 -5.664 22.367 1.00 0.00 368 GLU A O 16
ATOM 23991 N N . LYS A 1 12 ? 35.392 -6.809 22.905 1.00 0.00 369 LYS A N 16
ATOM 23992 C CA . LYS A 1 12 ? 34.709 -6.503 21.654 1.00 0.00 369 LYS A CA 16
ATOM 23993 C C . LYS A 1 12 ? 33.451 -5.679 21.909 1.00 0.00 369 LYS A C 16
ATOM 23994 O O . LYS A 1 12 ? 32.657 -5.999 22.793 1.00 0.00 369 LYS A O 16
ATOM 24013 N N . ARG A 1 13 ? 33.276 -4.618 21.128 1.00 0.00 370 ARG A N 16
ATOM 24014 C CA . ARG A 1 13 ? 32.114 -3.748 21.269 1.00 0.00 370 ARG A CA 16
ATOM 24015 C C . ARG A 1 13 ? 30.892 -4.360 20.590 1.00 0.00 370 ARG A C 16
ATOM 24016 O O . ARG A 1 13 ? 30.906 -4.628 19.389 1.00 0.00 370 ARG A O 16
ATOM 24037 N N . ARG A 1 14 ? 29.836 -4.578 21.368 1.00 0.00 371 ARG A N 16
ATOM 24038 C CA . ARG A 1 14 ? 28.607 -5.160 20.843 1.00 0.00 371 ARG A CA 16
ATOM 24039 C C . ARG A 1 14 ? 27.907 -4.188 19.897 1.00 0.00 371 ARG A C 16
ATOM 24040 O O . ARG A 1 14 ? 28.248 -3.006 19.842 1.00 0.00 371 ARG A O 16
ATOM 24061 N N . ILE A 1 15 ? 26.928 -4.694 19.156 1.00 0.00 372 ILE A N 16
ATOM 24062 C CA . ILE A 1 15 ? 26.180 -3.871 18.213 1.00 0.00 372 ILE A CA 16
ATOM 24063 C C . ILE A 1 15 ? 24.683 -4.146 18.310 1.00 0.00 372 ILE A C 16
ATOM 24064 O O . ILE A 1 15 ? 24.264 -5.276 18.562 1.00 0.00 372 ILE A O 16
ATOM 24080 N N . HIS A 1 16 ? 23.881 -3.106 18.105 1.00 0.00 373 HIS A N 16
ATOM 24081 C CA . HIS A 1 16 ? 22.430 -3.237 18.167 1.00 0.00 373 HIS A CA 16
ATOM 24082 C C . HIS A 1 16 ? 21.866 -3.678 16.819 1.00 0.00 373 HIS A C 16
ATOM 24083 O O . HIS A 1 16 ? 22.358 -3.271 15.766 1.00 0.00 373 HIS A O 16
ATOM 24097 N N . TYR A 1 17 ? 20.834 -4.513 16.860 1.00 0.00 374 TYR A N 16
ATOM 24098 C CA . TYR A 1 17 ? 20.206 -5.012 15.643 1.00 0.00 374 TYR A CA 16
ATOM 24099 C C . TYR A 1 17 ? 18.769 -4.514 15.527 1.00 0.00 374 TYR A C 16
ATOM 24100 O O . TYR A 1 17 ? 17.895 -4.919 16.295 1.00 0.00 374 TYR A O 16
ATOM 24118 N N . CYS A 1 18 ? 18.531 -3.633 14.562 1.00 0.00 375 CYS A N 16
ATOM 24119 C CA . CYS A 1 18 ? 17.200 -3.078 14.343 1.00 0.00 375 CYS A CA 16
ATOM 24120 C C . CYS A 1 18 ? 16.121 -4.100 14.688 1.00 0.00 375 CYS A C 16
ATOM 24121 O O . CYS A 1 18 ? 16.134 -5.225 14.187 1.00 0.00 375 CYS A O 16
ATOM 24128 N N . ASP A 1 19 ? 15.189 -3.701 15.547 1.00 0.00 376 ASP A N 16
ATOM 24129 C CA . ASP A 1 19 ? 14.102 -4.581 15.958 1.00 0.00 376 ASP A CA 16
ATOM 24130 C C . ASP A 1 19 ? 12.964 -4.550 14.943 1.00 0.00 376 ASP A C 16
ATOM 24131 O O . ASP A 1 19 ? 11.791 -4.652 15.306 1.00 0.00 376 ASP A O 16
ATOM 24140 N N . TYR A 1 20 ? 13.317 -4.407 13.671 1.00 0.00 377 TYR A N 16
ATOM 24141 C CA . TYR A 1 20 ? 12.325 -4.359 12.603 1.00 0.00 377 TYR A CA 16
ATOM 24142 C C . TYR A 1 20 ? 12.430 -5.589 11.706 1.00 0.00 377 TYR A C 16
ATOM 24143 O O . TYR A 1 20 ? 13.519 -6.033 11.343 1.00 0.00 377 TYR A O 16
ATOM 24161 N N . PRO A 1 21 ? 11.270 -6.152 11.338 1.00 0.00 378 PRO A N 16
ATOM 24162 C CA . PRO A 1 21 ? 11.203 -7.338 10.479 1.00 0.00 378 PRO A CA 16
ATOM 24163 C C . PRO A 1 21 ? 11.624 -7.038 9.044 1.00 0.00 378 PRO A C 16
ATOM 24164 O O . PRO A 1 21 ? 11.107 -6.116 8.415 1.00 0.00 378 PRO A O 16
ATOM 24175 N N . GLY A 1 22 ? 12.567 -7.823 8.532 1.00 0.00 379 GLY A N 16
ATOM 24176 C CA . GLY A 1 22 ? 13.041 -7.626 7.175 1.00 0.00 379 GLY A CA 16
ATOM 24177 C C . GLY A 1 22 ? 14.269 -6.739 7.114 1.00 0.00 379 GLY A C 16
ATOM 24178 O O . GLY A 1 22 ? 15.260 -7.083 6.469 1.00 0.00 379 GLY A O 16
ATOM 24182 N N . CYS A 1 23 ? 14.204 -5.594 7.784 1.00 0.00 380 CYS A N 16
ATOM 24183 C CA . CYS A 1 23 ? 15.318 -4.653 7.802 1.00 0.00 380 CYS A CA 16
ATOM 24184 C C . CYS A 1 23 ? 16.502 -5.227 8.575 1.00 0.00 380 CYS A C 16
ATOM 24185 O O . CYS A 1 23 ? 16.333 -5.821 9.641 1.00 0.00 380 CYS A O 16
ATOM 24192 N N . THR A 1 24 ? 17.701 -5.044 8.032 1.00 0.00 381 THR A N 16
ATOM 24193 C CA . THR A 1 24 ? 18.913 -5.543 8.669 1.00 0.00 381 THR A CA 16
ATOM 24194 C C . THR A 1 24 ? 19.838 -4.398 9.064 1.00 0.00 381 THR A C 16
ATOM 24195 O O . THR A 1 24 ? 21.054 -4.480 8.889 1.00 0.00 381 THR A O 16
ATOM 24206 N N . LYS A 1 25 ? 19.256 -3.330 9.598 1.00 0.00 382 LYS A N 16
ATOM 24207 C CA . LYS A 1 25 ? 20.028 -2.168 10.021 1.00 0.00 382 LYS A CA 16
ATOM 24208 C C . LYS A 1 25 ? 20.616 -2.382 11.411 1.00 0.00 382 LYS A C 16
ATOM 24209 O O . LYS A 1 25 ? 19.979 -2.974 12.282 1.00 0.00 382 LYS A O 16
ATOM 24228 N N . VAL A 1 26 ? 21.837 -1.894 11.614 1.00 0.00 383 VAL A N 16
ATOM 24229 C CA . VAL A 1 26 ? 22.510 -2.030 12.900 1.00 0.00 383 VAL A CA 16
ATOM 24230 C C . VAL A 1 26 ? 23.270 -0.758 13.259 1.00 0.00 383 VAL A C 16
ATOM 24231 O O . VAL A 1 26 ? 23.620 0.036 12.385 1.00 0.00 383 VAL A O 16
ATOM 24244 N N . TYR A 1 27 ? 23.524 -0.571 14.550 1.00 0.00 384 TYR A N 16
ATOM 24245 C CA . TYR A 1 27 ? 24.241 0.605 15.025 1.00 0.00 384 TYR A CA 16
ATOM 24246 C C . TYR A 1 27 ? 25.022 0.290 16.298 1.00 0.00 384 TYR A C 16
ATOM 24247 O O . TYR A 1 27 ? 24.438 0.039 17.353 1.00 0.00 384 TYR A O 16
ATOM 24265 N N . THR A 1 28 ? 26.347 0.305 16.191 1.00 0.00 385 THR A N 16
ATOM 24266 C CA . THR A 1 28 ? 27.209 0.021 17.331 1.00 0.00 385 THR A CA 16
ATOM 24267 C C . THR A 1 28 ? 26.628 0.598 18.617 1.00 0.00 385 THR A C 16
ATOM 24268 O O . THR A 1 28 ? 26.537 -0.091 19.633 1.00 0.00 385 THR A O 16
ATOM 24279 N N . LYS A 1 29 ? 26.235 1.866 18.566 1.00 0.00 386 LYS A N 16
ATOM 24280 C CA . LYS A 1 29 ? 25.660 2.537 19.726 1.00 0.00 386 LYS A CA 16
ATOM 24281 C C . LYS A 1 29 ? 24.137 2.552 19.647 1.00 0.00 386 LYS A C 16
ATOM 24282 O O . LYS A 1 29 ? 23.562 2.437 18.565 1.00 0.00 386 LYS A O 16
ATOM 24301 N N . SER A 1 30 ? 23.491 2.696 20.799 1.00 0.00 387 SER A N 16
ATOM 24302 C CA . SER A 1 30 ? 22.034 2.724 20.860 1.00 0.00 387 SER A CA 16
ATOM 24303 C C . SER A 1 30 ? 21.495 4.063 20.367 1.00 0.00 387 SER A C 16
ATOM 24304 O O . SER A 1 30 ? 20.596 4.113 19.529 1.00 0.00 387 SER A O 16
ATOM 24312 N N . SER A 1 31 ? 22.052 5.148 20.896 1.00 0.00 388 SER A N 16
ATOM 24313 C CA . SER A 1 31 ? 21.626 6.490 20.514 1.00 0.00 388 SER A CA 16
ATOM 24314 C C . SER A 1 31 ? 21.388 6.576 19.010 1.00 0.00 388 SER A C 16
ATOM 24315 O O . SER A 1 31 ? 20.384 7.129 18.559 1.00 0.00 388 SER A O 16
ATOM 24323 N N . HIS A 1 32 ? 22.318 6.025 18.237 1.00 0.00 389 HIS A N 16
ATOM 24324 C CA . HIS A 1 32 ? 22.210 6.039 16.782 1.00 0.00 389 HIS A CA 16
ATOM 24325 C C . HIS A 1 32 ? 20.994 5.240 16.320 1.00 0.00 389 HIS A C 16
ATOM 24326 O O . HIS A 1 32 ? 20.245 5.680 15.447 1.00 0.00 389 HIS A O 16
ATOM 24340 N N . LEU A 1 33 ? 20.805 4.066 16.911 1.00 0.00 390 LEU A N 16
ATOM 24341 C CA . LEU A 1 33 ? 19.680 3.205 16.560 1.00 0.00 390 LEU A CA 16
ATOM 24342 C C . LEU A 1 33 ? 18.361 3.963 16.666 1.00 0.00 390 LEU A C 16
ATOM 24343 O O . LEU A 1 33 ? 17.570 3.990 15.723 1.00 0.00 390 LEU A O 16
ATOM 24359 N N . LYS A 1 34 ? 18.130 4.579 17.821 1.00 0.00 391 LYS A N 16
ATOM 24360 C CA . LYS A 1 34 ? 16.908 5.340 18.051 1.00 0.00 391 LYS A CA 16
ATOM 24361 C C . LYS A 1 34 ? 16.545 6.170 16.823 1.00 0.00 391 LYS A C 16
ATOM 24362 O O . LYS A 1 34 ? 15.398 6.165 16.377 1.00 0.00 391 LYS A O 16
ATOM 24381 N N . ALA A 1 35 ? 17.529 6.880 16.282 1.00 0.00 392 ALA A N 16
ATOM 24382 C CA . ALA A 1 35 ? 17.313 7.711 15.104 1.00 0.00 392 ALA A CA 16
ATOM 24383 C C . ALA A 1 35 ? 16.671 6.910 13.977 1.00 0.00 392 ALA A C 16
ATOM 24384 O O . ALA A 1 35 ? 15.831 7.424 13.237 1.00 0.00 392 ALA A O 16
ATOM 24391 N N . HIS A 1 36 ? 17.071 5.649 13.851 1.00 0.00 393 HIS A N 16
ATOM 24392 C CA . HIS A 1 36 ? 16.533 4.776 12.813 1.00 0.00 393 HIS A CA 16
ATOM 24393 C C . HIS A 1 36 ? 15.057 4.481 13.062 1.00 0.00 393 HIS A C 16
ATOM 24394 O O . HIS A 1 36 ? 14.211 4.724 12.201 1.00 0.00 393 HIS A O 16
ATOM 24408 N N . LEU A 1 37 ? 14.755 3.955 14.244 1.00 0.00 394 LEU A N 16
ATOM 24409 C CA . LEU A 1 37 ? 13.381 3.626 14.607 1.00 0.00 394 LEU A CA 16
ATOM 24410 C C . LEU A 1 37 ? 12.424 4.734 14.177 1.00 0.00 394 LEU A C 16
ATOM 24411 O O . LEU A 1 37 ? 11.340 4.465 13.659 1.00 0.00 394 LEU A O 16
ATOM 24427 N N . ARG A 1 38 ? 12.834 5.979 14.392 1.00 0.00 395 ARG A N 16
ATOM 24428 C CA . ARG A 1 38 ? 12.014 7.128 14.026 1.00 0.00 395 ARG A CA 16
ATOM 24429 C C . ARG A 1 38 ? 11.274 6.872 12.716 1.00 0.00 395 ARG A C 16
ATOM 24430 O O . ARG A 1 38 ? 10.119 7.266 12.555 1.00 0.00 395 ARG A O 16
ATOM 24451 N N . THR A 1 39 ? 11.949 6.210 11.781 1.00 0.00 396 THR A N 16
ATOM 24452 C CA . THR A 1 39 ? 11.357 5.903 10.485 1.00 0.00 396 THR A CA 16
ATOM 24453 C C . THR A 1 39 ? 10.470 4.666 10.565 1.00 0.00 396 THR A C 16
ATOM 24454 O O . THR A 1 39 ? 9.437 4.587 9.898 1.00 0.00 396 THR A O 16
ATOM 24465 N N . HIS A 1 40 ? 10.877 3.703 11.385 1.00 0.00 397 HIS A N 16
ATOM 24466 C CA . HIS A 1 40 ? 10.117 2.469 11.552 1.00 0.00 397 HIS A CA 16
ATOM 24467 C C . HIS A 1 40 ? 8.876 2.708 12.408 1.00 0.00 397 HIS A C 16
ATOM 24468 O O . HIS A 1 40 ? 8.154 1.770 12.748 1.00 0.00 397 HIS A O 16
ATOM 24482 N N . THR A 1 41 ? 8.635 3.968 12.754 1.00 0.00 398 THR A N 16
ATOM 24483 C CA . THR A 1 41 ? 7.484 4.330 13.571 1.00 0.00 398 THR A CA 16
ATOM 24484 C C . THR A 1 41 ? 6.181 3.901 12.906 1.00 0.00 398 THR A C 16
ATOM 24485 O O . THR A 1 41 ? 6.104 3.790 11.683 1.00 0.00 398 THR A O 16
ATOM 24496 N N . GLY A 1 42 ? 5.158 3.660 13.720 1.00 0.00 399 GLY A N 16
ATOM 24497 C CA . GLY A 1 42 ? 3.871 3.245 13.192 1.00 0.00 399 GLY A CA 16
ATOM 24498 C C . GLY A 1 42 ? 3.367 4.170 12.102 1.00 0.00 399 GLY A C 16
ATOM 24499 O O . GLY A 1 42 ? 3.839 4.116 10.966 1.00 0.00 399 GLY A O 16
ATOM 24503 N N . GLU A 1 43 ? 2.405 5.021 12.447 1.00 0.00 400 GLU A N 16
ATOM 24504 C CA . GLU A 1 43 ? 1.836 5.959 11.487 1.00 0.00 400 GLU A CA 16
ATOM 24505 C C . GLU A 1 43 ? 1.821 7.376 12.054 1.00 0.00 400 GLU A C 16
ATOM 24506 O O . GLU A 1 43 ? 2.189 8.333 11.374 1.00 0.00 400 GLU A O 16
ATOM 24518 N N . LYS A 1 44 ? 1.392 7.501 13.305 1.00 0.00 401 LYS A N 16
ATOM 24519 C CA . LYS A 1 44 ? 1.329 8.799 13.967 1.00 0.00 401 LYS A CA 16
ATOM 24520 C C . LYS A 1 44 ? 2.726 9.376 14.167 1.00 0.00 401 LYS A C 16
ATOM 24521 O O . LYS A 1 44 ? 3.527 8.868 14.953 1.00 0.00 401 LYS A O 16
ATOM 24540 N N . PRO A 1 45 ? 3.028 10.463 13.442 1.00 0.00 402 PRO A N 16
ATOM 24541 C CA . PRO A 1 45 ? 4.329 11.134 13.525 1.00 0.00 402 PRO A CA 16
ATOM 24542 C C . PRO A 1 45 ? 4.529 11.847 14.858 1.00 0.00 402 PRO A C 16
ATOM 24543 O O . PRO A 1 45 ? 5.588 11.739 15.477 1.00 0.00 402 PRO A O 16
ATOM 24554 N N . TYR A 1 46 ? 3.507 12.574 15.294 1.00 0.00 403 TYR A N 16
ATOM 24555 C CA . TYR A 1 46 ? 3.572 13.306 16.553 1.00 0.00 403 TYR A CA 16
ATOM 24556 C C . TYR A 1 46 ? 3.483 12.355 17.743 1.00 0.00 403 TYR A C 16
ATOM 24557 O O . TYR A 1 46 ? 2.498 11.634 17.905 1.00 0.00 403 TYR A O 16
ATOM 24575 N N . LYS A 1 47 ? 4.520 12.358 18.573 1.00 0.00 404 LYS A N 16
ATOM 24576 C CA . LYS A 1 47 ? 4.561 11.498 19.750 1.00 0.00 404 LYS A CA 16
ATOM 24577 C C . LYS A 1 47 ? 4.895 12.303 21.001 1.00 0.00 404 LYS A C 16
ATOM 24578 O O . LYS A 1 47 ? 5.352 13.443 20.915 1.00 0.00 404 LYS A O 16
ATOM 24597 N N . CYS A 1 48 ? 4.666 11.703 22.164 1.00 0.00 405 CYS A N 16
ATOM 24598 C CA . CYS A 1 48 ? 4.943 12.363 23.434 1.00 0.00 405 CYS A CA 16
ATOM 24599 C C . CYS A 1 48 ? 6.364 12.065 23.904 1.00 0.00 405 CYS A C 16
ATOM 24600 O O . CYS A 1 48 ? 6.671 10.946 24.318 1.00 0.00 405 CYS A O 16
ATOM 24607 N N . THR A 1 49 ? 7.228 13.073 23.837 1.00 0.00 406 THR A N 16
ATOM 24608 C CA . THR A 1 49 ? 8.616 12.919 24.254 1.00 0.00 406 THR A CA 16
ATOM 24609 C C . THR A 1 49 ? 8.751 13.030 25.768 1.00 0.00 406 THR A C 16
ATOM 24610 O O . THR A 1 49 ? 9.661 13.688 26.273 1.00 0.00 406 THR A O 16
ATOM 24621 N N . TRP A 1 50 ? 7.840 12.383 26.487 1.00 0.00 407 TRP A N 16
ATOM 24622 C CA . TRP A 1 50 ? 7.859 12.410 27.946 1.00 0.00 407 TRP A CA 16
ATOM 24623 C C . TRP A 1 50 ? 8.304 11.065 28.509 1.00 0.00 407 TRP A C 16
ATOM 24624 O O . TRP A 1 50 ? 8.106 10.024 27.883 1.00 0.00 407 TRP A O 16
ATOM 24645 N N . GLU A 1 51 ? 8.907 11.094 29.693 1.00 0.00 408 GLU A N 16
ATOM 24646 C CA . GLU A 1 51 ? 9.381 9.876 30.339 1.00 0.00 408 GLU A CA 16
ATOM 24647 C C . GLU A 1 51 ? 8.220 8.930 30.634 1.00 0.00 408 GLU A C 16
ATOM 24648 O O . GLU A 1 51 ? 7.241 9.312 31.273 1.00 0.00 408 GLU A O 16
ATOM 24660 N N . GLY A 1 52 ? 8.339 7.692 30.163 1.00 0.00 409 GLY A N 16
ATOM 24661 C CA . GLY A 1 52 ? 7.293 6.711 30.386 1.00 0.00 409 GLY A CA 16
ATOM 24662 C C . GLY A 1 52 ? 6.158 6.837 29.389 1.00 0.00 409 GLY A C 16
ATOM 24663 O O . GLY A 1 52 ? 5.793 5.865 28.726 1.00 0.00 409 GLY A O 16
ATOM 24667 N N . CYS A 1 53 ? 5.597 8.036 29.282 1.00 0.00 410 CYS A N 16
ATOM 24668 C CA . CYS A 1 53 ? 4.495 8.286 28.361 1.00 0.00 410 CYS A CA 16
ATOM 24669 C C . CYS A 1 53 ? 4.902 7.967 26.926 1.00 0.00 410 CYS A C 16
ATOM 24670 O O . CYS A 1 53 ? 5.962 8.390 26.462 1.00 0.00 410 CYS A O 16
ATOM 24677 N N . ASP A 1 54 ? 4.055 7.218 26.229 1.00 0.00 411 ASP A N 16
ATOM 24678 C CA . ASP A 1 54 ? 4.326 6.843 24.846 1.00 0.00 411 ASP A CA 16
ATOM 24679 C C . ASP A 1 54 ? 3.086 7.035 23.978 1.00 0.00 411 ASP A C 16
ATOM 24680 O O . ASP A 1 54 ? 2.855 6.280 23.033 1.00 0.00 411 ASP A O 16
ATOM 24689 N N . TRP A 1 55 ? 2.292 8.047 24.306 1.00 0.00 412 TRP A N 16
ATOM 24690 C CA . TRP A 1 55 ? 1.075 8.338 23.557 1.00 0.00 412 TRP A CA 16
ATOM 24691 C C . TRP A 1 55 ? 1.376 9.218 22.349 1.00 0.00 412 TRP A C 16
ATOM 24692 O O . TRP A 1 55 ? 2.118 10.195 22.451 1.00 0.00 412 TRP A O 16
ATOM 24713 N N . ARG A 1 56 ? 0.795 8.866 21.206 1.00 0.00 413 ARG A N 16
ATOM 24714 C CA . ARG A 1 56 ? 1.003 9.624 19.978 1.00 0.00 413 ARG A CA 16
ATOM 24715 C C . ARG A 1 56 ? -0.297 10.273 19.514 1.00 0.00 413 ARG A C 16
ATOM 24716 O O . ARG A 1 56 ? -1.373 9.970 20.028 1.00 0.00 413 ARG A O 16
ATOM 24737 N N . PHE A 1 57 ? -0.189 11.169 18.538 1.00 0.00 414 PHE A N 16
ATOM 24738 C CA . PHE A 1 57 ? -1.356 11.863 18.005 1.00 0.00 414 PHE A CA 16
ATOM 24739 C C . PHE A 1 57 ? -1.192 12.135 16.513 1.00 0.00 414 PHE A C 16
ATOM 24740 O O . PHE A 1 57 ? -0.086 12.383 16.034 1.00 0.00 414 PHE A O 16
ATOM 24757 N N . ALA A 1 58 ? -2.302 12.085 15.783 1.00 0.00 415 ALA A N 16
ATOM 24758 C CA . ALA A 1 58 ? -2.282 12.328 14.346 1.00 0.00 415 ALA A CA 16
ATOM 24759 C C . ALA A 1 58 ? -2.083 13.809 14.041 1.00 0.00 415 ALA A C 16
ATOM 24760 O O . ALA A 1 58 ? -1.311 14.171 13.154 1.00 0.00 415 ALA A O 16
ATOM 24767 N N . ARG A 1 59 ? -2.785 14.660 14.782 1.00 0.00 416 ARG A N 16
ATOM 24768 C CA . ARG A 1 59 ? -2.686 16.102 14.589 1.00 0.00 416 ARG A CA 16
ATOM 24769 C C . ARG A 1 59 ? -1.610 16.698 15.491 1.00 0.00 416 ARG A C 16
ATOM 24770 O O . ARG A 1 59 ? -1.278 16.136 16.534 1.00 0.00 416 ARG A O 16
ATOM 24791 N N . SER A 1 60 ? -1.067 17.840 15.081 1.00 0.00 417 SER A N 16
ATOM 24792 C CA . SER A 1 60 ? -0.025 18.511 15.849 1.00 0.00 417 SER A CA 16
ATOM 24793 C C . SER A 1 60 ? -0.604 19.149 17.108 1.00 0.00 417 SER A C 16
ATOM 24794 O O . SER A 1 60 ? -0.100 18.938 18.212 1.00 0.00 417 SER A O 16
ATOM 24802 N N . ASP A 1 61 ? -1.665 19.929 16.935 1.00 0.00 418 ASP A N 16
ATOM 24803 C CA . ASP A 1 61 ? -2.314 20.597 18.057 1.00 0.00 418 ASP A CA 16
ATOM 24804 C C . ASP A 1 61 ? -2.596 19.612 19.187 1.00 0.00 418 ASP A C 16
ATOM 24805 O O . ASP A 1 61 ? -2.279 19.876 20.346 1.00 0.00 418 ASP A O 16
ATOM 24814 N N . GLU A 1 62 ? -3.195 18.477 18.840 1.00 0.00 419 GLU A N 16
ATOM 24815 C CA . GLU A 1 62 ? -3.522 17.454 19.826 1.00 0.00 419 GLU A CA 16
ATOM 24816 C C . GLU A 1 62 ? -2.345 17.209 20.766 1.00 0.00 419 GLU A C 16
ATOM 24817 O O . GLU A 1 62 ? -2.461 17.375 21.981 1.00 0.00 419 GLU A O 16
ATOM 24829 N N . LEU A 1 63 ? -1.213 16.813 20.196 1.00 0.00 420 LEU A N 16
ATOM 24830 C CA . LEU A 1 63 ? -0.013 16.544 20.981 1.00 0.00 420 LEU A CA 16
ATOM 24831 C C . LEU A 1 63 ? 0.312 17.719 21.898 1.00 0.00 420 LEU A C 16
ATOM 24832 O O . LEU A 1 63 ? 0.424 17.560 23.114 1.00 0.00 420 LEU A O 16
ATOM 24848 N N . THR A 1 64 ? 0.461 18.901 21.307 1.00 0.00 421 THR A N 16
ATOM 24849 C CA . THR A 1 64 ? 0.772 20.103 22.070 1.00 0.00 421 THR A CA 16
ATOM 24850 C C . THR A 1 64 ? -0.097 20.201 23.319 1.00 0.00 421 THR A C 16
ATOM 24851 O O . THR A 1 64 ? 0.409 20.399 24.424 1.00 0.00 421 THR A O 16
ATOM 24862 N N . ARG A 1 65 ? -1.405 20.061 23.137 1.00 0.00 422 ARG A N 16
ATOM 24863 C CA . ARG A 1 65 ? -2.344 20.135 24.250 1.00 0.00 422 ARG A CA 16
ATOM 24864 C C . ARG A 1 65 ? -2.059 19.041 25.275 1.00 0.00 422 ARG A C 16
ATOM 24865 O O . ARG A 1 65 ? -2.077 19.287 26.481 1.00 0.00 422 ARG A O 16
ATOM 24886 N N . HIS A 1 66 ? -1.797 17.833 24.786 1.00 0.00 423 HIS A N 16
ATOM 24887 C CA . HIS A 1 66 ? -1.509 16.701 25.659 1.00 0.00 423 HIS A CA 16
ATOM 24888 C C . HIS A 1 66 ? -0.270 16.972 26.507 1.00 0.00 423 HIS A C 16
ATOM 24889 O O . HIS A 1 66 ? -0.294 16.813 27.728 1.00 0.00 423 HIS A O 16
ATOM 24903 N N . TYR A 1 67 ? 0.812 17.380 25.853 1.00 0.00 424 TYR A N 16
ATOM 24904 C CA . TYR A 1 67 ? 2.061 17.669 26.546 1.00 0.00 424 TYR A CA 16
ATOM 24905 C C . TYR A 1 67 ? 1.827 18.616 27.719 1.00 0.00 424 TYR A C 16
ATOM 24906 O O . TYR A 1 67 ? 2.354 18.410 28.813 1.00 0.00 424 TYR A O 16
ATOM 24924 N N . ARG A 1 68 ? 1.031 19.654 27.483 1.00 0.00 425 ARG A N 16
ATOM 24925 C CA . ARG A 1 68 ? 0.726 20.634 28.519 1.00 0.00 425 ARG A CA 16
ATOM 24926 C C . ARG A 1 68 ? 0.326 19.943 29.819 1.00 0.00 425 ARG A C 16
ATOM 24927 O O . ARG A 1 68 ? 0.828 20.278 30.893 1.00 0.00 425 ARG A O 16
ATOM 24948 N N . LYS A 1 69 ? -0.582 18.979 29.716 1.00 0.00 426 LYS A N 16
ATOM 24949 C CA . LYS A 1 69 ? -1.050 18.240 30.882 1.00 0.00 426 LYS A CA 16
ATOM 24950 C C . LYS A 1 69 ? 0.116 17.856 31.787 1.00 0.00 426 LYS A C 16
ATOM 24951 O O . LYS A 1 69 ? 0.045 18.011 33.007 1.00 0.00 426 LYS A O 16
ATOM 24970 N N . HIS A 1 70 ? 1.188 17.355 31.183 1.00 0.00 427 HIS A N 16
ATOM 24971 C CA . HIS A 1 70 ? 2.371 16.951 31.935 1.00 0.00 427 HIS A CA 16
ATOM 24972 C C . HIS A 1 70 ? 3.016 18.152 32.620 1.00 0.00 427 HIS A C 16
ATOM 24973 O O . HIS A 1 70 ? 3.475 18.059 33.759 1.00 0.00 427 HIS A O 16
ATOM 24987 N N . THR A 1 71 ? 3.049 19.280 31.917 1.00 0.00 428 THR A N 16
ATOM 24988 C CA . THR A 1 71 ? 3.639 20.499 32.456 1.00 0.00 428 THR A CA 16
ATOM 24989 C C . THR A 1 71 ? 2.641 21.256 33.324 1.00 0.00 428 THR A C 16
ATOM 24990 O O . THR A 1 71 ? 2.677 22.484 33.401 1.00 0.00 428 THR A O 16
ATOM 25001 N N . GLY A 1 72 ? 1.751 20.516 33.978 1.00 0.00 429 GLY A N 16
ATOM 25002 C CA . GLY A 1 72 ? 0.756 21.136 34.833 1.00 0.00 429 GLY A CA 16
ATOM 25003 C C . GLY A 1 72 ? -0.354 21.801 34.043 1.00 0.00 429 GLY A C 16
ATOM 25004 O O . GLY A 1 72 ? -0.326 21.817 32.813 1.00 0.00 429 GLY A O 16
ATOM 25008 N N . ALA A 1 73 ? -1.335 22.350 34.752 1.00 0.00 430 ALA A N 16
ATOM 25009 C CA . ALA A 1 73 ? -2.459 23.019 34.109 1.00 0.00 430 ALA A CA 16
ATOM 25010 C C . ALA A 1 73 ? -2.532 24.486 34.519 1.00 0.00 430 ALA A C 16
ATOM 25011 O O . ALA A 1 73 ? -1.929 24.895 35.512 1.00 0.00 430 ALA A O 16
ATOM 25018 N N . LYS A 1 74 ? -3.272 25.275 33.749 1.00 0.00 431 LYS A N 16
ATOM 25019 C CA . LYS A 1 74 ? -3.425 26.698 34.031 1.00 0.00 431 LYS A CA 16
ATOM 25020 C C . LYS A 1 74 ? -4.899 27.076 34.138 1.00 0.00 431 LYS A C 16
ATOM 25021 O O . LYS A 1 74 ? -5.538 27.459 33.158 1.00 0.00 431 LYS A O 16
ATOM 25040 N N . PRO A 1 75 ? -5.452 26.969 35.355 1.00 0.00 432 PRO A N 16
ATOM 25041 C CA . PRO A 1 75 ? -6.856 27.297 35.619 1.00 0.00 432 PRO A CA 16
ATOM 25042 C C . PRO A 1 75 ? -7.129 28.794 35.519 1.00 0.00 432 PRO A C 16
ATOM 25043 O O . PRO A 1 75 ? -8.266 29.239 35.675 1.00 0.00 432 PRO A O 16
ATOM 25054 N N . PHE A 1 76 ? -6.080 29.566 35.257 1.00 0.00 433 PHE A N 16
ATOM 25055 C CA . PHE A 1 76 ? -6.208 31.014 35.137 1.00 0.00 433 PHE A CA 16
ATOM 25056 C C . PHE A 1 76 ? -5.759 31.487 33.758 1.00 0.00 433 PHE A C 16
ATOM 25057 O O . PHE A 1 76 ? -4.586 31.792 33.547 1.00 0.00 433 PHE A O 16
ATOM 25074 N N . GLN A 1 77 ? -6.702 31.544 32.823 1.00 0.00 434 GLN A N 16
ATOM 25075 C CA . GLN A 1 77 ? -6.404 31.979 31.463 1.00 0.00 434 GLN A CA 16
ATOM 25076 C C . GLN A 1 77 ? -7.125 33.282 31.138 1.00 0.00 434 GLN A C 16
ATOM 25077 O O . GLN A 1 77 ? -8.348 33.373 31.251 1.00 0.00 434 GLN A O 16
ATOM 25091 N N . CYS A 1 78 ? -6.360 34.291 30.733 1.00 0.00 435 CYS A N 16
ATOM 25092 C CA . CYS A 1 78 ? -6.925 35.591 30.391 1.00 0.00 435 CYS A CA 16
ATOM 25093 C C . CYS A 1 78 ? -7.447 35.597 28.957 1.00 0.00 435 CYS A C 16
ATOM 25094 O O . CYS A 1 78 ? -7.269 34.631 28.216 1.00 0.00 435 CYS A O 16
ATOM 25101 N N . GLY A 1 79 ? -8.092 36.694 28.573 1.00 0.00 436 GLY A N 16
ATOM 25102 C CA . GLY A 1 79 ? -8.630 36.807 27.230 1.00 0.00 436 GLY A CA 16
ATOM 25103 C C . GLY A 1 79 ? -7.805 37.725 26.350 1.00 0.00 436 GLY A C 16
ATOM 25104 O O . GLY A 1 79 ? -7.248 37.295 25.340 1.00 0.00 436 GLY A O 16
ATOM 25108 N N . VAL A 1 80 ? -7.727 38.996 26.733 1.00 0.00 437 VAL A N 16
ATOM 25109 C CA . VAL A 1 80 ? -6.965 39.978 25.971 1.00 0.00 437 VAL A CA 16
ATOM 25110 C C . VAL A 1 80 ? -5.531 39.511 25.751 1.00 0.00 437 VAL A C 16
ATOM 25111 O O . VAL A 1 80 ? -5.109 39.277 24.618 1.00 0.00 437 VAL A O 16
ATOM 25124 N N . CYS A 1 81 ? -4.784 39.376 26.843 1.00 0.00 438 CYS A N 16
ATOM 25125 C CA . CYS A 1 81 ? -3.396 38.936 26.771 1.00 0.00 438 CYS A CA 16
ATOM 25126 C C . CYS A 1 81 ? -3.314 37.430 26.541 1.00 0.00 438 CYS A C 16
ATOM 25127 O O . CYS A 1 81 ? -2.349 36.932 25.964 1.00 0.00 438 CYS A O 16
ATOM 25134 N N . ASN A 1 82 ? -4.335 36.711 26.996 1.00 0.00 439 ASN A N 16
ATOM 25135 C CA . ASN A 1 82 ? -4.378 35.262 26.841 1.00 0.00 439 ASN A CA 16
ATOM 25136 C C . ASN A 1 82 ? -3.189 34.604 27.533 1.00 0.00 439 ASN A C 16
ATOM 25137 O O . ASN A 1 82 ? -2.602 33.654 27.014 1.00 0.00 439 ASN A O 16
ATOM 25148 N N . ARG A 1 83 ? -2.838 35.116 28.709 1.00 0.00 440 ARG A N 16
ATOM 25149 C CA . ARG A 1 83 ? -1.718 34.579 29.473 1.00 0.00 440 ARG A CA 16
ATOM 25150 C C . ARG A 1 83 ? -2.208 33.627 30.559 1.00 0.00 440 ARG A C 16
ATOM 25151 O O . ARG A 1 83 ? -3.411 33.415 30.717 1.00 0.00 440 ARG A O 16
ATOM 25172 N N . SER A 1 84 ? -1.269 33.055 31.305 1.00 0.00 441 SER A N 16
ATOM 25173 C CA . SER A 1 84 ? -1.604 32.121 32.374 1.00 0.00 441 SER A CA 16
ATOM 25174 C C . SER A 1 84 ? -1.056 32.608 33.712 1.00 0.00 441 SER A C 16
ATOM 25175 O O . SER A 1 84 ? 0.008 33.224 33.773 1.00 0.00 441 SER A O 16
ATOM 25183 N N . PHE A 1 85 ? -1.791 32.327 34.783 1.00 0.00 442 PHE A N 16
ATOM 25184 C CA . PHE A 1 85 ? -1.381 32.736 36.121 1.00 0.00 442 PHE A CA 16
ATOM 25185 C C . PHE A 1 85 ? -1.428 31.557 37.089 1.00 0.00 442 PHE A C 16
ATOM 25186 O O . PHE A 1 85 ? -1.909 30.477 36.746 1.00 0.00 442 PHE A O 16
ATOM 25203 N N . SER A 1 86 ? -0.924 31.773 38.300 1.00 0.00 443 SER A N 16
ATOM 25204 C CA . SER A 1 86 ? -0.905 30.728 39.317 1.00 0.00 443 SER A CA 16
ATOM 25205 C C . SER A 1 86 ? -1.947 31.001 40.397 1.00 0.00 443 SER A C 16
ATOM 25206 O O . SER A 1 86 ? -2.694 30.107 40.795 1.00 0.00 443 SER A O 16
ATOM 25214 N N . ARG A 1 87 ? -1.990 32.243 40.867 1.00 0.00 444 ARG A N 16
ATOM 25215 C CA . ARG A 1 87 ? -2.939 32.636 41.902 1.00 0.00 444 ARG A CA 16
ATOM 25216 C C . ARG A 1 87 ? -4.142 33.352 41.294 1.00 0.00 444 ARG A C 16
ATOM 25217 O O . ARG A 1 87 ? -4.017 34.050 40.288 1.00 0.00 444 ARG A O 16
ATOM 25238 N N . SER A 1 88 ? -5.305 33.173 41.912 1.00 0.00 445 SER A N 16
ATOM 25239 C CA . SER A 1 88 ? -6.531 33.799 41.429 1.00 0.00 445 SER A CA 16
ATOM 25240 C C . SER A 1 88 ? -6.422 35.319 41.482 1.00 0.00 445 SER A C 16
ATOM 25241 O O . SER A 1 88 ? -6.577 35.999 40.467 1.00 0.00 445 SER A O 16
ATOM 25249 N N . ASP A 1 89 ? -6.153 35.846 42.672 1.00 0.00 446 ASP A N 16
ATOM 25250 C CA . ASP A 1 89 ? -6.022 37.286 42.858 1.00 0.00 446 ASP A CA 16
ATOM 25251 C C . ASP A 1 89 ? -5.193 37.906 41.738 1.00 0.00 446 ASP A C 16
ATOM 25252 O O . ASP A 1 89 ? -5.540 38.960 41.204 1.00 0.00 446 ASP A O 16
ATOM 25261 N N . HIS A 1 90 ? -4.094 37.246 41.387 1.00 0.00 447 HIS A N 16
ATOM 25262 C CA . HIS A 1 90 ? -3.214 37.732 40.330 1.00 0.00 447 HIS A CA 16
ATOM 25263 C C . HIS A 1 90 ? -3.998 37.992 39.047 1.00 0.00 447 HIS A C 16
ATOM 25264 O O . HIS A 1 90 ? -3.813 39.019 38.392 1.00 0.00 447 HIS A O 16
ATOM 25278 N N . LEU A 1 91 ? -4.874 37.058 38.695 1.00 0.00 448 LEU A N 16
ATOM 25279 C CA . LEU A 1 91 ? -5.686 37.185 37.490 1.00 0.00 448 LEU A CA 16
ATOM 25280 C C . LEU A 1 91 ? -6.724 38.291 37.648 1.00 0.00 448 LEU A C 16
ATOM 25281 O O . LEU A 1 91 ? -6.716 39.274 36.907 1.00 0.00 448 LEU A O 16
ATOM 25297 N N . ALA A 1 92 ? -7.616 38.125 38.619 1.00 0.00 449 ALA A N 16
ATOM 25298 C CA . ALA A 1 92 ? -8.658 39.111 38.877 1.00 0.00 449 ALA A CA 16
ATOM 25299 C C . ALA A 1 92 ? -8.084 40.523 38.896 1.00 0.00 449 ALA A C 16
ATOM 25300 O O . ALA A 1 92 ? -8.606 41.425 38.239 1.00 0.00 449 ALA A O 16
ATOM 25307 N N . LEU A 1 93 ? -7.009 40.710 39.653 1.00 0.00 450 LEU A N 16
ATOM 25308 C CA . LEU A 1 93 ? -6.364 42.014 39.759 1.00 0.00 450 LEU A CA 16
ATOM 25309 C C . LEU A 1 93 ? -5.747 42.426 38.426 1.00 0.00 450 LEU A C 16
ATOM 25310 O O . LEU A 1 93 ? -5.894 43.568 37.988 1.00 0.00 450 LEU A O 16
ATOM 25326 N N . HIS A 1 94 ? -5.059 41.488 37.783 1.00 0.00 451 HIS A N 16
ATOM 25327 C CA . HIS A 1 94 ? -4.422 41.752 36.498 1.00 0.00 451 HIS A CA 16
ATOM 25328 C C . HIS A 1 94 ? -5.427 42.319 35.500 1.00 0.00 451 HIS A C 16
ATOM 25329 O O . HIS A 1 94 ? -5.140 43.289 34.799 1.00 0.00 451 HIS A O 16
ATOM 25343 N N . MET A 1 95 ? -6.605 41.706 35.441 1.00 0.00 452 MET A N 16
ATOM 25344 C CA . MET A 1 95 ? -7.652 42.150 34.529 1.00 0.00 452 MET A CA 16
ATOM 25345 C C . MET A 1 95 ? -7.749 43.672 34.512 1.00 0.00 452 MET A C 16
ATOM 25346 O O . MET A 1 95 ? -7.845 44.287 33.449 1.00 0.00 452 MET A O 16
ATOM 25360 N N . LYS A 1 96 ? -7.723 44.276 35.695 1.00 0.00 453 LYS A N 16
ATOM 25361 C CA . LYS A 1 96 ? -7.806 45.726 35.817 1.00 0.00 453 LYS A CA 16
ATOM 25362 C C . LYS A 1 96 ? -6.757 46.407 34.944 1.00 0.00 453 LYS A C 16
ATOM 25363 O O . LYS A 1 96 ? -7.053 47.375 34.243 1.00 0.00 453 LYS A O 16
ATOM 25382 N N . ARG A 1 97 ? -5.532 45.894 34.990 1.00 0.00 454 ARG A N 16
ATOM 25383 C CA . ARG A 1 97 ? -4.440 46.452 34.202 1.00 0.00 454 ARG A CA 16
ATOM 25384 C C . ARG A 1 97 ? -4.882 46.709 32.764 1.00 0.00 454 ARG A C 16
ATOM 25385 O O . ARG A 1 97 ? -4.715 47.810 32.239 1.00 0.00 454 ARG A O 16
ATOM 25406 N N . HIS A 1 98 ? -5.445 45.684 32.133 1.00 0.00 455 HIS A N 16
ATOM 25407 C CA . HIS A 1 98 ? -5.912 45.798 30.755 1.00 0.00 455 HIS A CA 16
ATOM 25408 C C . HIS A 1 98 ? -6.692 47.093 30.551 1.00 0.00 455 HIS A C 16
ATOM 25409 O O . HIS A 1 98 ? -6.516 47.783 29.547 1.00 0.00 455 HIS A O 16
ATOM 25423 N N . GLN A 1 99 ? -7.555 47.416 31.510 1.00 0.00 456 GLN A N 16
ATOM 25424 C CA . GLN A 1 99 ? -8.363 48.627 31.434 1.00 0.00 456 GLN A CA 16
ATOM 25425 C C . GLN A 1 99 ? -7.516 49.865 31.711 1.00 0.00 456 GLN A C 16
ATOM 25426 O O . GLN A 1 99 ? -7.472 50.359 32.836 1.00 0.00 456 GLN A O 16
ATOM 25440 N N . ASN A 1 100 ? -6.845 50.360 30.676 1.00 0.00 457 ASN A N 16
ATOM 25441 C CA . ASN A 1 100 ? -5.998 51.540 30.809 1.00 0.00 457 ASN A CA 16
ATOM 25442 C C . ASN A 1 100 ? -6.385 52.605 29.787 1.00 0.00 457 ASN A C 16
ATOM 25443 O O . ASN A 1 100 ? -7.330 52.428 29.019 1.00 0.00 457 ASN A O 16
ATOM 25457 N N . GLY A 1 1 ? 49.625 6.938 57.440 1.00 0.00 358 GLY A N 17
ATOM 25458 C CA . GLY A 1 1 ? 48.310 6.390 57.721 1.00 0.00 358 GLY A CA 17
ATOM 25459 C C . GLY A 1 1 ? 47.598 5.922 56.468 1.00 0.00 358 GLY A C 17
ATOM 25460 O O . GLY A 1 1 ? 48.114 6.070 55.360 1.00 0.00 358 GLY A O 17
ATOM 25464 N N . SER A 1 2 ? 46.410 5.352 56.643 1.00 0.00 359 SER A N 17
ATOM 25465 C CA . SER A 1 2 ? 45.628 4.854 55.517 1.00 0.00 359 SER A CA 17
ATOM 25466 C C . SER A 1 2 ? 44.164 4.676 55.909 1.00 0.00 359 SER A C 17
ATOM 25467 O O . SER A 1 2 ? 43.853 4.051 56.922 1.00 0.00 359 SER A O 17
ATOM 25475 N N . SER A 1 3 ? 43.270 5.231 55.097 1.00 0.00 360 SER A N 17
ATOM 25476 C CA . SER A 1 3 ? 41.838 5.139 55.360 1.00 0.00 360 SER A CA 17
ATOM 25477 C C . SER A 1 3 ? 41.262 3.849 54.781 1.00 0.00 360 SER A C 17
ATOM 25478 O O . SER A 1 3 ? 40.719 3.018 55.508 1.00 0.00 360 SER A O 17
ATOM 25486 N N . GLY A 1 4 ? 41.386 3.691 53.467 1.00 0.00 361 GLY A N 17
ATOM 25487 C CA . GLY A 1 4 ? 40.874 2.502 52.812 1.00 0.00 361 GLY A CA 17
ATOM 25488 C C . GLY A 1 4 ? 40.834 2.642 51.303 1.00 0.00 361 GLY A C 17
ATOM 25489 O O . GLY A 1 4 ? 41.646 3.360 50.718 1.00 0.00 361 GLY A O 17
ATOM 25493 N N . SER A 1 5 ? 39.889 1.955 50.671 1.00 0.00 362 SER A N 17
ATOM 25494 C CA . SER A 1 5 ? 39.750 2.002 49.220 1.00 0.00 362 SER A CA 17
ATOM 25495 C C . SER A 1 5 ? 38.443 1.351 48.778 1.00 0.00 362 SER A C 17
ATOM 25496 O O . SER A 1 5 ? 37.693 0.820 49.597 1.00 0.00 362 SER A O 17
ATOM 25504 N N . SER A 1 6 ? 38.178 1.396 47.476 1.00 0.00 363 SER A N 17
ATOM 25505 C CA . SER A 1 6 ? 36.960 0.814 46.923 1.00 0.00 363 SER A CA 17
ATOM 25506 C C . SER A 1 6 ? 37.232 0.171 45.567 1.00 0.00 363 SER A C 17
ATOM 25507 O O . SER A 1 6 ? 38.337 0.264 45.034 1.00 0.00 363 SER A O 17
ATOM 25515 N N . GLY A 1 7 ? 36.214 -0.481 45.013 1.00 0.00 364 GLY A N 17
ATOM 25516 C CA . GLY A 1 7 ? 36.362 -1.130 43.724 1.00 0.00 364 GLY A CA 17
ATOM 25517 C C . GLY A 1 7 ? 35.678 -0.365 42.607 1.00 0.00 364 GLY A C 17
ATOM 25518 O O . GLY A 1 7 ? 34.513 0.018 42.712 1.00 0.00 364 GLY A O 17
ATOM 25522 N N . PRO A 1 8 ? 36.412 -0.131 41.509 1.00 0.00 365 PRO A N 17
ATOM 25523 C CA . PRO A 1 8 ? 35.890 0.596 40.349 1.00 0.00 365 PRO A CA 17
ATOM 25524 C C . PRO A 1 8 ? 34.834 -0.202 39.592 1.00 0.00 365 PRO A C 17
ATOM 25525 O O . PRO A 1 8 ? 34.452 -1.296 40.008 1.00 0.00 365 PRO A O 17
ATOM 25536 N N . ASP A 1 9 ? 34.365 0.351 38.479 1.00 0.00 366 ASP A N 17
ATOM 25537 C CA . ASP A 1 9 ? 33.354 -0.311 37.663 1.00 0.00 366 ASP A CA 17
ATOM 25538 C C . ASP A 1 9 ? 33.937 -0.744 36.321 1.00 0.00 366 ASP A C 17
ATOM 25539 O O . ASP A 1 9 ? 35.055 -0.369 35.967 1.00 0.00 366 ASP A O 17
ATOM 25548 N N . LEU A 1 10 ? 33.172 -1.537 35.579 1.00 0.00 367 LEU A N 17
ATOM 25549 C CA . LEU A 1 10 ? 33.612 -2.024 34.276 1.00 0.00 367 LEU A CA 17
ATOM 25550 C C . LEU A 1 10 ? 32.565 -1.736 33.205 1.00 0.00 367 LEU A C 17
ATOM 25551 O O . LEU A 1 10 ? 31.490 -1.214 33.499 1.00 0.00 367 LEU A O 17
ATOM 25567 N N . GLU A 1 11 ? 32.886 -2.083 31.962 1.00 0.00 368 GLU A N 17
ATOM 25568 C CA . GLU A 1 11 ? 31.971 -1.863 30.848 1.00 0.00 368 GLU A CA 17
ATOM 25569 C C . GLU A 1 11 ? 32.290 -2.802 29.688 1.00 0.00 368 GLU A C 17
ATOM 25570 O O . GLU A 1 11 ? 33.321 -3.475 29.685 1.00 0.00 368 GLU A O 17
ATOM 25582 N N . LYS A 1 12 ? 31.398 -2.842 28.705 1.00 0.00 369 LYS A N 17
ATOM 25583 C CA . LYS A 1 12 ? 31.583 -3.697 27.538 1.00 0.00 369 LYS A CA 17
ATOM 25584 C C . LYS A 1 12 ? 31.019 -3.036 26.284 1.00 0.00 369 LYS A C 17
ATOM 25585 O O . LYS A 1 12 ? 30.384 -1.984 26.358 1.00 0.00 369 LYS A O 17
ATOM 25604 N N . ARG A 1 13 ? 31.254 -3.660 25.135 1.00 0.00 370 ARG A N 17
ATOM 25605 C CA . ARG A 1 13 ? 30.769 -3.132 23.865 1.00 0.00 370 ARG A CA 17
ATOM 25606 C C . ARG A 1 13 ? 29.957 -4.183 23.114 1.00 0.00 370 ARG A C 17
ATOM 25607 O O . ARG A 1 13 ? 30.374 -5.335 22.994 1.00 0.00 370 ARG A O 17
ATOM 25628 N N . ARG A 1 14 ? 28.796 -3.777 22.610 1.00 0.00 371 ARG A N 17
ATOM 25629 C CA . ARG A 1 14 ? 27.925 -4.684 21.872 1.00 0.00 371 ARG A CA 17
ATOM 25630 C C . ARG A 1 14 ? 27.317 -3.986 20.659 1.00 0.00 371 ARG A C 17
ATOM 25631 O O . ARG A 1 14 ? 27.512 -2.787 20.458 1.00 0.00 371 ARG A O 17
ATOM 25652 N N . ILE A 1 15 ? 26.580 -4.745 19.855 1.00 0.00 372 ILE A N 17
ATOM 25653 C CA . ILE A 1 15 ? 25.943 -4.199 18.663 1.00 0.00 372 ILE A CA 17
ATOM 25654 C C . ILE A 1 15 ? 24.423 -4.254 18.777 1.00 0.00 372 ILE A C 17
ATOM 25655 O O . ILE A 1 15 ? 23.863 -5.223 19.291 1.00 0.00 372 ILE A O 17
ATOM 25671 N N . HIS A 1 16 ? 23.761 -3.209 18.293 1.00 0.00 373 HIS A N 17
ATOM 25672 C CA . HIS A 1 16 ? 22.305 -3.138 18.339 1.00 0.00 373 HIS A CA 17
ATOM 25673 C C . HIS A 1 16 ? 21.702 -3.458 16.974 1.00 0.00 373 HIS A C 17
ATOM 25674 O O . HIS A 1 16 ? 21.904 -2.721 16.008 1.00 0.00 373 HIS A O 17
ATOM 25688 N N . TYR A 1 17 ? 20.964 -4.559 16.902 1.00 0.00 374 TYR A N 17
ATOM 25689 C CA . TYR A 1 17 ? 20.335 -4.978 15.654 1.00 0.00 374 TYR A CA 17
ATOM 25690 C C . TYR A 1 17 ? 18.887 -4.503 15.588 1.00 0.00 374 TYR A C 17
ATOM 25691 O O . TYR A 1 17 ? 18.054 -4.895 16.407 1.00 0.00 374 TYR A O 17
ATOM 25709 N N . CYS A 1 18 ? 18.593 -3.656 14.607 1.00 0.00 375 CYS A N 17
ATOM 25710 C CA . CYS A 1 18 ? 17.246 -3.126 14.432 1.00 0.00 375 CYS A CA 17
ATOM 25711 C C . CYS A 1 18 ? 16.198 -4.181 14.772 1.00 0.00 375 CYS A C 17
ATOM 25712 O O . CYS A 1 18 ? 16.195 -5.274 14.204 1.00 0.00 375 CYS A O 17
ATOM 25719 N N . ASP A 1 19 ? 15.309 -3.847 15.701 1.00 0.00 376 ASP A N 17
ATOM 25720 C CA . ASP A 1 19 ? 14.255 -4.764 16.116 1.00 0.00 376 ASP A CA 17
ATOM 25721 C C . ASP A 1 19 ? 13.083 -4.723 15.140 1.00 0.00 376 ASP A C 17
ATOM 25722 O O . ASP A 1 19 ? 11.921 -4.747 15.547 1.00 0.00 376 ASP A O 17
ATOM 25731 N N . TYR A 1 20 ? 13.396 -4.659 13.851 1.00 0.00 377 TYR A N 17
ATOM 25732 C CA . TYR A 1 20 ? 12.370 -4.610 12.816 1.00 0.00 377 TYR A CA 17
ATOM 25733 C C . TYR A 1 20 ? 12.491 -5.802 11.872 1.00 0.00 377 TYR A C 17
ATOM 25734 O O . TYR A 1 20 ? 13.570 -6.125 11.374 1.00 0.00 377 TYR A O 17
ATOM 25752 N N . PRO A 1 21 ? 11.358 -6.473 11.618 1.00 0.00 378 PRO A N 17
ATOM 25753 C CA . PRO A 1 21 ? 11.309 -7.639 10.732 1.00 0.00 378 PRO A CA 17
ATOM 25754 C C . PRO A 1 21 ? 11.531 -7.265 9.270 1.00 0.00 378 PRO A C 17
ATOM 25755 O O . PRO A 1 21 ? 10.722 -6.557 8.671 1.00 0.00 378 PRO A O 17
ATOM 25766 N N . GLY A 1 22 ? 12.632 -7.747 8.701 1.00 0.00 379 GLY A N 17
ATOM 25767 C CA . GLY A 1 22 ? 12.939 -7.453 7.313 1.00 0.00 379 GLY A CA 17
ATOM 25768 C C . GLY A 1 22 ? 14.122 -6.516 7.168 1.00 0.00 379 GLY A C 17
ATOM 25769 O O . GLY A 1 22 ? 15.036 -6.775 6.384 1.00 0.00 379 GLY A O 17
ATOM 25773 N N . CYS A 1 23 ? 14.105 -5.422 7.923 1.00 0.00 380 CYS A N 17
ATOM 25774 C CA . CYS A 1 23 ? 15.182 -4.442 7.873 1.00 0.00 380 CYS A CA 17
ATOM 25775 C C . CYS A 1 23 ? 16.490 -5.044 8.379 1.00 0.00 380 CYS A C 17
ATOM 25776 O O . CYS A 1 23 ? 16.513 -5.751 9.387 1.00 0.00 380 CYS A O 17
ATOM 25783 N N . THR A 1 24 ? 17.579 -4.760 7.672 1.00 0.00 381 THR A N 17
ATOM 25784 C CA . THR A 1 24 ? 18.890 -5.273 8.047 1.00 0.00 381 THR A CA 17
ATOM 25785 C C . THR A 1 24 ? 19.829 -4.142 8.450 1.00 0.00 381 THR A C 17
ATOM 25786 O O . THR A 1 24 ? 21.001 -4.129 8.072 1.00 0.00 381 THR A O 17
ATOM 25797 N N . LYS A 1 25 ? 19.308 -3.193 9.220 1.00 0.00 382 LYS A N 17
ATOM 25798 C CA . LYS A 1 25 ? 20.100 -2.057 9.677 1.00 0.00 382 LYS A CA 17
ATOM 25799 C C . LYS A 1 25 ? 20.561 -2.259 11.117 1.00 0.00 382 LYS A C 17
ATOM 25800 O O . LYS A 1 25 ? 19.785 -2.683 11.974 1.00 0.00 382 LYS A O 17
ATOM 25819 N N . VAL A 1 26 ? 21.828 -1.953 11.377 1.00 0.00 383 VAL A N 17
ATOM 25820 C CA . VAL A 1 26 ? 22.391 -2.098 12.714 1.00 0.00 383 VAL A CA 17
ATOM 25821 C C . VAL A 1 26 ? 23.254 -0.896 13.080 1.00 0.00 383 VAL A C 17
ATOM 25822 O O . VAL A 1 26 ? 23.838 -0.249 12.210 1.00 0.00 383 VAL A O 17
ATOM 25835 N N . TYR A 1 27 ? 23.332 -0.603 14.374 1.00 0.00 384 TYR A N 17
ATOM 25836 C CA . TYR A 1 27 ? 24.123 0.523 14.856 1.00 0.00 384 TYR A CA 17
ATOM 25837 C C . TYR A 1 27 ? 24.915 0.139 16.102 1.00 0.00 384 TYR A C 17
ATOM 25838 O O . TYR A 1 27 ? 24.368 -0.420 17.053 1.00 0.00 384 TYR A O 17
ATOM 25856 N N . THR A 1 28 ? 26.209 0.442 16.089 1.00 0.00 385 THR A N 17
ATOM 25857 C CA . THR A 1 28 ? 27.079 0.129 17.216 1.00 0.00 385 THR A CA 17
ATOM 25858 C C . THR A 1 28 ? 26.546 0.738 18.508 1.00 0.00 385 THR A C 17
ATOM 25859 O O . THR A 1 28 ? 26.470 0.067 19.538 1.00 0.00 385 THR A O 17
ATOM 25870 N N . LYS A 1 29 ? 26.176 2.013 18.447 1.00 0.00 386 LYS A N 17
ATOM 25871 C CA . LYS A 1 29 ? 25.648 2.713 19.612 1.00 0.00 386 LYS A CA 17
ATOM 25872 C C . LYS A 1 29 ? 24.122 2.722 19.595 1.00 0.00 386 LYS A C 17
ATOM 25873 O O . LYS A 1 29 ? 23.505 2.833 18.536 1.00 0.00 386 LYS A O 17
ATOM 25892 N N . SER A 1 30 ? 23.521 2.607 20.775 1.00 0.00 387 SER A N 17
ATOM 25893 C CA . SER A 1 30 ? 22.068 2.600 20.895 1.00 0.00 387 SER A CA 17
ATOM 25894 C C . SER A 1 30 ? 21.484 3.953 20.500 1.00 0.00 387 SER A C 17
ATOM 25895 O O . SER A 1 30 ? 20.494 4.026 19.773 1.00 0.00 387 SER A O 17
ATOM 25903 N N . SER A 1 31 ? 22.105 5.023 20.986 1.00 0.00 388 SER A N 17
ATOM 25904 C CA . SER A 1 31 ? 21.645 6.374 20.689 1.00 0.00 388 SER A CA 17
ATOM 25905 C C . SER A 1 31 ? 21.347 6.531 19.201 1.00 0.00 388 SER A C 17
ATOM 25906 O O . SER A 1 31 ? 20.311 7.076 18.818 1.00 0.00 388 SER A O 17
ATOM 25914 N N . HIS A 1 32 ? 22.262 6.050 18.366 1.00 0.00 389 HIS A N 17
ATOM 25915 C CA . HIS A 1 32 ? 22.098 6.136 16.919 1.00 0.00 389 HIS A CA 17
ATOM 25916 C C . HIS A 1 32 ? 20.885 5.332 16.462 1.00 0.00 389 HIS A C 17
ATOM 25917 O O . HIS A 1 32 ? 20.039 5.833 15.719 1.00 0.00 389 HIS A O 17
ATOM 25931 N N . LEU A 1 33 ? 20.805 4.084 16.909 1.00 0.00 390 LEU A N 17
ATOM 25932 C CA . LEU A 1 33 ? 19.695 3.210 16.545 1.00 0.00 390 LEU A CA 17
ATOM 25933 C C . LEU A 1 33 ? 18.368 3.958 16.615 1.00 0.00 390 LEU A C 17
ATOM 25934 O O . LEU A 1 33 ? 17.635 4.039 15.629 1.00 0.00 390 LEU A O 17
ATOM 25950 N N . LYS A 1 34 ? 18.064 4.506 17.787 1.00 0.00 391 LYS A N 17
ATOM 25951 C CA . LYS A 1 34 ? 16.826 5.251 17.986 1.00 0.00 391 LYS A CA 17
ATOM 25952 C C . LYS A 1 34 ? 16.518 6.127 16.776 1.00 0.00 391 LYS A C 17
ATOM 25953 O O . LYS A 1 34 ? 15.413 6.091 16.237 1.00 0.00 391 LYS A O 17
ATOM 25972 N N . ALA A 1 35 ? 17.504 6.912 16.354 1.00 0.00 392 ALA A N 17
ATOM 25973 C CA . ALA A 1 35 ? 17.338 7.795 15.206 1.00 0.00 392 ALA A CA 17
ATOM 25974 C C . ALA A 1 35 ? 16.750 7.044 14.016 1.00 0.00 392 ALA A C 17
ATOM 25975 O O . ALA A 1 35 ? 15.836 7.532 13.351 1.00 0.00 392 ALA A O 17
ATOM 25982 N N . HIS A 1 36 ? 17.281 5.854 13.752 1.00 0.00 393 HIS A N 17
ATOM 25983 C CA . HIS A 1 36 ? 16.808 5.035 12.642 1.00 0.00 393 HIS A CA 17
ATOM 25984 C C . HIS A 1 36 ? 15.359 4.610 12.859 1.00 0.00 393 HIS A C 17
ATOM 25985 O O . HIS A 1 36 ? 14.494 4.866 12.020 1.00 0.00 393 HIS A O 17
ATOM 25999 N N . LEU A 1 37 ? 15.101 3.959 13.988 1.00 0.00 394 LEU A N 17
ATOM 26000 C CA . LEU A 1 37 ? 13.757 3.497 14.315 1.00 0.00 394 LEU A CA 17
ATOM 26001 C C . LEU A 1 37 ? 12.711 4.523 13.892 1.00 0.00 394 LEU A C 17
ATOM 26002 O O . LEU A 1 37 ? 11.697 4.177 13.286 1.00 0.00 394 LEU A O 17
ATOM 26018 N N . ARG A 1 38 ? 12.965 5.787 14.214 1.00 0.00 395 ARG A N 17
ATOM 26019 C CA . ARG A 1 38 ? 12.046 6.864 13.867 1.00 0.00 395 ARG A CA 17
ATOM 26020 C C . ARG A 1 38 ? 11.433 6.632 12.489 1.00 0.00 395 ARG A C 17
ATOM 26021 O O . ARG A 1 38 ? 10.211 6.627 12.334 1.00 0.00 395 ARG A O 17
ATOM 26042 N N . THR A 1 39 ? 12.289 6.441 11.490 1.00 0.00 396 THR A N 17
ATOM 26043 C CA . THR A 1 39 ? 11.832 6.210 10.126 1.00 0.00 396 THR A CA 17
ATOM 26044 C C . THR A 1 39 ? 10.801 5.088 10.073 1.00 0.00 396 THR A C 17
ATOM 26045 O O . THR A 1 39 ? 9.747 5.228 9.452 1.00 0.00 396 THR A O 17
ATOM 26056 N N . HIS A 1 40 ? 11.112 3.974 10.729 1.00 0.00 397 HIS A N 17
ATOM 26057 C CA . HIS A 1 40 ? 10.211 2.828 10.758 1.00 0.00 397 HIS A CA 17
ATOM 26058 C C . HIS A 1 40 ? 8.830 3.235 11.263 1.00 0.00 397 HIS A C 17
ATOM 26059 O O . HIS A 1 40 ? 7.809 2.855 10.687 1.00 0.00 397 HIS A O 17
ATOM 26073 N N . THR A 1 41 ? 8.804 4.009 12.343 1.00 0.00 398 THR A N 17
ATOM 26074 C CA . THR A 1 41 ? 7.549 4.466 12.927 1.00 0.00 398 THR A CA 17
ATOM 26075 C C . THR A 1 41 ? 7.505 5.987 13.014 1.00 0.00 398 THR A C 17
ATOM 26076 O O . THR A 1 41 ? 7.926 6.574 14.010 1.00 0.00 398 THR A O 17
ATOM 26087 N N . GLY A 1 42 ? 6.990 6.621 11.965 1.00 0.00 399 GLY A N 17
ATOM 26088 C CA . GLY A 1 42 ? 6.900 8.069 11.944 1.00 0.00 399 GLY A CA 17
ATOM 26089 C C . GLY A 1 42 ? 5.524 8.570 12.338 1.00 0.00 399 GLY A C 17
ATOM 26090 O O . GLY A 1 42 ? 4.993 9.493 11.722 1.00 0.00 399 GLY A O 17
ATOM 26094 N N . GLU A 1 43 ? 4.946 7.958 13.367 1.00 0.00 400 GLU A N 17
ATOM 26095 C CA . GLU A 1 43 ? 3.622 8.347 13.839 1.00 0.00 400 GLU A CA 17
ATOM 26096 C C . GLU A 1 43 ? 3.721 9.157 15.129 1.00 0.00 400 GLU A C 17
ATOM 26097 O O . GLU A 1 43 ? 2.963 8.938 16.074 1.00 0.00 400 GLU A O 17
ATOM 26109 N N . LYS A 1 44 ? 4.662 10.095 15.160 1.00 0.00 401 LYS A N 17
ATOM 26110 C CA . LYS A 1 44 ? 4.862 10.940 16.332 1.00 0.00 401 LYS A CA 17
ATOM 26111 C C . LYS A 1 44 ? 4.897 12.413 15.940 1.00 0.00 401 LYS A C 17
ATOM 26112 O O . LYS A 1 44 ? 5.947 13.057 15.945 1.00 0.00 401 LYS A O 17
ATOM 26131 N N . PRO A 1 45 ? 3.723 12.962 15.593 1.00 0.00 402 PRO A N 17
ATOM 26132 C CA . PRO A 1 45 ? 3.594 14.367 15.194 1.00 0.00 402 PRO A CA 17
ATOM 26133 C C . PRO A 1 45 ? 3.808 15.323 16.363 1.00 0.00 402 PRO A C 17
ATOM 26134 O O . PRO A 1 45 ? 4.273 16.449 16.179 1.00 0.00 402 PRO A O 17
ATOM 26145 N N . TYR A 1 46 ? 3.466 14.869 17.563 1.00 0.00 403 TYR A N 17
ATOM 26146 C CA . TYR A 1 46 ? 3.619 15.686 18.761 1.00 0.00 403 TYR A CA 17
ATOM 26147 C C . TYR A 1 46 ? 5.036 15.579 19.316 1.00 0.00 403 TYR A C 17
ATOM 26148 O O . TYR A 1 46 ? 5.537 14.482 19.567 1.00 0.00 403 TYR A O 17
ATOM 26166 N N . LYS A 1 47 ? 5.678 16.727 19.506 1.00 0.00 404 LYS A N 17
ATOM 26167 C CA . LYS A 1 47 ? 7.037 16.765 20.033 1.00 0.00 404 LYS A CA 17
ATOM 26168 C C . LYS A 1 47 ? 7.138 17.734 21.207 1.00 0.00 404 LYS A C 17
ATOM 26169 O O . LYS A 1 47 ? 6.339 18.664 21.328 1.00 0.00 404 LYS A O 17
ATOM 26188 N N . CYS A 1 48 ? 8.124 17.511 22.070 1.00 0.00 405 CYS A N 17
ATOM 26189 C CA . CYS A 1 48 ? 8.330 18.364 23.234 1.00 0.00 405 CYS A CA 17
ATOM 26190 C C . CYS A 1 48 ? 8.978 19.686 22.831 1.00 0.00 405 CYS A C 17
ATOM 26191 O O . CYS A 1 48 ? 10.127 19.718 22.390 1.00 0.00 405 CYS A O 17
ATOM 26198 N N . THR A 1 49 ? 8.233 20.776 22.987 1.00 0.00 406 THR A N 17
ATOM 26199 C CA . THR A 1 49 ? 8.733 22.100 22.639 1.00 0.00 406 THR A CA 17
ATOM 26200 C C . THR A 1 49 ? 9.640 22.650 23.735 1.00 0.00 406 THR A C 17
ATOM 26201 O O . THR A 1 49 ? 9.543 23.820 24.104 1.00 0.00 406 THR A O 17
ATOM 26212 N N . TRP A 1 50 ? 10.520 21.799 24.250 1.00 0.00 407 TRP A N 17
ATOM 26213 C CA . TRP A 1 50 ? 11.445 22.201 25.303 1.00 0.00 407 TRP A CA 17
ATOM 26214 C C . TRP A 1 50 ? 12.864 22.329 24.762 1.00 0.00 407 TRP A C 17
ATOM 26215 O O . TRP A 1 50 ? 13.220 21.689 23.773 1.00 0.00 407 TRP A O 17
ATOM 26236 N N . GLU A 1 51 ? 13.670 23.160 25.416 1.00 0.00 408 GLU A N 17
ATOM 26237 C CA . GLU A 1 51 ? 15.051 23.371 24.998 1.00 0.00 408 GLU A CA 17
ATOM 26238 C C . GLU A 1 51 ? 15.930 22.194 25.410 1.00 0.00 408 GLU A C 17
ATOM 26239 O O . GLU A 1 51 ? 16.233 22.013 26.589 1.00 0.00 408 GLU A O 17
ATOM 26251 N N . GLY A 1 52 ? 16.336 21.394 24.428 1.00 0.00 409 GLY A N 17
ATOM 26252 C CA . GLY A 1 52 ? 17.176 20.244 24.708 1.00 0.00 409 GLY A CA 17
ATOM 26253 C C . GLY A 1 52 ? 16.436 18.931 24.541 1.00 0.00 409 GLY A C 17
ATOM 26254 O O . GLY A 1 52 ? 16.944 17.999 23.918 1.00 0.00 409 GLY A O 17
ATOM 26258 N N . CYS A 1 53 ? 15.233 18.857 25.100 1.00 0.00 410 CYS A N 17
ATOM 26259 C CA . CYS A 1 53 ? 14.421 17.649 25.012 1.00 0.00 410 CYS A CA 17
ATOM 26260 C C . CYS A 1 53 ? 13.918 17.434 23.588 1.00 0.00 410 CYS A C 17
ATOM 26261 O O . CYS A 1 53 ? 13.364 18.345 22.970 1.00 0.00 410 CYS A O 17
ATOM 26268 N N . ASP A 1 54 ? 14.113 16.225 23.073 1.00 0.00 411 ASP A N 17
ATOM 26269 C CA . ASP A 1 54 ? 13.677 15.890 21.722 1.00 0.00 411 ASP A CA 17
ATOM 26270 C C . ASP A 1 54 ? 12.829 14.622 21.724 1.00 0.00 411 ASP A C 17
ATOM 26271 O O . ASP A 1 54 ? 12.896 13.818 20.794 1.00 0.00 411 ASP A O 17
ATOM 26280 N N . TRP A 1 55 ? 12.034 14.449 22.773 1.00 0.00 412 TRP A N 17
ATOM 26281 C CA . TRP A 1 55 ? 11.174 13.278 22.896 1.00 0.00 412 TRP A CA 17
ATOM 26282 C C . TRP A 1 55 ? 9.790 13.557 22.322 1.00 0.00 412 TRP A C 17
ATOM 26283 O O . TRP A 1 55 ? 9.181 14.585 22.617 1.00 0.00 412 TRP A O 17
ATOM 26304 N N . ARG A 1 56 ? 9.297 12.634 21.501 1.00 0.00 413 ARG A N 17
ATOM 26305 C CA . ARG A 1 56 ? 7.984 12.782 20.885 1.00 0.00 413 ARG A CA 17
ATOM 26306 C C . ARG A 1 56 ? 7.035 11.685 21.358 1.00 0.00 413 ARG A C 17
ATOM 26307 O O . ARG A 1 56 ? 7.470 10.642 21.848 1.00 0.00 413 ARG A O 17
ATOM 26328 N N . PHE A 1 57 ? 5.737 11.928 21.209 1.00 0.00 414 PHE A N 17
ATOM 26329 C CA . PHE A 1 57 ? 4.726 10.961 21.622 1.00 0.00 414 PHE A CA 17
ATOM 26330 C C . PHE A 1 57 ? 3.685 10.761 20.524 1.00 0.00 414 PHE A C 17
ATOM 26331 O O . PHE A 1 57 ? 3.275 11.714 19.862 1.00 0.00 414 PHE A O 17
ATOM 26348 N N . ALA A 1 58 ? 3.262 9.515 20.338 1.00 0.00 415 ALA A N 17
ATOM 26349 C CA . ALA A 1 58 ? 2.268 9.189 19.323 1.00 0.00 415 ALA A CA 17
ATOM 26350 C C . ALA A 1 58 ? 0.979 9.973 19.546 1.00 0.00 415 ALA A C 17
ATOM 26351 O O . ALA A 1 58 ? 0.416 10.541 18.609 1.00 0.00 415 ALA A O 17
ATOM 26358 N N . ARG A 1 59 ? 0.515 9.999 20.791 1.00 0.00 416 ARG A N 17
ATOM 26359 C CA . ARG A 1 59 ? -0.709 10.712 21.136 1.00 0.00 416 ARG A CA 17
ATOM 26360 C C . ARG A 1 59 ? -0.393 12.019 21.857 1.00 0.00 416 ARG A C 17
ATOM 26361 O O . ARG A 1 59 ? 0.611 12.124 22.561 1.00 0.00 416 ARG A O 17
ATOM 26382 N N . SER A 1 60 ? -1.257 13.013 21.676 1.00 0.00 417 SER A N 17
ATOM 26383 C CA . SER A 1 60 ? -1.067 14.314 22.305 1.00 0.00 417 SER A CA 17
ATOM 26384 C C . SER A 1 60 ? -1.063 14.187 23.825 1.00 0.00 417 SER A C 17
ATOM 26385 O O . SER A 1 60 ? -0.098 14.569 24.488 1.00 0.00 417 SER A O 17
ATOM 26393 N N . ASP A 1 61 ? -2.148 13.648 24.371 1.00 0.00 418 ASP A N 17
ATOM 26394 C CA . ASP A 1 61 ? -2.270 13.469 25.813 1.00 0.00 418 ASP A CA 17
ATOM 26395 C C . ASP A 1 61 ? -0.956 12.980 26.413 1.00 0.00 418 ASP A C 17
ATOM 26396 O O . ASP A 1 61 ? -0.468 13.535 27.397 1.00 0.00 418 ASP A O 17
ATOM 26405 N N . GLU A 1 62 ? -0.390 11.937 25.814 1.00 0.00 419 GLU A N 17
ATOM 26406 C CA . GLU A 1 62 ? 0.867 11.372 26.292 1.00 0.00 419 GLU A CA 17
ATOM 26407 C C . GLU A 1 62 ? 1.893 12.471 26.552 1.00 0.00 419 GLU A C 17
ATOM 26408 O O . GLU A 1 62 ? 2.453 12.567 27.645 1.00 0.00 419 GLU A O 17
ATOM 26420 N N . LEU A 1 63 ? 2.136 13.297 25.541 1.00 0.00 420 LEU A N 17
ATOM 26421 C CA . LEU A 1 63 ? 3.095 14.390 25.659 1.00 0.00 420 LEU A CA 17
ATOM 26422 C C . LEU A 1 63 ? 2.755 15.287 26.845 1.00 0.00 420 LEU A C 17
ATOM 26423 O O . LEU A 1 63 ? 3.636 15.685 27.608 1.00 0.00 420 LEU A O 17
ATOM 26439 N N . THR A 1 64 ? 1.472 15.600 26.995 1.00 0.00 421 THR A N 17
ATOM 26440 C CA . THR A 1 64 ? 1.016 16.449 28.088 1.00 0.00 421 THR A CA 17
ATOM 26441 C C . THR A 1 64 ? 1.515 15.930 29.432 1.00 0.00 421 THR A C 17
ATOM 26442 O O . THR A 1 64 ? 1.972 16.702 30.275 1.00 0.00 421 THR A O 17
ATOM 26453 N N . ARG A 1 65 ? 1.424 14.619 29.626 1.00 0.00 422 ARG A N 17
ATOM 26454 C CA . ARG A 1 65 ? 1.866 13.997 30.868 1.00 0.00 422 ARG A CA 17
ATOM 26455 C C . ARG A 1 65 ? 3.367 14.191 31.069 1.00 0.00 422 ARG A C 17
ATOM 26456 O O . ARG A 1 65 ? 3.821 14.500 32.171 1.00 0.00 422 ARG A O 17
ATOM 26477 N N . HIS A 1 66 ? 4.131 14.007 29.997 1.00 0.00 423 HIS A N 17
ATOM 26478 C CA . HIS A 1 66 ? 5.580 14.161 30.055 1.00 0.00 423 HIS A CA 17
ATOM 26479 C C . HIS A 1 66 ? 5.961 15.612 30.332 1.00 0.00 423 HIS A C 17
ATOM 26480 O O . HIS A 1 66 ? 6.845 15.888 31.144 1.00 0.00 423 HIS A O 17
ATOM 26494 N N . TYR A 1 67 ? 5.289 16.535 29.653 1.00 0.00 424 TYR A N 17
ATOM 26495 C CA . TYR A 1 67 ? 5.560 17.958 29.824 1.00 0.00 424 TYR A CA 17
ATOM 26496 C C . TYR A 1 67 ? 5.459 18.359 31.292 1.00 0.00 424 TYR A C 17
ATOM 26497 O O . TYR A 1 67 ? 6.303 19.093 31.806 1.00 0.00 424 TYR A O 17
ATOM 26515 N N . ARG A 1 68 ? 4.420 17.870 31.962 1.00 0.00 425 ARG A N 17
ATOM 26516 C CA . ARG A 1 68 ? 4.207 18.177 33.372 1.00 0.00 425 ARG A CA 17
ATOM 26517 C C . ARG A 1 68 ? 5.509 18.053 34.158 1.00 0.00 425 ARG A C 17
ATOM 26518 O O . ARG A 1 68 ? 5.824 18.898 34.997 1.00 0.00 425 ARG A O 17
ATOM 26539 N N . LYS A 1 69 ? 6.262 16.994 33.882 1.00 0.00 426 LYS A N 17
ATOM 26540 C CA . LYS A 1 69 ? 7.530 16.757 34.561 1.00 0.00 426 LYS A CA 17
ATOM 26541 C C . LYS A 1 69 ? 8.465 17.951 34.399 1.00 0.00 426 LYS A C 17
ATOM 26542 O O . LYS A 1 69 ? 9.048 18.433 35.371 1.00 0.00 426 LYS A O 17
ATOM 26561 N N . HIS A 1 70 ? 8.603 18.426 33.165 1.00 0.00 427 HIS A N 17
ATOM 26562 C CA . HIS A 1 70 ? 9.466 19.566 32.876 1.00 0.00 427 HIS A CA 17
ATOM 26563 C C . HIS A 1 70 ? 9.164 20.728 33.818 1.00 0.00 427 HIS A C 17
ATOM 26564 O O . HIS A 1 70 ? 10.074 21.336 34.383 1.00 0.00 427 HIS A O 17
ATOM 26578 N N . THR A 1 71 ? 7.880 21.033 33.982 1.00 0.00 428 THR A N 17
ATOM 26579 C CA . THR A 1 71 ? 7.459 22.123 34.852 1.00 0.00 428 THR A CA 17
ATOM 26580 C C . THR A 1 71 ? 7.216 21.629 36.274 1.00 0.00 428 THR A C 17
ATOM 26581 O O . THR A 1 71 ? 6.375 22.166 36.993 1.00 0.00 428 THR A O 17
ATOM 26592 N N . GLY A 1 72 ? 7.959 20.601 36.673 1.00 0.00 429 GLY A N 17
ATOM 26593 C CA . GLY A 1 72 ? 7.810 20.052 38.008 1.00 0.00 429 GLY A CA 17
ATOM 26594 C C . GLY A 1 72 ? 8.913 19.073 38.360 1.00 0.00 429 GLY A C 17
ATOM 26595 O O . GLY A 1 72 ? 10.029 19.477 38.685 1.00 0.00 429 GLY A O 17
ATOM 26599 N N . ALA A 1 73 ? 8.600 17.783 38.295 1.00 0.00 430 ALA A N 17
ATOM 26600 C CA . ALA A 1 73 ? 9.573 16.745 38.609 1.00 0.00 430 ALA A CA 17
ATOM 26601 C C . ALA A 1 73 ? 10.909 17.020 37.926 1.00 0.00 430 ALA A C 17
ATOM 26602 O O . ALA A 1 73 ? 10.960 17.647 36.868 1.00 0.00 430 ALA A O 17
ATOM 26609 N N . LYS A 1 74 ? 11.989 16.547 38.538 1.00 0.00 431 LYS A N 17
ATOM 26610 C CA . LYS A 1 74 ? 13.326 16.741 37.990 1.00 0.00 431 LYS A CA 17
ATOM 26611 C C . LYS A 1 74 ? 13.376 16.334 36.520 1.00 0.00 431 LYS A C 17
ATOM 26612 O O . LYS A 1 74 ? 12.670 15.427 36.078 1.00 0.00 431 LYS A O 17
ATOM 26631 N N . PRO A 1 75 ? 14.230 17.018 35.745 1.00 0.00 432 PRO A N 17
ATOM 26632 C CA . PRO A 1 75 ? 14.393 16.744 34.314 1.00 0.00 432 PRO A CA 17
ATOM 26633 C C . PRO A 1 75 ? 15.076 15.406 34.054 1.00 0.00 432 PRO A C 17
ATOM 26634 O O . PRO A 1 75 ? 15.075 14.904 32.930 1.00 0.00 432 PRO A O 17
ATOM 26645 N N . PHE A 1 76 ? 15.659 14.831 35.101 1.00 0.00 433 PHE A N 17
ATOM 26646 C CA . PHE A 1 76 ? 16.346 13.550 34.986 1.00 0.00 433 PHE A CA 17
ATOM 26647 C C . PHE A 1 76 ? 15.517 12.430 35.607 1.00 0.00 433 PHE A C 17
ATOM 26648 O O . PHE A 1 76 ? 15.617 12.161 36.804 1.00 0.00 433 PHE A O 17
ATOM 26665 N N . GLN A 1 77 ? 14.699 11.781 34.785 1.00 0.00 434 GLN A N 17
ATOM 26666 C CA . GLN A 1 77 ? 13.852 10.691 35.253 1.00 0.00 434 GLN A CA 17
ATOM 26667 C C . GLN A 1 77 ? 13.975 9.475 34.341 1.00 0.00 434 GLN A C 17
ATOM 26668 O O . GLN A 1 77 ? 13.544 9.504 33.188 1.00 0.00 434 GLN A O 17
ATOM 26682 N N . CYS A 1 78 ? 14.567 8.407 34.865 1.00 0.00 435 CYS A N 17
ATOM 26683 C CA . CYS A 1 78 ? 14.748 7.180 34.099 1.00 0.00 435 CYS A CA 17
ATOM 26684 C C . CYS A 1 78 ? 13.409 6.649 33.597 1.00 0.00 435 CYS A C 17
ATOM 26685 O O . CYS A 1 78 ? 12.350 7.151 33.972 1.00 0.00 435 CYS A O 17
ATOM 26692 N N . GLY A 1 79 ? 13.464 5.629 32.746 1.00 0.00 436 GLY A N 17
ATOM 26693 C CA . GLY A 1 79 ? 12.249 5.046 32.206 1.00 0.00 436 GLY A CA 17
ATOM 26694 C C . GLY A 1 79 ? 11.953 3.679 32.789 1.00 0.00 436 GLY A C 17
ATOM 26695 O O . GLY A 1 79 ? 10.866 3.442 33.315 1.00 0.00 436 GLY A O 17
ATOM 26699 N N . VAL A 1 80 ? 12.923 2.774 32.696 1.00 0.00 437 VAL A N 17
ATOM 26700 C CA . VAL A 1 80 ? 12.762 1.423 33.218 1.00 0.00 437 VAL A CA 17
ATOM 26701 C C . VAL A 1 80 ? 12.485 1.442 34.717 1.00 0.00 437 VAL A C 17
ATOM 26702 O O . VAL A 1 80 ? 11.430 0.997 35.170 1.00 0.00 437 VAL A O 17
ATOM 26715 N N . CYS A 1 81 ? 13.439 1.961 35.482 1.00 0.00 438 CYS A N 17
ATOM 26716 C CA . CYS A 1 81 ? 13.299 2.039 36.932 1.00 0.00 438 CYS A CA 17
ATOM 26717 C C . CYS A 1 81 ? 12.478 3.261 37.334 1.00 0.00 438 CYS A C 17
ATOM 26718 O O . CYS A 1 81 ? 11.823 3.266 38.375 1.00 0.00 438 CYS A O 17
ATOM 26725 N N . ASN A 1 82 ? 12.519 4.295 36.500 1.00 0.00 439 ASN A N 17
ATOM 26726 C CA . ASN A 1 82 ? 11.780 5.523 36.768 1.00 0.00 439 ASN A CA 17
ATOM 26727 C C . ASN A 1 82 ? 12.295 6.203 38.033 1.00 0.00 439 ASN A C 17
ATOM 26728 O O . ASN A 1 82 ? 11.524 6.509 38.943 1.00 0.00 439 ASN A O 17
ATOM 26739 N N . ARG A 1 83 ? 13.603 6.436 38.083 1.00 0.00 440 ARG A N 17
ATOM 26740 C CA . ARG A 1 83 ? 14.221 7.079 39.236 1.00 0.00 440 ARG A CA 17
ATOM 26741 C C . ARG A 1 83 ? 14.374 8.579 39.005 1.00 0.00 440 ARG A C 17
ATOM 26742 O O . ARG A 1 83 ? 13.946 9.106 37.978 1.00 0.00 440 ARG A O 17
ATOM 26763 N N . SER A 1 84 ? 14.985 9.262 39.968 1.00 0.00 441 SER A N 17
ATOM 26764 C CA . SER A 1 84 ? 15.191 10.702 39.871 1.00 0.00 441 SER A CA 17
ATOM 26765 C C . SER A 1 84 ? 16.631 11.070 40.216 1.00 0.00 441 SER A C 17
ATOM 26766 O O . SER A 1 84 ? 17.260 10.436 41.064 1.00 0.00 441 SER A O 17
ATOM 26774 N N . PHE A 1 85 ? 17.147 12.099 39.552 1.00 0.00 442 PHE A N 17
ATOM 26775 C CA . PHE A 1 85 ? 18.513 12.552 39.787 1.00 0.00 442 PHE A CA 17
ATOM 26776 C C . PHE A 1 85 ? 18.650 14.043 39.492 1.00 0.00 442 PHE A C 17
ATOM 26777 O O . PHE A 1 85 ? 17.879 14.607 38.717 1.00 0.00 442 PHE A O 17
ATOM 26794 N N . SER A 1 86 ? 19.638 14.675 40.118 1.00 0.00 443 SER A N 17
ATOM 26795 C CA . SER A 1 86 ? 19.874 16.101 39.928 1.00 0.00 443 SER A CA 17
ATOM 26796 C C . SER A 1 86 ? 21.261 16.349 39.342 1.00 0.00 443 SER A C 17
ATOM 26797 O O . SER A 1 86 ? 21.949 17.295 39.727 1.00 0.00 443 SER A O 17
ATOM 26805 N N . ARG A 1 87 ? 21.664 15.492 38.411 1.00 0.00 444 ARG A N 17
ATOM 26806 C CA . ARG A 1 87 ? 22.969 15.615 37.772 1.00 0.00 444 ARG A CA 17
ATOM 26807 C C . ARG A 1 87 ? 23.029 14.787 36.493 1.00 0.00 444 ARG A C 17
ATOM 26808 O O . ARG A 1 87 ? 22.988 13.557 36.535 1.00 0.00 444 ARG A O 17
ATOM 26829 N N . SER A 1 88 ? 23.126 15.469 35.356 1.00 0.00 445 SER A N 17
ATOM 26830 C CA . SER A 1 88 ? 23.188 14.796 34.064 1.00 0.00 445 SER A CA 17
ATOM 26831 C C . SER A 1 88 ? 24.181 13.638 34.100 1.00 0.00 445 SER A C 17
ATOM 26832 O O . SER A 1 88 ? 23.838 12.501 33.779 1.00 0.00 445 SER A O 17
ATOM 26840 N N . ASP A 1 89 ? 25.414 13.938 34.494 1.00 0.00 446 ASP A N 17
ATOM 26841 C CA . ASP A 1 89 ? 26.459 12.924 34.575 1.00 0.00 446 ASP A CA 17
ATOM 26842 C C . ASP A 1 89 ? 25.995 11.731 35.404 1.00 0.00 446 ASP A C 17
ATOM 26843 O O . ASP A 1 89 ? 26.213 10.578 35.029 1.00 0.00 446 ASP A O 17
ATOM 26852 N N . HIS A 1 90 ? 25.355 12.015 36.534 1.00 0.00 447 HIS A N 17
ATOM 26853 C CA . HIS A 1 90 ? 24.861 10.965 37.418 1.00 0.00 447 HIS A CA 17
ATOM 26854 C C . HIS A 1 90 ? 23.894 10.044 36.680 1.00 0.00 447 HIS A C 17
ATOM 26855 O O . HIS A 1 90 ? 24.035 8.821 36.714 1.00 0.00 447 HIS A O 17
ATOM 26869 N N . LEU A 1 91 ? 22.910 10.639 36.013 1.00 0.00 448 LEU A N 17
ATOM 26870 C CA . LEU A 1 91 ? 21.919 9.873 35.267 1.00 0.00 448 LEU A CA 17
ATOM 26871 C C . LEU A 1 91 ? 22.586 9.010 34.201 1.00 0.00 448 LEU A C 17
ATOM 26872 O O . LEU A 1 91 ? 22.410 7.792 34.175 1.00 0.00 448 LEU A O 17
ATOM 26888 N N . ALA A 1 92 ? 23.355 9.649 33.326 1.00 0.00 449 ALA A N 17
ATOM 26889 C CA . ALA A 1 92 ? 24.053 8.940 32.261 1.00 0.00 449 ALA A CA 17
ATOM 26890 C C . ALA A 1 92 ? 24.645 7.630 32.770 1.00 0.00 449 ALA A C 17
ATOM 26891 O O . ALA A 1 92 ? 24.279 6.549 32.306 1.00 0.00 449 ALA A O 17
ATOM 26898 N N . LEU A 1 93 ? 25.562 7.733 33.726 1.00 0.00 450 LEU A N 17
ATOM 26899 C CA . LEU A 1 93 ? 26.207 6.556 34.298 1.00 0.00 450 LEU A CA 17
ATOM 26900 C C . LEU A 1 93 ? 25.169 5.566 34.818 1.00 0.00 450 LEU A C 17
ATOM 26901 O O . LEU A 1 93 ? 25.278 4.361 34.593 1.00 0.00 450 LEU A O 17
ATOM 26917 N N . HIS A 1 94 ? 24.162 6.084 35.514 1.00 0.00 451 HIS A N 17
ATOM 26918 C CA . HIS A 1 94 ? 23.102 5.246 36.064 1.00 0.00 451 HIS A CA 17
ATOM 26919 C C . HIS A 1 94 ? 22.447 4.410 34.969 1.00 0.00 451 HIS A C 17
ATOM 26920 O O . HIS A 1 94 ? 22.277 3.200 35.116 1.00 0.00 451 HIS A O 17
ATOM 26934 N N . MET A 1 95 ? 22.080 5.063 33.871 1.00 0.00 452 MET A N 17
ATOM 26935 C CA . MET A 1 95 ? 21.444 4.379 32.751 1.00 0.00 452 MET A CA 17
ATOM 26936 C C . MET A 1 95 ? 22.218 3.120 32.373 1.00 0.00 452 MET A C 17
ATOM 26937 O O . MET A 1 95 ? 21.628 2.069 32.120 1.00 0.00 452 MET A O 17
ATOM 26951 N N . LYS A 1 96 ? 23.541 3.232 32.337 1.00 0.00 453 LYS A N 17
ATOM 26952 C CA . LYS A 1 96 ? 24.396 2.103 31.991 1.00 0.00 453 LYS A CA 17
ATOM 26953 C C . LYS A 1 96 ? 23.806 0.795 32.509 1.00 0.00 453 LYS A C 17
ATOM 26954 O O . LYS A 1 96 ? 23.855 -0.231 31.831 1.00 0.00 453 LYS A O 17
ATOM 26973 N N . ARG A 1 97 ? 23.249 0.840 33.715 1.00 0.00 454 ARG A N 17
ATOM 26974 C CA . ARG A 1 97 ? 22.650 -0.342 34.324 1.00 0.00 454 ARG A CA 17
ATOM 26975 C C . ARG A 1 97 ? 21.628 -0.978 33.386 1.00 0.00 454 ARG A C 17
ATOM 26976 O O . ARG A 1 97 ? 21.683 -2.177 33.113 1.00 0.00 454 ARG A O 17
ATOM 26997 N N . HIS A 1 98 ? 20.696 -0.166 32.896 1.00 0.00 455 HIS A N 17
ATOM 26998 C CA . HIS A 1 98 ? 19.662 -0.649 31.989 1.00 0.00 455 HIS A CA 17
ATOM 26999 C C . HIS A 1 98 ? 20.210 -0.805 30.574 1.00 0.00 455 HIS A C 17
ATOM 27000 O O . HIS A 1 98 ? 20.118 -1.878 29.977 1.00 0.00 455 HIS A O 17
ATOM 27014 N N . GLN A 1 99 ? 20.779 0.272 30.043 1.00 0.00 456 GLN A N 17
ATOM 27015 C CA . GLN A 1 99 ? 21.341 0.255 28.697 1.00 0.00 456 GLN A CA 17
ATOM 27016 C C . GLN A 1 99 ? 22.098 -1.044 28.440 1.00 0.00 456 GLN A C 17
ATOM 27017 O O . GLN A 1 99 ? 23.154 -1.283 29.023 1.00 0.00 456 GLN A O 17
ATOM 27031 N N . ASN A 1 100 ? 21.550 -1.879 27.564 1.00 0.00 457 ASN A N 17
ATOM 27032 C CA . ASN A 1 100 ? 22.174 -3.155 27.230 1.00 0.00 457 ASN A CA 17
ATOM 27033 C C . ASN A 1 100 ? 23.236 -2.975 26.150 1.00 0.00 457 ASN A C 17
ATOM 27034 O O . ASN A 1 100 ? 24.218 -3.714 26.102 1.00 0.00 457 ASN A O 17
ATOM 27048 N N . GLY A 1 1 ? 58.266 -8.982 53.209 1.00 0.00 358 GLY A N 18
ATOM 27049 C CA . GLY A 1 1 ? 57.482 -9.618 52.167 1.00 0.00 358 GLY A CA 18
ATOM 27050 C C . GLY A 1 1 ? 56.937 -8.622 51.162 1.00 0.00 358 GLY A C 18
ATOM 27051 O O . GLY A 1 1 ? 56.657 -7.474 51.505 1.00 0.00 358 GLY A O 18
ATOM 27055 N N . SER A 1 2 ? 56.787 -9.062 49.917 1.00 0.00 359 SER A N 18
ATOM 27056 C CA . SER A 1 2 ? 56.278 -8.200 48.857 1.00 0.00 359 SER A CA 18
ATOM 27057 C C . SER A 1 2 ? 55.924 -9.014 47.616 1.00 0.00 359 SER A C 18
ATOM 27058 O O . SER A 1 2 ? 56.666 -9.912 47.218 1.00 0.00 359 SER A O 18
ATOM 27066 N N . SER A 1 3 ? 54.786 -8.694 47.010 1.00 0.00 360 SER A N 18
ATOM 27067 C CA . SER A 1 3 ? 54.330 -9.398 45.817 1.00 0.00 360 SER A CA 18
ATOM 27068 C C . SER A 1 3 ? 53.256 -8.595 45.090 1.00 0.00 360 SER A C 18
ATOM 27069 O O . SER A 1 3 ? 52.772 -7.583 45.595 1.00 0.00 360 SER A O 18
ATOM 27077 N N . GLY A 1 4 ? 52.888 -9.054 43.897 1.00 0.00 361 GLY A N 18
ATOM 27078 C CA . GLY A 1 4 ? 51.874 -8.368 43.119 1.00 0.00 361 GLY A CA 18
ATOM 27079 C C . GLY A 1 4 ? 51.720 -8.949 41.727 1.00 0.00 361 GLY A C 18
ATOM 27080 O O . GLY A 1 4 ? 52.662 -9.519 41.177 1.00 0.00 361 GLY A O 18
ATOM 27084 N N . SER A 1 5 ? 50.528 -8.807 41.157 1.00 0.00 362 SER A N 18
ATOM 27085 C CA . SER A 1 5 ? 50.251 -9.327 39.823 1.00 0.00 362 SER A CA 18
ATOM 27086 C C . SER A 1 5 ? 49.064 -8.605 39.193 1.00 0.00 362 SER A C 18
ATOM 27087 O O . SER A 1 5 ? 48.200 -8.079 39.895 1.00 0.00 362 SER A O 18
ATOM 27095 N N . SER A 1 6 ? 49.028 -8.586 37.865 1.00 0.00 363 SER A N 18
ATOM 27096 C CA . SER A 1 6 ? 47.949 -7.925 37.139 1.00 0.00 363 SER A CA 18
ATOM 27097 C C . SER A 1 6 ? 47.819 -8.489 35.728 1.00 0.00 363 SER A C 18
ATOM 27098 O O . SER A 1 6 ? 48.790 -8.976 35.150 1.00 0.00 363 SER A O 18
ATOM 27106 N N . GLY A 1 7 ? 46.610 -8.420 35.178 1.00 0.00 364 GLY A N 18
ATOM 27107 C CA . GLY A 1 7 ? 46.374 -8.926 33.838 1.00 0.00 364 GLY A CA 18
ATOM 27108 C C . GLY A 1 7 ? 44.982 -8.603 33.333 1.00 0.00 364 GLY A C 18
ATOM 27109 O O . GLY A 1 7 ? 44.161 -9.490 33.100 1.00 0.00 364 GLY A O 18
ATOM 27113 N N . PRO A 1 8 ? 44.699 -7.303 33.158 1.00 0.00 365 PRO A N 18
ATOM 27114 C CA . PRO A 1 8 ? 43.396 -6.835 32.677 1.00 0.00 365 PRO A CA 18
ATOM 27115 C C . PRO A 1 8 ? 43.160 -7.184 31.212 1.00 0.00 365 PRO A C 18
ATOM 27116 O O . PRO A 1 8 ? 43.923 -6.778 30.336 1.00 0.00 365 PRO A O 18
ATOM 27127 N N . ASP A 1 9 ? 42.098 -7.939 30.952 1.00 0.00 366 ASP A N 18
ATOM 27128 C CA . ASP A 1 9 ? 41.760 -8.342 29.592 1.00 0.00 366 ASP A CA 18
ATOM 27129 C C . ASP A 1 9 ? 40.249 -8.325 29.380 1.00 0.00 366 ASP A C 18
ATOM 27130 O O . ASP A 1 9 ? 39.528 -9.173 29.906 1.00 0.00 366 ASP A O 18
ATOM 27139 N N . LEU A 1 10 ? 39.777 -7.353 28.607 1.00 0.00 367 LEU A N 18
ATOM 27140 C CA . LEU A 1 10 ? 38.351 -7.224 28.325 1.00 0.00 367 LEU A CA 18
ATOM 27141 C C . LEU A 1 10 ? 38.093 -7.197 26.822 1.00 0.00 367 LEU A C 18
ATOM 27142 O O . LEU A 1 10 ? 38.879 -6.637 26.058 1.00 0.00 367 LEU A O 18
ATOM 27158 N N . GLU A 1 11 ? 36.987 -7.805 26.406 1.00 0.00 368 GLU A N 18
ATOM 27159 C CA . GLU A 1 11 ? 36.625 -7.849 24.994 1.00 0.00 368 GLU A CA 18
ATOM 27160 C C . GLU A 1 11 ? 35.126 -8.074 24.823 1.00 0.00 368 GLU A C 18
ATOM 27161 O O . GLU A 1 11 ? 34.565 -9.034 25.351 1.00 0.00 368 GLU A O 18
ATOM 27173 N N . LYS A 1 12 ? 34.480 -7.179 24.081 1.00 0.00 369 LYS A N 18
ATOM 27174 C CA . LYS A 1 12 ? 33.046 -7.278 23.839 1.00 0.00 369 LYS A CA 18
ATOM 27175 C C . LYS A 1 12 ? 32.648 -6.480 22.601 1.00 0.00 369 LYS A C 18
ATOM 27176 O O . LYS A 1 12 ? 33.393 -5.615 22.142 1.00 0.00 369 LYS A O 18
ATOM 27195 N N . ARG A 1 13 ? 31.468 -6.777 22.066 1.00 0.00 370 ARG A N 18
ATOM 27196 C CA . ARG A 1 13 ? 30.971 -6.088 20.881 1.00 0.00 370 ARG A CA 18
ATOM 27197 C C . ARG A 1 13 ? 29.580 -5.512 21.131 1.00 0.00 370 ARG A C 18
ATOM 27198 O O . ARG A 1 13 ? 28.585 -6.237 21.112 1.00 0.00 370 ARG A O 18
ATOM 27219 N N . ARG A 1 14 ? 29.519 -4.205 21.366 1.00 0.00 371 ARG A N 18
ATOM 27220 C CA . ARG A 1 14 ? 28.251 -3.533 21.621 1.00 0.00 371 ARG A CA 18
ATOM 27221 C C . ARG A 1 14 ? 27.565 -3.151 20.312 1.00 0.00 371 ARG A C 18
ATOM 27222 O O . ARG A 1 14 ? 27.834 -2.092 19.745 1.00 0.00 371 ARG A O 18
ATOM 27243 N N . ILE A 1 15 ? 26.679 -4.021 19.839 1.00 0.00 372 ILE A N 18
ATOM 27244 C CA . ILE A 1 15 ? 25.955 -3.774 18.598 1.00 0.00 372 ILE A CA 18
ATOM 27245 C C . ILE A 1 15 ? 24.465 -4.053 18.766 1.00 0.00 372 ILE A C 18
ATOM 27246 O O . ILE A 1 15 ? 24.073 -5.110 19.263 1.00 0.00 372 ILE A O 18
ATOM 27262 N N . HIS A 1 16 ? 23.638 -3.100 18.347 1.00 0.00 373 HIS A N 18
ATOM 27263 C CA . HIS A 1 16 ? 22.191 -3.245 18.449 1.00 0.00 373 HIS A CA 18
ATOM 27264 C C . HIS A 1 16 ? 21.588 -3.636 17.103 1.00 0.00 373 HIS A C 18
ATOM 27265 O O . HIS A 1 16 ? 21.761 -2.933 16.106 1.00 0.00 373 HIS A O 18
ATOM 27279 N N . TYR A 1 17 ? 20.881 -4.760 17.081 1.00 0.00 374 TYR A N 18
ATOM 27280 C CA . TYR A 1 17 ? 20.255 -5.245 15.856 1.00 0.00 374 TYR A CA 18
ATOM 27281 C C . TYR A 1 17 ? 18.809 -4.770 15.758 1.00 0.00 374 TYR A C 18
ATOM 27282 O O . TYR A 1 17 ? 17.957 -5.166 16.554 1.00 0.00 374 TYR A O 18
ATOM 27300 N N . CYS A 1 18 ? 18.539 -3.918 14.774 1.00 0.00 375 CYS A N 18
ATOM 27301 C CA . CYS A 1 18 ? 17.197 -3.387 14.569 1.00 0.00 375 CYS A CA 18
ATOM 27302 C C . CYS A 1 18 ? 16.140 -4.430 14.918 1.00 0.00 375 CYS A C 18
ATOM 27303 O O . CYS A 1 18 ? 16.246 -5.592 14.525 1.00 0.00 375 CYS A O 18
ATOM 27310 N N . ASP A 1 19 ? 15.121 -4.007 15.658 1.00 0.00 376 ASP A N 18
ATOM 27311 C CA . ASP A 1 19 ? 14.043 -4.903 16.060 1.00 0.00 376 ASP A CA 18
ATOM 27312 C C . ASP A 1 19 ? 12.885 -4.838 15.069 1.00 0.00 376 ASP A C 18
ATOM 27313 O O . ASP A 1 19 ? 11.718 -4.891 15.459 1.00 0.00 376 ASP A O 18
ATOM 27322 N N . TYR A 1 20 ? 13.215 -4.722 13.788 1.00 0.00 377 TYR A N 18
ATOM 27323 C CA . TYR A 1 20 ? 12.202 -4.646 12.742 1.00 0.00 377 TYR A CA 18
ATOM 27324 C C . TYR A 1 20 ? 12.323 -5.825 11.780 1.00 0.00 377 TYR A C 18
ATOM 27325 O O . TYR A 1 20 ? 13.415 -6.206 11.358 1.00 0.00 377 TYR A O 18
ATOM 27343 N N . PRO A 1 21 ? 11.173 -6.416 11.424 1.00 0.00 378 PRO A N 18
ATOM 27344 C CA . PRO A 1 21 ? 11.122 -7.559 10.507 1.00 0.00 378 PRO A CA 18
ATOM 27345 C C . PRO A 1 21 ? 11.479 -7.172 9.077 1.00 0.00 378 PRO A C 18
ATOM 27346 O O . PRO A 1 21 ? 10.847 -6.300 8.483 1.00 0.00 378 PRO A O 18
ATOM 27357 N N . GLY A 1 22 ? 12.498 -7.826 8.528 1.00 0.00 379 GLY A N 18
ATOM 27358 C CA . GLY A 1 22 ? 12.922 -7.536 7.170 1.00 0.00 379 GLY A CA 18
ATOM 27359 C C . GLY A 1 22 ? 14.079 -6.558 7.121 1.00 0.00 379 GLY A C 18
ATOM 27360 O O . GLY A 1 22 ? 14.991 -6.704 6.307 1.00 0.00 379 GLY A O 18
ATOM 27364 N N . CYS A 1 23 ? 14.041 -5.555 7.992 1.00 0.00 380 CYS A N 18
ATOM 27365 C CA . CYS A 1 23 ? 15.093 -4.547 8.044 1.00 0.00 380 CYS A CA 18
ATOM 27366 C C . CYS A 1 23 ? 16.447 -5.187 8.333 1.00 0.00 380 CYS A C 18
ATOM 27367 O O . CYS A 1 23 ? 16.533 -6.196 9.034 1.00 0.00 380 CYS A O 18
ATOM 27374 N N . THR A 1 24 ? 17.505 -4.594 7.787 1.00 0.00 381 THR A N 18
ATOM 27375 C CA . THR A 1 24 ? 18.855 -5.106 7.985 1.00 0.00 381 THR A CA 18
ATOM 27376 C C . THR A 1 24 ? 19.807 -3.996 8.414 1.00 0.00 381 THR A C 18
ATOM 27377 O O . THR A 1 24 ? 21.003 -4.043 8.125 1.00 0.00 381 THR A O 18
ATOM 27388 N N . LYS A 1 25 ? 19.269 -2.997 9.106 1.00 0.00 382 LYS A N 18
ATOM 27389 C CA . LYS A 1 25 ? 20.071 -1.874 9.578 1.00 0.00 382 LYS A CA 18
ATOM 27390 C C . LYS A 1 25 ? 20.472 -2.067 11.037 1.00 0.00 382 LYS A C 18
ATOM 27391 O O . LYS A 1 25 ? 19.684 -2.551 11.849 1.00 0.00 382 LYS A O 18
ATOM 27410 N N . VAL A 1 26 ? 21.703 -1.684 11.363 1.00 0.00 383 VAL A N 18
ATOM 27411 C CA . VAL A 1 26 ? 22.207 -1.812 12.725 1.00 0.00 383 VAL A CA 18
ATOM 27412 C C . VAL A 1 26 ? 23.238 -0.732 13.033 1.00 0.00 383 VAL A C 18
ATOM 27413 O O . VAL A 1 26 ? 23.834 -0.151 12.126 1.00 0.00 383 VAL A O 18
ATOM 27426 N N . TYR A 1 27 ? 23.443 -0.468 14.319 1.00 0.00 384 TYR A N 18
ATOM 27427 C CA . TYR A 1 27 ? 24.400 0.545 14.748 1.00 0.00 384 TYR A CA 18
ATOM 27428 C C . TYR A 1 27 ? 25.092 0.127 16.042 1.00 0.00 384 TYR A C 18
ATOM 27429 O O . TYR A 1 27 ? 24.469 -0.445 16.937 1.00 0.00 384 TYR A O 18
ATOM 27447 N N . THR A 1 28 ? 26.386 0.418 16.134 1.00 0.00 385 THR A N 18
ATOM 27448 C CA . THR A 1 28 ? 27.164 0.073 17.317 1.00 0.00 385 THR A CA 18
ATOM 27449 C C . THR A 1 28 ? 26.541 0.664 18.577 1.00 0.00 385 THR A C 18
ATOM 27450 O O . THR A 1 28 ? 26.241 -0.056 19.530 1.00 0.00 385 THR A O 18
ATOM 27461 N N . LYS A 1 29 ? 26.347 1.978 18.575 1.00 0.00 386 LYS A N 18
ATOM 27462 C CA . LYS A 1 29 ? 25.757 2.667 19.717 1.00 0.00 386 LYS A CA 18
ATOM 27463 C C . LYS A 1 29 ? 24.234 2.608 19.660 1.00 0.00 386 LYS A C 18
ATOM 27464 O O . LYS A 1 29 ? 23.651 2.395 18.597 1.00 0.00 386 LYS A O 18
ATOM 27483 N N . SER A 1 30 ? 23.596 2.798 20.811 1.00 0.00 387 SER A N 18
ATOM 27484 C CA . SER A 1 30 ? 22.140 2.764 20.892 1.00 0.00 387 SER A CA 18
ATOM 27485 C C . SER A 1 30 ? 21.539 4.083 20.416 1.00 0.00 387 SER A C 18
ATOM 27486 O O . SER A 1 30 ? 20.664 4.103 19.550 1.00 0.00 387 SER A O 18
ATOM 27494 N N . SER A 1 31 ? 22.015 5.184 20.989 1.00 0.00 388 SER A N 18
ATOM 27495 C CA . SER A 1 31 ? 21.522 6.508 20.627 1.00 0.00 388 SER A CA 18
ATOM 27496 C C . SER A 1 31 ? 21.283 6.607 19.123 1.00 0.00 388 SER A C 18
ATOM 27497 O O . SER A 1 31 ? 20.242 7.091 18.679 1.00 0.00 388 SER A O 18
ATOM 27505 N N . HIS A 1 32 ? 22.256 6.145 18.344 1.00 0.00 389 HIS A N 18
ATOM 27506 C CA . HIS A 1 32 ? 22.153 6.179 16.890 1.00 0.00 389 HIS A CA 18
ATOM 27507 C C . HIS A 1 32 ? 20.985 5.325 16.408 1.00 0.00 389 HIS A C 18
ATOM 27508 O O . HIS A 1 32 ? 20.186 5.759 15.577 1.00 0.00 389 HIS A O 18
ATOM 27522 N N . LEU A 1 33 ? 20.891 4.108 16.933 1.00 0.00 390 LEU A N 18
ATOM 27523 C CA . LEU A 1 33 ? 19.821 3.192 16.555 1.00 0.00 390 LEU A CA 18
ATOM 27524 C C . LEU A 1 33 ? 18.457 3.858 16.704 1.00 0.00 390 LEU A C 18
ATOM 27525 O O . LEU A 1 33 ? 17.588 3.719 15.843 1.00 0.00 390 LEU A O 18
ATOM 27541 N N . LYS A 1 34 ? 18.275 4.583 17.802 1.00 0.00 391 LYS A N 18
ATOM 27542 C CA . LYS A 1 34 ? 17.018 5.275 18.064 1.00 0.00 391 LYS A CA 18
ATOM 27543 C C . LYS A 1 34 ? 16.613 6.137 16.873 1.00 0.00 391 LYS A C 18
ATOM 27544 O O . LYS A 1 34 ? 15.462 6.114 16.440 1.00 0.00 391 LYS A O 18
ATOM 27563 N N . ALA A 1 35 ? 17.568 6.897 16.347 1.00 0.00 392 ALA A N 18
ATOM 27564 C CA . ALA A 1 35 ? 17.312 7.765 15.204 1.00 0.00 392 ALA A CA 18
ATOM 27565 C C . ALA A 1 35 ? 16.831 6.960 14.001 1.00 0.00 392 ALA A C 18
ATOM 27566 O O . ALA A 1 35 ? 15.991 7.421 13.228 1.00 0.00 392 ALA A O 18
ATOM 27573 N N . HIS A 1 36 ? 17.369 5.754 13.848 1.00 0.00 393 HIS A N 18
ATOM 27574 C CA . HIS A 1 36 ? 16.995 4.885 12.738 1.00 0.00 393 HIS A CA 18
ATOM 27575 C C . HIS A 1 36 ? 15.551 4.412 12.882 1.00 0.00 393 HIS A C 18
ATOM 27576 O O . HIS A 1 36 ? 14.720 4.647 12.003 1.00 0.00 393 HIS A O 18
ATOM 27590 N N . LEU A 1 37 ? 15.259 3.746 13.993 1.00 0.00 394 LEU A N 18
ATOM 27591 C CA . LEU A 1 37 ? 13.916 3.240 14.252 1.00 0.00 394 LEU A CA 18
ATOM 27592 C C . LEU A 1 37 ? 12.859 4.221 13.755 1.00 0.00 394 LEU A C 18
ATOM 27593 O O . LEU A 1 37 ? 11.848 3.820 13.177 1.00 0.00 394 LEU A O 18
ATOM 27609 N N . ARG A 1 38 ? 13.101 5.508 13.981 1.00 0.00 395 ARG A N 18
ATOM 27610 C CA . ARG A 1 38 ? 12.171 6.547 13.555 1.00 0.00 395 ARG A CA 18
ATOM 27611 C C . ARG A 1 38 ? 11.581 6.220 12.186 1.00 0.00 395 ARG A C 18
ATOM 27612 O O . ARG A 1 38 ? 10.368 6.298 11.986 1.00 0.00 395 ARG A O 18
ATOM 27633 N N . THR A 1 39 ? 12.447 5.855 11.246 1.00 0.00 396 THR A N 18
ATOM 27634 C CA . THR A 1 39 ? 12.013 5.519 9.896 1.00 0.00 396 THR A CA 18
ATOM 27635 C C . THR A 1 39 ? 10.766 4.643 9.922 1.00 0.00 396 THR A C 18
ATOM 27636 O O . THR A 1 39 ? 9.735 4.995 9.347 1.00 0.00 396 THR A O 18
ATOM 27647 N N . HIS A 1 40 ? 10.865 3.500 10.593 1.00 0.00 397 HIS A N 18
ATOM 27648 C CA . HIS A 1 40 ? 9.743 2.573 10.695 1.00 0.00 397 HIS A CA 18
ATOM 27649 C C . HIS A 1 40 ? 8.526 3.259 11.308 1.00 0.00 397 HIS A C 18
ATOM 27650 O O . HIS A 1 40 ? 7.390 3.013 10.901 1.00 0.00 397 HIS A O 18
ATOM 27664 N N . THR A 1 41 ? 8.770 4.121 12.290 1.00 0.00 398 THR A N 18
ATOM 27665 C CA . THR A 1 41 ? 7.695 4.840 12.961 1.00 0.00 398 THR A CA 18
ATOM 27666 C C . THR A 1 41 ? 8.041 6.315 13.128 1.00 0.00 398 THR A C 18
ATOM 27667 O O . THR A 1 41 ? 8.771 6.692 14.044 1.00 0.00 398 THR A O 18
ATOM 27678 N N . GLY A 1 42 ? 7.511 7.148 12.237 1.00 0.00 399 GLY A N 18
ATOM 27679 C CA . GLY A 1 42 ? 7.776 8.573 12.304 1.00 0.00 399 GLY A CA 18
ATOM 27680 C C . GLY A 1 42 ? 7.124 9.338 11.169 1.00 0.00 399 GLY A C 18
ATOM 27681 O O . GLY A 1 42 ? 7.410 9.088 9.999 1.00 0.00 399 GLY A O 18
ATOM 27685 N N . GLU A 1 43 ? 6.244 10.272 11.516 1.00 0.00 400 GLU A N 18
ATOM 27686 C CA . GLU A 1 43 ? 5.548 11.073 10.516 1.00 0.00 400 GLU A CA 18
ATOM 27687 C C . GLU A 1 43 ? 6.538 11.879 9.680 1.00 0.00 400 GLU A C 18
ATOM 27688 O O . GLU A 1 43 ? 7.167 12.816 10.172 1.00 0.00 400 GLU A O 18
ATOM 27700 N N . LYS A 1 44 ? 6.671 11.507 8.411 1.00 0.00 401 LYS A N 18
ATOM 27701 C CA . LYS A 1 44 ? 7.583 12.194 7.504 1.00 0.00 401 LYS A CA 18
ATOM 27702 C C . LYS A 1 44 ? 6.834 12.749 6.297 1.00 0.00 401 LYS A C 18
ATOM 27703 O O . LYS A 1 44 ? 6.922 12.225 5.186 1.00 0.00 401 LYS A O 18
ATOM 27722 N N . PRO A 1 45 ? 6.080 13.836 6.516 1.00 0.00 402 PRO A N 18
ATOM 27723 C CA . PRO A 1 45 ? 5.303 14.487 5.457 1.00 0.00 402 PRO A CA 18
ATOM 27724 C C . PRO A 1 45 ? 6.190 15.188 4.434 1.00 0.00 402 PRO A C 18
ATOM 27725 O O . PRO A 1 45 ? 5.706 15.696 3.422 1.00 0.00 402 PRO A O 18
ATOM 27736 N N . TYR A 1 46 ? 7.491 15.212 4.704 1.00 0.00 403 TYR A N 18
ATOM 27737 C CA . TYR A 1 46 ? 8.445 15.853 3.808 1.00 0.00 403 TYR A CA 18
ATOM 27738 C C . TYR A 1 46 ? 8.820 14.925 2.657 1.00 0.00 403 TYR A C 18
ATOM 27739 O O . TYR A 1 46 ? 9.797 14.179 2.738 1.00 0.00 403 TYR A O 18
ATOM 27757 N N . LYS A 1 47 ? 8.037 14.976 1.585 1.00 0.00 404 LYS A N 18
ATOM 27758 C CA . LYS A 1 47 ? 8.286 14.142 0.415 1.00 0.00 404 LYS A CA 18
ATOM 27759 C C . LYS A 1 47 ? 9.102 14.898 -0.629 1.00 0.00 404 LYS A C 18
ATOM 27760 O O . LYS A 1 47 ? 8.731 15.994 -1.048 1.00 0.00 404 LYS A O 18
ATOM 27779 N N . CYS A 1 48 ? 10.216 14.304 -1.045 1.00 0.00 405 CYS A N 18
ATOM 27780 C CA . CYS A 1 48 ? 11.085 14.921 -2.040 1.00 0.00 405 CYS A CA 18
ATOM 27781 C C . CYS A 1 48 ? 10.267 15.516 -3.183 1.00 0.00 405 CYS A C 18
ATOM 27782 O O . CYS A 1 48 ? 9.385 14.860 -3.737 1.00 0.00 405 CYS A O 18
ATOM 27789 N N . THR A 1 49 ? 10.567 16.763 -3.531 1.00 0.00 406 THR A N 18
ATOM 27790 C CA . THR A 1 49 ? 9.861 17.448 -4.606 1.00 0.00 406 THR A CA 18
ATOM 27791 C C . THR A 1 49 ? 10.385 17.017 -5.970 1.00 0.00 406 THR A C 18
ATOM 27792 O O . THR A 1 49 ? 10.538 17.838 -6.875 1.00 0.00 406 THR A O 18
ATOM 27803 N N . TRP A 1 50 ? 10.657 15.724 -6.112 1.00 0.00 407 TRP A N 18
ATOM 27804 C CA . TRP A 1 50 ? 11.164 15.184 -7.369 1.00 0.00 407 TRP A CA 18
ATOM 27805 C C . TRP A 1 50 ? 10.099 14.350 -8.071 1.00 0.00 407 TRP A C 18
ATOM 27806 O O . TRP A 1 50 ? 9.159 13.869 -7.440 1.00 0.00 407 TRP A O 18
ATOM 27827 N N . GLU A 1 51 ? 10.253 14.182 -9.381 1.00 0.00 408 GLU A N 18
ATOM 27828 C CA . GLU A 1 51 ? 9.302 13.405 -10.168 1.00 0.00 408 GLU A CA 18
ATOM 27829 C C . GLU A 1 51 ? 9.584 11.911 -10.041 1.00 0.00 408 GLU A C 18
ATOM 27830 O O . GLU A 1 51 ? 10.607 11.418 -10.515 1.00 0.00 408 GLU A O 18
ATOM 27842 N N . GLY A 1 52 ? 8.667 11.194 -9.398 1.00 0.00 409 GLY A N 18
ATOM 27843 C CA . GLY A 1 52 ? 8.835 9.764 -9.219 1.00 0.00 409 GLY A CA 18
ATOM 27844 C C . GLY A 1 52 ? 9.338 9.408 -7.834 1.00 0.00 409 GLY A C 18
ATOM 27845 O O . GLY A 1 52 ? 8.816 8.497 -7.191 1.00 0.00 409 GLY A O 18
ATOM 27849 N N . CYS A 1 53 ? 10.357 10.126 -7.374 1.00 0.00 410 CYS A N 18
ATOM 27850 C CA . CYS A 1 53 ? 10.934 9.880 -6.058 1.00 0.00 410 CYS A CA 18
ATOM 27851 C C . CYS A 1 53 ? 9.846 9.541 -5.042 1.00 0.00 410 CYS A C 18
ATOM 27852 O O . CYS A 1 53 ? 8.802 10.190 -4.996 1.00 0.00 410 CYS A O 18
ATOM 27859 N N . ASP A 1 54 ? 10.101 8.521 -4.231 1.00 0.00 411 ASP A N 18
ATOM 27860 C CA . ASP A 1 54 ? 9.145 8.096 -3.215 1.00 0.00 411 ASP A CA 18
ATOM 27861 C C . ASP A 1 54 ? 9.760 8.178 -1.821 1.00 0.00 411 ASP A C 18
ATOM 27862 O O . ASP A 1 54 ? 9.358 7.454 -0.911 1.00 0.00 411 ASP A O 18
ATOM 27871 N N . TRP A 1 55 ? 10.738 9.063 -1.664 1.00 0.00 412 TRP A N 18
ATOM 27872 C CA . TRP A 1 55 ? 11.410 9.239 -0.381 1.00 0.00 412 TRP A CA 18
ATOM 27873 C C . TRP A 1 55 ? 10.744 10.342 0.435 1.00 0.00 412 TRP A C 18
ATOM 27874 O O . TRP A 1 55 ? 10.207 11.300 -0.121 1.00 0.00 412 TRP A O 18
ATOM 27895 N N . ARG A 1 56 ? 10.784 10.201 1.756 1.00 0.00 413 ARG A N 18
ATOM 27896 C CA . ARG A 1 56 ? 10.184 11.185 2.648 1.00 0.00 413 ARG A CA 18
ATOM 27897 C C . ARG A 1 56 ? 11.120 11.511 3.808 1.00 0.00 413 ARG A C 18
ATOM 27898 O O . ARG A 1 56 ? 12.149 10.859 3.991 1.00 0.00 413 ARG A O 18
ATOM 27919 N N . PHE A 1 57 ? 10.758 12.523 4.588 1.00 0.00 414 PHE A N 18
ATOM 27920 C CA . PHE A 1 57 ? 11.566 12.936 5.730 1.00 0.00 414 PHE A CA 18
ATOM 27921 C C . PHE A 1 57 ? 10.709 13.642 6.776 1.00 0.00 414 PHE A C 18
ATOM 27922 O O . PHE A 1 57 ? 9.503 13.807 6.597 1.00 0.00 414 PHE A O 18
ATOM 27939 N N . ALA A 1 58 ? 11.342 14.056 7.869 1.00 0.00 415 ALA A N 18
ATOM 27940 C CA . ALA A 1 58 ? 10.639 14.745 8.944 1.00 0.00 415 ALA A CA 18
ATOM 27941 C C . ALA A 1 58 ? 11.103 16.193 9.064 1.00 0.00 415 ALA A C 18
ATOM 27942 O O . ALA A 1 58 ? 10.337 17.069 9.467 1.00 0.00 415 ALA A O 18
ATOM 27949 N N . ARG A 1 59 ? 12.361 16.437 8.712 1.00 0.00 416 ARG A N 18
ATOM 27950 C CA . ARG A 1 59 ? 12.927 17.779 8.782 1.00 0.00 416 ARG A CA 18
ATOM 27951 C C . ARG A 1 59 ? 13.313 18.279 7.393 1.00 0.00 416 ARG A C 18
ATOM 27952 O O . ARG A 1 59 ? 13.200 17.552 6.406 1.00 0.00 416 ARG A O 18
ATOM 27973 N N . SER A 1 60 ? 13.769 19.526 7.324 1.00 0.00 417 SER A N 18
ATOM 27974 C CA . SER A 1 60 ? 14.169 20.125 6.056 1.00 0.00 417 SER A CA 18
ATOM 27975 C C . SER A 1 60 ? 15.553 19.639 5.638 1.00 0.00 417 SER A C 18
ATOM 27976 O O . SER A 1 60 ? 15.699 18.931 4.641 1.00 0.00 417 SER A O 18
ATOM 27984 N N . ASP A 1 61 ? 16.566 20.024 6.406 1.00 0.00 418 ASP A N 18
ATOM 27985 C CA . ASP A 1 61 ? 17.939 19.627 6.117 1.00 0.00 418 ASP A CA 18
ATOM 27986 C C . ASP A 1 61 ? 17.989 18.204 5.569 1.00 0.00 418 ASP A C 18
ATOM 27987 O O . ASP A 1 61 ? 18.612 17.949 4.538 1.00 0.00 418 ASP A O 18
ATOM 27996 N N . GLU A 1 62 ? 17.331 17.283 6.265 1.00 0.00 419 GLU A N 18
ATOM 27997 C CA . GLU A 1 62 ? 17.303 15.886 5.848 1.00 0.00 419 GLU A CA 18
ATOM 27998 C C . GLU A 1 62 ? 16.972 15.768 4.363 1.00 0.00 419 GLU A C 18
ATOM 27999 O O . GLU A 1 62 ? 17.683 15.104 3.607 1.00 0.00 419 GLU A O 18
ATOM 28011 N N . LEU A 1 63 ? 15.888 16.416 3.951 1.00 0.00 420 LEU A N 18
ATOM 28012 C CA . LEU A 1 63 ? 15.461 16.385 2.557 1.00 0.00 420 LEU A CA 18
ATOM 28013 C C . LEU A 1 63 ? 16.368 17.252 1.690 1.00 0.00 420 LEU A C 18
ATOM 28014 O O . LEU A 1 63 ? 16.964 16.774 0.723 1.00 0.00 420 LEU A O 18
ATOM 28030 N N . THR A 1 64 ? 16.471 18.529 2.042 1.00 0.00 421 THR A N 18
ATOM 28031 C CA . THR A 1 64 ? 17.306 19.463 1.298 1.00 0.00 421 THR A CA 18
ATOM 28032 C C . THR A 1 64 ? 18.595 18.796 0.831 1.00 0.00 421 THR A C 18
ATOM 28033 O O . THR A 1 64 ? 18.948 18.861 -0.346 1.00 0.00 421 THR A O 18
ATOM 28044 N N . ARG A 1 65 ? 19.294 18.155 1.762 1.00 0.00 422 ARG A N 18
ATOM 28045 C CA . ARG A 1 65 ? 20.545 17.476 1.446 1.00 0.00 422 ARG A CA 18
ATOM 28046 C C . ARG A 1 65 ? 20.336 16.434 0.351 1.00 0.00 422 ARG A C 18
ATOM 28047 O O . ARG A 1 65 ? 21.128 16.336 -0.587 1.00 0.00 422 ARG A O 18
ATOM 28068 N N . HIS A 1 66 ? 19.266 15.656 0.478 1.00 0.00 423 HIS A N 18
ATOM 28069 C CA . HIS A 1 66 ? 18.953 14.620 -0.501 1.00 0.00 423 HIS A CA 18
ATOM 28070 C C . HIS A 1 66 ? 18.623 15.237 -1.857 1.00 0.00 423 HIS A C 18
ATOM 28071 O O . HIS A 1 66 ? 19.038 14.728 -2.898 1.00 0.00 423 HIS A O 18
ATOM 28085 N N . TYR A 1 67 ? 17.873 16.333 -1.836 1.00 0.00 424 TYR A N 18
ATOM 28086 C CA . TYR A 1 67 ? 17.485 17.017 -3.064 1.00 0.00 424 TYR A CA 18
ATOM 28087 C C . TYR A 1 67 ? 18.705 17.326 -3.925 1.00 0.00 424 TYR A C 18
ATOM 28088 O O . TYR A 1 67 ? 18.635 17.298 -5.154 1.00 0.00 424 TYR A O 18
ATOM 28106 N N . ARG A 1 68 ? 19.824 17.619 -3.270 1.00 0.00 425 ARG A N 18
ATOM 28107 C CA . ARG A 1 68 ? 21.061 17.934 -3.975 1.00 0.00 425 ARG A CA 18
ATOM 28108 C C . ARG A 1 68 ? 21.459 16.796 -4.910 1.00 0.00 425 ARG A C 18
ATOM 28109 O O . ARG A 1 68 ? 21.686 17.007 -6.102 1.00 0.00 425 ARG A O 18
ATOM 28130 N N . LYS A 1 69 ? 21.542 15.588 -4.363 1.00 0.00 426 LYS A N 18
ATOM 28131 C CA . LYS A 1 69 ? 21.912 14.415 -5.147 1.00 0.00 426 LYS A CA 18
ATOM 28132 C C . LYS A 1 69 ? 21.231 14.437 -6.511 1.00 0.00 426 LYS A C 18
ATOM 28133 O O . LYS A 1 69 ? 21.890 14.335 -7.547 1.00 0.00 426 LYS A O 18
ATOM 28152 N N . HIS A 1 70 ? 19.909 14.572 -6.506 1.00 0.00 427 HIS A N 18
ATOM 28153 C CA . HIS A 1 70 ? 19.139 14.609 -7.745 1.00 0.00 427 HIS A CA 18
ATOM 28154 C C . HIS A 1 70 ? 19.781 15.555 -8.755 1.00 0.00 427 HIS A C 18
ATOM 28155 O O . HIS A 1 70 ? 19.972 15.202 -9.919 1.00 0.00 427 HIS A O 18
ATOM 28169 N N . THR A 1 71 ? 20.112 16.761 -8.303 1.00 0.00 428 THR A N 18
ATOM 28170 C CA . THR A 1 71 ? 20.730 17.758 -9.167 1.00 0.00 428 THR A CA 18
ATOM 28171 C C . THR A 1 71 ? 22.193 17.422 -9.436 1.00 0.00 428 THR A C 18
ATOM 28172 O O . THR A 1 71 ? 22.745 17.794 -10.470 1.00 0.00 428 THR A O 18
ATOM 28183 N N . GLY A 1 72 ? 22.815 16.715 -8.497 1.00 0.00 429 GLY A N 18
ATOM 28184 C CA . GLY A 1 72 ? 24.208 16.340 -8.653 1.00 0.00 429 GLY A CA 18
ATOM 28185 C C . GLY A 1 72 ? 24.430 15.408 -9.827 1.00 0.00 429 GLY A C 18
ATOM 28186 O O . GLY A 1 72 ? 23.708 14.426 -9.994 1.00 0.00 429 GLY A O 18
ATOM 28190 N N . ALA A 1 73 ? 25.431 15.717 -10.645 1.00 0.00 430 ALA A N 18
ATOM 28191 C CA . ALA A 1 73 ? 25.746 14.899 -11.810 1.00 0.00 430 ALA A CA 18
ATOM 28192 C C . ALA A 1 73 ? 26.415 13.592 -11.399 1.00 0.00 430 ALA A C 18
ATOM 28193 O O . ALA A 1 73 ? 27.638 13.464 -11.454 1.00 0.00 430 ALA A O 18
ATOM 28200 N N . LYS A 1 74 ? 25.605 12.623 -10.985 1.00 0.00 431 LYS A N 18
ATOM 28201 C CA . LYS A 1 74 ? 26.118 11.325 -10.564 1.00 0.00 431 LYS A CA 18
ATOM 28202 C C . LYS A 1 74 ? 26.744 10.580 -11.739 1.00 0.00 431 LYS A C 18
ATOM 28203 O O . LYS A 1 74 ? 26.420 10.822 -12.902 1.00 0.00 431 LYS A O 18
ATOM 28222 N N . PRO A 1 75 ? 27.661 9.652 -11.431 1.00 0.00 432 PRO A N 18
ATOM 28223 C CA . PRO A 1 75 ? 28.351 8.852 -12.448 1.00 0.00 432 PRO A CA 18
ATOM 28224 C C . PRO A 1 75 ? 27.421 7.850 -13.125 1.00 0.00 432 PRO A C 18
ATOM 28225 O O . PRO A 1 75 ? 27.831 7.121 -14.029 1.00 0.00 432 PRO A O 18
ATOM 28236 N N . PHE A 1 76 ? 26.168 7.820 -12.684 1.00 0.00 433 PHE A N 18
ATOM 28237 C CA . PHE A 1 76 ? 25.181 6.907 -13.248 1.00 0.00 433 PHE A CA 18
ATOM 28238 C C . PHE A 1 76 ? 23.846 7.615 -13.463 1.00 0.00 433 PHE A C 18
ATOM 28239 O O . PHE A 1 76 ? 23.196 8.038 -12.508 1.00 0.00 433 PHE A O 18
ATOM 28256 N N . GLN A 1 77 ? 23.446 7.740 -14.724 1.00 0.00 434 GLN A N 18
ATOM 28257 C CA . GLN A 1 77 ? 22.190 8.397 -15.065 1.00 0.00 434 GLN A CA 18
ATOM 28258 C C . GLN A 1 77 ? 21.389 7.561 -16.057 1.00 0.00 434 GLN A C 18
ATOM 28259 O O . GLN A 1 77 ? 21.899 7.166 -17.107 1.00 0.00 434 GLN A O 18
ATOM 28273 N N . CYS A 1 78 ? 20.132 7.293 -15.719 1.00 0.00 435 CYS A N 18
ATOM 28274 C CA . CYS A 1 78 ? 19.260 6.502 -16.579 1.00 0.00 435 CYS A CA 18
ATOM 28275 C C . CYS A 1 78 ? 19.058 7.189 -17.927 1.00 0.00 435 CYS A C 18
ATOM 28276 O O . CYS A 1 78 ? 19.567 8.284 -18.160 1.00 0.00 435 CYS A O 18
ATOM 28283 N N . GLY A 1 79 ? 18.310 6.536 -18.811 1.00 0.00 436 GLY A N 18
ATOM 28284 C CA . GLY A 1 79 ? 18.052 7.098 -20.124 1.00 0.00 436 GLY A CA 18
ATOM 28285 C C . GLY A 1 79 ? 16.603 7.504 -20.307 1.00 0.00 436 GLY A C 18
ATOM 28286 O O . GLY A 1 79 ? 16.307 8.664 -20.594 1.00 0.00 436 GLY A O 18
ATOM 28290 N N . VAL A 1 80 ? 15.697 6.545 -20.143 1.00 0.00 437 VAL A N 18
ATOM 28291 C CA . VAL A 1 80 ? 14.271 6.809 -20.292 1.00 0.00 437 VAL A CA 18
ATOM 28292 C C . VAL A 1 80 ? 13.804 7.881 -19.315 1.00 0.00 437 VAL A C 18
ATOM 28293 O O . VAL A 1 80 ? 13.217 8.887 -19.713 1.00 0.00 437 VAL A O 18
ATOM 28306 N N . CYS A 1 81 ? 14.070 7.660 -18.032 1.00 0.00 438 CYS A N 18
ATOM 28307 C CA . CYS A 1 81 ? 13.678 8.608 -16.995 1.00 0.00 438 CYS A CA 18
ATOM 28308 C C . CYS A 1 81 ? 14.788 9.623 -16.739 1.00 0.00 438 CYS A C 18
ATOM 28309 O O . CYS A 1 81 ? 14.529 10.744 -16.304 1.00 0.00 438 CYS A O 18
ATOM 28316 N N . ASN A 1 82 ? 16.025 9.222 -17.012 1.00 0.00 439 ASN A N 18
ATOM 28317 C CA . ASN A 1 82 ? 17.175 10.096 -16.811 1.00 0.00 439 ASN A CA 18
ATOM 28318 C C . ASN A 1 82 ? 17.329 10.462 -15.338 1.00 0.00 439 ASN A C 18
ATOM 28319 O O . ASN A 1 82 ? 17.468 11.635 -14.991 1.00 0.00 439 ASN A O 18
ATOM 28330 N N . ARG A 1 83 ? 17.303 9.450 -14.477 1.00 0.00 440 ARG A N 18
ATOM 28331 C CA . ARG A 1 83 ? 17.439 9.665 -13.041 1.00 0.00 440 ARG A CA 18
ATOM 28332 C C . ARG A 1 83 ? 18.866 9.379 -12.582 1.00 0.00 440 ARG A C 18
ATOM 28333 O O . ARG A 1 83 ? 19.585 8.600 -13.207 1.00 0.00 440 ARG A O 18
ATOM 28354 N N . SER A 1 84 ? 19.268 10.014 -11.486 1.00 0.00 441 SER A N 18
ATOM 28355 C CA . SER A 1 84 ? 20.610 9.831 -10.945 1.00 0.00 441 SER A CA 18
ATOM 28356 C C . SER A 1 84 ? 20.611 8.776 -9.843 1.00 0.00 441 SER A C 18
ATOM 28357 O O . SER A 1 84 ? 19.638 8.633 -9.102 1.00 0.00 441 SER A O 18
ATOM 28365 N N . PHE A 1 85 ? 21.712 8.038 -9.740 1.00 0.00 442 PHE A N 18
ATOM 28366 C CA . PHE A 1 85 ? 21.842 6.995 -8.730 1.00 0.00 442 PHE A CA 18
ATOM 28367 C C . PHE A 1 85 ? 23.184 7.098 -8.010 1.00 0.00 442 PHE A C 18
ATOM 28368 O O . PHE A 1 85 ? 24.069 7.843 -8.430 1.00 0.00 442 PHE A O 18
ATOM 28385 N N . SER A 1 86 ? 23.325 6.346 -6.924 1.00 0.00 443 SER A N 18
ATOM 28386 C CA . SER A 1 86 ? 24.556 6.356 -6.143 1.00 0.00 443 SER A CA 18
ATOM 28387 C C . SER A 1 86 ? 25.470 5.205 -6.554 1.00 0.00 443 SER A C 18
ATOM 28388 O O . SER A 1 86 ? 26.649 5.408 -6.846 1.00 0.00 443 SER A O 18
ATOM 28396 N N . ARG A 1 87 ? 24.917 3.997 -6.575 1.00 0.00 444 ARG A N 18
ATOM 28397 C CA . ARG A 1 87 ? 25.682 2.813 -6.950 1.00 0.00 444 ARG A CA 18
ATOM 28398 C C . ARG A 1 87 ? 25.337 2.370 -8.368 1.00 0.00 444 ARG A C 18
ATOM 28399 O O . ARG A 1 87 ? 24.350 2.823 -8.949 1.00 0.00 444 ARG A O 18
ATOM 28420 N N . SER A 1 88 ? 26.157 1.483 -8.922 1.00 0.00 445 SER A N 18
ATOM 28421 C CA . SER A 1 88 ? 25.942 0.981 -10.274 1.00 0.00 445 SER A CA 18
ATOM 28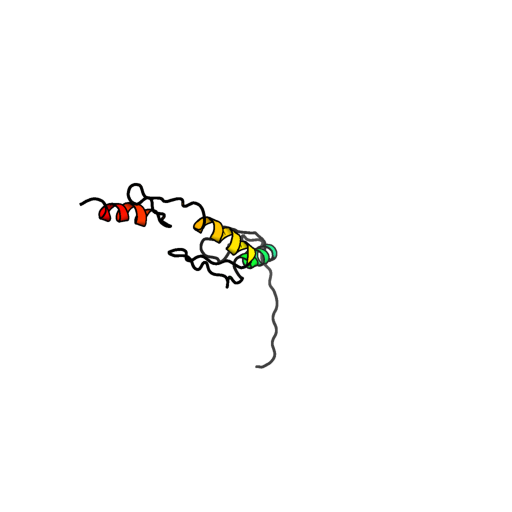422 C C . SER A 1 88 ? 24.811 -0.042 -10.300 1.00 0.00 445 SER A C 18
ATOM 28423 O O . SER A 1 88 ? 23.790 0.161 -10.958 1.00 0.00 445 SER A O 18
ATOM 28431 N N . ASP A 1 89 ? 25.000 -1.142 -9.580 1.00 0.00 446 ASP A N 18
ATOM 28432 C CA . ASP A 1 89 ? 23.997 -2.198 -9.519 1.00 0.00 446 ASP A CA 18
ATOM 28433 C C . ASP A 1 89 ? 22.593 -1.609 -9.428 1.00 0.00 446 ASP A C 18
ATOM 28434 O O . ASP A 1 89 ? 21.661 -2.096 -10.069 1.00 0.00 446 ASP A O 18
ATOM 28443 N N . HIS A 1 90 ? 22.448 -0.558 -8.627 1.00 0.00 447 HIS A N 18
ATOM 28444 C CA . HIS A 1 90 ? 21.157 0.098 -8.451 1.00 0.00 447 HIS A CA 18
ATOM 28445 C C . HIS A 1 90 ? 20.577 0.523 -9.797 1.00 0.00 447 HIS A C 18
ATOM 28446 O O . HIS A 1 90 ? 19.382 0.359 -10.049 1.00 0.00 447 HIS A O 18
ATOM 28460 N N . LEU A 1 91 ? 21.428 1.071 -10.656 1.00 0.00 448 LEU A N 18
ATOM 28461 C CA . LEU A 1 91 ? 21.000 1.521 -11.976 1.00 0.00 448 LEU A CA 18
ATOM 28462 C C . LEU A 1 91 ? 20.389 0.371 -12.772 1.00 0.00 448 LEU A C 18
ATOM 28463 O O . LEU A 1 91 ? 19.361 0.535 -13.427 1.00 0.00 448 LEU A O 18
ATOM 28479 N N . ALA A 1 92 ? 21.030 -0.792 -12.708 1.00 0.00 449 ALA A N 18
ATOM 28480 C CA . ALA A 1 92 ? 20.547 -1.969 -13.419 1.00 0.00 449 ALA A CA 18
ATOM 28481 C C . ALA A 1 92 ? 19.215 -2.446 -12.850 1.00 0.00 449 ALA A C 18
ATOM 28482 O O . ALA A 1 92 ? 18.212 -2.512 -13.562 1.00 0.00 449 ALA A O 18
ATOM 28489 N N . LEU A 1 93 ? 19.211 -2.779 -11.564 1.00 0.00 450 LEU A N 18
ATOM 28490 C CA . LEU A 1 93 ? 18.001 -3.251 -10.899 1.00 0.00 450 LEU A CA 18
ATOM 28491 C C . LEU A 1 93 ? 16.824 -2.327 -11.192 1.00 0.00 450 LEU A C 18
ATOM 28492 O O . LEU A 1 93 ? 15.669 -2.757 -11.193 1.00 0.00 450 LEU A O 18
ATOM 28508 N N . HIS A 1 94 ? 17.123 -1.056 -11.442 1.00 0.00 451 HIS A N 18
ATOM 28509 C CA . HIS A 1 94 ? 16.088 -0.072 -11.740 1.00 0.00 451 HIS A CA 18
ATOM 28510 C C . HIS A 1 94 ? 15.730 -0.091 -13.223 1.00 0.00 451 HIS A C 18
ATOM 28511 O O . HIS A 1 94 ? 14.554 -0.091 -13.587 1.00 0.00 451 HIS A O 18
ATOM 28525 N N . MET A 1 95 ? 16.751 -0.108 -14.073 1.00 0.00 452 MET A N 18
ATOM 28526 C CA . MET A 1 95 ? 16.543 -0.128 -15.516 1.00 0.00 452 MET A CA 18
ATOM 28527 C C . MET A 1 95 ? 15.431 -1.102 -15.892 1.00 0.00 452 MET A C 18
ATOM 28528 O O . MET A 1 95 ? 14.420 -0.711 -16.476 1.00 0.00 452 MET A O 18
ATOM 28542 N N . LYS A 1 96 ? 15.623 -2.372 -15.553 1.00 0.00 453 LYS A N 18
ATOM 28543 C CA . LYS A 1 96 ? 14.636 -3.403 -15.853 1.00 0.00 453 LYS A CA 18
ATOM 28544 C C . LYS A 1 96 ? 13.268 -3.025 -15.294 1.00 0.00 453 LYS A C 18
ATOM 28545 O O . LYS A 1 96 ? 12.236 -3.437 -15.824 1.00 0.00 453 LYS A O 18
ATOM 28564 N N . ARG A 1 97 ? 13.268 -2.238 -14.224 1.00 0.00 454 ARG A N 18
ATOM 28565 C CA . ARG A 1 97 ? 12.026 -1.804 -13.594 1.00 0.00 454 ARG A CA 18
ATOM 28566 C C . ARG A 1 97 ? 11.151 -1.042 -14.586 1.00 0.00 454 ARG A C 18
ATOM 28567 O O . ARG A 1 97 ? 9.931 -0.983 -14.435 1.00 0.00 454 ARG A O 18
ATOM 28588 N N . HIS A 1 98 ? 11.784 -0.460 -15.599 1.00 0.00 455 HIS A N 18
ATOM 28589 C CA . HIS A 1 98 ? 11.064 0.299 -16.616 1.00 0.00 455 HIS A CA 18
ATOM 28590 C C . HIS A 1 98 ? 10.195 -0.623 -17.467 1.00 0.00 455 HIS A C 18
ATOM 28591 O O . HIS A 1 98 ? 8.971 -0.490 -17.490 1.00 0.00 455 HIS A O 18
ATOM 28605 N N . GLN A 1 99 ? 10.836 -1.555 -18.165 1.00 0.00 456 GLN A N 18
ATOM 28606 C CA . GLN A 1 99 ? 10.120 -2.496 -19.018 1.00 0.00 456 GLN A CA 18
ATOM 28607 C C . GLN A 1 99 ? 9.353 -3.514 -18.182 1.00 0.00 456 GLN A C 18
ATOM 28608 O O . GLN A 1 99 ? 9.893 -4.091 -17.239 1.00 0.00 456 GLN A O 18
ATOM 28622 N N . ASN A 1 100 ? 8.090 -3.730 -18.534 1.00 0.00 457 ASN A N 18
ATOM 28623 C CA . ASN A 1 100 ? 7.247 -4.679 -17.814 1.00 0.00 457 ASN A CA 18
ATOM 28624 C C . ASN A 1 100 ? 7.337 -6.068 -18.438 1.00 0.00 457 ASN A C 18
ATOM 28625 O O . ASN A 1 100 ? 7.675 -7.041 -17.765 1.00 0.00 457 ASN A O 18
ATOM 28639 N N . GLY A 1 1 ? 55.731 -3.275 58.488 1.00 0.00 358 GLY A N 19
ATOM 28640 C CA . GLY A 1 1 ? 54.816 -2.569 57.611 1.00 0.00 358 GLY A CA 19
ATOM 28641 C C . GLY A 1 1 ? 54.663 -3.248 56.265 1.00 0.00 358 GLY A C 19
ATOM 28642 O O . GLY A 1 1 ? 55.374 -4.206 55.961 1.00 0.00 358 GLY A O 19
ATOM 28646 N N . SER A 1 2 ? 53.730 -2.754 55.457 1.00 0.00 359 SER A N 19
ATOM 28647 C CA . SER A 1 2 ? 53.482 -3.323 54.137 1.00 0.00 359 SER A CA 19
ATOM 28648 C C . SER A 1 2 ? 52.511 -2.454 53.345 1.00 0.00 359 SER A C 19
ATOM 28649 O O . SER A 1 2 ? 51.960 -1.485 53.866 1.00 0.00 359 SER A O 19
ATOM 28657 N N . SER A 1 3 ? 52.306 -2.809 52.080 1.00 0.00 360 SER A N 19
ATOM 28658 C CA . SER A 1 3 ? 51.404 -2.061 51.213 1.00 0.00 360 SER A CA 19
ATOM 28659 C C . SER A 1 3 ? 51.156 -2.813 49.909 1.00 0.00 360 SER A C 19
ATOM 28660 O O . SER A 1 3 ? 51.752 -3.859 49.659 1.00 0.00 360 SER A O 19
ATOM 28668 N N . GLY A 1 4 ? 50.269 -2.270 49.079 1.00 0.00 361 GLY A N 19
ATOM 28669 C CA . GLY A 1 4 ? 49.956 -2.902 47.811 1.00 0.00 361 GLY A CA 19
ATOM 28670 C C . GLY A 1 4 ? 49.143 -2.003 46.901 1.00 0.00 361 GLY A C 19
ATOM 28671 O O . GLY A 1 4 ? 48.851 -0.858 47.246 1.00 0.00 361 GLY A O 19
ATOM 28675 N N . SER A 1 5 ? 48.776 -2.522 45.733 1.00 0.00 362 SER A N 19
ATOM 28676 C CA . SER A 1 5 ? 47.996 -1.757 44.768 1.00 0.00 362 SER A CA 19
ATOM 28677 C C . SER A 1 5 ? 47.556 -2.640 43.604 1.00 0.00 362 SER A C 19
ATOM 28678 O O . SER A 1 5 ? 48.073 -3.740 43.414 1.00 0.00 362 SER A O 19
ATOM 28686 N N . SER A 1 6 ? 46.596 -2.148 42.826 1.00 0.00 363 SER A N 19
ATOM 28687 C CA . SER A 1 6 ? 46.082 -2.892 41.683 1.00 0.00 363 SER A CA 19
ATOM 28688 C C . SER A 1 6 ? 45.268 -1.985 40.765 1.00 0.00 363 SER A C 19
ATOM 28689 O O . SER A 1 6 ? 44.892 -0.876 41.144 1.00 0.00 363 SER A O 19
ATOM 28697 N N . GLY A 1 7 ? 45.000 -2.464 39.554 1.00 0.00 364 GLY A N 19
ATOM 28698 C CA . GLY A 1 7 ? 44.233 -1.685 38.601 1.00 0.00 364 GLY A CA 19
ATOM 28699 C C . GLY A 1 7 ? 43.829 -2.492 37.383 1.00 0.00 364 GLY A C 19
ATOM 28700 O O . GLY A 1 7 ? 44.514 -2.496 36.360 1.00 0.00 364 GLY A O 19
ATOM 28704 N N . PRO A 1 8 ? 42.693 -3.198 37.485 1.00 0.00 365 PRO A N 19
ATOM 28705 C CA . PRO A 1 8 ? 42.175 -4.027 36.393 1.00 0.00 365 PRO A CA 19
ATOM 28706 C C . PRO A 1 8 ? 41.666 -3.192 35.223 1.00 0.00 365 PRO A C 19
ATOM 28707 O O . PRO A 1 8 ? 41.785 -1.967 35.224 1.00 0.00 365 PRO A O 19
ATOM 28718 N N . ASP A 1 9 ? 41.099 -3.863 34.226 1.00 0.00 366 ASP A N 19
ATOM 28719 C CA . ASP A 1 9 ? 40.571 -3.182 33.050 1.00 0.00 366 ASP A CA 19
ATOM 28720 C C . ASP A 1 9 ? 39.365 -3.928 32.486 1.00 0.00 366 ASP A C 19
ATOM 28721 O O . ASP A 1 9 ? 39.176 -5.116 32.753 1.00 0.00 366 ASP A O 19
ATOM 28730 N N . LEU A 1 10 ? 38.551 -3.224 31.708 1.00 0.00 367 LEU A N 19
ATOM 28731 C CA . LEU A 1 10 ? 37.362 -3.819 31.107 1.00 0.00 367 LEU A CA 19
ATOM 28732 C C . LEU A 1 10 ? 37.119 -3.256 29.711 1.00 0.00 367 LEU A C 19
ATOM 28733 O O . LEU A 1 10 ? 36.950 -2.050 29.538 1.00 0.00 367 LEU A O 19
ATOM 28749 N N . GLU A 1 11 ? 37.099 -4.140 28.717 1.00 0.00 368 GLU A N 19
ATOM 28750 C CA . GLU A 1 11 ? 36.875 -3.731 27.336 1.00 0.00 368 GLU A CA 19
ATOM 28751 C C . GLU A 1 11 ? 35.974 -4.728 26.613 1.00 0.00 368 GLU A C 19
ATOM 28752 O O . GLU A 1 11 ? 36.235 -5.931 26.613 1.00 0.00 368 GLU A O 19
ATOM 28764 N N . LYS A 1 12 ? 34.912 -4.219 25.997 1.00 0.00 369 LYS A N 19
ATOM 28765 C CA . LYS A 1 12 ? 33.972 -5.063 25.269 1.00 0.00 369 LYS A CA 19
ATOM 28766 C C . LYS A 1 12 ? 33.450 -4.349 24.027 1.00 0.00 369 LYS A C 19
ATOM 28767 O O . LYS A 1 12 ? 33.772 -3.185 23.787 1.00 0.00 369 LYS A O 19
ATOM 28786 N N . ARG A 1 13 ? 32.642 -5.053 23.241 1.00 0.00 370 ARG A N 19
ATOM 28787 C CA . ARG A 1 13 ? 32.075 -4.485 22.023 1.00 0.00 370 ARG A CA 19
ATOM 28788 C C . ARG A 1 13 ? 30.800 -5.222 21.622 1.00 0.00 370 ARG A C 19
ATOM 28789 O O . ARG A 1 13 ? 30.810 -6.437 21.424 1.00 0.00 370 ARG A O 19
ATOM 28810 N N . ARG A 1 14 ? 29.705 -4.478 21.505 1.00 0.00 371 ARG A N 19
ATOM 28811 C CA . ARG A 1 14 ? 28.423 -5.061 21.129 1.00 0.00 371 ARG A CA 19
ATOM 28812 C C . ARG A 1 14 ? 27.684 -4.161 20.143 1.00 0.00 371 ARG A C 19
ATOM 28813 O O . ARG A 1 14 ? 27.784 -2.935 20.212 1.00 0.00 371 ARG A O 19
ATOM 28834 N N . ILE A 1 15 ? 26.944 -4.776 19.227 1.00 0.00 372 ILE A N 19
ATOM 28835 C CA . ILE A 1 15 ? 26.189 -4.030 18.228 1.00 0.00 372 ILE A CA 19
ATOM 28836 C C . ILE A 1 15 ? 24.688 -4.187 18.444 1.00 0.00 372 ILE A C 19
ATOM 28837 O O . ILE A 1 15 ? 24.199 -5.286 18.711 1.00 0.00 372 ILE A O 19
ATOM 28853 N N . HIS A 1 16 ? 23.959 -3.082 18.324 1.00 0.00 373 HIS A N 19
ATOM 28854 C CA . HIS A 1 16 ? 22.512 -3.097 18.504 1.00 0.00 373 HIS A CA 19
ATOM 28855 C C . HIS A 1 16 ? 21.819 -3.694 17.282 1.00 0.00 373 HIS A C 19
ATOM 28856 O O . HIS A 1 16 ? 22.106 -3.315 16.147 1.00 0.00 373 HIS A O 19
ATOM 28870 N N . TYR A 1 17 ? 20.908 -4.630 17.524 1.00 0.00 374 TYR A N 19
ATOM 28871 C CA . TYR A 1 17 ? 20.177 -5.282 16.444 1.00 0.00 374 TYR A CA 19
ATOM 28872 C C . TYR A 1 17 ? 18.744 -4.766 16.367 1.00 0.00 374 TYR A C 19
ATOM 28873 O O . TYR A 1 17 ? 18.006 -4.797 17.353 1.00 0.00 374 TYR A O 19
ATOM 28891 N N . CYS A 1 18 ? 18.356 -4.291 15.188 1.00 0.00 375 CYS A N 19
ATOM 28892 C CA . CYS A 1 18 ? 17.011 -3.768 14.979 1.00 0.00 375 CYS A CA 19
ATOM 28893 C C . CYS A 1 18 ? 15.984 -4.896 14.967 1.00 0.00 375 CYS A C 19
ATOM 28894 O O . CYS A 1 18 ? 16.038 -5.790 14.122 1.00 0.00 375 CYS A O 19
ATOM 28901 N N . ASP A 1 19 ? 15.049 -4.847 15.909 1.00 0.00 376 ASP A N 19
ATOM 28902 C CA . ASP A 1 19 ? 14.007 -5.864 16.007 1.00 0.00 376 ASP A CA 19
ATOM 28903 C C . ASP A 1 19 ? 12.859 -5.559 15.049 1.00 0.00 376 ASP A C 19
ATOM 28904 O O . ASP A 1 19 ? 11.689 -5.717 15.398 1.00 0.00 376 ASP A O 19
ATOM 28913 N N . TYR A 1 20 ? 13.202 -5.121 13.843 1.00 0.00 377 TYR A N 19
ATOM 28914 C CA . TYR A 1 20 ? 12.200 -4.791 12.837 1.00 0.00 377 TYR A CA 19
ATOM 28915 C C . TYR A 1 20 ? 12.360 -5.670 11.600 1.00 0.00 377 TYR A C 19
ATOM 28916 O O . TYR A 1 20 ? 13.468 -5.938 11.136 1.00 0.00 377 TYR A O 19
ATOM 28934 N N . PRO A 1 21 ? 11.225 -6.129 11.051 1.00 0.00 378 PRO A N 19
ATOM 28935 C CA . PRO A 1 21 ? 11.212 -6.984 9.860 1.00 0.00 378 PRO A CA 19
ATOM 28936 C C . PRO A 1 21 ? 11.631 -6.231 8.602 1.00 0.00 378 PRO A C 19
ATOM 28937 O O . PRO A 1 21 ? 11.640 -5.001 8.576 1.00 0.00 378 PRO A O 19
ATOM 28948 N N . GLY A 1 22 ? 11.978 -6.979 7.558 1.00 0.00 379 GLY A N 19
ATOM 28949 C CA . GLY A 1 22 ? 12.393 -6.364 6.311 1.00 0.00 379 GLY A CA 19
ATOM 28950 C C . GLY A 1 22 ? 13.481 -5.328 6.509 1.00 0.00 379 GLY A C 19
ATOM 28951 O O . GLY A 1 22 ? 13.743 -4.514 5.623 1.00 0.00 379 GLY A O 19
ATOM 28955 N N . CYS A 1 23 ? 14.116 -5.354 7.676 1.00 0.00 380 CYS A N 19
ATOM 28956 C CA . CYS A 1 23 ? 15.180 -4.408 7.990 1.00 0.00 380 CYS A CA 19
ATOM 28957 C C . CYS A 1 23 ? 16.342 -5.109 8.688 1.00 0.00 380 CYS A C 19
ATOM 28958 O O . CYS A 1 23 ? 16.173 -5.708 9.751 1.00 0.00 380 CYS A O 19
ATOM 28965 N N . THR A 1 24 ? 17.523 -5.030 8.083 1.00 0.00 381 THR A N 19
ATOM 28966 C CA . THR A 1 24 ? 18.713 -5.657 8.645 1.00 0.00 381 THR A CA 19
ATOM 28967 C C . THR A 1 24 ? 19.788 -4.620 8.950 1.00 0.00 381 THR A C 19
ATOM 28968 O O . THR A 1 24 ? 20.979 -4.874 8.770 1.00 0.00 381 THR A O 19
ATOM 28979 N N . LYS A 1 25 ? 19.361 -3.451 9.414 1.00 0.00 382 LYS A N 19
ATOM 28980 C CA . LYS A 1 25 ? 20.287 -2.375 9.746 1.00 0.00 382 LYS A CA 19
ATOM 28981 C C . LYS A 1 25 ? 20.690 -2.439 11.216 1.00 0.00 382 LYS A C 19
ATOM 28982 O O . LYS A 1 25 ? 19.856 -2.684 12.088 1.00 0.00 382 LYS A O 19
ATOM 29001 N N . VAL A 1 26 ? 21.972 -2.214 11.484 1.00 0.00 383 VAL A N 19
ATOM 29002 C CA . VAL A 1 26 ? 22.484 -2.244 12.849 1.00 0.00 383 VAL A CA 19
ATOM 29003 C C . VAL A 1 26 ? 23.500 -1.130 13.079 1.00 0.00 383 VAL A C 19
ATOM 29004 O O . VAL A 1 26 ? 23.998 -0.524 12.130 1.00 0.00 383 VAL A O 19
ATOM 29017 N N . TYR A 1 27 ? 23.805 -0.867 14.345 1.00 0.00 384 TYR A N 19
ATOM 29018 C CA . TYR A 1 27 ? 24.761 0.175 14.700 1.00 0.00 384 TYR A CA 19
ATOM 29019 C C . TYR A 1 27 ? 25.376 -0.094 16.069 1.00 0.00 384 TYR A C 19
ATOM 29020 O O . TYR A 1 27 ? 24.750 -0.704 16.937 1.00 0.00 384 TYR A O 19
ATOM 29038 N N . THR A 1 28 ? 26.610 0.365 16.258 1.00 0.00 385 THR A N 19
ATOM 29039 C CA . THR A 1 28 ? 27.312 0.175 17.520 1.00 0.00 385 THR A CA 19
ATOM 29040 C C . THR A 1 28 ? 27.062 1.340 18.470 1.00 0.00 385 THR A C 19
ATOM 29041 O O . THR A 1 28 ? 27.848 1.590 19.384 1.00 0.00 385 THR A O 19
ATOM 29052 N N . LYS A 1 29 ? 25.962 2.053 18.248 1.00 0.00 386 LYS A N 19
ATOM 29053 C CA . LYS A 1 29 ? 25.606 3.192 19.086 1.00 0.00 386 LYS A CA 19
ATOM 29054 C C . LYS A 1 29 ? 24.149 3.108 19.528 1.00 0.00 386 LYS A C 19
ATOM 29055 O O . LYS A 1 29 ? 23.300 2.589 18.804 1.00 0.00 386 LYS A O 19
ATOM 29074 N N . SER A 1 30 ? 23.867 3.622 20.721 1.00 0.00 387 SER A N 19
ATOM 29075 C CA . SER A 1 30 ? 22.512 3.603 21.261 1.00 0.00 387 SER A CA 19
ATOM 29076 C C . SER A 1 30 ? 21.677 4.736 20.672 1.00 0.00 387 SER A C 19
ATOM 29077 O O . SER A 1 30 ? 20.588 4.509 20.144 1.00 0.00 387 SER A O 19
ATOM 29085 N N . SER A 1 31 ? 22.195 5.956 20.766 1.00 0.00 388 SER A N 19
ATOM 29086 C CA . SER A 1 31 ? 21.496 7.126 20.247 1.00 0.00 388 SER A CA 19
ATOM 29087 C C . SER A 1 31 ? 21.092 6.915 18.791 1.00 0.00 388 SER A C 19
ATOM 29088 O O . SER A 1 31 ? 19.954 7.187 18.405 1.00 0.00 388 SER A O 19
ATOM 29096 N N . HIS A 1 32 ? 22.031 6.428 17.987 1.00 0.00 389 HIS A N 19
ATOM 29097 C CA . HIS A 1 32 ? 21.774 6.179 16.573 1.00 0.00 389 HIS A CA 19
ATOM 29098 C C . HIS A 1 32 ? 20.569 5.259 16.393 1.00 0.00 389 HIS A C 19
ATOM 29099 O O . HIS A 1 32 ? 19.597 5.615 15.726 1.00 0.00 389 HIS A O 19
ATOM 29113 N N . LEU A 1 33 ? 20.641 4.076 16.992 1.00 0.00 390 LEU A N 19
ATOM 29114 C CA . LEU A 1 33 ? 19.557 3.104 16.898 1.00 0.00 390 LEU A CA 19
ATOM 29115 C C . LEU A 1 33 ? 18.199 3.796 16.959 1.00 0.00 390 LEU A C 19
ATOM 29116 O O . LEU A 1 33 ? 17.397 3.698 16.030 1.00 0.00 390 LEU A O 19
ATOM 29132 N N . LYS A 1 34 ? 17.947 4.498 18.059 1.00 0.00 391 LYS A N 19
ATOM 29133 C CA . LYS A 1 34 ? 16.688 5.210 18.242 1.00 0.00 391 LYS A CA 19
ATOM 29134 C C . LYS A 1 34 ? 16.356 6.052 17.014 1.00 0.00 391 LYS A C 19
ATOM 29135 O O . LYS A 1 34 ? 15.230 6.025 16.518 1.00 0.00 391 LYS A O 19
ATOM 29154 N N . ALA A 1 35 ? 17.343 6.797 16.528 1.00 0.00 392 ALA A N 19
ATOM 29155 C CA . ALA A 1 35 ? 17.156 7.643 15.357 1.00 0.00 392 ALA A CA 19
ATOM 29156 C C . ALA A 1 35 ? 16.765 6.815 14.138 1.00 0.00 392 ALA A C 19
ATOM 29157 O O . ALA A 1 35 ? 15.901 7.212 13.356 1.00 0.00 392 ALA A O 19
ATOM 29164 N N . HIS A 1 36 ? 17.408 5.661 13.981 1.00 0.00 393 HIS A N 19
ATOM 29165 C CA . HIS A 1 36 ? 17.127 4.776 12.856 1.00 0.00 393 HIS A CA 19
ATOM 29166 C C . HIS A 1 36 ? 15.684 4.281 12.902 1.00 0.00 393 HIS A C 19
ATOM 29167 O O . HIS A 1 36 ? 14.948 4.390 11.920 1.00 0.00 393 HIS A O 19
ATOM 29181 N N . LEU A 1 37 ? 15.287 3.737 14.046 1.00 0.00 394 LEU A N 19
ATOM 29182 C CA . LEU A 1 37 ? 13.932 3.224 14.220 1.00 0.00 394 LEU A CA 19
ATOM 29183 C C . LEU A 1 37 ? 12.904 4.199 13.655 1.00 0.00 394 LEU A C 19
ATOM 29184 O O . LEU A 1 37 ? 11.910 3.790 13.054 1.00 0.00 394 LEU A O 19
ATOM 29200 N N . ARG A 1 38 ? 13.151 5.490 13.849 1.00 0.00 395 ARG A N 19
ATOM 29201 C CA . ARG A 1 38 ? 12.248 6.524 13.358 1.00 0.00 395 ARG A CA 19
ATOM 29202 C C . ARG A 1 38 ? 11.798 6.220 11.932 1.00 0.00 395 ARG A C 19
ATOM 29203 O O . ARG A 1 38 ? 10.602 6.188 11.639 1.00 0.00 395 ARG A O 19
ATOM 29224 N N . THR A 1 39 ? 12.765 5.998 11.047 1.00 0.00 396 THR A N 19
ATOM 29225 C CA . THR A 1 39 ? 12.469 5.698 9.652 1.00 0.00 396 THR A CA 19
ATOM 29226 C C . THR A 1 39 ? 11.281 4.751 9.532 1.00 0.00 396 THR A C 19
ATOM 29227 O O . THR A 1 39 ? 10.433 4.911 8.653 1.00 0.00 396 THR A O 19
ATOM 29238 N N . HIS A 1 40 ? 11.223 3.766 10.422 1.00 0.00 397 HIS A N 19
ATOM 29239 C CA . HIS A 1 40 ? 10.136 2.793 10.417 1.00 0.00 397 HIS A CA 19
ATOM 29240 C C . HIS A 1 40 ? 8.798 3.473 10.693 1.00 0.00 397 HIS A C 19
ATOM 29241 O O . HIS A 1 40 ? 7.791 3.169 10.051 1.00 0.00 397 HIS A O 19
ATOM 29255 N N . THR A 1 41 ? 8.794 4.393 11.652 1.00 0.00 398 THR A N 19
ATOM 29256 C CA . THR A 1 41 ? 7.580 5.114 12.014 1.00 0.00 398 THR A CA 19
ATOM 29257 C C . THR A 1 41 ? 7.263 6.203 10.995 1.00 0.00 398 THR A C 19
ATOM 29258 O O . THR A 1 41 ? 8.155 6.913 10.533 1.00 0.00 398 THR A O 19
ATOM 29269 N N . GLY A 1 42 ? 5.985 6.330 10.650 1.00 0.00 399 GLY A N 19
ATOM 29270 C CA . GLY A 1 42 ? 5.573 7.335 9.688 1.00 0.00 399 GLY A CA 19
ATOM 29271 C C . GLY A 1 42 ? 4.481 8.239 10.226 1.00 0.00 399 GLY A C 19
ATOM 29272 O O . GLY A 1 42 ? 3.348 8.207 9.747 1.00 0.00 399 GLY A O 19
ATOM 29276 N N . GLU A 1 43 ? 4.823 9.047 11.225 1.00 0.00 400 GLU A N 19
ATOM 29277 C CA . GLU A 1 43 ? 3.862 9.961 11.830 1.00 0.00 400 GLU A CA 19
ATOM 29278 C C . GLU A 1 43 ? 4.272 11.413 11.599 1.00 0.00 400 GLU A C 19
ATOM 29279 O O . GLU A 1 43 ? 4.891 12.040 12.460 1.00 0.00 400 GLU A O 19
ATOM 29291 N N . LYS A 1 44 ? 3.924 11.941 10.431 1.00 0.00 401 LYS A N 19
ATOM 29292 C CA . LYS A 1 44 ? 4.254 13.318 10.085 1.00 0.00 401 LYS A CA 19
ATOM 29293 C C . LYS A 1 44 ? 3.009 14.083 9.648 1.00 0.00 401 LYS A C 19
ATOM 29294 O O . LYS A 1 44 ? 2.630 14.082 8.476 1.00 0.00 401 LYS A O 19
ATOM 29313 N N . PRO A 1 45 ? 2.356 14.753 10.609 1.00 0.00 402 PRO A N 19
ATOM 29314 C CA . PRO A 1 45 ? 1.145 15.536 10.347 1.00 0.00 402 PRO A CA 19
ATOM 29315 C C . PRO A 1 45 ? 1.432 16.791 9.531 1.00 0.00 402 PRO A C 19
ATOM 29316 O O . PRO A 1 45 ? 0.544 17.330 8.869 1.00 0.00 402 PRO A O 19
ATOM 29327 N N . TYR A 1 46 ? 2.677 17.253 9.582 1.00 0.00 403 TYR A N 19
ATOM 29328 C CA . TYR A 1 46 ? 3.080 18.447 8.849 1.00 0.00 403 TYR A CA 19
ATOM 29329 C C . TYR A 1 46 ? 3.623 18.083 7.471 1.00 0.00 403 TYR A C 19
ATOM 29330 O O . TYR A 1 46 ? 4.599 17.342 7.350 1.00 0.00 403 TYR A O 19
ATOM 29348 N N . LYS A 1 47 ? 2.982 18.609 6.432 1.00 0.00 404 LYS A N 19
ATOM 29349 C CA . LYS A 1 47 ? 3.399 18.343 5.061 1.00 0.00 404 LYS A CA 19
ATOM 29350 C C . LYS A 1 47 ? 3.475 19.635 4.254 1.00 0.00 404 LYS A C 19
ATOM 29351 O O . LYS A 1 47 ? 2.788 20.610 4.559 1.00 0.00 404 LYS A O 19
ATOM 29370 N N . CYS A 1 48 ? 4.313 19.636 3.223 1.00 0.00 405 CYS A N 19
ATOM 29371 C CA . CYS A 1 48 ? 4.478 20.808 2.372 1.00 0.00 405 CYS A CA 19
ATOM 29372 C C . CYS A 1 48 ? 3.255 21.010 1.482 1.00 0.00 405 CYS A C 19
ATOM 29373 O O . CYS A 1 48 ? 2.919 20.153 0.664 1.00 0.00 405 CYS A O 19
ATOM 29380 N N . THR A 1 49 ? 2.592 22.151 1.647 1.00 0.00 406 THR A N 19
ATOM 29381 C CA . THR A 1 49 ? 1.406 22.466 0.861 1.00 0.00 406 THR A CA 19
ATOM 29382 C C . THR A 1 49 ? 1.785 23.038 -0.500 1.00 0.00 406 THR A C 19
ATOM 29383 O O . THR A 1 49 ? 1.200 24.021 -0.956 1.00 0.00 406 THR A O 19
ATOM 29394 N N . TRP A 1 50 ? 2.766 22.417 -1.145 1.00 0.00 407 TRP A N 19
ATOM 29395 C CA . TRP A 1 50 ? 3.223 22.865 -2.456 1.00 0.00 407 TRP A CA 19
ATOM 29396 C C . TRP A 1 50 ? 2.781 21.895 -3.547 1.00 0.00 407 TRP A C 19
ATOM 29397 O O . TRP A 1 50 ? 2.458 20.741 -3.269 1.00 0.00 407 TRP A O 19
ATOM 29418 N N . GLU A 1 51 ? 2.770 22.372 -4.788 1.00 0.00 408 GLU A N 19
ATOM 29419 C CA . GLU A 1 51 ? 2.367 21.546 -5.919 1.00 0.00 408 GLU A CA 19
ATOM 29420 C C . GLU A 1 51 ? 3.478 20.575 -6.307 1.00 0.00 408 GLU A C 19
ATOM 29421 O O . GLU A 1 51 ? 4.607 20.983 -6.577 1.00 0.00 408 GLU A O 19
ATOM 29433 N N . GLY A 1 52 ? 3.149 19.287 -6.332 1.00 0.00 409 GLY A N 19
ATOM 29434 C CA . GLY A 1 52 ? 4.130 18.278 -6.687 1.00 0.00 409 GLY A CA 19
ATOM 29435 C C . GLY A 1 52 ? 4.878 17.747 -5.480 1.00 0.00 409 GLY A C 19
ATOM 29436 O O . GLY A 1 52 ? 5.042 16.536 -5.324 1.00 0.00 409 GLY A O 19
ATOM 29440 N N . CYS A 1 53 ? 5.336 18.654 -4.624 1.00 0.00 410 CYS A N 19
ATOM 29441 C CA . CYS A 1 53 ? 6.073 18.271 -3.425 1.00 0.00 410 CYS A CA 19
ATOM 29442 C C . CYS A 1 53 ? 5.254 17.314 -2.565 1.00 0.00 410 CYS A C 19
ATOM 29443 O O . CYS A 1 53 ? 4.083 17.566 -2.279 1.00 0.00 410 CYS A O 19
ATOM 29450 N N . ASP A 1 54 ? 5.878 16.215 -2.155 1.00 0.00 411 ASP A N 19
ATOM 29451 C CA . ASP A 1 54 ? 5.208 15.219 -1.326 1.00 0.00 411 ASP A CA 19
ATOM 29452 C C . ASP A 1 54 ? 6.036 14.899 -0.086 1.00 0.00 411 ASP A C 19
ATOM 29453 O O . ASP A 1 54 ? 5.994 13.781 0.429 1.00 0.00 411 ASP A O 19
ATOM 29462 N N . TRP A 1 55 ? 6.787 15.886 0.388 1.00 0.00 412 TRP A N 19
ATOM 29463 C CA . TRP A 1 55 ? 7.626 15.709 1.568 1.00 0.00 412 TRP A CA 19
ATOM 29464 C C . TRP A 1 55 ? 6.884 16.129 2.832 1.00 0.00 412 TRP A C 19
ATOM 29465 O O . TRP A 1 55 ? 6.062 17.046 2.804 1.00 0.00 412 TRP A O 19
ATOM 29486 N N . ARG A 1 56 ? 7.179 15.455 3.938 1.00 0.00 413 ARG A N 19
ATOM 29487 C CA . ARG A 1 56 ? 6.538 15.759 5.212 1.00 0.00 413 ARG A CA 19
ATOM 29488 C C . ARG A 1 56 ? 7.573 15.873 6.328 1.00 0.00 413 ARG A C 19
ATOM 29489 O O . ARG A 1 56 ? 8.764 15.648 6.110 1.00 0.00 413 ARG A O 19
ATOM 29510 N N . PHE A 1 57 ? 7.110 16.223 7.523 1.00 0.00 414 PHE A N 19
ATOM 29511 C CA . PHE A 1 57 ? 7.996 16.368 8.673 1.00 0.00 414 PHE A CA 19
ATOM 29512 C C . PHE A 1 57 ? 7.257 16.055 9.971 1.00 0.00 414 PHE A C 19
ATOM 29513 O O . PHE A 1 57 ? 6.033 15.928 9.986 1.00 0.00 414 PHE A O 19
ATOM 29530 N N . ALA A 1 58 ? 8.011 15.931 11.058 1.00 0.00 415 ALA A N 19
ATOM 29531 C CA . ALA A 1 58 ? 7.429 15.634 12.361 1.00 0.00 415 ALA A CA 19
ATOM 29532 C C . ALA A 1 58 ? 7.003 16.911 13.077 1.00 0.00 415 ALA A C 19
ATOM 29533 O O . ALA A 1 58 ? 5.905 16.987 13.629 1.00 0.00 415 ALA A O 19
ATOM 29540 N N . ARG A 1 59 ? 7.877 17.912 13.062 1.00 0.00 416 ARG A N 19
ATOM 29541 C CA . ARG A 1 59 ? 7.591 19.186 13.711 1.00 0.00 416 ARG A CA 19
ATOM 29542 C C . ARG A 1 59 ? 7.258 20.259 12.679 1.00 0.00 416 ARG A C 19
ATOM 29543 O O . ARG A 1 59 ? 7.453 20.063 11.480 1.00 0.00 416 ARG A O 19
ATOM 29564 N N . SER A 1 60 ? 6.754 21.393 13.154 1.00 0.00 417 SER A N 19
ATOM 29565 C CA . SER A 1 60 ? 6.389 22.496 12.273 1.00 0.00 417 SER A CA 19
ATOM 29566 C C . SER A 1 60 ? 7.633 23.209 11.751 1.00 0.00 417 SER A C 19
ATOM 29567 O O . SER A 1 60 ? 7.743 23.496 10.559 1.00 0.00 417 SER A O 19
ATOM 29575 N N . ASP A 1 61 ? 8.567 23.491 12.652 1.00 0.00 418 ASP A N 19
ATOM 29576 C CA . ASP A 1 61 ? 9.805 24.168 12.284 1.00 0.00 418 ASP A CA 19
ATOM 29577 C C . ASP A 1 61 ? 10.456 23.495 11.080 1.00 0.00 418 ASP A C 19
ATOM 29578 O O . ASP A 1 61 ? 10.644 24.117 10.036 1.00 0.00 418 ASP A O 19
ATOM 29587 N N . GLU A 1 62 ? 10.799 22.220 11.236 1.00 0.00 419 GLU A N 19
ATOM 29588 C CA . GLU A 1 62 ? 11.431 21.463 10.162 1.00 0.00 419 GLU A CA 19
ATOM 29589 C C . GLU A 1 62 ? 10.824 21.826 8.810 1.00 0.00 419 GLU A C 19
ATOM 29590 O O . GLU A 1 62 ? 11.542 22.098 7.847 1.00 0.00 419 GLU A O 19
ATOM 29602 N N . LEU A 1 63 ? 9.497 21.828 8.745 1.00 0.00 420 LEU A N 19
ATOM 29603 C CA . LEU A 1 63 ? 8.792 22.158 7.512 1.00 0.00 420 LEU A CA 19
ATOM 29604 C C . LEU A 1 63 ? 8.979 23.628 7.153 1.00 0.00 420 LEU A C 19
ATOM 29605 O O . LEU A 1 63 ? 9.445 23.958 6.062 1.00 0.00 420 LEU A O 19
ATOM 29621 N N . THR A 1 64 ? 8.616 24.509 8.080 1.00 0.00 421 THR A N 19
ATOM 29622 C CA . THR A 1 64 ? 8.745 25.945 7.862 1.00 0.00 421 THR A CA 19
ATOM 29623 C C . THR A 1 64 ? 10.020 26.272 7.094 1.00 0.00 421 THR A C 19
ATOM 29624 O O . THR A 1 64 ? 10.001 27.055 6.145 1.00 0.00 421 THR A O 19
ATOM 29635 N N . ARG A 1 65 ? 11.128 25.666 7.511 1.00 0.00 422 ARG A N 19
ATOM 29636 C CA . ARG A 1 65 ? 12.413 25.894 6.862 1.00 0.00 422 ARG A CA 19
ATOM 29637 C C . ARG A 1 65 ? 12.388 25.401 5.418 1.00 0.00 422 ARG A C 19
ATOM 29638 O O . ARG A 1 65 ? 12.840 26.094 4.506 1.00 0.00 422 ARG A O 19
ATOM 29659 N N . HIS A 1 66 ? 11.858 24.199 5.218 1.00 0.00 423 HIS A N 19
ATOM 29660 C CA . HIS A 1 66 ? 11.774 23.612 3.885 1.00 0.00 423 HIS A CA 19
ATOM 29661 C C . HIS A 1 66 ? 10.906 24.468 2.968 1.00 0.00 423 HIS A C 19
ATOM 29662 O O . HIS A 1 66 ? 11.259 24.716 1.815 1.00 0.00 423 HIS A O 19
ATOM 29676 N N . TYR A 1 67 ? 9.769 24.917 3.488 1.00 0.00 424 TYR A N 19
ATOM 29677 C CA . TYR A 1 67 ? 8.848 25.742 2.715 1.00 0.00 424 TYR A CA 19
ATOM 29678 C C . TYR A 1 67 ? 9.560 26.967 2.149 1.00 0.00 424 TYR A C 19
ATOM 29679 O O . TYR A 1 67 ? 9.496 27.237 0.949 1.00 0.00 424 TYR A O 19
ATOM 29697 N N . ARG A 1 68 ? 10.238 27.705 3.021 1.00 0.00 425 ARG A N 19
ATOM 29698 C CA . ARG A 1 68 ? 10.962 28.902 2.610 1.00 0.00 425 ARG A CA 19
ATOM 29699 C C . ARG A 1 68 ? 11.687 28.672 1.287 1.00 0.00 425 ARG A C 19
ATOM 29700 O O . ARG A 1 68 ? 11.581 29.475 0.361 1.00 0.00 425 ARG A O 19
ATOM 29721 N N . LYS A 1 69 ? 12.423 27.569 1.207 1.00 0.00 426 LYS A N 19
ATOM 29722 C CA . LYS A 1 69 ? 13.166 27.230 -0.001 1.00 0.00 426 LYS A CA 19
ATOM 29723 C C . LYS A 1 69 ? 12.289 27.386 -1.240 1.00 0.00 426 LYS A C 19
ATOM 29724 O O . LYS A 1 69 ? 12.685 28.022 -2.217 1.00 0.00 426 LYS A O 19
ATOM 29743 N N . HIS A 1 70 ? 11.096 26.803 -1.192 1.00 0.00 427 HIS A N 19
ATOM 29744 C CA . HIS A 1 70 ? 10.162 26.879 -2.310 1.00 0.00 427 HIS A CA 19
ATOM 29745 C C . HIS A 1 70 ? 9.933 28.328 -2.729 1.00 0.00 427 HIS A C 19
ATOM 29746 O O . HIS A 1 70 ? 10.019 28.665 -3.911 1.00 0.00 427 HIS A O 19
ATOM 29760 N N . THR A 1 71 ? 9.640 29.182 -1.754 1.00 0.00 428 THR A N 19
ATOM 29761 C CA . THR A 1 71 ? 9.397 30.594 -2.021 1.00 0.00 428 THR A CA 19
ATOM 29762 C C . THR A 1 71 ? 10.694 31.321 -2.357 1.00 0.00 428 THR A C 19
ATOM 29763 O O . THR A 1 71 ? 10.677 32.397 -2.954 1.00 0.00 428 THR A O 19
ATOM 29774 N N . GLY A 1 72 ? 11.818 30.726 -1.970 1.00 0.00 429 GLY A N 19
ATOM 29775 C CA . GLY A 1 72 ? 13.109 31.332 -2.240 1.00 0.00 429 GLY A CA 19
ATOM 29776 C C . GLY A 1 72 ? 13.540 31.160 -3.683 1.00 0.00 429 GLY A C 19
ATOM 29777 O O . GLY A 1 72 ? 13.583 30.043 -4.196 1.00 0.00 429 GLY A O 19
ATOM 29781 N N . ALA A 1 73 ? 13.858 32.271 -4.340 1.00 0.00 430 ALA A N 19
ATOM 29782 C CA . ALA A 1 73 ? 14.287 32.239 -5.733 1.00 0.00 430 ALA A CA 19
ATOM 29783 C C . ALA A 1 73 ? 15.444 31.264 -5.928 1.00 0.00 430 ALA A C 19
ATOM 29784 O O . ALA A 1 73 ? 16.151 30.926 -4.978 1.00 0.00 430 ALA A O 19
ATOM 29791 N N . LYS A 1 74 ? 15.632 30.816 -7.164 1.00 0.00 431 LYS A N 19
ATOM 29792 C CA . LYS A 1 74 ? 16.703 29.881 -7.485 1.00 0.00 431 LYS A CA 19
ATOM 29793 C C . LYS A 1 74 ? 17.294 30.181 -8.859 1.00 0.00 431 LYS A C 19
ATOM 29794 O O . LYS A 1 74 ? 16.670 30.825 -9.702 1.00 0.00 431 LYS A O 19
ATOM 29813 N N . PRO A 1 75 ? 18.525 29.702 -9.092 1.00 0.00 432 PRO A N 19
ATOM 29814 C CA . PRO A 1 75 ? 19.226 29.905 -10.363 1.00 0.00 432 PRO A CA 19
ATOM 29815 C C . PRO A 1 75 ? 18.596 29.114 -11.505 1.00 0.00 432 PRO A C 19
ATOM 29816 O O . PRO A 1 75 ? 18.886 29.358 -12.676 1.00 0.00 432 PRO A O 19
ATOM 29827 N N . PHE A 1 76 ? 17.733 28.167 -11.156 1.00 0.00 433 PHE A N 19
ATOM 29828 C CA . PHE A 1 76 ? 17.062 27.339 -12.152 1.00 0.00 433 PHE A CA 19
ATOM 29829 C C . PHE A 1 76 ? 15.581 27.183 -11.822 1.00 0.00 433 PHE A C 19
ATOM 29830 O O . PHE A 1 76 ? 15.222 26.676 -10.760 1.00 0.00 433 PHE A O 19
ATOM 29847 N N . GLN A 1 77 ? 14.726 27.625 -12.739 1.00 0.00 434 GLN A N 19
ATOM 29848 C CA . GLN A 1 77 ? 13.284 27.536 -12.545 1.00 0.00 434 GLN A CA 19
ATOM 29849 C C . GLN A 1 77 ? 12.595 27.021 -13.804 1.00 0.00 434 GLN A C 19
ATOM 29850 O O . GLN A 1 77 ? 12.833 27.523 -14.904 1.00 0.00 434 GLN A O 19
ATOM 29864 N N . CYS A 1 78 ? 11.742 26.016 -13.638 1.00 0.00 435 CYS A N 19
ATOM 29865 C CA . CYS A 1 78 ? 11.019 25.432 -14.761 1.00 0.00 435 CYS A CA 19
ATOM 29866 C C . CYS A 1 78 ? 10.198 26.492 -15.490 1.00 0.00 435 CYS A C 19
ATOM 29867 O O . CYS A 1 78 ? 10.088 27.629 -15.034 1.00 0.00 435 CYS A O 19
ATOM 29874 N N . GLY A 1 79 ? 9.622 26.109 -16.626 1.00 0.00 436 GLY A N 19
ATOM 29875 C CA . GLY A 1 79 ? 8.819 27.038 -17.400 1.00 0.00 436 GLY A CA 19
ATOM 29876 C C . GLY A 1 79 ? 7.331 26.809 -17.216 1.00 0.00 436 GLY A C 19
ATOM 29877 O O . GLY A 1 79 ? 6.552 27.761 -17.158 1.00 0.00 436 GLY A O 19
ATOM 29881 N N . VAL A 1 80 ? 6.935 25.543 -17.127 1.00 0.00 437 VAL A N 19
ATOM 29882 C CA . VAL A 1 80 ? 5.531 25.193 -16.950 1.00 0.00 437 VAL A CA 19
ATOM 29883 C C . VAL A 1 80 ? 5.137 25.229 -15.478 1.00 0.00 437 VAL A C 19
ATOM 29884 O O . VAL A 1 80 ? 4.440 26.141 -15.033 1.00 0.00 437 VAL A O 19
ATOM 29897 N N . CYS A 1 81 ? 5.588 24.231 -14.725 1.00 0.00 438 CYS A N 19
ATOM 29898 C CA . CYS A 1 81 ? 5.283 24.147 -13.302 1.00 0.00 438 CYS A CA 19
ATOM 29899 C C . CYS A 1 81 ? 6.096 25.168 -12.511 1.00 0.00 438 CYS A C 19
ATOM 29900 O O . CYS A 1 81 ? 5.875 25.361 -11.316 1.00 0.00 438 CYS A O 19
ATOM 29907 N N . ASN A 1 82 ? 7.038 25.818 -13.187 1.00 0.00 439 ASN A N 19
ATOM 29908 C CA . ASN A 1 82 ? 7.885 26.818 -12.547 1.00 0.00 439 ASN A CA 19
ATOM 29909 C C . ASN A 1 82 ? 8.434 26.299 -11.222 1.00 0.00 439 ASN A C 19
ATOM 29910 O O . ASN A 1 82 ? 8.265 26.930 -10.179 1.00 0.00 439 ASN A O 19
ATOM 29921 N N . ARG A 1 83 ? 9.093 25.146 -11.272 1.00 0.00 440 ARG A N 19
ATOM 29922 C CA . ARG A 1 83 ? 9.667 24.542 -10.075 1.00 0.00 440 ARG A CA 19
ATOM 29923 C C . ARG A 1 83 ? 11.018 25.169 -9.744 1.00 0.00 440 ARG A C 19
ATOM 29924 O O . ARG A 1 83 ? 11.429 26.147 -10.368 1.00 0.00 440 ARG A O 19
ATOM 29945 N N . SER A 1 84 ? 11.704 24.599 -8.758 1.00 0.00 441 SER A N 19
ATOM 29946 C CA . SER A 1 84 ? 13.006 25.105 -8.341 1.00 0.00 441 SER A CA 19
ATOM 29947 C C . SER A 1 84 ? 14.011 23.965 -8.199 1.00 0.00 441 SER A C 19
ATOM 29948 O O . SER A 1 84 ? 13.724 22.943 -7.577 1.00 0.00 441 SER A O 19
ATOM 29956 N N . PHE A 1 85 ? 15.191 24.150 -8.781 1.00 0.00 442 PHE A N 19
ATOM 29957 C CA . PHE A 1 85 ? 16.240 23.138 -8.722 1.00 0.00 442 PHE A CA 19
ATOM 29958 C C . PHE A 1 85 ? 17.551 23.743 -8.228 1.00 0.00 442 PHE A C 19
ATOM 29959 O O . PHE A 1 85 ? 17.708 24.963 -8.187 1.00 0.00 442 PHE A O 19
ATOM 29976 N N . SER A 1 86 ? 18.490 22.879 -7.854 1.00 0.00 443 SER A N 19
ATOM 29977 C CA . SER A 1 86 ? 19.786 23.327 -7.359 1.00 0.00 443 SER A CA 19
ATOM 29978 C C . SER A 1 86 ? 20.836 23.280 -8.465 1.00 0.00 443 SER A C 19
ATOM 29979 O O . SER A 1 86 ? 21.925 23.838 -8.326 1.00 0.00 443 SER A O 19
ATOM 29987 N N . ARG A 1 87 ? 20.500 22.610 -9.562 1.00 0.00 444 ARG A N 19
ATOM 29988 C CA . ARG A 1 87 ? 21.413 22.489 -10.693 1.00 0.00 444 ARG A CA 19
ATOM 29989 C C . ARG A 1 87 ? 20.673 22.682 -12.013 1.00 0.00 444 ARG A C 19
ATOM 29990 O O . ARG A 1 87 ? 19.449 22.806 -12.037 1.00 0.00 444 ARG A O 19
ATOM 30011 N N . SER A 1 88 ? 21.425 22.706 -13.109 1.00 0.00 445 SER A N 19
ATOM 30012 C CA . SER A 1 88 ? 20.841 22.889 -14.432 1.00 0.00 445 SER A CA 19
ATOM 30013 C C . SER A 1 88 ? 20.423 21.549 -15.031 1.00 0.00 445 SER A C 19
ATOM 30014 O O . SER A 1 88 ? 19.243 21.313 -15.291 1.00 0.00 445 SER A O 19
ATOM 30022 N N . ASP A 1 89 ? 21.400 20.675 -15.248 1.00 0.00 446 ASP A N 19
ATOM 30023 C CA . ASP A 1 89 ? 21.135 19.358 -15.816 1.00 0.00 446 ASP A CA 19
ATOM 30024 C C . ASP A 1 89 ? 19.869 18.753 -15.217 1.00 0.00 446 ASP A C 19
ATOM 30025 O O . ASP A 1 89 ? 19.029 18.208 -15.934 1.00 0.00 446 ASP A O 19
ATOM 30034 N N . HIS A 1 90 ? 19.740 18.850 -13.897 1.00 0.00 447 HIS A N 19
ATOM 30035 C CA . HIS A 1 90 ? 18.577 18.311 -13.201 1.00 0.00 447 HIS A CA 19
ATOM 30036 C C . HIS A 1 90 ? 17.285 18.868 -13.791 1.00 0.00 447 HIS A C 19
ATOM 30037 O O . HIS A 1 90 ? 16.306 18.141 -13.968 1.00 0.00 447 HIS A O 19
ATOM 30051 N N . LEU A 1 91 ? 17.288 20.162 -14.093 1.00 0.00 448 LEU A N 19
ATOM 30052 C CA . LEU A 1 91 ? 16.115 20.817 -14.663 1.00 0.00 448 LEU A CA 19
ATOM 30053 C C . LEU A 1 91 ? 15.805 20.267 -16.051 1.00 0.00 448 LEU A C 19
ATOM 30054 O O . LEU A 1 91 ? 14.657 19.950 -16.362 1.00 0.00 448 LEU A O 19
ATOM 30070 N N . ALA A 1 92 ? 16.836 20.154 -16.882 1.00 0.00 449 ALA A N 19
ATOM 30071 C CA . ALA A 1 92 ? 16.674 19.638 -18.235 1.00 0.00 449 ALA A CA 19
ATOM 30072 C C . ALA A 1 92 ? 16.012 18.264 -18.223 1.00 0.00 449 ALA A C 19
ATOM 30073 O O . ALA A 1 92 ? 15.101 17.996 -19.007 1.00 0.00 449 ALA A O 19
ATOM 30080 N N . LEU A 1 93 ? 16.477 17.396 -17.331 1.00 0.00 450 LEU A N 19
ATOM 30081 C CA . LEU A 1 93 ? 15.930 16.049 -17.218 1.00 0.00 450 LEU A CA 19
ATOM 30082 C C . LEU A 1 93 ? 14.452 16.090 -16.844 1.00 0.00 450 LEU A C 19
ATOM 30083 O O . LEU A 1 93 ? 13.686 15.193 -17.197 1.00 0.00 450 LEU A O 19
ATOM 30099 N N . HIS A 1 94 ? 14.057 17.139 -16.129 1.00 0.00 451 HIS A N 19
ATOM 30100 C CA . HIS A 1 94 ? 12.670 17.299 -15.709 1.00 0.00 451 HIS A CA 19
ATOM 30101 C C . HIS A 1 94 ? 11.799 17.759 -16.875 1.00 0.00 451 HIS A C 19
ATOM 30102 O O . HIS A 1 94 ? 10.666 17.306 -17.031 1.00 0.00 451 HIS A O 19
ATOM 30116 N N . MET A 1 95 ? 12.337 18.661 -17.689 1.00 0.00 452 MET A N 19
ATOM 30117 C CA . MET A 1 95 ? 11.609 19.181 -18.841 1.00 0.00 452 MET A CA 19
ATOM 30118 C C . MET A 1 95 ? 10.931 18.052 -19.610 1.00 0.00 452 MET A C 19
ATOM 30119 O O . MET A 1 95 ? 9.779 18.175 -20.027 1.00 0.00 452 MET A O 19
ATOM 30133 N N . LYS A 1 96 ? 11.653 16.952 -19.797 1.00 0.00 453 LYS A N 19
ATOM 30134 C CA . LYS A 1 96 ? 11.122 15.800 -20.516 1.00 0.00 453 LYS A CA 19
ATOM 30135 C C . LYS A 1 96 ? 9.776 15.373 -19.940 1.00 0.00 453 LYS A C 19
ATOM 30136 O O . LYS A 1 96 ? 8.843 15.063 -20.681 1.00 0.00 453 LYS A O 19
ATOM 30155 N N . ARG A 1 97 ? 9.682 15.360 -18.614 1.00 0.00 454 ARG A N 19
ATOM 30156 C CA . ARG A 1 97 ? 8.449 14.971 -17.939 1.00 0.00 454 ARG A CA 19
ATOM 30157 C C . ARG A 1 97 ? 7.242 15.651 -18.578 1.00 0.00 454 ARG A C 19
ATOM 30158 O O . ARG A 1 97 ? 6.273 14.992 -18.956 1.00 0.00 454 ARG A O 19
ATOM 30179 N N . HIS A 1 98 ? 7.308 16.974 -18.695 1.00 0.00 455 HIS A N 19
ATOM 30180 C CA . HIS A 1 98 ? 6.220 17.743 -19.288 1.00 0.00 455 HIS A CA 19
ATOM 30181 C C . HIS A 1 98 ? 5.943 17.282 -20.716 1.00 0.00 455 HIS A C 19
ATOM 30182 O O . HIS A 1 98 ? 4.941 16.617 -20.979 1.00 0.00 455 HIS A O 19
ATOM 30196 N N . GLN A 1 99 ? 6.836 17.640 -21.632 1.00 0.00 456 GLN A N 19
ATOM 30197 C CA . GLN A 1 99 ? 6.687 17.263 -23.033 1.00 0.00 456 GLN A CA 19
ATOM 30198 C C . GLN A 1 99 ? 6.489 15.758 -23.173 1.00 0.00 456 GLN A C 19
ATOM 30199 O O . GLN A 1 99 ? 6.861 14.988 -22.289 1.00 0.00 456 GLN A O 19
ATOM 30213 N N . ASN A 1 100 ? 5.899 15.345 -24.291 1.00 0.00 457 ASN A N 19
ATOM 30214 C CA . ASN A 1 100 ? 5.651 13.931 -24.547 1.00 0.00 457 ASN A CA 19
ATOM 30215 C C . ASN A 1 100 ? 6.039 13.560 -25.975 1.00 0.00 457 ASN A C 19
ATOM 30216 O O . ASN A 1 100 ? 5.862 14.349 -26.902 1.00 0.00 457 ASN A O 19
ATOM 30230 N N . GLY A 1 1 ? 73.210 -9.356 34.491 1.00 0.00 358 GLY A N 20
ATOM 30231 C CA . GLY A 1 1 ? 72.323 -8.833 33.468 1.00 0.00 358 GLY A CA 20
ATOM 30232 C C . GLY A 1 1 ? 70.998 -9.568 33.420 1.00 0.00 358 GLY A C 20
ATOM 30233 O O . GLY A 1 1 ? 70.893 -10.705 33.880 1.00 0.00 358 GLY A O 20
ATOM 30237 N N . SER A 1 2 ? 69.982 -8.916 32.863 1.00 0.00 359 SER A N 20
ATOM 30238 C CA . SER A 1 2 ? 68.655 -9.512 32.762 1.00 0.00 359 SER A CA 20
ATOM 30239 C C . SER A 1 2 ? 67.712 -8.609 31.973 1.00 0.00 359 SER A C 20
ATOM 30240 O O . SER A 1 2 ? 68.081 -7.503 31.578 1.00 0.00 359 SER A O 20
ATOM 30248 N N . SER A 1 3 ? 66.493 -9.088 31.748 1.00 0.00 360 SER A N 20
ATOM 30249 C CA . SER A 1 3 ? 65.498 -8.327 31.003 1.00 0.00 360 SER A CA 20
ATOM 30250 C C . SER A 1 3 ? 64.141 -9.023 31.041 1.00 0.00 360 SER A C 20
ATOM 30251 O O . SER A 1 3 ? 64.025 -10.156 31.507 1.00 0.00 360 SER A O 20
ATOM 30259 N N . GLY A 1 4 ? 63.115 -8.336 30.547 1.00 0.00 361 GLY A N 20
ATOM 30260 C CA . GLY A 1 4 ? 61.780 -8.903 30.533 1.00 0.00 361 GLY A CA 20
ATOM 30261 C C . GLY A 1 4 ? 60.720 -7.882 30.172 1.00 0.00 361 GLY A C 20
ATOM 30262 O O . GLY A 1 4 ? 60.969 -6.677 30.215 1.00 0.00 361 GLY A O 20
ATOM 30266 N N . SER A 1 5 ? 59.534 -8.364 29.812 1.00 0.00 362 SER A N 20
ATOM 30267 C CA . SER A 1 5 ? 58.434 -7.484 29.436 1.00 0.00 362 SER A CA 20
ATOM 30268 C C . SER A 1 5 ? 57.123 -8.260 29.350 1.00 0.00 362 SER A C 20
ATOM 30269 O O . SER A 1 5 ? 57.120 -9.489 29.289 1.00 0.00 362 SER A O 20
ATOM 30277 N N . SER A 1 6 ? 56.011 -7.532 29.344 1.00 0.00 363 SER A N 20
ATOM 30278 C CA . SER A 1 6 ? 54.693 -8.151 29.269 1.00 0.00 363 SER A CA 20
ATOM 30279 C C . SER A 1 6 ? 53.601 -7.091 29.158 1.00 0.00 363 SER A C 20
ATOM 30280 O O . SER A 1 6 ? 53.878 -5.892 29.183 1.00 0.00 363 SER A O 20
ATOM 30288 N N . GLY A 1 7 ? 52.356 -7.543 29.034 1.00 0.00 364 GLY A N 20
ATOM 30289 C CA . GLY A 1 7 ? 51.240 -6.622 28.920 1.00 0.00 364 GLY A CA 20
ATOM 30290 C C . GLY A 1 7 ? 49.928 -7.332 28.656 1.00 0.00 364 GLY A C 20
ATOM 30291 O O . GLY A 1 7 ? 49.790 -8.091 27.696 1.00 0.00 364 GLY A O 20
ATOM 30295 N N . PRO A 1 8 ? 48.933 -7.087 29.522 1.00 0.00 365 PRO A N 20
ATOM 30296 C CA . PRO A 1 8 ? 47.607 -7.700 29.398 1.00 0.00 365 PRO A CA 20
ATOM 30297 C C . PRO A 1 8 ? 46.829 -7.163 28.202 1.00 0.00 365 PRO A C 20
ATOM 30298 O O . PRO A 1 8 ? 47.355 -6.383 27.407 1.00 0.00 365 PRO A O 20
ATOM 30309 N N . ASP A 1 9 ? 45.575 -7.584 28.080 1.00 0.00 366 ASP A N 20
ATOM 30310 C CA . ASP A 1 9 ? 44.724 -7.143 26.980 1.00 0.00 366 ASP A CA 20
ATOM 30311 C C . ASP A 1 9 ? 43.250 -7.317 27.331 1.00 0.00 366 ASP A C 20
ATOM 30312 O O . ASP A 1 9 ? 42.904 -8.036 28.270 1.00 0.00 366 ASP A O 20
ATOM 30321 N N . LEU A 1 10 ? 42.385 -6.653 26.573 1.00 0.00 367 LEU A N 20
ATOM 30322 C CA . LEU A 1 10 ? 40.946 -6.732 26.805 1.00 0.00 367 LEU A CA 20
ATOM 30323 C C . LEU A 1 10 ? 40.171 -6.229 25.591 1.00 0.00 367 LEU A C 20
ATOM 30324 O O . LEU A 1 10 ? 40.731 -5.573 24.714 1.00 0.00 367 LEU A O 20
ATOM 30340 N N . GLU A 1 11 ? 38.879 -6.539 25.550 1.00 0.00 368 GLU A N 20
ATOM 30341 C CA . GLU A 1 11 ? 38.027 -6.117 24.445 1.00 0.00 368 GLU A CA 20
ATOM 30342 C C . GLU A 1 11 ? 36.564 -6.063 24.875 1.00 0.00 368 GLU A C 20
ATOM 30343 O O . GLU A 1 11 ? 36.163 -6.721 25.836 1.00 0.00 368 GLU A O 20
ATOM 30355 N N . LYS A 1 12 ? 35.771 -5.275 24.158 1.00 0.00 369 LYS A N 20
ATOM 30356 C CA . LYS A 1 12 ? 34.352 -5.134 24.463 1.00 0.00 369 LYS A CA 20
ATOM 30357 C C . LYS A 1 12 ? 33.501 -5.397 23.224 1.00 0.00 369 LYS A C 20
ATOM 30358 O O . LYS A 1 12 ? 33.934 -5.150 22.098 1.00 0.00 369 LYS A O 20
ATOM 30377 N N . ARG A 1 13 ? 32.288 -5.896 23.440 1.00 0.00 370 ARG A N 20
ATOM 30378 C CA . ARG A 1 13 ? 31.377 -6.191 22.341 1.00 0.00 370 ARG A CA 20
ATOM 30379 C C . ARG A 1 13 ? 29.987 -5.625 22.621 1.00 0.00 370 ARG A C 20
ATOM 30380 O O . ARG A 1 13 ? 29.199 -6.222 23.353 1.00 0.00 370 ARG A O 20
ATOM 30401 N N . ARG A 1 14 ? 29.696 -4.469 22.033 1.00 0.00 371 ARG A N 20
ATOM 30402 C CA . ARG A 1 14 ? 28.403 -3.822 22.219 1.00 0.00 371 ARG A CA 20
ATOM 30403 C C . ARG A 1 14 ? 27.783 -3.448 20.876 1.00 0.00 371 ARG A C 20
ATOM 30404 O O . ARG A 1 14 ? 28.235 -2.515 20.211 1.00 0.00 371 ARG A O 20
ATOM 30425 N N . ILE A 1 15 ? 26.747 -4.182 20.484 1.00 0.00 372 ILE A N 20
ATOM 30426 C CA . ILE A 1 15 ? 26.066 -3.927 19.221 1.00 0.00 372 ILE A CA 20
ATOM 30427 C C . ILE A 1 15 ? 24.569 -3.726 19.435 1.00 0.00 372 ILE A C 20
ATOM 30428 O O . ILE A 1 15 ? 24.004 -4.196 20.422 1.00 0.00 372 ILE A O 20
ATOM 30444 N N . HIS A 1 16 ? 23.932 -3.027 18.501 1.00 0.00 373 HIS A N 20
ATOM 30445 C CA . HIS A 1 16 ? 22.500 -2.766 18.586 1.00 0.00 373 HIS A CA 20
ATOM 30446 C C . HIS A 1 16 ? 21.806 -3.113 17.272 1.00 0.00 373 HIS A C 20
ATOM 30447 O O . HIS A 1 16 ? 21.737 -2.290 16.358 1.00 0.00 373 HIS A O 20
ATOM 30461 N N . TYR A 1 17 ? 21.294 -4.335 17.184 1.00 0.00 374 TYR A N 20
ATOM 30462 C CA . TYR A 1 17 ? 20.608 -4.792 15.981 1.00 0.00 374 TYR A CA 20
ATOM 30463 C C . TYR A 1 17 ? 19.182 -4.252 15.928 1.00 0.00 374 TYR A C 20
ATOM 30464 O O . TYR A 1 17 ? 18.505 -4.152 16.952 1.00 0.00 374 TYR A O 20
ATOM 30482 N N . CYS A 1 18 ? 18.732 -3.905 14.727 1.00 0.00 375 CYS A N 20
ATOM 30483 C CA . CYS A 1 18 ? 17.387 -3.375 14.538 1.00 0.00 375 CYS A CA 20
ATOM 30484 C C . CYS A 1 18 ? 16.339 -4.465 14.747 1.00 0.00 375 CYS A C 20
ATOM 30485 O O . CYS A 1 18 ? 16.325 -5.472 14.039 1.00 0.00 375 CYS A O 20
ATOM 30492 N N . ASP A 1 19 ? 15.463 -4.255 15.723 1.00 0.00 376 ASP A N 20
ATOM 30493 C CA . ASP A 1 19 ? 14.410 -5.218 16.026 1.00 0.00 376 ASP A CA 20
ATOM 30494 C C . ASP A 1 19 ? 13.220 -5.034 15.088 1.00 0.00 376 ASP A C 20
ATOM 30495 O O . ASP A 1 19 ? 12.066 -5.112 15.511 1.00 0.00 376 ASP A O 20
ATOM 30504 N N . TYR A 1 20 ? 13.509 -4.789 13.815 1.00 0.00 377 TYR A N 20
ATOM 30505 C CA . TYR A 1 20 ? 12.464 -4.591 12.819 1.00 0.00 377 TYR A CA 20
ATOM 30506 C C . TYR A 1 20 ? 12.514 -5.680 11.752 1.00 0.00 377 TYR A C 20
ATOM 30507 O O . TYR A 1 20 ? 13.576 -6.032 11.236 1.00 0.00 377 TYR A O 20
ATOM 30525 N N . PRO A 1 21 ? 11.338 -6.228 11.411 1.00 0.00 378 PRO A N 20
ATOM 30526 C CA . PRO A 1 21 ? 11.220 -7.284 10.401 1.00 0.00 378 PRO A CA 20
ATOM 30527 C C . PRO A 1 21 ? 11.502 -6.774 8.992 1.00 0.00 378 PRO A C 20
ATOM 30528 O O . PRO A 1 21 ? 11.004 -5.723 8.591 1.00 0.00 378 PRO A O 20
ATOM 30539 N N . GLY A 1 22 ? 12.305 -7.526 8.245 1.00 0.00 379 GLY A N 20
ATOM 30540 C CA . GLY A 1 22 ? 12.639 -7.133 6.888 1.00 0.00 379 GLY A CA 20
ATOM 30541 C C . GLY A 1 22 ? 13.875 -6.258 6.826 1.00 0.00 379 GLY A C 20
ATOM 30542 O O . GLY A 1 22 ? 14.764 -6.484 6.004 1.00 0.00 379 GLY A O 20
ATOM 30546 N N . CYS A 1 23 ? 13.934 -5.256 7.696 1.00 0.00 380 CYS A N 20
ATOM 30547 C CA . CYS A 1 23 ? 15.069 -4.342 7.736 1.00 0.00 380 CYS A CA 20
ATOM 30548 C C . CYS A 1 23 ? 16.325 -5.056 8.228 1.00 0.00 380 CYS A C 20
ATOM 30549 O O . CYS A 1 23 ? 16.294 -5.771 9.230 1.00 0.00 380 CYS A O 20
ATOM 30556 N N . THR A 1 24 ? 17.429 -4.858 7.515 1.00 0.00 381 THR A N 20
ATOM 30557 C CA . THR A 1 24 ? 18.695 -5.483 7.877 1.00 0.00 381 THR A CA 20
ATOM 30558 C C . THR A 1 24 ? 19.747 -4.434 8.222 1.00 0.00 381 THR A C 20
ATOM 30559 O O . THR A 1 24 ? 20.897 -4.528 7.791 1.00 0.00 381 THR A O 20
ATOM 30570 N N . LYS A 1 25 ? 19.347 -3.436 9.001 1.00 0.00 382 LYS A N 20
ATOM 30571 C CA . LYS A 1 25 ? 20.255 -2.369 9.406 1.00 0.00 382 LYS A CA 20
ATOM 30572 C C . LYS A 1 25 ? 20.617 -2.495 10.883 1.00 0.00 382 LYS A C 20
ATOM 30573 O O . LYS A 1 25 ? 19.740 -2.595 11.741 1.00 0.00 382 LYS A O 20
ATOM 30592 N N . VAL A 1 26 ? 21.915 -2.487 11.172 1.00 0.00 383 VAL A N 20
ATOM 30593 C CA . VAL A 1 26 ? 22.393 -2.597 12.545 1.00 0.00 383 VAL A CA 20
ATOM 30594 C C . VAL A 1 26 ? 23.348 -1.459 12.887 1.00 0.00 383 VAL A C 20
ATOM 30595 O O . VAL A 1 26 ? 24.052 -0.943 12.019 1.00 0.00 383 VAL A O 20
ATOM 30608 N N . TYR A 1 27 ? 23.368 -1.073 14.158 1.00 0.00 384 TYR A N 20
ATOM 30609 C CA . TYR A 1 27 ? 24.236 0.006 14.616 1.00 0.00 384 TYR A CA 20
ATOM 30610 C C . TYR A 1 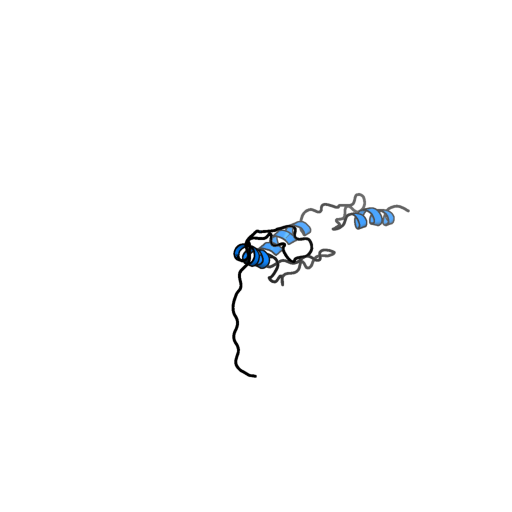27 ? 25.068 -0.436 15.816 1.00 0.00 384 TYR A C 20
ATOM 30611 O O . TYR A 1 27 ? 24.691 -1.355 16.544 1.00 0.00 384 TYR A O 20
ATOM 30629 N N . THR A 1 28 ? 26.203 0.226 16.017 1.00 0.00 385 THR A N 20
ATOM 30630 C CA . THR A 1 28 ? 27.090 -0.097 17.127 1.00 0.00 385 THR A CA 20
ATOM 30631 C C . THR A 1 28 ? 26.601 0.539 18.424 1.00 0.00 385 THR A C 20
ATOM 30632 O O . THR A 1 28 ? 26.601 -0.097 19.478 1.00 0.00 385 THR A O 20
ATOM 30643 N N . LYS A 1 29 ? 26.186 1.798 18.340 1.00 0.00 386 LYS A N 20
ATOM 30644 C CA . LYS A 1 29 ? 25.692 2.521 19.506 1.00 0.00 386 LYS A CA 20
ATOM 30645 C C . LYS A 1 29 ? 24.168 2.503 19.552 1.00 0.00 386 LYS A C 20
ATOM 30646 O O . LYS A 1 29 ? 23.511 2.187 18.561 1.00 0.00 386 LYS A O 20
ATOM 30665 N N . SER A 1 30 ? 23.611 2.845 20.710 1.00 0.00 387 SER A N 20
ATOM 30666 C CA . SER A 1 30 ? 22.164 2.866 20.886 1.00 0.00 387 SER A CA 20
ATOM 30667 C C . SER A 1 30 ? 21.578 4.193 20.413 1.00 0.00 387 SER A C 20
ATOM 30668 O O . SER A 1 30 ? 20.635 4.221 19.622 1.00 0.00 387 SER A O 20
ATOM 30676 N N . SER A 1 31 ? 22.145 5.291 20.902 1.00 0.00 388 SER A N 20
ATOM 30677 C CA . SER A 1 31 ? 21.677 6.622 20.533 1.00 0.00 388 SER A CA 20
ATOM 30678 C C . SER A 1 31 ? 21.312 6.678 19.053 1.00 0.00 388 SER A C 20
ATOM 30679 O O . SER A 1 31 ? 20.224 7.122 18.687 1.00 0.00 388 SER A O 20
ATOM 30687 N N . HIS A 1 32 ? 22.231 6.225 18.206 1.00 0.00 389 HIS A N 20
ATOM 30688 C CA . HIS A 1 32 ? 22.006 6.223 16.764 1.00 0.00 389 HIS A CA 20
ATOM 30689 C C . HIS A 1 32 ? 20.773 5.398 16.408 1.00 0.00 389 HIS A C 20
ATOM 30690 O O . HIS A 1 32 ? 20.000 5.770 15.524 1.00 0.00 389 HIS A O 20
ATOM 30704 N N . LEU A 1 33 ? 20.595 4.279 17.100 1.00 0.00 390 LEU A N 20
ATOM 30705 C CA . LEU A 1 33 ? 19.456 3.401 16.856 1.00 0.00 390 LEU A CA 20
ATOM 30706 C C . LEU A 1 33 ? 18.144 4.172 16.952 1.00 0.00 390 LEU A C 20
ATOM 30707 O O . LEU A 1 33 ? 17.353 4.195 16.008 1.00 0.00 390 LEU A O 20
ATOM 30723 N N . LYS A 1 34 ? 17.918 4.806 18.098 1.00 0.00 391 LYS A N 20
ATOM 30724 C CA . LYS A 1 34 ? 16.704 5.582 18.318 1.00 0.00 391 LYS A CA 20
ATOM 30725 C C . LYS A 1 34 ? 16.257 6.269 17.032 1.00 0.00 391 LYS A C 20
ATOM 30726 O O . LYS A 1 34 ? 15.122 6.101 16.589 1.00 0.00 391 LYS A O 20
ATOM 30745 N N . ALA A 1 35 ? 17.159 7.043 16.435 1.00 0.00 392 ALA A N 20
ATOM 30746 C CA . ALA A 1 35 ? 16.858 7.752 15.198 1.00 0.00 392 ALA A CA 20
ATOM 30747 C C . ALA A 1 35 ? 16.451 6.782 14.094 1.00 0.00 392 ALA A C 20
ATOM 30748 O O . ALA A 1 35 ? 15.419 6.961 13.446 1.00 0.00 392 ALA A O 20
ATOM 30755 N N . HIS A 1 36 ? 17.268 5.755 13.885 1.00 0.00 393 HIS A N 20
ATOM 30756 C CA . HIS A 1 36 ? 16.992 4.756 12.858 1.00 0.00 393 HIS A CA 20
ATOM 30757 C C . HIS A 1 36 ? 15.573 4.213 12.996 1.00 0.00 393 HIS A C 20
ATOM 30758 O O . HIS A 1 36 ? 14.933 3.858 12.005 1.00 0.00 393 HIS A O 20
ATOM 30772 N N . LEU A 1 37 ? 15.086 4.150 14.230 1.00 0.00 394 LEU A N 20
ATOM 30773 C CA . LEU A 1 37 ? 13.742 3.650 14.498 1.00 0.00 394 LEU A CA 20
ATOM 30774 C C . LEU A 1 37 ? 12.692 4.709 14.178 1.00 0.00 394 LEU A C 20
ATOM 30775 O O . LEU A 1 37 ? 11.603 4.393 13.699 1.00 0.00 394 LEU A O 20
ATOM 30791 N N . ARG A 1 38 ? 13.028 5.967 14.443 1.00 0.00 395 ARG A N 20
ATOM 30792 C CA . ARG A 1 38 ? 12.115 7.073 14.182 1.00 0.00 395 ARG A CA 20
ATOM 30793 C C . ARG A 1 38 ? 11.917 7.271 12.682 1.00 0.00 395 ARG A C 20
ATOM 30794 O O . ARG A 1 38 ? 10.841 7.670 12.234 1.00 0.00 395 ARG A O 20
ATOM 30815 N N . THR A 1 39 ? 12.961 6.991 11.909 1.00 0.00 396 THR A N 20
ATOM 30816 C CA . THR A 1 39 ? 12.903 7.140 10.461 1.00 0.00 396 THR A CA 20
ATOM 30817 C C . THR A 1 39 ? 12.036 6.055 9.831 1.00 0.00 396 THR A C 20
ATOM 30818 O O . THR A 1 39 ? 11.435 6.262 8.776 1.00 0.00 396 THR A O 20
ATOM 30829 N N . HIS A 1 40 ? 11.974 4.900 10.485 1.00 0.00 397 HIS A N 20
ATOM 30830 C CA . HIS A 1 40 ? 11.178 3.782 9.989 1.00 0.00 397 HIS A CA 20
ATOM 30831 C C . HIS A 1 40 ? 9.719 4.191 9.812 1.00 0.00 397 HIS A C 20
ATOM 30832 O O . HIS A 1 40 ? 9.111 3.929 8.774 1.00 0.00 397 HIS A O 20
ATOM 30846 N N . THR A 1 41 ? 9.162 4.835 10.833 1.00 0.00 398 THR A N 20
ATOM 30847 C CA . THR A 1 41 ? 7.774 5.278 10.792 1.00 0.00 398 THR A CA 20
ATOM 30848 C C . THR A 1 41 ? 7.372 5.695 9.382 1.00 0.00 398 THR A C 20
ATOM 30849 O O . THR A 1 41 ? 8.162 6.291 8.651 1.00 0.00 398 THR A O 20
ATOM 30860 N N . GLY A 1 42 ? 6.137 5.378 9.005 1.00 0.00 399 GLY A N 20
ATOM 30861 C CA . GLY A 1 42 ? 5.651 5.728 7.683 1.00 0.00 399 GLY A CA 20
ATOM 30862 C C . GLY A 1 42 ? 6.630 5.354 6.588 1.00 0.00 399 GLY A C 20
ATOM 30863 O O . GLY A 1 42 ? 7.470 6.163 6.195 1.00 0.00 399 GLY A O 20
ATOM 30867 N N . GLU A 1 43 ? 6.524 4.124 6.095 1.00 0.00 400 GLU A N 20
ATOM 30868 C CA . GLU A 1 43 ? 7.409 3.644 5.041 1.00 0.00 400 GLU A CA 20
ATOM 30869 C C . GLU A 1 43 ? 6.607 3.069 3.877 1.00 0.00 400 GLU A C 20
ATOM 30870 O O . GLU A 1 43 ? 7.040 3.118 2.725 1.00 0.00 400 GLU A O 20
ATOM 30882 N N . LYS A 1 44 ? 5.436 2.523 4.185 1.00 0.00 401 LYS A N 20
ATOM 30883 C CA . LYS A 1 44 ? 4.571 1.939 3.167 1.00 0.00 401 LYS A CA 20
ATOM 30884 C C . LYS A 1 44 ? 3.256 2.704 3.066 1.00 0.00 401 LYS A C 20
ATOM 30885 O O . LYS A 1 44 ? 2.318 2.478 3.831 1.00 0.00 401 LYS A O 20
ATOM 30904 N N . PRO A 1 45 ? 3.182 3.631 2.099 1.00 0.00 402 PRO A N 20
ATOM 30905 C CA . PRO A 1 45 ? 1.984 4.446 1.874 1.00 0.00 402 PRO A CA 20
ATOM 30906 C C . PRO A 1 45 ? 0.824 3.630 1.316 1.00 0.00 402 PRO A C 20
ATOM 30907 O O . PRO A 1 45 ? -0.339 3.895 1.624 1.00 0.00 402 PRO A O 20
ATOM 30918 N N . TYR A 1 46 ? 1.146 2.637 0.494 1.00 0.00 403 TYR A N 20
ATOM 30919 C CA . TYR A 1 46 ? 0.129 1.784 -0.109 1.00 0.00 403 TYR A CA 20
ATOM 30920 C C . TYR A 1 46 ? -0.301 0.684 0.857 1.00 0.00 403 TYR A C 20
ATOM 30921 O O . TYR A 1 46 ? 0.516 -0.122 1.304 1.00 0.00 403 TYR A O 20
ATOM 30939 N N . LYS A 1 47 ? -1.591 0.657 1.176 1.00 0.00 404 LYS A N 20
ATOM 30940 C CA . LYS A 1 47 ? -2.134 -0.344 2.087 1.00 0.00 404 LYS A CA 20
ATOM 30941 C C . LYS A 1 47 ? -3.311 -1.077 1.451 1.00 0.00 404 LYS A C 20
ATOM 30942 O O . LYS A 1 47 ? -3.983 -0.544 0.568 1.00 0.00 404 LYS A O 20
ATOM 30961 N N . CYS A 1 48 ? -3.556 -2.301 1.908 1.00 0.00 405 CYS A N 20
ATOM 30962 C CA . CYS A 1 48 ? -4.653 -3.107 1.385 1.00 0.00 405 CYS A CA 20
ATOM 30963 C C . CYS A 1 48 ? -5.991 -2.631 1.943 1.00 0.00 405 CYS A C 20
ATOM 30964 O O . CYS A 1 48 ? -6.282 -2.810 3.126 1.00 0.00 405 CYS A O 20
ATOM 30971 N N . THR A 1 49 ? -6.803 -2.025 1.083 1.00 0.00 406 THR A N 20
ATOM 30972 C CA . THR A 1 49 ? -8.110 -1.523 1.488 1.00 0.00 406 THR A CA 20
ATOM 30973 C C . THR A 1 49 ? -9.154 -2.634 1.475 1.00 0.00 406 THR A C 20
ATOM 30974 O O . THR A 1 49 ? -10.267 -2.446 0.984 1.00 0.00 406 THR A O 20
ATOM 30985 N N . TRP A 1 50 ? -8.788 -3.790 2.018 1.00 0.00 407 TRP A N 20
ATOM 30986 C CA . TRP A 1 50 ? -9.694 -4.931 2.069 1.00 0.00 407 TRP A CA 20
ATOM 30987 C C . TRP A 1 50 ? -10.184 -5.174 3.492 1.00 0.00 407 TRP A C 20
ATOM 30988 O O . TRP A 1 50 ? -9.550 -4.748 4.457 1.00 0.00 407 TRP A O 20
ATOM 31009 N N . GLU A 1 51 ? -11.315 -5.862 3.615 1.00 0.00 408 GLU A N 20
ATOM 31010 C CA . GLU A 1 51 ? -11.888 -6.161 4.922 1.00 0.00 408 GLU A CA 20
ATOM 31011 C C . GLU A 1 51 ? -10.982 -7.100 5.712 1.00 0.00 408 GLU A C 20
ATOM 31012 O O . GLU A 1 51 ? -10.622 -8.177 5.238 1.00 0.00 408 GLU A O 20
ATOM 31024 N N . GLY A 1 52 ? -10.616 -6.684 6.921 1.00 0.00 409 GLY A N 20
ATOM 31025 C CA . GLY A 1 52 ? -9.754 -7.499 7.757 1.00 0.00 409 GLY A CA 20
ATOM 31026 C C . GLY A 1 52 ? -8.292 -7.372 7.379 1.00 0.00 409 GLY A C 20
ATOM 31027 O O . GLY A 1 52 ? -7.443 -7.112 8.233 1.00 0.00 409 GLY A O 20
ATOM 31031 N N . CYS A 1 53 ? -7.995 -7.559 6.098 1.00 0.00 410 CYS A N 20
ATOM 31032 C CA . CYS A 1 53 ? -6.625 -7.466 5.608 1.00 0.00 410 CYS A CA 20
ATOM 31033 C C . CYS A 1 53 ? -6.012 -6.114 5.960 1.00 0.00 410 CYS A C 20
ATOM 31034 O O . CYS A 1 53 ? -6.626 -5.068 5.747 1.00 0.00 410 CYS A O 20
ATOM 31041 N N . ASP A 1 54 ? -4.797 -6.143 6.497 1.00 0.00 411 ASP A N 20
ATOM 31042 C CA . ASP A 1 54 ? -4.100 -4.920 6.877 1.00 0.00 411 ASP A CA 20
ATOM 31043 C C . ASP A 1 54 ? -2.663 -4.932 6.364 1.00 0.00 411 ASP A C 20
ATOM 31044 O O . ASP A 1 54 ? -1.759 -4.399 7.007 1.00 0.00 411 ASP A O 20
ATOM 31053 N N . TRP A 1 55 ? -2.461 -5.545 5.203 1.00 0.00 412 TRP A N 20
ATOM 31054 C CA . TRP A 1 55 ? -1.133 -5.628 4.604 1.00 0.00 412 TRP A CA 20
ATOM 31055 C C . TRP A 1 55 ? -0.720 -4.286 4.008 1.00 0.00 412 TRP A C 20
ATOM 31056 O O . TRP A 1 55 ? -1.533 -3.367 3.903 1.00 0.00 412 TRP A O 20
ATOM 31077 N N . ARG A 1 56 ? 0.546 -4.181 3.620 1.00 0.00 413 ARG A N 20
ATOM 31078 C CA . ARG A 1 56 ? 1.066 -2.950 3.035 1.00 0.00 413 ARG A CA 20
ATOM 31079 C C . ARG A 1 56 ? 2.226 -3.246 2.090 1.00 0.00 413 ARG A C 20
ATOM 31080 O O . ARG A 1 56 ? 2.849 -4.305 2.166 1.00 0.00 413 ARG A O 20
ATOM 31101 N N . PHE A 1 57 ? 2.512 -2.302 1.199 1.00 0.00 414 PHE A N 20
ATOM 31102 C CA . PHE A 1 57 ? 3.596 -2.461 0.237 1.00 0.00 414 PHE A CA 20
ATOM 31103 C C . PHE A 1 57 ? 4.163 -1.106 -0.173 1.00 0.00 414 PHE A C 20
ATOM 31104 O O . PHE A 1 57 ? 3.420 -0.196 -0.540 1.00 0.00 414 PHE A O 20
ATOM 31121 N N . ALA A 1 58 ? 5.485 -0.979 -0.107 1.00 0.00 415 ALA A N 20
ATOM 31122 C CA . ALA A 1 58 ? 6.152 0.264 -0.473 1.00 0.00 415 ALA A CA 20
ATOM 31123 C C . ALA A 1 58 ? 5.877 0.628 -1.928 1.00 0.00 415 ALA A C 20
ATOM 31124 O O . ALA A 1 58 ? 5.702 1.800 -2.262 1.00 0.00 415 ALA A O 20
ATOM 31131 N N . ARG A 1 59 ? 5.840 -0.384 -2.789 1.00 0.00 416 ARG A N 20
ATOM 31132 C CA . ARG A 1 59 ? 5.587 -0.169 -4.209 1.00 0.00 416 ARG A CA 20
ATOM 31133 C C . ARG A 1 59 ? 4.157 -0.558 -4.572 1.00 0.00 416 ARG A C 20
ATOM 31134 O O . ARG A 1 59 ? 3.674 -1.620 -4.181 1.00 0.00 416 ARG A O 20
ATOM 31155 N N . SER A 1 60 ? 3.485 0.311 -5.321 1.00 0.00 417 SER A N 20
ATOM 31156 C CA . SER A 1 60 ? 2.109 0.061 -5.732 1.00 0.00 417 SER A CA 20
ATOM 31157 C C . SER A 1 60 ? 1.985 -1.295 -6.420 1.00 0.00 417 SER A C 20
ATOM 31158 O O . SER A 1 60 ? 1.115 -2.098 -6.082 1.00 0.00 417 SER A O 20
ATOM 31166 N N . ASP A 1 61 ? 2.862 -1.543 -7.386 1.00 0.00 418 ASP A N 20
ATOM 31167 C CA . ASP A 1 61 ? 2.853 -2.803 -8.122 1.00 0.00 418 ASP A CA 20
ATOM 31168 C C . ASP A 1 61 ? 2.726 -3.987 -7.169 1.00 0.00 418 ASP A C 20
ATOM 31169 O O . ASP A 1 61 ? 1.903 -4.878 -7.379 1.00 0.00 418 ASP A O 20
ATOM 31178 N N . GLU A 1 62 ? 3.547 -3.991 -6.124 1.00 0.00 419 GLU A N 20
ATOM 31179 C CA . GLU A 1 62 ? 3.526 -5.068 -5.141 1.00 0.00 419 GLU A CA 20
ATOM 31180 C C . GLU A 1 62 ? 2.105 -5.332 -4.653 1.00 0.00 419 GLU A C 20
ATOM 31181 O O . GLU A 1 62 ? 1.616 -6.461 -4.713 1.00 0.00 419 GLU A O 20
ATOM 31193 N N . LEU A 1 63 ? 1.447 -4.284 -4.171 1.00 0.00 420 LEU A N 20
ATOM 31194 C CA . LEU A 1 63 ? 0.081 -4.402 -3.672 1.00 0.00 420 LEU A CA 20
ATOM 31195 C C . LEU A 1 63 ? -0.839 -4.993 -4.736 1.00 0.00 420 LEU A C 20
ATOM 31196 O O . LEU A 1 63 ? -1.439 -6.049 -4.536 1.00 0.00 420 LEU A O 20
ATOM 31212 N N . THR A 1 64 ? -0.942 -4.306 -5.869 1.00 0.00 421 THR A N 20
ATOM 31213 C CA . THR A 1 64 ? -1.787 -4.763 -6.965 1.00 0.00 421 THR A CA 20
ATOM 31214 C C . THR A 1 64 ? -1.752 -6.281 -7.091 1.00 0.00 421 THR A C 20
ATOM 31215 O O . THR A 1 64 ? -2.792 -6.928 -7.213 1.00 0.00 421 THR A O 20
ATOM 31226 N N . ARG A 1 65 ? -0.549 -6.845 -7.058 1.00 0.00 422 ARG A N 20
ATOM 31227 C CA . ARG A 1 65 ? -0.379 -8.289 -7.169 1.00 0.00 422 ARG A CA 20
ATOM 31228 C C . ARG A 1 65 ? -1.046 -9.006 -5.998 1.00 0.00 422 ARG A C 20
ATOM 31229 O O . ARG A 1 65 ? -1.706 -10.030 -6.179 1.00 0.00 422 ARG A O 20
ATOM 31250 N N . HIS A 1 66 ? -0.868 -8.462 -4.799 1.00 0.00 423 HIS A N 20
ATOM 31251 C CA . HIS A 1 66 ? -1.452 -9.050 -3.598 1.00 0.00 423 HIS A CA 20
ATOM 31252 C C . HIS A 1 66 ? -2.975 -8.971 -3.641 1.00 0.00 423 HIS A C 20
ATOM 31253 O O . HIS A 1 66 ? -3.666 -9.935 -3.310 1.00 0.00 423 HIS A O 20
ATOM 31267 N N . TYR A 1 67 ? -3.492 -7.818 -4.050 1.00 0.00 424 TYR A N 20
ATOM 31268 C CA . TYR A 1 67 ? -4.933 -7.613 -4.134 1.00 0.00 424 TYR A CA 20
ATOM 31269 C C . TYR A 1 67 ? -5.566 -8.588 -5.122 1.00 0.00 424 TYR A C 20
ATOM 31270 O O . TYR A 1 67 ? -6.613 -9.175 -4.847 1.00 0.00 424 TYR A O 20
ATOM 31288 N N . ARG A 1 68 ? -4.922 -8.756 -6.272 1.00 0.00 425 ARG A N 20
ATOM 31289 C CA . ARG A 1 68 ? -5.421 -9.659 -7.302 1.00 0.00 425 ARG A CA 20
ATOM 31290 C C . ARG A 1 68 ? -5.802 -11.010 -6.703 1.00 0.00 425 ARG A C 20
ATOM 31291 O O . ARG A 1 68 ? -6.787 -11.627 -7.111 1.00 0.00 425 ARG A O 20
ATOM 31312 N N . LYS A 1 69 ? -5.016 -11.464 -5.733 1.00 0.00 426 LYS A N 20
ATOM 31313 C CA . LYS A 1 69 ? -5.270 -12.741 -5.076 1.00 0.00 426 LYS A CA 20
ATOM 31314 C C . LYS A 1 69 ? -6.665 -12.767 -4.459 1.00 0.00 426 LYS A C 20
ATOM 31315 O O . LYS A 1 69 ? -7.397 -13.747 -4.597 1.00 0.00 426 LYS A O 20
ATOM 31334 N N . HIS A 1 70 ? -7.026 -11.684 -3.778 1.00 0.00 427 HIS A N 20
ATOM 31335 C CA . HIS A 1 70 ? -8.334 -11.582 -3.142 1.00 0.00 427 HIS A CA 20
ATOM 31336 C C . HIS A 1 70 ? -9.448 -11.899 -4.135 1.00 0.00 427 HIS A C 20
ATOM 31337 O O . HIS A 1 70 ? -10.324 -12.720 -3.862 1.00 0.00 427 HIS A O 20
ATOM 31351 N N . THR A 1 71 ? -9.409 -11.241 -5.290 1.00 0.00 428 THR A N 20
ATOM 31352 C CA . THR A 1 71 ? -10.415 -11.451 -6.323 1.00 0.00 428 THR A CA 20
ATOM 31353 C C . THR A 1 71 ? -10.185 -12.768 -7.056 1.00 0.00 428 THR A C 20
ATOM 31354 O O . THR A 1 71 ? -11.122 -13.373 -7.574 1.00 0.00 428 THR A O 20
ATOM 31365 N N . GLY A 1 72 ? -8.930 -13.207 -7.094 1.00 0.00 429 GLY A N 20
ATOM 31366 C CA . GLY A 1 72 ? -8.600 -14.450 -7.766 1.00 0.00 429 GLY A CA 20
ATOM 31367 C C . GLY A 1 72 ? -9.150 -15.664 -7.043 1.00 0.00 429 GLY A C 20
ATOM 31368 O O . GLY A 1 72 ? -10.242 -16.138 -7.354 1.00 0.00 429 GLY A O 20
ATOM 31372 N N . ALA A 1 73 ? -8.391 -16.169 -6.076 1.00 0.00 430 ALA A N 20
ATOM 31373 C CA . ALA A 1 73 ? -8.809 -17.334 -5.306 1.00 0.00 430 ALA A CA 20
ATOM 31374 C C . ALA A 1 73 ? -9.037 -16.972 -3.842 1.00 0.00 430 ALA A C 20
ATOM 31375 O O . ALA A 1 73 ? -8.784 -15.842 -3.424 1.00 0.00 430 ALA A O 20
ATOM 31382 N N . LYS A 1 74 ? -9.517 -17.939 -3.067 1.00 0.00 431 LYS A N 20
ATOM 31383 C CA . LYS A 1 74 ? -9.779 -17.723 -1.649 1.00 0.00 431 LYS A CA 20
ATOM 31384 C C . LYS A 1 74 ? -9.052 -18.759 -0.798 1.00 0.00 431 LYS A C 20
ATOM 31385 O O . LYS A 1 74 ? -9.001 -19.944 -1.128 1.00 0.00 431 LYS A O 20
ATOM 31404 N N . PRO A 1 75 ? -8.476 -18.305 0.325 1.00 0.00 432 PRO A N 20
ATOM 31405 C CA . PRO A 1 75 ? -7.743 -19.177 1.248 1.00 0.00 432 PRO A CA 20
ATOM 31406 C C . PRO A 1 75 ? -8.664 -20.138 1.992 1.00 0.00 432 PRO A C 20
ATOM 31407 O O . PRO A 1 75 ? -8.289 -21.275 2.280 1.00 0.00 432 PRO A O 20
ATOM 31418 N N . PHE A 1 76 ? -9.870 -19.674 2.301 1.00 0.00 433 PHE A N 20
ATOM 31419 C CA . PHE A 1 76 ? -10.845 -20.493 3.013 1.00 0.00 433 PHE A CA 20
ATOM 31420 C C . PHE A 1 76 ? -12.144 -20.605 2.220 1.00 0.00 433 PHE A C 20
ATOM 31421 O O . PHE A 1 76 ? -12.557 -19.658 1.552 1.00 0.00 433 PHE A O 20
ATOM 31438 N N . GLN A 1 77 ? -12.781 -21.768 2.300 1.00 0.00 434 GLN A N 20
ATOM 31439 C CA . GLN A 1 77 ? -14.032 -22.004 1.589 1.00 0.00 434 GLN A CA 20
ATOM 31440 C C . GLN A 1 77 ? -15.010 -22.790 2.456 1.00 0.00 434 GLN A C 20
ATOM 31441 O O . GLN A 1 77 ? -14.709 -23.896 2.905 1.00 0.00 434 GLN A O 20
ATOM 31455 N N . CYS A 1 78 ? -16.184 -22.211 2.688 1.00 0.00 435 CYS A N 20
ATOM 31456 C CA . CYS A 1 78 ? -17.207 -22.856 3.502 1.00 0.00 435 CYS A CA 20
ATOM 31457 C C . CYS A 1 78 ? -17.443 -24.292 3.042 1.00 0.00 435 CYS A C 20
ATOM 31458 O O . CYS A 1 78 ? -16.793 -24.773 2.115 1.00 0.00 435 CYS A O 20
ATOM 31465 N N . GLY A 1 79 ? -18.378 -24.972 3.699 1.00 0.00 436 GLY A N 20
ATOM 31466 C CA . GLY A 1 79 ? -18.683 -26.346 3.345 1.00 0.00 436 GLY A CA 20
ATOM 31467 C C . GLY A 1 79 ? -20.048 -26.489 2.703 1.00 0.00 436 GLY A C 20
ATOM 31468 O O . GLY A 1 79 ? -20.172 -27.024 1.601 1.00 0.00 436 GLY A O 20
ATOM 31472 N N . VAL A 1 80 ? -21.079 -26.012 3.394 1.00 0.00 437 VAL A N 20
ATOM 31473 C CA . VAL A 1 80 ? -22.443 -26.090 2.885 1.00 0.00 437 VAL A CA 20
ATOM 31474 C C . VAL A 1 80 ? -22.633 -25.176 1.680 1.00 0.00 437 VAL A C 20
ATOM 31475 O O . VAL A 1 80 ? -22.691 -25.637 0.540 1.00 0.00 437 VAL A O 20
ATOM 31488 N N . CYS A 1 81 ? -22.729 -23.876 1.940 1.00 0.00 438 CYS A N 20
ATOM 31489 C CA . CYS A 1 81 ? -22.913 -22.895 0.878 1.00 0.00 438 CYS A CA 20
ATOM 31490 C C . CYS A 1 81 ? -21.643 -22.751 0.045 1.00 0.00 438 CYS A C 20
ATOM 31491 O O . CYS A 1 81 ? -21.701 -22.463 -1.150 1.00 0.00 438 CYS A O 20
ATOM 31498 N N . ASN A 1 82 ? -20.496 -22.954 0.685 1.00 0.00 439 ASN A N 20
ATOM 31499 C CA . ASN A 1 82 ? -19.211 -22.847 0.003 1.00 0.00 439 ASN A CA 20
ATOM 31500 C C . ASN A 1 82 ? -18.883 -21.391 -0.314 1.00 0.00 439 ASN A C 20
ATOM 31501 O O . ASN A 1 82 ? -18.557 -21.052 -1.452 1.00 0.00 439 ASN A O 20
ATOM 31512 N N . ARG A 1 83 ? -18.972 -20.536 0.699 1.00 0.00 440 ARG A N 20
ATOM 31513 C CA . ARG A 1 83 ? -18.686 -19.117 0.528 1.00 0.00 440 ARG A CA 20
ATOM 31514 C C . ARG A 1 83 ? -17.181 -18.864 0.513 1.00 0.00 440 ARG A C 20
ATOM 31515 O O . ARG A 1 83 ? -16.384 -19.801 0.531 1.00 0.00 440 ARG A O 20
ATOM 31536 N N . SER A 1 84 ? -16.801 -17.591 0.479 1.00 0.00 441 SER A N 20
ATOM 31537 C CA . SER A 1 84 ? -15.392 -17.214 0.457 1.00 0.00 441 SER A CA 20
ATOM 31538 C C . SER A 1 84 ? -15.077 -16.226 1.576 1.00 0.00 441 SER A C 20
ATOM 31539 O O . SER A 1 84 ? -15.897 -15.374 1.918 1.00 0.00 441 SER A O 20
ATOM 31547 N N . PHE A 1 85 ? -13.881 -16.346 2.143 1.00 0.00 442 PHE A N 20
ATOM 31548 C CA . PHE A 1 85 ? -13.455 -15.465 3.224 1.00 0.00 442 PHE A CA 20
ATOM 31549 C C . PHE A 1 85 ? -11.956 -15.191 3.144 1.00 0.00 442 PHE A C 20
ATOM 31550 O O . PHE A 1 85 ? -11.215 -15.918 2.483 1.00 0.00 442 PHE A O 20
ATOM 31567 N N . SER A 1 86 ? -11.517 -14.135 3.822 1.00 0.00 443 SER A N 20
ATOM 31568 C CA . SER A 1 86 ? -10.107 -13.761 3.825 1.00 0.00 443 SER A CA 20
ATOM 31569 C C . SER A 1 86 ? -9.361 -14.464 4.956 1.00 0.00 443 SER A C 20
ATOM 31570 O O . SER A 1 86 ? -8.275 -15.007 4.754 1.00 0.00 443 SER A O 20
ATOM 31578 N N . ARG A 1 87 ? -9.953 -14.448 6.146 1.00 0.00 444 ARG A N 20
ATOM 31579 C CA . ARG A 1 87 ? -9.345 -15.082 7.310 1.00 0.00 444 ARG A CA 20
ATOM 31580 C C . ARG A 1 87 ? -10.100 -16.351 7.694 1.00 0.00 444 ARG A C 20
ATOM 31581 O O . ARG A 1 87 ? -11.142 -16.664 7.118 1.00 0.00 444 ARG A O 20
ATOM 31602 N N . SER A 1 88 ? -9.567 -17.077 8.671 1.00 0.00 445 SER A N 20
ATOM 31603 C CA . SER A 1 88 ? -10.187 -18.315 9.129 1.00 0.00 445 SER A CA 20
ATOM 31604 C C . SER A 1 88 ? -11.304 -18.025 10.127 1.00 0.00 445 SER A C 20
ATOM 31605 O O . SER A 1 88 ? -12.445 -18.449 9.940 1.00 0.00 445 SER A O 20
ATOM 31613 N N . ASP A 1 89 ? -10.967 -17.300 11.188 1.00 0.00 446 ASP A N 20
ATOM 31614 C CA . ASP A 1 89 ? -11.941 -16.951 12.217 1.00 0.00 446 ASP A CA 20
ATOM 31615 C C . ASP A 1 89 ? -13.257 -16.502 11.589 1.00 0.00 446 ASP A C 20
ATOM 31616 O O . ASP A 1 89 ? -14.335 -16.909 12.024 1.00 0.00 446 ASP A O 20
ATOM 31625 N N . HIS A 1 90 ? -13.161 -15.660 10.565 1.00 0.00 447 HIS A N 20
ATOM 31626 C CA . HIS A 1 90 ? -14.345 -15.155 9.878 1.00 0.00 447 HIS A CA 20
ATOM 31627 C C . HIS A 1 90 ? -15.232 -16.304 9.408 1.00 0.00 447 HIS A C 20
ATOM 31628 O O . HIS A 1 90 ? -16.458 -16.237 9.509 1.00 0.00 447 HIS A O 20
ATOM 31642 N N . LEU A 1 91 ? -14.606 -17.356 8.893 1.00 0.00 448 LEU A N 20
ATOM 31643 C CA . LEU A 1 91 ? -15.338 -18.520 8.407 1.00 0.00 448 LEU A CA 20
ATOM 31644 C C . LEU A 1 91 ? -16.120 -19.183 9.536 1.00 0.00 448 LEU A C 20
ATOM 31645 O O . LEU A 1 91 ? -17.337 -19.344 9.451 1.00 0.00 448 LEU A O 20
ATOM 31661 N N . ALA A 1 92 ? -15.412 -19.563 10.595 1.00 0.00 449 ALA A N 20
ATOM 31662 C CA . ALA A 1 92 ? -16.040 -20.204 11.744 1.00 0.00 449 ALA A CA 20
ATOM 31663 C C . ALA A 1 92 ? -17.227 -19.389 12.246 1.00 0.00 449 ALA A C 20
ATOM 31664 O O . ALA A 1 92 ? -18.212 -19.944 12.735 1.00 0.00 449 ALA A O 20
ATOM 31671 N N . LEU A 1 93 ? -17.127 -18.070 12.124 1.00 0.00 450 LEU A N 20
ATOM 31672 C CA . LEU A 1 93 ? -18.193 -17.178 12.567 1.00 0.00 450 LEU A CA 20
ATOM 31673 C C . LEU A 1 93 ? -19.427 -17.324 11.684 1.00 0.00 450 LEU A C 20
ATOM 31674 O O . LEU A 1 93 ? -20.558 -17.175 12.149 1.00 0.00 450 LEU A O 20
ATOM 31690 N N . HIS A 1 94 ? -19.204 -17.618 10.407 1.00 0.00 451 HIS A N 20
ATOM 31691 C CA . HIS A 1 94 ? -20.299 -17.788 9.458 1.00 0.00 451 HIS A CA 20
ATOM 31692 C C . HIS A 1 94 ? -21.067 -19.076 9.740 1.00 0.00 451 HIS A C 20
ATOM 31693 O O . HIS A 1 94 ? -22.294 -19.109 9.655 1.00 0.00 451 HIS A O 20
ATOM 31707 N N . MET A 1 95 ? -20.336 -20.134 10.073 1.00 0.00 452 MET A N 20
ATOM 31708 C CA . MET A 1 95 ? -20.949 -21.424 10.367 1.00 0.00 452 MET A CA 20
ATOM 31709 C C . MET A 1 95 ? -22.215 -21.247 11.200 1.00 0.00 452 MET A C 20
ATOM 31710 O O . MET A 1 95 ? -23.255 -21.834 10.900 1.00 0.00 452 MET A O 20
ATOM 31724 N N . LYS A 1 96 ? -22.120 -20.435 12.248 1.00 0.00 453 LYS A N 20
ATOM 31725 C CA . LYS A 1 96 ? -23.257 -20.180 13.124 1.00 0.00 453 LYS A CA 20
ATOM 31726 C C . LYS A 1 96 ? -24.559 -20.146 12.330 1.00 0.00 453 LYS A C 20
ATOM 31727 O O . LYS A 1 96 ? -25.552 -20.757 12.722 1.00 0.00 453 LYS A O 20
ATOM 31746 N N . ARG A 1 97 ? -24.545 -19.428 11.211 1.00 0.00 454 ARG A N 20
ATOM 31747 C CA . ARG A 1 97 ? -25.725 -19.315 10.362 1.00 0.00 454 ARG A CA 20
ATOM 31748 C C . ARG A 1 97 ? -26.218 -20.693 9.930 1.00 0.00 454 ARG A C 20
ATOM 31749 O O . ARG A 1 97 ? -27.392 -21.025 10.098 1.00 0.00 454 ARG A O 20
ATOM 31770 N N . HIS A 1 98 ? -25.314 -21.492 9.372 1.00 0.00 455 HIS A N 20
ATOM 31771 C CA . HIS A 1 98 ? -25.657 -22.834 8.915 1.00 0.00 455 HIS A CA 20
ATOM 31772 C C . HIS A 1 98 ? -26.245 -23.661 10.054 1.00 0.00 455 HIS A C 20
ATOM 31773 O O . HIS A 1 98 ? -27.296 -24.282 9.903 1.00 0.00 455 HIS A O 20
ATOM 31787 N N . GLN A 1 99 ? -25.559 -23.665 11.193 1.00 0.00 456 GLN A N 20
ATOM 31788 C CA . GLN A 1 99 ? -26.013 -24.417 12.356 1.00 0.00 456 GLN A CA 20
ATOM 31789 C C . GLN A 1 99 ? -27.434 -24.018 12.741 1.00 0.00 456 GLN A C 20
ATOM 31790 O O . GLN A 1 99 ? -27.639 -23.061 13.486 1.00 0.00 456 GLN A O 20
ATOM 31804 N N . ASN A 1 100 ? -28.411 -24.758 12.228 1.00 0.00 457 ASN A N 20
ATOM 31805 C CA . ASN A 1 100 ? -29.813 -24.480 12.518 1.00 0.00 457 ASN A CA 20
ATOM 31806 C C . ASN A 1 100 ? -30.522 -25.732 13.025 1.00 0.00 457 ASN A C 20
ATOM 31807 O O . ASN A 1 100 ? -30.399 -26.807 12.439 1.00 0.00 457 ASN A O 20
#

Organism: Homo sapiens (NCBI:txid9606)

Solvent-accessible surface area: 9257 Å² total; per-residue (Å²): 141,117,114,74,123,123,58,140,120,165,88,181,229,126,90,34,155,16,140,94,110,73,35,126,117,72,71,86,105,67,66,108,27,141,51,31,58,179,107,54,92,68,134,121,83,90,64,0,116,78,156,55,13,107,181,120,44,59,180,55,93,94,32,66,168,42,66,154,140,28,89,64,87,44,106,58,107,4,45,106,42,90,154,69,43,46,148,59,65,92,38,65,107,44,78,136,213,66,100,181

InterPro domains:
  IPR013087 Zinc finger C2H2-type [PF00096] (373-397)
  IPR013087 Zinc finger C2H2-type [PF00096] (403-427)
  IPR013087 Zinc finger C2H2-type [PF00096] (433-455)
  IPR013087 Zinc finger C2H2-type [PS00028] (375-397)
  IPR013087 Zinc finger C2H2-type [PS00028] (405-427)
  IPR013087 Zinc finger C2H2-type [PS00028] (435-455)
  IPR013087 Zinc finger C2H2-type [PS50157] (373-402)
  IPR013087 Zinc finger C2H2-type [PS50157] (403-432)
  IPR013087 Zinc finger C2H2-type [PS50157] (433-457)
  IPR013087 Zinc finger C2H2-type [SM00355] (373-397)
  IPR013087 Zinc finger C2H2-type [SM00355] (403-427)
  IPR013087 Zinc finger C2H2-type [SM00355] (433-455)
  IPR036236 Zinc finger C2H2 superfamily [SSF57667] (387-431)
  IPR036236 Zinc finger C2H2 superfamily [SSF57667] (420-456)

Secondary structure (DSSP, 8-state):
-----------S---EE--SSS---EES-HHHHHHHHHHHS----EE--SSS---EESSHHHHHHHHHHHTS--S-B-SSS--B-SSHHHHHHHHHHH--

Sequence (100 aa):
GSSGSSGPDLEKRRIHYCDYPGCTKVYTKSSHLKAHLRTHTGEKPYKCTWEGCDWRFARSDELTRHYRKHTGAKPFQCGVCNRSFSRSDHLALHMKRHQNGSSGSSGPDLEKRRIHYCDYPGCTKVYTKSSHLKAHLRTHTGEKPYKCTWEGCDWRFARSDELTRHYRKHTGAKPFQCGVCNRSFSRSDHLALHMKRHQNGSSGSSGPDLEKRRIHYCDYPGCTKVYTKSSHLKAHLRTHTGEKPYKCTWEGCDWRFARSDELTRHYRKHTGAKPFQCGVCNRSFSRSDHLALHMKRHQNGSSGSSGPDLEKRRIHYCDYPGCTKVYTKSSHLKAHLRTHTGEKPYKCTWEGCDWRFARSDELTRHYRKHTGAKPFQCGVCNRSFSRSDHLALHMKRHQNGSSGSSGPDLEKRRIHYCDYPGCTKVYTKSSHLKAHLRTHTGEKPYKCTWEGCDWRFARSDELTRHYRKHTGAKPFQCGVCNRSFSRSDHLALHMKRHQNGSSGSSGPDLEKRRIHYCDYPGCTKVYTKSSHLKAHLRTHTGEKPYKCTWEGCDWRFARSDELTRHYRKHTGAKPFQCGVCNRSFSRSDHLALHMKRHQNGSSGSSGPDLEKRRIHYCDYPGCTKVYTKSSHLKAHLRTHTGEKPYKCTWEGCDWRFARSDELTRHYRKHTGAKPFQCGVCNRSFSRSDHLALHMKRHQNGSSGSSGPDLEKRRIHYCDYPGCTKVYTKSSHLKAHLRTHTGEKPYKCTWEGCDWRFARSDELTRHYRKHTGAKPFQCGVCNRSFSRSDHLALHMKRHQNGSSGSSGPDLEKRRIHYCDYPGCTKVYTKSSHLKAHLRTHTGEKPYKCTWEGCDWRFARSDELTRHYRKHTGAKPFQCGVCNRSFSRSDHLALHMKRHQNGSSGSSGPDLEKRRIHYCDYPGCTKVYTKSSHLKAHLRTHTGEKPYKCTWEGCDWRFARSDELTRHYRKHTGAKPFQCGVCNRSFSRSDHLALHMKRHQNGSSGSSGPDLEKRRIHYCDYPGCTKVYTKSSHLKAHLRTHTGEKPYKCTWEGCDWRFARSDELTRHYRKHTGAKPFQCGVCNRSFSRSDHLALHMKRHQNGSSGSSGPDLEKRRIHYCDYPGCTKVYTKSSHLKAHLRTHTGEKPYKCTWEGCDWRFARSDELTRHYRKHTGAKPFQCGVCNRSFSRSDHLALHMKRHQNGSSGSSGPDLEKRRIHYCDYPGCTKVYTKSSHLKAHLRTHTGEKPYKCTWEGCDWRFARSDELTRHYRKHTGAKPFQCGVCNRSFSRSDHLALHMKRHQNGSSGSSGPDLEKRRIHYCDYPGCTKVYTKSSHLKAHLRTHTGEKPYKCTWEGCDWRFARSDELTRHYRKHTGAKPFQCGVCNRSFSRSDHLALHMKRHQNGSSGSSGPDLEKRRIHYCDYPGCTKVYTKSSHLKAHLRTHTGEKPYKCTWEGCDWRFARSDELTRHYRKHTGAKPFQCGVCNRSFSRSDHLALHMKRHQNGSSGSSGPDLEKRRIHYCDYPGCTKVYTKSSHLKAHLRTHTGEKPYKCTWEGCDWRFARSDELTRHYRKHTGAKPFQCGVCNRSFSRSDHLALHMKRHQNGSSGSSGPDLEKRRIHYCDYPGCTKVYTKSSHLKAHLRTHTGEKPYKCTWEGCDWRFARSDELTRHYRKHTGAKPFQCGVCNRSFSRSDHLALHMKRHQNGSSGSSGPDLEKRRIHYCDYPGCTKVYTKSSHLKAHLRTHTGEKPYKCTWEGCDWRFARSDELTRHYRKHTGAKPFQCGVCNRSFSRSDHLALHMKRHQNGSSGSSGPDLEKRRIHYCDYPGCTKVYTKSSHLKAHLRTHTGEKPYKCTWEGCDWRFARSDELTRHYRKHTGAKPFQCGVCNRSFSRSDHLALHMKRHQNGSSGSSGPDLEKRRIHYCDYPGCTKVYTKSSHLKAHLRTHTGEKPYKCTWEGCDWRFARSDELTRHYRKHTGAKPFQCGVCNRSFSRSDHLALHMKRHQN

Nearest PDB structures (foldseek):
  2ebt-assembly1_A  TM=4.683E-01  e=4.247E-17  Homo sapiens
  5kea-assembly1_A  TM=3.818E-01  e=2.208E-10  Mus musculus
  4m9e-assembly1_A  TM=3.897E-01  e=4.818E-10  Mus musculus
  6blw-assembly1_A  TM=3.619E-01  e=1.795E-08  Homo sapiens
  6wmi-assembly2_D  TM=3.814E-01  e=1.225E-05  Homo sapiens

Foldseek 3Di:
DDDDDDDDDDDDQAWAADPDPPDGDIGRDVVVVVVVVVVPPPQFPAFDPDPPGTDTDNDPVVVVVVVVCVVVDAPDFADPVGDGDNDDVVRVVCVVVVPD

GO terms:
  GO:1990837 sequence-specific double-stranded DNA binding (F, IDA)
  GO:0000978 RNA polymerase II cis-regulatory region sequence-specific DNA binding (F, IDA)
  GO:0001228 DNA-binding transcription activator activity, RNA polymerase II-specific (F, IDA)
  GO:0045944 positive regulation of transcription by RNA polymerase II (P, IDA)
  GO:0005634 nucleus (C, EXP)
  GO:0005515 protein binding (F, IPI)
  GO:0005654 nucleoplasm (C, IDA)

Radius of gyration: 23.23 Å; Cα contacts (8 Å, |Δi|>4): 83; chains: 1; bounding box: 40×36×73 Å